Protein 4FFC (pdb70)

Secondary structure (DSSP, 8-state):
-PPPSS----B--S-SS-HHHHHHHHHHHHHB-TTT--S-SS-EEEEETTEEEETTS-EEEESSHHHHT-TT-TT-HHHHHHHHHHHHH-S--TTTTS--HHHHHHHHHHHHHSS-SS-EEEEEESSHHHHHHHHHHHHHHHH---EEEEETT----SSHHHHHH----TTTTTTS-S--SSEEEE----TTTS-TT--HHHHHHHHHHHHHHHT-GGGEEEEEE-SSBTTTTSBPPPTTHHHHHHHHHHHHTPEEEEE-TTTTTTTTSSSSTHHHHT---SEEEE--TTTTSS-EEEEEEHHHHTTSPTTSS--SSSS-HHHHHHHHHHHHHHHHTTHHHHHHHHHHHHHHHHHHHHHH-SSEEEEEEETTEEEEEEB-TTS--B-HHHHHHHHHHHHHTTEE--EE-TTS-EEEE---TT--HHHHHHHHHHHHHHHHHH-/---SS--S-B--S-SS-HHHHHHHHHHHHHB-TTT--S-SS-EEEEETTEEEETTS-EEEESSHHHHT-TT-TT-HHHHHHHHHHHHH-S--TTTTS--HHHHHHHHHHHHHSS-SS-EEEEEESSHHHHHHHHHHHHHHHH---EEEEETT----SSHHHHHH----TTTTTTS-S--SSEEEE----TTTSPTT--HHHHHHHHHHHHHHHT-GGGEEEEEE-SSBTTTT-BPPPTTHHHHHHHHHHHHTPEEEEE-TTTTTTTTSSSSGGGGGT---SEEEE--TTTTSS-EEEEEEHHHHTTSPTTSS--SSSS-HHHHHHHHHHHHHHHHTTHHHHHHHHHHHHHHHHHHHHHH-SSEEEEEEETTEEEEEEB-TTS--B-HHHHHHHHHHHHHTTEE--EE-TTS-EEEE---TT--HHHHHHHHHHHHHHHHHH-/---SS----B--S-SS-HHHHHHHHHHHHHB-TTT--S-SS-EEEEETTEEEETTS-EEEESSHHHHT-TT-TT-HHHHHHHHHHHHH-S--TTTTS--HHHHHHHHHHHHHSS-SS-EEEEEESSHHHHHHHHHHHHHHHH---EEEEETT----SSHHHHHH----TTTTTTS-S--SSEEEE----TTTS-TT--HHHHHHHHHHHHHHHT-GGGEEEEEE-SSBTTTT-BPPPTTHHHHHHHHHHHTTPEEEEE-TTTTTTTTSSSSGGGGGT---SEEEE--TTTTSS-EEEEEEHHHHTSSPTTSS--SSSS-HHHHHHHHHHHHHHHHTTHHHHHHHHHHHHHHHHHHHHHH-SSEEEEEEETTEEEEEEB-TTS--B-HHHHHHHHHHHHHTTEE-EEE-TTS-EEEE---TT--HHHHHHHHHHHHHHHHHHH-/---SS--S-B--S-SS-HHHHHHHHHHHHHB-TTT--S-SS-EEEEETTEEEETTS-EEEESSHHHHT-TT-TT-HHHHHHHHHHHHH-S--TTTTS--HHHHHHHHHHHHHSS-SS-EEEEEESSHHHHHHHHHHHHHHHH---EEEEETT----SSHHHHHH----TTTTTTS-S--SSEEEE----TTTS-TT--HHHHHHHHHHHHHHHT-GGGEEEEEE-SSBTTTT-BPPPTTHHHHHHHHHHHHTPEEEEE-TTTTTTTTSSSSGGGGGT---SEEEE--TTTTSS-EEEEEEHHHHTTSPTTSS--SSSS-HHHHHHHHHHHHHHHHTTHHHHHHHHHHHHHHHHHHHHHH-SSEEEEEEETTEEEEEEB-TTS--B-HHHHHHHHHHHHHTTEE--EE-TTS-EEEE---TT--HHHHHHHHHHHHHHHHHH-

Sequence (1770 aa):
DITYRLAQKRTIVTPLPGPRSGALAEERRRAAVSAGVGSTAPVYAVDADGGVIVDADGNSFIDLGAGIAVTTVGASHPAVAAAIADQATHFTHTCFMVTPYEQYVQQVAELLNALTPGDDHDKRTALFNSGAEAVENAIKVARLATGRPAVVAFDNAYHGRTNLTMALTAKSMPYKSQFGPFAPEVYRMPASYPLRD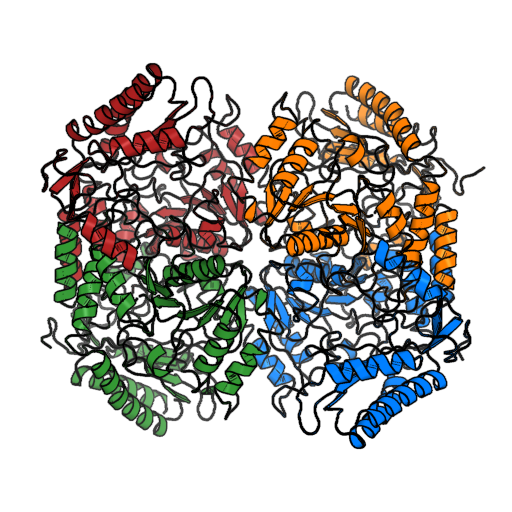EPGLTGEEAARRAISRRIETQIGAQSLAAIIIEPIQGEGGFIVPAPGFLATLTAWASENGVVFIADEVQTGFARTGAWFASEHEGIVPDIVTMAGIAGGMPLSAVTGRRAELMDAVYAGGLGGTYGGNPVTCAAAVAALGVMRRELDLPARRARAIEASVTSRLSALAEEVDIIGEVRGRGAMLAIEIVKPGTLEPDAALTKSIAAEALSQGVLILTCGTFGNVIRLLPPLVIGDDLLDEGITALSDIIRAKAITYRLAQKRTIVTPLPGPRRSGALAEERRRAAVSAGVGSTAPVYAVDADGGVIVDADGNSFIDLGAGIAVTTVGASHPAVAAAIADQATHFTHTCFMVTPYEQYVQQVAELLNALTPGDDHDKRTALFNSGAEAVENAIKVARLATGRPAVVAFDNAYHGRTNLTMALTAKSMPYKSQFGPFAPEVYRMPASYPLRDEPGLTGEEAARRAISRRIETQIGAQSLAAIIIEPIQGEGGFIVPAPGFLATLTAWASENGVVFIADEVQTGFARTGAWFASEHEGIVPDIVTMAGIAGGMPLSAVTGRAEELMDAVYAGGLGGTYGGNPVTCAAAVAALGVMRRELDLPARARAIEASVTSRLSALAEEVDIIGEVRGRGAMLAIEIVKPGTLEPDAALTKSIAAEALSQGVLILTCGTFGNVIRLLPPLVIGDDLLDDEGITALSDIIRAKAITYRLAQKRTIVTPLPGPRRSGALAERRRAAVSAGVGSTAPVYAVDADGGVIVDADGNSFIDLGAGIAVTTVGASHPAVAAAIADQATHFTHTCFMVTPYEQYVQVAELLNALTPGDDHDKRTALFNSGAEAVENAIKVARLATGRPAVVAFDNAYHGRTNLTMALTAKSMPYKSQFGPFAPEVYRMPASYPLRDEPGLTGEEAARRAISRRIETQIGAQSLAAIIIEPIQGEGGFIVPAPGFLATLTAWASENGVVFIADEVQTGFARTGAWFASEHEGIVPDIVTMAGIAGGMPLSAVTGRAEELMDAVYAGGLGGTYGGNPVTCAAAVAALGVMRRELDLPARARAIEASVTSRLSALAEEVDIIGEVRGRGAMLAIEIVKPGTLEPDAALTKSIAAEALSQGVLILTCGTFGNVIRLLPPLVIGDDLLDEGITALSDIIRAKASITYRLAQKRTIVTPLPGPRRSGALAERRRAAVSAGVGSTAPVYAVDADGGVIVDADGNSFIDLGAGIAVTTVGASHPAVAAAIADQATHFTHTCFMVTPYEQYVQVAELLNALTPGDDHDKRTALFNSGAEAVENAIKVARLATGRPAVVAFDNAYHGRTNLTMALTAKSMPYKSQFGPFAPEVYRMPASYPLRDEPGLTGEEAARRAISRRIETQIGAQSLAAIIIEPIQGEGGFIVPAPGFLATLTAWASENGVVFIADEVQTGFARTGAWFASEHEGIVPDIVTMAGIAGGMPLSAVTGRAEELMDAVYAGGLGGTYGGNPVTCAAAVAALGVMRRELDLPARARAIEASVTSRLSALAEEVDIIGEVRGRGAMLAIEIVKPGTLEPDAALTKSIAAEALSSQGVLIILTCGTFGNVIRLLPPLVIGDDLLDDEGITALSDIIRAKA

Structure (mmCIF, N/CA/C/O backbone):
data_4FFC
#
_entry.id   4FFC
#
_cell.length_a   67.400
_cell.length_b   67.530
_cell.length_c   102.460
_cell.angle_alpha   78.060
_cell.angle_beta   81.260
_cell.angle_gamma   77.440
#
_symmetry.space_group_name_H-M   'P 1'
#
loop_
_entity.id
_entity.type
_entity.pdbx_description
1 polymer '4-aminobutyrate aminotransferase (GabT)'
2 non-polymer 1,2-ETHANEDIOL
3 water water
#
loop_
_atom_site.group_PDB
_atom_site.id
_atom_site.type_symbol
_atom_site.label_atom_id
_atom_site.label_alt_id
_atom_site.label_comp_id
_atom_site.label_asym_id
_atom_site.label_entity_id
_atom_site.label_seq_id
_atom_site.pdbx_PDB_ins_code
_atom_site.Cartn_x
_atom_site.Cartn_y
_atom_site.Cartn_z
_atom_site.occupancy
_atom_site.B_iso_or_equiv
_atom_site.auth_seq_id
_atom_site.auth_comp_id
_atom_site.auth_asym_id
_atom_site.auth_atom_id
_atom_site.pdbx_PDB_model_num
ATOM 1 N N . ASP A 1 7 ? 27.984 -23.994 -12.376 1.00 43.61 3 ASP A N 1
ATOM 2 C CA . ASP A 1 7 ? 28.408 -22.945 -13.346 1.00 41.65 3 ASP A CA 1
ATOM 3 C C . ASP A 1 7 ? 27.743 -21.610 -12.991 1.00 40.30 3 ASP A C 1
ATOM 4 O O . ASP A 1 7 ? 26.560 -21.414 -13.252 1.00 41.70 3 ASP A O 1
ATOM 6 N N . ILE A 1 8 ? 28.510 -20.718 -12.362 1.00 36.69 4 ILE A N 1
ATOM 7 C CA . ILE A 1 8 ? 28.060 -19.364 -12.018 1.00 33.14 4 ILE A CA 1
ATOM 8 C C . ILE A 1 8 ? 28.677 -18.394 -13.019 1.00 31.18 4 ILE A C 1
ATOM 9 O O . ILE A 1 8 ? 29.851 -18.516 -13.360 1.00 31.00 4 ILE A O 1
ATOM 14 N N . THR A 1 9 ? 27.898 -17.426 -13.494 1.00 29.30 5 THR A N 1
ATOM 15 C CA . THR A 1 9 ? 28.448 -16.353 -14.336 1.00 26.97 5 THR A CA 1
ATOM 16 C C . THR A 1 9 ? 28.679 -15.129 -13.479 1.00 22.79 5 THR A C 1
ATOM 17 O O . THR A 1 9 ? 27.785 -14.712 -12.765 1.00 24.52 5 THR A O 1
ATOM 21 N N . TYR A 1 10 ? 29.872 -14.549 -13.538 1.00 19.24 6 TYR A N 1
ATOM 22 C CA . TYR A 1 10 ? 30.158 -13.382 -12.708 1.00 16.72 6 TYR A CA 1
ATOM 23 C C . TYR A 1 10 ? 30.129 -12.117 -13.524 1.00 16.11 6 TYR A C 1
ATOM 24 O O . TYR A 1 10 ? 30.491 -12.126 -14.716 1.00 16.65 6 TYR A O 1
ATOM 33 N N . ARG A 1 11 ? 29.751 -11.016 -12.883 1.00 14.58 7 ARG A N 1
ATOM 34 C CA . ARG A 1 11 ? 29.749 -9.702 -13.514 1.00 14.23 7 ARG A CA 1
ATOM 35 C C . ARG A 1 11 ? 31.148 -9.084 -13.515 1.00 14.12 7 ARG A C 1
ATOM 36 O O . ARG A 1 11 ? 31.570 -8.501 -14.517 1.00 14.56 7 ARG A O 1
ATOM 44 N N . LEU A 1 12 ? 31.861 -9.198 -12.400 1.00 13.34 8 LEU A N 1
ATOM 45 C CA . LEU A 1 12 ? 33.200 -8.635 -12.281 1.00 13.29 8 LEU A CA 1
ATOM 46 C C . LEU A 1 12 ? 34.244 -9.737 -12.360 1.00 13.08 8 LEU A C 1
ATOM 47 O O . LEU A 1 12 ? 33.990 -10.859 -11.926 1.00 12.52 8 LEU A O 1
ATOM 52 N N . ALA A 1 13 ? 35.433 -9.401 -12.866 1.00 12.77 9 ALA A N 1
ATOM 53 C CA . ALA A 1 13 ? 36.548 -10.353 -12.904 1.00 12.74 9 ALA A CA 1
ATOM 54 C C . ALA A 1 13 ? 36.846 -10.858 -11.495 1.00 12.12 9 ALA A C 1
ATOM 55 O O . ALA A 1 13 ? 37.034 -10.069 -10.564 1.00 12.21 9 ALA A O 1
ATOM 57 N N . GLN A 1 14 ? 36.905 -12.176 -11.332 1.00 11.69 10 GLN A N 1
ATOM 58 C CA . GLN A 1 14 ? 37.110 -12.759 -10.017 1.00 11.41 10 GLN A CA 1
ATOM 59 C C . GLN A 1 14 ? 38.620 -12.916 -9.805 1.00 11.46 10 GLN A C 1
ATOM 60 O O . GLN A 1 14 ? 39.194 -14.001 -9.969 1.00 11.18 10 GLN A O 1
ATOM 66 N N . LYS A 1 15 ? 39.242 -11.788 -9.498 1.00 11.56 11 LYS A N 1
ATOM 67 C CA . LYS A 1 15 ? 40.695 -11.679 -9.383 1.00 11.64 11 LYS A CA 1
ATOM 68 C C . LYS A 1 15 ? 41.032 -10.766 -8.228 1.00 11.92 11 LYS A C 1
ATOM 69 O O . LYS A 1 15 ? 40.257 -9.873 -7.882 1.00 12.38 11 LYS A O 1
ATOM 71 N N . ARG A 1 16 ? 42.192 -10.998 -7.638 1.00 12.22 12 ARG A N 1
ATOM 72 C CA . ARG A 1 16 ? 42.738 -10.103 -6.635 1.00 12.42 12 ARG A CA 1
ATOM 73 C C . ARG A 1 16 ? 43.691 -9.191 -7.389 1.00 12.51 12 ARG A C 1
ATOM 74 O O . ARG A 1 16 ? 44.591 -9.677 -8.095 1.00 13.49 12 ARG A O 1
ATOM 82 N N . THR A 1 17 ? 43.496 -7.882 -7.266 1.00 12.16 13 THR A N 1
ATOM 83 C CA . THR A 1 17 ? 44.263 -6.884 -8.022 1.00 12.23 13 THR A CA 1
ATOM 84 C C . THR A 1 17 ? 44.582 -5.709 -7.120 1.00 11.37 13 THR A C 1
ATOM 85 O O . THR A 1 17 ? 43.698 -4.946 -6.767 1.00 11.14 13 THR A O 1
ATOM 89 N N . ILE A 1 18 ? 45.824 -5.611 -6.656 1.00 10.53 14 ILE A N 1
ATOM 90 C CA . ILE A 1 18 ? 46.208 -4.486 -5.810 1.00 10.19 14 ILE A CA 1
ATOM 91 C C . ILE A 1 18 ? 47.329 -3.740 -6.525 1.00 9.99 14 ILE A C 1
ATOM 92 O O . ILE A 1 18 ? 48.454 -4.276 -6.643 1.00 10.22 14 ILE A O 1
ATOM 97 N N . VAL A 1 19 ? 47.010 -2.543 -7.022 1.00 9.48 15 VAL A N 1
ATOM 98 C CA . VAL A 1 19 ? 47.874 -1.803 -7.926 1.00 9.54 15 VAL A CA 1
ATOM 99 C C . VAL A 1 19 ? 47.990 -0.311 -7.599 1.00 9.33 15 VAL A C 1
ATOM 100 O O . VAL A 1 19 ? 48.398 0.474 -8.444 1.00 9.34 15 VAL A O 1
ATOM 104 N N . THR A 1 20 ? 47.644 0.070 -6.370 1.00 8.97 16 THR A N 1
ATOM 105 C CA . THR A 1 20 ? 47.849 1.432 -5.885 1.00 8.95 16 THR A CA 1
ATOM 106 C C . THR A 1 20 ? 48.272 1.317 -4.426 1.00 8.80 16 THR A C 1
ATOM 107 O O . THR A 1 20 ? 48.133 0.254 -3.845 1.00 8.56 16 THR A O 1
ATOM 111 N N . PRO A 1 21 ? 48.756 2.418 -3.825 1.00 8.89 17 PRO A N 1
ATOM 112 C CA . PRO A 1 21 ? 48.796 2.448 -2.366 1.00 9.02 17 PRO A CA 1
ATOM 113 C C . PRO A 1 21 ? 47.405 2.197 -1.761 1.00 9.01 17 PRO A C 1
ATOM 114 O O . PRO A 1 21 ? 46.389 2.465 -2.427 1.00 9.15 17 PRO A O 1
ATOM 118 N N . LEU A 1 22 ? 47.357 1.658 -0.538 1.00 9.12 18 LEU A N 1
ATOM 119 C CA . LEU A 1 22 ? 46.090 1.430 0.168 1.00 9.04 18 LEU A CA 1
ATOM 120 C C . LEU A 1 22 ? 46.073 2.317 1.406 1.00 9.27 18 LEU A C 1
ATOM 121 O O . LEU A 1 22 ? 46.933 2.170 2.271 1.00 9.38 18 LEU A O 1
ATOM 126 N N . PRO A 1 23 ? 45.126 3.260 1.481 1.00 9.36 19 PRO A N 1
ATOM 127 C CA . PRO A 1 23 ? 44.114 3.608 0.472 1.00 9.42 19 PRO A CA 1
ATOM 128 C C . PRO A 1 23 ? 44.719 4.335 -0.714 1.00 9.79 19 PRO A C 1
ATOM 129 O O . PRO A 1 23 ? 45.731 5.009 -0.565 1.00 9.96 19 PRO A O 1
ATOM 133 N N . GLY A 1 24 ? 44.085 4.205 -1.873 1.00 9.97 20 GLY A N 1
ATOM 134 C CA . GLY A 1 24 ? 44.470 4.950 -3.072 1.00 10.48 20 GLY A CA 1
ATOM 135 C C . GLY A 1 24 ? 43.951 6.384 -3.067 1.00 10.76 20 GLY A C 1
ATOM 136 O O . GLY A 1 24 ? 43.322 6.821 -2.099 1.00 10.55 20 GLY A O 1
ATOM 137 N N . PRO A 1 25 ? 44.208 7.127 -4.153 1.00 11.18 21 PRO A N 1
ATOM 138 C CA . PRO A 1 25 ? 43.882 8.551 -4.155 1.00 11.52 21 PRO A CA 1
ATOM 139 C C . PRO A 1 25 ? 42.389 8.835 -4.016 1.00 11.43 21 PRO A C 1
ATOM 140 O O . PRO A 1 25 ? 42.003 9.717 -3.263 1.00 11.38 21 PRO A O 1
ATOM 144 N N . ARG A 1 26 ? 41.561 8.105 -4.742 1.00 12.04 22 ARG A N 1
ATOM 145 C CA . ARG A 1 26 ? 40.117 8.352 -4.679 1.00 12.92 22 ARG A CA 1
ATOM 146 C C . ARG A 1 26 ? 39.527 7.912 -3.342 1.00 11.67 22 ARG A C 1
ATOM 147 O O . ARG A 1 26 ? 38.668 8.622 -2.776 1.00 11.44 22 ARG A O 1
ATOM 155 N N . SER A 1 27 ? 40.005 6.791 -2.806 1.00 10.62 23 SER A N 1
ATOM 156 C CA . SER A 1 27 ? 39.608 6.390 -1.450 1.00 10.09 23 SER A CA 1
ATOM 157 C C . SER A 1 27 ? 40.056 7.426 -0.439 1.00 10.04 23 SER A C 1
ATOM 158 O O . SER A 1 27 ? 39.315 7.756 0.500 1.00 9.48 23 SER A O 1
ATOM 161 N N . GLY A 1 28 ? 41.265 7.960 -0.612 1.00 10.04 24 GLY A N 1
ATOM 162 C CA . GLY A 1 28 ? 41.755 9.002 0.296 1.00 10.40 24 GLY A CA 1
ATOM 163 C C . GLY A 1 28 ? 40.894 10.259 0.317 1.00 10.61 24 GLY A C 1
ATOM 164 O O . GLY A 1 28 ? 40.657 10.841 1.388 1.00 11.03 24 GLY A O 1
ATOM 165 N N . ALA A 1 29 ? 40.434 10.689 -0.852 1.00 10.57 25 ALA A N 1
ATOM 166 C CA . ALA A 1 29 ? 39.578 11.880 -0.946 1.00 10.58 25 ALA A CA 1
ATOM 167 C C . ALA A 1 29 ? 38.214 11.603 -0.271 1.00 10.36 25 ALA A C 1
ATOM 168 O O . ALA A 1 29 ? 37.638 12.448 0.459 1.00 10.31 25 ALA A O 1
ATOM 170 N N . LEU A 1 30 ? 37.709 10.389 -0.485 1.00 9.95 26 LEU A N 1
ATOM 171 C CA . LEU A 1 30 ? 36.483 9.972 0.192 1.00 9.75 26 LEU A CA 1
ATOM 172 C C . LEU A 1 30 ? 36.669 9.910 1.706 1.00 9.53 26 LEU A C 1
ATOM 173 O O . LEU A 1 30 ? 35.774 10.315 2.446 1.00 9.31 26 LEU A O 1
ATOM 178 N N . ALA A 1 31 ? 37.818 9.413 2.181 1.00 9.50 27 ALA A N 1
ATOM 179 C CA . ALA A 1 31 ? 38.088 9.321 3.627 1.00 9.70 27 ALA A CA 1
ATOM 180 C C . ALA A 1 31 ? 38.115 10.710 4.273 1.00 9.91 27 ALA A C 1
ATOM 181 O O . ALA A 1 31 ? 37.654 10.885 5.407 1.00 9.77 27 ALA A O 1
ATOM 183 N N . GLU A 1 32 ? 38.662 11.695 3.573 1.00 10.63 28 GLU A N 1
ATOM 184 C CA A GLU A 1 32 ? 38.649 13.064 4.082 0.60 10.98 28 GLU A CA 1
ATOM 185 C CA B GLU A 1 32 ? 38.642 13.083 4.058 0.40 10.81 28 GLU A CA 1
ATOM 186 C C . GLU A 1 32 ? 37.205 13.582 4.259 1.00 10.66 28 GLU A C 1
ATOM 187 O O . GLU A 1 32 ? 36.885 14.201 5.273 1.00 10.55 28 GLU A O 1
ATOM 198 N N . ARG A 1 33 ? 36.349 13.328 3.280 1.00 10.16 29 ARG A N 1
ATOM 199 C CA . ARG A 1 33 ? 34.921 13.724 3.377 1.00 9.95 29 ARG A CA 1
ATOM 200 C C . ARG A 1 33 ? 34.220 12.991 4.511 1.00 9.32 29 ARG A C 1
ATOM 201 O O . ARG A 1 33 ? 33.424 13.579 5.265 1.00 9.30 29 ARG A O 1
ATOM 209 N N . ARG A 1 34 ? 34.512 11.697 4.621 1.00 8.93 30 ARG A N 1
ATOM 210 C CA . ARG A 1 34 ? 33.950 10.841 5.657 1.00 8.69 30 ARG A CA 1
ATOM 211 C C . ARG A 1 34 ? 34.296 11.355 7.062 1.00 8.79 30 ARG A C 1
ATOM 212 O O . ARG A 1 34 ? 33.436 11.429 7.945 1.00 8.29 30 ARG A O 1
ATOM 220 N N . ARG A 1 35 ? 35.561 11.688 7.283 1.00 9.15 31 ARG A N 1
ATOM 221 C CA . ARG A 1 35 ? 36.003 12.178 8.597 1.00 9.43 31 ARG A CA 1
ATOM 222 C C . ARG A 1 35 ? 35.381 13.551 8.926 1.00 9.04 31 ARG A C 1
ATOM 223 O O . ARG A 1 35 ? 35.226 13.904 10.097 1.00 8.83 31 ARG A O 1
ATOM 231 N N . ALA A 1 36 ? 35.026 14.319 7.904 1.00 8.59 32 ALA A N 1
ATOM 232 C CA . ALA A 1 36 ? 34.430 15.649 8.105 1.00 8.56 32 ALA A CA 1
ATOM 233 C C . ALA A 1 36 ? 32.915 15.568 8.340 1.00 8.32 32 ALA A C 1
ATOM 234 O O . ALA A 1 36 ? 32.320 16.519 8.832 1.00 8.63 32 ALA A O 1
ATOM 236 N N . ALA A 1 37 ? 32.297 14.447 7.964 1.00 7.97 33 ALA A N 1
ATOM 237 C CA . ALA A 1 37 ? 30.819 14.347 7.989 1.00 7.78 33 ALA A CA 1
ATOM 238 C C . ALA A 1 37 ? 30.269 13.242 8.888 1.00 7.49 33 ALA A C 1
ATOM 239 O O . ALA A 1 37 ? 29.166 13.372 9.404 1.00 7.25 33 ALA A O 1
ATOM 241 N N . VAL A 1 38 ? 31.021 12.162 9.085 1.00 7.25 34 VAL A N 1
ATOM 242 C CA . VAL A 1 38 ? 30.494 10.974 9.793 1.00 7.07 34 VAL A CA 1
ATOM 243 C C . VAL A 1 38 ? 31.066 10.883 11.210 1.00 7.19 34 VAL A C 1
ATOM 244 O O . VAL A 1 38 ? 32.271 11.088 11.407 1.00 7.28 34 VAL A O 1
ATOM 248 N N . SER A 1 39 ? 30.204 10.589 12.186 1.00 7.19 35 SER A N 1
ATOM 249 C CA . SER A 1 39 ? 30.608 10.356 13.577 1.00 7.19 35 SER A CA 1
ATOM 250 C C . SER A 1 39 ? 31.828 9.429 13.721 1.00 7.33 35 SER A C 1
ATOM 251 O O . SER A 1 39 ? 31.854 8.339 13.146 1.00 7.34 35 SER A O 1
ATOM 254 N N . ALA A 1 40 ? 32.792 9.853 14.544 1.00 7.55 36 ALA A N 1
ATOM 255 C CA . ALA A 1 40 ? 33.972 9.033 14.888 1.00 7.89 36 ALA A CA 1
ATOM 256 C C . ALA A 1 40 ? 33.569 7.765 15.649 1.00 8.06 36 ALA A C 1
ATOM 257 O O . ALA A 1 40 ? 34.359 6.798 15.776 1.00 8.11 36 ALA A O 1
ATOM 259 N N . GLY A 1 41 ? 32.336 7.741 16.154 1.00 8.27 37 GLY A N 1
ATOM 260 C CA . GLY A 1 41 ? 31.847 6.560 16.872 1.00 8.62 37 GLY A CA 1
ATOM 261 C C . GLY A 1 41 ? 31.547 5.376 15.965 1.00 9.17 37 GLY A C 1
ATOM 262 O O . GLY A 1 41 ? 31.426 4.230 16.445 1.00 9.24 37 GLY A O 1
ATOM 263 N N . VAL A 1 42 ? 31.422 5.638 14.661 1.00 9.72 38 VAL A N 1
ATOM 264 C CA . VAL A 1 42 ? 31.181 4.556 13.700 1.00 10.74 38 VAL A CA 1
ATOM 265 C C . VAL A 1 42 ? 32.433 3.692 13.424 1.00 12.61 38 VAL A C 1
ATOM 266 O O . VAL A 1 42 ? 32.487 2.521 13.828 1.00 16.49 38 VAL A O 1
ATOM 270 N N . GLY A 1 43 ? 33.415 4.234 12.745 1.00 13.41 39 GLY A N 1
ATOM 271 C CA . GLY A 1 43 ? 34.629 3.445 12.405 1.00 13.27 39 GLY A CA 1
ATOM 272 C C . GLY A 1 43 ? 34.446 2.413 11.302 1.00 12.68 39 GLY A C 1
ATOM 273 O O . GLY A 1 43 ? 33.346 1.916 11.073 1.00 13.46 39 GLY A O 1
ATOM 274 N N . SER A 1 44 ? 35.529 2.072 10.608 1.00 12.49 40 SER A N 1
ATOM 275 C CA . SER A 1 44 ? 35.485 1.056 9.548 1.00 11.78 40 SER A CA 1
ATOM 276 C C . SER A 1 44 ? 36.763 0.209 9.586 1.00 11.86 40 SER A C 1
ATOM 277 O O . SER A 1 44 ? 37.846 0.728 9.831 1.00 12.16 40 SER A O 1
ATOM 280 N N . THR A 1 45 ? 36.632 -1.086 9.312 1.00 11.70 41 THR A N 1
ATOM 281 C CA . THR A 1 45 ? 37.791 -1.982 9.225 1.00 11.61 41 THR A CA 1
ATOM 282 C C . THR A 1 45 ? 38.766 -1.575 8.090 1.00 11.23 41 THR A C 1
ATOM 283 O O . THR A 1 45 ? 39.982 -1.451 8.309 1.00 11.62 41 THR A O 1
ATOM 287 N N . ALA A 1 46 ? 38.237 -1.406 6.885 1.00 10.54 42 ALA A N 1
ATOM 288 C CA . ALA A 1 46 ? 39.042 -1.131 5.689 1.00 10.42 42 ALA A CA 1
ATOM 289 C C . ALA A 1 46 ? 39.120 0.379 5.422 1.00 10.11 42 ALA A C 1
ATOM 290 O O . ALA A 1 46 ? 38.155 1.101 5.630 1.00 9.92 42 ALA A O 1
ATOM 292 N N . PRO A 1 47 ? 40.264 0.846 4.923 1.00 9.66 43 PRO A N 1
ATOM 293 C CA . PRO A 1 47 ? 40.409 2.248 4.575 1.00 9.48 43 PRO A CA 1
ATOM 294 C C . PRO A 1 47 ? 40.056 2.585 3.128 1.00 9.10 43 PRO A C 1
ATOM 295 O O . PRO A 1 47 ? 40.200 3.744 2.723 1.00 9.03 43 PRO A O 1
ATOM 299 N N . VAL A 1 48 ? 39.616 1.588 2.360 1.00 8.60 44 VAL A N 1
ATOM 300 C CA . VAL A 1 48 ? 39.251 1.801 0.965 1.00 8.36 44 VAL A CA 1
ATOM 301 C C . VAL A 1 48 ? 37.725 1.868 0.853 1.00 8.19 44 VAL A C 1
ATOM 302 O O . VAL A 1 48 ? 37.027 1.267 1.667 1.00 7.92 44 VAL A O 1
ATOM 306 N N . TYR A 1 49 ? 37.243 2.553 -0.184 1.00 8.13 45 TYR A N 1
ATOM 307 C CA . TYR A 1 49 ? 35.798 2.816 -0.385 1.00 8.00 45 TYR A CA 1
ATOM 308 C C . TYR A 1 49 ? 35.281 1.994 -1.558 1.00 8.13 45 TYR A C 1
ATOM 309 O O . TYR A 1 49 ? 35.855 2.013 -2.638 1.00 8.15 45 TYR A O 1
ATOM 318 N N . ALA A 1 50 ? 34.195 1.256 -1.336 1.00 8.17 46 ALA A N 1
ATOM 319 C CA . ALA A 1 50 ? 33.670 0.309 -2.321 1.00 8.19 46 ALA A CA 1
ATOM 320 C C . ALA A 1 50 ? 32.883 1.004 -3.417 1.00 8.40 46 ALA A C 1
ATOM 321 O O . ALA A 1 50 ? 32.068 1.906 -3.126 1.00 8.55 46 ALA A O 1
ATOM 323 N N . VAL A 1 51 ? 33.066 0.533 -4.652 1.00 8.64 47 VAL A N 1
ATOM 324 C CA . VAL A 1 51 ? 32.217 0.935 -5.782 1.00 9.09 47 VAL A CA 1
ATOM 325 C C . VAL A 1 51 ? 31.432 -0.234 -6.388 1.00 9.30 47 VAL A C 1
ATOM 326 O O . VAL A 1 51 ? 30.465 -0.003 -7.078 1.00 9.73 47 VAL A O 1
ATOM 330 N N . ASP A 1 52 ? 31.881 -1.467 -6.154 1.00 9.51 48 ASP A N 1
ATOM 331 C CA . ASP A 1 52 ? 31.240 -2.681 -6.671 1.00 9.84 48 ASP A CA 1
ATOM 332 C C . ASP A 1 52 ? 31.635 -3.833 -5.761 1.00 9.51 48 ASP A C 1
ATOM 333 O O . ASP A 1 52 ? 32.751 -3.866 -5.196 1.00 9.52 48 ASP A O 1
ATOM 338 N N . ALA A 1 53 ? 30.738 -4.796 -5.639 1.00 9.27 49 ALA A N 1
ATOM 339 C CA . ALA A 1 53 ? 31.012 -6.037 -4.908 1.00 9.00 49 ALA A CA 1
ATOM 340 C C . ALA A 1 53 ? 30.171 -7.101 -5.581 1.00 8.98 49 ALA A C 1
ATOM 341 O O . ALA A 1 53 ? 28.932 -6.943 -5.725 1.00 9.01 49 ALA A O 1
ATOM 343 N N . ASP A 1 54 ? 30.846 -8.151 -6.039 1.00 9.04 50 ASP A N 1
ATOM 344 C CA . ASP A 1 54 ? 30.245 -9.203 -6.837 1.00 9.28 50 ASP A CA 1
ATOM 345 C C . ASP A 1 54 ? 31.011 -10.510 -6.663 1.00 9.13 50 ASP A C 1
ATOM 346 O O . ASP A 1 54 ? 32.258 -10.532 -6.700 1.00 8.82 50 ASP A O 1
ATOM 351 N N . GLY A 1 55 ? 30.268 -11.604 -6.522 1.00 9.21 51 GLY A N 1
ATOM 352 C CA . GLY A 1 55 ? 30.876 -12.921 -6.379 1.00 9.52 51 GLY A CA 1
ATOM 353 C C . GLY A 1 55 ? 31.728 -12.955 -5.146 1.00 9.32 51 GLY A C 1
ATOM 354 O O . GLY A 1 55 ? 31.202 -12.799 -4.048 1.00 9.25 51 GLY A O 1
ATOM 355 N N . GLY A 1 56 ? 33.040 -13.138 -5.330 1.00 9.12 52 GLY A N 1
ATOM 356 C CA . GLY A 1 56 ? 33.967 -13.098 -4.212 1.00 8.95 52 GLY A CA 1
ATOM 357 C C . GLY A 1 56 ? 34.882 -11.879 -4.136 1.00 8.74 52 GLY A C 1
ATOM 358 O O . GLY A 1 56 ? 35.922 -11.936 -3.441 1.00 8.50 52 GLY A O 1
ATOM 359 N N . VAL A 1 57 ? 34.541 -10.796 -4.847 1.00 8.54 53 VAL A N 1
ATOM 360 C CA . VAL A 1 57 ? 35.395 -9.595 -4.862 1.00 8.64 53 VAL A CA 1
ATOM 361 C C . VAL A 1 57 ? 34.689 -8.301 -4.467 1.00 8.51 53 VAL A C 1
ATOM 362 O O . VAL A 1 57 ? 33.462 -8.135 -4.640 1.00 8.39 53 VAL A O 1
ATOM 366 N N . ILE A 1 58 ? 35.496 -7.373 -3.938 1.00 8.42 54 ILE A N 1
ATOM 367 C CA . ILE A 1 58 ? 35.083 -5.991 -3.703 1.00 8.37 54 ILE A CA 1
ATOM 368 C C . ILE A 1 58 ? 36.058 -5.146 -4.500 1.00 8.46 54 ILE A C 1
ATOM 369 O O . ILE A 1 58 ? 37.268 -5.314 -4.358 1.00 8.66 54 ILE A O 1
ATOM 374 N N . VAL A 1 59 ? 35.535 -4.230 -5.305 1.00 8.43 55 VAL A N 1
ATOM 375 C CA . VAL A 1 59 ? 36.361 -3.313 -6.076 1.00 8.50 55 VAL A CA 1
ATOM 376 C C . VAL A 1 59 ? 36.235 -1.937 -5.465 1.00 8.38 55 VAL A C 1
ATOM 377 O O . VAL A 1 59 ? 35.120 -1.477 -5.203 1.00 8.01 55 VAL A O 1
ATOM 381 N N . ASP A 1 60 ? 37.367 -1.285 -5.225 1.00 8.47 56 ASP A N 1
ATOM 382 C CA . ASP A 1 60 ? 37.360 0.001 -4.558 1.00 8.44 56 ASP A CA 1
ATOM 383 C C . ASP A 1 60 ? 37.387 1.161 -5.537 1.00 8.57 56 ASP A C 1
ATOM 384 O O . ASP A 1 60 ? 37.428 0.969 -6.752 1.00 8.77 56 ASP A O 1
ATOM 389 N N . ALA A 1 61 ? 37.377 2.369 -4.996 1.00 8.74 57 ALA A N 1
ATOM 390 C CA . ALA A 1 61 ? 37.279 3.597 -5.797 1.00 9.11 57 ALA A CA 1
ATOM 391 C C . ALA A 1 61 ? 38.485 3.856 -6.673 1.00 9.55 57 ALA A C 1
ATOM 392 O O . ALA A 1 61 ? 38.427 4.724 -7.562 1.00 9.94 57 ALA A O 1
ATOM 394 N N . ASP A 1 62 ? 39.573 3.127 -6.423 1.00 9.65 58 ASP A N 1
ATOM 395 C CA . ASP A 1 62 ? 40.789 3.246 -7.232 1.00 10.18 58 ASP A CA 1
ATOM 396 C C . ASP A 1 62 ? 41.031 2.067 -8.179 1.00 10.72 58 ASP A C 1
ATOM 397 O O . ASP A 1 62 ? 42.077 1.996 -8.834 1.00 11.32 58 ASP A O 1
ATOM 402 N N . GLY A 1 63 ? 40.063 1.159 -8.260 1.00 10.81 59 GLY A N 1
ATOM 403 C CA . GLY A 1 63 ? 40.167 0.003 -9.149 1.00 11.05 59 GLY A CA 1
ATOM 404 C C . GLY A 1 63 ? 40.832 -1.223 -8.574 1.00 11.06 59 GLY A C 1
ATOM 405 O O . GLY A 1 63 ? 40.997 -2.217 -9.289 1.00 12.34 59 GLY A O 1
ATOM 406 N N . ASN A 1 64 ? 41.211 -1.202 -7.295 1.00 10.24 60 ASN A N 1
ATOM 407 C CA . ASN A 1 64 ? 41.727 -2.408 -6.666 1.00 9.97 60 ASN A CA 1
ATOM 408 C C . ASN A 1 64 ? 40.601 -3.394 -6.453 1.00 9.76 60 ASN A C 1
ATOM 409 O O . ASN A 1 64 ? 39.451 -2.992 -6.229 1.00 9.79 60 ASN A O 1
ATOM 414 N N . SER A 1 65 ? 40.946 -4.675 -6.488 1.00 9.54 61 SER A N 1
ATOM 415 C CA . SER A 1 65 ? 39.980 -5.760 -6.344 1.00 9.40 61 SER A CA 1
ATOM 416 C C . SER A 1 65 ? 40.462 -6.656 -5.212 1.00 9.17 61 SER A C 1
ATOM 417 O O . SER A 1 65 ? 41.551 -7.265 -5.290 1.00 9.11 61 SER A O 1
ATOM 420 N N . PHE A 1 66 ? 39.658 -6.701 -4.152 1.00 8.79 62 PHE A N 1
ATOM 421 C CA . PHE A 1 66 ? 39.942 -7.469 -2.958 1.00 8.70 62 PHE A CA 1
ATOM 422 C C . PHE A 1 66 ? 39.167 -8.769 -2.918 1.00 8.73 62 PHE A C 1
ATOM 423 O O . PHE A 1 66 ? 37.991 -8.820 -3.319 1.00 8.71 62 PHE A O 1
ATOM 431 N N . ILE A 1 67 ? 39.784 -9.808 -2.374 1.00 8.60 63 ILE A N 1
ATOM 432 C CA . ILE A 1 67 ? 39.051 -11.039 -2.094 1.00 8.54 63 ILE A CA 1
ATOM 433 C C . ILE A 1 67 ? 38.220 -10.825 -0.841 1.00 8.38 63 ILE A C 1
ATOM 434 O O . ILE A 1 67 ? 38.742 -10.421 0.193 1.00 8.56 63 ILE A O 1
ATOM 439 N N . ASP A 1 68 ? 36.920 -11.080 -0.947 1.00 8.36 64 ASP A N 1
ATOM 440 C CA . ASP A 1 68 ? 35.974 -10.812 0.144 1.00 8.13 64 ASP A CA 1
ATOM 441 C C . ASP A 1 68 ? 35.726 -12.090 0.965 1.00 8.03 64 ASP A C 1
ATOM 442 O O . ASP A 1 68 ? 34.966 -12.950 0.539 1.00 8.09 64 ASP A O 1
ATOM 447 N N . LEU A 1 69 ? 36.392 -12.227 2.117 1.00 7.81 65 LEU A N 1
ATOM 448 C CA . LEU A 1 69 ? 36.153 -13.357 3.014 1.00 7.91 65 LEU A CA 1
ATOM 449 C C . LEU A 1 69 ? 35.273 -12.968 4.226 1.00 7.73 65 LEU A C 1
ATOM 450 O O . LEU A 1 69 ? 35.203 -13.707 5.208 1.00 7.90 65 LEU A O 1
ATOM 455 N N . GLY A 1 70 ? 34.582 -11.835 4.098 1.00 7.52 66 GLY A N 1
ATOM 456 C CA . GLY A 1 70 ? 33.720 -11.293 5.165 1.00 7.44 66 GLY A CA 1
ATOM 457 C C . GLY A 1 70 ? 32.225 -11.263 4.859 1.00 7.25 66 GLY A C 1
ATOM 458 O O . GLY A 1 70 ? 31.409 -11.325 5.785 1.00 7.08 66 GLY A O 1
ATOM 459 N N . ALA A 1 71 ? 31.861 -11.144 3.581 1.00 7.21 67 ALA A N 1
ATOM 460 C CA . ALA A 1 71 ? 30.479 -10.990 3.150 1.00 7.19 67 ALA A CA 1
ATOM 461 C C . ALA A 1 71 ? 29.715 -9.893 3.894 1.00 7.05 67 ALA A C 1
ATOM 462 O O . ALA A 1 71 ? 28.492 -9.991 4.111 1.00 7.18 67 ALA A O 1
ATOM 464 N N . GLY A 1 72 ? 30.402 -8.820 4.271 1.00 7.06 68 GLY A N 1
ATOM 465 C CA . GLY A 1 72 ? 29.729 -7.715 4.940 1.00 6.98 68 GLY A CA 1
ATOM 466 C C . GLY A 1 72 ? 29.239 -8.136 6.324 1.00 6.96 68 GLY A C 1
ATOM 467 O O . GLY A 1 72 ? 28.194 -7.684 6.807 1.00 6.94 68 GLY A O 1
ATOM 468 N N . ILE A 1 73 ? 30.038 -8.981 6.962 1.00 6.97 69 ILE A N 1
ATOM 469 C CA . ILE A 1 73 ? 29.697 -9.706 8.202 1.00 7.03 69 ILE A CA 1
ATOM 470 C C . ILE A 1 73 ? 28.545 -10.684 8.005 1.00 7.03 69 ILE A C 1
ATOM 471 O O . ILE A 1 73 ? 27.464 -10.566 8.639 1.00 7.32 69 ILE A O 1
ATOM 476 N N . ALA A 1 74 ? 28.768 -11.646 7.114 1.00 7.13 70 ALA A N 1
ATOM 477 C CA . ALA A 1 74 ? 27.870 -12.795 6.914 1.00 7.17 70 ALA A CA 1
ATOM 478 C C . ALA A 1 74 ? 26.514 -12.403 6.333 1.00 7.14 70 ALA A C 1
ATOM 479 O O . ALA A 1 74 ? 25.554 -13.122 6.519 1.00 7.22 70 ALA A O 1
ATOM 481 N N . VAL A 1 75 ? 26.459 -11.300 5.589 1.00 7.11 71 VAL A N 1
ATOM 482 C CA . VAL A 1 75 ? 25.215 -10.815 4.983 1.00 6.99 71 VAL A CA 1
ATOM 483 C C . VAL A 1 75 ? 25.061 -11.228 3.516 1.00 7.22 71 VAL A C 1
ATOM 484 O O . VAL A 1 75 ? 24.043 -11.802 3.127 1.00 7.60 71 VAL A O 1
ATOM 488 N N . THR A 1 76 ? 26.070 -10.967 2.706 1.00 7.17 72 THR A N 1
ATOM 489 C CA . THR A 1 76 ? 25.927 -11.138 1.259 1.00 7.28 72 THR A CA 1
ATOM 490 C C . THR A 1 76 ? 26.289 -12.572 0.831 1.00 7.41 72 THR A C 1
ATOM 491 O O . THR A 1 76 ? 27.089 -12.795 -0.100 1.00 7.52 72 THR A O 1
ATOM 495 N N . THR A 1 77 ? 25.645 -13.529 1.499 1.00 7.41 73 THR A N 1
ATOM 496 C CA . THR A 1 77 ? 25.777 -14.942 1.242 1.00 7.45 73 THR A CA 1
ATOM 497 C C . THR A 1 77 ? 25.512 -15.305 -0.220 1.00 7.66 73 THR A C 1
ATOM 498 O O . THR A 1 77 ? 26.213 -16.173 -0.773 1.00 7.65 73 THR A O 1
ATOM 502 N N . VAL A 1 78 ? 24.522 -14.653 -0.856 1.00 7.54 74 VAL A N 1
ATOM 503 C CA . VAL A 1 78 ? 24.234 -14.904 -2.273 1.00 7.59 74 VAL A CA 1
ATOM 504 C C . VAL A 1 78 ? 25.086 -14.080 -3.232 1.00 7.67 74 VAL A C 1
ATOM 505 O O . VAL A 1 78 ? 24.859 -14.111 -4.440 1.00 7.82 74 VAL A O 1
ATOM 509 N N . GLY A 1 79 ? 26.085 -13.383 -2.705 1.00 7.70 75 GLY A N 1
ATOM 510 C CA . GLY A 1 79 ? 26.820 -12.362 -3.449 1.00 7.84 75 GLY A CA 1
ATOM 511 C C . GLY A 1 79 ? 26.235 -11.001 -3.136 1.00 7.91 75 GLY A C 1
ATOM 512 O O . GLY A 1 79 ? 25.049 -10.904 -2.808 1.00 7.97 75 GLY A O 1
ATOM 513 N N . ALA A 1 80 ? 27.049 -9.953 -3.240 1.00 8.00 76 ALA A N 1
ATOM 514 C CA . ALA A 1 80 ? 26.634 -8.587 -2.897 1.00 8.08 76 ALA A CA 1
ATOM 515 C C . ALA A 1 80 ? 25.882 -7.813 -3.994 1.00 8.30 76 ALA A C 1
ATOM 516 O O . ALA A 1 80 ? 25.403 -6.706 -3.731 1.00 8.43 76 ALA A O 1
ATOM 518 N N . SER A 1 81 ? 25.765 -8.376 -5.195 1.00 8.55 77 SER A N 1
ATOM 519 C CA . SER A 1 81 ? 25.004 -7.756 -6.284 1.00 8.76 77 SER A CA 1
ATOM 520 C C . SER A 1 81 ? 24.424 -8.824 -7.203 1.00 8.90 77 SER A C 1
ATOM 521 O O . SER A 1 81 ? 24.487 -8.719 -8.437 1.00 9.28 77 SER A O 1
ATOM 524 N N . HIS A 1 82 ? 23.849 -9.866 -6.607 1.00 9.08 78 HIS A N 1
ATOM 525 C CA . HIS A 1 82 ? 23.258 -10.927 -7.393 1.00 9.25 78 HIS A CA 1
ATOM 526 C C . HIS A 1 82 ? 22.208 -10.352 -8.343 1.00 9.20 78 HIS A C 1
ATOM 527 O O . HIS A 1 82 ? 21.384 -9.518 -7.961 1.00 8.86 78 HIS A O 1
ATOM 534 N N . PRO A 1 83 ? 22.279 -10.701 -9.637 1.00 9.35 79 PRO A N 1
ATOM 535 C CA . PRO A 1 83 ? 21.399 -10.013 -10.583 1.00 9.34 79 PRO A CA 1
ATOM 536 C C . PRO A 1 83 ? 19.910 -10.232 -10.362 1.00 9.23 79 PRO A C 1
ATOM 537 O O . PRO A 1 83 ? 19.096 -9.364 -10.705 1.00 9.45 79 PRO A O 1
ATOM 541 N N . ALA A 1 84 ? 19.536 -11.383 -9.822 1.00 9.11 80 ALA A N 1
ATOM 542 C CA . ALA A 1 84 ? 18.128 -11.659 -9.534 1.00 9.16 80 ALA A CA 1
ATOM 543 C C . ALA A 1 84 ? 17.653 -10.820 -8.343 1.00 8.77 80 ALA A C 1
ATOM 544 O O . ALA A 1 84 ? 16.503 -10.351 -8.300 1.00 8.94 80 ALA A O 1
ATOM 546 N N . VAL A 1 85 ? 18.528 -10.656 -7.368 1.00 8.49 81 VAL A N 1
ATOM 547 C CA . VAL A 1 85 ? 18.245 -9.805 -6.222 1.00 8.25 81 VAL A CA 1
ATOM 548 C C . VAL A 1 85 ? 18.147 -8.342 -6.673 1.00 8.35 81 VAL A C 1
ATOM 549 O O . VAL A 1 85 ? 17.199 -7.646 -6.321 1.00 8.13 81 VAL A O 1
ATOM 553 N N . ALA A 1 86 ? 19.116 -7.873 -7.465 1.00 8.44 82 ALA A N 1
ATOM 554 C CA . ALA A 1 86 ? 19.056 -6.509 -8.010 1.00 8.49 82 ALA A CA 1
ATOM 555 C C . ALA A 1 86 ? 17.787 -6.277 -8.845 1.00 8.66 82 ALA A C 1
ATOM 556 O O . ALA A 1 86 ? 17.175 -5.215 -8.752 1.00 8.82 82 ALA A O 1
ATOM 558 N N . ALA A 1 87 ? 17.418 -7.249 -9.671 1.00 8.88 83 ALA A N 1
ATOM 559 C CA . ALA A 1 87 ? 16.237 -7.106 -10.542 1.00 9.20 83 ALA A CA 1
ATOM 560 C C . ALA A 1 87 ? 14.959 -7.047 -9.697 1.00 9.15 83 ALA A C 1
ATOM 561 O O . ALA A 1 87 ? 14.058 -6.248 -9.992 1.00 9.12 83 ALA A O 1
ATOM 563 N N . ALA A 1 88 ? 14.870 -7.890 -8.662 1.00 8.96 84 ALA A N 1
ATOM 564 C CA . ALA A 1 88 ? 13.706 -7.884 -7.760 1.00 8.91 84 ALA A CA 1
ATOM 565 C C . ALA A 1 88 ? 13.559 -6.539 -7.028 1.00 8.64 84 ALA A C 1
ATOM 566 O O . ALA A 1 88 ? 12.445 -5.995 -6.894 1.00 8.92 84 ALA A O 1
ATOM 568 N N . ILE A 1 89 ? 14.686 -5.993 -6.587 1.00 8.49 85 ILE A N 1
ATOM 569 C CA . ILE A 1 89 ? 14.709 -4.696 -5.922 1.00 8.44 85 ILE A CA 1
ATOM 570 C C . ILE A 1 89 ? 14.238 -3.586 -6.838 1.00 8.60 85 ILE A C 1
ATOM 571 O O . ILE A 1 89 ? 13.406 -2.762 -6.437 1.00 8.30 85 ILE A O 1
ATOM 576 N N . ALA A 1 90 ? 14.783 -3.547 -8.062 1.00 8.70 86 ALA A N 1
ATOM 577 C CA . ALA A 1 90 ? 14.432 -2.498 -9.024 1.00 9.08 86 ALA A CA 1
ATOM 578 C C . ALA A 1 90 ? 12.940 -2.567 -9.359 1.00 9.40 86 ALA A C 1
ATOM 579 O O . ALA A 1 90 ? 12.241 -1.555 -9.363 1.00 9.71 86 ALA A O 1
ATOM 581 N N . ASP A 1 91 ? 12.460 -3.774 -9.624 1.00 9.68 87 ASP A N 1
ATOM 582 C CA . ASP A 1 91 ? 11.082 -3.962 -10.031 1.00 10.28 87 ASP A CA 1
ATOM 583 C C . ASP A 1 91 ? 10.123 -3.503 -8.939 1.00 9.43 87 ASP A C 1
ATOM 584 O O . ASP A 1 91 ? 9.174 -2.783 -9.209 1.00 9.28 87 ASP A O 1
ATOM 589 N N . GLN A 1 92 ? 10.366 -3.903 -7.696 1.00 8.88 88 GLN A N 1
ATOM 590 C CA . GLN A 1 92 ? 9.448 -3.545 -6.636 1.00 8.54 88 GLN A CA 1
ATOM 591 C C . GLN A 1 92 ? 9.405 -2.043 -6.431 1.00 8.42 88 GLN A C 1
ATOM 592 O O . GLN A 1 92 ? 8.333 -1.451 -6.198 1.00 8.38 88 GLN A O 1
ATOM 598 N N . ALA A 1 93 ? 10.572 -1.417 -6.472 1.00 8.24 89 ALA A N 1
ATOM 599 C CA . ALA A 1 93 ? 10.646 0.019 -6.272 1.00 8.19 89 ALA A CA 1
ATOM 600 C C . ALA A 1 93 ? 9.839 0.814 -7.302 1.00 8.28 89 ALA A C 1
ATOM 601 O O . ALA A 1 93 ? 9.348 1.879 -6.983 1.00 8.50 89 ALA A O 1
ATOM 603 N N . THR A 1 94 ? 9.693 0.314 -8.528 1.00 8.44 90 THR A N 1
ATOM 604 C CA . THR A 1 94 ? 8.833 0.982 -9.511 1.00 8.70 90 THR A CA 1
ATOM 605 C C . THR A 1 94 ? 7.345 0.927 -9.147 1.00 8.58 90 THR A C 1
ATOM 606 O O . THR A 1 94 ? 6.569 1.747 -9.618 1.00 8.92 90 THR A O 1
ATOM 610 N N . HIS A 1 95 ? 6.942 -0.060 -8.349 1.00 8.31 91 HIS A N 1
ATOM 611 C CA . HIS A 1 95 ? 5.539 -0.192 -7.948 1.00 8.17 91 HIS A CA 1
ATOM 612 C C . HIS A 1 95 ? 5.235 0.552 -6.691 1.00 7.86 91 HIS A C 1
ATOM 613 O O . HIS A 1 95 ? 4.235 1.306 -6.635 1.00 7.98 91 HIS A O 1
ATOM 620 N N . PHE A 1 96 ? 6.032 0.295 -5.648 1.00 7.43 92 PHE A N 1
ATOM 621 C CA . PHE A 1 96 ? 6.026 1.106 -4.419 1.00 7.20 92 PHE A CA 1
ATOM 622 C C . PHE A 1 96 ? 7.201 0.704 -3.533 1.00 7.03 92 PHE A C 1
ATOM 623 O O . PHE A 1 96 ? 7.538 -0.482 -3.428 1.00 7.08 92 PHE A O 1
ATOM 631 N N . THR A 1 97 ? 7.821 1.708 -2.916 1.00 6.77 93 THR A N 1
ATOM 632 C CA . THR A 1 97 ? 8.887 1.508 -1.942 1.00 6.54 93 THR A CA 1
ATOM 633 C C . THR A 1 97 ? 8.356 1.124 -0.549 1.00 6.40 93 THR A C 1
ATOM 634 O O . THR A 1 97 ? 9.055 0.446 0.190 1.00 6.19 93 THR A O 1
ATOM 638 N N . HIS A 1 98 ? 7.115 1.531 -0.221 1.00 6.30 94 HIS A N 1
ATOM 639 C CA . HIS A 1 98 ? 6.598 1.523 1.157 1.00 6.23 94 HIS A CA 1
ATOM 640 C C . HIS A 1 98 ? 5.137 1.938 1.136 1.00 6.28 94 HIS A C 1
ATOM 641 O O . HIS A 1 98 ? 4.798 2.911 0.475 1.00 6.19 94 HIS A O 1
ATOM 648 N N . THR A 1 99 ? 4.313 1.194 1.871 1.00 6.30 95 THR A N 1
ATOM 649 C CA . THR A 1 99 ? 2.965 1.622 2.264 1.00 6.50 95 THR A CA 1
ATOM 650 C C . THR A 1 99 ? 2.760 1.536 3.802 1.00 6.61 95 THR A C 1
ATOM 651 O O . THR A 1 99 ? 1.761 2.032 4.283 1.00 6.53 95 THR A O 1
ATOM 655 N N . CYS A 1 100 ? 3.756 1.000 4.526 1.00 6.64 96 CYS A N 1
ATOM 656 C CA . CYS A 1 100 ? 3.655 0.589 5.944 1.00 6.81 96 CYS A CA 1
ATOM 657 C C . CYS A 1 100 ? 2.705 -0.587 6.038 1.00 7.08 96 CYS A C 1
ATOM 658 O O . CYS A 1 100 ? 1.493 -0.429 5.848 1.00 6.90 96 CYS A O 1
ATOM 661 N N . PHE A 1 101 ? 3.256 -1.787 6.256 1.00 7.26 97 PHE A N 1
ATOM 662 C CA . PHE A 1 101 ? 2.415 -2.999 6.282 1.00 7.69 97 PHE A CA 1
ATOM 663 C C . PHE A 1 101 ? 1.245 -2.910 7.272 1.00 8.45 97 PHE A C 1
ATOM 664 O O . PHE A 1 101 ? 0.163 -3.446 7.015 1.00 8.28 97 PHE A O 1
ATOM 672 N N . MET A 1 102 ? 1.462 -2.230 8.392 1.00 9.43 98 MET A N 1
ATOM 673 C CA . MET A 1 102 ? 0.410 -2.054 9.393 1.00 10.79 98 MET A CA 1
ATOM 674 C C . MET A 1 102 ? -0.687 -1.055 8.998 1.00 9.90 98 MET A C 1
ATOM 675 O O . MET A 1 102 ? -1.698 -0.947 9.711 1.00 10.56 98 MET A O 1
ATOM 680 N N . VAL A 1 103 ? -0.475 -0.314 7.915 1.00 8.79 99 VAL A N 1
ATOM 681 C CA . VAL A 1 103 ? -1.514 0.546 7.335 1.00 8.33 99 VAL A CA 1
ATOM 682 C C . VAL A 1 103 ? -2.151 -0.150 6.135 1.00 7.95 99 VAL A C 1
ATOM 683 O O . VAL A 1 103 ? -3.320 -0.529 6.193 1.00 7.95 99 VAL A O 1
ATOM 687 N N . THR A 1 104 ? -1.394 -0.289 5.051 1.00 7.46 100 THR A N 1
ATOM 688 C CA . THR A 1 104 ? -1.891 -1.000 3.849 1.00 7.37 100 THR A CA 1
ATOM 689 C C . THR A 1 104 ? -0.965 -2.193 3.592 1.00 7.21 100 THR A C 1
ATOM 690 O O . THR A 1 104 ? 0.192 -2.011 3.249 1.00 7.21 100 THR A O 1
ATOM 694 N N . PRO A 1 105 ? -1.463 -3.410 3.778 1.00 7.10 101 PRO A N 1
ATOM 695 C CA . PRO A 1 105 ? -0.586 -4.567 3.593 1.00 7.00 101 PRO A CA 1
ATOM 696 C C . PRO A 1 105 ? -0.344 -4.910 2.119 1.00 7.00 101 PRO A C 1
ATOM 697 O O . PRO A 1 105 ? -0.941 -4.300 1.215 1.00 6.94 101 PRO A O 1
ATOM 701 N N . TYR A 1 106 ? 0.532 -5.874 1.898 1.00 6.92 102 TYR A N 1
ATOM 702 C CA . TYR A 1 106 ? 0.968 -6.276 0.572 1.00 7.00 102 TYR A CA 1
ATOM 703 C C . TYR A 1 106 ? 1.474 -7.717 0.573 1.00 7.13 102 TYR A C 1
ATOM 704 O O . TYR A 1 106 ? 1.939 -8.235 1.597 1.00 7.05 102 TYR A O 1
ATOM 713 N N . GLU A 1 107 ? 1.452 -8.327 -0.604 1.00 7.51 103 GLU A N 1
ATOM 714 C CA . GLU A 1 107 ? 1.772 -9.735 -0.805 1.00 7.87 103 GLU A CA 1
ATOM 715 C C . GLU A 1 107 ? 3.224 -10.077 -0.452 1.00 7.99 103 GLU A C 1
ATOM 716 O O . GLU A 1 107 ? 3.514 -11.159 0.046 1.00 7.96 103 GLU A O 1
ATOM 722 N N . GLN A 1 108 ? 4.123 -9.142 -0.694 1.00 8.21 104 GLN A N 1
ATOM 723 C CA . GLN A 1 108 ? 5.565 -9.418 -0.536 1.00 8.48 104 GLN A CA 1
ATOM 724 C C . GLN A 1 108 ? 5.889 -9.815 0.921 1.00 8.14 104 GLN A C 1
ATOM 725 O O . GLN A 1 108 ? 6.679 -10.731 1.187 1.00 8.07 104 GLN A O 1
ATOM 731 N N . TYR A 1 109 ? 5.271 -9.139 1.876 1.00 7.67 105 TYR A N 1
ATOM 732 C CA . TYR A 1 109 ? 5.451 -9.472 3.307 1.00 7.52 105 TYR A CA 1
ATOM 733 C C . TYR A 1 109 ? 4.907 -10.866 3.605 1.00 7.67 105 TYR A C 1
ATOM 734 O O . TYR A 1 109 ? 5.550 -11.686 4.271 1.00 7.83 105 TYR A O 1
ATOM 743 N N . VAL A 1 110 ? 3.716 -11.151 3.090 1.00 7.77 106 VAL A N 1
ATOM 744 C CA . VAL A 1 110 ? 3.120 -12.459 3.270 1.00 7.99 106 VAL A CA 1
ATOM 745 C C . VAL A 1 110 ? 3.977 -13.580 2.688 1.00 8.16 106 VAL A C 1
ATOM 746 O O . VAL A 1 110 ? 4.158 -14.616 3.320 1.00 8.20 106 VAL A O 1
ATOM 750 N N . GLN A 1 111 ? 4.521 -13.362 1.496 1.00 8.49 107 GLN A N 1
ATOM 751 C CA A GLN A 1 111 ? 5.413 -14.320 0.835 0.50 8.55 107 GLN A CA 1
ATOM 752 C CA B GLN A 1 111 ? 5.341 -14.381 0.877 0.50 8.61 107 GLN A CA 1
ATOM 753 C C . GLN A 1 111 ? 6.604 -14.687 1.710 1.00 8.36 107 GLN A C 1
ATOM 754 O O . GLN A 1 111 ? 6.957 -15.868 1.887 1.00 8.06 107 GLN A O 1
ATOM 765 N N . VAL A 1 112 ? 7.256 -13.659 2.230 1.00 7.95 108 VAL A N 1
ATOM 766 C CA . VAL A 1 112 ? 8.422 -13.876 3.090 1.00 7.68 108 VAL A CA 1
ATOM 767 C C . VAL A 1 112 ? 8.024 -14.663 4.344 1.00 7.58 108 VAL A C 1
ATOM 768 O O . VAL A 1 112 ? 8.705 -15.626 4.714 1.00 7.34 108 VAL A O 1
ATOM 772 N N . ALA A 1 113 ? 6.895 -14.295 4.967 1.00 7.38 109 ALA A N 1
ATOM 773 C CA . ALA A 1 113 ? 6.423 -15.009 6.168 1.00 7.38 109 ALA A CA 1
ATOM 774 C C . ALA A 1 113 ? 6.195 -16.492 5.853 1.00 7.62 109 ALA A C 1
ATOM 775 O O . ALA A 1 113 ? 6.591 -17.380 6.619 1.00 7.36 109 ALA A O 1
ATOM 777 N N . GLU A 1 114 ? 5.550 -16.756 4.723 1.00 7.89 110 GLU A N 1
ATOM 778 C CA . GLU A 1 114 ? 5.311 -18.126 4.283 1.00 8.26 110 GLU A CA 1
ATOM 779 C C . GLU A 1 114 ? 6.630 -18.900 4.111 1.00 8.19 110 GLU A C 1
ATOM 780 O O . GLU A 1 114 ? 6.741 -20.059 4.544 1.00 8.22 110 GLU A O 1
ATOM 786 N N . LEU A 1 115 ? 7.585 -18.285 3.426 1.00 8.03 111 LEU A N 1
ATOM 787 C CA . LEU A 1 115 ? 8.879 -18.937 3.171 1.00 8.17 111 LEU A CA 1
ATOM 788 C C . LEU A 1 115 ? 9.592 -19.289 4.490 1.00 8.20 111 LEU A C 1
ATOM 789 O O . LEU A 1 115 ? 10.084 -20.405 4.663 1.00 8.45 111 LEU A O 1
ATOM 794 N N . LEU A 1 116 ? 9.589 -18.349 5.431 1.00 7.92 112 LEU A N 1
ATOM 795 C CA . LEU A 1 116 ? 10.293 -18.513 6.711 1.00 7.73 112 LEU A CA 1
ATOM 796 C C . LEU A 1 116 ? 9.586 -19.510 7.615 1.00 7.76 112 LEU A C 1
ATOM 797 O O . LEU A 1 116 ? 10.230 -20.332 8.256 1.00 7.63 112 LEU A O 1
ATOM 802 N N . ASN A 1 117 ? 8.256 -19.474 7.631 1.00 7.76 113 ASN A N 1
ATOM 803 C CA . ASN A 1 117 ? 7.503 -20.482 8.357 1.00 8.05 113 ASN A CA 1
ATOM 804 C C . ASN A 1 117 ? 7.862 -21.909 7.902 1.00 8.49 113 ASN A C 1
ATOM 805 O O . ASN A 1 117 ? 8.009 -22.811 8.720 1.00 8.55 113 ASN A O 1
ATOM 810 N N . ALA A 1 118 ? 7.968 -22.096 6.590 1.00 8.93 114 ALA A N 1
ATOM 811 C CA . ALA A 1 118 ? 8.306 -23.396 6.009 1.00 9.40 114 ALA A CA 1
ATOM 812 C C . ALA A 1 118 ? 9.764 -23.787 6.234 1.00 9.67 114 ALA A C 1
ATOM 813 O O . ALA A 1 118 ? 10.082 -24.979 6.373 1.00 9.92 114 ALA A O 1
ATOM 815 N N . LEU A 1 119 ? 10.657 -22.803 6.269 1.00 9.79 115 LEU A N 1
ATOM 816 C CA . LEU A 1 119 ? 12.102 -23.095 6.253 1.00 10.01 115 LEU A CA 1
ATOM 817 C C . LEU A 1 119 ? 12.703 -23.389 7.627 1.00 9.94 115 LEU A C 1
ATOM 818 O O . LEU A 1 119 ? 13.672 -24.137 7.726 1.00 10.08 115 LEU A O 1
ATOM 823 N N . THR A 1 120 ? 12.158 -22.766 8.666 1.00 9.83 116 THR A N 1
ATOM 824 C CA . THR A 1 120 ? 12.641 -22.932 10.032 1.00 9.77 116 THR A CA 1
ATOM 825 C C . THR A 1 120 ? 12.366 -24.334 10.587 1.00 10.00 116 THR A C 1
ATOM 826 O O . THR A 1 120 ? 11.549 -25.090 10.030 1.00 9.91 116 THR A O 1
ATOM 830 N N . PRO A 1 121 ? 13.086 -24.713 11.659 1.00 10.32 117 PRO A N 1
ATOM 831 C CA . PRO A 1 121 ? 12.950 -26.070 12.167 1.00 10.88 117 PRO A CA 1
ATOM 832 C C . PRO A 1 121 ? 11.547 -26.362 12.663 1.00 11.38 117 PRO A C 1
ATOM 833 O O . PRO A 1 121 ? 10.876 -25.463 13.184 1.00 11.16 117 PRO A O 1
ATOM 837 N N . GLY A 1 122 ? 11.136 -27.616 12.509 1.00 12.18 118 GLY A N 1
ATOM 838 C CA . GLY A 1 122 ? 9.871 -28.105 13.042 1.00 13.04 118 GLY A CA 1
ATOM 839 C C . GLY A 1 122 ? 8.715 -28.055 12.056 1.00 13.95 118 GLY A C 1
ATOM 840 O O . GLY A 1 122 ? 8.691 -27.202 11.154 1.00 13.71 118 GLY A O 1
ATOM 841 N N . ASP A 1 123 ? 7.764 -28.977 12.242 1.00 14.61 119 ASP A N 1
ATOM 842 C CA A ASP A 1 123 ? 6.571 -29.129 11.401 0.70 15.62 119 ASP A CA 1
ATOM 843 C CA B ASP A 1 123 ? 6.595 -29.053 11.355 0.30 14.77 119 ASP A CA 1
ATOM 844 C C . ASP A 1 123 ? 5.330 -28.546 12.040 1.00 14.87 119 ASP A C 1
ATOM 845 O O . ASP A 1 123 ? 4.220 -28.684 11.500 1.00 15.39 119 ASP A O 1
ATOM 854 N N . HIS A 1 124 ? 5.503 -27.929 13.203 1.00 14.14 120 HIS A N 1
ATOM 855 C CA . HIS A 1 124 ? 4.395 -27.349 13.944 1.00 13.65 120 HIS A CA 1
ATOM 856 C C . HIS A 1 124 ? 3.929 -26.030 13.331 1.00 13.18 120 HIS A C 1
ATOM 857 O O . HIS A 1 124 ? 4.583 -25.460 12.461 1.00 12.76 120 HIS A O 1
ATOM 864 N N . ASP A 1 125 ? 2.782 -25.538 13.800 1.00 13.08 121 ASP A N 1
ATOM 865 C CA . ASP A 1 125 ? 2.166 -24.311 13.283 1.00 12.65 121 ASP A CA 1
ATOM 866 C C . ASP A 1 125 ? 2.976 -23.072 13.724 1.00 11.46 121 ASP A C 1
ATOM 867 O O . ASP A 1 125 ? 3.249 -22.904 14.895 1.00 10.61 121 ASP A O 1
ATOM 872 N N . LYS A 1 126 ? 3.356 -22.226 12.769 1.00 10.24 122 LYS A N 1
ATOM 873 C CA . LYS A 1 126 ? 4.245 -21.084 13.049 1.00 9.76 122 LYS A CA 1
ATOM 874 C C . LYS A 1 126 ? 3.674 -19.804 12.453 1.00 9.30 122 LYS A C 1
ATOM 875 O O . LYS A 1 126 ? 2.863 -19.871 11.525 1.00 9.38 122 LYS A O 1
ATOM 881 N N . ARG A 1 127 ? 4.112 -18.652 12.983 1.00 8.66 123 ARG A N 1
ATOM 882 C CA . ARG A 1 127 ? 3.827 -17.359 12.371 1.00 8.24 123 ARG A CA 1
ATOM 883 C C . ARG A 1 127 ? 5.103 -16.519 12.406 1.00 7.67 123 ARG A C 1
ATOM 884 O O . ARG A 1 127 ? 5.981 -16.769 13.236 1.00 7.57 123 ARG A O 1
ATOM 892 N N . THR A 1 128 ? 5.161 -15.520 11.517 1.00 7.23 124 THR A N 1
ATOM 893 C CA . THR A 1 128 ? 6.285 -14.610 11.363 1.00 6.82 124 THR A CA 1
ATOM 894 C C . THR A 1 128 ? 5.861 -13.145 11.483 1.00 6.54 124 THR A C 1
ATOM 895 O O . THR A 1 128 ? 4.733 -12.795 11.114 1.00 6.72 124 THR A O 1
ATOM 899 N N . ALA A 1 129 ? 6.754 -12.325 12.061 1.00 6.25 125 ALA A N 1
ATOM 900 C CA . ALA A 1 129 ? 6.672 -10.870 12.018 1.00 6.03 125 ALA A CA 1
ATOM 901 C C . ALA A 1 129 ? 8.010 -10.356 11.506 1.00 5.87 125 ALA A C 1
ATOM 902 O O . ALA A 1 129 ? 9.054 -10.910 11.861 1.00 5.78 125 ALA A O 1
ATOM 904 N N . LEU A 1 130 ? 7.969 -9.308 10.676 1.00 5.72 126 LEU A N 1
ATOM 905 C CA . LEU A 1 130 ? 9.162 -8.771 10.016 1.00 5.65 126 LEU A CA 1
ATOM 906 C C . LEU A 1 130 ? 9.529 -7.394 10.544 1.00 5.62 126 LEU A C 1
ATOM 907 O O . LEU A 1 130 ? 8.652 -6.603 10.858 1.00 5.88 126 LEU A O 1
ATOM 912 N N . PHE A 1 131 ? 10.829 -7.137 10.662 1.00 5.55 127 PHE A N 1
ATOM 913 C CA . PHE A 1 131 ? 11.368 -5.855 11.111 1.00 5.50 127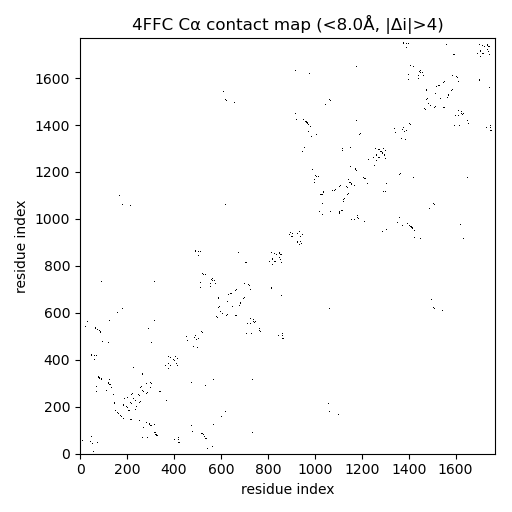 PHE A CA 1
ATOM 914 C C . PHE A 1 131 ? 12.546 -5.467 10.189 1.00 5.51 127 PHE A C 1
ATOM 915 O O . PHE A 1 131 ? 12.608 -5.949 9.029 1.00 5.57 127 PHE A O 1
ATOM 923 N N . ASN A 1 132 ? 13.434 -4.580 10.643 1.00 5.47 128 ASN A N 1
ATOM 924 C CA . ASN A 1 132 ? 14.512 -4.124 9.762 1.00 5.52 128 ASN A CA 1
ATOM 925 C C . ASN A 1 132 ? 15.839 -4.758 10.142 1.00 5.56 128 ASN A C 1
ATOM 926 O O . ASN A 1 132 ? 16.525 -5.352 9.291 1.00 5.73 128 ASN A O 1
ATOM 931 N N . SER A 1 133 ? 16.199 -4.660 11.416 1.00 5.50 129 SER A N 1
ATOM 932 C CA . SER A 1 133 ? 17.507 -5.139 11.860 1.00 5.53 129 SER A CA 1
ATOM 933 C C . SER A 1 133 ? 17.443 -6.383 12.749 1.00 5.56 129 SER A C 1
ATOM 934 O O . SER A 1 133 ? 16.405 -6.741 13.340 1.00 5.52 129 SER A O 1
ATOM 937 N N . GLY A 1 134 ? 18.580 -7.042 12.870 1.00 5.59 130 GLY A N 1
ATOM 938 C CA . GLY A 1 134 ? 18.663 -8.194 13.751 1.00 5.60 130 GLY A CA 1
ATOM 939 C C . GLY A 1 134 ? 18.352 -7.811 15.186 1.00 5.52 130 GLY A C 1
ATOM 940 O O . GLY A 1 134 ? 17.663 -8.554 15.881 1.00 5.36 130 GLY A O 1
ATOM 941 N N . ALA A 1 135 ? 18.830 -6.643 15.628 1.00 5.46 131 ALA A N 1
ATOM 942 C CA . ALA A 1 135 ? 18.513 -6.164 16.972 1.00 5.45 131 ALA A CA 1
ATOM 943 C C . ALA A 1 135 ? 16.988 -6.038 17.191 1.00 5.55 131 ALA A C 1
ATOM 944 O O . ALA A 1 135 ? 16.462 -6.418 18.227 1.00 5.45 131 ALA A O 1
ATOM 946 N N . GLU A 1 136 ? 16.290 -5.499 16.204 1.00 5.66 132 GLU A N 1
ATOM 947 C CA . GLU A 1 136 ? 14.839 -5.377 16.268 1.00 5.75 132 GLU A CA 1
ATOM 948 C C . GLU A 1 136 ? 14.168 -6.741 16.334 1.00 5.76 132 GLU A C 1
ATOM 949 O O . GLU A 1 136 ? 13.212 -6.911 17.066 1.00 5.84 132 GLU A O 1
ATOM 955 N N . ALA A 1 137 ? 14.696 -7.720 15.601 1.00 5.72 133 ALA A N 1
ATOM 956 C CA . ALA A 1 137 ? 14.167 -9.080 15.663 1.00 5.68 133 ALA A CA 1
ATOM 957 C C . ALA A 1 137 ? 14.309 -9.670 17.066 1.00 5.67 133 ALA A C 1
ATOM 958 O O . ALA A 1 137 ? 13.339 -10.187 17.647 1.00 5.62 133 ALA A O 1
ATOM 960 N N . VAL A 1 138 ? 15.488 -9.510 17.661 1.00 5.66 134 VAL A N 1
ATOM 961 C CA . VAL A 1 138 ? 15.715 -9.973 19.018 1.00 5.72 134 VAL A CA 1
ATOM 962 C C . VAL A 1 138 ? 14.777 -9.262 19.984 1.00 5.78 134 VAL A C 1
ATOM 963 O O . VAL A 1 138 ? 14.157 -9.914 20.847 1.00 5.87 134 VAL A O 1
ATOM 967 N N . GLU A 1 139 ? 14.675 -7.937 19.875 1.00 5.70 135 GLU A N 1
ATOM 968 C CA . GLU A 1 139 ? 13.771 -7.164 20.729 1.00 5.77 135 GLU A CA 1
ATOM 969 C C . GLU A 1 139 ? 12.352 -7.737 20.667 1.00 5.81 135 GLU A C 1
ATOM 970 O O . GLU A 1 139 ? 11.700 -7.929 21.689 1.00 5.83 135 GLU A O 1
ATOM 976 N N . ASN A 1 140 ? 11.885 -8.011 19.460 1.00 5.80 136 ASN A N 1
ATOM 977 C CA . ASN A 1 140 ? 10.524 -8.521 19.283 1.00 5.95 136 ASN A CA 1
ATOM 978 C C . ASN A 1 140 ? 10.319 -9.974 19.736 1.00 6.08 136 ASN A C 1
ATOM 979 O O . ASN A 1 140 ? 9.232 -10.315 20.259 1.00 5.93 136 ASN A O 1
ATOM 984 N N . ALA A 1 141 ? 11.350 -10.810 19.593 1.00 6.06 137 ALA A N 1
ATOM 985 C CA . ALA A 1 141 ? 11.277 -12.170 20.158 1.00 6.18 137 ALA A CA 1
ATOM 986 C C . ALA A 1 141 ? 11.134 -12.098 21.682 1.00 6.22 137 ALA A C 1
ATOM 987 O O . ALA A 1 141 ? 10.390 -12.881 22.269 1.00 6.33 137 ALA A O 1
ATOM 989 N N . ILE A 1 142 ? 11.857 -11.182 22.320 1.00 6.25 138 ILE A N 1
ATOM 990 C CA . ILE A 1 142 ? 11.770 -11.005 23.778 1.00 6.34 138 ILE A CA 1
ATOM 991 C C . ILE A 1 142 ? 10.392 -10.487 24.178 1.00 6.41 138 ILE A C 1
ATOM 992 O O . ILE A 1 142 ? 9.823 -10.944 25.176 1.00 6.36 138 ILE A O 1
ATOM 997 N N . LYS A 1 143 ? 9.853 -9.543 23.400 1.00 6.48 139 LYS A N 1
ATOM 998 C CA . LYS A 1 143 ? 8.476 -9.033 23.602 1.00 6.59 139 LYS A CA 1
ATOM 999 C C . LYS A 1 143 ? 7.438 -10.151 23.548 1.00 6.58 139 LYS A C 1
ATOM 1000 O O . LYS A 1 143 ? 6.594 -10.282 24.432 1.00 6.53 139 LYS A O 1
ATOM 1006 N N . VAL A 1 144 ? 7.523 -10.974 22.520 1.00 6.52 140 VAL A N 1
ATOM 1007 C CA . VAL A 1 144 ? 6.633 -12.128 22.398 1.00 6.52 140 VAL A CA 1
ATOM 1008 C C . VAL A 1 144 ? 6.725 -13.071 23.615 1.00 6.59 140 VAL A C 1
ATOM 1009 O O . VAL A 1 144 ? 5.691 -13.447 24.214 1.00 6.55 140 VAL A O 1
ATOM 1013 N N . ALA A 1 145 ? 7.952 -13.425 24.002 1.00 6.50 141 ALA A N 1
ATOM 1014 C CA . ALA A 1 145 ? 8.175 -14.349 25.112 1.00 6.58 141 ALA A CA 1
ATOM 1015 C C . ALA A 1 145 ? 7.658 -13.802 26.428 1.00 6.51 141 ALA A C 1
ATOM 1016 O O . ALA A 1 145 ? 6.993 -14.513 27.173 1.00 6.56 141 ALA A O 1
ATOM 1018 N N . ARG A 1 146 ? 7.963 -12.539 26.712 1.00 6.49 142 ARG A N 1
ATOM 1019 C CA . ARG A 1 146 ? 7.476 -11.886 27.932 1.00 6.50 142 ARG A CA 1
ATOM 1020 C C . ARG A 1 146 ? 5.943 -11.788 27.978 1.00 6.58 142 ARG A C 1
ATOM 1021 O O . ARG A 1 146 ? 5.312 -12.133 28.984 1.00 6.57 142 ARG A O 1
ATOM 1029 N N . LEU A 1 147 ? 5.328 -11.365 26.891 1.00 6.65 143 LEU A N 1
ATOM 1030 C CA . LEU A 1 147 ? 3.866 -11.223 26.912 1.00 6.82 143 LEU A CA 1
ATOM 1031 C C . LEU A 1 147 ? 3.217 -12.619 27.007 1.00 7.08 143 LEU A C 1
ATOM 1032 O O . LEU A 1 147 ? 2.313 -12.834 27.815 1.00 7.54 143 LEU A O 1
ATOM 1037 N N . ALA A 1 148 ? 3.679 -13.558 26.190 1.00 7.26 144 ALA A N 1
ATOM 1038 C CA . ALA A 1 148 ? 3.059 -14.878 26.109 1.00 7.56 144 ALA A CA 1
ATOM 1039 C C . ALA A 1 148 ? 3.179 -15.666 27.425 1.00 7.89 144 ALA A C 1
ATOM 1040 O O . ALA A 1 148 ? 2.221 -16.335 27.842 1.00 8.37 144 ALA A O 1
ATOM 1042 N N . THR A 1 149 ? 4.321 -15.579 28.087 1.00 7.83 145 THR A N 1
ATOM 1043 C CA . THR A 1 149 ? 4.532 -16.317 29.338 1.00 7.89 145 THR A CA 1
ATOM 1044 C C . THR A 1 149 ? 4.057 -15.561 30.548 1.00 8.08 145 THR A C 1
ATOM 1045 O O . THR A 1 149 ? 3.772 -16.167 31.586 1.00 8.52 145 THR A O 1
ATOM 1049 N N . GLY A 1 150 ? 3.964 -14.237 30.442 1.00 8.22 146 GLY A N 1
ATOM 1050 C CA . GLY A 1 150 ? 3.674 -13.416 31.613 1.00 8.38 146 GLY A CA 1
ATOM 1051 C C . GLY A 1 150 ? 4.799 -13.331 32.618 1.00 8.49 146 GLY A C 1
ATOM 1052 O O . GLY A 1 150 ? 4.586 -12.839 33.730 1.00 8.68 146 GLY A O 1
ATOM 1053 N N . ARG A 1 151 ? 5.998 -13.763 32.226 1.00 8.30 147 ARG A N 1
ATOM 1054 C CA . ARG A 1 151 ? 7.181 -13.782 33.094 1.00 8.35 147 ARG A CA 1
ATOM 1055 C C . ARG A 1 151 ? 8.211 -12.698 32.679 1.00 8.19 147 ARG A C 1
ATOM 1056 O O . ARG A 1 151 ? 8.318 -12.363 31.479 1.00 8.17 147 ARG A O 1
ATOM 1064 N N . PRO A 1 152 ? 8.993 -12.181 33.649 1.00 7.78 148 PRO A N 1
ATOM 1065 C CA . PRO A 1 152 ? 9.843 -11.030 33.384 1.00 7.72 148 PRO A CA 1
ATOM 1066 C C . PRO A 1 152 ? 11.272 -11.284 32.901 1.00 7.53 148 PRO A C 1
ATOM 1067 O O . PRO A 1 152 ? 11.782 -10.490 32.107 1.00 7.43 148 PRO A O 1
ATOM 1071 N N . ALA A 1 153 ? 11.904 -12.354 33.387 1.00 7.53 149 ALA A N 1
ATOM 1072 C CA . ALA A 1 153 ? 13.349 -12.521 33.230 1.00 7.47 149 ALA A CA 1
ATOM 1073 C C . ALA A 1 153 ? 13.733 -13.174 31.909 1.00 7.46 149 ALA A C 1
ATOM 1074 O O . ALA A 1 153 ? 12.987 -13.982 31.332 1.00 7.27 149 ALA A O 1
ATOM 1076 N N . VAL A 1 154 ? 14.928 -12.812 31.445 1.00 7.37 150 VAL A N 1
ATOM 1077 C CA . VAL A 1 154 ? 15.522 -13.416 30.268 1.00 7.45 150 VAL A CA 1
ATOM 1078 C C . VAL A 1 154 ? 16.943 -13.811 30.613 1.00 7.49 150 VAL A C 1
ATOM 1079 O O . VAL A 1 154 ? 17.659 -13.047 31.273 1.00 7.85 150 VAL A O 1
ATOM 1083 N N . VAL A 1 155 ? 17.337 -14.986 30.138 1.00 7.41 151 VAL A N 1
ATOM 1084 C CA . VAL A 1 155 ? 18.703 -15.495 30.272 1.00 7.31 151 VAL A CA 1
ATOM 1085 C C . VAL A 1 155 ? 19.437 -15.378 28.947 1.00 7.26 151 VAL A C 1
ATOM 1086 O O . VAL A 1 155 ? 18.918 -15.772 27.904 1.00 7.23 151 VAL A O 1
ATOM 1090 N N . ALA A 1 156 ? 20.655 -14.841 29.012 1.00 7.26 152 ALA A N 1
ATOM 1091 C CA . ALA A 1 156 ? 21.580 -14.838 27.891 1.00 7.21 152 ALA A CA 1
ATOM 1092 C C . ALA A 1 156 ? 22.907 -15.339 28.427 1.00 7.29 152 ALA A C 1
ATOM 1093 O O . ALA A 1 156 ? 23.056 -15.552 29.633 1.00 7.56 152 ALA A O 1
ATOM 1095 N N . PHE A 1 157 ? 23.894 -15.529 27.564 1.00 7.35 153 PHE A N 1
ATOM 1096 C CA . PHE A 1 157 ? 25.064 -16.301 27.955 1.00 7.47 153 PHE A CA 1
ATOM 1097 C C . PHE A 1 157 ? 26.390 -15.593 27.810 1.00 7.53 153 PHE A C 1
ATOM 1098 O O . PHE A 1 157 ? 26.502 -14.601 27.102 1.00 7.38 153 PHE A O 1
ATOM 1106 N N . ASP A 1 158 ? 27.392 -16.141 28.491 1.00 7.59 154 ASP A N 1
ATOM 1107 C CA . ASP A 1 158 ? 28.774 -15.723 28.275 1.00 7.75 154 ASP A CA 1
ATOM 1108 C C . ASP A 1 158 ? 29.078 -15.838 26.779 1.00 7.61 154 ASP A C 1
ATOM 1109 O O . ASP A 1 158 ? 28.622 -16.776 26.123 1.00 7.22 154 ASP A O 1
ATOM 1114 N N . ASN A 1 159 ? 29.844 -14.878 26.261 1.00 7.56 155 ASN A N 1
ATOM 1115 C CA . ASN A 1 159 ? 30.271 -14.833 24.852 1.00 7.55 155 ASN A CA 1
ATOM 1116 C C . ASN A 1 159 ? 29.157 -14.477 23.859 1.00 7.36 155 ASN A C 1
ATOM 1117 O O . ASN A 1 159 ? 29.372 -14.555 22.648 1.00 7.52 155 ASN A O 1
ATOM 1122 N N . ALA A 1 160 ? 27.992 -14.068 24.361 1.00 7.15 156 ALA A N 1
ATOM 1123 C CA . ALA A 1 160 ? 26.835 -13.739 23.504 1.00 7.00 156 ALA A CA 1
ATOM 1124 C C . ALA A 1 160 ? 26.966 -12.376 22.870 1.00 6.88 156 ALA A C 1
ATOM 1125 O O . ALA A 1 160 ? 27.568 -11.467 23.434 1.00 6.97 156 ALA A O 1
ATOM 1127 N N . TYR A 1 161 ? 26.384 -12.242 21.694 1.00 6.79 157 TYR A N 1
ATOM 1128 C CA . TYR A 1 161 ? 26.207 -10.935 21.042 1.00 6.81 157 TYR A CA 1
ATOM 1129 C C . TYR A 1 161 ? 24.836 -10.917 20.352 1.00 6.46 157 TYR A C 1
ATOM 1130 O O . TYR A 1 161 ? 24.521 -11.835 19.598 1.00 6.17 157 TYR A O 1
ATOM 1139 N N . HIS A 1 162 ? 24.017 -9.899 20.654 1.00 6.26 158 HIS A N 1
ATOM 1140 C CA . HIS A 1 162 ? 22.657 -9.807 20.134 1.00 6.16 158 HIS A CA 1
ATOM 1141 C C . HIS A 1 162 ? 22.255 -8.457 19.548 1.00 6.28 158 HIS A C 1
ATOM 1142 O O . HIS A 1 162 ? 21.163 -8.329 18.979 1.00 6.19 158 HIS A O 1
ATOM 1149 N N . GLY A 1 163 ? 23.111 -7.446 19.636 1.00 6.47 159 GLY A N 1
ATOM 1150 C CA . GLY A 1 163 ? 22.796 -6.139 19.038 1.00 6.63 159 GLY A CA 1
ATOM 1151 C C . GLY A 1 163 ? 23.175 -4.924 19.867 1.00 6.83 159 GLY A C 1
ATOM 1152 O O . GLY A 1 163 ? 23.716 -5.036 20.975 1.00 7.08 159 GLY A O 1
ATOM 1153 N N . ARG A 1 164 ? 22.848 -3.751 19.330 1.00 7.08 160 ARG A N 1
ATOM 1154 C CA . ARG A 1 164 ? 23.300 -2.476 19.875 1.00 7.22 160 ARG A CA 1
ATOM 1155 C C . ARG A 1 164 ? 22.193 -1.553 20.429 1.00 6.91 160 ARG A C 1
ATOM 1156 O O . ARG A 1 164 ? 22.485 -0.405 20.766 1.00 6.68 160 ARG A O 1
ATOM 1164 N N . THR A 1 165 ? 20.952 -2.053 20.552 1.00 6.41 161 THR A N 1
ATOM 1165 C CA . THR A 1 165 ? 19.898 -1.294 21.239 1.00 6.20 161 THR A CA 1
ATOM 1166 C C . THR A 1 165 ? 20.111 -1.507 22.735 1.00 6.00 161 THR A C 1
ATOM 1167 O O . THR A 1 165 ? 20.922 -2.347 23.143 1.00 5.87 161 THR A O 1
ATOM 1171 N N . ASN A 1 166 ? 19.378 -0.780 23.555 1.00 5.86 162 ASN A N 1
ATOM 1172 C CA . ASN A 1 166 ? 19.603 -0.899 24.987 1.00 5.79 162 ASN A CA 1
ATOM 1173 C C . ASN A 1 166 ? 19.405 -2.343 25.463 1.00 5.74 162 ASN A C 1
ATOM 1174 O O . ASN A 1 166 ? 20.284 -2.894 26.131 1.00 5.53 162 ASN A O 1
ATOM 1179 N N . LEU A 1 167 ? 18.274 -2.953 25.114 1.00 5.57 163 LEU A N 1
ATOM 1180 C CA . LEU A 1 167 ? 18.038 -4.336 25.520 1.00 5.76 163 LEU A CA 1
ATOM 1181 C C . LEU A 1 167 ? 19.004 -5.327 24.871 1.00 5.54 163 LEU A C 1
ATOM 1182 O O . LEU A 1 167 ? 19.447 -6.262 25.531 1.00 5.51 163 LEU A O 1
ATOM 1187 N N . THR A 1 168 ? 19.326 -5.158 23.583 1.00 5.38 164 THR A N 1
ATOM 1188 C CA . THR A 1 168 ? 20.234 -6.104 22.972 1.00 5.40 164 THR A CA 1
ATOM 1189 C C . THR A 1 168 ? 21.682 -5.907 23.457 1.00 5.43 164 THR A C 1
ATOM 1190 O O . THR A 1 168 ? 22.444 -6.859 23.516 1.00 5.38 164 THR A O 1
ATOM 1194 N N . MET A 1 169 ? 22.019 -4.701 23.891 1.00 5.50 165 MET A N 1
ATOM 1195 C CA . MET A 1 169 ? 23.275 -4.464 24.610 1.00 5.67 165 MET A CA 1
ATOM 1196 C C . MET A 1 169 ? 23.265 -5.194 25.953 1.00 5.74 165 MET A C 1
ATOM 1197 O O . MET A 1 169 ? 24.262 -5.829 26.323 1.00 5.84 165 MET A O 1
ATOM 1202 N N . ALA A 1 170 ? 22.154 -5.092 26.686 1.00 5.80 166 ALA A N 1
ATOM 1203 C CA . ALA A 1 170 ? 21.986 -5.845 27.932 1.00 5.84 166 ALA A CA 1
ATOM 1204 C C . ALA A 1 170 ? 22.237 -7.337 27.724 1.00 5.89 166 ALA A C 1
ATOM 1205 O O . ALA A 1 170 ? 22.946 -7.975 28.515 1.00 5.74 166 ALA A O 1
ATOM 1207 N N . LEU A 1 171 ? 21.665 -7.882 26.647 1.00 5.89 167 LEU A N 1
ATOM 1208 C CA . LEU A 1 171 ? 21.810 -9.279 26.308 1.00 5.99 167 LEU A CA 1
ATOM 1209 C C . LEU A 1 171 ? 23.209 -9.687 25.848 1.00 6.10 167 LEU A C 1
ATOM 1210 O O . LEU A 1 171 ? 23.580 -10.850 25.961 1.00 6.13 167 LEU A O 1
ATOM 1215 N N . THR A 1 172 ? 23.947 -8.736 25.304 1.00 6.15 168 THR A N 1
ATOM 1216 C CA . THR A 1 172 ? 25.306 -8.945 24.810 1.00 6.29 168 THR A CA 1
ATOM 1217 C C . THR A 1 172 ? 26.285 -9.018 25.981 1.00 6.54 168 THR A C 1
ATOM 1218 O O . THR A 1 172 ? 26.152 -8.285 26.958 1.00 6.47 168 THR A O 1
ATOM 1222 N N . ALA A 1 173 ? 27.264 -9.924 25.903 1.00 6.81 169 ALA A N 1
ATOM 1223 C CA . ALA A 1 173 ? 28.188 -10.139 27.032 1.00 7.07 169 ALA A CA 1
ATOM 1224 C C . ALA A 1 173 ? 29.329 -9.122 27.057 1.00 7.32 169 ALA A C 1
ATOM 1225 O O . ALA A 1 173 ? 29.638 -8.598 28.104 1.00 7.23 169 ALA A O 1
ATOM 1227 N N . LYS A 1 174 ? 29.960 -8.852 25.915 1.00 7.74 170 LYS A N 1
ATOM 1228 C CA . LYS A 1 174 ? 31.194 -8.051 25.928 1.00 8.29 170 LYS A CA 1
ATOM 1229 C C . LYS A 1 174 ? 30.909 -6.566 26.023 1.00 8.35 170 LYS A C 1
ATOM 1230 O O . LYS A 1 174 ? 30.099 -6.051 25.271 1.00 8.19 170 LYS A O 1
ATOM 1236 N N . SER A 1 175 ? 31.593 -5.883 26.942 1.00 8.71 171 SER A N 1
ATOM 1237 C CA . SER A 1 175 ? 31.351 -4.465 27.167 1.00 9.24 171 SER A CA 1
ATOM 1238 C C . SER A 1 175 ? 31.947 -3.544 26.093 1.00 9.61 171 SER A C 1
ATOM 1239 O O . SER A 1 175 ? 31.304 -2.583 25.656 1.00 9.29 171 SER A O 1
ATOM 1242 N N . MET A 1 176 ? 33.179 -3.823 25.677 1.00 10.41 172 MET A N 1
ATOM 1243 C CA . MET A 1 176 ? 33.861 -2.988 24.710 1.00 11.26 172 MET A CA 1
ATOM 1244 C C . MET A 1 176 ? 33.885 -3.667 23.337 1.00 10.99 172 MET A C 1
ATOM 1245 O O . MET A 1 176 ? 34.373 -4.815 23.231 1.00 10.83 172 MET A O 1
ATOM 1250 N N . PRO A 1 177 ? 33.376 -2.986 22.277 1.00 10.05 173 PRO A N 1
ATOM 1251 C CA . PRO A 1 177 ? 32.827 -1.625 22.163 1.00 9.79 173 PRO A CA 1
ATOM 1252 C C . PRO A 1 177 ? 31.298 -1.565 22.153 1.00 9.39 173 PRO A C 1
ATOM 1253 O O . PRO A 1 177 ? 30.729 -0.574 21.721 1.00 9.46 173 PRO A O 1
ATOM 1257 N N . TYR A 1 178 ? 30.621 -2.594 22.624 1.00 9.40 174 TYR A N 1
ATOM 1258 C CA . TYR A 1 178 ? 29.177 -2.685 22.436 1.00 9.17 174 TYR A CA 1
ATOM 1259 C C . TYR A 1 178 ? 28.332 -1.985 23.479 1.00 8.69 174 TYR A C 1
ATOM 1260 O O . TYR A 1 178 ? 27.255 -1.543 23.161 1.00 8.44 174 TYR A O 1
ATOM 1269 N N . LYS A 1 179 ? 28.797 -1.939 24.727 1.00 8.25 175 LYS A N 1
ATOM 1270 C CA . LYS A 1 179 ? 27.970 -1.489 25.845 1.00 7.93 175 LYS A CA 1
ATOM 1271 C C . LYS A 1 179 ? 28.545 -0.337 26.671 1.00 7.86 175 LYS A C 1
ATOM 1272 O O . LYS A 1 179 ? 27.793 0.416 27.275 1.00 7.63 175 LYS A O 1
ATOM 1278 N N . SER A 1 180 ? 29.868 -0.257 26.758 1.00 7.97 176 SER A N 1
ATOM 1279 C CA . SER A 1 180 ? 30.510 0.597 27.735 1.00 8.18 176 SER A CA 1
ATOM 1280 C C . SER A 1 180 ? 30.026 2.046 27.635 1.00 8.15 176 SER A C 1
ATOM 1281 O O . SER A 1 180 ? 30.137 2.654 26.572 1.00 7.79 176 SER A O 1
ATOM 1284 N N . GLN A 1 181 ? 29.519 2.563 28.759 1.00 8.28 177 GLN A N 1
ATOM 1285 C CA . GLN A 1 181 ? 29.086 3.965 28.923 1.00 8.54 177 GLN A CA 1
ATOM 1286 C C . GLN A 1 181 ? 27.704 4.265 28.331 1.00 8.13 177 GLN A C 1
ATOM 1287 O O . GLN A 1 181 ? 27.282 5.432 28.295 1.00 7.84 177 GLN A O 1
ATOM 1293 N N . PHE A 1 182 ? 27.014 3.220 27.891 1.00 7.75 178 PHE A N 1
ATOM 1294 C CA . PHE A 1 182 ? 25.703 3.359 27.233 1.00 7.52 178 PHE A CA 1
ATOM 1295 C C . PHE A 1 182 ? 24.504 2.942 28.078 1.00 7.38 178 PHE A C 1
ATOM 1296 O O . PHE A 1 182 ? 23.367 2.967 27.595 1.00 7.47 178 PHE A O 1
ATOM 1304 N N . GLY A 1 183 ? 24.742 2.540 29.318 1.00 7.43 179 GLY A N 1
ATOM 1305 C CA . GLY A 1 183 ? 23.663 2.118 30.215 1.00 7.45 179 GLY A CA 1
ATOM 1306 C C . GLY A 1 183 ? 23.077 3.301 30.969 1.00 7.41 179 GLY A C 1
ATOM 1307 O O . GLY A 1 183 ? 23.362 4.452 30.653 1.00 7.43 179 GLY A O 1
ATOM 1308 N N . PRO A 1 184 ? 22.239 3.030 31.981 1.00 7.56 180 PRO A N 1
ATOM 1309 C CA . PRO A 1 184 ? 21.933 1.695 32.485 1.00 7.65 180 PRO A CA 1
ATOM 1310 C C . PRO A 1 184 ? 21.056 0.866 31.555 1.00 7.74 180 PRO A C 1
ATOM 1311 O O . PRO A 1 184 ? 20.343 1.391 30.680 1.00 7.90 180 PRO A O 1
ATOM 1315 N N . PHE A 1 185 ? 21.105 -0.438 31.757 1.00 7.85 181 PHE A N 1
ATOM 1316 C CA . PHE A 1 185 ? 20.553 -1.389 30.807 1.00 8.04 181 PHE A CA 1
ATOM 1317 C C . PHE A 1 185 ? 19.227 -1.998 31.249 1.00 8.07 181 PHE A C 1
ATOM 1318 O O . PHE A 1 185 ? 18.938 -2.080 32.433 1.00 7.99 181 PHE A O 1
ATOM 1326 N N . ALA A 1 186 ? 18.473 -2.465 30.256 1.00 8.03 182 ALA A N 1
ATOM 1327 C CA . ALA A 1 186 ? 17.155 -3.076 30.433 1.00 7.94 182 ALA A CA 1
ATOM 1328 C C . ALA A 1 186 ? 17.191 -4.129 31.529 1.00 8.09 182 ALA A C 1
ATOM 1329 O O . ALA A 1 186 ? 18.099 -4.981 31.535 1.00 8.42 182 ALA A O 1
ATOM 1331 N N . PRO A 1 187 ? 16.251 -4.059 32.477 1.00 8.17 183 PRO A N 1
ATOM 1332 C CA . PRO A 1 187 ? 16.306 -4.927 33.658 1.00 8.30 183 PRO A CA 1
ATOM 1333 C C . PRO A 1 187 ? 15.903 -6.380 33.442 1.00 7.98 183 PRO A C 1
ATOM 1334 O O . PRO A 1 187 ? 15.305 -6.724 32.427 1.00 7.84 183 PRO A O 1
ATOM 1338 N N . GLU A 1 188 ? 16.240 -7.198 34.441 1.00 7.91 184 GLU A N 1
ATOM 1339 C CA . GLU A 1 188 ? 15.881 -8.614 34.509 1.00 8.05 184 GLU A CA 1
ATOM 1340 C C . GLU A 1 188 ? 16.460 -9.446 33.371 1.00 7.84 184 GLU A C 1
ATOM 1341 O O . GLU A 1 188 ? 15.823 -10.398 32.896 1.00 7.52 184 GLU A O 1
ATOM 1347 N N . VAL A 1 189 ? 17.687 -9.080 32.981 1.00 7.78 185 VAL A N 1
ATOM 1348 C CA . VAL A 1 189 ? 18.520 -9.872 32.114 1.00 8.00 185 VAL A CA 1
ATOM 1349 C C . VAL A 1 189 ? 19.590 -10.534 32.993 1.00 8.28 185 VAL A C 1
ATOM 1350 O O . VAL A 1 189 ? 20.248 -9.865 33.808 1.00 8.84 185 VAL A O 1
ATOM 1354 N N . TYR A 1 190 ? 19.717 -11.845 32.876 1.00 8.18 186 TYR A N 1
ATOM 1355 C CA . TYR A 1 190 ? 20.639 -12.614 33.697 1.00 8.44 186 TYR A CA 1
ATOM 1356 C C . TYR A 1 190 ? 21.612 -13.327 32.780 1.00 8.57 186 TYR A C 1
ATOM 1357 O O . TYR A 1 190 ? 21.218 -13.878 31.785 1.00 9.14 186 TYR A O 1
ATOM 1366 N N . ARG A 1 191 ? 22.887 -13.276 33.086 1.00 8.72 187 ARG A N 1
ATOM 1367 C CA . ARG A 1 191 ? 23.874 -13.992 32.282 1.00 8.87 187 ARG A CA 1
ATOM 1368 C C . ARG A 1 191 ? 24.279 -15.321 32.909 1.00 9.03 187 ARG A C 1
ATOM 1369 O O . ARG A 1 191 ? 24.536 -15.403 34.107 1.00 9.62 187 ARG A O 1
ATOM 1377 N N . MET A 1 192 ? 24.324 -16.352 32.083 1.00 9.05 188 MET A N 1
ATOM 1378 C CA . MET A 1 192 ? 24.733 -17.687 32.500 1.00 9.54 188 MET A CA 1
ATOM 1379 C C . MET A 1 192 ? 25.927 -18.191 31.676 1.00 9.62 188 MET A C 1
ATOM 1380 O O . MET A 1 192 ? 26.133 -17.756 30.535 1.00 9.13 188 MET A O 1
ATOM 1385 N N . PRO A 1 193 ? 26.711 -19.140 32.231 1.00 10.16 189 PRO A N 1
ATOM 1386 C CA . PRO A 1 193 ? 27.710 -19.813 31.416 1.00 10.27 189 PRO A CA 1
ATOM 1387 C C . PRO A 1 193 ? 27.036 -20.727 30.389 1.00 10.08 189 PRO A C 1
ATOM 1388 O O . PRO A 1 193 ? 26.022 -21.360 30.690 1.00 10.25 189 PRO A O 1
ATOM 1392 N N . ALA A 1 194 ? 27.587 -20.780 29.179 1.00 10.03 190 ALA A N 1
ATOM 1393 C CA . ALA A 1 194 ? 27.161 -21.748 28.176 1.00 9.97 190 ALA A CA 1
ATOM 1394 C C . ALA A 1 194 ? 28.273 -22.790 27.971 1.00 10.28 190 ALA A C 1
ATOM 1395 O O . ALA A 1 194 ? 28.843 -23.280 28.941 1.00 10.91 190 ALA A O 1
ATOM 1397 N N . SER A 1 195 ? 28.579 -23.118 26.726 1.00 10.12 191 SER A N 1
ATOM 1398 C CA . SER A 1 195 ? 29.635 -24.082 26.400 1.00 10.41 191 SER A CA 1
ATOM 1399 C C . SER A 1 195 ? 30.705 -23.415 25.521 1.00 10.42 191 SER A C 1
ATOM 1400 O O . SER A 1 195 ? 30.399 -22.824 24.499 1.00 10.42 191 SER A O 1
ATOM 1403 N N . TYR A 1 196 ? 31.955 -23.557 25.919 1.00 10.45 192 TYR A N 1
ATOM 1404 C CA . TYR A 1 196 ? 33.107 -23.048 25.177 1.00 10.45 192 TYR A CA 1
ATOM 1405 C C . TYR A 1 196 ? 34.208 -24.113 25.317 1.00 10.51 192 TYR A C 1
ATOM 1406 O O . TYR A 1 196 ? 35.071 -24.037 26.213 1.00 10.56 192 TYR A O 1
ATOM 1415 N N . PRO A 1 197 ? 34.151 -25.142 24.457 1.00 10.45 193 PRO A N 1
ATOM 1416 C CA . PRO A 1 197 ? 34.979 -26.335 24.632 1.00 10.64 193 PRO A CA 1
ATOM 1417 C C . PRO A 1 197 ? 36.449 -26.054 24.853 1.00 10.91 193 PRO A C 1
ATOM 1418 O O . PRO A 1 197 ? 37.043 -26.652 25.746 1.00 10.89 193 PRO A O 1
ATOM 1422 N N . LEU A 1 198 ? 37.024 -25.115 24.109 1.00 11.30 194 LEU A N 1
ATOM 1423 C CA . LEU A 1 198 ? 38.461 -24.841 24.218 1.00 11.71 194 LEU A CA 1
ATOM 1424 C C . LEU A 1 198 ? 38.851 -24.396 25.617 1.00 12.35 194 LEU A C 1
ATOM 1425 O O . LEU A 1 198 ? 39.925 -24.767 26.122 1.00 12.91 194 LEU A O 1
ATOM 1430 N N . ARG A 1 199 ? 37.986 -23.615 26.254 1.00 12.83 195 ARG A N 1
ATOM 1431 C CA . ARG A 1 199 ? 38.352 -22.942 27.494 1.00 13.50 195 ARG A CA 1
ATOM 1432 C C . ARG A 1 199 ? 37.628 -23.480 28.718 1.00 14.44 195 ARG A C 1
ATOM 1433 O O . ARG A 1 199 ? 37.961 -23.098 29.840 1.00 15.63 195 ARG A O 1
ATOM 1441 N N . ASP A 1 200 ? 36.650 -24.356 28.517 1.00 14.44 196 ASP A N 1
ATOM 1442 C CA . ASP A 1 200 ? 35.972 -25.020 29.620 1.00 15.05 196 ASP A CA 1
ATOM 1443 C C . ASP A 1 200 ? 36.849 -26.142 30.157 1.00 16.28 196 ASP A C 1
ATOM 1444 O O . ASP A 1 200 ? 37.815 -26.531 29.524 1.00 15.28 196 ASP A O 1
ATOM 1449 N N . GLU A 1 201 ? 36.514 -26.663 31.329 1.00 18.55 197 GLU A N 1
ATOM 1450 C CA . GLU A 1 201 ? 37.231 -27.840 31.833 1.00 21.05 197 GLU A CA 1
ATOM 1451 C C . GLU A 1 201 ? 37.412 -28.908 30.766 1.00 21.03 197 GLU A C 1
ATOM 145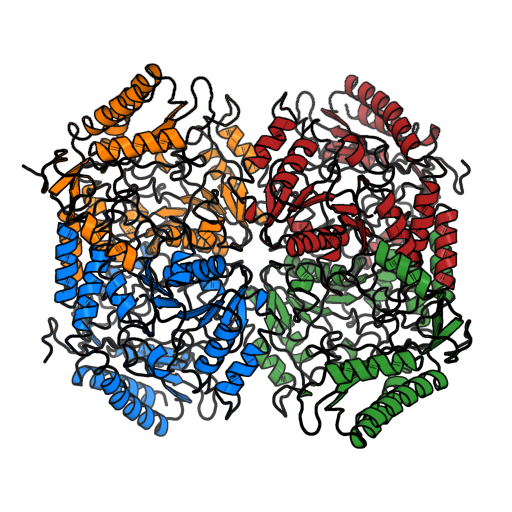2 O O . GLU A 1 201 ? 36.450 -29.286 30.099 1.00 20.50 197 GLU A O 1
ATOM 1458 N N . PRO A 1 202 ? 38.630 -29.455 30.642 1.00 22.13 198 PRO A N 1
ATOM 1459 C CA . PRO A 1 202 ? 38.842 -30.547 29.703 1.00 22.05 198 PRO A CA 1
ATOM 1460 C C . PRO A 1 202 ? 37.869 -31.704 29.925 1.00 21.14 198 PRO A C 1
ATOM 1461 O O . PRO A 1 202 ? 37.632 -32.100 31.067 1.00 22.02 198 PRO A O 1
ATOM 1465 N N . GLY A 1 203 ? 37.289 -32.199 28.839 1.00 20.06 199 GLY A N 1
ATOM 1466 C CA . GLY A 1 203 ? 36.390 -33.343 28.887 1.00 19.74 199 GLY A CA 1
ATOM 1467 C C . GLY A 1 203 ? 34.949 -33.045 29.284 1.00 19.29 199 GLY A C 1
ATOM 1468 O O . GLY A 1 203 ? 34.111 -33.953 29.296 1.00 19.43 199 GLY A O 1
ATOM 1469 N N . LEU A 1 204 ? 34.643 -31.788 29.605 1.00 17.45 200 LEU A N 1
ATOM 1470 C CA . LEU A 1 204 ? 33.298 -31.434 30.017 1.00 16.20 200 LEU A CA 1
ATOM 1471 C C . LEU A 1 204 ? 32.374 -31.794 28.871 1.00 15.64 200 LEU A C 1
ATOM 1472 O O . LEU A 1 204 ? 32.652 -31.443 27.707 1.00 15.21 200 LEU A O 1
ATOM 1477 N N . THR A 1 205 ? 31.290 -32.500 29.173 1.00 15.04 201 THR A N 1
ATOM 1478 C CA . THR A 1 205 ? 30.303 -32.815 28.149 1.00 14.65 201 THR A CA 1
ATOM 1479 C C . THR A 1 205 ? 29.307 -31.661 27.997 1.00 14.39 201 THR A C 1
ATOM 1480 O O . THR A 1 205 ? 29.124 -30.854 28.918 1.00 14.18 201 THR A O 1
ATOM 1484 N N . GLY A 1 206 ? 28.688 -31.582 26.823 1.00 13.89 202 GLY A N 1
ATOM 1485 C CA . GLY A 1 206 ? 27.607 -30.618 26.577 1.00 14.18 202 GLY A CA 1
ATOM 1486 C C . GLY A 1 206 ? 26.479 -30.755 27.567 1.00 14.28 202 GLY A C 1
ATOM 1487 O O . GLY A 1 206 ? 25.962 -29.767 28.084 1.00 13.18 202 GLY A O 1
ATOM 1488 N N . GLU A 1 207 ? 26.114 -31.998 27.862 1.00 14.89 203 GLU A N 1
ATOM 1489 C CA . GLU A 1 207 ? 25.059 -32.259 28.827 1.00 15.64 203 GLU A CA 1
ATOM 1490 C C . GLU A 1 207 ? 25.402 -31.701 30.198 1.00 15.15 203 GLU A C 1
ATOM 1491 O O . GLU A 1 207 ? 24.563 -31.056 30.826 1.00 15.17 203 GLU A O 1
ATOM 1497 N N . GLU A 1 208 ? 26.628 -31.911 30.659 1.00 15.24 204 GLU A N 1
ATOM 1498 C CA . GLU A 1 208 ? 27.059 -31.369 31.950 1.00 15.37 204 GLU A CA 1
ATOM 1499 C C . GLU A 1 208 ? 27.150 -29.830 31.932 1.00 14.06 204 GLU A C 1
ATOM 1500 O O . GLU A 1 208 ? 26.743 -29.168 32.896 1.00 12.89 204 GLU A O 1
ATOM 1506 N N . ALA A 1 209 ? 27.637 -29.251 30.831 1.00 12.88 205 ALA A N 1
ATOM 1507 C CA . ALA A 1 209 ? 27.670 -27.789 30.704 1.00 12.22 205 ALA A CA 1
ATOM 1508 C C . ALA A 1 209 ? 26.247 -27.234 30.781 1.00 11.84 205 ALA A C 1
ATOM 1509 O O . ALA A 1 209 ? 26.004 -26.210 31.418 1.00 11.70 205 ALA A O 1
ATOM 1511 N N . ALA A 1 210 ? 25.301 -27.922 30.147 1.00 11.72 206 ALA A N 1
ATOM 1512 C CA . ALA A 1 210 ? 23.904 -27.487 30.197 1.00 11.76 206 ALA A CA 1
ATOM 1513 C C . ALA A 1 210 ? 23.347 -27.627 31.610 1.00 12.21 206 ALA A C 1
ATOM 1514 O O . ALA A 1 210 ? 22.618 -26.762 32.069 1.00 11.79 206 ALA A O 1
ATOM 1516 N N . ARG A 1 211 ? 23.674 -28.733 32.283 1.00 12.87 207 ARG A N 1
ATOM 1517 C CA . ARG A 1 211 ? 23.188 -28.961 33.665 1.00 13.79 207 ARG A CA 1
ATOM 1518 C C . ARG A 1 211 ? 23.690 -27.900 34.640 1.00 12.96 207 ARG A C 1
ATOM 1519 O O . ARG A 1 211 ? 22.965 -27.490 35.552 1.00 12.13 207 ARG A O 1
ATOM 1527 N N . ARG A 1 212 ? 24.923 -27.446 34.442 1.00 12.86 208 ARG A N 1
ATOM 1528 C CA . ARG A 1 212 ? 25.484 -26.392 35.270 1.00 12.95 208 ARG A CA 1
ATOM 1529 C C . ARG A 1 212 ? 24.721 -25.071 35.059 1.00 11.52 208 ARG A C 1
ATOM 1530 O O . ARG A 1 212 ? 24.447 -24.340 36.015 1.00 10.90 208 ARG A O 1
ATOM 1538 N N . ALA A 1 213 ? 24.371 -24.764 33.813 1.00 10.58 209 ALA A N 1
ATOM 1539 C CA . ALA A 1 213 ? 23.588 -23.555 33.525 1.00 9.98 209 ALA A CA 1
ATOM 1540 C C . ALA A 1 213 ? 22.179 -23.691 34.108 1.00 9.72 209 ALA A C 1
ATOM 1541 O O . ALA A 1 213 ? 21.661 -22.759 34.736 1.00 9.48 209 ALA A O 1
ATOM 1543 N N . ILE A 1 214 ? 21.565 -24.861 33.926 1.00 9.53 210 ILE A N 1
ATOM 1544 C CA . ILE A 1 214 ? 20.225 -25.121 34.444 1.00 9.37 210 ILE A CA 1
ATOM 1545 C C . ILE A 1 214 ? 20.194 -24.979 35.978 1.00 9.37 210 ILE A C 1
ATOM 1546 O O . ILE A 1 214 ? 19.286 -24.385 36.545 1.00 9.10 210 ILE A O 1
ATOM 1551 N N . SER A 1 215 ? 21.205 -25.519 36.639 1.00 9.51 211 SER A N 1
ATOM 1552 C CA . SER A 1 215 ? 21.277 -25.435 38.089 1.00 9.53 211 SER A CA 1
ATOM 1553 C C . SER A 1 215 ? 21.346 -23.975 38.546 1.00 9.29 211 SER A C 1
ATOM 1554 O O . SER A 1 215 ? 20.678 -23.580 39.515 1.00 9.07 211 SER A O 1
ATOM 1557 N N . ARG A 1 216 ? 22.175 -23.182 37.875 1.00 9.02 212 ARG A N 1
ATOM 1558 C CA A ARG A 1 216 ? 22.331 -21.763 38.210 0.50 9.11 212 ARG A CA 1
ATOM 1559 C CA B ARG A 1 216 ? 22.320 -21.779 38.241 0.50 8.69 212 ARG A CA 1
ATOM 1560 C C . ARG A 1 216 ? 21.038 -20.989 37.975 1.00 8.74 212 ARG A C 1
ATOM 1561 O O . ARG A 1 216 ? 20.685 -20.091 38.754 1.00 8.56 212 ARG A O 1
ATOM 1576 N N . ILE A 1 217 ? 20.338 -21.333 36.890 1.00 8.58 213 ILE A N 1
ATOM 1577 C CA . ILE A 1 217 ? 19.066 -20.702 36.534 1.00 8.50 213 ILE A CA 1
ATOM 1578 C C . ILE A 1 217 ? 18.024 -21.005 37.600 1.00 8.70 213 ILE A C 1
ATOM 1579 O O . ILE A 1 217 ? 17.336 -20.096 38.104 1.00 8.25 213 ILE A O 1
ATOM 1584 N N . GLU A 1 218 ? 17.926 -22.284 37.972 1.00 9.14 214 GLU A N 1
ATOM 1585 C CA . GLU A 1 218 ? 16.964 -22.696 38.986 1.00 9.41 214 GLU A CA 1
ATOM 1586 C C . GLU A 1 218 ? 17.256 -22.047 40.345 1.00 9.32 214 GLU A C 1
ATOM 1587 O O . GLU A 1 218 ? 16.339 -21.566 41.021 1.00 9.09 214 GLU A O 1
ATOM 1593 N N . THR A 1 219 ? 18.530 -22.000 40.724 1.00 9.18 215 THR A N 1
ATOM 1594 C CA . THR A 1 219 ? 18.919 -21.390 42.002 1.00 9.39 215 THR A CA 1
ATOM 1595 C C . THR A 1 219 ? 18.674 -19.869 42.021 1.00 9.07 215 THR A C 1
ATOM 1596 O O . THR A 1 219 ? 18.141 -19.322 43.005 1.00 9.10 215 THR A O 1
ATOM 1600 N N . GLN A 1 220 ? 19.065 -19.190 40.948 1.00 8.89 216 GLN A N 1
ATOM 1601 C CA . GLN A 1 220 ? 19.174 -17.723 40.966 1.00 8.86 216 GLN A CA 1
ATOM 1602 C C . GLN A 1 220 ? 17.996 -16.989 40.357 1.00 8.68 216 GLN A C 1
ATOM 1603 O O . GLN A 1 220 ? 17.838 -15.794 40.593 1.00 8.65 216 GLN A O 1
ATOM 1609 N N . ILE A 1 221 ? 17.179 -17.689 39.569 1.00 8.52 217 ILE A N 1
ATOM 1610 C CA . ILE A 1 221 ? 16.062 -17.047 38.902 1.00 8.54 217 ILE A CA 1
ATOM 1611 C C . ILE A 1 221 ? 14.759 -17.749 39.236 1.00 8.70 217 ILE A C 1
ATOM 1612 O O . ILE A 1 221 ? 13.804 -17.109 39.665 1.00 8.95 217 ILE A O 1
ATOM 1617 N N . GLY A 1 222 ? 14.727 -19.055 39.022 1.00 8.78 218 GLY A N 1
ATOM 1618 C CA . GLY A 1 222 ? 13.502 -19.839 39.186 1.00 8.97 218 GLY A CA 1
ATOM 1619 C C . GLY A 1 222 ? 12.730 -19.823 37.884 1.00 9.12 218 GLY A C 1
ATOM 1620 O O . GLY A 1 222 ? 12.496 -18.756 37.295 1.00 8.76 218 GLY A O 1
ATOM 1621 N N . ALA A 1 223 ? 12.367 -21.010 37.404 1.00 9.60 219 ALA A N 1
ATOM 1622 C CA . ALA A 1 223 ? 11.672 -21.138 36.123 1.00 10.15 219 ALA A CA 1
ATOM 1623 C C . ALA A 1 223 ? 10.434 -20.275 36.102 1.00 10.49 219 ALA A C 1
ATOM 1624 O O . ALA A 1 223 ? 10.090 -19.699 35.064 1.00 11.03 219 ALA A O 1
ATOM 1626 N N . GLN A 1 224 ? 9.762 -20.128 37.242 1.00 11.06 220 GLN A N 1
ATOM 1627 C CA . GLN A 1 224 ? 8.479 -19.402 37.242 1.00 11.78 220 GLN A CA 1
ATOM 1628 C C . GLN A 1 224 ? 8.628 -17.913 36.911 1.00 10.80 220 GLN A C 1
ATOM 1629 O O . GLN A 1 224 ? 7.633 -17.270 36.593 1.00 11.01 220 GLN A O 1
ATOM 1635 N N . SER A 1 225 ? 9.860 -17.376 36.970 1.00 9.62 221 SER A N 1
ATOM 1636 C CA . SER A 1 225 ? 10.119 -15.982 36.650 1.00 8.90 221 SER A CA 1
ATOM 1637 C C . SER A 1 225 ? 10.825 -15.814 35.312 1.00 8.31 221 SER A C 1
ATOM 1638 O O . SER A 1 225 ? 11.092 -14.701 34.914 1.00 7.89 221 SER A O 1
ATOM 1641 N N . LEU A 1 226 ? 11.075 -16.915 34.603 1.00 8.05 222 LEU A N 1
ATOM 1642 C CA . LEU A 1 226 ? 11.885 -16.886 33.376 1.00 7.55 222 LEU A CA 1
ATOM 1643 C C . LEU A 1 226 ? 11.038 -17.018 32.112 1.00 7.33 222 LEU A C 1
ATOM 1644 O O . LEU A 1 226 ? 10.477 -18.094 31.826 1.00 7.29 222 LEU A O 1
ATOM 1649 N N . ALA A 1 227 ? 10.949 -15.908 31.371 1.00 6.91 223 ALA A N 1
ATOM 1650 C CA . ALA A 1 227 ? 10.219 -15.860 30.098 1.00 6.76 223 ALA A CA 1
ATOM 1651 C C . ALA A 1 227 ? 10.965 -16.594 29.021 1.00 6.57 223 ALA A C 1
ATOM 1652 O O . ALA A 1 227 ? 10.345 -17.229 28.155 1.00 6.56 223 ALA A O 1
ATOM 1654 N N . ALA A 1 228 ? 12.293 -16.465 29.011 1.00 6.43 224 ALA A N 1
ATOM 1655 C CA . ALA A 1 228 ? 13.037 -16.903 27.841 1.00 6.35 224 ALA A CA 1
ATOM 1656 C C . ALA A 1 228 ? 14.514 -17.163 28.080 1.00 6.37 224 ALA A C 1
ATOM 1657 O O . ALA A 1 228 ? 15.144 -16.523 28.921 1.00 6.14 224 ALA A O 1
ATOM 1659 N N . ILE A 1 229 ? 15.027 -18.124 27.320 1.00 6.39 225 ILE A N 1
ATOM 1660 C CA . ILE A 1 229 ? 16.446 -18.349 27.169 1.00 6.46 225 ILE A CA 1
ATOM 1661 C C . ILE A 1 229 ? 16.728 -17.992 25.712 1.00 6.45 225 ILE A C 1
ATOM 1662 O O . ILE A 1 229 ? 16.046 -18.514 24.816 1.00 6.39 225 ILE A O 1
ATOM 1667 N N . ILE A 1 230 ? 17.716 -17.118 25.484 1.00 6.36 226 ILE A N 1
ATOM 1668 C CA . ILE A 1 230 ? 18.160 -16.780 24.127 1.00 6.34 226 ILE A CA 1
ATOM 1669 C C . ILE A 1 230 ? 19.643 -17.163 23.957 1.00 6.46 226 ILE A C 1
ATOM 1670 O O . ILE A 1 230 ? 20.498 -16.846 24.794 1.00 6.33 226 ILE A O 1
ATOM 1675 N N . ILE A 1 231 ? 19.938 -17.864 22.867 1.00 6.53 227 ILE A N 1
ATOM 1676 C CA . ILE A 1 231 ? 21.321 -18.239 22.560 1.00 6.68 227 ILE A CA 1
ATOM 1677 C C . ILE A 1 231 ? 21.509 -18.371 21.050 1.00 6.91 227 ILE A C 1
ATOM 1678 O O . ILE A 1 231 ? 20.571 -18.717 20.302 1.00 6.99 227 ILE A O 1
ATOM 1683 N N . GLU A 1 232 ? 22.719 -18.061 20.598 1.00 7.17 228 GLU A N 1
ATOM 1684 C CA . GLU A 1 232 ? 23.137 -18.287 19.212 1.00 7.34 228 GLU A CA 1
ATOM 1685 C C . GLU A 1 232 ? 23.598 -19.741 19.089 1.00 7.51 228 GLU A C 1
ATOM 1686 O O . GLU A 1 232 ? 24.442 -20.169 19.882 1.00 7.90 228 GLU A O 1
ATOM 1692 N N . PRO A 1 233 ? 23.126 -20.477 18.075 1.00 7.68 229 PRO A N 1
ATOM 1693 C CA . PRO A 1 233 ? 23.597 -21.879 17.982 1.00 7.78 229 PRO A CA 1
ATOM 1694 C C . PRO A 1 233 ? 25.114 -22.011 17.795 1.00 7.93 229 PRO A C 1
ATOM 1695 O O . PRO A 1 233 ? 25.712 -22.991 18.248 1.00 8.23 229 PRO A O 1
ATOM 1699 N N . ILE A 1 234 ? 25.707 -21.070 17.074 1.00 7.79 230 ILE A N 1
ATOM 1700 C CA . ILE A 1 234 ? 27.149 -20.849 17.060 1.00 7.74 230 ILE A CA 1
ATOM 1701 C C . ILE A 1 234 ? 27.313 -19.376 17.412 1.00 7.76 230 ILE A C 1
ATOM 1702 O O . ILE A 1 234 ? 26.736 -18.514 16.757 1.00 7.79 230 ILE A O 1
ATOM 1707 N N . GLN A 1 235 ? 28.055 -19.089 18.473 1.00 7.68 231 GLN A N 1
ATOM 1708 C CA . GLN A 1 235 ? 28.229 -17.720 18.905 1.00 7.49 231 GLN A CA 1
ATOM 1709 C C . GLN A 1 235 ? 29.178 -16.995 17.942 1.00 7.54 231 GLN A C 1
ATOM 1710 O O . GLN A 1 235 ? 30.306 -17.437 17.712 1.00 7.63 231 GLN A O 1
ATOM 1716 N N . GLY A 1 236 ? 28.686 -15.912 17.347 1.00 7.28 232 GLY A N 1
ATOM 1717 C CA . GLY A 1 236 ? 29.367 -15.269 16.229 1.00 7.51 232 GLY A CA 1
ATOM 1718 C C . GLY A 1 236 ? 30.428 -14.300 16.689 1.00 7.60 232 GLY A C 1
ATOM 1719 O O . GLY A 1 236 ? 31.615 -14.622 16.711 1.00 7.48 232 GLY A O 1
ATOM 1720 N N . GLU A 1 237 ? 30.007 -13.111 17.099 1.00 7.83 233 GLU A N 1
ATOM 1721 C CA . GLU A 1 237 ? 30.976 -12.106 17.574 1.00 8.07 233 GLU A CA 1
ATOM 1722 C C . GLU A 1 237 ? 31.809 -12.606 18.774 1.00 8.32 233 GLU A C 1
ATOM 1723 O O . GLU A 1 237 ? 32.963 -12.174 18.947 1.00 8.55 233 GLU A O 1
ATOM 1729 N N . GLY A 1 238 ? 31.252 -13.529 19.568 1.00 8.20 234 GLY A N 1
ATOM 1730 C CA . GLY A 1 238 ? 31.971 -14.105 20.706 1.00 8.38 234 GLY A CA 1
ATOM 1731 C C . GLY A 1 238 ? 33.129 -15.001 20.312 1.00 8.50 234 GLY A C 1
ATOM 1732 O O . GLY A 1 238 ? 33.949 -15.333 21.154 1.00 8.76 234 GLY A O 1
ATOM 1733 N N . GLY A 1 239 ? 33.200 -15.391 19.034 1.00 8.30 235 GLY A N 1
ATOM 1734 C CA . GLY A 1 239 ? 34.379 -16.108 18.499 1.00 8.44 235 GLY A CA 1
ATOM 1735 C C . GLY A 1 239 ? 34.121 -17.384 17.716 1.00 8.44 235 GLY A C 1
ATOM 1736 O O . GLY A 1 239 ? 34.996 -18.280 17.678 1.00 8.40 235 GLY A O 1
ATOM 1737 N N . PHE A 1 240 ? 32.935 -17.490 17.110 1.00 8.16 236 PHE A N 1
ATOM 1738 C CA . PHE A 1 240 ? 32.535 -18.679 16.348 1.00 8.28 236 PHE A CA 1
ATOM 1739 C C . PHE A 1 240 ? 32.642 -19.898 17.249 1.00 8.44 236 PHE A C 1
ATOM 1740 O O . PHE A 1 240 ? 33.262 -20.920 16.897 1.00 8.38 236 PHE A O 1
ATOM 1748 N N . ILE A 1 241 ? 32.040 -19.771 18.426 1.00 8.37 237 ILE A N 1
ATOM 1749 C CA . ILE A 1 241 ? 32.086 -20.817 19.425 1.00 8.61 237 ILE A CA 1
ATOM 1750 C C . ILE A 1 241 ? 30.950 -21.792 19.163 1.00 8.82 237 ILE A C 1
ATOM 1751 O O . ILE A 1 241 ? 29.760 -21.411 19.169 1.00 9.08 237 ILE A O 1
ATOM 1756 N N . VAL A 1 242 ? 31.325 -23.035 18.899 1.00 9.01 238 VAL A N 1
ATOM 1757 C CA . VAL A 1 242 ? 30.383 -24.131 18.679 1.00 9.19 238 VAL A CA 1
ATOM 1758 C C . VAL A 1 242 ? 30.209 -24.879 20.002 1.00 9.42 238 VAL A C 1
ATOM 1759 O O . VAL A 1 242 ? 31.201 -25.288 20.628 1.00 9.55 238 VAL A O 1
ATOM 1763 N N . PRO A 1 243 ? 28.961 -25.029 20.466 1.00 9.37 239 PRO A N 1
ATOM 1764 C CA . PRO A 1 243 ? 28.790 -25.661 21.770 1.00 9.61 239 PRO A CA 1
ATOM 1765 C C . PRO A 1 243 ? 29.163 -27.145 21.701 1.00 9.89 239 PRO A C 1
ATOM 1766 O O . PRO A 1 243 ? 29.120 -27.756 20.616 1.00 10.50 239 PRO A O 1
ATOM 1770 N N . ALA A 1 244 ? 29.581 -27.711 22.831 1.00 10.02 240 ALA A N 1
ATOM 1771 C CA . ALA A 1 244 ? 29.772 -29.161 22.945 1.00 10.31 240 ALA A CA 1
ATOM 1772 C C . ALA A 1 244 ? 28.477 -29.883 22.540 1.00 10.48 240 ALA A C 1
ATOM 1773 O O . ALA A 1 244 ? 27.394 -29.394 22.798 1.00 10.23 240 ALA A O 1
ATOM 1775 N N . PRO A 1 245 ? 28.586 -31.049 21.883 1.00 11.06 241 PRO A N 1
ATOM 1776 C CA . PRO A 1 245 ? 27.406 -31.855 21.558 1.00 11.14 241 PRO A CA 1
ATOM 1777 C C . PRO A 1 245 ? 26.539 -32.120 22.782 1.00 11.10 241 PRO A C 1
ATOM 1778 O O . PRO A 1 245 ? 27.058 -32.390 23.860 1.00 10.78 241 PRO A O 1
ATOM 1782 N N . GLY A 1 246 ? 25.228 -31.980 22.620 1.00 11.03 242 GLY A N 1
ATOM 1783 C CA . GLY A 1 246 ? 24.272 -32.291 23.676 1.00 11.18 242 GLY A CA 1
ATOM 1784 C C . GLY A 1 246 ? 23.873 -31.071 24.492 1.00 11.03 242 GLY A C 1
ATOM 1785 O O . GLY A 1 246 ? 22.863 -31.102 25.190 1.00 11.44 242 GLY A O 1
ATOM 1786 N N . PHE A 1 247 ? 24.663 -29.998 24.413 1.00 10.65 243 PHE A N 1
ATOM 1787 C CA . PHE A 1 247 ? 24.398 -28.815 25.229 1.00 10.39 243 PHE A CA 1
ATOM 1788 C C . PHE A 1 247 ? 23.036 -28.173 24.912 1.00 10.23 243 PHE A C 1
ATOM 1789 O O . PHE A 1 247 ? 22.210 -27.974 25.807 1.00 10.20 243 PHE A O 1
ATOM 1797 N N . LEU A 1 248 ? 22.802 -27.852 23.642 1.00 10.01 244 LEU A N 1
ATOM 1798 C CA . LEU A 1 248 ? 21.589 -27.162 23.252 1.00 10.01 244 LEU A CA 1
ATOM 1799 C C . LEU A 1 248 ? 20.344 -28.021 23.457 1.00 10.07 244 LEU A C 1
ATOM 1800 O O . LEU A 1 248 ? 19.324 -27.522 23.909 1.00 9.77 244 LEU A O 1
ATOM 1805 N N . ALA A 1 249 ? 20.430 -29.309 23.136 1.00 10.21 245 ALA A N 1
ATOM 1806 C CA . ALA A 1 249 ? 19.290 -30.189 23.288 1.00 10.46 245 ALA A CA 1
ATOM 1807 C C . ALA A 1 249 ? 18.900 -30.286 24.768 1.00 10.52 245 ALA A C 1
ATOM 1808 O O . ALA A 1 249 ? 17.720 -30.381 25.090 1.00 10.42 245 ALA A O 1
ATOM 1810 N N . THR A 1 250 ? 19.902 -30.255 25.648 1.00 10.33 246 THR A N 1
ATOM 1811 C CA . THR A 1 250 ? 19.674 -30.371 27.086 1.00 10.59 246 THR A CA 1
ATOM 1812 C C . THR A 1 250 ? 18.928 -29.129 27.573 1.00 10.72 246 THR A C 1
ATOM 1813 O O . THR A 1 250 ? 17.948 -29.223 28.341 1.00 10.69 246 THR A O 1
ATOM 1817 N N . LEU A 1 251 ? 19.350 -27.973 27.070 1.00 10.73 247 LEU A N 1
ATOM 1818 C CA . LEU A 1 251 ? 18.669 -26.725 27.381 1.00 10.67 247 LEU A CA 1
ATOM 1819 C C . LEU A 1 251 ? 17.252 -26.671 26.858 1.00 10.34 247 LEU A C 1
ATOM 1820 O O . LEU A 1 251 ? 16.360 -26.211 27.565 1.00 9.75 247 LEU A O 1
ATOM 1825 N N . THR A 1 252 ? 17.037 -27.101 25.612 1.00 10.26 248 THR A N 1
ATOM 1826 C CA . THR A 1 252 ? 15.713 -27.002 25.024 1.00 10.31 248 THR A CA 1
ATOM 1827 C C . THR A 1 252 ? 14.745 -27.931 25.736 1.00 10.37 248 THR A C 1
ATOM 1828 O O . THR A 1 252 ? 13.588 -27.560 25.955 1.00 10.48 248 THR A O 1
ATOM 1832 N N . ALA A 1 253 ? 15.226 -29.105 26.162 1.00 10.60 249 ALA A N 1
ATOM 1833 C CA . ALA A 1 253 ? 14.379 -30.046 26.886 1.00 10.62 249 ALA A CA 1
ATOM 1834 C C . ALA A 1 253 ? 13.946 -29.427 28.213 1.00 10.41 249 ALA A C 1
ATOM 1835 O O . ALA A 1 253 ? 12.777 -29.452 28.553 1.00 10.27 249 ALA A O 1
ATOM 1837 N N . TRP A 1 254 ? 14.887 -28.857 28.954 1.00 10.30 250 TRP A N 1
ATOM 1838 C CA . TRP A 1 254 ? 14.544 -28.169 30.200 1.00 10.20 250 TRP A CA 1
ATOM 1839 C C . TRP A 1 254 ? 13.554 -27.024 30.001 1.00 10.22 250 TRP A C 1
ATOM 1840 O O . TRP A 1 254 ? 12.541 -26.896 30.742 1.00 9.80 250 TRP A O 1
ATOM 1851 N N . ALA A 1 255 ? 13.798 -26.198 28.976 1.00 10.31 251 ALA A N 1
ATOM 1852 C CA . ALA A 1 255 ? 12.915 -25.067 28.689 1.00 10.50 251 ALA A CA 1
ATOM 1853 C C . ALA A 1 255 ? 11.510 -25.556 28.429 1.00 10.86 251 ALA A C 1
ATOM 1854 O O . ALA A 1 255 ? 10.550 -24.990 28.921 1.00 10.74 251 ALA A O 1
ATOM 1856 N N . SER A 1 256 ? 11.384 -26.620 27.659 1.00 11.74 252 SER A N 1
ATOM 1857 C CA . SER A 1 256 ? 10.074 -27.117 27.321 1.00 12.91 252 SER A CA 1
ATOM 1858 C C . SER A 1 256 ? 9.304 -27.594 28.567 1.00 13.61 252 SER A C 1
ATOM 1859 O O . SER A 1 256 ? 8.110 -27.331 28.719 1.00 14.28 252 SER A O 1
ATOM 1862 N N . GLU A 1 257 ? 10.011 -28.282 29.453 1.00 14.44 253 GLU A N 1
ATOM 1863 C CA . GLU A 1 257 ? 9.457 -28.797 30.706 1.00 14.97 253 GLU A CA 1
ATOM 1864 C C . GLU A 1 257 ? 9.022 -27.702 31.660 1.00 13.77 253 GLU A C 1
ATOM 1865 O O . GLU A 1 257 ? 8.173 -27.934 32.521 1.00 14.00 253 GLU A O 1
ATOM 1871 N N . ASN A 1 258 ? 9.600 -26.518 31.499 1.00 11.85 254 ASN A N 1
ATOM 1872 C CA . ASN A 1 258 ? 9.418 -25.421 32.449 1.00 11.16 254 ASN A CA 1
ATOM 1873 C C . ASN A 1 258 ? 8.661 -24.224 31.889 1.00 10.44 254 ASN A C 1
ATOM 1874 O O . ASN A 1 258 ? 8.554 -23.203 32.544 1.00 10.08 254 ASN A O 1
ATOM 1879 N N . GLY A 1 259 ? 8.103 -24.371 30.692 1.00 9.96 255 GLY A N 1
ATOM 1880 C CA . GLY A 1 259 ? 7.298 -23.316 30.079 1.00 9.73 255 GLY A CA 1
ATOM 1881 C C . GLY A 1 259 ? 8.078 -22.063 29.703 1.00 9.32 255 GLY A C 1
ATOM 1882 O O . GLY A 1 259 ? 7.479 -20.982 29.556 1.00 9.69 255 GLY A O 1
ATOM 1883 N N . VAL A 1 260 ? 9.395 -22.220 29.527 1.00 8.72 256 VAL A N 1
ATOM 1884 C CA . VAL A 1 260 ? 10.304 -21.132 29.193 1.00 8.31 256 VAL A CA 1
ATOM 1885 C C . VAL A 1 260 ? 10.459 -21.129 27.671 1.00 8.02 256 VAL A C 1
ATOM 1886 O O . VAL A 1 260 ? 10.702 -22.175 27.066 1.00 8.04 256 VAL A O 1
ATOM 1890 N N . VAL A 1 261 ? 10.334 -19.959 27.060 1.00 7.68 257 VAL A N 1
ATOM 1891 C CA . VAL A 1 261 ? 10.518 -19.843 25.592 1.00 7.45 257 VAL A CA 1
ATOM 1892 C C . VAL A 1 261 ? 12.003 -19.936 25.237 1.00 7.43 257 VAL A C 1
ATOM 1893 O O . VAL A 1 261 ? 12.809 -19.228 25.804 1.00 7.09 257 VAL A O 1
ATOM 1897 N N . PHE A 1 262 ? 12.358 -20.825 24.313 1.00 7.29 258 PHE A N 1
ATOM 1898 C CA . PHE A 1 262 ? 13.742 -20.957 23.884 1.00 7.30 258 PHE A CA 1
ATOM 1899 C C . PHE A 1 262 ? 13.860 -20.252 22.540 1.00 7.06 258 PHE A C 1
ATOM 1900 O O . PHE A 1 262 ? 13.162 -20.598 21.598 1.00 7.08 258 PHE A O 1
ATOM 1908 N N . ILE A 1 263 ? 14.718 -19.241 22.491 1.00 6.81 259 ILE A N 1
ATOM 1909 C CA . ILE A 1 263 ? 14.926 -18.426 21.302 1.00 6.63 259 ILE A CA 1
ATOM 1910 C C . ILE A 1 263 ? 16.293 -18.732 20.739 1.00 6.62 259 ILE A C 1
ATOM 1911 O O . ILE A 1 263 ? 17.313 -18.513 21.410 1.00 6.47 259 ILE A O 1
ATOM 1916 N N . ALA A 1 264 ? 16.332 -19.268 19.521 1.00 6.68 260 ALA A N 1
ATOM 1917 C CA . ALA A 1 264 ? 17.600 -19.449 18.833 1.00 6.73 260 ALA A CA 1
ATOM 1918 C C . ALA A 1 264 ? 17.852 -18.189 18.002 1.00 6.66 260 ALA A C 1
ATOM 1919 O O . ALA A 1 264 ? 17.061 -17.865 17.097 1.00 6.51 260 ALA A O 1
ATOM 1921 N N . ASP A 1 265 ? 18.952 -17.495 18.292 1.00 6.68 261 ASP A N 1
ATOM 1922 C CA . ASP A 1 265 ? 19.319 -16.308 17.547 1.00 6.63 261 ASP A CA 1
ATOM 1923 C C . ASP A 1 265 ? 20.169 -16.761 16.373 1.00 6.71 261 ASP A C 1
ATOM 1924 O O . ASP A 1 265 ? 21.370 -17.036 16.518 1.00 6.69 261 ASP A O 1
ATOM 1929 N N . GLU A 1 266 ? 19.518 -16.875 15.219 1.00 6.69 262 GLU A N 1
ATOM 1930 C CA . GLU A 1 266 ? 20.170 -17.263 13.984 1.00 6.86 262 GLU A CA 1
ATOM 1931 C C . GLU A 1 266 ? 20.439 -16.098 13.044 1.00 6.64 262 GLU A C 1
ATOM 1932 O O . GLU A 1 266 ? 20.540 -16.265 11.842 1.00 6.79 262 GLU A O 1
ATOM 1938 N N . VAL A 1 267 ? 20.598 -14.904 13.607 1.00 6.58 263 VAL A N 1
ATOM 1939 C CA . VAL A 1 267 ? 20.890 -13.725 12.815 1.00 6.60 263 VAL A CA 1
ATOM 1940 C C . VAL A 1 267 ? 22.152 -13.921 11.963 1.00 6.65 263 VAL A C 1
ATOM 1941 O O . VAL A 1 267 ? 22.143 -13.607 10.765 1.00 6.89 263 VAL A O 1
ATOM 1945 N N . GLN A 1 268 ? 23.186 -14.496 12.549 1.00 6.90 264 GLN A N 1
ATOM 1946 C CA . GLN A 1 268 ? 24.439 -14.767 11.821 1.00 6.92 264 GLN A CA 1
ATOM 1947 C C . GLN A 1 268 ? 24.513 -16.175 11.188 1.00 7.09 264 GLN A C 1
ATOM 1948 O O . GLN A 1 268 ? 24.993 -16.337 10.041 1.00 7.07 264 GLN A O 1
ATOM 1954 N N . THR A 1 269 ? 24.041 -17.186 11.916 1.00 7.01 265 THR A N 1
ATOM 1955 C CA . THR A 1 269 ? 24.089 -18.575 11.465 1.00 7.07 265 THR A CA 1
ATOM 1956 C C . THR A 1 269 ? 23.034 -18.928 10.385 1.00 7.05 265 THR A C 1
ATOM 1957 O O . THR A 1 269 ? 23.200 -19.908 9.640 1.00 7.21 265 THR A O 1
ATOM 1961 N N . GLY A 1 270 ? 21.968 -18.143 10.281 1.00 6.89 266 GLY A N 1
ATOM 1962 C CA . GLY A 1 270 ? 20.841 -18.502 9.438 1.00 7.01 266 GLY A CA 1
ATOM 1963 C C . GLY A 1 270 ? 21.107 -18.402 7.949 1.00 7.13 266 GLY A C 1
ATOM 1964 O O . GLY A 1 270 ? 21.949 -17.608 7.523 1.00 7.19 266 GLY A O 1
ATOM 1965 N N . PHE A 1 271 ? 20.374 -19.203 7.171 1.00 7.47 267 PHE A N 1
ATOM 1966 C CA . PHE A 1 271 ? 20.335 -19.136 5.682 1.00 7.59 267 PHE A CA 1
ATOM 1967 C C . PHE A 1 271 ? 21.615 -19.659 5.004 1.00 7.85 267 PHE A C 1
ATOM 1968 O O . PHE A 1 271 ? 22.425 -18.895 4.496 1.00 8.07 267 PHE A O 1
ATOM 1976 N N . ALA A 1 272 ? 21.797 -20.979 5.046 1.00 8.04 268 ALA A N 1
ATOM 1977 C CA . ALA A 1 272 ? 22.858 -21.680 4.301 1.00 8.08 268 ALA A CA 1
ATOM 1978 C C . ALA A 1 272 ? 24.246 -21.621 4.937 1.00 8.19 268 ALA A C 1
ATOM 1979 O O . ALA A 1 272 ? 25.070 -22.505 4.705 1.00 8.03 268 ALA A O 1
ATOM 1981 N N . ARG A 1 273 ? 24.491 -20.553 5.696 1.00 8.17 269 ARG A N 1
ATOM 1982 C CA . ARG A 1 273 ? 25.810 -20.224 6.235 1.00 8.28 269 ARG A CA 1
ATOM 1983 C C . ARG A 1 273 ? 26.588 -21.386 6.843 1.00 8.48 269 ARG A C 1
ATOM 1984 O O . ARG A 1 273 ? 27.792 -21.489 6.631 1.00 8.59 269 ARG A O 1
ATOM 1992 N N . THR A 1 274 ? 25.905 -22.221 7.642 1.00 8.62 270 THR A N 1
ATOM 1993 C CA . THR A 1 274 ? 26.555 -23.272 8.394 1.00 8.69 270 THR A CA 1
ATOM 1994 C C . THR A 1 274 ? 26.436 -24.658 7.751 1.00 9.25 270 THR A C 1
ATOM 1995 O O . THR A 1 274 ? 26.768 -25.651 8.394 1.00 9.50 270 THR A O 1
ATOM 1999 N N . GLY A 1 275 ? 25.977 -24.711 6.499 1.00 9.52 271 GLY A N 1
ATOM 2000 C CA . GLY A 1 275 ? 25.802 -25.969 5.775 1.00 10.14 271 GLY A CA 1
ATOM 2001 C C . GLY A 1 275 ? 24.408 -26.580 5.891 1.00 10.52 271 GLY A C 1
ATOM 2002 O O . GLY A 1 275 ? 24.204 -27.767 5.589 1.00 11.39 271 GLY A O 1
ATOM 2003 N N . ALA A 1 276 ? 23.462 -25.781 6.386 1.00 10.62 272 ALA A N 1
ATOM 2004 C CA . ALA A 1 276 ? 22.063 -26.155 6.544 1.00 10.51 272 ALA A CA 1
ATOM 2005 C C . ALA A 1 276 ? 21.282 -24.876 6.439 1.00 10.33 272 ALA A C 1
ATOM 2006 O O . ALA A 1 276 ? 21.851 -23.787 6.533 1.00 9.78 272 ALA A O 1
ATOM 2008 N N . TRP A 1 277 ? 19.976 -24.963 6.230 1.00 10.56 273 TRP A N 1
ATOM 2009 C CA . TRP A 1 277 ? 19.187 -23.732 6.233 1.00 10.58 273 TRP A CA 1
ATOM 2010 C C . TRP A 1 277 ? 19.389 -22.997 7.534 1.00 9.81 273 TRP A C 1
ATOM 2011 O O . TRP A 1 277 ? 19.605 -21.782 7.545 1.00 9.22 273 TRP A O 1
ATOM 2022 N N . PHE A 1 278 ? 19.327 -23.738 8.635 1.00 9.52 274 PHE A N 1
ATOM 2023 C CA . PHE A 1 278 ? 19.531 -23.181 9.971 1.00 9.39 274 PHE A CA 1
ATOM 2024 C C . PHE A 1 278 ? 20.462 -24.070 10.782 1.00 9.41 274 PHE A C 1
ATOM 2025 O O . PHE A 1 278 ? 20.369 -25.296 10.703 1.00 9.56 274 PHE A O 1
ATOM 2033 N N . ALA A 1 279 ? 21.345 -23.448 11.562 1.00 9.50 275 ALA A N 1
ATOM 2034 C CA . ALA A 1 279 ? 22.316 -24.166 12.365 1.00 9.96 275 ALA A CA 1
ATOM 2035 C C . ALA A 1 279 ? 21.642 -25.051 13.425 1.00 10.36 275 ALA A C 1
ATOM 2036 O O . ALA A 1 279 ? 22.215 -26.065 13.826 1.00 10.81 275 ALA A O 1
ATOM 2038 N N . SER A 1 280 ? 20.442 -24.674 13.872 1.00 10.42 276 SER A N 1
ATOM 2039 C CA . SER A 1 280 ? 19.672 -25.491 14.818 1.00 10.55 276 SER A CA 1
ATOM 2040 C C . SER A 1 280 ? 19.489 -26.925 14.310 1.00 11.21 276 SER A C 1
ATOM 2041 O O . SER A 1 280 ? 19.395 -27.848 15.095 1.00 11.34 276 SER A O 1
ATOM 2044 N N . GLU A 1 281 ? 19.439 -27.106 12.995 1.00 12.12 277 GLU A N 1
ATOM 2045 C CA . GLU A 1 281 ? 19.300 -28.450 12.423 1.00 13.28 277 GLU A CA 1
ATOM 2046 C C . GLU A 1 281 ? 20.437 -29.392 12.821 1.00 13.93 277 GLU A C 1
ATOM 2047 O O . GLU A 1 281 ? 20.188 -30.577 13.058 1.00 14.35 277 GLU A O 1
ATOM 2053 N N . HIS A 1 282 ? 21.666 -28.888 12.928 1.00 14.53 278 HIS A N 1
ATOM 2054 C CA . HIS A 1 282 ? 22.814 -29.765 13.251 1.00 15.84 278 HIS A CA 1
ATOM 2055 C C . HIS A 1 282 ? 22.680 -30.306 14.646 1.00 16.73 278 HIS A C 1
ATOM 2056 O O . HIS A 1 282 ? 23.219 -31.374 14.981 1.00 17.76 278 HIS A O 1
ATOM 2063 N N . GLU A 1 283 ? 21.984 -29.540 15.481 1.00 17.02 279 GLU A N 1
ATOM 2064 C CA . GLU A 1 283 ? 21.781 -29.854 16.887 1.00 18.24 279 GLU A CA 1
ATOM 2065 C C . GLU A 1 283 ? 20.505 -30.709 17.122 1.00 18.67 279 GLU A C 1
ATOM 2066 O O . GLU A 1 283 ? 20.275 -31.216 18.214 1.00 21.93 279 GLU A O 1
ATOM 2072 N N . GLY A 1 284 ? 19.697 -30.889 16.094 1.00 18.18 280 GLY A N 1
ATOM 2073 C CA . GLY A 1 284 ? 18.421 -31.598 16.223 1.00 18.05 280 GLY A CA 1
ATOM 2074 C C . GLY A 1 284 ? 17.356 -30.829 17.000 1.00 17.31 280 GLY A C 1
ATOM 2075 O O . GLY A 1 284 ? 16.292 -31.382 17.283 1.00 19.14 280 GLY A O 1
ATOM 2076 N N . ILE A 1 285 ? 17.599 -29.556 17.323 1.00 14.57 281 ILE A N 1
ATOM 2077 C CA . ILE A 1 285 ? 16.641 -28.796 18.141 1.00 13.01 281 ILE A CA 1
ATOM 2078 C C . ILE A 1 285 ? 15.597 -28.070 17.281 1.00 11.64 281 ILE A C 1
ATOM 2079 O O . ILE A 1 285 ? 15.808 -27.769 16.093 1.00 11.25 281 ILE A O 1
ATOM 2084 N N . VAL A 1 286 ? 14.457 -27.819 17.907 1.00 10.69 282 VAL A N 1
ATOM 2085 C CA . VAL A 1 286 ? 13.357 -27.102 17.300 1.00 10.13 282 VAL A CA 1
ATOM 2086 C C . VAL A 1 286 ? 13.059 -25.880 18.176 1.00 9.66 282 VAL A C 1
ATOM 2087 O O . VAL A 1 286 ? 12.333 -25.976 19.164 1.00 9.71 282 VAL A O 1
ATOM 2091 N N . PRO A 1 287 ? 13.629 -24.719 17.818 1.00 8.98 283 PRO A N 1
ATOM 2092 C CA . PRO A 1 287 ? 13.468 -23.577 18.719 1.00 8.81 283 PRO A CA 1
ATOM 2093 C C . PRO A 1 287 ? 12.039 -23.081 18.716 1.00 8.69 283 PRO A C 1
ATOM 2094 O O . PRO A 1 287 ? 11.363 -23.164 17.697 1.00 8.72 283 PRO A O 1
ATOM 2098 N N . ASP A 1 288 ? 11.574 -22.588 19.857 1.00 8.49 284 ASP A N 1
ATOM 2099 C CA . ASP A 1 288 ? 10.240 -22.013 19.946 1.00 8.43 284 ASP A CA 1
ATOM 2100 C C . ASP A 1 288 ? 10.120 -20.740 19.102 1.00 8.11 284 ASP A C 1
ATOM 2101 O O . ASP A 1 288 ? 9.073 -20.500 18.479 1.00 8.34 284 ASP A O 1
ATOM 2106 N N . ILE A 1 289 ? 11.175 -19.916 19.126 1.00 7.54 285 ILE A N 1
ATOM 2107 C CA . ILE A 1 289 ? 11.288 -18.740 18.268 1.00 7.17 285 ILE A CA 1
ATOM 2108 C C . ILE A 1 289 ? 12.684 -18.730 17.649 1.00 7.07 285 ILE A C 1
ATOM 2109 O O . ILE A 1 289 ? 13.663 -19.068 18.316 1.00 7.02 285 ILE A O 1
ATOM 2114 N N . VAL A 1 290 ? 12.759 -18.345 16.376 1.00 6.85 286 VAL A N 1
ATOM 2115 C CA . VAL A 1 290 ? 14.023 -18.103 15.684 1.00 6.80 286 VAL A CA 1
ATOM 2116 C C . VAL A 1 290 ? 14.083 -16.625 15.268 1.00 6.55 286 VAL A C 1
ATOM 2117 O O . VAL A 1 290 ? 13.114 -16.069 14.734 1.00 6.51 286 VAL A O 1
ATOM 2121 N N . THR A 1 291 ? 15.220 -15.979 15.508 1.00 6.38 287 THR A N 1
ATOM 2122 C CA . THR A 1 291 ? 15.440 -14.618 15.004 1.00 6.26 287 THR A CA 1
ATOM 2123 C C . THR A 1 291 ? 16.423 -14.667 13.830 1.00 6.44 287 THR A C 1
ATOM 2124 O O . THR A 1 291 ? 17.387 -15.450 13.824 1.00 6.32 287 THR A O 1
ATOM 2128 N N . MET A 1 292 ? 16.178 -13.792 12.864 1.00 6.51 288 MET A N 1
ATOM 2129 C CA . MET A 1 292 ? 16.867 -13.799 11.578 1.00 6.61 288 MET A CA 1
ATOM 2130 C C . MET A 1 292 ? 17.126 -12.378 11.081 1.00 6.62 288 MET A C 1
ATOM 2131 O O . MET A 1 292 ? 16.312 -11.469 11.293 1.00 6.35 288 MET A O 1
ATOM 2136 N N . ALA A 1 293 ? 18.247 -12.207 10.374 1.00 6.69 289 ALA A N 1
ATOM 2137 C CA . ALA A 1 293 ? 18.504 -10.995 9.607 1.00 6.80 289 ALA A CA 1
ATOM 2138 C C . ALA A 1 293 ? 19.619 -11.344 8.618 1.00 7.01 289 ALA A C 1
ATOM 2139 O O . ALA A 1 293 ? 19.496 -12.364 7.955 1.00 7.27 289 ALA A O 1
ATOM 2171 N N . GLY A 1 295 ? 21.795 -12.596 6.162 1.00 7.09 291 GLY A N 1
ATOM 2172 C CA . GLY A 1 295 ? 21.681 -13.211 4.847 1.00 7.08 291 GLY A CA 1
ATOM 2173 C C . GLY A 1 295 ? 20.308 -13.233 4.201 1.00 7.12 291 GLY A C 1
ATOM 2174 O O . GLY A 1 295 ? 20.189 -13.475 3.001 1.00 7.10 291 GLY A O 1
ATOM 2175 N N . ILE A 1 296 ? 19.276 -12.998 5.005 1.00 7.12 292 ILE A N 1
ATOM 2176 C CA . ILE A 1 296 ? 17.866 -13.104 4.559 1.00 7.12 292 ILE A CA 1
ATOM 2177 C C . ILE A 1 296 ? 17.508 -12.400 3.235 1.00 7.22 292 ILE A C 1
ATOM 2178 O O . ILE A 1 296 ? 16.758 -12.964 2.408 1.00 7.63 292 ILE A O 1
ATOM 2183 N N . ALA A 1 297 ? 18.009 -11.178 3.028 1.00 6.98 293 ALA A N 1
ATOM 2184 C CA . ALA A 1 297 ? 17.545 -10.334 1.938 1.00 6.99 293 ALA A CA 1
ATOM 2185 C C . ALA A 1 297 ? 18.674 -9.872 1.022 1.00 6.94 293 ALA A C 1
ATOM 2186 O O . ALA A 1 297 ? 18.580 -8.805 0.414 1.00 6.91 293 ALA A O 1
ATOM 2188 N N . GLY A 1 298 ? 19.736 -10.674 0.940 1.00 6.97 294 GLY A N 1
ATOM 2189 C CA . GLY A 1 298 ? 20.825 -10.432 -0.016 1.00 7.02 294 GLY A CA 1
ATOM 2190 C C . GLY A 1 298 ? 21.511 -9.089 0.143 1.00 6.91 294 GLY A C 1
ATOM 2191 O O . GLY A 1 298 ? 22.048 -8.546 -0.830 1.00 7.10 294 GLY A O 1
ATOM 2192 N N . GLY A 1 299 ? 21.472 -8.547 1.360 1.00 6.61 295 GLY A N 1
ATOM 2193 C CA . GLY A 1 299 ? 22.067 -7.255 1.664 1.00 6.51 295 GLY A CA 1
ATOM 2194 C C . GLY A 1 299 ? 21.096 -6.155 2.040 1.00 6.37 295 GLY A C 1
ATOM 2195 O O . GLY A 1 299 ? 21.515 -5.149 2.587 1.00 6.47 295 GLY A O 1
ATOM 2196 N N . MET A 1 300 ? 19.809 -6.329 1.758 1.00 6.32 296 MET A N 1
ATOM 2197 C CA . MET A 1 300 ? 18.800 -5.290 2.086 1.00 6.31 296 MET A CA 1
ATOM 2198 C C . MET A 1 300 ? 18.337 -5.387 3.554 1.00 6.07 296 MET A C 1
ATOM 2199 O O . MET A 1 300 ? 18.408 -6.456 4.155 1.00 6.09 296 MET A O 1
ATOM 2204 N N . PRO A 1 301 ? 17.884 -4.268 4.140 1.00 5.97 297 PRO A N 1
ATOM 2205 C CA . PRO A 1 301 ? 17.568 -4.276 5.580 1.00 5.92 297 PRO A CA 1
ATOM 2206 C C . PRO A 1 301 ? 16.222 -4.914 5.922 1.00 5.90 297 PRO A C 1
ATOM 2207 O O . PRO A 1 301 ? 15.184 -4.251 5.929 1.00 6.04 297 PRO A O 1
ATOM 2211 N N . LEU A 1 302 ? 16.270 -6.220 6.174 1.00 5.92 298 LEU A N 1
ATOM 2212 C CA . LEU A 1 302 ? 15.112 -7.006 6.601 1.00 5.83 298 LEU A CA 1
ATOM 2213 C C . LEU A 1 302 ? 15.536 -7.916 7.764 1.00 5.77 298 LEU A C 1
ATOM 2214 O O . LEU A 1 302 ? 16.660 -8.446 7.811 1.00 5.63 298 LEU A O 1
ATOM 2219 N N . SER A 1 303 ? 14.627 -8.083 8.720 1.00 5.65 299 SER A N 1
ATOM 2220 C CA . SER A 1 303 ? 14.842 -9.037 9.780 1.00 5.57 299 SER A CA 1
ATOM 2221 C C . SER A 1 303 ? 13.528 -9.750 10.065 1.00 5.63 299 SER A C 1
ATOM 2222 O O . SER A 1 303 ? 12.460 -9.313 9.622 1.00 5.61 299 SER A O 1
ATOM 2225 N N . ALA A 1 304 ? 13.595 -10.874 10.766 1.00 5.61 300 ALA A N 1
ATOM 2226 C CA . ALA A 1 304 ? 12.385 -11.658 10.973 1.00 5.67 300 ALA A CA 1
ATOM 2227 C C . ALA A 1 304 ? 12.369 -12.361 12.325 1.00 5.74 300 ALA A C 1
ATOM 2228 O O . ALA A 1 304 ? 13.424 -12.739 12.840 1.00 5.56 300 ALA A O 1
ATOM 2230 N N . VAL A 1 305 ? 11.158 -12.548 12.864 1.00 5.82 301 VAL A N 1
ATOM 2231 C CA . VAL A 1 305 ? 10.913 -13.389 14.046 1.00 6.00 301 VAL A CA 1
ATOM 2232 C C . VAL A 1 305 ? 9.904 -14.460 13.597 1.00 6.22 301 VAL A C 1
ATOM 2233 O O . VAL A 1 305 ? 8.796 -14.112 13.172 1.00 6.30 301 VAL A O 1
ATOM 2237 N N . THR A 1 306 ? 10.294 -15.731 13.661 1.00 6.36 302 THR A N 1
ATOM 2238 C CA . THR A 1 306 ? 9.414 -16.840 13.265 1.00 6.67 302 THR A CA 1
ATOM 2239 C C . THR A 1 306 ? 9.300 -17.747 14.459 1.00 7.04 302 THR A C 1
ATOM 2240 O O . THR A 1 306 ? 10.307 -18.218 14.977 1.00 7.09 302 THR A O 1
ATOM 2244 N N . GLY A 1 307 ? 8.077 -17.981 14.906 1.00 7.23 303 GLY A N 1
ATOM 2245 C CA . GLY A 1 307 ? 7.858 -18.707 16.142 1.00 7.65 303 GLY A CA 1
ATOM 2246 C C . GLY A 1 307 ? 6.579 -19.496 16.160 1.00 8.07 303 GLY A C 1
ATOM 2247 O O . GLY A 1 307 ? 5.733 -19.360 15.265 1.00 8.09 303 GLY A O 1
ATOM 2248 N N . ARG A 1 308 ? 6.440 -20.330 17.186 1.00 8.55 304 ARG A N 1
ATOM 2249 C CA A ARG A 1 308 ? 5.228 -21.124 17.356 0.50 8.79 304 ARG A CA 1
ATOM 2250 C CA B ARG A 1 308 ? 5.232 -21.123 17.390 0.50 8.75 304 ARG A CA 1
ATOM 2251 C C . ARG A 1 308 ? 4.013 -20.205 17.289 1.00 8.83 304 ARG A C 1
ATOM 2252 O O . ARG A 1 308 ? 3.992 -19.140 17.910 1.00 8.39 304 ARG A O 1
ATOM 2267 N N . ALA A 1 309 ? 2.988 -20.625 16.544 1.00 9.02 305 ALA A N 1
ATOM 2268 C CA . ALA A 1 309 ? 1.821 -19.738 16.317 1.00 9.37 305 ALA A CA 1
ATOM 2269 C C . ALA A 1 309 ? 1.212 -19.228 17.628 1.00 9.66 305 ALA A C 1
ATOM 2270 O O . ALA A 1 309 ? 0.806 -18.056 17.757 1.00 9.45 305 ALA A O 1
ATOM 2272 N N . GLU A 1 310 ? 1.096 -20.122 18.599 1.00 10.35 306 GLU A N 1
ATOM 2273 C CA . GLU A 1 310 ? 0.403 -19.755 19.837 1.00 10.93 306 GLU A CA 1
ATOM 2274 C C . GLU A 1 310 ? 1.180 -18.703 20.632 1.00 10.13 306 GLU A C 1
ATOM 2275 O O . GLU A 1 310 ? 0.586 -17.959 21.393 1.00 10.14 306 GLU A O 1
ATOM 2281 N N . LEU A 1 311 ? 2.500 -18.642 20.452 1.00 9.40 307 LEU A N 1
ATOM 2282 C CA . LEU A 1 311 ? 3.319 -17.579 21.053 1.00 8.78 307 LEU A CA 1
ATOM 2283 C C . LEU A 1 311 ? 3.168 -16.265 20.276 1.00 8.48 307 LEU A C 1
ATOM 2284 O O . LEU A 1 311 ? 2.826 -15.214 20.843 1.00 8.24 307 LEU A O 1
ATOM 2289 N N . MET A 1 312 ? 3.394 -16.344 18.968 1.00 8.27 308 MET A N 1
ATOM 2290 C CA . MET A 1 312 ? 3.366 -15.183 18.078 1.00 8.10 308 MET A CA 1
ATOM 2291 C C . MET A 1 312 ? 1.979 -14.515 18.021 1.00 8.47 308 MET A C 1
ATOM 2292 O O . MET A 1 312 ? 1.875 -13.299 17.870 1.00 8.59 308 MET A O 1
ATOM 2297 N N . ASP A 1 313 ? 0.931 -15.314 18.137 1.00 8.69 309 ASP A N 1
ATOM 2298 C CA . ASP A 1 313 ? -0.439 -14.796 18.120 1.00 9.14 309 ASP A CA 1
ATOM 2299 C C . ASP A 1 313 ? -0.986 -14.439 19.512 1.00 9.01 309 ASP A C 1
ATOM 2300 O O . ASP A 1 313 ? -2.133 -13.975 19.620 1.00 9.29 309 ASP A O 1
ATOM 2305 N N . ALA A 1 314 ? -0.190 -14.641 20.569 1.00 8.93 310 ALA A N 1
ATOM 2306 C CA . ALA A 1 314 ? -0.581 -14.209 21.930 1.00 8.81 310 ALA A CA 1
ATOM 2307 C C . ALA A 1 314 ? -0.633 -12.687 22.065 1.00 8.73 310 ALA A C 1
ATOM 2308 O O . ALA A 1 314 ? -1.415 -12.154 22.884 1.00 8.93 310 ALA A O 1
ATOM 2310 N N . VAL A 1 315 ? 0.184 -12.006 21.266 1.00 8.39 311 VAL A N 1
ATOM 2311 C CA . VAL A 1 315 ? 0.282 -10.539 21.291 1.00 8.18 311 VAL A CA 1
ATOM 2312 C C . VAL A 1 315 ? -0.935 -9.890 20.632 1.00 8.34 311 VAL A C 1
ATOM 2313 O O . VAL A 1 315 ? -1.358 -10.269 19.527 1.00 8.09 311 VAL A O 1
ATOM 2317 N N . TYR A 1 316 ? -1.487 -8.923 21.347 1.00 8.49 312 TYR A N 1
ATOM 2318 C CA . TYR A 1 316 ? -2.610 -8.126 20.876 1.00 8.84 312 TYR A CA 1
ATOM 2319 C C . TYR A 1 316 ? -2.264 -7.377 19.587 1.00 9.14 312 TYR A C 1
ATOM 2320 O O . TYR A 1 316 ? -1.116 -7.024 19.340 1.00 8.76 312 TYR A O 1
ATOM 2329 N N . ALA A 1 317 ? -3.283 -7.157 18.764 1.00 9.55 313 ALA A N 1
ATOM 2330 C CA . ALA A 1 317 ? -3.114 -6.473 17.495 1.00 9.82 313 ALA A CA 1
ATOM 2331 C C . ALA A 1 317 ? -2.496 -5.099 17.726 1.00 9.93 313 ALA A C 1
ATOM 2332 O O . ALA A 1 317 ? -2.954 -4.342 18.568 1.00 10.45 313 ALA A O 1
ATOM 2334 N N . GLY A 1 318 ? -1.427 -4.800 16.999 1.00 9.78 314 GLY A N 1
ATOM 2335 C CA . GLY A 1 318 ? -0.727 -3.524 17.146 1.00 9.61 314 GLY A CA 1
ATOM 2336 C C . GLY A 1 318 ? 0.474 -3.591 18.091 1.00 9.46 314 GLY A C 1
ATOM 2337 O O . GLY A 1 318 ? 1.262 -2.642 18.132 1.00 9.67 314 GLY A O 1
ATOM 2338 N N . GLY A 1 319 ? 0.625 -4.697 18.825 1.00 9.13 315 GLY A N 1
ATOM 2339 C CA . GLY A 1 319 ? 1.697 -4.853 19.826 1.00 9.33 315 GLY A CA 1
ATOM 2340 C C . GLY A 1 319 ? 3.066 -5.038 19.187 1.00 9.45 315 GLY A C 1
ATOM 2341 O O . GLY A 1 319 ? 4.099 -4.693 19.780 1.00 9.32 315 GLY A O 1
ATOM 2342 N N . LEU A 1 320 ? 3.090 -5.623 17.990 1.00 9.78 316 LEU A N 1
ATOM 2343 C CA . LEU A 1 320 ? 4.329 -5.763 17.238 1.00 10.53 316 LEU A CA 1
ATOM 2344 C C . LEU A 1 320 ? 4.233 -4.795 16.059 1.00 11.99 316 LEU A C 1
ATOM 2345 O O . LEU A 1 320 ? 3.287 -4.823 15.265 1.00 12.72 316 LEU A O 1
ATOM 2350 N N . GLY A 1 321 ? 5.233 -3.944 15.950 1.00 13.67 317 GLY A N 1
ATOM 2351 C CA . GLY A 1 321 ? 5.098 -2.765 15.118 1.00 14.72 317 GLY A CA 1
ATOM 2352 C C . GLY A 1 321 ? 6.378 -2.178 14.625 1.00 15.00 317 GLY A C 1
ATOM 2353 O O . GLY A 1 321 ? 7.474 -2.722 14.831 1.00 15.69 317 GLY A O 1
ATOM 2354 N N . GLY A 1 322 ? 6.215 -1.049 13.939 1.00 14.83 318 GLY A N 1
ATOM 2355 C CA . GLY A 1 322 ? 7.324 -0.340 13.357 1.00 14.08 318 GLY A CA 1
ATOM 2356 C C . GLY A 1 322 ? 6.838 0.159 12.004 1.00 13.29 318 GLY A C 1
ATOM 2357 O O . GLY A 1 322 ? 5.872 -0.370 11.428 1.00 16.40 318 GLY A O 1
ATOM 2358 N N . THR A 1 323 ? 7.444 1.223 11.540 1.00 10.99 319 THR A N 1
ATOM 2359 C CA . THR A 1 323 ? 6.993 1.873 10.329 1.00 9.90 319 THR A CA 1
ATOM 2360 C C . THR A 1 323 ? 7.516 1.126 9.122 1.00 8.86 319 THR A C 1
ATOM 2361 O O . THR A 1 323 ? 6.768 0.758 8.237 1.00 8.26 319 THR A O 1
ATOM 2365 N N . TYR A 1 324 ? 8.823 0.887 9.105 1.00 7.89 320 TYR A N 1
ATOM 2366 C CA . TYR A 1 324 ? 9.447 0.353 7.907 1.00 7.30 320 TYR A CA 1
ATOM 2367 C C . TYR A 1 324 ? 9.384 -1.172 7.781 1.00 6.98 320 TYR A C 1
ATOM 2368 O O . TYR A 1 324 ? 9.520 -1.692 6.686 1.00 6.83 320 TYR A O 1
ATOM 2377 N N . GLY A 1 325 ? 9.199 -1.887 8.894 1.00 6.76 321 GLY A N 1
ATOM 2378 C CA . GLY A 1 325 ? 9.487 -3.326 8.923 1.00 6.65 321 GLY A CA 1
ATOM 2379 C C . GLY A 1 325 ? 8.790 -4.130 7.840 1.00 6.53 321 GLY A C 1
ATOM 2380 O O . GLY A 1 325 ? 7.610 -3.897 7.523 1.00 6.42 321 GLY A O 1
ATOM 2381 N N . GLY A 1 326 ? 9.498 -5.123 7.314 1.00 6.29 322 GLY A N 1
ATOM 2382 C CA . GLY A 1 326 ? 8.985 -5.888 6.176 1.00 6.25 322 GLY A CA 1
ATOM 2383 C C . GLY A 1 326 ? 8.815 -5.009 4.946 1.00 6.16 322 GLY A C 1
ATOM 2384 O O . GLY A 1 326 ? 7.840 -5.158 4.190 1.00 6.03 322 GLY A O 1
ATOM 2385 N N . ASN A 1 327 ? 9.769 -4.098 4.744 1.00 6.05 323 ASN A N 1
ATOM 2386 C CA . ASN A 1 327 ? 9.746 -3.194 3.613 1.00 5.97 323 ASN A CA 1
ATOM 2387 C C . ASN A 1 327 ? 9.566 -4.014 2.319 1.00 6.04 323 ASN A C 1
ATOM 2388 O O . ASN A 1 327 ? 10.230 -5.029 2.153 1.00 6.05 323 ASN A O 1
ATOM 2393 N N . PRO A 1 328 ? 8.655 -3.580 1.405 1.00 6.09 324 PRO A N 1
ATOM 2394 C CA . PRO A 1 328 ? 8.356 -4.401 0.210 1.00 6.09 324 PRO A CA 1
ATOM 2395 C C . PRO A 1 328 ? 9.533 -4.625 -0.741 1.00 6.07 324 PRO A C 1
ATOM 2396 O O . PRO A 1 328 ? 9.664 -5.707 -1.334 1.00 6.09 324 PRO A O 1
ATOM 2400 N N . VAL A 1 329 ? 10.387 -3.618 -0.869 1.00 5.90 325 VAL A N 1
ATOM 2401 C CA . VAL A 1 329 ? 11.604 -3.750 -1.680 1.00 5.90 325 VAL A CA 1
ATOM 2402 C C . VAL A 1 329 ? 12.552 -4.764 -1.023 1.00 5.85 325 VAL A C 1
ATOM 2403 O O . VAL A 1 329 ? 13.103 -5.643 -1.707 1.00 5.95 325 VAL A O 1
ATOM 2407 N N . THR A 1 330 ? 12.674 -4.710 0.311 1.00 5.77 326 THR A N 1
ATOM 2408 C CA . THR A 1 330 ? 13.524 -5.699 1.021 1.00 5.78 326 THR A CA 1
ATOM 2409 C C . THR A 1 330 ? 12.928 -7.106 0.981 1.00 5.89 326 THR A C 1
ATOM 2410 O O . THR A 1 330 ? 13.658 -8.088 0.881 1.00 5.98 326 THR A O 1
ATOM 2414 N N . CYS A 1 331 ? 11.591 -7.202 1.001 1.00 6.06 327 CYS A N 1
ATOM 2415 C CA . CYS A 1 331 ? 10.905 -8.489 0.827 1.00 6.26 327 CYS A CA 1
ATOM 2416 C C . CYS A 1 331 ? 11.113 -9.088 -0.542 1.00 6.28 327 CYS A C 1
ATOM 2417 O O . CYS A 1 331 ? 11.380 -10.296 -0.646 1.00 6.31 327 CYS A O 1
ATOM 2420 N N . ALA A 1 332 ? 11.017 -8.264 -1.589 1.00 6.38 328 ALA A N 1
ATOM 2421 C CA . ALA A 1 332 ? 11.308 -8.727 -2.941 1.00 6.49 328 ALA A CA 1
ATOM 2422 C C . ALA A 1 332 ? 12.746 -9.275 -3.027 1.00 6.49 328 ALA A C 1
ATOM 2423 O O . ALA A 1 332 ? 12.998 -10.297 -3.669 1.00 6.67 328 ALA A O 1
ATOM 2425 N N . ALA A 1 333 ? 13.668 -8.599 -2.370 1.00 6.44 329 ALA A N 1
ATOM 2426 C CA . ALA A 1 333 ? 15.064 -9.021 -2.339 1.00 6.50 329 ALA A CA 1
ATOM 2427 C C . ALA A 1 333 ? 15.203 -10.392 -1.648 1.00 6.61 329 ALA A C 1
ATOM 2428 O O . ALA A 1 333 ? 15.987 -11.246 -2.094 1.00 6.67 329 ALA A O 1
ATOM 2430 N N . ALA A 1 334 ? 14.483 -10.576 -0.547 1.00 6.72 330 ALA A N 1
ATOM 2431 C CA . ALA A 1 334 ? 14.499 -11.823 0.211 1.00 6.88 330 ALA A CA 1
ATOM 2432 C C . ALA A 1 334 ? 13.922 -12.987 -0.587 1.00 7.19 330 ALA A C 1
ATOM 2433 O O . ALA A 1 334 ? 14.499 -14.070 -0.603 1.00 7.26 330 ALA A O 1
ATOM 2435 N N . VAL A 1 335 ? 12.776 -12.779 -1.232 1.00 7.45 331 VAL A N 1
ATOM 2436 C CA . VAL A 1 335 ? 12.183 -13.856 -2.047 1.00 7.74 331 VAL A CA 1
ATOM 2437 C C . VAL A 1 335 ? 13.218 -14.305 -3.112 1.00 8.02 331 VAL A C 1
ATOM 2438 O O . VAL A 1 335 ? 13.481 -15.510 -3.303 1.00 8.10 331 VAL A O 1
ATOM 2442 N N . ALA A 1 336 ? 13.843 -13.339 -3.770 1.00 8.13 332 ALA A N 1
ATOM 2443 C CA . ALA A 1 336 ? 14.881 -13.637 -4.749 1.00 8.34 332 ALA A CA 1
ATOM 2444 C C . ALA A 1 336 ? 16.131 -14.301 -4.149 1.00 8.57 332 ALA A C 1
ATOM 2445 O O . ALA A 1 336 ? 16.646 -15.277 -4.723 1.00 8.52 332 ALA A O 1
ATOM 2447 N N . ALA A 1 337 ? 16.624 -13.790 -3.015 1.00 8.67 333 ALA A N 1
ATOM 2448 C CA . ALA A 1 337 ? 17.838 -14.344 -2.381 1.00 8.92 333 ALA A CA 1
ATOM 2449 C C . ALA A 1 337 ? 17.615 -15.786 -1.907 1.00 9.43 333 ALA A C 1
ATOM 2450 O O . ALA A 1 337 ? 18.469 -16.665 -2.098 1.00 9.33 333 ALA A O 1
ATOM 2452 N N . LEU A 1 338 ? 16.458 -16.029 -1.285 1.00 9.80 334 LEU A N 1
ATOM 2453 C CA . LEU A 1 338 ? 16.109 -17.378 -0.828 1.00 10.24 334 LEU A CA 1
ATOM 2454 C C . LEU A 1 338 ? 16.013 -18.321 -2.023 1.00 10.68 334 LEU A C 1
ATOM 2455 O O . LEU A 1 338 ? 16.411 -19.502 -1.935 1.00 10.49 334 LEU A O 1
ATOM 2460 N N . GLY A 1 339 ? 15.506 -17.804 -3.144 1.00 10.51 335 GLY A N 1
ATOM 2461 C CA . GLY A 1 339 ? 15.464 -18.567 -4.389 1.00 10.87 335 GLY A CA 1
ATOM 2462 C C . GLY A 1 339 ? 16.827 -19.001 -4.857 1.00 10.89 335 GLY A C 1
ATOM 2463 O O . GLY A 1 339 ? 17.030 -20.164 -5.233 1.00 11.27 335 GLY A O 1
ATOM 2464 N N . VAL A 1 340 ? 17.764 -18.064 -4.840 1.00 10.45 336 VAL A N 1
ATOM 2465 C CA . VAL A 1 340 ? 19.135 -18.335 -5.252 1.00 10.53 336 VAL A CA 1
ATOM 2466 C C . VAL A 1 340 ? 19.775 -19.400 -4.354 1.00 10.85 336 VAL A C 1
ATOM 2467 O O . VAL A 1 340 ? 20.447 -20.311 -4.834 1.00 10.93 336 VAL A O 1
ATOM 2471 N N . MET A 1 341 ? 19.578 -19.266 -3.038 1.00 10.79 337 MET A N 1
ATOM 2472 C CA . MET A 1 341 ? 20.088 -20.243 -2.094 1.00 11.24 337 MET A CA 1
ATOM 2473 C C . MET A 1 341 ? 19.629 -21.654 -2.435 1.00 12.19 337 MET A C 1
ATOM 2474 O O . MET A 1 341 ? 20.393 -22.592 -2.320 1.00 12.01 337 MET A O 1
ATOM 2479 N N . ARG A 1 342 ? 18.367 -21.784 -2.833 1.00 12.83 338 ARG A N 1
ATOM 2480 C CA A ARG A 1 342 ? 17.775 -23.066 -3.193 0.60 14.01 338 ARG A CA 1
ATOM 2481 C CA B ARG A 1 342 ? 17.837 -23.105 -3.169 0.40 13.42 338 ARG A CA 1
ATOM 2482 C C . ARG A 1 342 ? 18.350 -23.564 -4.522 1.00 14.03 338 ARG A C 1
ATOM 2483 O O . ARG A 1 342 ? 18.848 -24.694 -4.631 1.00 13.83 338 ARG A O 1
ATOM 2498 N N . GLU A 1 343 ? 18.278 -22.693 -5.522 1.00 14.38 339 GLU A N 1
ATOM 2499 C CA . GLU A 1 343 ? 18.660 -23.030 -6.906 1.00 15.45 339 GLU A CA 1
ATOM 2500 C C . GLU A 1 343 ? 20.109 -23.481 -7.042 1.00 15.00 339 GLU A C 1
ATOM 2501 O O . GLU A 1 343 ? 20.416 -24.419 -7.791 1.00 14.70 339 GLU A O 1
ATOM 2507 N N . LEU A 1 344 ? 20.997 -22.810 -6.316 1.00 14.06 340 LEU A N 1
ATOM 2508 C CA . LEU A 1 344 ? 22.412 -23.141 -6.336 1.00 13.79 340 LEU A CA 1
ATOM 2509 C C . LEU A 1 344 ? 22.818 -24.093 -5.206 1.00 13.49 340 LEU A C 1
ATOM 2510 O O . LEU A 1 344 ? 23.997 -24.372 -5.049 1.00 13.47 340 LEU A O 1
ATOM 2515 N N . ASP A 1 345 ? 21.841 -24.592 -4.453 1.00 13.08 341 ASP A N 1
ATOM 2516 C CA . ASP A 1 345 ? 22.069 -25.375 -3.230 1.00 12.96 341 ASP A CA 1
ATOM 2517 C C . ASP A 1 345 ? 23.244 -24.814 -2.442 1.00 12.16 341 ASP A C 1
ATOM 2518 O O . ASP A 1 345 ? 24.270 -25.471 -2.240 1.00 12.09 341 ASP A O 1
ATOM 2523 N N . LEU A 1 346 ? 23.087 -23.580 -1.982 1.00 11.51 342 LEU A N 1
ATOM 2524 C CA . LEU A 1 346 ? 24.141 -22.947 -1.185 1.00 11.04 342 LEU A CA 1
ATOM 2525 C C . LEU A 1 346 ? 24.414 -23.654 0.149 1.00 10.97 342 LEU A C 1
ATOM 2526 O O . LEU A 1 346 ? 25.548 -23.653 0.586 1.00 11.34 342 LEU A O 1
ATOM 2531 N N . PRO A 1 347 ? 23.421 -24.315 0.774 1.00 11.10 343 PRO A N 1
ATOM 2532 C CA . PRO A 1 347 ? 23.816 -25.139 1.929 1.00 11.25 343 PRO A CA 1
ATOM 2533 C C . PRO A 1 347 ? 24.856 -26.217 1.595 1.00 11.67 343 PRO A C 1
ATOM 2534 O O . PRO A 1 347 ? 25.804 -26.409 2.357 1.00 11.62 343 PRO A O 1
ATOM 2538 N N . ALA A 1 348 ? 24.696 -26.899 0.462 1.00 11.95 344 ALA A N 1
ATOM 2539 C CA . ALA A 1 348 ? 25.689 -27.905 0.023 1.00 12.10 344 ALA A CA 1
ATOM 2540 C C . ALA A 1 348 ? 27.043 -27.259 -0.235 1.00 12.26 344 ALA A C 1
ATOM 2541 O O . ALA A 1 348 ? 28.093 -27.824 0.122 1.00 12.19 344 ALA A O 1
ATOM 2543 N N . ARG A 1 349 ? 27.023 -26.078 -0.843 1.00 12.30 345 ARG A N 1
ATOM 2544 C CA A ARG A 1 349 ? 28.249 -25.343 -1.115 0.70 12.88 345 ARG A CA 1
ATOM 2545 C CA B ARG A 1 349 ? 28.265 -25.359 -1.127 0.30 12.19 345 ARG A CA 1
ATOM 2546 C C . ARG A 1 349 ? 28.964 -25.029 0.187 1.00 12.28 345 ARG A C 1
ATOM 2547 O O . ARG A 1 349 ? 30.182 -25.162 0.284 1.00 12.00 345 ARG A O 1
ATOM 2562 N N . ALA A 1 350 ? 28.201 -24.600 1.189 1.00 12.15 346 ALA A N 1
ATOM 2563 C CA . ALA A 1 350 ? 28.778 -24.354 2.514 1.00 12.05 346 ALA A CA 1
ATOM 2564 C C . ALA A 1 350 ? 29.426 -25.606 3.108 1.00 12.21 346 ALA A C 1
ATOM 2565 O O . ALA A 1 350 ? 30.469 -25.520 3.756 1.00 12.22 346 ALA A O 1
ATOM 2567 N N . ARG A 1 351 ? 28.774 -26.759 2.962 1.00 12.59 347 ARG A N 1
ATOM 2568 C CA . ARG A 1 351 ? 29.378 -28.026 3.429 1.00 13.41 347 ARG A CA 1
ATOM 2569 C C . ARG A 1 351 ? 30.678 -28.355 2.692 1.00 13.97 347 ARG A C 1
ATOM 2570 O O . ARG A 1 351 ? 31.639 -28.819 3.320 1.00 14.77 347 ARG A O 1
ATOM 2578 N N . ALA A 1 352 ? 30.723 -28.096 1.380 1.00 14.39 348 ALA A N 1
ATOM 2579 C CA . ALA A 1 352 ? 31.965 -28.284 0.604 1.00 14.73 348 ALA A CA 1
ATOM 2580 C C . ALA A 1 352 ? 33.077 -27.381 1.096 1.00 15.12 348 ALA A C 1
ATOM 2581 O O . ALA A 1 352 ? 34.232 -27.804 1.203 1.00 14.86 348 ALA A O 1
ATOM 2583 N N . ILE A 1 353 ? 32.721 -26.149 1.414 1.00 15.32 349 ILE A N 1
ATOM 2584 C CA . ILE A 1 353 ? 33.662 -25.185 1.990 1.00 15.65 349 ILE A CA 1
ATOM 2585 C C . ILE A 1 353 ? 34.187 -25.618 3.362 1.00 16.16 349 ILE A C 1
ATOM 2586 O O . ILE A 1 353 ? 35.392 -25.503 3.643 1.00 17.27 349 ILE A O 1
ATOM 2591 N N . GLU A 1 354 ? 33.311 -26.146 4.205 1.00 16.88 350 GLU A N 1
ATOM 2592 C CA . GLU A 1 354 ? 33.733 -26.670 5.494 1.00 17.92 350 GLU A CA 1
ATOM 2593 C C . GLU A 1 354 ? 34.824 -27.728 5.296 1.00 18.93 350 GLU A C 1
ATOM 2594 O O . GLU A 1 354 ? 35.855 -27.686 5.945 1.00 18.96 350 GLU A O 1
ATOM 2600 N N . ALA A 1 355 ? 34.574 -28.658 4.378 1.00 19.43 351 ALA A N 1
ATOM 2601 C CA . ALA A 1 355 ? 35.468 -29.795 4.165 1.00 20.33 351 ALA A CA 1
ATOM 2602 C C . ALA A 1 355 ? 36.842 -29.349 3.699 1.00 20.49 351 ALA A C 1
ATOM 2603 O O . ALA A 1 355 ? 37.840 -29.717 4.300 1.00 21.19 351 ALA A O 1
ATOM 2605 N N . SER A 1 356 ? 36.896 -28.560 2.634 1.00 20.72 352 SER A N 1
ATOM 2606 C CA . SER A 1 356 ? 38.173 -28.156 2.060 1.00 20.35 352 SER A CA 1
ATOM 2607 C C . SER A 1 356 ? 38.928 -27.180 2.961 1.00 19.42 352 SER A C 1
ATOM 2608 O O . SER A 1 356 ? 40.122 -27.363 3.210 1.00 18.37 352 SER A O 1
ATOM 2611 N N . VAL A 1 357 ? 38.239 -26.175 3.496 1.00 17.06 353 VAL A N 1
ATOM 2612 C CA . VAL A 1 357 ? 38.910 -25.159 4.315 1.00 16.70 353 VAL A CA 1
ATOM 2613 C C . VAL A 1 357 ? 39.350 -25.697 5.690 1.00 17.11 353 VAL A C 1
ATOM 2614 O O . VAL A 1 357 ? 40.474 -25.444 6.110 1.00 16.59 353 VAL A O 1
ATOM 2618 N N . THR A 1 358 ? 38.480 -26.434 6.384 1.00 17.50 354 THR A N 1
ATOM 2619 C CA . THR A 1 358 ? 38.829 -27.020 7.691 1.00 18.35 354 THR A CA 1
ATOM 2620 C C . THR A 1 358 ? 40.071 -27.930 7.585 1.00 19.36 354 THR A C 1
ATOM 2621 O O . THR A 1 358 ? 40.948 -27.891 8.458 1.00 17.98 354 THR A O 1
ATOM 2625 N N . SER A 1 359 ? 40.184 -28.704 6.511 1.00 20.62 355 SER A N 1
ATOM 2626 C CA . SER A 1 359 ? 41.363 -29.588 6.392 1.00 22.42 355 SER A CA 1
ATOM 2627 C C . SER A 1 359 ? 42.661 -28.787 6.165 1.00 22.12 355 SER A C 1
ATOM 2628 O O . SER A 1 359 ? 43.709 -29.131 6.735 1.00 22.05 355 SER A O 1
ATOM 2631 N N . ARG A 1 360 ? 42.587 -27.730 5.352 1.00 20.95 356 ARG A N 1
ATOM 2632 C CA . ARG A 1 360 ? 43.734 -26.836 5.138 1.00 20.75 356 ARG A CA 1
ATOM 2633 C C . ARG A 1 360 ? 44.133 -26.142 6.429 1.00 19.20 356 ARG A C 1
ATOM 2634 O O . ARG A 1 360 ? 45.320 -26.081 6.778 1.00 18.80 356 ARG A O 1
ATOM 2642 N N . LEU A 1 361 ? 43.140 -25.626 7.145 1.00 17.78 357 LEU A N 1
ATOM 2643 C CA . LEU A 1 361 ? 43.422 -24.921 8.399 1.00 17.64 357 LEU A CA 1
ATOM 2644 C C . LEU A 1 361 ? 43.938 -25.870 9.481 1.00 16.92 357 LEU A C 1
ATOM 2645 O O . LEU A 1 361 ? 44.795 -25.499 10.278 1.00 16.08 357 LEU A O 1
ATOM 2650 N N . SER A 1 362 ? 43.426 -27.094 9.517 1.00 16.92 358 SER A N 1
ATOM 2651 C CA . SER A 1 362 ? 43.934 -28.074 10.474 1.00 17.77 358 SER A CA 1
ATOM 2652 C C . SER A 1 362 ? 45.409 -28.467 10.206 1.00 17.45 358 SER A C 1
ATOM 2653 O O . SER A 1 362 ? 46.193 -28.618 11.149 1.00 16.58 358 SER A O 1
ATOM 2656 N N . ALA A 1 363 ? 45.778 -28.585 8.934 1.00 17.39 359 ALA A N 1
ATOM 2657 C CA . ALA A 1 363 ? 47.172 -28.863 8.565 1.00 17.95 359 ALA A CA 1
ATOM 2658 C C . ALA A 1 363 ? 48.072 -27.694 8.957 1.00 17.70 359 ALA A C 1
ATOM 2659 O O . ALA A 1 363 ? 49.180 -27.897 9.464 1.00 18.07 359 ALA A O 1
ATOM 2661 N N . LEU A 1 364 ? 47.596 -26.471 8.722 1.00 17.35 360 LEU A N 1
ATOM 2662 C CA . LEU A 1 364 ? 48.329 -25.265 9.083 1.00 17.36 360 LEU A CA 1
ATOM 2663 C C . LEU A 1 364 ? 48.544 -25.215 10.603 1.00 18.05 360 LEU A C 1
ATOM 2664 O O . LEU A 1 364 ? 49.630 -24.860 11.068 1.00 18.43 360 LEU A O 1
ATOM 2669 N N . ALA A 1 365 ? 47.523 -25.600 11.367 1.00 18.48 361 ALA A N 1
ATOM 2670 C CA . ALA A 1 365 ? 47.621 -25.607 12.818 1.00 19.56 361 ALA A CA 1
ATOM 2671 C C . ALA A 1 365 ? 48.734 -26.555 13.315 1.00 21.83 361 ALA A C 1
ATOM 2672 O O . ALA A 1 365 ? 49.361 -26.289 14.331 1.00 21.75 361 ALA A O 1
ATOM 2674 N N . GLU A 1 366 ? 48.982 -27.644 12.588 1.00 24.27 362 GLU A N 1
ATOM 2675 C CA . GLU A 1 366 ? 50.038 -28.602 12.971 1.00 26.20 362 GLU A CA 1
ATOM 2676 C C . GLU A 1 366 ? 51.437 -28.099 12.666 1.00 26.74 362 GLU A C 1
ATOM 2677 O O . GLU A 1 366 ? 52.399 -28.495 13.314 1.00 27.88 362 GLU A O 1
ATOM 2683 N N . GLU A 1 367 ? 51.534 -27.192 11.713 1.00 26.52 363 GLU A N 1
ATOM 2684 C CA . GLU A 1 367 ? 52.804 -26.678 11.229 1.00 27.84 363 GLU A CA 1
ATOM 2685 C C . GLU A 1 367 ? 53.246 -25.392 11.957 1.00 26.50 363 GLU A C 1
ATOM 2686 O O . GLU A 1 367 ? 54.438 -25.071 11.990 1.00 27.66 363 GLU A O 1
ATOM 2692 N N . VAL A 1 368 ? 52.299 -24.657 12.540 1.00 22.68 364 VAL A N 1
ATOM 2693 C CA . VAL A 1 368 ? 52.634 -23.495 13.356 1.00 21.16 364 VAL A CA 1
ATOM 2694 C C . VAL A 1 368 ? 52.272 -23.793 14.814 1.00 19.77 364 VAL A C 1
ATOM 2695 O O . VAL A 1 368 ? 51.778 -24.874 15.118 1.00 20.29 364 VAL A O 1
ATOM 2699 N N . ASP A 1 369 ? 52.547 -22.850 15.706 1.00 18.95 365 ASP A N 1
ATOM 2700 C CA . ASP A 1 369 ? 52.258 -23.009 17.130 1.00 19.53 365 ASP A CA 1
ATOM 2701 C C . ASP A 1 369 ? 51.359 -21.904 17.695 1.00 17.81 365 ASP A C 1
ATOM 2702 O O . ASP A 1 369 ? 51.211 -21.803 18.910 1.00 17.74 365 ASP A O 1
ATOM 2707 N N . ILE A 1 370 ? 50.761 -21.095 16.823 1.00 15.97 366 ILE A N 1
ATOM 2708 C CA . ILE A 1 370 ? 49.950 -19.956 17.279 1.00 15.07 366 ILE A CA 1
ATOM 2709 C C . ILE A 1 370 ? 48.448 -20.189 17.103 1.00 14.33 366 ILE A C 1
ATOM 2710 O O . ILE A 1 370 ? 47.664 -19.316 17.421 1.00 13.30 366 ILE A O 1
ATOM 2715 N N . ILE A 1 371 ? 48.058 -21.342 16.573 1.00 13.87 367 ILE A N 1
ATOM 2716 C CA . ILE A 1 371 ? 46.632 -21.651 16.400 1.00 13.65 367 ILE A CA 1
ATOM 2717 C C . ILE A 1 371 ? 46.175 -22.576 17.506 1.00 13.70 367 ILE A C 1
ATOM 2718 O O . ILE A 1 371 ? 46.556 -23.741 17.548 1.00 14.37 367 ILE A O 1
ATOM 2723 N N . GLY A 1 372 ? 45.364 -22.054 18.416 1.00 13.21 368 GLY A N 1
ATOM 2724 C CA . GLY A 1 372 ? 44.850 -22.838 19.522 1.00 13.41 368 GLY A CA 1
ATOM 2725 C C . GLY A 1 372 ? 43.717 -23.794 19.163 1.00 13.38 368 GLY A C 1
ATOM 2726 O O . GLY A 1 372 ? 43.534 -24.827 19.826 1.00 13.93 368 GLY A O 1
ATOM 2727 N N . GLU A 1 373 ? 42.952 -23.455 18.126 1.00 12.84 369 GLU A N 1
ATOM 2728 C CA . GLU A 1 373 ? 41.845 -24.285 17.656 1.00 12.58 369 GLU A CA 1
ATOM 2729 C C . GLU A 1 373 ? 41.354 -23.808 16.279 1.00 11.89 369 GLU A C 1
ATOM 2730 O O . GLU A 1 373 ? 41.397 -22.614 15.981 1.00 11.39 369 GLU A O 1
ATOM 2736 N N . VAL A 1 374 ? 40.938 -24.773 15.464 1.00 11.61 370 VAL A N 1
ATOM 2737 C CA . VAL A 1 374 ? 40.185 -24.556 14.227 1.00 11.37 370 VAL A CA 1
ATOM 2738 C C . VAL A 1 374 ? 38.779 -25.044 14.525 1.00 11.30 370 VAL A C 1
ATOM 2739 O O . VAL A 1 374 ? 38.613 -26.176 14.993 1.00 11.83 370 VAL A O 1
ATOM 2743 N N . ARG A 1 375 ? 37.768 -24.215 14.267 1.00 10.51 371 ARG A N 1
ATOM 2744 C CA . ARG A 1 375 ? 36.406 -24.584 14.597 1.00 10.40 371 ARG A CA 1
ATOM 2745 C C . ARG A 1 375 ? 35.362 -23.913 13.694 1.00 10.26 371 ARG A C 1
ATOM 2746 O O . ARG A 1 375 ? 35.691 -23.060 12.871 1.00 9.94 371 ARG A O 1
ATOM 2754 N N . GLY A 1 376 ? 34.112 -24.339 13.843 1.00 10.50 372 GLY A N 1
ATOM 2755 C CA . GLY A 1 376 ? 33.010 -23.784 13.060 1.00 10.96 372 GLY A CA 1
ATOM 2756 C C . GLY A 1 376 ? 32.353 -24.822 12.171 1.00 11.84 372 GLY A C 1
ATOM 2757 O O . GLY A 1 376 ? 32.710 -25.995 12.197 1.00 12.35 372 GLY A O 1
ATOM 2758 N N . ARG A 1 377 ? 31.374 -24.390 11.391 1.00 12.70 373 ARG A N 1
ATOM 2759 C CA . ARG A 1 377 ? 30.633 -25.294 10.521 1.00 13.57 373 ARG A CA 1
ATOM 2760 C C . ARG A 1 377 ? 30.305 -24.574 9.233 1.00 12.40 373 ARG A C 1
ATOM 2761 O O . ARG A 1 377 ? 30.092 -23.361 9.231 1.00 11.29 373 ARG A O 1
ATOM 2769 N N . GLY A 1 378 ? 30.237 -25.323 8.146 1.00 11.69 374 GLY A N 1
ATOM 2770 C CA . GLY A 1 378 ? 29.917 -24.749 6.846 1.00 11.45 374 GLY A CA 1
ATOM 2771 C C . GLY A 1 378 ? 30.892 -23.658 6.422 1.00 10.80 374 GLY A C 1
ATOM 2772 O O . GLY A 1 378 ? 32.103 -23.903 6.361 1.00 11.08 374 GLY A O 1
ATOM 2773 N N . ALA A 1 379 ? 30.364 -22.475 6.097 1.00 9.89 375 ALA A N 1
ATOM 2774 C CA . ALA A 1 379 ? 31.179 -21.321 5.746 1.00 9.81 375 ALA A CA 1
ATOM 2775 C C . ALA A 1 379 ? 31.221 -20.314 6.884 1.00 9.40 375 ALA A C 1
ATOM 2776 O O . ALA A 1 379 ? 31.291 -19.113 6.659 1.00 9.28 375 ALA A O 1
ATOM 2778 N N . MET A 1 380 ? 31.138 -20.819 8.118 1.00 9.28 376 MET A N 1
ATOM 2779 C CA . MET A 1 380 ? 31.291 -20.004 9.308 1.00 9.15 376 MET A CA 1
ATOM 2780 C C . MET A 1 380 ? 32.416 -20.650 10.112 1.00 9.24 376 MET A C 1
ATOM 2781 O O . MET A 1 380 ? 32.192 -21.472 11.010 1.00 9.41 376 MET A O 1
ATOM 2786 N N . LEU A 1 381 ? 33.637 -20.321 9.732 1.00 9.13 377 LEU A N 1
ATOM 2787 C CA . LEU A 1 381 ? 34.820 -21.029 10.205 1.00 9.32 377 LEU A CA 1
ATOM 2788 C C . LEU A 1 381 ? 35.794 -20.054 10.862 1.00 9.31 377 LEU A C 1
ATOM 2789 O O . LEU A 1 381 ? 35.857 -18.896 10.483 1.00 9.26 377 LEU A O 1
ATOM 2794 N N . ALA A 1 382 ? 36.575 -20.539 11.820 1.00 9.54 378 ALA A N 1
ATOM 2795 C CA . ALA A 1 382 ? 37.469 -19.662 12.589 1.00 9.64 378 ALA A CA 1
ATOM 2796 C C . ALA A 1 382 ? 38.715 -20.367 13.083 1.00 9.94 378 ALA A C 1
ATOM 2797 O O . ALA A 1 382 ? 38.741 -21.594 13.241 1.00 10.31 378 ALA A O 1
ATOM 2799 N N . ILE A 1 383 ? 39.727 -19.561 13.329 1.00 10.32 379 ILE A N 1
ATOM 2800 C CA . ILE A 1 383 ? 40.943 -20.010 14.022 1.00 10.96 379 ILE A CA 1
ATOM 2801 C C . ILE A 1 383 ? 41.182 -19.088 15.209 1.00 10.70 379 ILE A C 1
ATOM 2802 O O . ILE A 1 383 ? 41.163 -17.857 15.076 1.00 10.58 379 ILE A O 1
ATOM 2807 N N . GLU A 1 384 ? 41.376 -19.689 16.373 1.00 10.62 380 GLU A N 1
ATOM 2808 C CA . GLU A 1 384 ? 41.665 -18.923 17.578 1.00 10.62 380 GLU A CA 1
ATOM 2809 C C . GLU A 1 384 ? 43.174 -18.851 17.746 1.00 10.91 380 GLU A C 1
ATOM 2810 O O . GLU A 1 384 ? 43.850 -19.889 17.733 1.00 11.11 380 GLU A O 1
ATOM 2816 N N . ILE A 1 385 ? 43.671 -17.632 17.910 1.00 10.94 381 ILE A N 1
ATOM 2817 C CA . ILE A 1 385 ? 45.118 -17.347 17.927 1.00 11.35 381 ILE A CA 1
ATOM 2818 C C . ILE A 1 385 ? 45.610 -17.192 19.374 1.00 11.74 381 ILE A C 1
ATOM 2819 O O . ILE A 1 385 ? 45.067 -16.390 20.148 1.00 11.25 381 ILE A O 1
ATOM 2824 N N . VAL A 1 386 ? 46.668 -17.936 19.724 1.00 12.45 382 VAL A N 1
ATOM 2825 C CA . VAL A 1 386 ? 47.166 -17.998 21.100 1.00 12.89 382 VAL A CA 1
ATOM 2826 C C . VAL A 1 386 ? 48.685 -17.858 21.145 1.00 14.30 382 VAL A C 1
ATOM 2827 O O . VAL A 1 386 ? 49.358 -17.961 20.119 1.00 13.90 382 VAL A O 1
ATOM 2831 N N . LYS A 1 387 ? 49.209 -17.592 22.336 1.00 16.01 383 LYS A N 1
ATOM 2832 C CA . LYS A 1 387 ? 50.666 -17.593 22.546 1.00 17.89 383 LYS A CA 1
ATOM 2833 C C . LYS A 1 387 ? 51.148 -19.058 22.526 1.00 19.08 383 LYS A C 1
ATOM 2834 O O . LYS A 1 387 ? 50.507 -19.923 23.125 1.00 18.27 383 LYS A O 1
ATOM 2840 N N . PRO A 1 388 ? 52.277 -19.336 21.849 1.00 20.76 384 PRO A N 1
ATOM 2841 C CA . PRO A 1 388 ? 52.782 -20.714 21.700 1.00 22.55 384 PRO A CA 1
ATOM 2842 C C . PRO A 1 388 ? 52.803 -21.509 23.003 1.00 23.28 384 PRO A C 1
ATOM 2843 O O . PRO A 1 388 ? 53.261 -20.999 24.023 1.00 22.28 384 PRO A O 1
ATOM 2847 N N . GLY A 1 389 ? 52.275 -22.729 22.959 1.00 24.69 385 GLY A N 1
ATOM 2848 C CA . GLY A 1 389 ? 52.283 -23.635 24.120 1.00 24.68 385 GLY A CA 1
ATOM 2849 C C . GLY A 1 389 ? 51.278 -23.323 25.208 1.00 25.03 385 GLY A C 1
ATOM 2850 O O . GLY A 1 389 ? 51.349 -23.880 26.316 1.00 25.49 385 GLY A O 1
ATOM 2851 N N . THR A 1 390 ? 50.337 -22.427 24.914 1.00 23.09 386 THR A N 1
ATOM 2852 C CA . THR A 1 390 ? 49.373 -21.986 25.902 1.00 21.99 386 THR A CA 1
ATOM 2853 C C . THR A 1 390 ? 48.015 -21.799 25.228 1.00 20.80 386 THR A C 1
ATOM 2854 O O . THR A 1 390 ? 47.882 -21.993 24.026 1.00 20.22 386 THR A O 1
ATOM 2858 N N . LEU A 1 391 ? 47.028 -21.411 26.023 1.00 21.06 387 LEU A N 1
ATOM 2859 C CA . LEU A 1 391 ? 45.760 -20.890 25.515 1.00 20.49 387 LEU A CA 1
ATOM 2860 C C . LEU A 1 391 ? 45.620 -19.390 25.804 1.00 19.20 387 LEU A C 1
ATOM 2861 O O . LEU A 1 391 ? 44.520 -18.842 25.738 1.00 18.60 387 LEU A O 1
ATOM 2866 N N . GLU A 1 392 ? 46.721 -18.725 26.138 1.00 17.91 388 GLU A N 1
ATOM 2867 C CA . GLU A 1 392 ? 46.694 -17.281 26.354 1.00 17.07 388 GLU A CA 1
ATOM 2868 C C . GLU A 1 392 ? 46.358 -16.576 25.036 1.00 15.35 388 GLU A C 1
ATOM 2869 O O . GLU A 1 392 ? 47.043 -16.783 24.051 1.00 14.57 388 GLU A O 1
ATOM 2875 N N . PRO A 1 393 ? 45.287 -15.754 25.012 1.00 14.04 389 PRO A N 1
ATOM 2876 C CA . PRO A 1 393 ? 44.922 -15.072 23.761 1.00 13.23 389 PRO A CA 1
ATOM 2877 C C . PRO A 1 393 ? 46.021 -14.149 23.263 1.00 12.88 389 PRO A C 1
ATOM 2878 O O . PRO A 1 393 ? 46.732 -13.562 24.062 1.00 12.59 389 PRO A O 1
ATOM 2882 N N . ASP A 1 394 ? 46.150 -14.030 21.947 1.00 12.45 390 ASP A N 1
ATOM 2883 C CA . ASP A 1 394 ? 47.019 -13.028 21.354 1.00 12.25 390 ASP A CA 1
ATOM 2884 C C . ASP A 1 394 ? 46.205 -12.181 20.346 1.00 11.81 390 ASP A C 1
ATOM 2885 O O . ASP A 1 394 ? 46.237 -12.396 19.122 1.00 11.30 390 ASP A O 1
ATOM 2890 N N . ALA A 1 395 ? 45.458 -11.229 20.905 1.00 11.58 391 ALA A N 1
ATOM 2891 C CA . ALA A 1 395 ? 44.684 -10.271 20.129 1.00 11.34 391 ALA A CA 1
ATOM 2892 C C . ALA A 1 395 ? 45.579 -9.413 19.232 1.00 11.26 391 ALA A C 1
ATOM 2893 O O . ALA A 1 395 ? 45.248 -9.148 18.088 1.00 10.93 391 ALA A O 1
ATOM 2895 N N . ALA A 1 396 ? 46.735 -8.985 19.740 1.00 11.35 392 ALA A N 1
ATOM 2896 C CA . ALA A 1 396 ? 47.607 -8.133 18.905 1.00 11.44 392 ALA A CA 1
ATOM 2897 C C . ALA A 1 396 ? 48.045 -8.854 17.633 1.00 11.42 392 ALA A C 1
ATOM 2898 O O . ALA A 1 396 ? 48.037 -8.270 16.552 1.00 11.64 392 ALA A O 1
ATOM 2900 N N . LEU A 1 397 ? 48.422 -10.119 17.758 1.00 11.43 393 LEU A N 1
ATOM 2901 C CA . LEU A 1 397 ? 48.857 -10.891 16.603 1.00 11.61 393 LEU A CA 1
ATOM 2902 C C . LEU A 1 397 ? 47.716 -11.111 15.629 1.00 11.14 393 LEU A C 1
ATOM 2903 O O . LEU A 1 397 ? 47.884 -10.993 14.407 1.00 10.80 393 LEU A O 1
ATOM 2908 N N . THR A 1 398 ? 46.554 -11.434 16.187 1.00 10.54 394 THR A N 1
ATOM 2909 C CA . THR A 1 398 ? 45.326 -11.553 15.407 1.00 10.33 394 THR A CA 1
ATOM 2910 C C . THR A 1 398 ? 45.077 -10.302 14.535 1.00 10.56 394 THR A C 1
ATOM 2911 O O . THR A 1 398 ? 44.827 -10.400 13.311 1.00 10.75 394 THR A O 1
ATOM 2915 N N . LYS A 1 399 ? 45.135 -9.139 15.155 1.00 10.77 395 LYS A N 1
ATOM 2916 C CA . LYS A 1 399 ? 44.946 -7.893 14.422 1.00 10.86 395 LYS A CA 1
ATOM 2917 C C . LYS A 1 399 ? 46.011 -7.715 13.339 1.00 11.16 395 LYS A C 1
ATOM 2918 O O . LYS A 1 399 ? 45.703 -7.286 12.223 1.00 11.16 395 LYS A O 1
ATOM 2920 N N . SER A 1 400 ? 47.256 -8.053 13.655 1.00 11.26 396 SER A N 1
ATOM 2921 C CA . SER A 1 400 ? 48.344 -7.888 12.690 1.00 11.56 396 SER A CA 1
ATOM 2922 C C . SER A 1 400 ? 48.163 -8.806 11.470 1.00 11.00 396 SER A C 1
ATOM 2923 O O . SER A 1 400 ? 48.381 -8.405 10.319 1.00 10.72 396 SER A O 1
ATOM 2926 N N . ILE A 1 401 ? 47.747 -10.037 11.720 1.00 10.68 397 ILE A N 1
ATOM 2927 C CA . ILE A 1 401 ? 47.506 -10.974 10.645 1.00 10.54 397 ILE A CA 1
ATOM 2928 C C . ILE A 1 401 ? 46.396 -10.439 9.729 1.00 10.40 397 ILE A C 1
ATOM 2929 O O . ILE A 1 401 ? 46.558 -10.400 8.487 1.00 10.43 397 ILE A O 1
ATOM 2934 N N . ALA A 1 402 ? 45.278 -10.026 10.329 1.00 10.27 398 ALA A N 1
ATOM 2935 C CA . ALA A 1 402 ? 44.149 -9.489 9.546 1.00 10.58 398 ALA A CA 1
ATOM 2936 C C . ALA A 1 402 ? 44.562 -8.264 8.736 1.00 10.69 398 ALA A C 1
ATOM 2937 O O . ALA A 1 402 ? 44.218 -8.147 7.562 1.00 10.64 398 ALA A O 1
ATOM 2939 N N . ALA A 1 403 ? 45.339 -7.376 9.355 1.00 11.21 399 ALA A N 1
ATOM 2940 C CA . ALA A 1 403 ? 45.800 -6.150 8.673 1.00 11.16 399 ALA A CA 1
ATOM 2941 C C . ALA A 1 403 ? 46.767 -6.479 7.537 1.00 11.28 399 ALA A C 1
ATOM 2942 O O . ALA A 1 403 ? 46.686 -5.883 6.466 1.00 11.73 399 ALA A O 1
ATOM 2944 N N . GLU A 1 404 ? 47.664 -7.445 7.746 1.00 11.16 400 GLU A N 1
ATOM 2945 C CA . GLU A 1 404 ? 48.598 -7.843 6.679 1.00 11.14 400 GLU A CA 1
ATOM 2946 C C . GLU A 1 404 ? 47.833 -8.447 5.502 1.00 11.03 400 GLU A C 1
ATOM 2947 O O . GLU A 1 404 ? 48.176 -8.211 4.348 1.00 11.06 400 GLU A O 1
ATOM 2949 N N . ALA A 1 405 ? 46.809 -9.253 5.795 1.00 10.62 401 ALA A N 1
ATOM 2950 C CA . ALA A 1 405 ? 45.948 -9.828 4.757 1.00 10.52 401 ALA A CA 1
ATOM 2951 C C . ALA A 1 405 ? 45.276 -8.730 3.904 1.00 10.28 401 ALA A C 1
ATOM 2952 O O . ALA A 1 405 ? 45.274 -8.803 2.654 1.00 9.76 401 ALA A O 1
ATOM 2954 N N . LEU A 1 406 ? 44.743 -7.702 4.560 1.00 10.31 402 LEU A N 1
ATOM 2955 C CA . LEU A 1 406 ? 44.153 -6.558 3.859 1.00 10.61 402 LEU A CA 1
ATOM 2956 C C . LEU A 1 406 ? 45.150 -5.877 2.910 1.00 10.68 402 LEU A C 1
ATOM 2957 O O . LEU A 1 406 ? 44.821 -5.565 1.755 1.00 10.51 402 LEU A O 1
ATOM 2962 N N . SER A 1 407 ? 46.380 -5.688 3.365 1.00 10.94 403 SER A N 1
ATOM 2963 C CA . SER A 1 407 ? 47.421 -5.098 2.508 1.00 11.23 403 SER A CA 1
ATOM 2964 C C . SER A 1 407 ? 47.718 -5.958 1.302 1.00 10.94 403 SER A C 1
ATOM 2965 O O . SER A 1 407 ? 48.116 -5.447 0.265 1.00 11.36 403 SER A O 1
ATOM 2968 N N . GLN A 1 408 ? 47.524 -7.266 1.431 1.00 10.61 404 GLN A N 1
ATOM 2969 C CA . GLN A 1 408 ? 47.738 -8.188 0.348 1.00 10.69 404 GLN A CA 1
ATOM 2970 C C . GLN A 1 408 ? 46.492 -8.375 -0.510 1.00 10.52 404 GLN A C 1
ATOM 2971 O O . GLN A 1 408 ? 46.502 -9.182 -1.431 1.00 10.73 404 GLN A O 1
ATOM 2977 N N . GLY A 1 409 ? 45.412 -7.657 -0.199 1.00 10.35 405 GLY A N 1
ATOM 2978 C CA . GLY A 1 409 ? 44.197 -7.665 -1.015 1.00 10.04 405 GLY A CA 1
ATOM 2979 C C . GLY A 1 409 ? 43.182 -8.730 -0.634 1.00 9.74 405 GLY A C 1
ATOM 2980 O O . GLY A 1 409 ? 42.397 -9.184 -1.471 1.00 9.73 405 GLY A O 1
ATOM 2981 N N . VAL A 1 410 ? 43.192 -9.123 0.636 1.00 9.42 406 VAL A N 1
ATOM 2982 C CA . VAL A 1 410 ? 42.271 -10.141 1.134 1.00 9.18 406 VAL A CA 1
ATOM 2983 C C . VAL A 1 410 ? 41.598 -9.597 2.387 1.00 9.05 406 VAL A C 1
ATOM 2984 O O . VAL A 1 410 ? 42.272 -9.283 3.379 1.00 9.02 406 VAL A O 1
ATOM 2988 N N . LEU A 1 411 ? 40.272 -9.470 2.338 1.00 9.03 407 LEU A N 1
ATOM 2989 C CA . LEU A 1 411 ? 39.530 -8.883 3.449 1.00 9.11 407 LEU A CA 1
ATOM 2990 C C . LEU A 1 411 ? 39.071 -9.999 4.354 1.00 9.12 407 LEU A C 1
ATOM 2991 O O . LEU A 1 411 ? 38.227 -10.813 3.946 1.00 8.91 407 LEU A O 1
ATOM 2996 N N . ILE A 1 412 ? 39.612 -10.020 5.580 1.00 9.12 408 ILE A N 1
ATOM 2997 C CA . ILE A 1 412 ? 39.324 -11.047 6.560 1.00 9.39 408 ILE A CA 1
ATOM 2998 C C . ILE A 1 412 ? 39.017 -10.399 7.898 1.00 9.05 408 ILE A C 1
ATOM 2999 O O . ILE A 1 412 ? 39.774 -9.563 8.380 1.00 8.85 408 ILE A O 1
ATOM 3004 N N . LEU A 1 413 ? 37.880 -10.767 8.465 1.00 8.76 409 LEU A N 1
ATOM 3005 C CA . LEU A 1 413 ? 37.439 -10.181 9.718 1.00 8.51 409 LEU A CA 1
ATOM 3006 C C . LEU A 1 413 ? 37.974 -10.941 10.918 1.00 8.50 409 LEU A C 1
ATOM 3007 O O . LEU A 1 413 ? 38.389 -12.105 10.826 1.00 8.27 409 LEU A O 1
ATOM 3012 N N . THR A 1 414 ? 37.921 -10.275 12.062 1.00 8.55 410 THR A N 1
ATOM 3013 C CA . THR A 1 414 ? 38.272 -10.896 13.327 1.00 8.76 410 THR A CA 1
ATOM 3014 C C . THR A 1 414 ? 37.051 -10.748 14.259 1.00 8.65 410 THR A C 1
ATOM 3015 O O . THR A 1 414 ? 36.056 -10.065 13.928 1.00 8.74 410 THR A O 1
ATOM 3019 N N . CYS A 1 415 ? 37.144 -11.412 15.404 1.00 8.75 411 CYS A N 1
ATOM 3020 C CA . CYS A 1 415 ? 36.125 -11.386 16.431 1.00 8.95 411 CYS A CA 1
ATOM 3021 C C . CYS A 1 415 ? 36.673 -12.015 17.708 1.00 8.93 411 CYS A C 1
ATOM 3022 O O . CYS A 1 415 ? 37.901 -12.251 17.829 1.00 8.92 411 CYS A O 1
ATOM 3025 N N . GLY A 1 416 ? 35.784 -12.245 18.677 1.00 8.68 412 GLY A N 1
ATOM 3026 C CA . GLY A 1 416 ? 36.144 -12.989 19.879 1.00 8.66 412 GLY A CA 1
ATOM 3027 C C . GLY A 1 416 ? 36.024 -12.197 21.173 1.00 8.46 412 GLY A C 1
ATOM 3028 O O . GLY A 1 416 ? 36.403 -11.049 21.256 1.00 8.65 412 GLY A O 1
ATOM 3029 N N . THR A 1 417 ? 35.549 -12.855 22.211 1.00 8.39 413 THR A N 1
ATOM 3030 C CA . THR A 1 417 ? 35.538 -12.286 23.542 1.00 8.23 413 THR A CA 1
ATOM 3031 C C . THR A 1 417 ? 36.891 -11.682 23.915 1.00 8.45 413 THR A C 1
ATOM 3032 O O . THR A 1 417 ? 36.948 -10.610 24.534 1.00 8.10 413 THR A O 1
ATOM 3036 N N . PHE A 1 418 ? 37.967 -12.339 23.487 1.00 8.58 414 PHE A N 1
ATOM 3037 C CA . PHE A 1 418 ? 39.314 -11.863 23.798 1.00 9.08 414 PHE A CA 1
ATOM 3038 C C . PHE A 1 418 ? 40.053 -11.266 22.600 1.00 9.25 414 PHE A C 1
ATOM 3039 O O . PHE A 1 418 ? 41.260 -11.002 22.682 1.00 9.58 414 PHE A O 1
ATOM 3047 N N . GLY A 1 419 ? 39.332 -11.035 21.499 1.00 9.18 415 GLY A N 1
ATOM 3048 C CA . GLY A 1 419 ? 39.860 -10.290 20.369 1.00 9.10 415 GLY A CA 1
ATOM 3049 C C . GLY A 1 419 ? 40.841 -11.079 19.521 1.00 9.15 415 GLY A C 1
ATOM 3050 O O . GLY A 1 419 ? 41.529 -10.485 18.715 1.00 9.24 415 GLY A O 1
ATOM 3051 N N . ASN A 1 420 ? 40.866 -12.408 19.683 1.00 8.90 416 ASN A N 1
ATOM 3052 C CA . ASN A 1 420 ? 41.922 -13.260 19.136 1.00 8.91 416 ASN A CA 1
ATOM 3053 C C . ASN A 1 420 ? 41.419 -14.352 18.209 1.00 8.75 416 ASN A C 1
ATOM 3054 O O . ASN A 1 420 ? 41.981 -15.434 18.162 1.00 8.87 416 ASN A O 1
ATOM 3059 N N . VAL A 1 421 ? 40.356 -14.078 17.468 1.00 8.49 417 VAL A N 1
ATOM 3060 C CA . VAL A 1 421 ? 39.797 -15.075 16.549 1.00 8.43 417 VAL A CA 1
ATOM 3061 C C . VAL A 1 421 ? 39.748 -14.489 15.146 1.00 8.29 417 VAL A C 1
ATOM 3062 O O . VAL A 1 421 ? 39.220 -13.408 14.938 1.00 8.30 417 VAL A O 1
ATOM 3066 N N . ILE A 1 422 ? 40.362 -15.184 14.203 1.00 8.35 418 ILE A N 1
ATOM 3067 C CA . ILE A 1 422 ? 40.244 -14.867 12.800 1.00 8.48 418 ILE A CA 1
ATOM 3068 C C . ILE A 1 422 ? 39.071 -15.664 12.258 1.00 8.41 418 ILE A C 1
ATOM 3069 O O . ILE A 1 422 ? 39.044 -16.889 12.357 1.00 8.66 418 ILE A O 1
ATOM 3074 N N . ARG A 1 423 ? 38.090 -14.976 11.687 1.00 8.38 419 ARG A N 1
ATOM 3075 C CA . ARG A 1 423 ? 36.934 -15.659 11.152 1.00 8.24 419 ARG A CA 1
ATOM 3076 C C . ARG A 1 423 ? 36.888 -15.611 9.649 1.00 8.32 419 ARG A C 1
ATOM 3077 O O . ARG A 1 423 ? 37.450 -14.719 9.011 1.00 8.18 419 ARG A O 1
ATOM 3085 N N . LEU A 1 424 ? 36.185 -16.588 9.095 1.00 8.44 420 LEU A N 1
ATOM 3086 C CA . LEU A 1 424 ? 35.990 -16.708 7.660 1.00 8.56 420 LEU A CA 1
ATOM 3087 C C . LEU A 1 424 ? 34.481 -16.785 7.377 1.00 8.35 420 LEU A C 1
ATOM 3088 O O . LEU A 1 424 ? 33.779 -17.702 7.862 1.00 8.08 420 LEU A O 1
ATOM 3093 N N . LEU A 1 425 ? 34.014 -15.811 6.593 1.00 8.22 421 LEU A N 1
ATOM 3094 C CA . LEU A 1 425 ? 32.604 -15.657 6.240 1.00 7.94 421 LEU A CA 1
ATOM 3095 C C . LEU A 1 425 ? 32.486 -15.306 4.764 1.00 8.19 421 LEU A C 1
ATOM 3096 O O . LEU A 1 425 ? 31.952 -14.248 4.409 1.00 8.17 421 LEU A O 1
ATOM 3101 N N . PRO A 1 426 ? 32.979 -16.178 3.884 1.00 8.40 422 PRO A N 1
ATOM 3102 C CA . PRO A 1 426 ? 32.882 -15.835 2.473 1.00 8.61 422 PRO A CA 1
ATOM 3103 C C . PRO A 1 426 ? 31.442 -15.815 1.952 1.00 8.81 422 PRO A C 1
ATOM 3104 O O . PRO A 1 426 ? 30.591 -16.528 2.490 1.00 8.85 422 PRO A O 1
ATOM 3108 N N . PRO A 1 427 ? 31.187 -15.057 0.865 1.00 9.18 423 PRO A N 1
ATOM 3109 C CA . PRO A 1 427 ? 29.945 -15.280 0.159 1.00 9.45 423 PRO A CA 1
ATOM 3110 C C . PRO A 1 427 ? 29.990 -16.704 -0.403 1.00 10.01 423 PRO A C 1
ATOM 3111 O O . PRO A 1 427 ? 31.064 -17.189 -0.768 1.00 10.07 423 PRO A O 1
ATOM 3115 N N . LEU A 1 428 ? 28.844 -17.369 -0.457 1.00 10.36 424 LEU A N 1
ATOM 3116 C CA . LEU A 1 428 ? 28.805 -18.777 -0.827 1.00 10.83 424 LEU A CA 1
ATOM 3117 C C . LEU A 1 428 ? 28.845 -18.964 -2.351 1.00 11.17 424 LEU A C 1
ATOM 3118 O O . LEU A 1 428 ? 28.904 -20.100 -2.844 1.00 12.05 424 LEU A O 1
ATOM 3123 N N . VAL A 1 429 ? 28.824 -17.854 -3.087 1.00 10.87 425 VAL A N 1
ATOM 3124 C CA . VAL A 1 429 ? 29.010 -17.850 -4.534 1.00 11.00 425 VAL A CA 1
ATOM 3125 C C . VAL A 1 429 ? 30.468 -17.582 -4.928 1.00 10.76 425 VAL A C 1
ATOM 3126 O O . VAL A 1 429 ? 30.785 -17.464 -6.119 1.00 11.37 425 VAL A O 1
ATOM 3130 N N . ILE A 1 430 ? 31.376 -17.545 -3.957 1.00 10.65 426 ILE A N 1
ATOM 3131 C CA . ILE A 1 430 ? 32.798 -17.408 -4.284 1.00 10.72 426 ILE A CA 1
ATOM 3132 C C . ILE A 1 430 ? 33.234 -18.665 -5.033 1.00 11.17 426 ILE A C 1
ATOM 3133 O O . ILE A 1 430 ? 32.771 -19.764 -4.736 1.00 11.13 426 ILE A O 1
ATOM 3138 N N . GLY A 1 431 ? 34.097 -18.476 -6.022 1.00 12.07 427 GLY A N 1
ATOM 3139 C CA . GLY A 1 431 ? 34.688 -19.586 -6.775 1.00 12.63 427 GLY A CA 1
ATOM 3140 C C . GLY A 1 431 ? 35.757 -20.323 -5.979 1.00 13.48 427 GLY A C 1
ATOM 3141 O O . GLY A 1 431 ? 36.410 -19.748 -5.081 1.00 11.96 427 GLY A O 1
ATOM 3142 N N . ASP A 1 432 ? 35.923 -21.607 -6.304 1.00 14.36 428 ASP A N 1
ATOM 3143 C CA . ASP A 1 432 ? 36.935 -22.448 -5.651 1.00 16.66 428 ASP A CA 1
ATOM 3144 C C . ASP A 1 432 ? 38.312 -21.829 -5.743 1.00 16.48 428 ASP A C 1
ATOM 3145 O O . ASP A 1 432 ? 39.029 -21.784 -4.762 1.00 16.07 428 ASP A O 1
ATOM 3150 N N . ASP A 1 433 ? 38.693 -21.377 -6.937 1.00 17.13 429 ASP A N 1
ATOM 3151 C CA . ASP A 1 433 ? 40.043 -20.838 -7.110 1.00 18.48 429 ASP A CA 1
ATOM 3152 C C . ASP A 1 433 ? 40.281 -19.569 -6.290 1.00 16.67 429 ASP A C 1
ATOM 3153 O O . ASP A 1 433 ? 41.338 -19.420 -5.671 1.00 15.88 429 ASP A O 1
ATOM 3158 N N . LEU A 1 434 ? 39.304 -18.664 -6.253 1.00 15.45 430 LEU A N 1
ATOM 3159 C CA . LEU A 1 434 ? 39.516 -17.413 -5.515 1.00 14.48 430 LEU A CA 1
ATOM 3160 C C . LEU A 1 434 ? 39.507 -17.677 -4.007 1.00 13.95 430 LEU A C 1
ATOM 3161 O O . LEU A 1 434 ? 40.263 -17.064 -3.262 1.00 13.63 430 LEU A O 1
ATOM 3166 N N . LEU A 1 435 ? 38.654 -18.594 -3.553 1.00 13.56 431 LEU A N 1
ATOM 3167 C CA . LEU A 1 435 ? 38.667 -18.952 -2.134 1.00 13.60 431 LEU A CA 1
ATOM 3168 C C . LEU A 1 435 ? 40.026 -19.551 -1.723 1.00 14.03 431 LEU A C 1
ATOM 3169 O O . LEU A 1 435 ? 40.627 -19.153 -0.721 1.00 13.27 431 LEU A O 1
ATOM 3174 N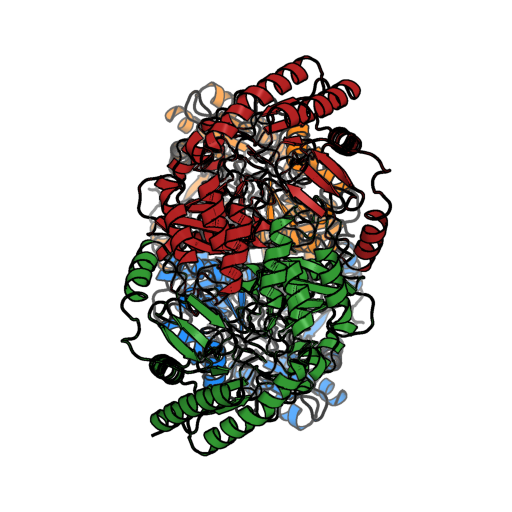 N . ASP A 1 436 ? 40.500 -20.495 -2.526 1.00 14.66 432 ASP A N 1
ATOM 3175 C CA . ASP A 1 436 ? 41.814 -21.107 -2.325 1.00 16.18 432 ASP A CA 1
ATOM 3176 C C . ASP A 1 436 ? 42.930 -20.051 -2.281 1.00 15.25 432 ASP A C 1
ATOM 3177 O O . ASP A 1 436 ? 43.821 -20.105 -1.406 1.00 15.60 432 ASP A O 1
ATOM 3182 N N . GLU A 1 437 ? 42.861 -19.075 -3.185 1.00 14.66 433 GLU A N 1
ATOM 3183 C CA . GLU A 1 437 ? 43.869 -18.000 -3.221 1.00 14.74 433 GLU A CA 1
ATOM 3184 C C . GLU A 1 437 ? 43.839 -17.223 -1.916 1.00 13.90 433 GLU A C 1
ATOM 3185 O O . GLU A 1 437 ? 44.893 -16.947 -1.324 1.00 13.50 433 GLU A O 1
ATOM 3191 N N . GLY A 1 438 ? 42.636 -16.898 -1.446 1.00 13.05 434 GLY A N 1
ATOM 3192 C CA . GLY A 1 438 ? 42.506 -16.185 -0.175 1.00 12.65 434 GLY A CA 1
ATOM 3193 C C . GLY A 1 438 ? 43.027 -16.956 1.026 1.00 12.45 434 GLY A C 1
ATOM 3194 O O . GLY A 1 438 ? 43.667 -16.388 1.900 1.00 12.01 434 GLY A O 1
ATOM 3195 N N . ILE A 1 439 ? 42.730 -18.251 1.085 1.00 12.78 435 ILE A N 1
ATOM 3196 C CA . ILE A 1 439 ? 43.156 -19.085 2.197 1.00 12.86 435 ILE A CA 1
ATOM 3197 C C . ILE A 1 439 ? 44.678 -19.276 2.173 1.00 13.10 435 ILE A C 1
ATOM 3198 O O . ILE A 1 439 ? 45.320 -19.238 3.206 1.00 13.13 435 ILE A O 1
ATOM 3203 N N . THR A 1 440 ? 45.243 -19.422 0.984 1.00 13.54 436 THR A N 1
ATOM 3204 C CA . THR A 1 440 ? 46.704 -19.494 0.819 1.00 14.03 436 THR A CA 1
ATOM 3205 C C . THR A 1 440 ? 47.373 -18.207 1.269 1.00 13.73 436 THR A C 1
ATOM 3206 O O . THR A 1 440 ? 48.370 -18.256 1.987 1.00 14.30 436 THR A O 1
ATOM 3210 N N . ALA A 1 441 ? 46.825 -17.052 0.891 1.00 13.28 437 ALA A N 1
ATOM 3211 C CA . ALA A 1 441 ? 47.389 -15.770 1.339 1.00 13.16 437 ALA A CA 1
ATOM 3212 C C . ALA A 1 441 ? 47.388 -15.647 2.859 1.00 13.05 437 ALA A C 1
ATOM 3213 O O . ALA A 1 441 ? 48.399 -15.245 3.460 1.00 13.06 437 ALA A O 1
ATOM 3215 N N . LEU A 1 442 ? 46.263 -16.007 3.493 1.00 13.05 438 LEU A N 1
ATOM 3216 C CA . LEU A 1 442 ? 46.163 -16.034 4.958 1.00 13.09 438 LEU A CA 1
ATOM 3217 C C . LEU A 1 442 ? 47.201 -16.999 5.618 1.00 13.50 438 LEU A C 1
ATOM 3218 O O . LEU A 1 442 ? 47.880 -16.645 6.606 1.00 12.95 438 LEU A O 1
ATOM 3223 N N . SER A 1 443 ? 47.296 -18.203 5.051 1.00 13.96 439 SER A N 1
ATOM 3224 C CA . SER A 1 443 ? 48.196 -19.241 5.536 1.00 14.48 439 SER A CA 1
ATOM 3225 C C . SER A 1 443 ? 49.638 -18.764 5.500 1.00 14.72 439 SER A C 1
ATOM 3226 O O . SER A 1 443 ? 50.368 -18.950 6.461 1.00 15.23 439 SER A O 1
ATOM 3229 N N . ASP A 1 444 ? 50.042 -18.167 4.386 1.00 15.13 440 ASP A N 1
ATOM 3230 C CA . ASP A 1 444 ? 51.418 -17.623 4.245 1.00 15.47 440 ASP A CA 1
ATOM 3231 C C . ASP A 1 444 ? 51.705 -16.565 5.313 1.00 14.95 440 ASP A C 1
ATOM 3232 O O . ASP A 1 444 ? 52.793 -16.539 5.924 1.00 14.16 440 ASP A O 1
ATOM 3237 N N . ILE A 1 445 ? 50.730 -15.674 5.533 1.00 14.31 441 ILE A N 1
ATOM 3238 C CA . ILE A 1 445 ? 50.849 -14.658 6.578 1.00 14.38 441 ILE A CA 1
ATOM 3239 C C . ILE A 1 445 ? 50.972 -15.306 7.971 1.00 14.81 441 ILE A C 1
ATOM 3240 O O . ILE A 1 445 ? 51.834 -14.916 8.768 1.00 14.82 441 ILE A O 1
ATOM 3245 N N . ILE A 1 446 ? 50.149 -16.320 8.263 1.00 15.02 442 ILE A N 1
ATOM 3246 C CA . ILE A 1 446 ? 50.236 -17.005 9.554 1.00 15.05 442 ILE A CA 1
ATOM 3247 C C . ILE A 1 446 ? 51.611 -17.694 9.754 1.00 16.07 442 ILE A C 1
ATOM 3248 O O . ILE A 1 446 ? 52.223 -17.555 10.812 1.00 15.45 442 ILE A O 1
ATOM 3253 N N . ARG A 1 447 ? 52.083 -18.403 8.733 1.00 16.88 443 ARG A N 1
ATOM 3254 C CA . ARG A 1 447 ? 53.449 -18.969 8.754 1.00 19.17 443 ARG A CA 1
ATOM 3255 C C . ARG A 1 447 ? 54.525 -17.925 9.020 1.00 19.02 443 ARG A C 1
ATOM 3256 O O . ARG A 1 447 ? 55.429 -18.167 9.802 1.00 19.83 443 ARG A O 1
ATOM 3264 N N . ALA A 1 448 ? 54.424 -16.778 8.362 1.00 19.37 444 ALA A N 1
ATOM 3265 C CA . ALA A 1 448 ? 55.378 -15.690 8.533 1.00 20.32 444 ALA A CA 1
ATOM 3266 C C . ALA A 1 448 ? 55.380 -15.212 9.991 1.00 22.18 444 ALA A C 1
ATOM 3267 O O . ALA A 1 448 ? 56.436 -14.977 10.565 1.00 21.88 444 ALA A O 1
ATOM 3269 N N . LYS A 1 449 ? 54.194 -15.107 10.588 1.00 23.49 445 LYS A N 1
ATOM 3270 C CA . LYS A 1 449 ? 54.068 -14.670 11.982 1.00 25.39 445 LYS A CA 1
ATOM 3271 C C . LYS A 1 449 ? 54.479 -15.736 12.998 1.00 27.31 445 LYS A C 1
ATOM 3272 O O . LYS A 1 449 ? 54.848 -15.404 14.125 1.00 29.05 445 LYS A O 1
ATOM 3278 N N . ALA A 1 450 ? 54.438 -17.005 12.614 1.00 28.34 446 ALA A N 1
ATOM 3279 C CA . ALA A 1 450 ? 54.744 -18.091 13.535 1.00 29.31 446 ALA A CA 1
ATOM 3280 C C . ALA A 1 450 ? 56.186 -18.569 13.404 1.00 31.63 446 ALA A C 1
ATOM 3281 O O . ALA A 1 450 ? 56.728 -19.167 14.336 1.00 33.13 446 ALA A O 1
ATOM 3283 N N . ILE B 1 8 ? -0.814 13.525 -17.306 1.00 32.46 4 ILE B N 1
ATOM 3284 C CA . ILE B 1 8 ? 0.161 12.937 -18.275 1.00 31.03 4 ILE B CA 1
ATOM 3285 C C . ILE B 1 8 ? 1.476 12.529 -17.587 1.00 30.57 4 ILE B C 1
ATOM 3286 O O . ILE B 1 8 ? 2.234 11.696 -18.097 1.00 33.13 4 ILE B O 1
ATOM 3288 N N . THR B 1 9 ? 1.712 13.109 -16.414 1.00 29.09 5 THR B N 1
ATOM 3289 C CA . THR B 1 9 ? 2.961 13.049 -15.684 1.00 26.97 5 THR B CA 1
ATOM 3290 C C . THR B 1 9 ? 2.981 11.881 -14.664 1.00 24.17 5 THR B C 1
ATOM 3291 O O . THR B 1 9 ? 4.017 11.226 -14.479 1.00 23.37 5 THR B O 1
ATOM 3295 N N . TYR B 1 10 ? 1.843 11.616 -14.014 1.00 19.17 6 TYR B N 1
ATOM 3296 C CA . TYR B 1 10 ? 1.794 10.560 -13.008 1.00 16.33 6 TYR B CA 1
ATOM 3297 C C . TYR B 1 10 ? 1.774 9.185 -13.666 1.00 14.76 6 TYR B C 1
ATOM 3298 O O . TYR B 1 10 ? 1.277 9.014 -14.792 1.00 14.22 6 TYR B O 1
ATOM 3307 N N . ARG B 1 11 ? 2.261 8.194 -12.935 1.00 12.42 7 ARG B N 1
ATOM 3308 C CA . ARG B 1 11 ? 2.252 6.820 -13.411 1.00 11.24 7 ARG B CA 1
ATOM 3309 C C . ARG B 1 11 ? 0.877 6.152 -13.242 1.00 10.61 7 ARG B C 1
ATOM 3310 O O . ARG B 1 11 ? 0.429 5.407 -14.134 1.00 10.04 7 ARG B O 1
ATOM 3318 N N . LEU B 1 12 ? 0.234 6.372 -12.097 1.00 9.55 8 LEU B N 1
ATOM 3319 C CA . LEU B 1 12 ? -1.135 5.885 -11.856 1.00 9.52 8 LEU B CA 1
ATOM 3320 C C . LEU B 1 12 ? -2.140 6.995 -12.103 1.00 9.47 8 LEU B C 1
ATOM 3321 O O . LEU B 1 12 ? -1.836 8.189 -11.912 1.00 9.36 8 LEU B O 1
ATOM 3326 N N . ALA B 1 13 ? -3.358 6.624 -12.502 1.00 9.45 9 ALA B N 1
ATOM 3327 C CA . ALA B 1 13 ? -4.418 7.605 -12.617 1.00 9.49 9 ALA B CA 1
ATOM 3328 C C . ALA B 1 13 ? -4.708 8.261 -11.275 1.00 9.42 9 ALA B C 1
ATOM 3329 O O . ALA B 1 13 ? -4.904 7.574 -10.280 1.00 9.23 9 ALA B O 1
ATOM 3331 N N . GLN B 1 14 ? -4.762 9.587 -11.250 1.00 9.52 10 GLN B N 1
ATOM 3332 C CA . GLN B 1 14 ? -4.968 10.308 -9.980 1.00 9.81 10 GLN B CA 1
ATOM 3333 C C . GLN B 1 14 ? -6.472 10.491 -9.774 1.00 10.06 10 GLN B C 1
ATOM 3334 O O . GLN B 1 14 ? -7.033 11.580 -9.924 1.00 10.23 10 GLN B O 1
ATOM 3340 N N . LYS B 1 15 ? -7.109 9.370 -9.482 1.00 10.08 11 LYS B N 1
ATOM 3341 C CA . LYS B 1 15 ? -8.553 9.270 -9.340 1.00 10.45 11 LYS B CA 1
ATOM 3342 C C . LYS B 1 15 ? -8.872 8.323 -8.182 1.00 10.61 11 LYS B C 1
ATOM 3343 O O . LYS B 1 15 ? -8.094 7.409 -7.872 1.00 10.49 11 LYS B O 1
ATOM 3345 N N . ARG B 1 16 ? -10.031 8.538 -7.578 1.00 11.28 12 ARG B N 1
ATOM 3346 C CA . ARG B 1 16 ? -10.603 7.624 -6.599 1.00 11.49 12 ARG B CA 1
ATOM 3347 C C . ARG B 1 16 ? -11.540 6.679 -7.353 1.00 11.57 12 ARG B C 1
ATOM 3348 O O . ARG B 1 16 ? -12.402 7.139 -8.107 1.00 12.05 12 ARG B O 1
ATOM 3356 N N . THR B 1 17 ? -11.329 5.368 -7.213 1.00 10.96 13 THR B N 1
ATOM 3357 C CA . THR B 1 17 ? -12.054 4.362 -7.989 1.00 11.12 13 THR B CA 1
ATOM 3358 C C . THR B 1 17 ? -12.383 3.195 -7.091 1.00 10.77 13 THR B C 1
ATOM 3359 O O . THR B 1 17 ? -11.498 2.414 -6.740 1.00 10.77 13 THR B O 1
ATOM 3363 N N . ILE B 1 18 ? -13.656 3.073 -6.698 1.00 10.12 14 ILE B N 1
ATOM 3364 C CA . ILE B 1 18 ? -14.054 1.965 -5.835 1.00 9.74 14 ILE B CA 1
ATOM 3365 C C . ILE B 1 18 ? -15.172 1.221 -6.538 1.00 9.49 14 ILE B C 1
ATOM 3366 O O . ILE B 1 18 ? -16.305 1.740 -6.630 1.00 9.48 14 ILE B O 1
ATOM 3371 N N . VAL B 1 19 ? -14.846 0.034 -7.051 1.00 9.21 15 VAL B N 1
ATOM 3372 C CA . VAL B 1 19 ? -15.748 -0.699 -7.946 1.00 9.31 15 VAL B CA 1
ATOM 3373 C C . VAL B 1 19 ? -15.861 -2.192 -7.621 1.00 9.17 15 VAL B C 1
ATOM 3374 O O . VAL B 1 19 ? -16.256 -2.973 -8.474 1.00 9.20 15 VAL B O 1
ATOM 3378 N N . THR B 1 20 ? -15.509 -2.577 -6.399 1.00 8.97 16 THR B N 1
ATOM 3379 C CA . THR B 1 20 ? -15.666 -3.948 -5.927 1.00 8.84 16 THR B CA 1
ATOM 3380 C C . THR B 1 20 ? -16.092 -3.827 -4.472 1.00 8.89 16 THR B C 1
ATOM 3381 O O . THR B 1 20 ? -15.963 -2.747 -3.880 1.00 8.71 16 THR B O 1
ATOM 3385 N N . PRO B 1 21 ? -16.543 -4.930 -3.861 1.00 9.19 17 PRO B N 1
ATOM 3386 C CA . PRO B 1 21 ? -16.637 -4.884 -2.402 1.00 9.29 17 PRO B CA 1
ATOM 3387 C C . PRO B 1 21 ? -15.254 -4.655 -1.785 1.00 9.24 17 PRO B C 1
ATOM 3388 O O . PRO B 1 21 ? -14.221 -4.951 -2.439 1.00 9.25 17 PRO B O 1
ATOM 3392 N N . LEU B 1 22 ? -15.219 -4.159 -0.549 1.00 9.26 18 LEU B N 1
ATOM 3393 C CA . LEU B 1 22 ? -13.964 -3.930 0.153 1.00 9.36 18 LEU B CA 1
ATOM 3394 C C . LEU B 1 22 ? -13.893 -4.809 1.405 1.00 9.64 18 LEU B C 1
ATOM 3395 O O . LEU B 1 22 ? -14.749 -4.685 2.284 1.00 9.88 18 LEU B O 1
ATOM 3400 N N . PRO B 1 23 ? -12.913 -5.720 1.474 1.00 9.73 19 PRO B N 1
ATOM 3401 C CA . PRO B 1 23 ? -11.923 -6.058 0.430 1.00 9.82 19 PRO B CA 1
ATOM 3402 C C . PRO B 1 23 ? -12.547 -6.800 -0.737 1.00 9.95 19 PRO B C 1
ATOM 3403 O O . PRO B 1 23 ? -13.561 -7.471 -0.562 1.00 9.84 19 PRO B O 1
ATOM 3407 N N . GLY B 1 24 ? -11.929 -6.673 -1.908 1.00 9.87 20 GLY B N 1
ATOM 3408 C CA . GLY B 1 24 ? -12.333 -7.422 -3.095 1.00 10.21 20 GLY B CA 1
ATOM 3409 C C . GLY B 1 24 ? -11.766 -8.821 -3.097 1.00 10.06 20 GLY B C 1
ATOM 3410 O O . GLY B 1 24 ? -11.089 -9.215 -2.158 1.00 9.77 20 GLY B O 1
ATOM 3411 N N . PRO B 1 25 ? -12.027 -9.590 -4.158 1.00 10.22 21 PRO B N 1
ATOM 3412 C CA . PRO B 1 25 ? -11.649 -11.003 -4.124 1.00 10.37 21 PRO B CA 1
ATOM 3413 C C . PRO B 1 25 ? -10.153 -11.298 -4.027 1.00 10.18 21 PRO B C 1
ATOM 3414 O O . PRO B 1 25 ? -9.744 -12.199 -3.274 1.00 10.14 21 PRO B O 1
ATOM 3418 N N . ARG B 1 26 ? -9.332 -10.559 -4.766 1.00 10.25 22 ARG B N 1
ATOM 3419 C CA A ARG B 1 26 ? -7.891 -10.814 -4.741 0.50 10.39 22 ARG B CA 1
ATOM 3420 C CA B ARG B 1 26 ? -7.890 -10.810 -4.736 0.50 10.33 22 ARG B CA 1
ATOM 3421 C C . ARG B 1 26 ? -7.309 -10.389 -3.383 1.00 10.04 22 ARG B C 1
ATOM 3422 O O . ARG B 1 26 ? -6.468 -11.105 -2.806 1.00 9.81 22 ARG B O 1
ATOM 3437 N N . SER B 1 27 ? -7.771 -9.255 -2.849 1.00 9.41 23 SER B N 1
ATOM 3438 C CA . SER B 1 27 ? -7.371 -8.864 -1.505 1.00 9.12 23 SER B CA 1
ATOM 3439 C C . SER B 1 27 ? -7.816 -9.908 -0.483 1.00 9.20 23 SER B C 1
ATOM 3440 O O . SER B 1 27 ? -7.077 -10.225 0.450 1.00 8.78 23 SER B O 1
ATOM 3443 N N . GLY B 1 28 ? -9.043 -10.426 -0.642 1.00 9.32 24 GLY B N 1
ATOM 3444 C CA . GLY B 1 28 ? -9.539 -11.430 0.286 1.00 9.49 24 GLY B CA 1
ATOM 3445 C C . GLY B 1 28 ? -8.699 -12.692 0.313 1.00 9.67 24 GLY B C 1
ATOM 3446 O O . GLY B 1 28 ? -8.480 -13.264 1.382 1.00 9.90 24 GLY B O 1
ATOM 3447 N N . ALA B 1 29 ? -8.257 -13.143 -0.853 1.00 9.49 25 ALA B N 1
ATOM 3448 C CA . ALA B 1 29 ? -7.399 -14.329 -0.952 1.00 9.62 25 ALA B CA 1
ATOM 3449 C C . ALA B 1 29 ? -6.027 -14.052 -0.293 1.00 9.43 25 ALA B C 1
ATOM 3450 O O . ALA B 1 29 ? -5.487 -14.900 0.438 1.00 9.69 25 ALA B O 1
ATOM 3452 N N . LEU B 1 30 ? -5.494 -12.846 -0.498 1.00 9.13 26 LEU B N 1
ATOM 3453 C CA . LEU B 1 30 ? -4.228 -12.465 0.164 1.00 9.05 26 LEU B CA 1
ATOM 3454 C C . LEU B 1 30 ? -4.395 -12.408 1.682 1.00 8.96 26 LEU B C 1
ATOM 3455 O O . LEU B 1 30 ? -3.495 -12.790 2.435 1.00 8.70 26 LEU B O 1
ATOM 3460 N N . ALA B 1 31 ? -5.559 -11.943 2.138 1.00 8.98 27 ALA B N 1
ATOM 3461 C CA . ALA B 1 31 ? -5.831 -11.843 3.578 1.00 9.06 27 ALA B CA 1
ATOM 3462 C C . ALA B 1 31 ? -5.902 -13.218 4.237 1.00 9.40 27 ALA B C 1
ATOM 3463 O O . ALA B 1 31 ? -5.469 -13.373 5.395 1.00 9.28 27 ALA B O 1
ATOM 3465 N N . GLU B 1 32 ? -6.469 -14.208 3.557 1.00 9.82 28 GLU B N 1
ATOM 3466 C CA A GLU B 1 32 ? -6.463 -15.575 4.088 0.50 10.25 28 GLU B CA 1
ATOM 3467 C CA B GLU B 1 32 ? -6.460 -15.594 4.063 0.50 10.32 28 GLU B CA 1
ATOM 3468 C C . GLU B 1 32 ? -5.010 -16.064 4.245 1.00 10.01 28 GLU B C 1
ATOM 3469 O O . GLU B 1 32 ? -4.645 -16.625 5.280 1.00 9.97 28 GLU B O 1
ATOM 3480 N N . ARG B 1 33 ? -4.184 -15.818 3.234 1.00 9.45 29 ARG B N 1
ATOM 3481 C CA . ARG B 1 33 ? -2.747 -16.153 3.325 1.00 9.23 29 ARG B CA 1
ATOM 3482 C C . ARG B 1 33 ? -2.068 -15.433 4.463 1.00 8.86 29 ARG B C 1
ATOM 3483 O O . ARG B 1 33 ? -1.246 -16.021 5.175 1.00 8.83 29 ARG B O 1
ATOM 3491 N N . ARG B 1 34 ? -2.375 -14.144 4.602 1.00 8.60 30 ARG B N 1
ATOM 3492 C CA . ARG B 1 34 ? -1.761 -13.317 5.622 1.00 8.45 30 ARG B CA 1
ATOM 3493 C C . ARG B 1 34 ? -2.104 -13.837 7.016 1.00 8.42 30 ARG B C 1
ATOM 3494 O O . ARG B 1 34 ? -1.233 -13.949 7.869 1.00 7.93 30 ARG B O 1
ATOM 3502 N N . ARG B 1 35 ? -3.370 -14.167 7.258 1.00 8.87 31 ARG B N 1
ATOM 3503 C CA . ARG B 1 35 ? -3.771 -14.696 8.577 1.00 9.35 31 ARG B CA 1
ATOM 3504 C C . ARG B 1 35 ? -3.151 -16.061 8.896 1.00 8.90 31 ARG B C 1
ATOM 3505 O O . ARG B 1 35 ? -2.957 -16.389 10.057 1.00 9.12 31 ARG B O 1
ATOM 3513 N N . ALA B 1 36 ? -2.807 -16.834 7.873 1.00 8.62 32 ALA B N 1
ATOM 3514 C CA . ALA B 1 36 ? -2.189 -18.152 8.065 1.00 8.52 32 ALA B CA 1
ATOM 3515 C C . ALA B 1 36 ? -0.677 -18.077 8.326 1.00 8.39 32 ALA B C 1
ATOM 3516 O O . ALA B 1 36 ? -0.087 -19.040 8.850 1.00 8.61 32 ALA B O 1
ATOM 3518 N N . ALA B 1 37 ? -0.061 -16.950 7.957 1.00 7.98 33 ALA B N 1
ATOM 3519 C CA . ALA B 1 37 ? 1.410 -16.831 7.978 1.00 7.69 33 ALA B CA 1
ATOM 3520 C C . ALA B 1 37 ? 1.978 -15.749 8.896 1.00 7.54 33 ALA B C 1
ATOM 3521 O O . ALA B 1 37 ? 3.095 -15.904 9.415 1.00 7.63 33 ALA B O 1
ATOM 3523 N N . VAL B 1 38 ? 1.263 -14.648 9.057 1.00 7.31 34 VAL B N 1
ATOM 3524 C CA . VAL B 1 38 ? 1.775 -13.468 9.781 1.00 7.15 34 VAL B CA 1
ATOM 3525 C C . VAL B 1 38 ? 1.199 -13.374 11.196 1.00 7.27 34 VAL B C 1
ATOM 3526 O O . VAL B 1 38 ? -0.013 -13.547 11.394 1.00 7.50 34 VAL B O 1
ATOM 3530 N N . SER B 1 39 ? 2.059 -13.058 12.158 1.00 7.18 35 SER B N 1
ATOM 3531 C CA . SER B 1 39 ? 1.653 -12.875 13.546 1.00 7.30 35 SER B CA 1
ATOM 3532 C C . SER B 1 39 ? 0.449 -11.942 13.702 1.00 7.41 35 SER B C 1
ATOM 3533 O O . SER B 1 39 ? 0.414 -10.847 13.122 1.00 7.19 35 SER B O 1
ATOM 3536 N N . ALA B 1 40 ? -0.495 -12.353 14.556 1.00 7.80 36 ALA B N 1
ATOM 3537 C CA . ALA B 1 40 ? -1.679 -11.540 14.854 1.00 8.11 36 ALA B CA 1
ATOM 3538 C C . ALA B 1 40 ? -1.324 -10.264 15.632 1.00 8.29 36 ALA B C 1
ATOM 3539 O O . ALA B 1 40 ? -2.136 -9.334 15.734 1.00 8.35 36 ALA B O 1
ATOM 3541 N N . GLY B 1 41 ? -0.104 -10.206 16.157 1.00 8.69 37 GLY B N 1
ATOM 3542 C CA . GLY B 1 41 ? 0.376 -9.008 16.836 1.00 8.89 37 GLY B CA 1
ATOM 3543 C C . GLY B 1 41 ? 0.672 -7.847 15.909 1.00 9.40 37 GLY B C 1
ATOM 3544 O O . GLY B 1 41 ? 0.777 -6.700 16.349 1.00 9.22 37 GLY B O 1
ATOM 3545 N N . VAL B 1 42 ? 0.816 -8.127 14.624 1.00 9.94 38 VAL B N 1
ATOM 3546 C CA . VAL B 1 42 ? 1.054 -7.054 13.673 1.00 10.93 38 VAL B CA 1
ATOM 3547 C C . VAL B 1 42 ? -0.224 -6.212 13.390 1.00 12.63 38 VAL B C 1
ATOM 3548 O O . VAL B 1 42 ? -0.332 -5.050 13.827 1.00 16.74 38 VAL B O 1
ATOM 3552 N N . GLY B 1 43 ? -1.189 -6.770 12.718 1.00 13.47 39 GLY B N 1
ATOM 3553 C CA . GLY B 1 43 ? -2.389 -5.978 12.341 1.00 13.22 39 GLY B CA 1
ATOM 3554 C C . GLY B 1 43 ? -2.201 -4.897 11.273 1.00 12.90 39 GLY B C 1
ATOM 3555 O O . GLY B 1 43 ? -1.100 -4.366 11.084 1.00 13.01 39 GLY B O 1
ATOM 3556 N N . SER B 1 44 ? -3.288 -4.578 10.559 1.00 12.40 40 SER B N 1
ATOM 3557 C CA . SER B 1 44 ? -3.280 -3.540 9.508 1.00 11.52 40 SER B CA 1
ATOM 3558 C C . SER B 1 44 ? -4.562 -2.703 9.552 1.00 11.62 40 SER B C 1
ATOM 3559 O O . SER B 1 44 ? -5.642 -3.238 9.770 1.00 11.58 40 SER B O 1
ATOM 3562 N N . THR B 1 45 ? -4.437 -1.407 9.272 1.00 11.49 41 THR B N 1
ATOM 3563 C CA . THR B 1 45 ? -5.574 -0.496 9.159 1.00 11.46 41 THR B CA 1
ATOM 3564 C C . THR B 1 45 ? -6.548 -0.882 8.043 1.00 11.21 41 THR B C 1
ATOM 3565 O O . THR B 1 45 ? -7.761 -1.018 8.277 1.00 11.65 41 THR B O 1
ATOM 3569 N N . ALA B 1 46 ? -6.009 -1.083 6.846 1.00 10.52 42 ALA B N 1
ATOM 3570 C CA . ALA B 1 46 ? -6.811 -1.357 5.656 1.00 10.18 42 ALA B CA 1
ATOM 3571 C C . ALA B 1 46 ? -6.906 -2.862 5.393 1.00 9.64 42 ALA B C 1
ATOM 3572 O O . ALA B 1 46 ? -5.941 -3.598 5.585 1.00 9.52 42 ALA B O 1
ATOM 3574 N N . PRO B 1 47 ? -8.056 -3.304 4.876 1.00 9.35 43 PRO B N 1
ATOM 3575 C CA . PRO B 1 47 ? -8.228 -4.691 4.524 1.00 8.93 43 PRO B CA 1
ATOM 3576 C C . PRO B 1 47 ? -7.842 -5.027 3.084 1.00 8.49 43 PRO B C 1
ATOM 3577 O O . PRO B 1 47 ? -7.994 -6.200 2.668 1.00 8.62 43 PRO B O 1
ATOM 3581 N N . VAL B 1 48 ? -7.387 -4.028 2.328 1.00 7.80 44 VAL B N 1
ATOM 3582 C CA . VAL B 1 48 ? -7.047 -4.218 0.925 1.00 7.50 44 VAL B CA 1
ATOM 3583 C C . VAL B 1 48 ? -5.522 -4.298 0.837 1.00 7.31 44 VAL B C 1
ATOM 3584 O O . VAL B 1 48 ? -4.845 -3.734 1.683 1.00 6.85 44 VAL B O 1
ATOM 3588 N N . TYR B 1 49 ? -5.038 -5.027 -0.164 1.00 7.31 45 TYR B N 1
ATOM 3589 C CA . TYR B 1 49 ? -3.604 -5.273 -0.403 1.00 7.34 45 TYR B CA 1
ATOM 3590 C C . TYR B 1 49 ? -3.107 -4.436 -1.598 1.00 7.38 45 TYR B C 1
ATOM 3591 O O . TYR B 1 49 ? -3.677 -4.485 -2.699 1.00 7.46 45 TYR B O 1
ATOM 3600 N N . ALA B 1 50 ? -2.026 -3.703 -1.372 1.00 7.32 46 ALA B N 1
ATOM 3601 C CA . ALA B 1 50 ? -1.488 -2.739 -2.328 1.00 7.34 46 ALA B CA 1
ATOM 3602 C C . ALA B 1 50 ? -0.696 -3.450 -3.406 1.00 7.48 46 ALA B C 1
ATOM 3603 O O . ALA B 1 50 ? 0.083 -4.373 -3.105 1.00 7.62 46 ALA B O 1
ATOM 3605 N N . VAL B 1 51 ? -0.872 -2.994 -4.639 1.00 7.49 47 VAL B N 1
ATOM 3606 C CA . VAL B 1 51 ? -0.009 -3.380 -5.769 1.00 7.65 47 VAL B CA 1
ATOM 3607 C C . VAL B 1 51 ? 0.784 -2.210 -6.361 1.00 7.59 47 VAL B C 1
ATOM 3608 O O . VAL B 1 51 ? 1.805 -2.424 -6.999 1.00 7.99 47 VAL B O 1
ATOM 3612 N N . ASP B 1 52 ? 0.314 -0.983 -6.160 1.00 7.63 48 ASP B N 1
ATOM 3613 C CA . ASP B 1 52 ? 0.996 0.208 -6.689 1.00 7.62 48 ASP B CA 1
ATOM 3614 C C . ASP B 1 52 ? 0.597 1.373 -5.820 1.00 7.39 48 ASP B C 1
ATOM 3615 O O . ASP B 1 52 ? -0.537 1.453 -5.339 1.00 7.30 48 ASP B O 1
ATOM 3620 N N . ALA B 1 53 ? 1.524 2.294 -5.624 1.00 7.21 49 ALA B N 1
ATOM 3621 C CA . ALA B 1 53 ? 1.224 3.534 -4.925 1.00 7.16 49 ALA B CA 1
ATOM 3622 C C . ALA B 1 53 ? 2.056 4.634 -5.557 1.00 7.16 49 ALA B C 1
ATOM 3623 O O . ALA B 1 53 ? 3.271 4.482 -5.712 1.00 7.23 49 ALA B O 1
ATOM 3625 N N . ASP B 1 54 ? 1.393 5.730 -5.922 1.00 7.25 50 ASP B N 1
ATOM 3626 C CA . ASP B 1 54 ? 2.001 6.789 -6.736 1.00 7.25 50 ASP B CA 1
ATOM 3627 C C . ASP B 1 54 ? 1.212 8.072 -6.604 1.00 7.17 50 ASP B C 1
ATOM 3628 O O . ASP B 1 54 ? -0.041 8.073 -6.658 1.00 6.93 50 ASP B O 1
ATOM 3633 N N . GLY B 1 55 ? 1.922 9.183 -6.518 1.00 7.09 51 GLY B N 1
ATOM 3634 C CA . GLY B 1 55 ? 1.240 10.464 -6.449 1.00 7.15 51 GLY B CA 1
ATOM 3635 C C . GLY B 1 55 ? 0.398 10.506 -5.207 1.00 7.10 51 GLY B C 1
ATOM 3636 O O . GLY B 1 55 ? 0.928 10.380 -4.118 1.00 7.21 51 GLY B O 1
ATOM 3637 N N . GLY B 1 56 ? -0.918 10.707 -5.356 1.00 7.06 52 GLY B N 1
ATOM 3638 C CA . GLY B 1 56 ? -1.818 10.694 -4.214 1.00 7.08 52 GLY B CA 1
ATOM 3639 C C . GLY B 1 56 ? -2.715 9.468 -4.108 1.00 7.02 52 GLY B C 1
ATOM 3640 O O . GLY B 1 56 ? -3.723 9.507 -3.389 1.00 7.11 52 GLY B O 1
ATOM 3641 N N . VAL B 1 57 ? -2.368 8.367 -4.786 1.00 7.01 53 VAL B N 1
ATOM 3642 C CA . VAL B 1 57 ? -3.240 7.176 -4.769 1.00 7.01 53 VAL B CA 1
ATOM 3643 C C . VAL B 1 57 ? -2.522 5.879 -4.403 1.00 6.93 53 VAL B C 1
ATOM 3644 O O . VAL B 1 57 ? -1.304 5.730 -4.589 1.00 6.59 53 VAL B O 1
ATOM 3648 N N . ILE B 1 58 ? -3.319 4.943 -3.892 1.00 6.95 54 ILE B N 1
ATOM 3649 C CA . ILE B 1 58 ? -2.910 3.560 -3.705 1.00 6.98 54 ILE B CA 1
ATOM 3650 C C . ILE B 1 58 ? -3.871 2.702 -4.509 1.00 7.08 54 ILE B C 1
ATOM 3651 O O . ILE B 1 58 ? -5.080 2.818 -4.348 1.00 7.03 54 ILE B O 1
ATOM 3656 N N . VAL B 1 59 ? -3.325 1.836 -5.355 1.00 7.11 55 VAL B N 1
ATOM 3657 C CA . VAL B 1 59 ? -4.120 0.896 -6.119 1.00 7.18 55 VAL B CA 1
ATOM 3658 C C . VAL B 1 59 ? -3.967 -0.496 -5.520 1.00 7.38 55 VAL B C 1
ATOM 3659 O O . VAL B 1 59 ? -2.830 -0.960 -5.274 1.00 7.09 55 VAL B O 1
ATOM 3663 N N . ASP B 1 60 ? -5.101 -1.156 -5.273 1.00 7.46 56 ASP B N 1
ATOM 3664 C CA . ASP B 1 60 ? -5.108 -2.446 -4.608 1.00 7.60 56 ASP B CA 1
ATOM 3665 C C . ASP B 1 60 ? -5.143 -3.589 -5.594 1.00 7.77 56 ASP B C 1
ATOM 3666 O O . ASP B 1 60 ? -5.215 -3.395 -6.813 1.00 8.00 56 ASP B O 1
ATOM 3671 N N . ALA B 1 61 ? -5.104 -4.798 -5.055 1.00 8.13 57 ALA B N 1
ATOM 3672 C CA . ALA B 1 61 ? -5.005 -6.009 -5.863 1.00 8.40 57 ALA B CA 1
ATOM 3673 C C . ALA B 1 61 ? -6.213 -6.245 -6.758 1.00 8.70 57 ALA B C 1
ATOM 3674 O O . ALA B 1 61 ? -6.126 -7.027 -7.710 1.00 8.93 57 ALA B O 1
ATOM 3676 N N . ASP B 1 62 ? -7.326 -5.586 -6.458 1.00 9.04 58 ASP B N 1
ATOM 3677 C CA . ASP B 1 62 ? -8.554 -5.717 -7.254 1.00 9.45 58 ASP B CA 1
ATOM 3678 C C . ASP B 1 62 ? -8.806 -4.570 -8.207 1.00 9.75 58 ASP B C 1
ATOM 3679 O O . ASP B 1 62 ? -9.856 -4.518 -8.889 1.00 10.59 58 ASP B O 1
ATOM 3684 N N . GLY B 1 63 ? -7.861 -3.644 -8.248 1.00 9.58 59 GLY B N 1
ATOM 3685 C CA . GLY B 1 63 ? -7.915 -2.501 -9.142 1.00 9.62 59 GLY B CA 1
ATOM 3686 C C . GLY B 1 63 ? -8.656 -1.298 -8.606 1.00 9.61 59 GLY B C 1
ATOM 3687 O O . GLY B 1 63 ? -8.919 -0.364 -9.353 1.00 10.62 59 GLY B O 1
ATOM 3688 N N . ASN B 1 64 ? -9.009 -1.294 -7.329 1.00 9.16 60 ASN B N 1
ATOM 3689 C CA . ASN B 1 64 ? -9.529 -0.084 -6.704 1.00 8.92 60 ASN B CA 1
ATOM 3690 C C . ASN B 1 64 ? -8.398 0.913 -6.494 1.00 8.65 60 ASN B C 1
ATOM 3691 O O . ASN B 1 64 ? -7.240 0.529 -6.365 1.00 8.64 60 ASN B O 1
ATOM 3696 N N . SER B 1 65 ? -8.752 2.192 -6.460 1.00 8.58 61 SER B N 1
ATOM 3697 C CA . SER B 1 65 ? -7.809 3.285 -6.275 1.00 8.42 61 SER B CA 1
ATOM 3698 C C . SER B 1 65 ? -8.273 4.161 -5.111 1.00 8.16 61 SER B C 1
ATOM 3699 O O . SER B 1 65 ? -9.354 4.773 -5.157 1.00 8.42 61 SER B O 1
ATOM 3702 N N . PHE B 1 66 ? -7.454 4.200 -4.065 1.00 7.78 62 PHE B N 1
ATOM 3703 C CA . PHE B 1 66 ? -7.729 4.988 -2.878 1.00 7.51 62 PHE B CA 1
ATOM 3704 C C . PHE B 1 66 ? -6.959 6.290 -2.841 1.00 7.30 62 PHE B C 1
ATOM 3705 O O . PHE B 1 66 ? -5.776 6.328 -3.181 1.00 7.09 62 PHE B O 1
ATOM 3713 N N . ILE B 1 67 ? -7.589 7.358 -2.357 1.00 7.19 63 ILE B N 1
ATOM 3714 C CA . ILE B 1 67 ? -6.832 8.587 -2.100 1.00 7.12 63 ILE B CA 1
ATOM 3715 C C . ILE B 1 67 ? -5.988 8.381 -0.852 1.00 7.09 63 ILE B C 1
ATOM 3716 O O . ILE B 1 67 ? -6.509 7.978 0.179 1.00 7.01 63 ILE B O 1
ATOM 3721 N N . ASP B 1 68 ? -4.686 8.659 -0.954 1.00 7.10 64 ASP B N 1
ATOM 3722 C CA . ASP B 1 68 ? -3.731 8.350 0.111 1.00 7.04 64 ASP B CA 1
ATOM 3723 C C . ASP B 1 68 ? -3.494 9.616 0.948 1.00 7.02 64 ASP B C 1
ATOM 3724 O O . ASP B 1 68 ? -2.759 10.507 0.526 1.00 7.10 64 ASP B O 1
ATOM 3729 N N . LEU B 1 69 ? -4.153 9.717 2.109 1.00 6.93 65 LEU B N 1
ATOM 3730 C CA . LEU B 1 69 ? -3.907 10.853 3.011 1.00 7.09 65 LEU B CA 1
ATOM 3731 C C . LEU B 1 69 ? -3.057 10.464 4.240 1.00 7.02 65 LEU B C 1
ATOM 3732 O O . LEU B 1 69 ? -3.041 11.183 5.250 1.00 7.42 65 LEU B O 1
ATOM 3737 N N . GLY B 1 70 ? -2.344 9.347 4.121 1.00 6.91 66 GLY B N 1
ATOM 3738 C CA . GLY B 1 70 ? -1.465 8.836 5.182 1.00 6.87 66 GLY B CA 1
ATOM 3739 C C . GLY B 1 70 ? 0.019 8.783 4.863 1.00 6.70 66 GLY B C 1
ATOM 3740 O O . GLY B 1 70 ? 0.833 8.804 5.778 1.00 6.52 66 GLY B O 1
ATOM 3741 N N . ALA B 1 71 ? 0.380 8.688 3.584 1.00 6.63 67 ALA B N 1
ATOM 3742 C CA . ALA B 1 71 ? 1.769 8.529 3.184 1.00 6.53 67 ALA B CA 1
ATOM 3743 C C . ALA B 1 71 ? 2.522 7.392 3.914 1.00 6.41 67 ALA B C 1
ATOM 3744 O O . ALA B 1 71 ? 3.731 7.485 4.139 1.00 6.35 67 ALA B O 1
ATOM 3746 N N . GLY B 1 72 ? 1.838 6.297 4.268 1.00 6.37 68 GLY B N 1
ATOM 3747 C CA . GLY B 1 72 ? 2.530 5.188 4.947 1.00 6.28 68 GLY B CA 1
ATOM 3748 C C . GLY B 1 72 ? 3.014 5.610 6.326 1.00 6.26 68 GLY B C 1
ATOM 3749 O O . GLY B 1 72 ? 4.046 5.135 6.800 1.00 6.25 68 GLY B O 1
ATOM 3750 N N . ILE B 1 73 ? 2.226 6.487 6.952 1.00 6.25 69 ILE B N 1
ATOM 3751 C CA . ILE B 1 73 ? 2.543 7.205 8.198 1.00 6.27 69 ILE B CA 1
ATOM 3752 C C . ILE B 1 73 ? 3.685 8.207 8.003 1.00 6.28 69 ILE B C 1
ATOM 3753 O O . ILE B 1 73 ? 4.761 8.073 8.623 1.00 6.20 69 ILE B O 1
ATOM 3758 N N . ALA B 1 74 ? 3.456 9.186 7.119 1.00 6.36 70 ALA B N 1
ATOM 3759 C CA . ALA B 1 74 ? 4.370 10.311 6.915 1.00 6.39 70 ALA B CA 1
ATOM 3760 C C . ALA B 1 74 ? 5.723 9.932 6.311 1.00 6.45 70 ALA B C 1
ATOM 3761 O O . ALA B 1 74 ? 6.711 10.626 6.522 1.00 6.63 70 ALA B O 1
ATOM 3763 N N . VAL B 1 75 ? 5.770 8.849 5.531 1.00 6.38 71 VAL B N 1
ATOM 3764 C CA . VAL B 1 75 ? 7.024 8.337 4.977 1.00 6.38 71 VAL B CA 1
ATOM 3765 C C . VAL B 1 75 ? 7.184 8.748 3.513 1.00 6.58 71 VAL B C 1
ATOM 3766 O O . VAL B 1 75 ? 8.209 9.324 3.125 1.00 7.02 71 VAL B O 1
ATOM 3770 N N . THR B 1 76 ? 6.164 8.495 2.710 1.00 6.56 72 THR B N 1
ATOM 3771 C CA . THR B 1 76 ? 6.274 8.706 1.254 1.00 6.66 72 THR B CA 1
ATOM 3772 C C . THR B 1 76 ? 5.893 10.138 0.837 1.00 6.90 72 THR B C 1
ATOM 3773 O O . THR B 1 76 ? 5.083 10.375 -0.086 1.00 7.02 72 THR B O 1
ATOM 3777 N N . THR B 1 77 ? 6.523 11.092 1.524 1.00 7.02 73 THR B N 1
ATOM 3778 C CA . THR B 1 77 ? 6.446 12.518 1.234 1.00 7.11 73 THR B CA 1
ATOM 3779 C C . THR B 1 77 ? 6.698 12.868 -0.222 1.00 7.28 73 THR B C 1
ATOM 3780 O O . THR B 1 77 ? 5.952 13.694 -0.785 1.00 7.45 73 THR B O 1
ATOM 3784 N N . VAL B 1 78 ? 7.686 12.213 -0.853 1.00 7.13 74 VAL B N 1
ATOM 3785 C CA . VAL B 1 78 ? 7.976 12.446 -2.266 1.00 7.26 74 VAL B CA 1
ATOM 3786 C C . VAL B 1 78 ? 7.123 11.612 -3.223 1.00 7.33 74 VAL B C 1
ATOM 3787 O O . VAL B 1 78 ? 7.331 11.640 -4.444 1.00 7.32 74 VAL B O 1
ATOM 3791 N N . GLY B 1 79 ? 6.122 10.912 -2.681 1.00 7.35 75 GLY B N 1
ATOM 3792 C CA . GLY B 1 79 ? 5.373 9.903 -3.424 1.00 7.46 75 GLY B CA 1
ATOM 3793 C C . GLY B 1 79 ? 5.950 8.541 -3.100 1.00 7.45 75 GLY B C 1
ATOM 3794 O O . GLY B 1 79 ? 7.114 8.430 -2.747 1.00 7.41 75 GLY B O 1
ATOM 3795 N N . ALA B 1 80 ? 5.133 7.506 -3.215 1.00 7.57 76 ALA B N 1
ATOM 3796 C CA . ALA B 1 80 ? 5.545 6.147 -2.866 1.00 7.71 76 ALA B CA 1
ATOM 3797 C C . ALA B 1 80 ? 6.278 5.367 -3.979 1.00 7.83 76 ALA B C 1
ATOM 3798 O O . ALA B 1 80 ? 6.705 4.241 -3.762 1.00 7.92 76 ALA B O 1
ATOM 3800 N N . SER B 1 81 ? 6.424 5.945 -5.168 1.00 8.15 77 SER B N 1
ATOM 3801 C CA . SER B 1 81 ? 7.185 5.315 -6.243 1.00 8.25 77 SER B CA 1
ATOM 3802 C C . SER B 1 81 ? 7.782 6.370 -7.167 1.00 8.68 77 SER B C 1
ATOM 3803 O O . SER B 1 81 ? 7.698 6.281 -8.399 1.00 8.89 77 SER B O 1
ATOM 3806 N N . HIS B 1 82 ? 8.393 7.385 -6.567 1.00 8.98 78 HIS B N 1
ATOM 3807 C CA . HIS B 1 82 ? 8.965 8.454 -7.363 1.00 9.15 78 HIS B CA 1
ATOM 3808 C C . HIS B 1 82 ? 9.988 7.879 -8.319 1.00 9.24 78 HIS B C 1
ATOM 3809 O O . HIS B 1 82 ? 10.850 7.110 -7.909 1.00 9.15 78 HIS B O 1
ATOM 3816 N N . PRO B 1 83 ? 9.891 8.204 -9.625 1.00 9.36 79 PRO B N 1
ATOM 3817 C CA . PRO B 1 83 ? 10.782 7.522 -10.563 1.00 9.40 79 PRO B CA 1
ATOM 3818 C C . PRO B 1 83 ? 12.281 7.759 -10.357 1.00 9.11 79 PRO B C 1
ATOM 3819 O O . PRO B 1 83 ? 13.094 6.888 -10.683 1.00 9.17 79 PRO B O 1
ATOM 3823 N N . ALA B 1 84 ? 12.647 8.910 -9.816 1.00 8.96 80 ALA B N 1
ATOM 3824 C CA . ALA B 1 84 ? 14.052 9.170 -9.489 1.00 8.77 80 ALA B CA 1
ATOM 3825 C C . ALA B 1 84 ? 14.548 8.327 -8.316 1.00 8.55 80 ALA B C 1
ATOM 3826 O O . ALA B 1 84 ? 15.715 7.900 -8.300 1.00 8.46 80 ALA B O 1
ATOM 3828 N N . VAL B 1 85 ? 13.682 8.140 -7.318 1.00 8.22 81 VAL B N 1
ATOM 3829 C CA . VAL B 1 85 ? 13.983 7.282 -6.185 1.00 8.21 81 VAL B CA 1
ATOM 3830 C C . VAL B 1 85 ? 14.098 5.835 -6.677 1.00 8.20 81 VAL B C 1
ATOM 3831 O O . VAL B 1 85 ? 15.046 5.127 -6.355 1.00 8.01 81 VAL B O 1
ATOM 3835 N N . ALA B 1 86 ? 13.131 5.401 -7.471 1.00 8.39 82 ALA B N 1
ATOM 3836 C CA . ALA B 1 86 ? 13.154 4.053 -8.033 1.00 8.44 82 ALA B CA 1
ATOM 3837 C C . ALA B 1 86 ? 14.436 3.815 -8.852 1.00 8.66 82 ALA B C 1
ATOM 3838 O O . ALA B 1 86 ? 15.080 2.771 -8.727 1.00 8.64 82 ALA B O 1
ATOM 3840 N N . ALA B 1 87 ? 14.799 4.761 -9.710 1.00 8.83 83 ALA B N 1
ATOM 3841 C CA . ALA B 1 87 ? 15.993 4.591 -10.549 1.00 8.90 83 ALA B CA 1
ATOM 3842 C C . ALA B 1 87 ? 17.285 4.538 -9.715 1.00 8.84 83 ALA B C 1
ATOM 3843 O O . ALA B 1 87 ? 18.193 3.757 -10.027 1.00 9.04 83 ALA B O 1
ATOM 3845 N N . ALA B 1 88 ? 17.366 5.370 -8.672 1.00 8.58 84 ALA B N 1
ATOM 3846 C CA . ALA B 1 88 ? 18.542 5.381 -7.786 1.00 8.44 84 ALA B CA 1
ATOM 3847 C C . ALA B 1 88 ? 18.686 4.042 -7.054 1.00 8.14 84 ALA B C 1
ATOM 3848 O O . ALA B 1 88 ? 19.790 3.524 -6.918 1.00 8.48 84 ALA B O 1
ATOM 3850 N N . ILE B 1 89 ? 17.561 3.486 -6.598 1.00 7.86 85 ILE B N 1
ATOM 3851 C CA . ILE B 1 89 ? 17.541 2.185 -5.935 1.00 7.75 85 ILE B CA 1
ATOM 3852 C C . ILE B 1 89 ? 18.012 1.095 -6.872 1.00 8.07 85 ILE B C 1
ATOM 3853 O O . ILE B 1 89 ? 18.873 0.263 -6.517 1.00 7.90 85 ILE B O 1
ATOM 3858 N N . ALA B 1 90 ? 17.420 1.071 -8.066 1.00 8.28 86 ALA B N 1
ATOM 3859 C CA . ALA B 1 90 ? 17.792 0.077 -9.069 1.00 8.81 86 ALA B CA 1
ATOM 3860 C C . ALA B 1 90 ? 19.292 0.131 -9.377 1.00 9.34 86 ALA B C 1
ATOM 3861 O O . ALA B 1 90 ? 19.985 -0.897 -9.397 1.00 9.52 86 ALA B O 1
ATOM 3863 N N . ASP B 1 91 ? 19.785 1.334 -9.611 1.00 10.01 87 ASP B N 1
ATOM 3864 C CA . ASP B 1 91 ? 21.161 1.522 -10.038 1.00 10.88 87 ASP B CA 1
ATOM 3865 C C . ASP B 1 91 ? 22.158 1.060 -8.963 1.00 10.55 87 ASP B C 1
ATOM 3866 O O . ASP B 1 91 ? 23.129 0.371 -9.254 1.00 10.82 87 ASP B O 1
ATOM 3871 N N . GLN B 1 92 ? 21.921 1.455 -7.715 1.00 9.81 88 GLN B N 1
ATOM 3872 C CA . GLN B 1 92 ? 22.824 1.061 -6.650 1.00 9.38 88 GLN B CA 1
ATOM 3873 C C . GLN B 1 92 ? 22.848 -0.451 -6.463 1.00 9.25 88 GLN B C 1
ATOM 3874 O O . GLN B 1 92 ? 23.917 -1.035 -6.263 1.00 8.86 88 GLN B O 1
ATOM 3880 N N . ALA B 1 93 ? 21.677 -1.085 -6.529 1.00 9.10 89 ALA B N 1
ATOM 3881 C CA . ALA B 1 93 ? 21.591 -2.527 -6.342 1.00 9.08 89 ALA B CA 1
ATOM 3882 C C . ALA B 1 93 ? 22.407 -3.318 -7.376 1.00 9.40 89 ALA B C 1
ATOM 3883 O O . ALA B 1 93 ? 22.840 -4.432 -7.073 1.00 9.54 89 ALA B O 1
ATOM 3885 N N . THR B 1 94 ? 22.606 -2.778 -8.583 1.00 9.55 90 THR B N 1
ATOM 3886 C CA . THR B 1 94 ? 23.418 -3.480 -9.583 1.00 10.02 90 THR B CA 1
ATOM 3887 C C . THR B 1 94 ? 24.897 -3.468 -9.208 1.00 10.05 90 THR B C 1
ATOM 3888 O O . THR B 1 94 ? 25.657 -4.303 -9.686 1.00 10.62 90 THR B O 1
ATOM 3892 N N . HIS B 1 95 ? 25.309 -2.503 -8.387 1.00 9.78 91 HIS B N 1
ATOM 3893 C CA . HIS B 1 95 ? 26.709 -2.390 -7.972 1.00 9.71 91 HIS B CA 1
ATOM 3894 C C . HIS B 1 95 ? 26.985 -3.127 -6.691 1.00 9.00 91 HIS B C 1
ATOM 3895 O O . HIS B 1 95 ? 27.954 -3.913 -6.612 1.00 8.95 91 HIS B O 1
ATOM 3902 N N . PHE B 1 96 ? 26.183 -2.835 -5.666 1.00 8.21 92 PHE B N 1
ATOM 3903 C CA . PHE B 1 96 ? 26.202 -3.597 -4.419 1.00 7.81 92 PHE B CA 1
ATOM 3904 C C . PHE B 1 96 ? 25.055 -3.198 -3.518 1.00 7.42 92 PHE B C 1
ATOM 3905 O O . PHE B 1 96 ? 24.730 -2.007 -3.400 1.00 7.26 92 PHE B O 1
ATOM 3913 N N . THR B 1 97 ? 24.429 -4.210 -2.931 1.00 7.08 93 THR B N 1
ATOM 3914 C CA . THR B 1 97 ? 23.352 -3.995 -1.976 1.00 6.89 93 THR B CA 1
ATOM 3915 C C . THR B 1 97 ? 23.872 -3.622 -0.590 1.00 6.76 93 THR B C 1
ATOM 3916 O O . THR B 1 97 ? 23.172 -2.947 0.163 1.00 6.50 93 THR B O 1
ATOM 3920 N N . HIS B 1 98 ? 25.116 -4.038 -0.268 1.00 6.64 94 HIS B N 1
ATOM 3921 C CA . HIS B 1 98 ? 25.618 -4.033 1.117 1.00 6.55 94 HIS B CA 1
ATOM 3922 C C . HIS B 1 98 ? 27.079 -4.423 1.140 1.00 6.67 94 HIS B C 1
ATOM 3923 O O . HIS B 1 98 ? 27.458 -5.368 0.478 1.00 6.70 94 HIS B O 1
ATOM 3930 N N . THR B 1 99 ? 27.881 -3.695 1.892 1.00 6.71 95 THR B N 1
ATOM 3931 C CA . THR B 1 99 ? 29.249 -4.122 2.266 1.00 6.88 95 THR B CA 1
ATOM 3932 C C . THR B 1 99 ? 29.472 -4.039 3.793 1.00 7.00 95 THR B C 1
ATOM 3933 O O . THR B 1 99 ? 30.493 -4.505 4.297 1.00 6.97 95 THR B O 1
ATOM 3937 N N . CYS B 1 100 ? 28.495 -3.467 4.502 1.00 6.98 96 CYS B N 1
ATOM 3938 C CA . CYS B 1 100 ? 28.611 -3.071 5.919 1.00 7.08 96 CYS B CA 1
ATOM 3939 C C . CYS B 1 100 ? 29.548 -1.883 6.016 1.00 7.39 96 CYS B C 1
ATOM 3940 O O . CYS B 1 100 ? 30.768 -2.043 5.884 1.00 7.35 96 CYS B O 1
ATOM 3943 N N . PHE B 1 101 ? 28.998 -0.689 6.248 1.00 7.64 97 PHE B N 1
ATOM 3944 C CA . PHE B 1 101 ? 29.825 0.523 6.264 1.00 8.00 97 PHE B CA 1
ATOM 3945 C C . PHE B 1 101 ? 30.987 0.441 7.272 1.00 8.82 97 PHE B C 1
ATOM 3946 O O . PHE B 1 101 ? 32.093 0.954 7.013 1.00 8.66 97 PHE B O 1
ATOM 3954 N N . MET B 1 102 ? 30.746 -0.249 8.389 1.00 9.93 98 MET B N 1
ATOM 3955 C CA . MET B 1 102 ? 31.785 -0.474 9.397 1.00 11.47 98 MET B CA 1
ATOM 3956 C C . MET B 1 102 ? 32.878 -1.451 8.966 1.00 10.57 98 MET B C 1
ATOM 3957 O O . MET B 1 102 ? 33.882 -1.601 9.673 1.00 10.59 98 MET B O 1
ATOM 3962 N N . VAL B 1 103 ? 32.653 -2.167 7.876 1.00 9.54 99 VAL B N 1
ATOM 3963 C CA . VAL B 1 103 ? 33.693 -3.012 7.322 1.00 9.32 99 VAL B CA 1
ATOM 3964 C C . VAL B 1 103 ? 34.352 -2.293 6.137 1.00 8.91 99 VAL B C 1
ATOM 3965 O O . VAL B 1 103 ? 35.520 -1.908 6.241 1.00 9.04 99 VAL B O 1
ATOM 3969 N N . THR B 1 104 ? 33.600 -2.135 5.043 1.00 8.44 100 THR B N 1
ATOM 3970 C CA . THR B 1 104 ? 34.089 -1.447 3.846 1.00 8.09 100 THR B CA 1
ATOM 3971 C C . THR B 1 104 ? 33.181 -0.265 3.584 1.00 7.88 100 THR B C 1
ATOM 3972 O O . THR B 1 104 ? 32.018 -0.452 3.228 1.00 7.53 100 THR B O 1
ATOM 3976 N N . PRO B 1 105 ? 33.685 0.959 3.814 1.00 7.78 101 PRO B N 1
ATOM 3977 C CA . PRO B 1 105 ? 32.813 2.117 3.648 1.00 7.67 101 PRO B CA 1
ATOM 3978 C C . PRO B 1 105 ? 32.565 2.457 2.184 1.00 7.71 101 PRO B C 1
ATOM 3979 O O . PRO B 1 105 ? 33.125 1.811 1.290 1.00 7.93 101 PRO B O 1
ATOM 3983 N N . TYR B 1 106 ? 31.693 3.431 1.940 1.00 7.74 102 TYR B N 1
ATOM 3984 C CA . TYR B 1 106 ? 31.267 3.806 0.591 1.00 7.76 102 TYR B CA 1
ATOM 3985 C C . TYR B 1 106 ? 30.737 5.240 0.572 1.00 7.91 102 TYR B C 1
ATOM 3986 O O . TYR B 1 106 ? 30.231 5.749 1.588 1.00 7.69 102 TYR B O 1
ATOM 3995 N N . GLU B 1 107 ? 30.790 5.847 -0.609 1.00 8.12 103 GLU B N 1
ATOM 3996 C CA . GLU B 1 107 ? 30.460 7.246 -0.806 1.00 8.54 103 GLU B CA 1
ATOM 3997 C C . GLU B 1 107 ? 29.002 7.596 -0.459 1.00 8.39 103 GLU B C 1
ATOM 3998 O O . GLU B 1 107 ? 28.710 8.687 0.021 1.00 8.37 103 GLU B O 1
ATOM 4004 N N . GLN B 1 108 ? 28.095 6.671 -0.690 1.00 8.50 104 GLN B N 1
ATOM 4005 C CA . GLN B 1 108 ? 26.661 7.000 -0.540 1.00 8.61 104 GLN B CA 1
ATOM 4006 C C . GLN B 1 108 ? 26.331 7.369 0.920 1.00 8.13 104 GLN B C 1
ATOM 4007 O O . GLN B 1 108 ? 25.477 8.224 1.198 1.00 8.08 104 GLN B O 1
ATOM 4013 N N . TYR B 1 109 ? 26.992 6.713 1.859 1.00 7.74 105 TYR B N 1
ATOM 4014 C CA . TYR B 1 109 ? 26.768 6.998 3.279 1.00 7.47 105 TYR B CA 1
ATOM 4015 C C . TYR B 1 109 ? 27.289 8.389 3.593 1.00 7.58 105 TYR B C 1
ATOM 4016 O O . TYR B 1 109 ? 26.635 9.189 4.284 1.00 7.52 105 TYR B O 1
ATOM 4025 N N . VAL B 1 110 ? 28.489 8.679 3.090 1.00 7.80 106 VAL B N 1
ATOM 4026 C CA . VAL B 1 110 ? 29.121 9.987 3.281 1.00 7.98 106 VAL B CA 1
ATOM 4027 C C . VAL B 1 110 ? 28.259 11.109 2.707 1.00 8.25 106 VAL B C 1
ATOM 4028 O O . VAL B 1 110 ? 28.114 12.151 3.339 1.00 8.12 106 VAL B O 1
ATOM 4032 N N . GLN B 1 111 ? 27.677 10.890 1.528 1.00 8.72 107 GLN B N 1
ATOM 4033 C CA A GLN B 1 111 ? 26.808 11.867 0.862 0.60 9.10 107 GLN B CA 1
ATOM 4034 C CA B GLN B 1 111 ? 26.872 11.923 0.907 0.40 8.80 107 GLN B CA 1
ATOM 4035 C C . GLN B 1 111 ? 25.608 12.216 1.710 1.00 8.58 107 GLN B C 1
ATOM 4036 O O . GLN B 1 111 ? 25.235 13.384 1.840 1.00 8.29 107 GLN B O 1
ATOM 4047 N N . VAL B 1 112 ? 24.961 11.182 2.245 1.00 8.12 108 VAL B N 1
ATOM 4048 C CA . VAL B 1 112 ? 23.780 11.408 3.092 1.00 7.80 108 VAL B CA 1
ATOM 4049 C C . VAL B 1 112 ? 24.198 12.183 4.346 1.00 7.64 108 VAL B C 1
ATOM 4050 O O . VAL B 1 112 ? 23.537 13.156 4.734 1.00 7.50 108 VAL B O 1
ATOM 4054 N N . ALA B 1 113 ? 25.313 11.799 4.953 1.00 7.46 109 ALA B N 1
ATOM 4055 C CA . ALA B 1 113 ? 25.804 12.521 6.129 1.00 7.52 109 ALA B CA 1
ATOM 4056 C C . ALA B 1 113 ? 26.029 14.000 5.811 1.00 7.53 109 ALA B C 1
ATOM 4057 O O . ALA B 1 113 ? 25.630 14.876 6.581 1.00 7.36 109 ALA B O 1
ATOM 4059 N N . GLU B 1 114 ? 26.680 14.269 4.690 1.00 7.72 110 GLU B N 1
ATOM 4060 C CA . GLU B 1 114 ? 26.925 15.654 4.258 1.00 8.04 110 GLU B CA 1
ATOM 4061 C C . GLU B 1 114 ? 25.619 16.436 4.074 1.00 8.02 110 GLU B C 1
ATOM 4062 O O . GLU B 1 114 ? 25.485 17.581 4.531 1.00 8.05 110 GLU B O 1
ATOM 4068 N N . LEU B 1 115 ? 24.662 15.816 3.394 1.00 7.98 111 LEU B N 1
ATOM 4069 C CA . LEU B 1 115 ? 23.368 16.458 3.164 1.00 8.06 111 LEU B CA 1
ATOM 4070 C C . LEU B 1 115 ? 22.643 16.800 4.480 1.00 8.05 111 LEU B C 1
ATOM 4071 O O . LEU B 1 115 ? 22.114 17.895 4.636 1.00 8.48 111 LEU B O 1
ATOM 4076 N N . LEU B 1 116 ? 22.658 15.873 5.429 1.00 7.75 112 LEU B N 1
ATOM 4077 C CA . LEU B 1 116 ? 21.955 16.057 6.699 1.00 7.53 112 LEU B CA 1
ATOM 4078 C C . LEU B 1 116 ? 22.668 17.050 7.603 1.00 7.55 112 LEU B C 1
ATOM 4079 O O . LEU B 1 116 ? 22.013 17.833 8.278 1.00 7.47 112 LEU B O 1
ATOM 4084 N N . ASN B 1 117 ? 24.000 17.018 7.631 1.00 7.60 113 ASN B N 1
ATOM 4085 C CA . ASN B 1 117 ? 24.752 18.033 8.373 1.00 7.79 113 ASN B CA 1
ATOM 4086 C C . ASN B 1 117 ? 24.393 19.458 7.896 1.00 8.18 113 ASN B C 1
ATOM 4087 O O . ASN B 1 117 ? 24.241 20.358 8.703 1.00 8.24 113 ASN B O 1
ATOM 4092 N N . ALA B 1 118 ? 24.261 19.637 6.580 1.00 8.62 114 ALA B N 1
ATOM 4093 C CA . ALA B 1 118 ? 23.895 20.921 5.971 1.00 9.19 114 ALA B CA 1
ATOM 4094 C C . ALA B 1 118 ? 22.454 21.312 6.246 1.00 9.47 114 ALA B C 1
ATOM 4095 O O . ALA B 1 118 ? 22.144 22.505 6.396 1.00 9.76 114 ALA B O 1
ATOM 4097 N N . LEU B 1 119 ? 21.564 20.333 6.277 1.00 9.59 115 LEU B N 1
ATOM 4098 C CA . LEU B 1 119 ? 20.122 20.629 6.250 1.00 9.88 115 LEU B CA 1
ATOM 4099 C C . LEU B 1 119 ? 19.537 20.939 7.625 1.00 9.91 115 LEU B C 1
ATOM 4100 O O . LEU B 1 119 ? 18.539 21.667 7.725 1.00 9.65 115 LEU B O 1
ATOM 4105 N N . THR B 1 120 ? 20.120 20.336 8.656 1.00 9.75 116 THR B N 1
ATOM 4106 C CA . THR B 1 120 ? 19.605 20.454 10.022 1.00 9.77 116 THR B CA 1
ATOM 4107 C C . THR B 1 120 ? 19.866 21.844 10.588 1.00 9.84 116 THR B C 1
ATOM 4108 O O . THR B 1 120 ? 20.702 22.584 10.072 1.00 9.65 116 THR B O 1
ATOM 4112 N N . PRO B 1 121 ? 19.163 22.201 11.674 1.00 10.09 117 PRO B N 1
ATOM 4113 C CA . PRO B 1 121 ? 19.300 23.567 12.171 1.00 10.68 117 PRO B CA 1
ATOM 4114 C C . PRO B 1 121 ? 20.704 23.900 12.667 1.00 11.27 117 PRO B C 1
ATOM 4115 O O . PRO B 1 121 ? 21.395 23.019 13.180 1.00 11.25 117 PRO B O 1
ATOM 4119 N N . GLY B 1 122 ? 21.104 25.170 12.539 1.00 12.05 118 GLY B N 1
ATOM 4120 C CA . GLY B 1 122 ? 22.374 25.635 13.075 1.00 12.85 118 GLY B CA 1
ATOM 4121 C C . GLY B 1 122 ? 23.519 25.578 12.078 1.00 13.90 118 GLY B C 1
ATOM 4122 O O . GLY B 1 122 ? 23.505 24.749 11.157 1.00 13.91 118 GLY B O 1
ATOM 4123 N N . ASP B 1 123 ? 24.502 26.465 12.248 1.00 14.55 119 ASP B N 1
ATOM 4124 C CA A ASP B 1 123 ? 25.662 26.573 11.366 0.60 15.34 119 ASP B CA 1
ATOM 4125 C CA B ASP B 1 123 ? 25.645 26.491 11.331 0.40 14.72 119 ASP B CA 1
ATOM 4126 C C . ASP B 1 123 ? 26.915 26.012 12.022 1.00 14.79 119 ASP B C 1
ATOM 4127 O O . ASP B 1 123 ? 28.000 26.146 11.488 1.00 15.02 119 ASP B O 1
ATOM 4136 N N . HIS B 1 124 ? 26.756 25.421 13.200 1.00 14.21 120 HIS B N 1
ATOM 4137 C CA . HIS B 1 124 ? 27.864 24.829 13.949 1.00 13.34 120 HIS B CA 1
ATOM 4138 C C . HIS B 1 124 ? 28.304 23.510 13.343 1.00 13.06 120 HIS B C 1
ATOM 4139 O O . HIS B 1 124 ? 27.632 22.944 12.474 1.00 13.19 120 HIS B O 1
ATOM 4146 N N . ASP B 1 125 ? 29.448 23.019 13.818 1.00 12.75 121 ASP B N 1
ATOM 4147 C CA . ASP B 1 125 ? 30.077 21.802 13.290 1.00 12.48 121 ASP B CA 1
ATOM 4148 C C . ASP B 1 125 ? 29.284 20.572 13.713 1.00 11.17 121 ASP B C 1
ATOM 4149 O O . ASP B 1 125 ? 29.050 20.383 14.895 1.00 10.50 121 ASP B O 1
ATOM 4154 N N . LYS B 1 126 ? 28.875 19.746 12.747 1.00 10.28 122 LYS B N 1
ATOM 4155 C CA . LYS B 1 126 ? 28.011 18.592 13.010 1.00 9.43 122 LYS B CA 1
ATOM 4156 C C . LYS B 1 126 ? 28.584 17.302 12.416 1.00 8.78 122 LYS B C 1
ATOM 4157 O O . LYS B 1 126 ? 29.363 17.355 11.464 1.00 8.50 122 LYS B O 1
ATOM 4163 N N . ARG B 1 127 ? 28.148 16.160 12.951 1.00 8.05 123 ARG B N 1
ATOM 4164 C CA . ARG B 1 127 ? 28.422 14.853 12.351 1.00 7.66 123 ARG B CA 1
ATOM 4165 C C . ARG B 1 127 ? 27.161 14.016 12.383 1.00 7.13 123 ARG B C 1
ATOM 4166 O O . ARG B 1 127 ? 26.289 14.238 13.227 1.00 6.92 123 ARG B O 1
ATOM 4174 N N . THR B 1 128 ? 27.110 13.017 11.499 1.00 6.66 124 THR B N 1
ATOM 4175 C CA . THR B 1 128 ? 25.966 12.126 11.363 1.00 6.37 124 THR B CA 1
ATOM 4176 C C . THR B 1 128 ? 26.363 10.656 11.513 1.00 6.12 124 THR B C 1
ATOM 4177 O O . THR B 1 128 ? 27.496 10.277 11.171 1.00 6.22 124 THR B O 1
ATOM 4181 N N . ALA B 1 129 ? 25.448 9.853 12.070 1.00 5.82 125 ALA B N 1
ATOM 4182 C CA . ALA B 1 129 ? 25.558 8.392 11.995 1.00 5.70 125 ALA B CA 1
ATOM 4183 C C . ALA B 1 129 ? 24.230 7.857 11.491 1.00 5.60 125 ALA B C 1
ATOM 4184 O O . ALA B 1 129 ? 23.184 8.404 11.825 1.00 5.61 125 ALA B O 1
ATOM 4186 N N . LEU B 1 130 ? 24.277 6.811 10.670 1.00 5.49 126 LEU B N 1
ATOM 4187 C CA . LEU B 1 130 ? 23.094 6.281 10.036 1.00 5.43 126 LEU B CA 1
ATOM 4188 C C . LEU B 1 130 ? 22.717 4.897 10.556 1.00 5.47 126 LEU B C 1
ATOM 4189 O O . LEU B 1 130 ? 23.583 4.067 10.818 1.00 5.58 126 LEU B O 1
ATOM 4194 N N . PHE B 1 131 ? 21.410 4.662 10.677 1.00 5.42 127 PHE B N 1
ATOM 4195 C CA . PHE B 1 131 ? 20.862 3.383 11.112 1.00 5.45 127 PHE B CA 1
ATOM 4196 C C . PHE B 1 131 ? 19.697 3.001 10.192 1.00 5.54 127 PHE B C 1
ATOM 4197 O O . PHE B 1 131 ? 19.633 3.493 9.036 1.00 5.63 127 PHE B O 1
ATOM 4205 N N . ASN B 1 132 ? 18.814 2.109 10.645 1.00 5.61 128 ASN B N 1
ATOM 4206 C CA . ASN B 1 132 ? 17.725 1.645 9.789 1.00 5.77 128 ASN B CA 1
ATOM 4207 C C . ASN B 1 132 ? 16.385 2.267 10.160 1.00 5.72 128 ASN B C 1
ATOM 4208 O O . ASN B 1 132 ? 15.712 2.850 9.295 1.00 5.94 128 ASN B O 1
ATOM 4213 N N . SER B 1 133 ? 16.008 2.190 11.429 1.00 5.56 129 SER B N 1
ATOM 4214 C CA . SER B 1 133 ? 14.683 2.642 11.846 1.00 5.38 129 SER B CA 1
ATOM 4215 C C . SER B 1 133 ? 14.758 3.902 12.693 1.00 5.21 129 SER B C 1
ATOM 4216 O O . SER B 1 133 ? 15.796 4.242 13.264 1.00 5.07 129 SER B O 1
ATOM 4219 N N . GLY B 1 134 ? 13.634 4.584 12.819 1.00 5.11 130 GLY B N 1
ATOM 4220 C CA . GLY B 1 134 ? 13.577 5.719 13.739 1.00 5.11 130 GLY B CA 1
ATOM 4221 C C . GLY B 1 134 ? 13.896 5.325 15.171 1.00 5.03 130 GLY B C 1
ATOM 4222 O O . GLY B 1 134 ? 14.609 6.038 15.862 1.00 4.93 130 GLY B O 1
ATOM 4223 N N . ALA B 1 135 ? 13.415 4.162 15.607 1.00 4.93 131 ALA B N 1
ATOM 4224 C CA . ALA B 1 135 ? 13.713 3.705 16.971 1.00 4.91 131 ALA B CA 1
ATOM 4225 C C . ALA B 1 135 ? 15.226 3.577 17.178 1.00 4.92 131 ALA B C 1
ATOM 4226 O O . ALA B 1 135 ? 15.760 3.922 18.230 1.00 4.90 131 ALA B O 1
ATOM 4228 N N . GLU B 1 136 ? 15.912 3.044 16.178 1.00 4.99 132 GLU B N 1
ATOM 4229 C CA . GLU B 1 136 ? 17.373 2.890 16.269 1.00 5.07 132 GLU B CA 1
ATOM 4230 C C . GLU B 1 136 ? 18.060 4.240 16.336 1.00 5.11 132 GLU B C 1
ATOM 4231 O O . GLU B 1 136 ? 19.053 4.398 17.064 1.00 5.18 132 GLU B O 1
ATOM 4237 N N . ALA B 1 137 ? 17.547 5.212 15.588 1.00 5.12 133 ALA B N 1
ATOM 4238 C CA . ALA B 1 137 ? 18.089 6.588 15.633 1.00 5.17 133 ALA B CA 1
ATOM 4239 C C . ALA B 1 137 ? 17.944 7.157 17.044 1.00 5.17 133 ALA B C 1
ATOM 4240 O O . ALA B 1 137 ? 18.902 7.703 17.605 1.00 5.22 133 ALA B O 1
ATOM 4242 N N . VAL B 1 138 ? 16.765 6.983 17.649 1.00 5.14 134 VAL B N 1
ATOM 4243 C CA . VAL B 1 138 ? 16.542 7.473 19.007 1.00 5.11 134 VAL B CA 1
ATOM 4244 C C . VAL B 1 138 ? 17.455 6.747 19.996 1.00 5.19 134 VAL B C 1
ATOM 4245 O O . VAL B 1 138 ? 18.078 7.378 20.854 1.00 5.22 134 VAL B O 1
ATOM 4249 N N . GLU B 1 139 ? 17.551 5.426 19.888 1.00 5.15 135 GLU B N 1
ATOM 4250 C CA . GLU B 1 139 ? 18.492 4.661 20.734 1.00 5.26 135 GLU B CA 1
ATOM 4251 C C . GLU B 1 139 ? 19.909 5.237 20.677 1.00 5.31 135 GLU B C 1
ATOM 4252 O O . GLU B 1 139 ? 20.561 5.401 21.706 1.00 5.38 135 GLU B O 1
ATOM 4258 N N . ASN B 1 140 ? 20.374 5.541 19.477 1.00 5.37 136 ASN B N 1
ATOM 4259 C CA . ASN B 1 140 ? 21.743 6.013 19.302 1.00 5.50 136 ASN B CA 1
ATOM 4260 C C . ASN B 1 140 ? 21.946 7.475 19.745 1.00 5.47 136 ASN B C 1
ATOM 4261 O O . ASN B 1 140 ? 23.028 7.838 20.257 1.00 5.35 136 ASN B O 1
ATOM 4266 N N . ALA B 1 141 ? 20.910 8.300 19.593 1.00 5.38 137 ALA B N 1
ATOM 4267 C CA . ALA B 1 141 ? 20.948 9.667 20.156 1.00 5.46 137 ALA B CA 1
ATOM 4268 C C . ALA B 1 141 ? 21.117 9.609 21.678 1.00 5.48 137 ALA B C 1
ATOM 4269 O O . ALA B 1 141 ? 21.911 10.364 22.268 1.00 5.50 137 ALA B O 1
ATOM 4271 N N . ILE B 1 142 ? 20.394 8.687 22.305 1.00 5.51 138 ILE B N 1
ATOM 4272 C CA . ILE B 1 142 ? 20.472 8.524 23.773 1.00 5.61 138 ILE B CA 1
ATOM 4273 C C . ILE B 1 142 ? 21.856 7.987 24.178 1.00 5.62 138 ILE B C 1
ATOM 4274 O O . ILE B 1 142 ? 22.458 8.459 25.171 1.00 5.70 138 ILE B O 1
ATOM 4279 N N . LYS B 1 143 ? 22.389 7.025 23.413 1.00 5.69 139 LYS B N 1
ATOM 4280 C CA . LYS B 1 143 ? 23.756 6.524 23.637 1.00 5.77 139 LYS B CA 1
ATOM 4281 C C . LYS B 1 143 ? 24.809 7.622 23.589 1.00 5.77 139 LYS B C 1
ATOM 4282 O O . LYS B 1 143 ? 25.673 7.705 24.469 1.00 5.70 139 LYS B O 1
ATOM 4288 N N . VAL B 1 144 ? 24.728 8.460 22.559 1.00 5.72 140 VAL B N 1
ATOM 4289 C CA . VAL B 1 144 ? 25.640 9.608 22.417 1.00 5.74 140 VAL B CA 1
ATOM 4290 C C . VAL B 1 144 ? 25.536 10.539 23.632 1.00 5.76 140 VAL B C 1
ATOM 4291 O O . VAL B 1 144 ? 26.555 10.934 24.208 1.00 5.63 140 VAL B O 1
ATOM 4295 N N . ALA B 1 145 ? 24.308 10.905 23.999 1.00 5.78 141 ALA B N 1
ATOM 4296 C CA . ALA B 1 145 ? 24.094 11.852 25.102 1.00 5.82 141 ALA B CA 1
ATOM 4297 C C . ALA B 1 145 ? 24.631 11.296 26.406 1.00 5.89 141 ALA B C 1
ATOM 4298 O O . ALA B 1 145 ? 25.265 12.005 27.171 1.00 5.90 141 ALA B O 1
ATOM 4300 N N . ARG B 1 146 ? 24.336 10.017 26.675 1.00 5.95 142 ARG B N 1
ATOM 4301 C CA . ARG B 1 146 ? 24.774 9.365 27.897 1.00 6.15 142 ARG B CA 1
ATOM 4302 C C . ARG B 1 146 ? 26.301 9.275 27.946 1.00 6.26 142 ARG B C 1
ATOM 4303 O O . ARG B 1 146 ? 26.892 9.611 28.954 1.00 6.41 142 ARG B O 1
ATOM 4311 N N . LEU B 1 147 ? 26.930 8.842 26.864 1.00 6.42 143 LEU B N 1
ATOM 4312 C CA . LEU B 1 147 ? 28.411 8.693 26.878 1.00 6.62 143 LEU B CA 1
ATOM 4313 C C . LEU B 1 147 ? 29.066 10.078 26.985 1.00 6.83 143 LEU B C 1
ATOM 4314 O O . LEU B 1 147 ? 29.977 10.283 27.832 1.00 7.16 143 LEU B O 1
ATOM 4319 N N . ALA B 1 148 ? 28.587 11.037 26.187 1.00 6.96 144 ALA B N 1
ATOM 4320 C CA . ALA B 1 148 ? 29.211 12.371 26.122 1.00 7.20 144 ALA B CA 1
ATOM 4321 C C . ALA B 1 148 ? 29.087 13.125 27.441 1.00 7.44 144 ALA B C 1
ATOM 4322 O O . ALA B 1 148 ? 30.049 13.782 27.884 1.00 7.60 144 ALA B O 1
ATOM 4324 N N . THR B 1 149 ? 27.924 13.041 28.077 1.00 7.36 145 THR B N 1
ATOM 4325 C CA . THR B 1 149 ? 27.721 13.760 29.345 1.00 7.49 145 THR B CA 1
ATOM 4326 C C . THR B 1 149 ? 28.211 12.989 30.566 1.00 7.64 145 THR B C 1
ATOM 4327 O O . THR B 1 149 ? 28.496 13.589 31.614 1.00 8.14 145 THR B O 1
ATOM 4331 N N . GLY B 1 150 ? 28.316 11.667 30.453 1.00 7.66 146 GLY B N 1
ATOM 4332 C CA . GLY B 1 150 ? 28.630 10.827 31.608 1.00 7.79 146 GLY B CA 1
ATOM 4333 C C . GLY B 1 150 ? 27.507 10.762 32.637 1.00 7.84 146 GLY B C 1
ATOM 4334 O O . GLY B 1 150 ? 27.747 10.349 33.784 1.00 8.20 146 GLY B O 1
ATOM 4335 N N . ARG B 1 151 ? 26.293 11.142 32.224 1.00 7.52 147 ARG B N 1
ATOM 4336 C CA . ARG B 1 151 ? 25.105 11.204 33.097 1.00 7.59 147 ARG B CA 1
ATOM 4337 C C . ARG B 1 151 ? 24.074 10.139 32.725 1.00 7.29 147 ARG B C 1
ATOM 4338 O O . ARG B 1 151 ? 23.979 9.776 31.556 1.00 7.14 147 ARG B O 1
ATOM 4346 N N . PRO B 1 152 ? 23.281 9.663 33.707 1.00 7.09 148 PRO B N 1
ATOM 4347 C CA . PRO B 1 152 ? 22.428 8.501 33.419 1.00 7.06 148 PRO B CA 1
ATOM 4348 C C . PRO B 1 152 ? 21.004 8.781 32.909 1.00 6.91 148 PRO B C 1
ATOM 4349 O O . PRO B 1 152 ? 20.490 8.015 32.077 1.00 6.71 148 PRO B O 1
ATOM 4353 N N . ALA B 1 153 ? 20.361 9.824 33.426 1.00 6.79 149 ALA B N 1
ATOM 4354 C CA . ALA B 1 153 ? 18.913 9.962 33.248 1.00 6.78 149 ALA B CA 1
ATOM 4355 C C . ALA B 1 153 ? 18.540 10.609 31.916 1.00 6.84 149 ALA B C 1
ATOM 4356 O O . ALA B 1 153 ? 19.284 11.414 31.349 1.00 6.77 149 ALA B O 1
ATOM 4358 N N . VAL B 1 154 ? 17.349 10.265 31.438 1.00 6.97 150 VAL B N 1
ATOM 4359 C CA . VAL B 1 154 ? 16.754 10.858 30.262 1.00 7.07 150 VAL B CA 1
ATOM 4360 C C . VAL B 1 154 ? 15.310 11.266 30.593 1.00 7.06 150 VAL B C 1
ATOM 4361 O O . VAL B 1 154 ? 14.584 10.529 31.282 1.00 7.11 150 VAL B O 1
ATOM 4365 N N . VAL B 1 155 ? 14.945 12.465 30.144 1.00 6.79 151 VAL B N 1
ATOM 4366 C CA . VAL B 1 155 ? 13.568 12.976 30.251 1.00 6.67 151 VAL B CA 1
ATOM 4367 C C . VAL B 1 155 ? 12.855 12.844 28.920 1.00 6.55 151 VAL B C 1
ATOM 4368 O O . VAL B 1 155 ? 13.372 13.255 27.880 1.00 6.59 151 VAL B O 1
ATOM 4372 N N . ALA B 1 156 ? 11.664 12.256 28.973 1.00 6.47 152 ALA B N 1
ATOM 4373 C CA . ALA B 1 156 ? 10.701 12.278 27.893 1.00 6.48 152 ALA B CA 1
ATOM 4374 C C . ALA B 1 156 ? 9.363 12.808 28.445 1.00 6.54 152 ALA B C 1
ATOM 4375 O O . ALA B 1 156 ? 9.210 13.042 29.646 1.00 6.78 152 ALA B O 1
ATOM 4377 N N . PHE B 1 157 ? 8.361 12.954 27.594 1.00 6.56 153 PHE B N 1
ATOM 4378 C CA . PHE B 1 157 ? 7.215 13.767 27.969 1.00 6.58 153 PHE B CA 1
ATOM 4379 C C . PHE B 1 157 ? 5.893 13.067 27.811 1.00 6.65 153 PHE B C 1
ATOM 4380 O O . PHE B 1 157 ? 5.769 12.048 27.109 1.00 6.46 153 PHE B O 1
ATOM 4388 N N . ASP B 1 158 ? 4.902 13.611 28.489 1.00 6.86 154 ASP B N 1
ATOM 4389 C CA . ASP B 1 158 ? 3.528 13.174 28.271 1.00 7.04 154 ASP B CA 1
ATOM 4390 C C . ASP B 1 158 ? 3.230 13.312 26.767 1.00 6.98 154 ASP B C 1
ATOM 4391 O O . ASP B 1 158 ? 3.699 14.246 26.101 1.00 6.54 154 ASP B O 1
ATOM 4396 N N . ASN B 1 159 ? 2.438 12.371 26.258 1.00 7.11 155 ASN B N 1
ATOM 4397 C CA . ASN B 1 159 ? 1.991 12.338 24.850 1.00 7.23 155 ASN B CA 1
ATOM 4398 C C . ASN B 1 159 ? 3.079 11.964 23.839 1.00 7.06 155 ASN B C 1
ATOM 4399 O O . ASN B 1 159 ? 2.846 12.063 22.646 1.00 7.21 155 ASN B O 1
ATOM 4404 N N . ALA B 1 160 ? 4.257 11.571 24.312 1.00 6.71 156 ALA B N 1
ATOM 4405 C CA . ALA B 1 160 ? 5.390 11.236 23.442 1.00 6.68 156 ALA B CA 1
ATOM 4406 C C . ALA B 1 160 ? 5.283 9.865 22.838 1.00 6.61 156 ALA B C 1
ATOM 4407 O O . ALA B 1 160 ? 4.678 8.951 23.421 1.00 6.70 156 ALA B O 1
ATOM 4409 N N . TYR B 1 161 ? 5.906 9.723 21.676 1.00 6.59 157 TYR B N 1
ATOM 4410 C CA . TYR B 1 161 ? 6.088 8.422 21.037 1.00 6.65 157 TYR B CA 1
ATOM 4411 C C . TYR B 1 161 ? 7.453 8.406 20.351 1.00 6.42 157 TYR B C 1
ATOM 4412 O O . TYR B 1 161 ? 7.756 9.319 19.566 1.00 6.29 157 TYR B O 1
ATOM 4421 N N . HIS B 1 162 ? 8.261 7.383 20.630 1.00 6.33 158 HIS B N 1
ATOM 4422 C CA . HIS B 1 162 ? 9.610 7.287 20.090 1.00 6.24 158 HIS B CA 1
ATOM 4423 C C . HIS B 1 162 ? 10.010 5.939 19.517 1.00 6.34 158 HIS B C 1
ATOM 4424 O O . HIS B 1 162 ? 11.124 5.801 18.978 1.00 6.20 158 HIS B O 1
ATOM 4431 N N . GLY B 1 163 ? 9.147 4.929 19.622 1.00 6.48 159 GLY B N 1
ATOM 4432 C CA . GLY B 1 163 ? 9.450 3.621 19.023 1.00 6.59 159 GLY B CA 1
ATOM 4433 C C . GLY B 1 163 ? 9.108 2.399 19.862 1.00 6.71 159 GLY B C 1
ATOM 4434 O O . GLY B 1 163 ? 8.626 2.511 20.994 1.00 6.67 159 GLY B O 1
ATOM 4435 N N . ARG B 1 164 ? 9.387 1.225 19.301 1.00 6.99 160 ARG B N 1
ATOM 4436 C CA . ARG B 1 164 ? 8.938 -0.056 19.859 1.00 7.41 160 ARG B CA 1
ATOM 4437 C C . ARG B 1 164 ? 10.046 -0.954 20.434 1.00 7.01 160 ARG B C 1
ATOM 4438 O O . ARG B 1 164 ? 9.773 -2.103 20.768 1.00 6.95 160 ARG B O 1
ATOM 4446 N N . THR B 1 165 ? 11.274 -0.449 20.561 1.00 6.51 161 THR B N 1
ATOM 4447 C CA . THR B 1 165 ? 12.339 -1.220 21.229 1.00 6.21 161 THR B CA 1
ATOM 4448 C C . THR B 1 165 ? 12.143 -1.024 22.733 1.00 6.07 161 THR B C 1
ATOM 4449 O O . THR B 1 165 ? 11.354 -0.162 23.165 1.00 5.83 161 THR B O 1
ATOM 4453 N N . ASN B 1 166 ? 12.872 -1.782 23.539 1.00 5.92 162 ASN B N 1
ATOM 4454 C CA . ASN B 1 166 ? 12.690 -1.647 24.987 1.00 5.87 162 ASN B CA 1
ATOM 4455 C C . ASN B 1 166 ? 12.875 -0.200 25.454 1.00 5.75 162 ASN B C 1
ATOM 4456 O O . ASN B 1 166 ? 12.006 0.340 26.124 1.00 5.70 162 ASN B O 1
ATOM 4461 N N . LEU B 1 167 ? 14.004 0.420 25.120 1.00 5.76 163 LEU B N 1
ATOM 4462 C CA . LEU B 1 167 ? 14.233 1.828 25.529 1.00 5.83 163 LEU B CA 1
ATOM 4463 C C . LEU B 1 167 ? 13.259 2.816 24.878 1.00 5.61 163 LEU B C 1
ATOM 4464 O O . LEU B 1 167 ? 12.780 3.751 25.543 1.00 5.59 163 LEU B O 1
ATOM 4469 N N . THR B 1 168 ? 12.956 2.652 23.592 1.00 5.47 164 THR B N 1
ATOM 4470 C CA . THR B 1 168 ? 12.023 3.578 22.971 1.00 5.42 164 THR B CA 1
ATOM 4471 C C . THR B 1 168 ? 10.583 3.379 23.459 1.00 5.49 164 THR B C 1
ATOM 4472 O O . THR B 1 168 ? 9.846 4.360 23.538 1.00 5.47 164 THR B O 1
ATOM 4476 N N . MET B 1 169 ? 10.215 2.156 23.850 1.00 5.54 165 MET B N 1
ATOM 4477 C CA . MET B 1 169 ? 8.975 1.922 24.601 1.00 5.69 165 MET B CA 1
ATOM 4478 C C . MET B 1 169 ? 9.012 2.687 25.942 1.00 5.77 165 MET B C 1
ATOM 4479 O O . MET B 1 169 ? 8.043 3.370 26.306 1.00 5.78 165 MET B O 1
ATOM 4484 N N . ALA B 1 170 ? 10.135 2.593 26.657 1.00 5.80 166 ALA B N 1
ATOM 4485 C CA . ALA B 1 170 ? 10.310 3.327 27.918 1.00 5.86 166 ALA B CA 1
ATOM 4486 C C . ALA B 1 170 ? 10.045 4.818 27.705 1.00 5.91 166 ALA B C 1
ATOM 4487 O O . ALA B 1 170 ? 9.382 5.467 28.516 1.00 6.04 166 ALA B O 1
ATOM 4489 N N . LEU B 1 171 ? 10.557 5.360 26.609 1.00 5.85 167 LEU B N 1
ATOM 4490 C CA . LEU B 1 171 ? 10.457 6.792 26.328 1.00 5.86 167 LEU B CA 1
ATOM 4491 C C . LEU B 1 171 ? 9.061 7.198 25.826 1.00 5.94 167 LEU B C 1
ATOM 4492 O O . LEU B 1 171 ? 8.666 8.360 25.908 1.00 6.01 167 LEU B O 1
ATOM 4497 N N . THR B 1 172 ? 8.344 6.229 25.298 1.00 5.92 168 THR B N 1
ATOM 4498 C CA . THR B 1 172 ? 6.970 6.397 24.800 1.00 6.00 168 THR B CA 1
ATOM 4499 C C . THR B 1 172 ? 5.984 6.465 25.954 1.00 6.19 168 THR B C 1
ATOM 4500 O O . THR B 1 172 ? 6.100 5.719 26.936 1.00 6.13 168 THR B O 1
ATOM 4504 N N . ALA B 1 173 ? 4.986 7.347 25.842 1.00 6.56 169 ALA B N 1
ATOM 4505 C CA . ALA B 1 173 ? 4.071 7.609 26.966 1.00 6.90 169 ALA B CA 1
ATOM 4506 C C . ALA B 1 173 ? 2.949 6.571 27.040 1.00 7.16 169 ALA B C 1
ATOM 4507 O O . ALA B 1 173 ? 2.685 6.041 28.094 1.00 7.19 169 ALA B O 1
ATOM 4509 N N . LYS B 1 174 ? 2.279 6.308 25.922 1.00 7.69 170 LYS B N 1
ATOM 4510 C CA . LYS B 1 174 ? 1.047 5.526 25.927 1.00 8.02 170 LYS B CA 1
ATOM 4511 C C . LYS B 1 174 ? 1.335 4.033 26.013 1.00 8.20 170 LYS B C 1
ATOM 4512 O O . LYS B 1 174 ? 2.141 3.515 25.249 1.00 8.07 170 LYS B O 1
ATOM 4518 N N . SER B 1 175 ? 0.666 3.339 26.930 1.00 8.64 171 SER B N 1
ATOM 4519 C CA . SER B 1 175 ? 0.937 1.912 27.163 1.00 9.02 171 SER B CA 1
ATOM 4520 C C . SER B 1 175 ? 0.346 0.994 26.091 1.00 9.43 171 SER B C 1
ATOM 4521 O O . SER B 1 175 ? 0.990 0.044 25.669 1.00 8.74 171 SER B O 1
ATOM 4524 N N . MET B 1 176 ? -0.885 1.266 25.682 1.00 10.24 172 MET B N 1
ATOM 4525 C CA . MET B 1 176 ? -1.559 0.423 24.703 1.00 11.29 172 MET B CA 1
ATOM 4526 C C . MET B 1 176 ? -1.616 1.110 23.324 1.00 10.85 172 MET B C 1
ATOM 4527 O O . MET B 1 176 ? -2.120 2.229 23.207 1.00 10.94 172 MET B O 1
ATOM 4532 N N . PRO B 1 177 ? -1.123 0.439 22.261 1.00 9.94 173 PRO B N 1
ATOM 4533 C CA . PRO B 1 177 ? -0.565 -0.901 22.144 1.00 9.43 173 PRO B CA 1
ATOM 4534 C C . PRO B 1 177 ? 0.957 -0.952 22.151 1.00 9.07 173 PRO B C 1
ATOM 4535 O O . PRO B 1 177 ? 1.530 -1.936 21.722 1.00 8.95 173 PRO B O 1
ATOM 4539 N N . TYR B 1 178 ? 1.643 0.078 22.623 1.00 9.05 174 TYR B N 1
ATOM 4540 C CA . TYR B 1 178 ? 3.083 0.158 22.419 1.00 8.89 174 TYR B CA 1
ATOM 4541 C C . TYR B 1 178 ? 3.943 -0.562 23.442 1.00 8.55 174 TYR B C 1
ATOM 4542 O O . TYR B 1 178 ? 5.023 -1.015 23.099 1.00 8.22 174 TYR B O 1
ATOM 4551 N N . LYS B 1 179 ? 3.491 -0.613 24.698 1.00 8.22 175 LYS B N 1
ATOM 4552 C CA . LYS B 1 179 ? 4.331 -1.042 25.827 1.00 7.89 175 LYS B CA 1
ATOM 4553 C C . LYS B 1 179 ? 3.733 -2.173 26.665 1.00 7.89 175 LYS B C 1
ATOM 4554 O O . LYS B 1 179 ? 4.467 -2.942 27.270 1.00 7.74 175 LYS B O 1
ATOM 4560 N N . SER B 1 180 ? 2.404 -2.260 26.730 1.00 8.04 176 SER B N 1
ATOM 4561 C CA . SER B 1 180 ? 1.759 -3.116 27.724 1.00 8.06 176 SER B CA 1
ATOM 4562 C C . SER B 1 180 ? 2.249 -4.557 27.622 1.00 7.92 176 SER B C 1
ATOM 4563 O O . SER B 1 180 ? 2.152 -5.153 26.552 1.00 7.63 176 SER B O 1
ATOM 4566 N N . GLN B 1 181 ? 2.749 -5.084 28.747 1.00 8.12 177 GLN B N 1
ATOM 4567 C CA . GLN B 1 181 ? 3.193 -6.491 28.908 1.00 8.42 177 GLN B CA 1
ATOM 4568 C C . GLN B 1 181 ? 4.581 -6.796 28.305 1.00 7.98 177 GLN B C 1
ATOM 4569 O O . GLN B 1 181 ? 4.999 -7.946 28.267 1.00 7.85 177 GLN B O 1
ATOM 4575 N N . PHE B 1 182 ? 5.280 -5.758 27.855 1.00 7.58 178 PHE B N 1
ATOM 4576 C CA . PHE B 1 182 ? 6.599 -5.909 27.216 1.00 7.49 178 PHE B CA 1
ATOM 4577 C C . PHE B 1 182 ? 7.789 -5.489 28.079 1.00 7.46 178 PHE B C 1
ATOM 4578 O O . PHE B 1 182 ? 8.923 -5.522 27.620 1.00 7.53 178 PHE B O 1
ATOM 4586 N N . GLY B 1 183 ? 7.533 -5.047 29.305 1.00 7.50 179 GLY B N 1
ATOM 4587 C CA . GLY B 1 183 ? 8.613 -4.660 30.219 1.00 7.44 179 GLY B CA 1
ATOM 4588 C C . GLY B 1 183 ? 9.213 -5.841 30.984 1.00 7.51 179 GLY B C 1
ATOM 4589 O O . GLY B 1 183 ? 8.930 -6.997 30.669 1.00 7.63 179 GLY B O 1
ATOM 4590 N N . PRO B 1 184 ? 10.050 -5.564 31.991 1.00 7.49 180 PRO B N 1
ATOM 4591 C CA . PRO B 1 184 ? 10.376 -4.230 32.492 1.00 7.58 180 PRO B CA 1
ATOM 4592 C C . PRO B 1 184 ? 11.222 -3.390 31.542 1.00 7.49 180 PRO B C 1
ATOM 4593 O O . PRO B 1 184 ? 11.921 -3.913 30.651 1.00 7.56 180 PRO B O 1
ATOM 4597 N N . PHE B 1 185 ? 11.171 -2.081 31.747 1.00 7.65 181 PHE B N 1
ATOM 4598 C CA . PHE B 1 185 ? 11.710 -1.115 30.784 1.00 7.75 181 PHE B CA 1
ATOM 4599 C C . PHE B 1 185 ? 13.040 -0.516 31.223 1.00 7.85 181 PHE B C 1
ATOM 4600 O O . PHE B 1 185 ? 13.336 -0.413 32.416 1.00 7.90 181 PHE B O 1
ATOM 4608 N N . ALA B 1 186 ? 13.780 -0.041 30.224 1.00 7.77 182 ALA B N 1
ATOM 4609 C CA . ALA B 1 186 ? 15.108 0.555 30.391 1.00 7.76 182 ALA B CA 1
ATOM 4610 C C . ALA B 1 186 ? 15.088 1.583 31.509 1.00 7.87 182 ALA B C 1
ATOM 4611 O O . ALA B 1 186 ? 14.143 2.400 31.563 1.00 8.53 182 ALA B O 1
ATOM 4613 N N . PRO B 1 187 ? 16.054 1.523 32.433 1.00 7.99 183 PRO B N 1
ATOM 4614 C CA . PRO B 1 187 ? 15.933 2.397 33.606 1.00 8.03 183 PRO B CA 1
ATOM 4615 C C . PRO B 1 187 ? 16.374 3.841 33.394 1.00 7.86 183 PRO B C 1
ATOM 4616 O O . PRO B 1 187 ? 17.024 4.182 32.383 1.00 7.47 183 PRO B O 1
ATOM 4620 N N . GLU B 1 188 ? 16.043 4.644 34.407 1.00 7.79 184 GLU B N 1
ATOM 4621 C CA . GLU B 1 188 ? 16.419 6.064 34.476 1.00 7.96 184 GLU B CA 1
ATOM 4622 C C . GLU B 1 188 ? 15.816 6.898 33.342 1.00 7.78 184 GLU B C 1
ATOM 4623 O O . GLU B 1 188 ? 16.416 7.851 32.878 1.00 7.74 184 GLU B O 1
ATOM 4629 N N . VAL B 1 189 ? 14.599 6.526 32.949 1.00 7.70 185 VAL B N 1
ATOM 4630 C CA . VAL B 1 189 ? 13.757 7.355 32.110 1.00 7.82 185 VAL B CA 1
ATOM 4631 C C . VAL B 1 189 ? 12.696 7.988 33.004 1.00 8.08 185 VAL B C 1
ATOM 4632 O O . VAL B 1 189 ? 12.033 7.293 33.777 1.00 8.57 185 VAL B O 1
ATOM 4636 N N . TYR B 1 190 ? 12.562 9.309 32.899 1.00 8.23 186 TYR B N 1
ATOM 4637 C CA . TYR B 1 190 ? 11.635 10.085 33.716 1.00 8.53 186 TYR B CA 1
ATOM 4638 C C . TYR B 1 190 ? 10.656 10.813 32.790 1.00 8.65 186 TYR B C 1
ATOM 4639 O O . TYR B 1 190 ? 11.049 11.396 31.787 1.00 9.10 186 TYR B O 1
ATOM 4648 N N . ARG B 1 191 ? 9.382 10.747 33.097 1.00 8.77 187 ARG B N 1
ATOM 4649 C CA . ARG B 1 191 ? 8.389 11.433 32.288 1.00 8.73 187 ARG B CA 1
ATOM 4650 C C . ARG B 1 191 ? 8.000 12.769 32.920 1.00 8.80 187 ARG B C 1
ATOM 4651 O O . ARG B 1 191 ? 7.780 12.846 34.137 1.00 9.01 187 ARG B O 1
ATOM 4659 N N . MET B 1 192 ? 7.920 13.802 32.083 1.00 8.71 188 MET B N 1
ATOM 4660 C CA . MET B 1 192 ? 7.494 15.132 32.481 1.00 8.95 188 MET B CA 1
ATOM 4661 C C . MET B 1 192 ? 6.331 15.649 31.644 1.00 9.11 188 MET B C 1
ATOM 4662 O O . MET B 1 192 ? 6.146 15.231 30.490 1.00 8.44 188 MET B O 1
ATOM 4667 N N . PRO B 1 193 ? 5.563 16.606 32.199 1.00 9.50 189 PRO B N 1
ATOM 4668 C CA . PRO B 1 193 ? 4.572 17.305 31.394 1.00 9.72 189 PRO B CA 1
ATOM 4669 C C . PRO B 1 193 ? 5.250 18.212 30.361 1.00 9.55 189 PRO B C 1
ATOM 4670 O O . PRO B 1 193 ? 6.285 18.816 30.656 1.00 9.91 189 PRO B O 1
ATOM 4674 N N . ALA B 1 194 ? 4.696 18.271 29.155 1.00 9.69 190 ALA B N 1
ATOM 4675 C CA . ALA B 1 194 ? 5.112 19.229 28.153 1.00 9.49 190 ALA B CA 1
ATOM 4676 C C . ALA B 1 194 ? 3.991 20.267 27.943 1.00 9.66 190 ALA B C 1
ATOM 4677 O O . ALA B 1 194 ? 3.443 20.790 28.905 1.00 10.26 190 ALA B O 1
ATOM 4679 N N . SER B 1 195 ? 3.677 20.605 26.710 1.00 9.29 191 SER B N 1
ATOM 4680 C CA . SER B 1 195 ? 2.628 21.576 26.424 1.00 9.61 191 SER B CA 1
ATOM 4681 C C . SER B 1 195 ? 1.572 20.917 25.520 1.00 9.60 191 SER B C 1
ATOM 4682 O O . SER B 1 195 ? 1.901 20.344 24.489 1.00 9.63 191 SER B O 1
ATOM 4685 N N . TYR B 1 196 ? 0.318 21.012 25.924 1.00 9.79 192 TYR B N 1
ATOM 4686 C CA . TYR B 1 196 ? -0.833 20.493 25.174 1.00 9.69 192 TYR B CA 1
ATOM 4687 C C . TYR B 1 196 ? -1.926 21.570 25.338 1.00 9.84 192 TYR B C 1
ATOM 4688 O O . TYR B 1 196 ? -2.743 21.518 26.270 1.00 10.02 192 TYR B O 1
ATOM 4697 N N . PRO B 1 197 ? -1.880 22.595 24.479 1.00 9.84 193 PRO B N 1
ATOM 4698 C CA . PRO B 1 197 ? -2.708 23.795 24.646 1.00 10.11 193 PRO B CA 1
ATOM 4699 C C . PRO B 1 197 ? -4.199 23.541 24.852 1.00 10.41 193 PRO B C 1
ATOM 4700 O O . PRO B 1 197 ? -4.805 24.153 25.725 1.00 10.66 193 PRO B O 1
ATOM 4704 N N . LEU B 1 198 ? -4.784 22.632 24.084 1.00 10.61 194 LEU B N 1
ATOM 4705 C CA . LEU B 1 198 ? -6.208 22.327 24.226 1.00 11.05 194 LEU B CA 1
ATOM 4706 C C . LEU B 1 198 ? -6.575 21.899 25.632 1.00 11.66 194 LEU B C 1
ATOM 4707 O O . LEU B 1 198 ? -7.615 22.315 26.164 1.00 12.30 194 LEU B O 1
ATOM 4712 N N . ARG B 1 199 ? -5.731 21.071 26.238 1.00 11.83 195 ARG B N 1
ATOM 4713 C CA . ARG B 1 199 ? -6.085 20.404 27.470 1.00 12.44 195 ARG B CA 1
ATOM 4714 C C . ARG B 1 199 ? -5.358 20.959 28.676 1.00 13.31 195 ARG B C 1
ATOM 4715 O O . ARG B 1 199 ? -5.691 20.599 29.798 1.00 14.32 195 ARG B O 1
ATOM 4723 N N . ASP B 1 200 ? -4.370 21.828 28.461 1.00 13.64 196 ASP B N 1
ATOM 4724 C CA . ASP B 1 200 ? -3.688 22.471 29.565 1.00 13.99 196 ASP B CA 1
ATOM 4725 C C . ASP B 1 200 ? -4.577 23.595 30.118 1.00 15.14 196 ASP B C 1
ATOM 4726 O O . ASP B 1 200 ? -5.588 23.973 29.524 1.00 14.78 196 ASP B O 1
ATOM 4731 N N . GLU B 1 201 ? -4.199 24.108 31.278 1.00 16.82 197 GLU B N 1
ATOM 4732 C CA . GLU B 1 201 ? -4.872 25.249 31.870 1.00 19.21 197 GLU B CA 1
ATOM 4733 C C . GLU B 1 201 ? -5.074 26.388 30.837 1.00 19.07 197 GLU B C 1
ATOM 4734 O O . GLU B 1 201 ? -4.135 26.797 30.144 1.00 18.22 197 GLU B O 1
ATOM 4740 N N . PRO B 1 202 ? -6.307 26.913 30.710 1.00 19.81 198 PRO B N 1
ATOM 4741 C CA . PRO B 1 202 ? -6.519 28.000 29.752 1.00 19.59 198 PRO B CA 1
ATOM 4742 C C . PRO B 1 202 ? -5.554 29.179 29.921 1.00 18.66 198 PRO B C 1
ATOM 4743 O O . PRO B 1 202 ? -5.324 29.624 31.032 1.00 19.04 198 PRO B O 1
ATOM 4747 N N . GLY B 1 203 ? -4.987 29.665 28.828 1.00 18.30 199 GLY B N 1
ATOM 4748 C CA . GLY B 1 203 ? -4.095 30.830 28.887 1.00 18.10 199 GLY B CA 1
ATOM 4749 C C . GLY B 1 203 ? -2.655 30.532 29.295 1.00 17.43 199 GLY B C 1
ATOM 4750 O O . GLY B 1 203 ? -1.809 31.441 29.299 1.00 18.27 199 GLY B O 1
ATOM 4751 N N . LEU B 1 204 ? -2.355 29.277 29.634 1.00 15.82 200 LEU B N 1
ATOM 4752 C CA . LEU B 1 204 ? -0.991 28.915 30.013 1.00 14.53 200 LEU B CA 1
ATOM 4753 C C . LEU B 1 204 ? -0.058 29.262 28.868 1.00 14.03 200 LEU B C 1
ATOM 4754 O O . LEU B 1 204 ? -0.312 28.897 27.712 1.00 14.02 200 LEU B O 1
ATOM 4759 N N . THR B 1 205 ? 1.012 29.991 29.169 1.00 13.51 201 THR B N 1
ATOM 4760 C CA . THR B 1 205 ? 2.006 30.302 28.150 1.00 12.93 201 THR B CA 1
ATOM 4761 C C . THR B 1 205 ? 3.000 29.146 27.991 1.00 12.53 201 THR B C 1
ATOM 4762 O O . THR B 1 205 ? 3.188 28.337 28.908 1.00 11.69 201 THR B O 1
ATOM 4766 N N . GLY B 1 206 ? 3.619 29.063 26.813 1.00 12.07 202 GLY B N 1
ATOM 4767 C CA . GLY B 1 206 ? 4.670 28.072 26.586 1.00 12.40 202 GLY B CA 1
ATOM 4768 C C . GLY B 1 206 ? 5.817 28.206 27.562 1.00 12.49 202 GLY B C 1
ATOM 4769 O O . GLY B 1 206 ? 6.353 27.222 28.055 1.00 12.14 202 GLY B O 1
ATOM 4770 N N . GLU B 1 207 ? 6.177 29.438 27.871 1.00 13.16 203 GLU B N 1
ATOM 4771 C CA . GLU B 1 207 ? 7.254 29.699 28.817 1.00 13.90 203 GLU B CA 1
ATOM 4772 C C . GLU B 1 207 ? 6.907 29.145 30.202 1.00 13.38 203 GLU B C 1
ATOM 4773 O O . GLU B 1 207 ? 7.734 28.507 30.854 1.00 12.70 203 GLU B O 1
ATOM 4779 N N . GLU B 1 208 ? 5.684 29.378 30.653 1.00 13.33 204 GLU B N 1
ATOM 4780 C CA . GLU B 1 208 ? 5.246 28.844 31.946 1.00 13.72 204 GLU B CA 1
ATOM 4781 C C . GLU B 1 208 ? 5.172 27.315 31.930 1.00 12.10 204 GLU B C 1
ATOM 4782 O O . GLU B 1 208 ? 5.606 26.658 32.887 1.00 11.56 204 GLU B O 1
ATOM 4788 N N . ALA B 1 209 ? 4.635 26.740 30.852 1.00 10.96 205 ALA B N 1
ATOM 4789 C CA . ALA B 1 209 ? 4.625 25.277 30.715 1.00 10.31 205 ALA B CA 1
ATOM 4790 C C . ALA B 1 209 ? 6.052 24.722 30.831 1.00 9.83 205 ALA B C 1
ATOM 4791 O O . ALA B 1 209 ? 6.285 23.705 31.491 1.00 9.61 205 ALA B O 1
ATOM 4793 N N . ALA B 1 210 ? 7.012 25.398 30.210 1.00 9.87 206 ALA B N 1
ATOM 4794 C CA . ALA B 1 210 ? 8.404 24.946 30.247 1.00 10.04 206 ALA B CA 1
ATOM 4795 C C . ALA B 1 210 ? 8.991 25.094 31.649 1.00 10.62 206 ALA B C 1
ATOM 4796 O O . ALA B 1 210 ? 9.700 24.211 32.132 1.00 10.18 206 ALA B O 1
ATOM 4798 N N . ARG B 1 211 ? 8.680 26.201 32.311 1.00 11.47 207 ARG B N 1
ATOM 4799 C CA . ARG B 1 211 ? 9.175 26.412 33.680 1.00 12.30 207 ARG B CA 1
ATOM 4800 C C . ARG B 1 211 ? 8.631 25.365 34.658 1.00 11.68 207 ARG B C 1
ATOM 4801 O O . ARG B 1 211 ? 9.315 24.958 35.597 1.00 11.06 207 ARG B O 1
ATOM 4809 N N . ARG B 1 212 ? 7.400 24.924 34.443 1.00 11.48 208 ARG B N 1
ATOM 4810 C CA . ARG B 1 212 ? 6.832 23.851 35.242 1.00 11.56 208 ARG B CA 1
ATOM 4811 C C . ARG B 1 212 ? 7.605 22.544 35.047 1.00 10.43 208 ARG B C 1
ATOM 4812 O O . ARG B 1 212 ? 7.888 21.826 36.007 1.00 9.97 208 ARG B O 1
ATOM 4820 N N . ALA B 1 213 ? 7.951 22.238 33.800 1.00 9.50 209 ALA B N 1
ATOM 4821 C CA . ALA B 1 213 ? 8.722 21.009 33.513 1.00 8.82 209 ALA B CA 1
ATOM 4822 C C . ALA B 1 213 ? 10.125 21.128 34.108 1.00 8.53 209 ALA B C 1
ATOM 4823 O O . ALA B 1 213 ? 10.630 20.191 34.752 1.00 8.31 209 ALA B O 1
ATOM 4825 N N . ILE B 1 214 ? 10.736 22.303 33.955 1.00 8.24 210 ILE B N 1
ATOM 4826 C CA . ILE B 1 214 ? 12.082 22.543 34.454 1.00 8.09 210 ILE B CA 1
ATOM 4827 C C . ILE B 1 214 ? 12.113 22.414 35.983 1.00 8.29 210 ILE B C 1
ATOM 4828 O O . ILE B 1 214 ? 13.036 21.818 36.554 1.00 8.25 210 ILE B O 1
ATOM 4833 N N . SER B 1 215 ? 11.127 23.005 36.646 1.00 8.44 211 SER B N 1
ATOM 4834 C CA . SER B 1 215 ? 11.041 22.906 38.086 1.00 8.81 211 SER B CA 1
ATOM 4835 C C . SER B 1 215 ? 10.975 21.445 38.549 1.00 8.53 211 SER B C 1
ATOM 4836 O O . SER B 1 215 ? 11.683 21.048 39.494 1.00 8.66 211 SER B O 1
ATOM 4839 N N . ARG B 1 216 ? 10.140 20.650 37.896 1.00 8.27 212 ARG B N 1
ATOM 4840 C CA A ARG B 1 216 ? 9.989 19.234 38.248 0.50 8.32 212 ARG B CA 1
ATOM 4841 C CA B ARG B 1 216 ? 9.992 19.246 38.268 0.50 7.93 212 ARG B CA 1
ATOM 4842 C C . ARG B 1 216 ? 11.277 18.471 37.992 1.00 7.95 212 ARG B C 1
ATOM 4843 O O . ARG B 1 216 ? 11.655 17.601 38.766 1.00 7.69 212 ARG B O 1
ATOM 4858 N N . ILE B 1 217 ? 11.957 18.809 36.895 1.00 7.68 213 ILE B N 1
ATOM 4859 C CA . ILE B 1 217 ? 13.224 18.175 36.547 1.00 7.56 213 ILE B CA 1
ATOM 4860 C C . ILE B 1 217 ? 14.274 18.483 37.604 1.00 7.65 213 ILE B C 1
ATOM 4861 O O . ILE B 1 217 ? 14.982 17.579 38.090 1.00 7.43 213 ILE B O 1
ATOM 4866 N N . GLU B 1 218 ? 14.356 19.749 37.994 1.00 7.97 214 GLU B N 1
ATOM 4867 C CA . GLU B 1 218 ? 15.341 20.156 38.991 1.00 8.31 214 GLU B CA 1
ATOM 4868 C C . GLU B 1 218 ? 15.071 19.479 40.345 1.00 8.20 214 GLU B C 1
ATOM 4869 O O . GLU B 1 218 ? 16.000 19.000 41.020 1.00 7.97 214 GLU B O 1
ATOM 4875 N N . THR B 1 219 ? 13.790 19.417 40.722 1.00 7.94 215 THR B N 1
ATOM 4876 C CA . THR B 1 219 ? 13.409 18.813 41.994 1.00 8.11 215 THR B CA 1
ATOM 4877 C C . THR B 1 219 ? 13.658 17.298 42.024 1.00 7.97 215 THR B C 1
ATOM 4878 O O . THR B 1 219 ? 14.185 16.755 42.995 1.00 8.05 215 THR B O 1
ATOM 4882 N N . GLN B 1 220 ? 13.256 16.621 40.959 1.00 7.81 216 GLN B N 1
ATOM 4883 C CA . GLN B 1 220 ? 13.121 15.162 40.974 1.00 7.84 216 GLN B CA 1
ATOM 4884 C C . GLN B 1 220 ? 14.299 14.423 40.369 1.00 7.76 216 GLN B C 1
ATOM 4885 O O . GLN B 1 220 ? 14.458 13.219 40.612 1.00 7.81 216 GLN B O 1
ATOM 4891 N N . ILE B 1 221 ? 15.112 15.122 39.571 1.00 7.66 217 ILE B N 1
ATOM 4892 C CA . ILE B 1 221 ? 16.266 14.485 38.917 1.00 7.57 217 ILE B CA 1
ATOM 4893 C C . ILE B 1 221 ? 17.568 15.212 39.254 1.00 7.71 217 ILE B C 1
ATOM 4894 O O . ILE B 1 221 ? 18.546 14.591 39.701 1.00 7.70 217 ILE B O 1
ATOM 4899 N N . GLY B 1 222 ? 17.588 16.528 39.031 1.00 7.91 218 GLY B N 1
ATOM 4900 C CA . GLY B 1 222 ? 18.814 17.312 39.169 1.00 8.03 218 GLY B CA 1
ATOM 4901 C C . GLY B 1 222 ? 19.571 17.303 37.870 1.00 8.18 218 GLY B C 1
ATOM 4902 O O . GLY B 1 222 ? 19.800 16.243 37.288 1.00 7.71 218 GLY B O 1
ATOM 4903 N N . ALA B 1 223 ? 19.963 18.487 37.405 1.00 8.57 219 ALA B N 1
ATOM 4904 C CA . ALA B 1 223 ? 20.681 18.601 36.138 1.00 8.97 219 ALA B CA 1
ATOM 4905 C C . ALA B 1 223 ? 21.921 17.738 36.116 1.00 9.16 219 ALA B C 1
ATOM 4906 O O . ALA B 1 223 ? 22.268 17.199 35.076 1.00 9.20 219 ALA B O 1
ATOM 4908 N N . GLN B 1 224 ? 22.602 17.572 37.250 1.00 9.75 220 GLN B N 1
ATOM 4909 C CA . GLN B 1 224 ? 23.869 16.826 37.235 1.00 10.50 220 GLN B CA 1
ATOM 4910 C C . GLN B 1 224 ? 23.687 15.328 36.932 1.00 9.65 220 GLN B C 1
ATOM 4911 O O . GLN B 1 224 ? 24.660 14.652 36.595 1.00 9.38 220 GLN B O 1
ATOM 4917 N N . SER B 1 225 ? 22.448 14.825 37.006 1.00 8.65 221 SER B N 1
ATOM 4918 C CA . SER B 1 225 ? 22.178 13.431 36.692 1.00 8.16 221 SER B CA 1
ATOM 4919 C C . SER B 1 225 ? 21.521 13.259 35.345 1.00 7.59 221 SER B C 1
ATOM 4920 O O . SER B 1 225 ? 21.246 12.127 34.946 1.00 7.44 221 SER B O 1
ATOM 4923 N N . LEU B 1 226 ? 21.228 14.366 34.660 1.00 7.20 222 LEU B N 1
ATOM 4924 C CA . LEU B 1 226 ? 20.433 14.330 33.419 1.00 6.78 222 LEU B CA 1
ATOM 4925 C C . LEU B 1 226 ? 21.261 14.449 32.147 1.00 6.63 222 LEU B C 1
ATOM 4926 O O . LEU B 1 226 ? 21.789 15.524 31.835 1.00 6.72 222 LEU B O 1
ATOM 4931 N N . ALA B 1 227 ? 21.308 13.364 31.392 1.00 6.29 223 ALA B N 1
ATOM 4932 C CA . ALA B 1 227 ? 22.015 13.341 30.137 1.00 6.24 223 ALA B CA 1
ATOM 4933 C C . ALA B 1 227 ? 21.271 14.081 29.046 1.00 6.11 223 ALA B C 1
ATOM 4934 O O . ALA B 1 227 ? 21.890 14.709 28.192 1.00 6.24 223 ALA B O 1
ATOM 4936 N N . ALA B 1 228 ? 19.947 13.933 29.003 1.00 6.07 224 ALA B N 1
ATOM 4937 C CA . ALA B 1 228 ? 19.213 14.338 27.814 1.00 5.97 224 ALA B CA 1
ATOM 4938 C C . ALA B 1 228 ? 17.755 14.618 28.081 1.00 5.98 224 ALA B C 1
ATOM 4939 O O . ALA B 1 228 ? 17.142 13.975 28.953 1.00 6.02 224 ALA B O 1
ATOM 4941 N N . ILE B 1 229 ? 17.223 15.568 27.315 1.00 5.97 225 ILE B N 1
ATOM 4942 C CA . ILE B 1 229 ? 15.798 15.815 27.182 1.00 5.97 225 ILE B CA 1
ATOM 4943 C C . ILE B 1 229 ? 15.510 15.463 25.734 1.00 5.90 225 ILE B C 1
ATOM 4944 O O . ILE B 1 229 ? 16.214 15.940 24.820 1.00 6.06 225 ILE B O 1
ATOM 4949 N N . ILE B 1 230 ? 14.532 14.597 25.519 1.00 5.86 226 ILE B N 1
ATOM 4950 C CA . ILE B 1 230 ? 14.109 14.256 24.152 1.00 5.79 226 ILE B CA 1
ATOM 4951 C C . ILE B 1 230 ? 12.645 14.659 23.979 1.00 5.92 226 ILE B C 1
ATOM 4952 O O . ILE B 1 230 ? 11.788 14.351 24.822 1.00 6.00 226 ILE B O 1
ATOM 4957 N N . ILE B 1 231 ? 12.358 15.348 22.882 1.00 5.98 227 ILE B N 1
ATOM 4958 C CA . ILE B 1 231 ? 10.962 15.763 22.583 1.00 6.17 227 ILE B CA 1
ATOM 4959 C C . ILE B 1 231 ? 10.750 15.871 21.083 1.00 6.34 227 ILE B C 1
ATOM 4960 O O . ILE B 1 231 ? 11.681 16.182 20.342 1.00 6.43 227 ILE B O 1
ATOM 4965 N N . GLU B 1 232 ? 9.526 15.571 20.639 1.00 6.60 228 GLU B N 1
ATOM 4966 C CA . GLU B 1 232 ? 9.118 15.774 19.243 1.00 6.66 228 GLU B CA 1
ATOM 4967 C C . GLU B 1 232 ? 8.649 17.234 19.111 1.00 6.87 228 GLU B C 1
ATOM 4968 O O . GLU B 1 232 ? 7.814 17.681 19.902 1.00 7.02 228 GLU B O 1
ATOM 4974 N N . PRO B 1 233 ? 9.123 17.968 18.098 1.00 7.03 229 PRO B N 1
ATOM 4975 C CA . PRO B 1 233 ? 8.651 19.366 18.012 1.00 7.18 229 PRO B CA 1
ATOM 4976 C C . PRO B 1 233 ? 7.143 19.500 17.808 1.00 7.29 229 PRO B C 1
ATOM 4977 O O . PRO B 1 233 ? 6.537 20.463 18.286 1.00 7.84 229 PRO B O 1
ATOM 4981 N N . ILE B 1 234 ? 6.541 18.570 17.086 1.00 7.18 230 ILE B N 1
ATOM 4982 C CA . ILE B 1 234 ? 5.089 18.386 17.080 1.00 7.21 230 ILE B CA 1
ATOM 4983 C C . ILE B 1 234 ? 4.915 16.911 17.434 1.00 7.18 230 ILE B C 1
ATOM 4984 O O . ILE B 1 234 ? 5.491 16.053 16.778 1.00 7.04 230 ILE B O 1
ATOM 4989 N N . GLN B 1 235 ? 4.198 16.614 18.505 1.00 7.26 231 GLN B N 1
ATOM 4990 C CA . GLN B 1 235 ? 4.060 15.225 18.922 1.00 7.14 231 GLN B CA 1
ATOM 4991 C C . GLN B 1 235 ? 3.120 14.522 17.965 1.00 7.15 231 GLN B C 1
ATOM 4992 O O . GLN B 1 235 ? 1.985 14.980 17.726 1.00 7.33 231 GLN B O 1
ATOM 4998 N N . GLY B 1 236 ? 3.615 13.442 17.368 1.00 7.00 232 GLY B N 1
ATOM 4999 C CA . GLY B 1 236 ? 2.928 12.770 16.263 1.00 7.12 232 GLY B CA 1
ATOM 5000 C C . GLY B 1 236 ? 1.844 11.796 16.704 1.00 7.20 232 GLY B C 1
ATOM 5001 O O . GLY B 1 236 ? 0.654 12.122 16.691 1.00 6.98 232 GLY B O 1
ATOM 5002 N N . GLU B 1 237 ? 2.244 10.598 17.115 1.00 7.55 233 GLU B N 1
ATOM 5003 C CA . GLU B 1 237 ? 1.267 9.581 17.562 1.00 7.81 233 GLU B CA 1
ATOM 5004 C C . GLU B 1 237 ? 0.433 10.037 18.760 1.00 7.81 233 GLU B C 1
ATOM 5005 O O . GLU B 1 237 ? -0.714 9.599 18.927 1.00 7.65 233 GLU B O 1
ATOM 5011 N N . GLY B 1 238 ? 0.991 10.943 19.557 1.00 7.65 234 GLY B N 1
ATOM 5012 C CA . GLY B 1 238 ? 0.288 11.543 20.671 1.00 7.69 234 GLY B CA 1
ATOM 5013 C C . GLY B 1 238 ? -0.889 12.450 20.296 1.00 7.73 234 GLY B C 1
ATOM 5014 O O . GLY B 1 238 ? -1.674 12.822 21.172 1.00 7.90 234 GLY B O 1
ATOM 5015 N N . GLY B 1 239 ? -0.990 12.843 19.022 1.00 7.42 235 GLY B N 1
ATOM 5016 C CA . GLY B 1 239 ? -2.167 13.592 18.520 1.00 7.69 235 GLY B CA 1
ATOM 5017 C C . GLY B 1 239 ? -1.879 14.870 17.736 1.00 7.54 235 GLY B C 1
ATOM 5018 O O . GLY B 1 239 ? -2.743 15.749 17.687 1.00 7.63 235 GLY B O 1
ATOM 5019 N N . PHE B 1 240 ? -0.686 14.975 17.126 1.00 7.39 236 PHE B N 1
ATOM 5020 C CA . PHE B 1 240 ? -0.272 16.155 16.357 1.00 7.50 236 PHE B CA 1
ATOM 5021 C C . PHE B 1 240 ? -0.374 17.385 17.254 1.00 7.66 236 PHE B C 1
ATOM 5022 O O . PHE B 1 240 ? -1.016 18.393 16.899 1.00 7.83 236 PHE B O 1
ATOM 5030 N N . ILE B 1 241 ? 0.245 17.274 18.430 1.00 7.52 237 ILE B N 1
ATOM 5031 C CA . ILE B 1 241 ? 0.216 18.328 19.430 1.00 7.72 237 ILE B CA 1
ATOM 5032 C C . ILE B 1 241 ? 1.351 19.298 19.164 1.00 7.92 237 ILE B C 1
ATOM 5033 O O . ILE B 1 241 ? 2.521 18.912 19.201 1.00 8.15 237 ILE B O 1
ATOM 5038 N N . VAL B 1 242 ? 0.977 20.547 18.883 1.00 8.20 238 VAL B N 1
ATOM 5039 C CA . VAL B 1 242 ? 1.896 21.639 18.656 1.00 8.39 238 VAL B CA 1
ATOM 5040 C C . VAL B 1 242 ? 2.046 22.367 19.987 1.00 8.58 238 VAL B C 1
ATOM 5041 O O . VAL B 1 242 ? 1.067 22.816 20.566 1.00 8.68 238 VAL B O 1
ATOM 5045 N N . PRO B 1 243 ? 3.272 22.454 20.499 1.00 8.65 239 PRO B N 1
ATOM 5046 C CA . PRO B 1 243 ? 3.438 23.118 21.783 1.00 8.92 239 PRO B CA 1
ATOM 5047 C C . PRO B 1 243 ? 3.090 24.601 21.710 1.00 9.32 239 PRO B C 1
ATOM 5048 O O . PRO B 1 243 ? 3.134 25.233 20.634 1.00 9.36 239 PRO B O 1
ATOM 5052 N N . ALA B 1 244 ? 2.685 25.154 22.851 1.00 9.55 240 ALA B N 1
ATOM 5053 C CA . ALA B 1 244 ? 2.482 26.599 22.946 1.00 9.85 240 ALA B CA 1
ATOM 5054 C C . ALA B 1 244 ? 3.783 27.361 22.556 1.00 10.15 240 ALA B C 1
ATOM 5055 O O . ALA B 1 244 ? 4.891 26.938 22.871 1.00 9.88 240 ALA B O 1
ATOM 5057 N N . PRO B 1 245 ? 3.654 28.509 21.880 1.00 10.69 241 PRO B N 1
ATOM 5058 C CA . PRO B 1 245 ? 4.850 29.294 21.547 1.00 10.82 241 PRO B CA 1
ATOM 5059 C C . PRO B 1 245 ? 5.733 29.596 22.751 1.00 10.52 241 PRO B C 1
ATOM 5060 O O . PRO B 1 245 ? 5.234 29.953 23.803 1.00 10.80 241 PRO B O 1
ATOM 5064 N N . GLY B 1 246 ? 7.045 29.449 22.596 1.00 10.39 242 GLY B N 1
ATOM 5065 C CA . GLY B 1 246 ? 7.984 29.730 23.686 1.00 10.24 242 GLY B CA 1
ATOM 5066 C C . GLY B 1 246 ? 8.397 28.520 24.502 1.00 10.07 242 GLY B C 1
ATOM 5067 O O . GLY B 1 246 ? 9.430 28.553 25.195 1.00 10.09 242 GLY B O 1
ATOM 5068 N N . PHE B 1 247 ? 7.609 27.452 24.432 1.00 9.77 243 PHE B N 1
ATOM 5069 C CA . PHE B 1 247 ? 7.889 26.249 25.234 1.00 9.52 243 PHE B CA 1
ATOM 5070 C C . PHE B 1 247 ? 9.248 25.646 24.902 1.00 9.44 243 PHE B C 1
ATOM 5071 O O . PHE B 1 247 ? 10.088 25.463 25.781 1.00 9.29 243 PHE B O 1
ATOM 5079 N N . LEU B 1 248 ? 9.450 25.292 23.638 1.00 9.09 244 LEU B N 1
ATOM 5080 C CA . LEU B 1 248 ? 10.698 24.637 23.253 1.00 9.25 244 LEU B CA 1
ATOM 5081 C C . LEU B 1 248 ? 11.939 25.503 23.439 1.00 9.18 244 LEU B C 1
ATOM 5082 O O . LEU B 1 248 ? 12.975 24.998 23.867 1.00 9.03 244 LEU B O 1
ATOM 5087 N N . ALA B 1 249 ? 11.856 26.800 23.144 1.00 9.32 245 ALA B N 1
ATOM 5088 C CA . ALA B 1 249 ? 13.030 27.651 23.313 1.00 9.38 245 ALA B CA 1
ATOM 5089 C C . ALA B 1 249 ? 13.377 27.767 24.795 1.00 9.51 245 ALA B C 1
ATOM 5090 O O . ALA B 1 249 ? 14.550 27.844 25.146 1.00 9.44 245 ALA B O 1
ATOM 5092 N N . THR B 1 250 ? 12.362 27.766 25.651 1.00 9.48 246 THR B N 1
ATOM 5093 C CA . THR B 1 250 ? 12.606 27.843 27.092 1.00 9.61 246 THR B CA 1
ATOM 5094 C C . THR B 1 250 ? 13.363 26.605 27.569 1.00 9.69 246 THR B C 1
ATOM 5095 O O . THR B 1 250 ? 14.349 26.700 28.333 1.00 9.40 246 THR B O 1
ATOM 5099 N N . LEU B 1 251 ? 12.951 25.451 27.064 1.00 9.75 247 LEU B N 1
ATOM 5100 C CA . LEU B 1 251 ? 13.651 24.210 27.378 1.00 9.75 247 LEU B CA 1
ATOM 5101 C C . LEU B 1 251 ? 15.078 24.173 26.861 1.00 9.65 247 LEU B C 1
ATOM 5102 O O . LEU B 1 251 ? 16.000 23.771 27.596 1.00 9.55 247 LEU B O 1
ATOM 5107 N N . THR B 1 252 ? 15.280 24.524 25.585 1.00 9.55 248 THR B N 1
ATOM 5108 C CA . THR B 1 252 ? 16.629 24.460 25.020 1.00 9.60 248 THR B CA 1
ATOM 5109 C C . THR B 1 252 ? 17.603 25.392 25.743 1.00 9.58 248 THR B C 1
ATOM 5110 O O . THR B 1 252 ? 18.775 25.030 25.937 1.00 9.09 248 THR B O 1
ATOM 5114 N N . ALA B 1 253 ? 17.131 26.576 26.140 1.00 9.61 249 ALA B N 1
ATOM 5115 C CA . ALA B 1 253 ? 17.964 27.512 26.891 1.00 9.65 249 ALA B CA 1
ATOM 5116 C C . ALA B 1 253 ? 18.404 26.885 28.232 1.00 9.51 249 ALA B C 1
ATOM 5117 O O . ALA B 1 253 ? 19.571 26.960 28.607 1.00 9.61 249 ALA B O 1
ATOM 5119 N N . TRP B 1 254 ? 17.467 26.267 28.944 1.00 9.29 250 TRP B N 1
ATOM 5120 C CA . TRP B 1 254 ? 17.783 25.605 30.219 1.00 9.07 250 TRP B CA 1
ATOM 5121 C C . TRP B 1 254 ? 18.755 24.458 30.008 1.00 9.15 250 TRP B C 1
ATOM 5122 O O . TRP B 1 254 ? 19.766 24.315 30.732 1.00 8.65 250 TRP B O 1
ATOM 5133 N N . ALA B 1 255 ? 18.519 23.676 28.957 1.00 9.13 251 ALA B N 1
ATOM 5134 C CA . ALA B 1 255 ? 19.350 22.533 28.703 1.00 9.21 251 ALA B CA 1
ATOM 5135 C C . ALA B 1 255 ? 20.780 22.997 28.436 1.00 9.80 251 ALA B C 1
ATOM 5136 O O . ALA B 1 255 ? 21.741 22.404 28.927 1.00 9.52 251 ALA B O 1
ATOM 5138 N N . SER B 1 256 ? 20.915 24.064 27.642 1.00 10.80 252 SER B N 1
ATOM 5139 C CA . SER B 1 256 ? 22.224 24.609 27.315 1.00 11.78 252 SER B CA 1
ATOM 5140 C C . SER B 1 256 ? 22.951 25.063 28.570 1.00 12.10 252 SER B C 1
ATOM 5141 O O . SER B 1 256 ? 24.135 24.797 28.746 1.00 12.05 252 SER B O 1
ATOM 5144 N N . GLU B 1 257 ? 22.224 25.740 29.452 1.00 12.68 253 GLU B N 1
ATOM 5145 C CA . GLU B 1 257 ? 22.801 26.274 30.700 1.00 13.33 253 GLU B CA 1
ATOM 5146 C C . GLU B 1 257 ? 23.247 25.190 31.671 1.00 12.10 253 GLU B C 1
ATOM 5147 O O . GLU B 1 257 ? 24.077 25.451 32.554 1.00 11.84 253 GLU B O 1
ATOM 5153 N N . ASN B 1 258 ? 22.676 23.995 31.528 1.00 10.57 254 ASN B N 1
ATOM 5154 C CA . ASN B 1 258 ? 22.867 22.894 32.474 1.00 9.89 254 ASN B CA 1
ATOM 5155 C C . ASN B 1 258 ? 23.615 21.695 31.907 1.00 9.31 254 ASN B C 1
ATOM 5156 O O . ASN B 1 258 ? 23.746 20.678 32.585 1.00 8.96 254 ASN B O 1
ATOM 5161 N N . GLY B 1 259 ? 24.121 21.830 30.677 1.00 8.95 255 GLY B N 1
ATOM 5162 C CA . GLY B 1 259 ? 24.952 20.798 30.065 1.00 8.77 255 GLY B CA 1
ATOM 5163 C C . GLY B 1 259 ? 24.179 19.542 29.714 1.00 8.35 255 GLY B C 1
ATOM 5164 O O . GLY B 1 259 ? 24.763 18.449 29.586 1.00 8.71 255 GLY B O 1
ATOM 5165 N N . VAL B 1 260 ? 22.868 19.701 29.559 1.00 7.99 256 VAL B N 1
ATOM 5166 C CA . VAL B 1 260 ? 21.981 18.608 29.197 1.00 7.42 256 VAL B CA 1
ATOM 5167 C C . VAL B 1 260 ? 21.805 18.588 27.676 1.00 7.12 256 VAL B C 1
ATOM 5168 O O . VAL B 1 260 ? 21.502 19.603 27.049 1.00 7.33 256 VAL B O 1
ATOM 5172 N N . VAL B 1 261 ? 21.930 17.418 27.075 1.00 6.63 257 VAL B N 1
ATOM 5173 C CA . VAL B 1 261 ? 21.781 17.328 25.618 1.00 6.45 257 VAL B CA 1
ATOM 5174 C C . VAL B 1 261 ? 20.300 17.421 25.248 1.00 6.45 257 VAL B C 1
ATOM 5175 O O . VAL B 1 261 ? 19.487 16.665 25.781 1.00 6.39 257 VAL B O 1
ATOM 5179 N N . PHE B 1 262 ? 19.955 18.319 24.329 1.00 6.40 258 PHE B N 1
ATOM 5180 C CA . PHE B 1 262 ? 18.565 18.448 23.884 1.00 6.46 258 PHE B CA 1
ATOM 5181 C C . PHE B 1 262 ? 18.437 17.743 22.557 1.00 6.24 258 PHE B C 1
ATOM 5182 O O . PHE B 1 262 ? 19.120 18.088 21.592 1.00 6.35 258 PHE B O 1
ATOM 5190 N N . ILE B 1 263 ? 17.572 16.741 22.512 1.00 6.15 259 ILE B N 1
ATOM 5191 C CA . ILE B 1 263 ? 17.348 15.936 21.309 1.00 5.95 259 ILE B CA 1
ATOM 5192 C C . ILE B 1 263 ? 15.951 16.230 20.749 1.00 5.94 259 ILE B C 1
ATOM 5193 O O . ILE B 1 263 ? 14.941 16.026 21.436 1.00 5.85 259 ILE B O 1
ATOM 5198 N N . ALA B 1 264 ? 15.902 16.711 19.509 1.00 5.91 260 ALA B N 1
ATOM 5199 C CA . ALA B 1 264 ? 14.661 16.921 18.805 1.00 6.00 260 ALA B CA 1
ATOM 5200 C C . ALA B 1 264 ? 14.393 15.671 17.987 1.00 5.98 260 ALA B C 1
ATOM 5201 O O . ALA B 1 264 ? 15.176 15.336 17.080 1.00 5.94 260 ALA B O 1
ATOM 5203 N N . ASP B 1 265 ? 13.299 14.983 18.295 1.00 5.94 261 ASP B N 1
ATOM 5204 C CA . ASP B 1 265 ? 12.957 13.795 17.565 1.00 5.93 261 ASP B CA 1
ATOM 5205 C C . ASP B 1 265 ? 12.091 14.236 16.386 1.00 5.98 261 ASP B C 1
ATOM 5206 O O . ASP B 1 265 ? 10.880 14.496 16.547 1.00 6.14 261 ASP B O 1
ATOM 5211 N N . GLU B 1 266 ? 12.726 14.342 15.212 1.00 6.02 262 GLU B N 1
ATOM 5212 C CA . GLU B 1 266 ? 12.077 14.771 13.978 1.00 6.15 262 GLU B CA 1
ATOM 5213 C C . GLU B 1 266 ? 11.808 13.610 13.032 1.00 6.10 262 GLU B C 1
ATOM 5214 O O . GLU B 1 266 ? 11.705 13.787 11.825 1.00 6.15 262 GLU B O 1
ATOM 5220 N N . VAL B 1 267 ? 11.690 12.414 13.592 1.00 6.07 263 VAL B N 1
ATOM 5221 C CA . VAL B 1 267 ? 11.377 11.241 12.789 1.00 6.02 263 VAL B CA 1
ATOM 5222 C C . VAL B 1 267 ? 10.116 11.463 11.941 1.00 6.14 263 VAL B C 1
ATOM 5223 O O . VAL B 1 267 ? 10.125 11.157 10.737 1.00 6.21 263 VAL B O 1
ATOM 5227 N N . GLN B 1 268 ? 9.065 12.023 12.540 1.00 6.26 264 GLN B N 1
ATOM 5228 C CA . GLN B 1 268 ? 7.810 12.273 11.813 1.00 6.44 264 GLN B CA 1
ATOM 5229 C C . GLN B 1 268 ? 7.754 13.674 11.180 1.00 6.57 264 GLN B C 1
ATOM 5230 O O . GLN B 1 268 ? 7.312 13.819 10.016 1.00 6.69 264 GLN B O 1
ATOM 5236 N N . THR B 1 269 ? 8.257 14.677 11.894 1.00 6.65 265 THR B N 1
ATOM 5237 C CA . THR B 1 269 ? 8.174 16.064 11.440 1.00 6.86 265 THR B CA 1
ATOM 5238 C C . THR B 1 269 ? 9.205 16.398 10.369 1.00 6.98 265 THR B C 1
ATOM 5239 O O . THR B 1 269 ? 9.036 17.370 9.631 1.00 7.14 265 THR B O 1
ATOM 5243 N N . GLY B 1 270 ? 10.272 15.611 10.271 1.00 6.89 266 GLY B N 1
ATOM 5244 C CA . GLY B 1 270 ? 11.396 15.991 9.425 1.00 7.04 266 GLY B CA 1
ATOM 5245 C C . GLY B 1 270 ? 11.110 15.926 7.943 1.00 7.18 266 GLY B C 1
ATOM 5246 O O . GLY B 1 270 ? 10.246 15.160 7.515 1.00 7.28 266 GLY B O 1
ATOM 5247 N N . PHE B 1 271 ? 11.823 16.748 7.171 1.00 7.36 267 PHE B N 1
ATOM 5248 C CA . PHE B 1 271 ? 11.879 16.662 5.678 1.00 7.52 267 PHE B CA 1
ATOM 5249 C C . PHE B 1 271 ? 10.602 17.192 5.002 1.00 7.71 267 PHE B C 1
ATOM 5250 O O . PHE B 1 271 ? 9.808 16.429 4.462 1.00 8.02 267 PHE B O 1
ATOM 5258 N N . ALA B 1 272 ? 10.417 18.509 5.053 1.00 7.74 268 ALA B N 1
ATOM 5259 C CA . ALA B 1 272 ? 9.352 19.228 4.286 1.00 7.82 268 ALA B CA 1
ATOM 5260 C C . ALA B 1 272 ? 7.952 19.158 4.904 1.00 7.78 268 ALA B C 1
ATOM 5261 O O . ALA B 1 272 ? 7.097 20.050 4.678 1.00 8.20 268 ALA B O 1
ATOM 5263 N N . ARG B 1 273 ? 7.727 18.108 5.685 1.00 7.70 269 ARG B N 1
ATOM 5264 C CA . ARG B 1 273 ? 6.421 17.756 6.231 1.00 7.68 269 ARG B CA 1
ATOM 5265 C C . ARG B 1 273 ? 5.654 18.907 6.842 1.00 7.84 269 ARG B C 1
ATOM 5266 O O . ARG B 1 273 ? 4.450 19.011 6.610 1.00 8.01 269 ARG B O 1
ATOM 5274 N N . THR B 1 274 ? 6.332 19.728 7.645 1.00 8.03 270 THR B N 1
ATOM 5275 C CA . THR B 1 274 ? 5.675 20.812 8.392 1.00 8.13 270 THR B CA 1
ATOM 5276 C C . THR B 1 274 ? 5.827 22.186 7.724 1.00 8.56 270 THR B C 1
ATOM 5277 O O . THR B 1 274 ? 5.550 23.218 8.340 1.00 8.90 270 THR B O 1
ATOM 5281 N N . GLY B 1 275 ? 6.264 22.204 6.470 1.00 8.78 271 GLY B N 1
ATOM 5282 C CA . GLY B 1 275 ? 6.440 23.464 5.733 1.00 9.48 271 GLY B CA 1
ATOM 5283 C C . GLY B 1 275 ? 7.831 24.077 5.887 1.00 9.74 271 GLY B C 1
ATOM 5284 O O . GLY B 1 275 ? 8.048 25.277 5.607 1.00 10.51 271 GLY B O 1
ATOM 5285 N N . ALA B 1 276 ? 8.771 23.265 6.357 1.00 9.74 272 ALA B N 1
ATOM 5286 C CA . ALA B 1 276 ? 10.184 23.658 6.534 1.00 9.74 272 ALA B CA 1
ATOM 5287 C C . ALA B 1 276 ? 10.971 22.375 6.443 1.00 9.67 272 ALA B C 1
ATOM 5288 O O . ALA B 1 276 ? 10.390 21.280 6.480 1.00 9.20 272 ALA B O 1
ATOM 5290 N N . TRP B 1 277 ? 12.289 22.454 6.276 1.00 9.94 273 TRP B N 1
ATOM 5291 C CA . TRP B 1 277 ? 13.072 21.228 6.255 1.00 10.15 273 TRP B CA 1
ATOM 5292 C C . TRP B 1 277 ? 12.895 20.487 7.553 1.00 9.65 273 TRP B C 1
ATOM 5293 O O . TRP B 1 277 ? 12.727 19.284 7.566 1.00 9.44 273 TRP B O 1
ATOM 5304 N N . PHE B 1 278 ? 12.929 21.226 8.651 1.00 9.47 274 PHE B N 1
ATOM 5305 C CA . PHE B 1 278 ? 12.721 20.670 9.988 1.00 9.36 274 PHE B CA 1
ATOM 5306 C C . PHE B 1 278 ? 11.780 21.564 10.786 1.00 9.36 274 PHE B C 1
ATOM 5307 O O . PHE B 1 278 ? 11.852 22.806 10.686 1.00 9.05 274 PHE B O 1
ATOM 5315 N N . ALA B 1 279 ? 10.902 20.931 11.567 1.00 9.21 275 ALA B N 1
ATOM 5316 C CA . ALA B 1 279 ? 9.923 21.634 12.385 1.00 9.54 275 ALA B CA 1
ATOM 5317 C C . ALA B 1 279 ? 10.574 22.536 13.448 1.00 9.83 275 ALA B C 1
ATOM 5318 O O . ALA B 1 279 ? 10.005 23.562 13.824 1.00 10.11 275 ALA B O 1
ATOM 5320 N N . SER B 1 280 ? 11.770 22.163 13.897 1.00 10.04 276 SER B N 1
ATOM 5321 C CA . SER B 1 280 ? 12.555 22.979 14.828 1.00 10.23 276 SER B CA 1
ATOM 5322 C C . SER B 1 280 ? 12.748 24.402 14.318 1.00 10.68 276 SER B C 1
ATOM 5323 O O . SER B 1 280 ? 12.870 25.326 15.110 1.00 10.99 276 SER B O 1
ATOM 5326 N N . GLU B 1 281 ? 12.797 24.585 13.001 1.00 11.60 277 GLU B N 1
ATOM 5327 C CA . GLU B 1 281 ? 12.988 25.931 12.436 1.00 12.67 277 GLU B CA 1
ATOM 5328 C C . GLU B 1 281 ? 11.868 26.877 12.836 1.00 13.15 277 GLU B C 1
ATOM 5329 O O . GLU B 1 281 ? 12.115 28.053 13.064 1.00 13.22 277 GLU B O 1
ATOM 5335 N N . HIS B 1 282 ? 10.645 26.371 12.947 1.00 14.24 278 HIS B N 1
ATOM 5336 C CA . HIS B 1 282 ? 9.493 27.228 13.268 1.00 15.56 278 HIS B CA 1
ATOM 5337 C C . HIS B 1 282 ? 9.633 27.793 14.650 1.00 16.54 278 HIS B C 1
ATOM 5338 O O . HIS B 1 282 ? 9.094 28.860 14.953 1.00 17.72 278 HIS B O 1
ATOM 5345 N N . GLU B 1 283 ? 10.319 27.041 15.500 1.00 16.68 279 GLU B N 1
ATOM 5346 C CA . GLU B 1 283 ? 10.511 27.382 16.911 1.00 17.31 279 GLU B CA 1
ATOM 5347 C C . GLU B 1 283 ? 11.782 28.209 17.132 1.00 17.50 279 GLU B C 1
ATOM 5348 O O . GLU B 1 283 ? 12.061 28.660 18.244 1.00 20.24 279 GLU B O 1
ATOM 5354 N N . GLY B 1 284 ? 12.559 28.432 16.082 1.00 17.02 280 GLY B N 1
ATOM 5355 C CA . GLY B 1 284 ? 13.859 29.092 16.238 1.00 16.88 280 GLY B CA 1
ATOM 5356 C C . GLY B 1 284 ? 14.872 28.326 17.090 1.00 16.07 280 GLY B C 1
ATOM 5357 O O . GLY B 1 284 ? 15.869 28.905 17.525 1.00 17.30 280 GLY B O 1
ATOM 5358 N N . ILE B 1 285 ? 14.665 27.030 17.322 1.00 13.59 281 ILE B N 1
ATOM 5359 C CA . ILE B 1 285 ? 15.623 26.278 18.133 1.00 12.22 281 ILE B CA 1
ATOM 5360 C C . ILE B 1 285 ? 16.653 25.561 17.256 1.00 11.16 281 ILE B C 1
ATOM 5361 O O . ILE B 1 285 ? 16.412 25.256 16.078 1.00 10.53 281 ILE B O 1
ATOM 5366 N N . VAL B 1 286 ? 17.811 25.327 17.871 1.00 10.43 282 VAL B N 1
ATOM 5367 C CA . VAL B 1 286 ? 18.909 24.592 17.279 1.00 9.83 282 VAL B CA 1
ATOM 5368 C C . VAL B 1 286 ? 19.199 23.370 18.172 1.00 9.27 282 VAL B C 1
ATOM 5369 O O . VAL B 1 286 ? 19.976 23.456 19.135 1.00 9.35 282 VAL B O 1
ATOM 5373 N N . PRO B 1 287 ? 18.582 22.219 17.859 1.00 8.66 283 PRO B N 1
ATOM 5374 C CA . PRO B 1 287 ? 18.767 21.055 18.728 1.00 8.32 283 PRO B CA 1
ATOM 5375 C C . PRO B 1 287 ? 20.197 20.552 18.722 1.00 8.06 283 PRO B C 1
ATOM 5376 O O . PRO B 1 287 ? 20.847 20.601 17.702 1.00 7.76 283 PRO B O 1
ATOM 5380 N N . ASP B 1 288 ? 20.678 20.088 19.869 1.00 7.85 284 ASP B N 1
ATOM 5381 C CA . ASP B 1 288 ? 22.012 19.500 19.960 1.00 7.83 284 ASP B CA 1
ATOM 5382 C C . ASP B 1 288 ? 22.102 18.233 19.105 1.00 7.52 284 ASP B C 1
ATOM 5383 O O . ASP B 1 288 ? 23.129 17.981 18.492 1.00 7.84 284 ASP B O 1
ATOM 5388 N N . ILE B 1 289 ? 21.042 17.428 19.111 1.00 7.04 285 ILE B N 1
ATOM 5389 C CA . ILE B 1 289 ? 20.956 16.237 18.265 1.00 6.64 285 ILE B CA 1
ATOM 5390 C C . ILE B 1 289 ? 19.565 16.188 17.649 1.00 6.49 285 ILE B C 1
ATOM 5391 O O . ILE B 1 289 ? 18.590 16.498 18.306 1.00 6.46 285 ILE B O 1
ATOM 5396 N N . VAL B 1 290 ? 19.493 15.770 16.381 1.00 6.23 286 VAL B N 1
ATOM 5397 C CA . VAL B 1 290 ? 18.236 15.557 15.685 1.00 6.13 286 VAL B CA 1
ATOM 5398 C C . VAL B 1 290 ? 18.183 14.095 15.272 1.00 5.97 286 VAL B C 1
ATOM 5399 O O . VAL B 1 290 ? 19.179 13.545 14.768 1.00 6.01 286 VAL B O 1
ATOM 5403 N N . THR B 1 291 ? 17.042 13.460 15.499 1.00 5.82 287 THR B N 1
ATOM 5404 C CA . THR B 1 291 ? 16.808 12.107 14.996 1.00 5.70 287 THR B CA 1
ATOM 5405 C C . THR B 1 291 ? 15.822 12.158 13.832 1.00 5.91 287 THR B C 1
ATOM 5406 O O . THR B 1 291 ? 14.845 12.939 13.853 1.00 5.85 287 THR B O 1
ATOM 5410 N N . MET B 1 292 ? 16.076 11.286 12.846 1.00 6.14 288 MET B N 1
ATOM 5411 C CA . MET B 1 292 ? 15.376 11.280 11.565 1.00 6.37 288 MET B CA 1
ATOM 5412 C C . MET B 1 292 ? 15.123 9.871 11.066 1.00 6.37 288 MET B C 1
ATOM 5413 O O . MET B 1 292 ? 15.951 8.981 11.270 1.00 6.14 288 MET B O 1
ATOM 5418 N N . ALA B 1 293 ? 14.001 9.721 10.348 1.00 6.51 289 ALA B N 1
ATOM 5419 C CA . ALA B 1 293 ? 13.726 8.533 9.566 1.00 6.61 289 ALA B CA 1
ATOM 5420 C C . ALA B 1 293 ? 12.588 8.866 8.589 1.00 6.70 289 ALA B C 1
ATOM 5421 O O . ALA B 1 293 ? 12.660 9.891 7.918 1.00 7.02 289 ALA B O 1
ATOM 5453 N N . GLY B 1 295 ? 10.476 10.105 6.190 1.00 6.92 291 GLY B N 1
ATOM 5454 C CA . GLY B 1 295 ? 10.579 10.753 4.871 1.00 6.97 291 GLY B CA 1
ATOM 5455 C C . GLY B 1 295 ? 11.931 10.776 4.190 1.00 7.11 291 GLY B C 1
ATOM 5456 O O . GLY B 1 295 ? 12.047 11.028 2.977 1.00 7.36 291 GLY B O 1
ATOM 5457 N N . ILE B 1 296 ? 12.963 10.474 4.962 1.00 6.96 292 ILE B N 1
ATOM 5458 C CA . ILE B 1 296 ? 14.357 10.639 4.531 1.00 7.03 292 ILE B CA 1
ATOM 5459 C C . ILE B 1 296 ? 14.717 9.950 3.224 1.00 7.09 292 ILE B C 1
ATOM 5460 O O . ILE B 1 296 ? 15.486 10.512 2.408 1.00 7.42 292 ILE B O 1
ATOM 5465 N N . ALA B 1 297 ? 14.200 8.734 3.010 1.00 6.88 293 ALA B N 1
ATOM 5466 C CA . ALA B 1 297 ? 14.690 7.879 1.913 1.00 6.78 293 ALA B CA 1
ATOM 5467 C C . ALA B 1 297 ? 13.567 7.423 0.974 1.00 6.59 293 ALA B C 1
ATOM 5468 O O . ALA B 1 297 ? 13.641 6.337 0.354 1.00 6.42 293 ALA B O 1
ATOM 5470 N N . GLY B 1 298 ? 12.518 8.236 0.882 1.00 6.55 294 GLY B N 1
ATOM 5471 C CA . GLY B 1 298 ? 11.417 7.959 -0.053 1.00 6.53 294 GLY B CA 1
ATOM 5472 C C . GLY B 1 298 ? 10.742 6.601 0.103 1.00 6.48 294 GLY B C 1
ATOM 5473 O O . GLY B 1 298 ? 10.186 6.057 -0.886 1.00 6.55 294 GLY B O 1
ATOM 5474 N N . GLY B 1 299 ? 10.769 6.068 1.328 1.00 6.19 295 GLY B N 1
ATOM 5475 C CA . GLY B 1 299 ? 10.146 4.800 1.654 1.00 6.22 295 GLY B CA 1
ATOM 5476 C C . GLY B 1 299 ? 11.108 3.689 2.046 1.00 6.15 295 GLY B C 1
ATOM 5477 O O . GLY B 1 299 ? 10.696 2.667 2.611 1.00 6.08 295 GLY B O 1
ATOM 5478 N N . MET B 1 300 ? 12.391 3.876 1.771 1.00 6.17 296 MET B N 1
ATOM 5479 C CA . MET B 1 300 ? 13.380 2.837 2.070 1.00 6.18 296 MET B CA 1
ATOM 5480 C C . MET B 1 300 ? 13.878 2.925 3.517 1.00 6.01 296 MET B C 1
ATOM 5481 O O . MET B 1 300 ? 13.818 3.985 4.120 1.00 6.00 296 MET B O 1
ATOM 5486 N N . PRO B 1 301 ? 14.337 1.800 4.101 1.00 5.91 297 PRO B N 1
ATOM 5487 C CA . PRO B 1 301 ? 14.655 1.825 5.554 1.00 5.80 297 PRO B CA 1
ATOM 5488 C C . PRO B 1 301 ? 15.995 2.460 5.904 1.00 5.83 297 PRO B C 1
ATOM 5489 O O . PRO B 1 301 ? 17.060 1.804 5.869 1.00 6.01 297 PRO B O 1
ATOM 5493 N N . LEU B 1 302 ? 15.937 3.758 6.193 1.00 5.78 298 LEU B N 1
ATOM 5494 C CA . LEU B 1 302 ? 17.124 4.521 6.604 1.00 5.69 298 LEU B CA 1
ATOM 5495 C C . LEU B 1 302 ? 16.698 5.461 7.722 1.00 5.54 298 LEU B C 1
ATOM 5496 O O . LEU B 1 302 ? 15.573 5.964 7.742 1.00 5.33 298 LEU B O 1
ATOM 5501 N N . SER B 1 303 ? 17.590 5.648 8.676 1.00 5.42 299 SER B N 1
ATOM 5502 C CA . SER B 1 303 ? 17.390 6.601 9.756 1.00 5.43 299 SER B CA 1
ATOM 5503 C C . SER B 1 303 ? 18.707 7.285 10.056 1.00 5.40 299 SER B C 1
ATOM 5504 O O . SER B 1 303 ? 19.788 6.818 9.635 1.00 5.41 299 SER B O 1
ATOM 5507 N N . ALA B 1 304 ? 18.646 8.399 10.776 1.00 5.38 300 ALA B N 1
ATOM 5508 C CA . ALA B 1 304 ? 19.849 9.189 10.995 1.00 5.42 300 ALA B CA 1
ATOM 5509 C C . ALA B 1 304 ? 19.868 9.894 12.345 1.00 5.45 300 ALA B C 1
ATOM 5510 O O . ALA B 1 304 ? 18.815 10.272 12.864 1.00 5.31 300 ALA B O 1
ATOM 5512 N N . VAL B 1 305 ? 21.085 10.076 12.863 1.00 5.51 301 VAL B N 1
ATOM 5513 C CA . VAL B 1 305 ? 21.354 10.914 14.040 1.00 5.69 301 VAL B CA 1
ATOM 5514 C C . VAL B 1 305 ? 22.362 11.964 13.580 1.00 5.92 301 VAL B C 1
ATOM 5515 O O . VAL B 1 305 ? 23.482 11.613 13.149 1.00 5.98 301 VAL B O 1
ATOM 5519 N N . THR B 1 306 ? 21.958 13.230 13.635 1.00 6.10 302 THR B N 1
ATOM 5520 C CA . THR B 1 306 ? 22.809 14.359 13.266 1.00 6.42 302 THR B CA 1
ATOM 5521 C C . THR B 1 306 ? 22.919 15.244 14.482 1.00 6.82 302 THR B C 1
ATOM 5522 O O . THR B 1 306 ? 21.912 15.670 15.036 1.00 6.80 302 THR B O 1
ATOM 5526 N N . GLY B 1 307 ? 24.142 15.484 14.926 1.00 7.23 303 GLY B N 1
ATOM 5527 C CA . GLY B 1 307 ? 24.349 16.198 16.191 1.00 7.71 303 GLY B CA 1
ATOM 5528 C C . GLY B 1 307 ? 25.650 16.985 16.203 1.00 8.21 303 GLY B C 1
ATOM 5529 O O . GLY B 1 307 ? 26.477 16.867 15.308 1.00 7.85 303 GLY B O 1
ATOM 5530 N N . ARG B 1 308 ? 25.818 17.805 17.237 1.00 9.10 304 ARG B N 1
ATOM 5531 C CA . ARG B 1 308 ? 27.041 18.580 17.392 1.00 9.81 304 ARG B CA 1
ATOM 5532 C C . ARG B 1 308 ? 28.242 17.652 17.313 1.00 9.40 304 ARG B C 1
ATOM 5533 O O . ARG B 1 308 ? 28.258 16.584 17.940 1.00 8.83 304 ARG B O 1
ATOM 5541 N N . ALA B 1 309 ? 29.263 18.070 16.567 1.00 9.19 305 ALA B N 1
ATOM 5542 C CA . ALA B 1 309 ? 30.408 17.203 16.330 1.00 9.32 305 ALA B CA 1
ATOM 5543 C C . ALA B 1 309 ? 31.053 16.721 17.634 1.00 9.31 305 ALA B C 1
ATOM 5544 O O . ALA B 1 309 ? 31.469 15.561 17.741 1.00 8.81 305 ALA B O 1
ATOM 5546 N N . GLU B 1 310 ? 31.098 17.596 18.634 1.00 9.73 306 GLU B N 1
ATOM 5547 C CA A GLU B 1 310 ? 31.781 17.302 19.895 0.50 9.90 306 GLU B CA 1
ATOM 5548 C CA B GLU B 1 310 ? 31.804 17.268 19.883 0.50 9.75 306 GLU B CA 1
ATOM 5549 C C . GLU B 1 310 ? 31.043 16.216 20.691 1.00 9.56 306 GLU B C 1
ATOM 5550 O O . GLU B 1 310 ? 31.648 15.492 21.491 1.00 9.79 306 GLU B O 1
ATOM 5561 N N . LEU B 1 311 ? 29.730 16.114 20.476 1.00 8.91 307 LEU B N 1
ATOM 5562 C CA . LEU B 1 311 ? 28.913 15.050 21.092 1.00 8.26 307 LEU B CA 1
ATOM 5563 C C . LEU B 1 311 ? 29.083 13.761 20.290 1.00 7.87 307 LEU B C 1
ATOM 5564 O O . LEU B 1 311 ? 29.466 12.724 20.839 1.00 7.75 307 LEU B O 1
ATOM 5569 N N . MET B 1 312 ? 28.889 13.865 18.975 1.00 7.57 308 MET B N 1
ATOM 5570 C CA . MET B 1 312 ? 28.895 12.708 18.088 1.00 7.37 308 MET B CA 1
ATOM 5571 C C . MET B 1 312 ? 30.263 12.043 18.026 1.00 7.73 308 MET B C 1
ATOM 5572 O O . MET B 1 312 ? 30.353 10.821 17.865 1.00 7.59 308 MET B O 1
ATOM 5577 N N . ASP B 1 313 ? 31.316 12.836 18.206 1.00 8.07 309 ASP B N 1
ATOM 5578 C CA . ASP B 1 313 ? 32.684 12.319 18.139 1.00 8.55 309 ASP B CA 1
ATOM 5579 C C . ASP B 1 313 ? 33.256 11.952 19.512 1.00 8.46 309 ASP B C 1
ATOM 5580 O O . ASP B 1 313 ? 34.402 11.491 19.582 1.00 8.46 309 ASP B O 1
ATOM 5585 N N . ALA B 1 314 ? 32.474 12.122 20.581 1.00 8.18 310 ALA B N 1
ATOM 5586 C CA . ALA B 1 314 ? 32.862 11.686 21.935 1.00 8.29 310 ALA B CA 1
ATOM 5587 C C . ALA B 1 314 ? 32.899 10.156 22.065 1.00 8.24 310 ALA B C 1
ATOM 5588 O O . ALA B 1 314 ? 33.663 9.612 22.874 1.00 8.26 310 ALA B O 1
ATOM 5590 N N . VAL B 1 315 ? 32.085 9.489 21.245 1.00 8.00 311 VAL B N 1
ATOM 5591 C CA . VAL B 1 315 ? 31.953 8.035 21.274 1.00 8.02 311 VAL B CA 1
ATOM 5592 C C . VAL B 1 315 ? 33.183 7.387 20.641 1.00 8.33 311 VAL B C 1
ATOM 5593 O O . VAL B 1 315 ? 33.599 7.755 19.530 1.00 8.20 311 VAL B O 1
ATOM 5597 N N . TYR B 1 316 ? 33.757 6.434 21.375 1.00 8.53 312 TYR B N 1
ATOM 5598 C CA . TYR B 1 316 ? 34.895 5.631 20.894 1.00 8.79 312 TYR B CA 1
ATOM 5599 C C . TYR B 1 316 ? 34.538 4.887 19.601 1.00 9.06 312 TYR B C 1
ATOM 5600 O O . TYR B 1 316 ? 33.379 4.543 19.369 1.00 8.86 312 TYR B O 1
ATOM 5609 N N . ALA B 1 317 ? 35.541 4.650 18.754 1.00 9.67 313 ALA B N 1
ATOM 5610 C CA . ALA B 1 317 ? 35.323 3.950 17.493 1.00 9.96 313 ALA B CA 1
ATOM 5611 C C . ALA B 1 317 ? 34.709 2.585 17.732 1.00 10.12 313 ALA B C 1
ATOM 5612 O O . ALA B 1 317 ? 35.195 1.800 18.576 1.00 10.95 313 ALA B O 1
ATOM 5614 N N . GLY B 1 318 ? 33.630 2.327 17.005 1.00 9.82 314 GLY B N 1
ATOM 5615 C CA . GLY B 1 318 ? 32.911 1.062 17.066 1.00 9.87 314 GLY B CA 1
ATOM 5616 C C . GLY B 1 318 ? 31.775 1.075 18.069 1.00 9.52 314 GLY B C 1
ATOM 5617 O O . GLY B 1 318 ? 31.009 0.104 18.140 1.00 10.00 314 GLY B O 1
ATOM 5618 N N . GLY B 1 319 ? 31.630 2.164 18.823 1.00 9.23 315 GLY B N 1
ATOM 5619 C CA . GLY B 1 319 ? 30.549 2.292 19.800 1.00 9.32 315 GLY B CA 1
ATOM 5620 C C . GLY B 1 319 ? 29.174 2.522 19.176 1.00 9.28 315 GLY B C 1
ATOM 5621 O O . GLY B 1 319 ? 28.139 2.171 19.784 1.00 8.77 315 GLY B O 1
ATOM 5622 N N . LEU B 1 320 ? 29.142 3.135 17.985 1.00 9.63 316 LEU B N 1
ATOM 5623 C CA . LEU B 1 320 ? 27.907 3.257 17.228 1.00 10.59 316 LEU B CA 1
ATOM 5624 C C . LEU B 1 320 ? 27.989 2.258 16.080 1.00 12.10 316 LEU B C 1
ATOM 5625 O O . LEU B 1 320 ? 28.906 2.271 15.255 1.00 12.26 316 LEU B O 1
ATOM 5630 N N . GLY B 1 321 ? 27.024 1.365 16.069 1.00 13.80 317 GLY B N 1
ATOM 5631 C CA . GLY B 1 321 ? 27.153 0.173 15.264 1.00 15.09 317 GLY B CA 1
ATOM 5632 C C . GLY B 1 321 ? 25.897 -0.352 14.652 1.00 15.28 317 GLY B C 1
ATOM 5633 O O . GLY B 1 321 ? 24.810 0.196 14.796 1.00 16.75 317 GLY B O 1
ATOM 5634 N N . GLY B 1 322 ? 26.078 -1.448 13.932 1.00 14.94 318 GLY B N 1
ATOM 5635 C CA . GLY B 1 322 ? 24.978 -2.140 13.335 1.00 14.23 318 GLY B CA 1
ATOM 5636 C C . GLY B 1 322 ? 25.464 -2.652 11.989 1.00 13.59 318 GLY B C 1
ATOM 5637 O O . GLY B 1 322 ? 26.409 -2.112 11.380 1.00 15.76 318 GLY B O 1
ATOM 5638 N N . THR B 1 323 ? 24.883 -3.749 11.570 1.00 11.33 319 THR B N 1
ATOM 5639 C CA . THR B 1 323 ? 25.285 -4.363 10.332 1.00 10.29 319 THR B CA 1
ATOM 5640 C C . THR B 1 323 ? 24.736 -3.624 9.126 1.00 9.06 319 THR B C 1
ATOM 5641 O O . THR B 1 323 ? 25.476 -3.302 8.193 1.00 8.58 319 THR B O 1
ATOM 5645 N N . TYR B 1 324 ? 23.425 -3.392 9.119 1.00 7.97 320 TYR B N 1
ATOM 5646 C CA . TYR B 1 324 ? 22.776 -2.865 7.921 1.00 7.44 320 TYR B CA 1
ATOM 5647 C C . TYR B 1 324 ? 22.851 -1.340 7.770 1.00 7.25 320 TYR B C 1
ATOM 5648 O O . TYR B 1 324 ? 22.718 -0.835 6.668 1.00 7.19 320 TYR B O 1
ATOM 5657 N N . GLY B 1 325 ? 23.045 -0.621 8.880 1.00 7.19 321 GLY B N 1
ATOM 5658 C CA . GLY B 1 325 ? 22.804 0.825 8.934 1.00 7.15 321 GLY B CA 1
ATOM 5659 C C . GLY B 1 325 ? 23.461 1.647 7.848 1.00 7.07 321 GLY B C 1
ATOM 5660 O O . GLY B 1 325 ? 24.592 1.396 7.502 1.00 6.95 321 GLY B O 1
ATOM 5661 N N . GLY B 1 326 ? 22.744 2.644 7.307 1.00 6.86 322 GLY B N 1
ATOM 5662 C CA . GLY B 1 326 ? 23.239 3.401 6.156 1.00 6.67 322 GLY B CA 1
ATOM 5663 C C . GLY B 1 326 ? 23.405 2.521 4.936 1.00 6.49 322 GLY B C 1
ATOM 5664 O O . GLY B 1 326 ? 24.379 2.645 4.173 1.00 6.40 322 GLY B O 1
ATOM 5665 N N . ASN B 1 327 ? 22.451 1.627 4.729 1.00 6.27 323 ASN B N 1
ATOM 5666 C CA . ASN B 1 327 ? 22.506 0.708 3.601 1.00 6.28 323 ASN B CA 1
ATOM 5667 C C . ASN B 1 327 ? 22.687 1.511 2.304 1.00 6.42 323 ASN B C 1
ATOM 5668 O O . ASN B 1 327 ? 22.064 2.536 2.141 1.00 6.59 323 ASN B O 1
ATOM 5673 N N . PRO B 1 328 ? 23.546 1.053 1.388 1.00 6.58 324 PRO B N 1
ATOM 5674 C CA . PRO B 1 328 ? 23.875 1.916 0.251 1.00 6.64 324 PRO B CA 1
ATOM 5675 C C . PRO B 1 328 ? 22.708 2.150 -0.730 1.00 6.54 324 PRO B C 1
ATOM 5676 O O . PRO B 1 328 ? 22.595 3.218 -1.326 1.00 6.60 324 PRO B O 1
ATOM 5680 N N . VAL B 1 329 ? 21.846 1.149 -0.893 1.00 6.32 325 VAL B N 1
ATOM 5681 C CA . VAL B 1 329 ? 20.621 1.307 -1.689 1.00 6.30 325 VAL B CA 1
ATOM 5682 C C . VAL B 1 329 ? 19.660 2.317 -1.042 1.00 6.28 325 VAL B C 1
ATOM 5683 O O . VAL B 1 329 ? 19.103 3.183 -1.726 1.00 6.33 325 VAL B O 1
ATOM 5687 N N . THR B 1 330 ? 19.505 2.245 0.286 1.00 6.10 326 THR B N 1
ATOM 5688 C CA . THR B 1 330 ? 18.661 3.223 0.998 1.00 5.96 326 THR B CA 1
ATOM 5689 C C . THR B 1 330 ? 19.283 4.635 0.951 1.00 6.01 326 THR B C 1
ATOM 5690 O O . THR B 1 330 ? 18.559 5.623 0.885 1.00 5.93 326 THR B O 1
ATOM 5694 N N . CYS B 1 331 ? 20.625 4.715 0.946 1.00 6.09 327 CYS B N 1
ATOM 5695 C CA . CYS B 1 331 ? 21.322 5.986 0.808 1.00 6.29 327 CYS B CA 1
ATOM 5696 C C . CYS B 1 331 ? 21.116 6.604 -0.565 1.00 6.28 327 CYS B C 1
ATOM 5697 O O . CYS B 1 331 ? 20.856 7.804 -0.664 1.00 6.24 327 CYS B O 1
ATOM 5700 N N . ALA B 1 332 ? 21.205 5.791 -1.613 1.00 6.36 328 ALA B N 1
ATOM 5701 C CA . ALA B 1 332 ? 20.922 6.259 -2.963 1.00 6.50 328 ALA B CA 1
ATOM 5702 C C . ALA B 1 332 ? 19.489 6.814 -3.057 1.00 6.47 328 ALA B C 1
ATOM 5703 O O . ALA B 1 332 ? 19.256 7.863 -3.679 1.00 6.58 328 ALA B O 1
ATOM 5705 N N . ALA B 1 333 ? 18.550 6.122 -2.414 1.00 6.39 329 ALA B N 1
ATOM 5706 C CA . ALA B 1 333 ? 17.160 6.566 -2.359 1.00 6.43 329 ALA B CA 1
ATOM 5707 C C . ALA B 1 333 ? 17.023 7.917 -1.674 1.00 6.53 329 ALA B C 1
ATOM 5708 O O . ALA B 1 333 ? 16.260 8.786 -2.130 1.00 6.46 329 ALA B O 1
ATOM 5710 N N . ALA B 1 334 ? 17.760 8.085 -0.574 1.00 6.65 330 ALA B N 1
ATOM 5711 C CA . ALA B 1 334 ? 17.726 9.321 0.194 1.00 6.85 330 ALA B CA 1
ATOM 5712 C C . ALA B 1 334 ? 18.297 10.483 -0.602 1.00 7.08 330 ALA B C 1
ATOM 5713 O O . ALA B 1 334 ? 17.719 11.561 -0.619 1.00 7.12 330 ALA B O 1
ATOM 5715 N N . VAL B 1 335 ? 19.447 10.286 -1.237 1.00 7.49 331 VAL B N 1
ATOM 5716 C CA . VAL B 1 335 ? 20.025 11.344 -2.083 1.00 7.74 331 VAL B CA 1
ATOM 5717 C C . VAL B 1 335 ? 19.005 11.808 -3.142 1.00 7.91 331 VAL B C 1
ATOM 5718 O O . VAL B 1 335 ? 18.779 13.011 -3.333 1.00 7.95 331 VAL B O 1
ATOM 5722 N N . ALA B 1 336 ? 18.352 10.846 -3.777 1.00 7.98 332 ALA B N 1
ATOM 5723 C CA . ALA B 1 336 ? 17.327 11.139 -4.759 1.00 8.22 332 ALA B CA 1
ATOM 5724 C C . ALA B 1 336 ? 16.099 11.839 -4.147 1.00 8.24 332 ALA B C 1
ATOM 5725 O O . ALA B 1 336 ? 15.607 12.823 -4.711 1.00 8.45 332 ALA B O 1
ATOM 5727 N N . ALA B 1 337 ? 15.618 11.346 -3.009 1.00 8.35 333 ALA B N 1
ATOM 5728 C CA . ALA B 1 337 ? 14.400 11.850 -2.384 1.00 8.34 333 ALA B CA 1
ATOM 5729 C C . ALA B 1 337 ? 14.626 13.285 -1.909 1.00 8.83 333 ALA B C 1
ATOM 5730 O O . ALA B 1 337 ? 13.761 14.146 -2.069 1.00 8.68 333 ALA B O 1
ATOM 5732 N N . LEU B 1 338 ? 15.796 13.538 -1.323 1.00 9.27 334 LEU B N 1
ATOM 5733 C CA . LEU B 1 338 ? 16.137 14.886 -0.858 1.00 9.91 334 LEU B CA 1
ATOM 5734 C C . LEU B 1 338 ? 16.225 15.852 -2.042 1.00 10.23 334 LEU B C 1
ATOM 5735 O O . LEU B 1 338 ? 15.827 17.020 -1.942 1.00 10.20 334 LEU B O 1
ATOM 5740 N N . GLY B 1 339 ? 16.723 15.349 -3.170 1.00 10.58 335 GLY B N 1
ATOM 5741 C CA . GLY B 1 339 ? 16.813 16.118 -4.405 1.00 10.74 335 GLY B CA 1
ATOM 5742 C C . GLY B 1 339 ? 15.440 16.538 -4.902 1.00 10.91 335 GLY B C 1
ATOM 5743 O O . GLY B 1 339 ? 15.245 17.684 -5.300 1.00 11.08 335 GLY B O 1
ATOM 5744 N N . VAL B 1 340 ? 14.499 15.601 -4.864 1.00 10.72 336 VAL B N 1
ATOM 5745 C CA . VAL B 1 340 ? 13.126 15.850 -5.292 1.00 10.83 336 VAL B CA 1
ATOM 5746 C C . VAL B 1 340 ? 12.485 16.915 -4.406 1.00 11.07 336 VAL B C 1
ATOM 5747 O O . VAL B 1 340 ? 11.812 17.821 -4.906 1.00 11.38 336 VAL B O 1
ATOM 5751 N N . MET B 1 341 ? 12.690 16.794 -3.086 1.00 11.19 337 MET B N 1
ATOM 5752 C CA . MET B 1 341 ? 12.144 17.771 -2.144 1.00 11.57 337 MET B CA 1
ATOM 5753 C C . MET B 1 341 ? 12.599 19.186 -2.466 1.00 12.67 337 MET B C 1
ATOM 5754 O O . MET B 1 341 ? 11.821 20.142 -2.339 1.00 12.28 337 MET B O 1
ATOM 5759 N N . ARG B 1 342 ? 13.878 19.318 -2.834 1.00 13.53 338 ARG B N 1
ATOM 5760 C CA A ARG B 1 342 ? 14.458 20.614 -3.169 0.60 14.72 338 ARG B CA 1
ATOM 5761 C CA B ARG B 1 342 ? 14.425 20.633 -3.157 0.40 13.95 338 ARG B CA 1
ATOM 5762 C C . ARG B 1 342 ? 13.907 21.090 -4.520 1.00 14.78 338 ARG B C 1
ATOM 5763 O O . ARG B 1 342 ? 13.374 22.195 -4.636 1.00 14.12 338 ARG B O 1
ATOM 5778 N N . GLU B 1 343 ? 14.018 20.226 -5.527 1.00 15.31 339 GLU B N 1
ATOM 5779 C CA . GLU B 1 343 ? 13.605 20.566 -6.900 1.00 16.77 339 GLU B CA 1
ATOM 5780 C C . GLU B 1 343 ? 12.158 21.026 -7.009 1.00 15.82 339 GLU B C 1
ATOM 5781 O O . GLU B 1 343 ? 11.842 21.977 -7.743 1.00 15.30 339 GLU B O 1
ATOM 5787 N N . LEU B 1 344 ? 11.275 20.343 -6.291 1.00 14.56 340 LEU B N 1
ATOM 5788 C CA . LEU B 1 344 ? 9.859 20.670 -6.318 1.00 14.16 340 LEU B CA 1
ATOM 5789 C C . LEU B 1 344 ? 9.453 21.666 -5.215 1.00 14.04 340 LEU B C 1
ATOM 5790 O O . LEU B 1 344 ? 8.272 21.991 -5.094 1.00 14.05 340 LEU B O 1
ATOM 5795 N N . ASP B 1 345 ? 10.425 22.120 -4.429 1.00 13.65 341 ASP B N 1
ATOM 5796 C CA . ASP B 1 345 ? 10.187 22.941 -3.238 1.00 14.00 341 ASP B CA 1
ATOM 5797 C C . ASP B 1 345 ? 9.021 22.387 -2.408 1.00 13.07 341 ASP B C 1
ATOM 5798 O O . ASP B 1 345 ? 8.031 23.077 -2.128 1.00 12.80 341 ASP B O 1
ATOM 5803 N N . LEU B 1 346 ? 9.162 21.134 -1.982 1.00 12.30 342 LEU B N 1
ATOM 5804 C CA . LEU B 1 346 ? 8.109 20.505 -1.185 1.00 11.67 342 LEU B CA 1
ATOM 5805 C C . LEU B 1 346 ? 7.842 21.200 0.155 1.00 11.34 342 LEU B C 1
ATOM 5806 O O . LEU B 1 346 ? 6.720 21.173 0.580 1.00 11.57 342 LEU B O 1
ATOM 5811 N N . PRO B 1 347 ? 8.829 21.887 0.771 1.00 11.46 343 PRO B N 1
ATOM 5812 C CA . PRO B 1 347 ? 8.410 22.700 1.927 1.00 11.58 343 PRO B CA 1
ATOM 5813 C C . PRO B 1 347 ? 7.369 23.787 1.597 1.00 11.92 343 PRO B C 1
ATOM 5814 O O . PRO B 1 347 ? 6.384 23.947 2.348 1.00 11.43 343 PRO B O 1
ATOM 5818 N N . ALA B 1 348 ? 7.553 24.488 0.473 1.00 12.19 344 ALA B N 1
ATOM 5819 C CA . ALA B 1 348 ? 6.564 25.491 0.021 1.00 12.63 344 ALA B CA 1
ATOM 5820 C C . ALA B 1 348 ? 5.220 24.817 -0.244 1.00 12.92 344 ALA B C 1
ATOM 5821 O O . ALA B 1 348 ? 4.167 25.348 0.088 1.00 12.72 344 ALA B O 1
ATOM 5823 N N . ARG B 1 349 ? 5.250 23.629 -0.826 1.00 13.26 345 ARG B N 1
ATOM 5824 C CA . ARG B 1 349 ? 4.010 22.899 -1.095 1.00 14.08 345 ARG B CA 1
ATOM 5825 C C . ARG B 1 349 ? 3.265 22.571 0.213 1.00 13.08 345 ARG B C 1
ATOM 5826 O O . ARG B 1 349 ? 2.046 22.686 0.297 1.00 12.45 345 ARG B O 1
ATOM 5834 N N . ALA B 1 350 ? 4.009 22.157 1.229 1.00 12.32 346 ALA B N 1
ATOM 5835 C CA . ALA B 1 350 ? 3.425 21.860 2.535 1.00 12.00 346 ALA B CA 1
ATOM 5836 C C . ALA B 1 350 ? 2.793 23.117 3.137 1.00 12.15 346 ALA B C 1
ATOM 5837 O O . ALA B 1 350 ? 1.732 23.060 3.769 1.00 11.40 346 ALA B O 1
ATOM 5839 N N . ARG B 1 351 ? 3.457 24.254 2.957 1.00 12.72 347 ARG B N 1
ATOM 5840 C CA . ARG B 1 351 ? 2.896 25.533 3.415 1.00 13.34 347 ARG B CA 1
ATOM 5841 C C . ARG B 1 351 ? 1.592 25.874 2.707 1.00 13.61 347 ARG B C 1
ATOM 5842 O O . ARG B 1 351 ? 0.650 26.355 3.358 1.00 13.97 347 ARG B O 1
ATOM 5850 N N . ALA B 1 352 ? 1.515 25.614 1.395 1.00 13.77 348 ALA B N 1
ATOM 5851 C CA . ALA B 1 352 ? 0.260 25.846 0.634 1.00 14.01 348 ALA B CA 1
ATOM 5852 C C . ALA B 1 352 ? -0.861 24.934 1.123 1.00 14.14 348 ALA B C 1
ATOM 5853 O O . ALA B 1 352 ? -2.006 25.367 1.322 1.00 13.76 348 ALA B O 1
ATOM 5855 N N . ILE B 1 353 ? -0.524 23.671 1.327 1.00 14.12 349 ILE B N 1
ATOM 5856 C CA . ILE B 1 353 ? -1.457 22.714 1.913 1.00 14.35 349 ILE B CA 1
ATOM 5857 C C . ILE B 1 353 ? -1.911 23.162 3.301 1.00 14.89 349 ILE B C 1
ATOM 5858 O O . ILE B 1 353 ? -3.104 23.100 3.609 1.00 15.67 349 ILE B O 1
ATOM 5863 N N . GLU B 1 354 ? -0.996 23.634 4.139 1.00 15.78 350 GLU B N 1
ATOM 5864 C CA . GLU B 1 354 ? -1.411 24.192 5.438 1.00 17.03 350 GLU B CA 1
ATOM 5865 C C . GLU B 1 354 ? -2.508 25.255 5.258 1.00 18.05 350 GLU B C 1
ATOM 5866 O O . GLU B 1 354 ? -3.515 25.248 5.969 1.00 17.39 350 GLU B O 1
ATOM 5872 N N . ALA B 1 355 ? -2.317 26.146 4.293 1.00 18.99 351 ALA B N 1
ATOM 5873 C CA . ALA B 1 355 ? -3.207 27.300 4.142 1.00 20.05 351 ALA B CA 1
ATOM 5874 C C . ALA B 1 355 ? -4.593 26.860 3.716 1.00 20.24 351 ALA B C 1
ATOM 5875 O O . ALA B 1 355 ? -5.593 27.217 4.358 1.00 22.20 351 ALA B O 1
ATOM 5877 N N . SER B 1 356 ? -4.649 26.078 2.648 1.00 19.92 352 SER B N 1
ATOM 5878 C CA . SER B 1 356 ? -5.915 25.674 2.058 1.00 20.29 352 SER B CA 1
ATOM 5879 C C . SER B 1 356 ? -6.681 24.716 2.971 1.00 19.51 352 SER B C 1
ATOM 5880 O O . SER B 1 356 ? -7.880 24.899 3.199 1.00 19.39 352 SER B O 1
ATOM 5883 N N . VAL B 1 357 ? -5.983 23.720 3.525 1.00 17.40 353 VAL B N 1
ATOM 5884 C CA . VAL B 1 357 ? -6.643 22.692 4.321 1.00 16.55 353 VAL B CA 1
ATOM 5885 C C . VAL B 1 357 ? -7.103 23.217 5.685 1.00 17.09 353 VAL B C 1
ATOM 5886 O O . VAL B 1 357 ? -8.227 22.927 6.110 1.00 16.55 353 VAL B O 1
ATOM 5890 N N . THR B 1 358 ? -6.256 24.002 6.355 1.00 17.97 354 THR B N 1
ATOM 5891 C CA . THR B 1 358 ? -6.603 24.564 7.665 1.00 18.67 354 THR B CA 1
ATOM 5892 C C . THR B 1 358 ? -7.834 25.462 7.572 1.00 19.56 354 THR B C 1
ATOM 5893 O O . THR B 1 358 ? -8.704 25.403 8.437 1.00 19.02 354 THR B O 1
ATOM 5897 N N . SER B 1 359 ? -7.938 26.254 6.514 1.00 20.53 355 SER B N 1
ATOM 5898 C CA . SER B 1 359 ? -9.125 27.116 6.388 1.00 21.62 355 SER B CA 1
ATOM 5899 C C . SER B 1 359 ? -10.413 26.309 6.148 1.00 21.07 355 SER B C 1
ATOM 5900 O O . SER B 1 359 ? -11.465 26.645 6.709 1.00 22.06 355 SER B O 1
ATOM 5903 N N . ARG B 1 360 ? -10.341 25.257 5.337 1.00 19.74 356 ARG B N 1
ATOM 5904 C CA . ARG B 1 360 ? -11.487 24.380 5.139 1.00 19.52 356 ARG B CA 1
ATOM 5905 C C . ARG B 1 360 ? -11.898 23.696 6.441 1.00 18.18 356 ARG B C 1
ATOM 5906 O O . ARG B 1 360 ? -13.100 23.612 6.778 1.00 17.02 356 ARG B O 1
ATOM 5914 N N . LEU B 1 361 ? -10.902 23.190 7.159 1.00 16.52 357 LEU B N 1
ATOM 5915 C CA . LEU B 1 361 ? -11.169 22.442 8.388 1.00 16.56 357 LEU B CA 1
ATOM 5916 C C . LEU B 1 361 ? -11.703 23.353 9.478 1.00 16.08 357 LEU B C 1
ATOM 5917 O O . LEU B 1 361 ? -12.573 22.953 10.245 1.00 15.35 357 LEU B O 1
ATOM 5922 N N . SER B 1 362 ? -11.186 24.577 9.541 1.00 16.18 358 SER B N 1
ATOM 5923 C CA . SER B 1 362 ? -11.691 25.569 10.496 1.00 16.44 358 SER B CA 1
ATOM 5924 C C . SER B 1 362 ? -13.150 25.966 10.201 1.00 16.24 358 SER B C 1
ATOM 5925 O O . SER B 1 362 ? -13.960 26.099 11.124 1.00 16.30 358 SER B O 1
ATOM 5928 N N . ALA B 1 363 ? -13.479 26.122 8.924 1.00 15.74 359 ALA B N 1
ATOM 5929 C CA . ALA B 1 363 ? -14.874 26.370 8.516 1.00 16.23 359 ALA B CA 1
ATOM 5930 C C . ALA B 1 363 ? -15.783 25.204 8.915 1.00 15.93 359 ALA B C 1
ATOM 5931 O O . ALA B 1 363 ? -16.857 25.407 9.489 1.00 16.74 359 ALA B O 1
ATOM 5933 N N . LEU B 1 364 ? -15.336 23.980 8.654 1.00 15.53 360 LEU B N 1
ATOM 5934 C CA . LEU B 1 364 ? -16.078 22.779 9.053 1.00 15.36 360 LEU B CA 1
ATOM 5935 C C . LEU B 1 364 ? -16.289 22.749 10.574 1.00 15.99 360 LEU B C 1
ATOM 5936 O O . LEU B 1 364 ? -17.394 22.471 11.046 1.00 15.78 360 LEU B O 1
ATOM 5941 N N . ALA B 1 365 ? -15.250 23.093 11.334 1.00 16.68 361 ALA B N 1
ATOM 5942 C CA . ALA B 1 365 ? -15.341 23.107 12.799 1.00 18.08 361 ALA B CA 1
ATOM 5943 C C . ALA B 1 365 ? -16.427 24.050 13.339 1.00 19.86 361 ALA B C 1
ATOM 5944 O O . ALA B 1 365 ? -17.022 23.779 14.387 1.00 19.89 361 ALA B O 1
ATOM 5946 N N . GLU B 1 366 ? -16.666 25.158 12.639 1.00 22.33 362 GLU B N 1
ATOM 5947 C CA . GLU B 1 366 ? -17.754 26.089 13.000 1.00 24.68 362 GLU B CA 1
ATOM 5948 C C . GLU B 1 366 ? -19.135 25.536 12.651 1.00 24.78 362 GLU B C 1
ATOM 5949 O O . GLU B 1 366 ? -20.141 25.911 13.251 1.00 25.95 362 GLU B O 1
ATOM 5955 N N . GLU B 1 367 ? -19.169 24.648 11.672 1.00 24.67 363 GLU B N 1
ATOM 5956 C CA . GLU B 1 367 ? -20.390 24.086 11.122 1.00 25.24 363 GLU B CA 1
ATOM 5957 C C . GLU B 1 367 ? -20.900 22.900 11.943 1.00 24.02 363 GLU B C 1
ATOM 5958 O O . GLU B 1 367 ? -22.103 22.642 11.990 1.00 25.00 363 GLU B O 1
ATOM 5964 N N . VAL B 1 368 ? -19.992 22.152 12.553 1.00 20.56 364 VAL B N 1
ATOM 5965 C CA . VAL B 1 368 ? -20.365 21.012 13.377 1.00 19.83 364 VAL B CA 1
ATOM 5966 C C . VAL B 1 368 ? -19.996 21.307 14.816 1.00 19.28 364 VAL B C 1
ATOM 5967 O O . VAL B 1 368 ? -19.471 22.375 15.112 1.00 19.76 364 VAL B O 1
ATOM 5971 N N . ASP B 1 369 ? -20.276 20.364 15.708 1.00 18.71 365 ASP B N 1
ATOM 5972 C CA . ASP B 1 369 ? -19.997 20.543 17.123 1.00 19.29 365 ASP B CA 1
ATOM 5973 C C . ASP B 1 369 ? -19.111 19.443 17.704 1.00 17.68 365 ASP B C 1
ATOM 5974 O O . ASP B 1 369 ? -18.939 19.386 18.908 1.00 17.80 365 ASP B O 1
ATOM 5979 N N . ILE B 1 370 ? -18.533 18.601 16.851 1.00 15.96 366 ILE B N 1
ATOM 5980 C CA . ILE B 1 370 ? -17.687 17.496 17.313 1.00 14.90 366 ILE B CA 1
ATOM 5981 C C . ILE B 1 370 ? -16.184 17.718 17.066 1.00 14.00 366 ILE B C 1
ATOM 5982 O O . ILE B 1 370 ? -15.397 16.832 17.352 1.00 13.03 366 ILE B O 1
ATOM 5987 N N . ILE B 1 371 ? -15.787 18.874 16.545 1.00 13.20 367 ILE B N 1
ATOM 5988 C CA . ILE B 1 371 ? -14.346 19.170 16.362 1.00 13.19 367 ILE B CA 1
ATOM 5989 C C . ILE B 1 371 ? -13.888 20.109 17.467 1.00 13.23 367 ILE B C 1
ATOM 5990 O O . ILE B 1 371 ? -14.310 21.255 17.512 1.00 14.17 367 ILE B O 1
ATOM 5995 N N . GLY B 1 372 ? -13.066 19.603 18.372 1.00 12.92 368 GLY B N 1
ATOM 5996 C CA . GLY B 1 372 ? -12.588 20.381 19.502 1.00 12.86 368 GLY B CA 1
ATOM 5997 C C . GLY B 1 372 ? -11.451 21.314 19.137 1.00 12.53 368 GLY B C 1
ATOM 5998 O O . GLY B 1 372 ? -11.263 22.358 19.792 1.00 12.47 368 GLY B O 1
ATOM 5999 N N . GLU B 1 373 ? -10.682 20.946 18.106 1.00 12.19 369 GLU B N 1
ATOM 6000 C CA . GLU B 1 373 ? -9.575 21.760 17.651 1.00 12.03 369 GLU B CA 1
ATOM 6001 C C . GLU B 1 373 ? -9.081 21.290 16.281 1.00 11.46 369 GLU B C 1
ATOM 6002 O O . GLU B 1 373 ? -9.114 20.088 15.968 1.00 10.82 369 GLU B O 1
ATOM 6008 N N . VAL B 1 374 ? -8.668 22.271 15.482 1.00 11.22 370 VAL B N 1
ATOM 6009 C CA . VAL B 1 374 ? -7.937 22.067 14.231 1.00 11.31 370 VAL B CA 1
ATOM 6010 C C . VAL B 1 374 ? -6.517 22.542 14.509 1.00 11.00 370 VAL B C 1
ATOM 6011 O O . VAL B 1 374 ? -6.326 23.659 15.004 1.00 11.83 370 VAL B O 1
ATOM 6015 N N . ARG B 1 375 ? -5.513 21.716 14.225 1.00 10.16 371 ARG B N 1
ATOM 6016 C CA . ARG B 1 375 ? -4.145 22.074 14.591 1.00 9.93 371 ARG B CA 1
ATOM 6017 C C . ARG B 1 375 ? -3.088 21.426 13.698 1.00 9.86 371 ARG B C 1
ATOM 6018 O O . ARG B 1 375 ? -3.405 20.571 12.872 1.00 9.58 371 ARG B O 1
ATOM 6026 N N . GLY B 1 376 ? -1.846 21.881 13.835 1.00 10.05 372 GLY B N 1
ATOM 6027 C CA . GLY B 1 376 ? -0.718 21.280 13.109 1.00 10.56 372 GLY B CA 1
ATOM 6028 C C . GLY B 1 376 ? -0.083 22.289 12.183 1.00 11.33 372 GLY B C 1
ATOM 6029 O O . GLY B 1 376 ? -0.496 23.444 12.155 1.00 11.91 372 GLY B O 1
ATOM 6030 N N . ARG B 1 377 ? 0.916 21.862 11.419 1.00 11.92 373 ARG B N 1
ATOM 6031 C CA . ARG B 1 377 ? 1.636 22.748 10.521 1.00 12.64 373 ARG B CA 1
ATOM 6032 C C . ARG B 1 377 ? 1.979 22.040 9.240 1.00 11.28 373 ARG B C 1
ATOM 6033 O O . ARG B 1 377 ? 2.179 20.825 9.221 1.00 10.36 373 ARG B O 1
ATOM 6041 N N . GLY B 1 378 ? 2.059 22.809 8.165 1.00 10.46 374 GLY B N 1
ATOM 6042 C CA . GLY B 1 378 ? 2.355 22.253 6.853 1.00 10.00 374 GLY B CA 1
ATOM 6043 C C . GLY B 1 378 ? 1.369 21.178 6.435 1.00 9.42 374 GLY B C 1
ATOM 6044 O O . GLY B 1 378 ? 0.155 21.419 6.420 1.00 9.41 374 GLY B O 1
ATOM 6045 N N . ALA B 1 379 ? 1.882 20.000 6.080 1.00 8.80 375 ALA B N 1
ATOM 6046 C CA . ALA B 1 379 ? 1.044 18.858 5.738 1.00 8.64 375 ALA B CA 1
ATOM 6047 C C . ALA B 1 379 ? 1.020 17.830 6.868 1.00 8.45 375 ALA B C 1
ATOM 6048 O O . ALA B 1 379 ? 0.996 16.607 6.643 1.00 8.32 375 ALA B O 1
ATOM 6050 N N . MET B 1 380 ? 1.050 18.347 8.100 1.00 8.33 376 MET B N 1
ATOM 6051 C CA . MET B 1 380 ? 0.921 17.527 9.303 1.00 8.08 376 MET B CA 1
ATOM 6052 C C . MET B 1 380 ? -0.187 18.158 10.106 1.00 8.17 376 MET B C 1
ATOM 6053 O O . MET B 1 380 ? 0.049 19.006 10.967 1.00 8.54 376 MET B O 1
ATOM 6058 N N . LEU B 1 381 ? -1.417 17.801 9.748 1.00 8.15 377 LEU B N 1
ATOM 6059 C CA . LEU B 1 381 ? -2.624 18.532 10.188 1.00 8.41 377 LEU B CA 1
ATOM 6060 C C . LEU B 1 381 ? -3.585 17.551 10.853 1.00 8.21 377 LEU B C 1
ATOM 6061 O O . LEU B 1 381 ? -3.616 16.382 10.493 1.00 8.12 377 LEU B O 1
ATOM 6066 N N . ALA B 1 382 ? -4.354 18.027 11.825 1.00 8.29 378 ALA B N 1
ATOM 6067 C CA . ALA B 1 382 ? -5.225 17.152 12.604 1.00 8.54 378 ALA B CA 1
ATOM 6068 C C . ALA B 1 382 ? -6.465 17.874 13.100 1.00 8.79 378 ALA B C 1
ATOM 6069 O O . ALA B 1 382 ? -6.476 19.073 13.251 1.00 8.83 378 ALA B O 1
ATOM 6071 N N . ILE B 1 383 ? -7.509 17.106 13.313 1.00 9.46 379 ILE B N 1
ATOM 6072 C CA . ILE B 1 383 ? -8.691 17.575 14.041 1.00 9.88 379 ILE B CA 1
ATOM 6073 C C . ILE B 1 383 ? -8.932 16.639 15.225 1.00 9.73 379 ILE B C 1
ATOM 6074 O O . ILE B 1 383 ? -8.912 15.414 15.085 1.00 9.40 379 ILE B O 1
ATOM 6079 N N . GLU B 1 384 ? -9.123 17.225 16.400 1.00 9.80 380 GLU B N 1
ATOM 6080 C CA . GLU B 1 384 ? -9.438 16.455 17.577 1.00 9.80 380 GLU B CA 1
ATOM 6081 C C . GLU B 1 384 ? -10.946 16.397 17.740 1.00 10.22 380 GLU B C 1
ATOM 6082 O O . GLU B 1 384 ? -11.612 17.435 17.733 1.00 10.72 380 GLU B O 1
ATOM 6088 N N . ILE B 1 385 ? -11.454 15.175 17.865 1.00 10.25 381 ILE B N 1
ATOM 6089 C CA . ILE B 1 385 ? -12.892 14.886 17.878 1.00 10.56 381 ILE B CA 1
ATOM 6090 C C . ILE B 1 385 ? -13.354 14.708 19.326 1.00 10.95 381 ILE B C 1
ATOM 6091 O O . ILE B 1 385 ? -12.747 13.948 20.103 1.00 10.46 381 ILE B O 1
ATOM 6096 N N . VAL B 1 386 ? -14.439 15.399 19.673 1.00 11.66 382 VAL B N 1
ATOM 6097 C CA . VAL B 1 386 ? -14.905 15.465 21.048 1.00 12.41 382 VAL B CA 1
ATOM 6098 C C . VAL B 1 386 ? -16.418 15.308 21.103 1.00 13.61 382 VAL B C 1
ATOM 6099 O O . VAL B 1 386 ? -17.108 15.438 20.083 1.00 13.69 382 VAL B O 1
ATOM 6103 N N . LYS B 1 387 ? -16.916 15.065 22.310 1.00 15.30 383 LYS B N 1
ATOM 6104 C CA . LYS B 1 387 ? -18.351 15.087 22.573 1.00 17.17 383 LYS B CA 1
ATOM 6105 C C . LYS B 1 387 ? -18.828 16.546 22.522 1.00 18.22 383 LYS B C 1
ATOM 6106 O O . LYS B 1 387 ? -18.194 17.421 23.100 1.00 19.28 383 LYS B O 1
ATOM 6112 N N . PRO B 1 388 ? -19.966 16.808 21.868 1.00 19.89 384 PRO B N 1
ATOM 6113 C CA . PRO B 1 388 ? -20.480 18.195 21.717 1.00 21.00 384 PRO B CA 1
ATOM 6114 C C . PRO B 1 388 ? -20.534 18.986 23.018 1.00 22.02 384 PRO B C 1
ATOM 6115 O O . PRO B 1 388 ? -20.959 18.458 24.034 1.00 21.74 384 PRO B O 1
ATOM 6119 N N . GLY B 1 389 ? -20.058 20.228 22.989 1.00 23.22 385 GLY B N 1
ATOM 6120 C CA . GLY B 1 389 ? -20.078 21.103 24.166 1.00 23.47 385 GLY B CA 1
ATOM 6121 C C . GLY B 1 389 ? -19.031 20.805 25.222 1.00 23.77 385 GLY B C 1
ATOM 6122 O O . GLY B 1 389 ? -19.054 21.392 26.318 1.00 24.14 385 GLY B O 1
ATOM 6123 N N . THR B 1 390 ? -18.108 19.890 24.915 1.00 22.56 386 THR B N 1
ATOM 6124 C CA . THR B 1 390 ? -17.126 19.438 25.887 1.00 21.47 386 THR B CA 1
ATOM 6125 C C . THR B 1 390 ? -15.784 19.229 25.208 1.00 20.53 386 THR B C 1
ATOM 6126 O O . THR B 1 390 ? -15.667 19.416 24.009 1.00 20.53 386 THR B O 1
ATOM 6130 N N . LEU B 1 391 ? -14.784 18.854 25.996 1.00 20.75 387 LEU B N 1
ATOM 6131 C CA . LEU B 1 391 ? -13.522 18.315 25.469 1.00 20.09 387 LEU B CA 1
ATOM 6132 C C . LEU B 1 391 ? -13.352 16.839 25.840 1.00 18.50 387 LEU B C 1
ATOM 6133 O O . LEU B 1 391 ? -12.230 16.317 25.880 1.00 18.49 387 LEU B O 1
ATOM 6138 N N . GLU B 1 392 ? -14.461 16.153 26.089 1.00 17.64 388 GLU B N 1
ATOM 6139 C CA . GLU B 1 392 ? -14.420 14.713 26.350 1.00 16.67 388 GLU B CA 1
ATOM 6140 C C . GLU B 1 392 ? -14.059 14.029 25.032 1.00 14.91 388 GLU B C 1
ATOM 6141 O O . GLU B 1 392 ? -14.716 14.257 24.040 1.00 14.19 388 GLU B O 1
ATOM 6147 N N . PRO B 1 393 ? -12.996 13.204 25.019 1.00 13.65 389 PRO B N 1
ATOM 6148 C CA . PRO B 1 393 ? -12.634 12.534 23.770 1.00 12.70 389 PRO B CA 1
ATOM 6149 C C . PRO B 1 393 ? -13.734 11.619 23.269 1.00 12.31 389 PRO B C 1
ATOM 6150 O O . PRO B 1 393 ? -14.450 11.028 24.073 1.00 11.98 389 PRO B O 1
ATOM 6154 N N . ASP B 1 394 ? -13.866 11.510 21.951 1.00 11.75 390 ASP B N 1
ATOM 6155 C CA . ASP B 1 394 ? -14.722 10.517 21.336 1.00 11.81 390 ASP B CA 1
ATOM 6156 C C . ASP B 1 394 ? -13.926 9.658 20.330 1.00 11.41 390 ASP B C 1
ATOM 6157 O O . ASP B 1 394 ? -13.951 9.885 19.120 1.00 11.23 390 ASP B O 1
ATOM 6162 N N . ALA B 1 395 ? -13.240 8.656 20.869 1.00 11.51 391 ALA B N 1
ATOM 6163 C CA . ALA B 1 395 ? -12.449 7.720 20.076 1.00 11.36 391 ALA B CA 1
ATOM 6164 C C . ALA B 1 395 ? -13.307 6.843 19.178 1.00 11.39 391 ALA B C 1
ATOM 6165 O O . ALA B 1 395 ? -12.962 6.620 18.018 1.00 11.14 391 ALA B O 1
ATOM 6167 N N . ALA B 1 396 ? -14.439 6.349 19.692 1.00 11.46 392 ALA B N 1
ATOM 6168 C CA . ALA B 1 396 ? -15.345 5.526 18.857 1.00 11.37 392 ALA B CA 1
ATOM 6169 C C . ALA B 1 396 ? -15.790 6.283 17.595 1.00 11.44 392 ALA B C 1
ATOM 6170 O O . ALA B 1 396 ? -15.778 5.732 16.484 1.00 11.43 392 ALA B O 1
ATOM 6172 N N . LEU B 1 397 ? -16.163 7.547 17.755 1.00 11.43 393 LEU B N 1
ATOM 6173 C CA . LEU B 1 397 ? -16.593 8.352 16.615 1.00 11.56 393 LEU B CA 1
ATOM 6174 C C . LEU B 1 397 ? -15.448 8.601 15.640 1.00 11.12 393 LEU B C 1
ATOM 6175 O O . LEU B 1 397 ? -15.629 8.557 14.413 1.00 10.59 393 LEU B O 1
ATOM 6180 N N . THR B 1 398 ? -14.268 8.850 16.205 1.00 10.70 394 THR B N 1
ATOM 6181 C CA . THR B 1 398 ? -13.067 9.051 15.412 1.00 10.37 394 THR B CA 1
ATOM 6182 C C . THR B 1 398 ? -12.821 7.841 14.522 1.00 10.44 394 THR B C 1
ATOM 6183 O O . THR B 1 398 ? -12.571 7.988 13.313 1.00 10.42 394 THR B O 1
ATOM 6187 N N . LYS B 1 399 ? -12.886 6.654 15.124 1.00 10.76 395 LYS B N 1
ATOM 6188 C CA . LYS B 1 399 ? -12.691 5.402 14.401 1.00 11.13 395 LYS B CA 1
ATOM 6189 C C . LYS B 1 399 ? -13.732 5.210 13.303 1.00 11.35 395 LYS B C 1
ATOM 6190 O O . LYS B 1 399 ? -13.410 4.775 12.180 1.00 11.59 395 LYS B O 1
ATOM 6192 N N . SER B 1 400 ? -14.974 5.523 13.625 1.00 11.53 396 SER B N 1
ATOM 6193 C CA . SER B 1 400 ? -16.079 5.378 12.684 1.00 11.50 396 SER B CA 1
ATOM 6194 C C . SER B 1 400 ? -15.909 6.293 11.472 1.00 10.82 396 SER B C 1
ATOM 6195 O O . SER B 1 400 ? -16.112 5.863 10.331 1.00 10.23 396 SER B O 1
ATOM 6198 N N . ILE B 1 401 ? -15.512 7.540 11.705 1.00 10.26 397 ILE B N 1
ATOM 6199 C CA . ILE B 1 401 ? -15.274 8.474 10.616 1.00 10.19 397 ILE B CA 1
ATOM 6200 C C . ILE B 1 401 ? -14.165 7.942 9.699 1.00 10.10 397 ILE B C 1
ATOM 6201 O O . ILE B 1 401 ? -14.318 7.932 8.463 1.00 10.08 397 ILE B O 1
ATOM 6206 N N . ALA B 1 402 ? -13.048 7.495 10.285 1.00 10.05 398 ALA B N 1
ATOM 6207 C CA . ALA B 1 402 ? -11.946 6.976 9.460 1.00 10.18 398 ALA B CA 1
ATOM 6208 C C . ALA B 1 402 ? -12.372 5.721 8.673 1.00 10.55 398 ALA B C 1
ATOM 6209 O O . ALA B 1 402 ? -12.042 5.592 7.490 1.00 10.37 398 ALA B O 1
ATOM 6211 N N . ALA B 1 403 ? -13.123 4.814 9.311 1.00 10.64 399 ALA B N 1
ATOM 6212 C CA . ALA B 1 403 ? -13.584 3.598 8.604 1.00 10.87 399 ALA B CA 1
ATOM 6213 C C . ALA B 1 403 ? -14.542 3.936 7.448 1.00 10.92 399 ALA B C 1
ATOM 6214 O O . ALA B 1 403 ? -14.451 3.351 6.361 1.00 11.14 399 ALA B O 1
ATOM 6216 N N . GLU B 1 404 ? -15.459 4.877 7.681 1.00 11.06 400 GLU B N 1
ATOM 6217 C CA . GLU B 1 404 ? -16.394 5.301 6.628 1.00 10.88 400 GLU B CA 1
ATOM 6218 C C . GLU B 1 404 ? -15.620 5.943 5.476 1.00 10.66 400 GLU B C 1
ATOM 6219 O O . GLU B 1 404 ? -15.942 5.731 4.316 1.00 10.25 400 GLU B O 1
ATOM 6221 N N . ALA B 1 405 ? -14.581 6.719 5.793 1.00 10.15 401 ALA B N 1
ATOM 6222 C CA . ALA B 1 405 ? -13.730 7.311 4.760 1.00 10.20 401 ALA B CA 1
ATOM 6223 C C . ALA B 1 405 ? -13.086 6.216 3.903 1.00 10.10 401 ALA B C 1
ATOM 6224 O O . ALA B 1 405 ? -13.095 6.285 2.653 1.00 9.84 401 ALA B O 1
ATOM 6226 N N . LEU B 1 406 ? -12.551 5.197 4.573 1.00 10.26 402 LEU B N 1
ATOM 6227 C CA . LEU B 1 406 ? -11.957 4.062 3.874 1.00 10.79 402 LEU B CA 1
ATOM 6228 C C . LEU B 1 406 ? -12.971 3.412 2.921 1.00 10.68 402 LEU B C 1
ATOM 6229 O O . LEU B 1 406 ? -12.649 3.166 1.769 1.00 10.46 402 LEU B O 1
ATOM 6234 N N . SER B 1 407 ? -14.198 3.162 3.385 1.00 10.92 403 SER B N 1
ATOM 6235 C CA . SER B 1 407 ? -15.221 2.571 2.505 1.00 11.25 403 SER B CA 1
ATOM 6236 C C . SER B 1 407 ? -15.534 3.444 1.288 1.00 10.82 403 SER B C 1
ATOM 6237 O O . SER B 1 407 ? -15.941 2.928 0.237 1.00 10.62 403 SER B O 1
ATOM 6240 N N . GLN B 1 408 ? -15.317 4.756 1.420 1.00 10.24 404 GLN B N 1
ATOM 6241 C CA . GLN B 1 408 ? -15.500 5.716 0.331 1.00 10.27 404 GLN B CA 1
ATOM 6242 C C . GLN B 1 408 ? -14.253 5.909 -0.544 1.00 10.15 404 GLN B C 1
ATOM 6243 O O . GLN B 1 408 ? -14.262 6.720 -1.457 1.00 10.70 404 GLN B O 1
ATOM 6249 N N . GLY B 1 409 ? -13.190 5.157 -0.283 1.00 9.94 405 GLY B N 1
ATOM 6250 C CA . GLY B 1 409 ? -11.980 5.261 -1.089 1.00 9.52 405 GLY B CA 1
ATOM 6251 C C . GLY B 1 409 ? -10.956 6.296 -0.656 1.00 9.23 405 GLY B C 1
ATOM 6252 O O . GLY B 1 409 ? -10.133 6.714 -1.469 1.00 9.18 405 GLY B O 1
ATOM 6253 N N . VAL B 1 410 ? -10.997 6.710 0.608 1.00 8.80 406 VAL B N 1
ATOM 6254 C CA . VAL B 1 410 ? -10.057 7.697 1.139 1.00 8.73 406 VAL B CA 1
ATOM 6255 C C . VAL B 1 410 ? -9.390 7.129 2.386 1.00 8.77 406 VAL B C 1
ATOM 6256 O O . VAL B 1 410 ? -10.075 6.827 3.379 1.00 8.70 406 VAL B O 1
ATOM 6260 N N . LEU B 1 411 ? -8.060 6.986 2.339 1.00 8.83 407 LEU B N 1
ATOM 6261 C CA . LEU B 1 411 ? -7.302 6.398 3.450 1.00 9.04 407 LEU B CA 1
ATOM 6262 C C . LEU B 1 411 ? -6.842 7.525 4.359 1.00 9.04 407 LEU B C 1
ATOM 6263 O O . LEU B 1 411 ? -5.995 8.322 3.963 1.00 8.75 407 LEU B O 1
ATOM 6268 N N . ILE B 1 412 ? -7.398 7.579 5.572 1.00 9.44 408 ILE B N 1
ATOM 6269 C CA . ILE B 1 412 ? -7.093 8.617 6.548 1.00 9.64 408 ILE B CA 1
ATOM 6270 C C . ILE B 1 412 ? -6.790 7.920 7.881 1.00 9.31 408 ILE B C 1
ATOM 6271 O O . ILE B 1 412 ? -7.576 7.111 8.365 1.00 9.30 408 ILE B O 1
ATOM 6276 N N . LEU B 1 413 ? -5.645 8.251 8.458 1.00 8.80 409 LEU B N 1
ATOM 6277 C CA . LEU B 1 413 ? -5.197 7.673 9.705 1.00 8.40 409 LEU B CA 1
ATOM 6278 C C . LEU B 1 413 ? -5.730 8.437 10.927 1.00 8.39 409 LEU B C 1
ATOM 6279 O O . LEU B 1 413 ? -6.161 9.580 10.831 1.00 8.41 409 LEU B O 1
ATOM 6284 N N . THR B 1 414 ? -5.714 7.761 12.060 1.00 8.38 410 THR B N 1
ATOM 6285 C CA . THR B 1 414 ? -5.998 8.378 13.346 1.00 8.31 410 THR B CA 1
ATOM 6286 C C . THR B 1 414 ? -4.784 8.247 14.262 1.00 8.12 410 THR B C 1
ATOM 6287 O O . THR B 1 414 ? -3.795 7.576 13.932 1.00 8.21 410 THR B O 1
ATOM 6291 N N . CYS B 1 415 ? -4.871 8.929 15.401 1.00 8.04 411 CYS B N 1
ATOM 6292 C CA . CYS B 1 415 ? -3.854 8.896 16.431 1.00 8.14 411 CYS B CA 1
ATOM 6293 C C . CYS B 1 415 ? -4.427 9.514 17.700 1.00 8.13 411 CYS B C 1
ATOM 6294 O O . CYS B 1 415 ? -5.655 9.756 17.805 1.00 8.09 411 CYS B O 1
ATOM 6297 N N . GLY B 1 416 ? -3.547 9.757 18.662 1.00 7.97 412 GLY B N 1
ATOM 6298 C CA . GLY B 1 416 ? -3.891 10.468 19.873 1.00 8.27 412 GLY B CA 1
ATOM 6299 C C . GLY B 1 416 ? -3.765 9.637 21.148 1.00 8.18 412 GLY B C 1
ATOM 6300 O O . GLY B 1 416 ? -4.157 8.483 21.215 1.00 8.65 412 GLY B O 1
ATOM 6301 N N . THR B 1 417 ? -3.257 10.279 22.181 1.00 8.22 413 THR B N 1
ATOM 6302 C CA . THR B 1 417 ? -3.299 9.753 23.525 1.00 8.08 413 THR B CA 1
ATOM 6303 C C . THR B 1 417 ? -4.648 9.159 23.909 1.00 8.23 413 THR B C 1
ATOM 6304 O O . THR B 1 417 ? -4.701 8.108 24.550 1.00 8.36 413 THR B O 1
ATOM 6308 N N . PHE B 1 418 ? -5.731 9.797 23.476 1.00 8.57 414 PHE B N 1
ATOM 6309 C CA . PHE B 1 418 ? -7.075 9.332 23.785 1.00 8.80 414 PHE B CA 1
ATOM 6310 C C . PHE B 1 418 ? -7.800 8.735 22.583 1.00 8.85 414 PHE B C 1
ATOM 6311 O O . PHE B 1 418 ? -9.017 8.478 22.641 1.00 8.89 414 PHE B O 1
ATOM 6319 N N . GLY B 1 419 ? -7.046 8.456 21.518 1.00 8.74 415 GLY B N 1
ATOM 6320 C CA . GLY B 1 419 ? -7.575 7.803 20.327 1.00 8.66 415 GLY B CA 1
ATOM 6321 C C . GLY B 1 419 ? -8.563 8.614 19.501 1.00 8.67 415 GLY B C 1
ATOM 6322 O O . GLY B 1 419 ? -9.278 8.042 18.687 1.00 8.62 415 GLY B O 1
ATOM 6323 N N . ASN B 1 420 ? -8.591 9.935 19.696 1.00 8.54 416 ASN B N 1
ATOM 6324 C CA . ASN B 1 420 ? -9.655 10.785 19.126 1.00 8.66 416 ASN B CA 1
ATOM 6325 C C . ASN B 1 420 ? -9.135 11.884 18.218 1.00 8.43 416 ASN B C 1
ATOM 6326 O O . ASN B 1 420 ? -9.698 12.973 18.177 1.00 8.45 416 ASN B O 1
ATOM 6331 N N . VAL B 1 421 ? -8.070 11.598 17.474 1.00 8.15 417 VAL B N 1
ATOM 6332 C CA . VAL B 1 421 ? -7.497 12.577 16.554 1.00 7.96 417 VAL B CA 1
ATOM 6333 C C . VAL B 1 421 ? -7.491 12.003 15.142 1.00 7.89 417 VAL B C 1
ATOM 6334 O O . VAL B 1 421 ? -7.004 10.915 14.917 1.00 7.79 417 VAL B O 1
ATOM 6338 N N . ILE B 1 422 ? -8.114 12.714 14.219 1.00 8.00 418 ILE B N 1
ATOM 6339 C CA . ILE B 1 422 ? -8.004 12.386 12.795 1.00 8.18 418 ILE B CA 1
ATOM 6340 C C . ILE B 1 422 ? -6.830 13.180 12.246 1.00 8.15 418 ILE B C 1
ATOM 6341 O O . ILE B 1 422 ? -6.810 14.404 12.383 1.00 8.25 418 ILE B O 1
ATOM 6346 N N . ARG B 1 423 ? -5.854 12.501 11.633 1.00 8.16 419 ARG B N 1
ATOM 6347 C CA . ARG B 1 423 ? -4.677 13.188 11.102 1.00 8.27 419 ARG B CA 1
ATOM 6348 C C . ARG B 1 423 ? -4.619 13.146 9.586 1.00 8.36 419 ARG B C 1
ATOM 6349 O O . ARG B 1 423 ? -5.184 12.253 8.962 1.00 8.44 419 ARG B O 1
ATOM 6357 N N . LEU B 1 424 ? -3.956 14.147 9.027 1.00 8.42 420 LEU B N 1
ATOM 6358 C CA . LEU B 1 424 ? -3.739 14.269 7.601 1.00 8.48 420 LEU B CA 1
ATOM 6359 C C . LEU B 1 424 ? -2.240 14.349 7.330 1.00 8.24 420 LEU B C 1
ATOM 6360 O O . LEU B 1 424 ? -1.533 15.234 7.838 1.00 8.11 420 LEU B O 1
ATOM 6365 N N . LEU B 1 425 ? -1.770 13.381 6.540 1.00 8.13 421 LEU B N 1
ATOM 6366 C CA . LEU B 1 425 ? -0.370 13.189 6.213 1.00 7.79 421 LEU B CA 1
ATOM 6367 C C . LEU B 1 425 ? -0.266 12.824 4.731 1.00 7.86 421 LEU B C 1
ATOM 6368 O O . LEU B 1 425 ? 0.198 11.730 4.384 1.00 8.00 421 LEU B O 1
ATOM 6373 N N . PRO B 1 426 ? -0.685 13.724 3.858 1.00 8.05 422 PRO B N 1
ATOM 6374 C CA . PRO B 1 426 ? -0.623 13.379 2.446 1.00 8.14 422 PRO B CA 1
ATOM 6375 C C . PRO B 1 426 ? 0.790 13.369 1.943 1.00 8.32 422 PRO B C 1
ATOM 6376 O O . PRO B 1 426 ? 1.652 14.066 2.508 1.00 8.20 422 PRO B O 1
ATOM 6380 N N . PRO B 1 427 ? 1.033 12.622 0.845 1.00 8.62 423 PRO B N 1
ATOM 6381 C CA . PRO B 1 427 ? 2.270 12.786 0.124 1.00 8.91 423 PRO B CA 1
ATOM 6382 C C . PRO B 1 427 ? 2.246 14.205 -0.451 1.00 9.35 423 PRO B C 1
ATOM 6383 O O . PRO B 1 427 ? 1.198 14.683 -0.842 1.00 9.55 423 PRO B O 1
ATOM 6387 N N . LEU B 1 428 ? 3.383 14.876 -0.509 1.00 9.67 424 LEU B N 1
ATOM 6388 C CA . LEU B 1 428 ? 3.385 16.278 -0.919 1.00 10.22 424 LEU B CA 1
ATOM 6389 C C . LEU B 1 428 ? 3.306 16.429 -2.445 1.00 10.84 424 LEU B C 1
ATOM 6390 O O . LEU B 1 428 ? 3.203 17.543 -2.956 1.00 12.16 424 LEU B O 1
ATOM 6395 N N . VAL B 1 429 ? 3.318 15.311 -3.160 1.00 10.73 425 VAL B N 1
ATOM 6396 C CA . VAL B 1 429 ? 3.153 15.299 -4.607 1.00 10.78 425 VAL B CA 1
ATOM 6397 C C . VAL B 1 429 ? 1.688 15.079 -4.999 1.00 10.48 425 VAL B C 1
ATOM 6398 O O . VAL B 1 429 ? 1.357 14.958 -6.184 1.00 10.51 425 VAL B O 1
ATOM 6402 N N . ILE B 1 430 ? 0.806 15.016 -4.012 1.00 10.25 426 ILE B N 1
ATOM 6403 C CA . ILE B 1 430 ? -0.628 14.911 -4.318 1.00 10.42 426 ILE B CA 1
ATOM 6404 C C . ILE B 1 430 ? -1.083 16.176 -5.055 1.00 10.84 426 ILE B C 1
ATOM 6405 O O . ILE B 1 430 ? -0.670 17.279 -4.724 1.00 10.92 426 ILE B O 1
ATOM 6410 N N . GLY B 1 431 ? -1.911 16.007 -6.077 1.00 11.52 427 GLY B N 1
ATOM 6411 C CA . GLY B 1 431 ? -2.497 17.146 -6.785 1.00 12.28 427 GLY B CA 1
ATOM 6412 C C . GLY B 1 431 ? -3.562 17.873 -5.985 1.00 12.97 427 GLY B C 1
ATOM 6413 O O . GLY B 1 431 ? -4.187 17.301 -5.075 1.00 11.92 427 GLY B O 1
ATOM 6414 N N . ASP B 1 432 ? -3.768 19.153 -6.306 1.00 14.30 428 ASP B N 1
ATOM 6415 C CA . ASP B 1 432 ? -4.712 19.976 -5.554 1.00 16.42 428 ASP B CA 1
ATOM 6416 C C . ASP B 1 432 ? -6.104 19.383 -5.655 1.00 15.92 428 ASP B C 1
ATOM 6417 O O . ASP B 1 432 ? -6.816 19.305 -4.664 1.00 15.75 428 ASP B O 1
ATOM 6422 N N . ASP B 1 433 ? -6.496 18.964 -6.857 1.00 16.41 429 ASP B N 1
ATOM 6423 C CA . ASP B 1 433 ? -7.858 18.480 -7.052 1.00 17.43 429 ASP B CA 1
ATOM 6424 C C . ASP B 1 433 ? -8.115 17.196 -6.252 1.00 15.53 429 ASP B C 1
ATOM 6425 O O . ASP B 1 433 ? -9.173 17.048 -5.622 1.00 14.96 429 ASP B O 1
ATOM 6430 N N . LEU B 1 434 ? -7.152 16.282 -6.248 1.00 13.92 430 LEU B N 1
ATOM 6431 C CA . LEU B 1 434 ? -7.354 15.019 -5.536 1.00 12.97 430 LEU B CA 1
ATOM 6432 C C . LEU B 1 434 ? -7.330 15.259 -4.028 1.00 12.51 430 LEU B C 1
ATOM 6433 O O . LEU B 1 434 ? -8.095 14.653 -3.286 1.00 11.90 430 LEU B O 1
ATOM 6438 N N . LEU B 1 435 ? -6.455 16.145 -3.568 1.00 12.29 431 LEU B N 1
ATOM 6439 C CA . LEU B 1 435 ? -6.457 16.492 -2.139 1.00 12.78 431 LEU B CA 1
ATOM 6440 C C . LEU B 1 435 ? -7.806 17.113 -1.741 1.00 13.77 431 LEU B C 1
ATOM 6441 O O . LEU B 1 435 ? -8.395 16.717 -0.734 1.00 13.56 431 LEU B O 1
ATOM 6446 N N . ASP B 1 436 ? -8.294 18.068 -2.540 1.00 14.36 432 ASP B N 1
ATOM 6447 C CA A ASP B 1 436 ? -9.620 18.680 -2.323 0.70 15.39 432 ASP B CA 1
ATOM 6448 C CA B ASP B 1 436 ? -9.600 18.662 -2.265 0.30 14.71 432 ASP B CA 1
ATOM 6449 C C . ASP B 1 436 ? -10.718 17.613 -2.247 1.00 14.68 432 ASP B C 1
ATOM 6450 O O . ASP B 1 436 ? -11.608 17.673 -1.370 1.00 14.60 432 ASP B O 1
ATOM 6459 N N . GLU B 1 437 ? -10.664 16.640 -3.165 1.00 13.88 433 GLU B N 1
ATOM 6460 C CA . GLU B 1 437 ? -11.676 15.570 -3.202 1.00 13.94 433 GLU B CA 1
ATOM 6461 C C . GLU B 1 437 ? -11.658 14.775 -1.890 1.00 13.20 433 GLU B C 1
ATOM 6462 O O . GLU B 1 437 ? -12.706 14.490 -1.303 1.00 12.79 433 GLU B O 1
ATOM 6468 N N . GLY B 1 438 ? -10.459 14.458 -1.421 1.00 12.24 434 GLY B N 1
ATOM 6469 C CA . GLY B 1 438 ? -10.314 13.725 -0.169 1.00 12.15 434 GLY B CA 1
ATOM 6470 C C . GLY B 1 438 ? -10.832 14.478 1.045 1.00 12.06 434 GLY B C 1
ATOM 6471 O O . GLY B 1 438 ? -11.493 13.914 1.906 1.00 12.04 434 GLY B O 1
ATOM 6472 N N . ILE B 1 439 ? -10.529 15.761 1.114 1.00 12.17 435 ILE B N 1
ATOM 6473 C CA . ILE B 1 439 ? -10.971 16.599 2.217 1.00 12.32 435 ILE B CA 1
ATOM 6474 C C . ILE B 1 439 ? -12.498 16.815 2.186 1.00 12.71 435 ILE B C 1
ATOM 6475 O O . ILE B 1 439 ? -13.140 16.859 3.232 1.00 12.72 435 ILE B O 1
ATOM 6480 N N . THR B 1 440 ? -13.063 16.955 0.996 1.00 12.96 436 THR B N 1
ATOM 6481 C CA . THR B 1 440 ? -14.519 17.048 0.844 1.00 13.21 436 THR B CA 1
ATOM 6482 C C . THR B 1 440 ? -15.194 15.757 1.300 1.00 13.18 436 THR B C 1
ATOM 6483 O O . THR B 1 440 ? -16.170 15.811 2.018 1.00 13.25 436 THR B O 1
ATOM 6487 N N . ALA B 1 441 ? -14.657 14.598 0.917 1.00 12.77 437 ALA B N 1
ATOM 6488 C CA . ALA B 1 441 ? -15.215 13.317 1.364 1.00 12.68 437 ALA B CA 1
ATOM 6489 C C . ALA B 1 441 ? -15.183 13.185 2.877 1.00 12.94 437 ALA B C 1
ATOM 6490 O O . ALA B 1 441 ? -16.175 12.754 3.492 1.00 13.30 437 ALA B O 1
ATOM 6492 N N . LEU B 1 442 ? -14.061 13.566 3.491 1.00 12.65 438 LEU B N 1
ATOM 6493 C CA . LEU B 1 442 ? -13.947 13.590 4.958 1.00 12.79 438 LEU B CA 1
ATOM 6494 C C . LEU B 1 442 ? -14.957 14.546 5.625 1.00 13.07 438 LEU B C 1
ATOM 6495 O O . LEU B 1 442 ? -15.615 14.193 6.627 1.00 12.52 438 LEU B O 1
ATOM 6500 N N . SER B 1 443 ? -15.076 15.750 5.061 1.00 13.35 439 SER B N 1
ATOM 6501 C CA . SER B 1 443 ? -15.972 16.761 5.583 1.00 13.98 439 SER B CA 1
ATOM 6502 C C . SER B 1 443 ? -17.425 16.264 5.514 1.00 14.20 439 SER B C 1
ATOM 6503 O O . SER B 1 443 ? -18.194 16.448 6.452 1.00 14.45 439 SER B O 1
ATOM 6506 N N . ASP B 1 444 ? -17.792 15.635 4.403 1.00 14.25 440 ASP B N 1
ATOM 6507 C CA . ASP B 1 444 ? -19.157 15.095 4.241 1.00 14.94 440 ASP B CA 1
ATOM 6508 C C . ASP B 1 444 ? -19.458 14.040 5.315 1.00 14.55 440 ASP B C 1
ATOM 6509 O O . ASP B 1 444 ? -20.561 14.010 5.884 1.00 13.84 440 ASP B O 1
ATOM 6514 N N . ILE B 1 445 ? -18.469 13.202 5.622 1.00 14.05 441 ILE B N 1
ATOM 6515 C CA . ILE B 1 445 ? -18.641 12.152 6.633 1.00 14.33 441 ILE B CA 1
ATOM 6516 C C . ILE B 1 445 ? -18.764 12.787 8.022 1.00 14.41 441 ILE B C 1
ATOM 6517 O O . ILE B 1 445 ? -19.639 12.414 8.827 1.00 14.71 441 ILE B O 1
ATOM 6522 N N . ILE B 1 446 ? -17.921 13.777 8.306 1.00 14.47 442 ILE B N 1
ATOM 6523 C CA . ILE B 1 446 ? -18.015 14.500 9.584 1.00 14.71 442 ILE B CA 1
ATOM 6524 C C . ILE B 1 446 ? -19.370 15.216 9.763 1.00 15.81 442 ILE B C 1
ATOM 6525 O O . ILE B 1 446 ? -19.974 15.145 10.842 1.00 16.10 442 ILE B O 1
ATOM 6530 N N . ARG B 1 447 ? -19.844 15.886 8.716 1.00 16.48 443 ARG B N 1
ATOM 6531 C CA . ARG B 1 447 ? -21.199 16.483 8.731 1.00 18.30 443 ARG B CA 1
ATOM 6532 C C . ARG B 1 447 ? -22.303 15.466 9.019 1.00 18.39 443 ARG B C 1
ATOM 6533 O O . ARG B 1 447 ? -23.191 15.745 9.807 1.00 18.53 443 ARG B O 1
ATOM 6541 N N . ALA B 1 448 ? -22.239 14.307 8.371 1.00 18.78 444 ALA B N 1
ATOM 6542 C CA . ALA B 1 448 ? -23.202 13.221 8.570 1.00 19.82 444 ALA B CA 1
ATOM 6543 C C . ALA B 1 448 ? -23.194 12.715 10.024 1.00 22.09 444 ALA B C 1
ATOM 6544 O O . ALA B 1 448 ? -24.238 12.466 10.608 1.00 20.72 444 ALA B O 1
ATOM 6546 N N . LYS B 1 449 ? -22.005 12.598 10.609 1.00 23.97 445 LYS B N 1
ATOM 6547 C CA . LYS B 1 449 ? -21.871 12.164 12.004 1.00 26.99 445 LYS B CA 1
ATOM 6548 C C . LYS B 1 449 ? -22.234 13.236 13.018 1.00 28.60 445 LYS B C 1
ATOM 6549 O O . LYS B 1 449 ? -22.401 12.925 14.192 1.00 32.96 445 LYS B O 1
ATOM 6555 N N . ALA B 1 450 ? -22.351 14.488 12.587 1.00 30.02 446 ALA B N 1
ATOM 6556 C CA . ALA B 1 450 ? -22.683 15.588 13.480 1.00 31.44 446 ALA B CA 1
ATOM 6557 C C . ALA B 1 450 ? -24.095 16.096 13.222 1.00 34.06 446 ALA B C 1
ATOM 6558 O O . ALA B 1 450 ? -24.645 16.805 14.060 1.00 36.17 446 ALA B O 1
ATOM 6560 N N . ILE C 1 8 ? 32.539 -17.433 84.055 1.00 36.85 4 ILE C N 1
ATOM 6561 C CA . ILE C 1 8 ? 31.180 -16.887 83.762 1.00 35.55 4 ILE C CA 1
ATOM 6562 C C . ILE C 1 8 ? 30.152 -17.386 84.790 1.00 33.73 4 ILE C C 1
ATOM 6563 O O . ILE C 1 8 ? 30.062 -18.582 85.058 1.00 33.95 4 ILE C O 1
ATOM 6568 N N . THR C 1 9 ? 29.376 -16.465 85.356 1.00 32.73 5 THR C N 1
ATOM 6569 C CA . THR C 1 9 ? 28.218 -16.812 86.184 1.00 31.48 5 THR C CA 1
ATOM 6570 C C . THR C 1 9 ? 26.996 -16.776 85.282 1.00 27.78 5 THR C C 1
ATOM 6571 O O . THR C 1 9 ? 26.791 -15.794 84.573 1.00 28.78 5 THR C O 1
ATOM 6575 N N . TYR C 1 10 ? 26.190 -17.834 85.293 1.00 24.22 6 TYR C N 1
ATOM 6576 C CA . TYR C 1 10 ? 24.968 -17.863 84.486 1.00 21.63 6 TYR C CA 1
ATOM 6577 C C . TYR C 1 10 ? 23.733 -17.511 85.287 1.00 21.03 6 TYR C C 1
ATOM 6578 O O . TYR C 1 10 ? 23.639 -17.810 86.472 1.00 20.82 6 TYR C O 1
ATOM 6587 N N . ARG C 1 11 ? 22.769 -16.883 84.627 1.00 19.44 7 ARG C N 1
ATOM 6588 C CA . ARG C 1 11 ? 21.498 -16.558 85.264 1.00 18.77 7 ARG C CA 1
ATOM 6589 C C . ARG C 1 11 ? 20.591 -17.780 85.257 1.00 19.05 7 ARG C C 1
ATOM 6590 O O . ARG C 1 11 ? 19.961 -18.072 86.267 1.00 19.54 7 ARG C O 1
ATOM 6598 N N . LEU C 1 12 ? 20.534 -18.497 84.133 1.00 18.08 8 LEU C N 1
ATOM 6599 C CA . LEU C 1 12 ? 19.700 -19.691 83.981 1.00 18.64 8 LEU C CA 1
ATOM 6600 C C . LEU C 1 12 ? 20.557 -20.944 84.066 1.00 17.76 8 LEU C C 1
ATOM 6601 O O . LEU C 1 12 ? 21.732 -20.915 83.689 1.00 17.09 8 LEU C O 1
ATOM 6606 N N . ALA C 1 13 ? 19.975 -22.039 84.572 1.00 17.56 9 ALA C N 1
ATOM 6607 C CA . ALA C 1 13 ? 20.689 -23.321 84.665 1.00 17.43 9 ALA C CA 1
ATOM 6608 C C . ALA C 1 13 ? 21.104 -23.748 83.274 1.00 16.89 9 ALA C C 1
ATOM 6609 O O . ALA C 1 13 ? 20.280 -23.766 82.369 1.00 16.82 9 ALA C O 1
ATOM 6611 N N . GLN C 1 14 ? 22.375 -24.108 83.109 1.00 16.91 10 GLN C N 1
ATOM 6612 C CA . GLN C 1 14 ? 22.899 -24.439 81.788 1.00 16.34 10 GLN C CA 1
ATOM 6613 C C . GLN C 1 14 ? 22.720 -25.945 81.582 1.00 16.34 10 GLN C C 1
ATOM 6614 O O . GLN C 1 14 ? 23.664 -26.745 81.675 1.00 16.69 10 GLN C O 1
ATOM 6620 N N . LYS C 1 15 ? 21.478 -26.295 81.305 1.00 16.19 11 LYS C N 1
ATOM 6621 C CA . LYS C 1 15 ? 21.030 -27.673 81.221 1.00 16.91 11 LYS C CA 1
ATOM 6622 C C . LYS C 1 15 ? 20.106 -27.768 80.059 1.00 17.16 11 LYS C C 1
ATOM 6623 O O . LYS C 1 15 ? 19.385 -26.811 79.747 1.00 17.46 11 LYS C O 1
ATOM 6625 N N . ARG C 1 16 ? 20.142 -28.919 79.407 1.00 17.47 12 ARG C N 1
ATOM 6626 C CA . ARG C 1 16 ? 19.154 -29.269 78.410 1.00 17.74 12 ARG C CA 1
ATOM 6627 C C . ARG C 1 16 ? 18.057 -30.020 79.141 1.00 18.20 12 ARG C C 1
ATOM 6628 O O . ARG C 1 16 ? 18.336 -31.033 79.840 1.00 18.27 12 ARG C O 1
ATOM 6636 N N . THR C 1 17 ? 16.820 -29.529 79.013 1.00 17.45 13 THR C N 1
ATOM 6637 C CA . THR C 1 17 ? 15.686 -30.076 79.754 1.00 17.62 13 THR C CA 1
ATOM 6638 C C . THR C 1 17 ? 14.445 -30.110 78.870 1.00 16.71 13 THR C C 1
ATOM 6639 O O . THR C 1 17 ? 13.868 -29.076 78.572 1.00 16.18 13 THR C O 1
ATOM 6643 N N . ILE C 1 18 ? 14.041 -31.311 78.453 1.00 15.61 14 ILE C N 1
ATOM 6644 C CA . ILE C 1 18 ? 12.876 -31.472 77.575 1.00 15.13 14 ILE C CA 1
ATOM 6645 C C . ILE C 1 18 ? 11.920 -32.415 78.291 1.00 15.05 14 ILE C C 1
ATOM 6646 O O . ILE C 1 18 ? 12.181 -33.636 78.381 1.00 15.03 14 ILE C O 1
ATOM 6651 N N . VAL C 1 19 ? 10.856 -31.840 78.856 1.00 14.77 15 VAL C N 1
ATOM 6652 C CA . VAL C 1 19 ? 9.967 -32.589 79.742 1.00 15.31 15 VAL C CA 1
ATOM 6653 C C . VAL C 1 19 ? 8.472 -32.366 79.438 1.00 15.44 15 VAL C C 1
ATOM 6654 O O . VAL C 1 19 ? 7.608 -32.607 80.296 1.00 15.55 15 VAL C O 1
ATOM 6658 N N . THR C 1 20 ? 8.172 -31.916 78.225 1.00 15.47 16 THR C N 1
ATOM 6659 C CA . THR C 1 20 ? 6.792 -31.798 77.733 1.00 15.25 16 THR C CA 1
ATOM 6660 C C . THR C 1 20 ? 6.749 -32.200 76.281 1.00 15.07 16 THR C C 1
ATOM 6661 O O . THR C 1 20 ? 7.808 -32.337 75.643 1.00 14.80 16 THR C O 1
ATOM 6665 N N . PRO C 1 21 ? 5.524 -32.353 75.719 1.00 15.15 17 PRO C N 1
ATOM 6666 C CA . PRO C 1 21 ? 5.443 -32.401 74.269 1.00 14.95 17 PRO C CA 1
ATOM 6667 C C . PRO C 1 21 ? 6.000 -31.118 73.660 1.00 14.82 17 PRO C C 1
ATOM 6668 O O . PRO C 1 21 ? 5.954 -30.062 74.299 1.00 14.70 17 PRO C O 1
ATOM 6672 N N . LEU C 1 22 ? 6.528 -31.210 72.444 1.00 15.06 18 LEU C N 1
ATOM 6673 C CA . LEU C 1 22 ? 7.042 -30.049 71.729 1.00 15.12 18 LEU C CA 1
ATOM 6674 C C . LEU C 1 22 ? 6.189 -29.856 70.471 1.00 15.28 18 LEU C C 1
ATOM 6675 O O . LEU C 1 22 ? 6.115 -30.757 69.635 1.00 15.64 18 LEU C O 1
ATOM 6680 N N . PRO C 1 23 ? 5.511 -28.703 70.350 1.00 15.36 19 PRO C N 1
ATOM 6681 C CA . PRO C 1 23 ? 5.400 -27.647 71.364 1.00 15.28 19 PRO C CA 1
ATOM 6682 C C . PRO C 1 23 ? 4.551 -28.054 72.546 1.00 15.64 19 PRO C C 1
ATOM 6683 O O . PRO C 1 23 ? 3.664 -28.875 72.407 1.00 15.64 19 PRO C O 1
ATOM 6687 N N . GLY C 1 24 ? 4.813 -27.439 73.693 1.00 15.38 20 GLY C N 1
ATOM 6688 C CA . GLY C 1 24 ? 4.019 -27.663 74.882 1.00 16.12 20 GLY C CA 1
ATOM 6689 C C . GLY C 1 24 ? 2.755 -26.837 74.850 1.00 16.01 20 GLY C C 1
ATOM 6690 O O . GLY C 1 24 ? 2.524 -26.107 73.908 1.00 15.94 20 GLY C O 1
ATOM 6691 N N . PRO C 1 25 ? 1.933 -26.946 75.891 1.00 16.57 21 PRO C N 1
ATOM 6692 C CA . PRO C 1 25 ? 0.610 -26.310 75.912 1.00 16.73 21 PRO C CA 1
ATOM 6693 C C . PRO C 1 25 ? 0.641 -24.783 75.822 1.00 16.70 21 PRO C C 1
ATOM 6694 O O . PRO C 1 25 ? -0.155 -24.191 75.093 1.00 17.41 21 PRO C O 1
ATOM 6698 N N . ARG C 1 26 ? 1.548 -24.144 76.545 1.00 16.87 22 ARG C N 1
ATOM 6699 C CA A ARG C 1 26 ? 1.640 -22.685 76.514 0.50 16.95 22 ARG C CA 1
ATOM 6700 C CA B ARG C 1 26 ? 1.639 -22.677 76.498 0.50 17.12 22 ARG C CA 1
ATOM 6701 C C . ARG C 1 26 ? 2.172 -22.193 75.155 1.00 16.44 22 ARG C C 1
ATOM 6702 O O . ARG C 1 26 ? 1.655 -21.238 74.606 1.00 16.32 22 ARG C O 1
ATOM 6717 N N . SER C 1 27 ? 3.180 -22.867 74.607 1.00 15.88 23 SER C N 1
ATOM 6718 C CA . SER C 1 27 ? 3.644 -22.550 73.238 1.00 15.32 23 SER C CA 1
ATOM 6719 C C . SER C 1 27 ? 2.507 -22.734 72.217 1.00 15.19 23 SER C C 1
ATOM 6720 O O . SER C 1 27 ? 2.340 -21.924 71.297 1.00 14.73 23 SER C O 1
ATOM 6723 N N . GLY C 1 28 ? 1.721 -23.799 72.376 1.00 15.38 24 GLY C N 1
ATOM 6724 C CA . GLY C 1 28 ? 0.584 -24.059 71.497 1.00 15.47 24 GLY C CA 1
ATOM 6725 C C . GLY C 1 28 ? -0.473 -22.969 71.487 1.00 15.64 24 GLY C C 1
ATOM 6726 O O . GLY C 1 28 ? -0.995 -22.606 70.424 1.00 16.04 24 GLY C O 1
ATOM 6727 N N . ALA C 1 29 ? -0.813 -22.437 72.656 1.00 15.98 25 ALA C N 1
ATOM 6728 C CA . ALA C 1 29 ? -1.754 -21.312 72.721 1.00 15.13 25 ALA C CA 1
ATOM 6729 C C . ALA C 1 29 ? -1.147 -20.050 72.050 1.00 14.78 25 ALA C C 1
ATOM 6730 O O . ALA C 1 29 ? -1.838 -19.316 71.346 1.00 14.35 25 ALA C O 1
ATOM 6732 N N . LEU C 1 30 ? 0.155 -19.810 72.242 1.00 14.35 26 LEU C N 1
ATOM 6733 C CA . LEU C 1 30 ? 0.812 -18.676 71.555 1.00 14.19 26 LEU C CA 1
ATOM 6734 C C . LEU C 1 30 ? 0.786 -18.850 70.026 1.00 13.89 26 LEU C C 1
ATOM 6735 O O . LEU C 1 30 ? 0.527 -17.896 69.294 1.00 13.10 26 LEU C O 1
ATOM 6740 N N . ALA C 1 31 ? 0.995 -20.082 69.559 1.00 13.86 27 ALA C N 1
ATOM 6741 C CA . ALA C 1 31 ? 1.039 -20.384 68.129 1.00 13.83 27 ALA C CA 1
ATOM 6742 C C . ALA C 1 31 ? -0.321 -20.135 67.467 1.00 13.85 27 ALA C C 1
ATOM 6743 O O . ALA C 1 31 ? -0.393 -19.632 66.351 1.00 13.98 27 ALA C O 1
ATOM 6745 N N . GLU C 1 32 ? -1.401 -20.444 68.170 1.00 14.77 28 GLU C N 1
ATOM 6746 C CA . GLU C 1 32 ? -2.746 -20.123 67.694 1.00 15.22 28 GLU C CA 1
ATOM 6747 C C . GLU C 1 32 ? -2.946 -18.604 67.538 1.00 14.50 28 GLU C C 1
ATOM 6748 O O . GLU C 1 32 ? -3.424 -18.137 66.506 1.00 13.96 28 GLU C O 1
ATOM 6754 N N . ARG C 1 33 ? -2.539 -17.835 68.537 1.00 13.60 29 ARG C N 1
ATOM 6755 C CA . ARG C 1 33 ? -2.572 -16.362 68.426 1.00 13.44 29 ARG C CA 1
ATOM 6756 C C . ARG C 1 33 ? -1.689 -15.870 67.266 1.00 12.73 29 ARG C C 1
ATOM 6757 O O . ARG C 1 33 ? -2.060 -14.971 66.526 1.00 12.73 29 ARG C O 1
ATOM 6765 N N . ARG C 1 34 ? -0.510 -16.469 67.139 1.00 12.61 30 ARG C N 1
ATOM 6766 C CA . ARG C 1 34 ? 0.450 -16.090 66.098 1.00 12.12 30 ARG C CA 1
ATOM 6767 C C . ARG C 1 34 ? -0.126 -16.314 64.696 1.00 12.17 30 ARG C C 1
ATOM 6768 O O . ARG C 1 34 ? -0.038 -15.443 63.834 1.00 11.57 30 ARG C O 1
ATOM 6776 N N . ARG C 1 35 ? -0.729 -17.473 64.467 1.00 12.64 31 ARG C N 1
ATOM 6777 C CA . ARG C 1 35 ? -1.347 -17.766 63.169 1.00 12.97 31 ARG C CA 1
ATOM 6778 C C . ARG C 1 35 ? -2.535 -16.846 62.830 1.00 12.29 31 ARG C C 1
ATOM 6779 O O . ARG C 1 35 ? -2.826 -16.602 61.671 1.00 12.43 31 ARG C O 1
ATOM 6787 N N . ALA C 1 36 ? -3.201 -16.323 63.850 1.00 11.86 32 ALA C N 1
ATOM 6788 C CA . ALA C 1 36 ? -4.349 -15.453 63.636 1.00 11.41 32 ALA C CA 1
ATOM 6789 C C . ALA C 1 36 ? -3.933 -13.986 63.395 1.00 11.07 32 ALA C C 1
ATOM 6790 O O . ALA C 1 36 ? -4.727 -13.197 62.875 1.00 10.97 32 ALA C O 1
ATOM 6792 N N . ALA C 1 37 ? -2.704 -13.626 63.784 1.00 10.65 33 ALA C N 1
ATOM 6793 C CA . ALA C 1 37 ? -2.264 -12.213 63.745 1.00 10.38 33 ALA C CA 1
ATOM 6794 C C . ALA C 1 37 ? -1.058 -11.906 62.846 1.00 10.12 33 ALA C C 1
ATOM 6795 O O . ALA C 1 37 ? -0.933 -10.778 62.381 1.00 10.17 33 ALA C O 1
ATOM 6797 N N . VAL C 1 38 ? -0.164 -12.875 62.663 1.00 9.74 34 VAL C N 1
ATOM 6798 C CA . VAL C 1 38 ? 1.116 -12.669 61.969 1.00 9.51 34 VAL C CA 1
ATOM 6799 C C . VAL C 1 38 ? 1.064 -13.233 60.542 1.00 9.61 34 VAL C C 1
ATOM 6800 O O . VAL C 1 38 ? 0.574 -14.332 60.333 1.00 9.78 34 VAL C O 1
ATOM 6804 N N . SER C 1 39 ? 1.538 -12.451 59.572 1.00 9.39 35 SER C N 1
ATOM 6805 C CA . SER C 1 39 ? 1.643 -12.881 58.169 1.00 9.59 35 SER C CA 1
ATOM 6806 C C . SER C 1 39 ? 2.269 -14.257 58.043 1.00 9.82 35 SER C C 1
ATOM 6807 O O . SER C 1 39 ? 3.325 -14.503 58.639 1.00 9.98 35 SER C O 1
ATOM 6810 N N . ALA C 1 40 ? 1.650 -15.119 57.219 1.00 10.15 36 ALA C N 1
ATOM 6811 C CA . ALA C 1 40 ? 2.200 -16.439 56.873 1.00 10.69 36 ALA C CA 1
ATOM 6812 C C . ALA C 1 40 ? 3.541 -16.335 56.128 1.00 10.76 36 ALA C C 1
ATOM 6813 O O . ALA C 1 40 ? 4.328 -17.307 56.061 1.00 11.16 36 ALA C O 1
ATOM 6815 N N . GLY C 1 41 ? 3.805 -15.156 55.570 1.00 11.19 37 GLY C N 1
ATOM 6816 C CA . GLY C 1 41 ? 5.082 -14.880 54.907 1.00 11.57 37 GLY C CA 1
ATOM 6817 C C . GLY C 1 41 ? 6.290 -14.867 55.823 1.00 12.30 37 GLY C C 1
ATOM 6818 O O . GLY C 1 41 ? 7.414 -15.041 55.366 1.00 12.27 37 GLY C O 1
ATOM 6819 N N . VAL C 1 42 ? 6.076 -14.688 57.126 1.00 13.32 38 VAL C N 1
ATOM 6820 C CA . VAL C 1 42 ? 7.198 -14.678 58.061 1.00 14.68 38 VAL C CA 1
ATOM 6821 C C . VAL C 1 42 ? 7.807 -16.080 58.301 1.00 16.49 38 VAL C C 1
ATOM 6822 O O . VAL C 1 42 ? 8.943 -16.352 57.871 1.00 21.09 38 VAL C O 1
ATOM 6826 N N . GLY C 1 43 ? 7.079 -16.969 58.948 1.00 17.73 39 GLY C N 1
ATOM 6827 C CA . GLY C 1 43 ? 7.612 -18.319 59.292 1.00 17.03 39 GLY C CA 1
ATOM 6828 C C . GLY C 1 43 ? 8.590 -18.366 60.453 1.00 16.67 39 GLY C C 1
ATOM 6829 O O . GLY C 1 43 ? 9.312 -17.402 60.692 1.00 16.48 39 GLY C O 1
ATOM 6830 N N . SER C 1 44 ? 8.616 -19.482 61.195 1.00 15.93 40 SER C N 1
ATOM 6831 C CA . SER C 1 44 ? 9.641 -19.714 62.236 1.00 15.24 40 SER C CA 1
ATOM 6832 C C . SER C 1 44 ? 10.170 -21.162 62.190 1.00 15.15 40 SER C C 1
ATOM 6833 O O . SER C 1 44 ? 9.418 -22.094 61.959 1.00 15.27 40 SER C O 1
ATOM 6836 N N . THR C 1 45 ? 11.460 -21.319 62.472 1.00 15.23 41 THR C N 1
ATOM 6837 C CA . THR C 1 45 ? 12.117 -22.610 62.529 1.00 15.04 41 THR C CA 1
ATOM 6838 C C . THR C 1 45 ? 11.564 -23.457 63.662 1.00 14.98 41 THR C C 1
ATOM 6839 O O . THR C 1 45 ? 11.203 -24.614 63.450 1.00 15.50 41 THR C O 1
ATOM 6843 N N . ALA C 1 46 ? 11.495 -22.882 64.856 1.00 14.58 42 ALA C N 1
ATOM 6844 C CA . ALA C 1 46 ? 11.059 -23.603 66.050 1.00 14.48 42 ALA C CA 1
ATOM 6845 C C . ALA C 1 46 ? 9.573 -23.369 66.346 1.00 14.35 42 ALA C C 1
ATOM 6846 O O . ALA C 1 46 ? 9.076 -22.260 66.156 1.00 13.95 42 ALA C O 1
ATOM 6848 N N . PRO C 1 47 ? 8.867 -24.411 66.839 1.00 14.40 43 PRO C N 1
ATOM 6849 C CA . PRO C 1 47 ? 7.454 -24.269 67.202 1.00 14.05 43 PRO C CA 1
ATOM 6850 C C . PRO C 1 47 ? 7.226 -23.861 68.657 1.00 13.70 43 PRO C C 1
ATOM 6851 O O . PRO C 1 47 ? 6.073 -23.759 69.088 1.00 13.50 43 PRO C O 1
ATOM 6855 N N . VAL C 1 48 ? 8.312 -23.650 69.405 1.00 13.25 44 VAL C N 1
ATOM 6856 C CA . VAL C 1 48 ? 8.226 -23.266 70.827 1.00 12.82 44 VAL C CA 1
ATOM 6857 C C . VAL C 1 48 ? 8.504 -21.750 70.916 1.00 12.61 44 VAL C C 1
ATOM 6858 O O . VAL C 1 48 ? 9.171 -21.187 70.036 1.00 11.91 44 VAL C O 1
ATOM 6862 N N . TYR C 1 49 ? 7.934 -21.118 71.949 1.00 12.44 45 TYR C N 1
ATOM 6863 C CA . TYR C 1 49 ? 7.950 -19.661 72.158 1.00 12.52 45 TYR C CA 1
ATOM 6864 C C . TYR C 1 49 ? 8.868 -19.320 73.341 1.00 12.93 45 TYR C C 1
ATOM 6865 O O . TYR C 1 49 ? 8.731 -19.896 74.433 1.00 13.51 45 TYR C O 1
ATOM 6874 N N . ALA C 1 50 ? 9.826 -18.415 73.113 1.00 12.55 46 ALA C N 1
ATOM 6875 C CA . ALA C 1 50 ? 10.859 -18.095 74.100 1.00 12.40 46 ALA C CA 1
ATOM 6876 C C . ALA C 1 50 ? 10.324 -17.188 75.186 1.00 12.72 46 ALA C C 1
ATOM 6877 O O . ALA C 1 50 ? 9.587 -16.239 74.902 1.00 12.44 46 ALA C O 1
ATOM 6879 N N . VAL C 1 51 ? 10.754 -17.468 76.418 1.00 12.94 47 VAL C N 1
ATOM 6880 C CA . VAL C 1 51 ? 10.553 -16.548 77.557 1.00 13.28 47 VAL C CA 1
ATOM 6881 C C . VAL C 1 51 ? 11.867 -16.056 78.163 1.00 13.13 47 VAL C C 1
ATOM 6882 O O . VAL C 1 51 ? 11.886 -15.055 78.877 1.00 13.73 47 VAL C O 1
ATOM 6886 N N . ASP C 1 52 ? 12.955 -16.755 77.887 1.00 13.19 48 ASP C N 1
ATOM 6887 C CA . ASP C 1 52 ? 14.268 -16.417 78.428 1.00 13.74 48 ASP C CA 1
ATOM 6888 C C . ASP C 1 52 ? 15.309 -17.065 77.550 1.00 13.26 48 ASP C C 1
ATOM 6889 O O . ASP C 1 52 ? 15.093 -18.162 76.987 1.00 13.20 48 ASP C O 1
ATOM 6894 N N . ALA C 1 53 ? 16.450 -16.402 77.457 1.00 12.82 49 ALA C N 1
ATOM 6895 C CA . ALA C 1 53 ? 17.588 -16.921 76.728 1.00 12.73 49 ALA C CA 1
ATOM 6896 C C . ALA C 1 53 ? 18.837 -16.341 77.390 1.00 12.90 49 ALA C C 1
ATOM 6897 O O . ALA C 1 53 ? 18.968 -15.111 77.524 1.00 12.96 49 ALA C O 1
ATOM 6899 N N . ASP C 1 54 ? 19.719 -17.233 77.819 1.00 13.22 50 ASP C N 1
ATOM 6900 C CA . ASP C 1 54 ? 20.892 -16.873 78.610 1.00 13.31 50 ASP C CA 1
ATOM 6901 C C . ASP C 1 54 ? 21.987 -17.911 78.450 1.00 13.13 50 ASP C C 1
ATOM 6902 O O . ASP C 1 54 ? 21.721 -19.118 78.478 1.00 13.20 50 ASP C O 1
ATOM 6907 N N . GLY C 1 55 ? 23.225 -17.452 78.281 1.00 13.25 51 GLY C N 1
ATOM 6908 C CA . GLY C 1 55 ? 24.355 -18.364 78.157 1.00 13.43 51 GLY C CA 1
ATOM 6909 C C . GLY C 1 55 ? 24.198 -19.217 76.925 1.00 13.03 51 GLY C C 1
ATOM 6910 O O . GLY C 1 55 ? 24.146 -18.692 75.828 1.00 13.05 51 GLY C O 1
ATOM 6911 N N . GLY C 1 56 ? 24.111 -20.536 77.089 1.00 12.85 52 GLY C N 1
ATOM 6912 C CA . GLY C 1 56 ? 23.858 -21.400 75.941 1.00 12.55 52 GLY C CA 1
ATOM 6913 C C . GLY C 1 56 ? 22.477 -22.027 75.858 1.00 12.37 52 GLY C C 1
ATOM 6914 O O . GLY C 1 56 ? 22.313 -23.039 75.152 1.00 12.60 52 GLY C O 1
ATOM 6915 N N . VAL C 1 57 ? 21.500 -21.474 76.578 1.00 12.24 53 VAL C N 1
ATOM 6916 C CA . VAL C 1 57 ? 20.144 -22.036 76.622 1.00 12.29 53 VAL C CA 1
ATOM 6917 C C . VAL C 1 57 ? 19.032 -21.072 76.231 1.00 12.18 53 VAL C C 1
ATOM 6918 O O . VAL C 1 57 ? 19.140 -19.857 76.368 1.00 11.73 53 VAL C O 1
ATOM 6922 N N . ILE C 1 58 ? 17.954 -21.653 75.715 1.00 12.01 54 ILE C N 1
ATOM 6923 C CA . ILE C 1 58 ? 16.719 -20.942 75.456 1.00 12.14 54 ILE C CA 1
ATOM 6924 C C . ILE C 1 58 ? 15.661 -21.669 76.244 1.00 12.29 54 ILE C C 1
ATOM 6925 O O . ILE C 1 58 ? 15.502 -22.895 76.106 1.00 12.58 54 ILE C O 1
ATOM 6930 N N . VAL C 1 59 ? 14.935 -20.933 77.076 1.00 12.24 55 VAL C N 1
ATOM 6931 C CA . VAL C 1 59 ? 13.893 -21.519 77.869 1.00 12.32 55 VAL C CA 1
ATOM 6932 C C . VAL C 1 59 ? 12.563 -21.108 77.274 1.00 12.38 55 VAL C C 1
ATOM 6933 O O . VAL C 1 59 ? 12.341 -19.931 77.007 1.00 12.26 55 VAL C O 1
ATOM 6937 N N . ASP C 1 60 ? 11.691 -22.092 77.042 1.00 12.73 56 ASP C N 1
ATOM 6938 C CA . ASP C 1 60 ? 10.428 -21.834 76.356 1.00 12.70 56 ASP C CA 1
ATOM 6939 C C . ASP C 1 60 ? 9.294 -21.593 77.319 1.00 12.81 56 ASP C C 1
ATOM 6940 O O . ASP C 1 60 ? 9.462 -21.678 78.548 1.00 13.36 56 ASP C O 1
ATOM 6945 N N . ALA C 1 61 ? 8.138 -21.246 76.756 1.00 12.86 57 ALA C N 1
ATOM 6946 C CA . ALA C 1 61 ? 6.969 -20.889 77.543 1.00 13.68 57 ALA C CA 1
ATOM 6947 C C . ALA C 1 61 ? 6.469 -22.023 78.449 1.00 14.12 57 ALA C C 1
ATOM 6948 O O . ALA C 1 61 ? 5.750 -21.776 79.409 1.00 15.45 57 ALA C O 1
ATOM 6950 N N . ASP C 1 62 ? 6.879 -23.257 78.170 1.00 14.63 58 ASP C N 1
ATOM 6951 C CA . ASP C 1 62 ? 6.525 -24.394 79.028 1.00 15.35 58 ASP C CA 1
ATOM 6952 C C . ASP C 1 62 ? 7.627 -24.905 79.961 1.00 15.99 58 ASP C C 1
ATOM 6953 O O . ASP C 1 62 ? 7.469 -25.955 80.599 1.00 16.20 58 ASP C O 1
ATOM 6958 N N . GLY C 1 63 ? 8.732 -24.178 80.053 1.00 15.57 59 GLY C N 1
ATOM 6959 C CA . GLY C 1 63 ? 9.811 -24.568 80.951 1.00 15.58 59 GLY C CA 1
ATOM 6960 C C . GLY C 1 63 ? 10.864 -25.476 80.357 1.00 15.61 59 GLY C C 1
ATOM 6961 O O . GLY C 1 63 ? 11.790 -25.874 81.063 1.00 16.78 59 GLY C O 1
ATOM 6962 N N . ASN C 1 64 ? 10.757 -25.826 79.077 1.00 14.92 60 ASN C N 1
ATOM 6963 C CA . ASN C 1 64 ? 11.828 -26.595 78.449 1.00 14.86 60 ASN C CA 1
ATOM 6964 C C . ASN C 1 64 ? 13.044 -25.727 78.209 1.00 14.72 60 ASN C C 1
ATOM 6965 O O . ASN C 1 64 ? 12.915 -24.549 77.912 1.00 14.64 60 ASN C O 1
ATOM 6970 N N . SER C 1 65 ? 14.220 -26.320 78.331 1.00 14.78 61 SER C N 1
ATOM 6971 C CA . SER C 1 65 ? 15.470 -25.608 78.129 1.00 14.44 61 SER C CA 1
ATOM 6972 C C . SER C 1 65 ? 16.208 -26.289 76.970 1.00 13.83 61 SER C C 1
ATOM 6973 O O . SER C 1 65 ? 16.523 -27.486 77.045 1.00 14.09 61 SER C O 1
ATOM 6976 N N . PHE C 1 66 ? 16.412 -25.527 75.894 1.00 13.29 62 PHE C N 1
ATOM 6977 C CA . PHE C 1 66 ? 17.087 -25.958 74.673 1.00 12.71 62 PHE C CA 1
ATOM 6978 C C . PHE C 1 66 ? 18.533 -25.507 74.626 1.00 12.43 62 PHE C C 1
ATOM 6979 O O . PHE C 1 66 ? 18.848 -24.397 75.045 1.00 12.76 62 PHE C O 1
ATOM 6987 N N . ILE C 1 67 ? 19.415 -26.346 74.102 1.00 12.30 63 ILE C N 1
ATOM 6988 C CA . ILE C 1 67 ? 20.775 -25.900 73.845 1.00 12.18 63 ILE C CA 1
ATOM 6989 C C . ILE C 1 67 ? 20.733 -25.040 72.593 1.00 11.92 63 ILE C C 1
ATOM 6990 O O . ILE C 1 67 ? 20.235 -25.475 71.565 1.00 11.86 63 ILE C O 1
ATOM 6995 N N . ASP C 1 68 ? 21.224 -23.807 72.705 1.00 11.82 64 ASP C N 1
ATOM 6996 C CA . ASP C 1 68 ? 21.167 -22.813 71.611 1.00 11.34 64 ASP C CA 1
ATOM 6997 C C . ASP C 1 68 ? 22.452 -22.853 70.798 1.00 11.19 64 ASP C C 1
ATOM 6998 O O . ASP C 1 68 ? 23.480 -22.344 71.253 1.00 11.15 64 ASP C O 1
ATOM 7003 N N . LEU C 1 69 ? 22.427 -23.525 69.636 1.00 10.90 65 LEU C N 1
ATOM 7004 C CA . LEU C 1 69 ? 23.603 -23.530 68.738 1.00 10.92 65 LEU C CA 1
ATOM 7005 C C . LEU C 1 69 ? 23.412 -22.600 67.525 1.00 10.70 65 LEU C C 1
ATOM 7006 O O . LEU C 1 69 ? 24.147 -22.711 66.516 1.00 10.58 65 LEU C O 1
ATOM 7011 N N . GLY C 1 70 ? 22.471 -21.660 67.658 1.00 10.54 66 GLY C N 1
ATOM 7012 C CA . GLY C 1 70 ? 22.174 -20.693 66.593 1.00 10.49 66 GLY C CA 1
ATOM 7013 C C . GLY C 1 70 ? 22.451 -19.229 66.893 1.00 10.31 66 GLY C C 1
ATOM 7014 O O . GLY C 1 70 ? 22.693 -18.447 65.964 1.00 9.95 66 GLY C O 1
ATOM 7015 N N . ALA C 1 71 ? 22.386 -18.853 68.172 1.00 10.29 67 ALA C N 1
ATOM 7016 C CA . ALA C 1 71 ? 22.519 -17.451 68.602 1.00 10.28 67 ALA C CA 1
ATOM 7017 C C . ALA C 1 71 ? 21.598 -16.470 67.856 1.00 9.93 67 ALA C C 1
ATOM 7018 O O . ALA C 1 71 ? 21.969 -15.309 67.624 1.00 9.99 67 ALA C O 1
ATOM 7020 N N . GLY C 1 72 ? 20.388 -16.915 67.508 1.00 9.61 68 GLY C N 1
ATOM 7021 C CA . GLY C 1 72 ? 19.426 -16.071 66.811 1.00 9.51 68 GLY C CA 1
ATOM 7022 C C . GLY C 1 72 ? 19.960 -15.654 65.446 1.00 9.36 68 GLY C C 1
ATOM 7023 O O . GLY C 1 72 ? 19.753 -14.532 64.996 1.00 9.33 68 GLY C O 1
ATOM 7024 N N . ILE C 1 73 ? 20.640 -16.599 64.797 1.00 9.30 69 ILE C N 1
ATOM 7025 C CA . ILE C 1 73 ? 21.403 -16.419 63.562 1.00 9.18 69 ILE C CA 1
ATOM 7026 C C . ILE C 1 73 ? 22.641 -15.533 63.744 1.00 9.20 69 ILE C C 1
ATOM 7027 O O . ILE C 1 73 ? 22.753 -14.480 63.113 1.00 9.17 69 ILE C O 1
ATOM 7032 N N . ALA C 1 74 ? 23.546 -15.959 64.627 1.00 9.23 70 ALA C N 1
ATOM 7033 C CA . ALA C 1 74 ? 24.861 -15.326 64.827 1.00 9.22 70 ALA C CA 1
ATOM 7034 C C . ALA C 1 74 ? 24.788 -13.926 65.428 1.00 9.07 70 ALA C C 1
ATOM 7035 O O . ALA C 1 74 ? 25.686 -13.128 65.246 1.00 9.29 70 ALA C O 1
ATOM 7037 N N . VAL C 1 75 ? 23.743 -13.660 66.199 1.00 8.98 71 VAL C N 1
ATOM 7038 C CA . VAL C 1 75 ? 23.507 -12.338 66.760 1.00 8.85 71 VAL C CA 1
ATOM 7039 C C . VAL C 1 75 ? 23.935 -12.267 68.223 1.00 9.26 71 VAL C C 1
ATOM 7040 O O . VAL C 1 75 ? 24.652 -11.346 68.626 1.00 9.35 71 VAL C O 1
ATOM 7044 N N . THR C 1 76 ? 23.492 -13.212 69.028 1.00 9.30 72 THR C N 1
ATOM 7045 C CA . THR C 1 76 ? 23.712 -13.092 70.473 1.00 9.76 72 THR C CA 1
ATOM 7046 C C . THR C 1 76 ? 25.018 -13.774 70.917 1.00 10.11 72 THR C C 1
ATOM 7047 O O . THR C 1 76 ? 25.042 -14.615 71.837 1.00 10.72 72 THR C O 1
ATOM 7051 N N . THR C 1 77 ? 26.099 -13.377 70.245 1.00 10.09 73 THR C N 1
ATOM 7052 C CA . THR C 1 77 ? 27.456 -13.807 70.514 1.00 10.38 73 THR C CA 1
ATOM 7053 C C . THR C 1 77 ? 27.878 -13.643 71.976 1.00 10.58 73 THR C C 1
ATOM 7054 O O . THR C 1 77 ? 28.578 -14.502 72.505 1.00 10.91 73 THR C O 1
ATOM 7058 N N . VAL C 1 78 ? 27.453 -12.560 72.620 1.00 10.61 74 VAL C N 1
ATOM 7059 C CA . VAL C 1 78 ? 27.774 -12.315 74.030 1.00 10.64 74 VAL C CA 1
ATOM 7060 C C . VAL C 1 78 ? 26.752 -12.941 74.966 1.00 10.77 74 VAL C C 1
ATOM 7061 O O . VAL C 1 78 ? 26.814 -12.743 76.196 1.00 10.91 74 VAL C O 1
ATOM 7065 N N . GLY C 1 79 ? 25.854 -13.743 74.396 1.00 10.83 75 GLY C N 1
ATOM 7066 C CA . GLY C 1 79 ? 24.720 -14.301 75.098 1.00 11.10 75 GLY C CA 1
ATOM 7067 C C . GLY C 1 79 ? 23.523 -13.416 74.854 1.00 10.97 75 GLY C C 1
ATOM 7068 O O . GLY C 1 79 ? 23.670 -12.232 74.517 1.00 11.16 75 GLY C O 1
ATOM 7069 N N . ALA C 1 80 ? 22.341 -13.984 75.034 1.00 11.18 76 ALA C N 1
ATOM 7070 C CA . ALA C 1 80 ? 21.089 -13.323 74.678 1.00 11.22 76 ALA C CA 1
ATOM 7071 C C . ALA C 1 80 ? 20.500 -12.421 75.788 1.00 11.43 76 ALA C C 1
ATOM 7072 O O . ALA C 1 80 ? 19.523 -11.720 75.559 1.00 11.25 76 ALA C O 1
ATOM 7074 N N . SER C 1 81 ? 21.095 -12.428 76.975 1.00 11.67 77 SER C N 1
ATOM 7075 C CA . SER C 1 81 ? 20.667 -11.497 78.021 1.00 11.84 77 SER C CA 1
ATOM 7076 C C . SER C 1 81 ? 21.830 -11.141 78.943 1.00 12.19 77 SER C C 1
ATOM 7077 O O . SER C 1 81 ? 21.732 -11.148 80.192 1.00 12.60 77 SER C O 1
ATOM 7080 N N . HIS C 1 82 ? 22.962 -10.818 78.346 1.00 12.12 78 HIS C N 1
ATOM 7081 C CA . HIS C 1 82 ? 24.093 -10.451 79.157 1.00 12.00 78 HIS C CA 1
ATOM 7082 C C . HIS C 1 82 ? 23.732 -9.335 80.113 1.00 12.00 78 HIS C C 1
ATOM 7083 O O . HIS C 1 82 ? 23.153 -8.329 79.699 1.00 11.96 78 HIS C O 1
ATOM 7090 N N . PRO C 1 83 ? 24.037 -9.497 81.422 1.00 12.24 79 PRO C N 1
ATOM 7091 C CA . PRO C 1 83 ? 23.604 -8.467 82.364 1.00 12.36 79 PRO C CA 1
ATOM 7092 C C . PRO C 1 83 ? 24.191 -7.061 82.125 1.00 12.04 79 PRO C C 1
ATOM 7093 O O . PRO C 1 83 ? 23.526 -6.076 82.448 1.00 11.86 79 PRO C O 1
ATOM 7097 N N . ALA C 1 84 ? 25.420 -6.957 81.614 1.00 11.96 80 ALA C N 1
ATOM 7098 C CA . ALA C 1 84 ? 25.988 -5.639 81.278 1.00 11.76 80 ALA C CA 1
ATOM 7099 C C . ALA C 1 84 ? 25.265 -4.980 80.100 1.00 11.41 80 ALA C C 1
ATOM 7100 O O . ALA C 1 84 ? 25.118 -3.747 80.047 1.00 11.30 80 ALA C O 1
ATOM 7102 N N . VAL C 1 85 ? 24.853 -5.796 79.139 1.00 11.01 81 VAL C N 1
ATOM 7103 C CA . VAL C 1 85 ? 24.122 -5.307 77.974 1.00 10.94 81 VAL C CA 1
ATOM 7104 C C . VAL C 1 85 ? 22.716 -4.849 78.428 1.00 10.88 81 VAL C C 1
ATOM 7105 O O . VAL C 1 85 ? 22.257 -3.755 78.077 1.00 10.26 81 VAL C O 1
ATOM 7109 N N . ALA C 1 86 ? 22.054 -5.668 79.243 1.00 11.04 82 ALA C N 1
ATOM 7110 C CA . ALA C 1 86 ? 20.739 -5.320 79.791 1.00 11.09 82 ALA C CA 1
ATOM 7111 C C . ALA C 1 86 ? 20.798 -4.048 80.623 1.00 11.24 82 ALA C C 1
ATOM 7112 O O . ALA C 1 86 ? 19.916 -3.207 80.527 1.00 11.32 82 ALA C O 1
ATOM 7114 N N . ALA C 1 87 ? 21.819 -3.930 81.469 1.00 11.39 83 ALA C N 1
ATOM 7115 C CA . ALA C 1 87 ? 21.984 -2.736 82.305 1.00 11.39 83 ALA C CA 1
ATOM 7116 C C . ALA C 1 87 ? 22.168 -1.463 81.464 1.00 11.37 83 ALA C C 1
ATOM 7117 O O . ALA C 1 87 ? 21.607 -0.411 81.783 1.00 11.65 83 ALA C O 1
ATOM 7119 N N . ALA C 1 88 ? 22.973 -1.550 80.407 1.00 10.93 84 ALA C N 1
ATOM 7120 C CA . ALA C 1 88 ? 23.230 -0.403 79.542 1.00 10.64 84 ALA C CA 1
ATOM 7121 C C . ALA C 1 88 ? 21.964 0.027 78.813 1.00 10.43 84 ALA C C 1
ATOM 7122 O O . ALA C 1 88 ? 21.705 1.207 78.688 1.00 10.61 84 ALA C O 1
ATOM 7124 N N . ILE C 1 89 ? 21.184 -0.950 78.358 1.00 10.37 85 ILE C N 1
ATOM 7125 C CA . ILE C 1 89 ? 19.912 -0.712 77.675 1.00 10.30 85 ILE C CA 1
ATOM 7126 C C . ILE C 1 89 ? 18.952 -0.003 78.627 1.00 10.54 85 ILE C C 1
ATOM 7127 O O . ILE C 1 89 ? 18.390 1.040 78.268 1.00 10.62 85 ILE C O 1
ATOM 7132 N N . ALA C 1 90 ? 18.806 -0.543 79.842 1.00 10.76 86 ALA C N 1
ATOM 7133 C CA . ALA C 1 90 ? 17.913 0.031 80.835 1.00 11.17 86 ALA C CA 1
ATOM 7134 C C . ALA C 1 90 ? 18.315 1.466 81.162 1.00 11.46 86 ALA C C 1
ATOM 7135 O O . ALA C 1 90 ? 17.476 2.356 81.167 1.00 11.71 86 ALA C O 1
ATOM 7137 N N . ASP C 1 91 ? 19.602 1.683 81.419 1.00 12.08 87 ASP C N 1
ATOM 7138 C CA . ASP C 1 91 ? 20.090 3.005 81.818 1.00 12.91 87 ASP C CA 1
ATOM 7139 C C . ASP C 1 91 ? 19.822 4.057 80.722 1.00 12.09 87 ASP C C 1
ATOM 7140 O O . ASP C 1 91 ? 19.352 5.159 80.998 1.00 12.18 87 ASP C O 1
ATOM 7145 N N . GLN C 1 92 ? 20.126 3.719 79.474 1.00 11.13 88 GLN C N 1
ATOM 7146 C CA . GLN C 1 92 ? 19.949 4.682 78.409 1.00 10.82 88 GLN C CA 1
ATOM 7147 C C . GLN C 1 92 ? 18.470 5.022 78.199 1.00 10.57 88 GLN C C 1
ATOM 7148 O O . GLN C 1 92 ? 18.129 6.184 77.967 1.00 10.15 88 GLN C O 1
ATOM 7154 N N . ALA C 1 93 ? 17.596 4.021 78.292 1.00 10.62 89 ALA C N 1
ATOM 7155 C CA . ALA C 1 93 ? 16.159 4.254 78.091 1.00 10.80 89 ALA C CA 1
ATOM 7156 C C . ALA C 1 93 ? 15.601 5.256 79.093 1.00 11.06 89 ALA C C 1
ATOM 7157 O O . ALA C 1 93 ? 14.654 5.962 78.756 1.00 11.45 89 ALA C O 1
ATOM 7159 N N . THR C 1 94 ? 16.181 5.316 80.307 1.00 11.44 90 THR C N 1
ATOM 7160 C CA . THR C 1 94 ? 15.733 6.280 81.304 1.00 11.75 90 THR C CA 1
ATOM 7161 C C . THR C 1 94 ? 16.067 7.722 80.930 1.00 11.34 90 THR C C 1
ATOM 7162 O O . THR C 1 94 ? 15.375 8.638 81.372 1.00 11.40 90 THR C O 1
ATOM 7166 N N . HIS C 1 95 ? 17.115 7.921 80.124 1.00 10.88 91 HIS C N 1
ATOM 7167 C CA . HIS C 1 95 ? 17.547 9.255 79.707 1.00 10.62 91 HIS C CA 1
ATOM 7168 C C . HIS C 1 95 ? 16.871 9.699 78.436 1.00 9.87 91 HIS C C 1
ATOM 7169 O O . HIS C 1 95 ? 16.303 10.807 78.367 1.00 9.63 91 HIS C O 1
ATOM 7176 N N . PHE C 1 96 ? 16.971 8.868 77.401 1.00 9.13 92 PHE C N 1
ATOM 7177 C CA . PHE C 1 96 ? 16.161 9.029 76.184 1.00 8.72 92 PHE C CA 1
ATOM 7178 C C . PHE C 1 96 ? 16.269 7.807 75.291 1.00 8.33 92 PHE C C 1
ATOM 7179 O O . PHE C 1 96 ? 17.337 7.220 75.171 1.00 8.09 92 PHE C O 1
ATOM 7187 N N . THR C 1 97 ? 15.156 7.450 74.654 1.00 8.18 93 THR C N 1
ATOM 7188 C CA . THR C 1 97 ? 15.133 6.350 73.722 1.00 7.97 93 THR C CA 1
ATOM 7189 C C . THR C 1 97 ? 15.628 6.766 72.339 1.00 7.68 93 THR C C 1
ATOM 7190 O O . THR C 1 97 ? 16.128 5.925 71.617 1.00 7.60 93 THR C O 1
ATOM 7194 N N . HIS C 1 98 ? 15.508 8.058 72.002 1.00 7.48 94 HIS C N 1
ATOM 7195 C CA . HIS C 1 98 ? 15.631 8.581 70.620 1.00 7.27 94 HIS C CA 1
ATOM 7196 C C . HIS C 1 98 ? 15.544 10.095 70.625 1.00 7.26 94 HIS C C 1
ATOM 7197 O O . HIS C 1 98 ? 14.693 10.661 71.286 1.00 7.30 94 HIS C O 1
ATOM 7204 N N . THR C 1 99 ? 16.428 10.739 69.877 1.00 7.07 95 THR C N 1
ATOM 7205 C CA . THR C 1 99 ? 16.280 12.141 69.489 1.00 7.10 95 THR C CA 1
ATOM 7206 C C . THR C 1 99 ? 16.427 12.324 67.962 1.00 7.09 95 THR C C 1
ATOM 7207 O O . THR C 1 99 ? 16.187 13.408 67.470 1.00 7.09 95 THR C O 1
ATOM 7211 N N . CYS C 1 100 ? 16.765 11.244 67.245 1.00 7.14 96 CYS C N 1
ATOM 7212 C CA . CYS C 1 100 ? 17.173 11.274 65.828 1.00 7.22 96 CYS C CA 1
ATOM 7213 C C . CYS C 1 100 ? 18.534 11.932 65.731 1.00 7.42 96 CYS C C 1
ATOM 7214 O O . CYS C 1 100 ? 18.665 13.150 65.911 1.00 7.09 96 CYS C O 1
ATOM 7217 N N . PHE C 1 101 ? 19.570 11.130 65.488 1.00 7.71 97 PHE C N 1
ATOM 7218 C CA . PHE C 1 101 ? 20.928 11.675 65.486 1.00 8.09 97 PHE C CA 1
ATOM 7219 C C . PHE C 1 101 ? 21.101 12.828 64.476 1.00 8.95 97 PHE C C 1
ATOM 7220 O O . PHE C 1 101 ? 21.862 13.769 64.722 1.00 9.01 97 PHE C O 1
ATOM 7228 N N . MET C 1 102 ? 20.402 12.732 63.346 1.00 10.19 98 MET C N 1
ATOM 7229 C CA . MET C 1 102 ? 20.387 13.778 62.343 1.00 12.09 98 MET C CA 1
ATOM 7230 C C . MET C 1 102 ? 19.689 15.082 62.771 1.00 11.18 98 MET C C 1
ATOM 7231 O O . MET C 1 102 ? 19.799 16.082 62.058 1.00 11.73 98 MET C O 1
ATOM 7236 N N . VAL C 1 103 ? 18.937 15.053 63.867 1.00 10.01 99 VAL C N 1
ATOM 7237 C CA . VAL C 1 103 ? 18.351 16.263 64.437 1.00 9.46 99 VAL C CA 1
ATOM 7238 C C . VAL C 1 103 ? 19.196 16.713 65.622 1.00 9.23 99 VAL C C 1
ATOM 7239 O O . VAL C 1 103 ? 19.851 17.774 65.554 1.00 9.49 99 VAL C O 1
ATOM 7243 N N . THR C 1 104 ? 19.169 15.936 66.696 1.00 8.68 100 THR C N 1
ATOM 7244 C CA . THR C 1 104 ? 19.963 16.253 67.901 1.00 8.43 100 THR C CA 1
ATOM 7245 C C . THR C 1 104 ? 20.921 15.093 68.149 1.00 8.22 100 THR C C 1
ATOM 7246 O O . THR C 1 104 ? 20.503 13.992 68.518 1.00 8.20 100 THR C O 1
ATOM 7250 N N . PRO C 1 105 ? 22.214 15.327 67.940 1.00 7.95 101 PRO C N 1
ATOM 7251 C CA . PRO C 1 105 ? 23.173 14.235 68.092 1.00 7.90 101 PRO C CA 1
ATOM 7252 C C . PRO C 1 105 ? 23.451 13.922 69.560 1.00 7.94 101 PRO C C 1
ATOM 7253 O O . PRO C 1 105 ? 22.972 14.631 70.455 1.00 7.85 101 PRO C O 1
ATOM 7257 N N . TYR C 1 106 ? 24.165 12.834 69.787 1.00 8.10 102 TYR C N 1
ATOM 7258 C CA . TYR C 1 106 ? 24.462 12.333 71.133 1.00 8.24 102 TYR C CA 1
ATOM 7259 C C . TYR C 1 106 ? 25.737 11.504 71.145 1.00 8.57 102 TYR C C 1
ATOM 7260 O O . TYR C 1 106 ? 26.116 10.903 70.134 1.00 8.46 102 TYR C O 1
ATOM 7269 N N . GLU C 1 107 ? 26.370 11.448 72.320 1.00 8.82 103 GLU C N 1
ATOM 7270 C CA . GLU C 1 107 ? 27.674 10.813 72.510 1.00 9.19 103 GLU C CA 1
ATOM 7271 C C . GLU C 1 107 ? 27.672 9.329 72.172 1.00 9.28 103 GLU C C 1
ATOM 7272 O O . GLU C 1 107 ? 28.672 8.813 71.696 1.00 9.23 103 GLU C O 1
ATOM 7278 N N . GLN C 1 108 ? 26.561 8.640 72.399 1.00 9.52 104 GLN C N 1
ATOM 7279 C CA . GLN C 1 108 ? 26.540 7.159 72.246 1.00 10.01 104 GLN C CA 1
ATOM 7280 C C . GLN C 1 108 ? 26.853 6.747 70.809 1.00 9.37 104 GLN C C 1
ATOM 7281 O O . GLN C 1 108 ? 27.484 5.731 70.573 1.00 9.56 104 GLN C O 1
ATOM 7287 N N . TYR C 1 109 ? 26.367 7.514 69.853 1.00 8.73 105 TYR C N 1
ATOM 7288 C CA . TYR C 1 109 ? 26.606 7.271 68.406 1.00 8.51 105 TYR C CA 1
ATOM 7289 C C . TYR C 1 109 ? 28.082 7.501 68.099 1.00 8.65 105 TYR C C 1
ATOM 7290 O O . TYR C 1 109 ? 28.722 6.671 67.455 1.00 8.49 105 TYR C O 1
ATOM 7299 N N . VAL C 1 110 ? 28.635 8.588 68.642 1.00 8.96 106 VAL C N 1
ATOM 7300 C CA . VAL C 1 110 ? 30.027 8.926 68.438 1.00 9.35 106 VAL C CA 1
ATOM 7301 C C . VAL C 1 110 ? 30.942 7.831 69.018 1.00 9.79 106 VAL C C 1
ATOM 7302 O O . VAL C 1 110 ? 31.952 7.448 68.395 1.00 9.47 106 VAL C O 1
ATOM 7306 N N . GLN C 1 111 ? 30.590 7.325 70.202 1.00 10.64 107 GLN C N 1
ATOM 7307 C CA . GLN C 1 111 ? 31.375 6.266 70.860 1.00 11.31 107 GLN C CA 1
ATOM 7308 C C . GLN C 1 111 ? 31.425 5.001 70.015 1.00 10.49 107 GLN C C 1
ATOM 7309 O O . GLN C 1 111 ? 32.491 4.419 69.830 1.00 9.79 107 GLN C O 1
ATOM 7315 N N . VAL C 1 112 ? 30.272 4.574 69.502 1.00 9.53 108 VAL C N 1
ATOM 7316 C CA . VAL C 1 112 ? 30.255 3.367 68.658 1.00 9.15 108 VAL C CA 1
ATOM 7317 C C . VAL C 1 112 ? 31.104 3.576 67.390 1.00 8.82 108 VAL C C 1
ATOM 7318 O O . VAL C 1 112 ? 31.886 2.692 67.011 1.00 8.58 108 VAL C O 1
ATOM 7322 N N . ALA C 1 113 ? 30.976 4.752 66.764 1.00 8.44 109 ALA C N 1
ATOM 7323 C CA . ALA C 1 113 ? 31.762 5.084 65.563 1.00 8.28 109 ALA C CA 1
ATOM 7324 C C . ALA C 1 113 ? 33.262 4.995 65.868 1.00 8.39 109 ALA C C 1
ATOM 7325 O O . ALA C 1 113 ? 34.029 4.391 65.114 1.00 8.16 109 ALA C O 1
ATOM 7327 N N . GLU C 1 114 ? 33.671 5.563 66.999 1.00 8.53 110 GLU C N 1
ATOM 7328 C CA . GLU C 1 114 ? 35.067 5.498 67.410 1.00 9.02 110 GLU C CA 1
ATOM 7329 C C . GLU C 1 114 ? 35.538 4.044 67.608 1.00 9.05 110 GLU C C 1
ATOM 7330 O O . GLU C 1 114 ? 36.630 3.681 67.176 1.00 9.30 110 GLU C O 1
ATOM 7336 N N . LEU C 1 115 ? 34.736 3.240 68.295 1.00 8.99 111 LEU C N 1
ATOM 7337 C CA . LEU C 1 115 ? 35.103 1.845 68.554 1.00 9.27 111 LEU C CA 1
ATOM 7338 C C . LEU C 1 115 ? 35.258 1.053 67.254 1.00 9.29 111 LEU C C 1
ATOM 7339 O O . LEU C 1 115 ? 36.216 0.286 67.081 1.00 9.46 111 LEU C O 1
ATOM 7344 N N . LEU C 1 116 ? 34.327 1.266 66.330 1.00 8.95 112 LEU C N 1
ATOM 7345 C CA . LEU C 1 116 ? 34.341 0.550 65.064 1.00 8.70 112 LEU C CA 1
ATOM 7346 C C . LEU C 1 116 ? 35.479 1.004 64.163 1.00 8.78 112 LEU C C 1
ATOM 7347 O O . LEU C 1 116 ? 36.137 0.170 63.545 1.00 8.81 112 LEU C O 1
ATOM 7352 N N . ASN C 1 117 ? 35.739 2.312 64.101 1.00 8.79 113 ASN C N 1
ATOM 7353 C CA . ASN C 1 117 ? 36.883 2.816 63.353 1.00 8.92 113 ASN C CA 1
ATOM 7354 C C . ASN C 1 117 ? 38.197 2.150 63.833 1.00 9.43 113 ASN C C 1
ATOM 7355 O O . ASN C 1 117 ? 39.043 1.786 63.028 1.00 9.54 113 ASN C O 1
ATOM 7360 N N . ALA C 1 118 ? 38.336 1.992 65.145 1.00 9.77 114 ALA C N 1
ATOM 7361 C CA . ALA C 1 118 ? 39.504 1.373 65.746 1.00 10.51 114 ALA C CA 1
ATOM 7362 C C . ALA C 1 118 ? 39.607 -0.141 65.486 1.00 10.92 114 ALA C C 1
ATOM 7363 O O . ALA C 1 118 ? 40.694 -0.678 65.321 1.00 11.55 114 ALA C O 1
ATOM 7365 N N . LEU C 1 119 ? 38.472 -0.823 65.473 1.00 11.31 115 LEU C N 1
ATOM 7366 C CA . LEU C 1 119 ? 38.453 -2.282 65.506 1.00 11.52 115 LEU C CA 1
ATOM 7367 C C . LEU C 1 119 ? 38.574 -2.930 64.133 1.00 11.50 115 LEU C C 1
ATOM 7368 O O . LEU C 1 119 ? 39.049 -4.066 64.032 1.00 11.66 115 LEU C O 1
ATOM 7373 N N . THR C 1 120 ? 38.079 -2.247 63.102 1.00 11.46 116 THR C N 1
ATOM 7374 C CA . THR C 1 120 ? 38.124 -2.754 61.726 1.00 11.22 116 THR C CA 1
ATOM 7375 C C . THR C 1 120 ? 39.542 -2.799 61.165 1.00 11.46 116 THR C C 1
ATOM 7376 O O . THR C 1 120 ? 40.447 -2.130 61.688 1.00 11.29 116 THR C O 1
ATOM 7380 N N . PRO C 1 121 ? 39.743 -3.562 60.076 1.00 11.50 117 PRO C N 1
ATOM 7381 C CA . PRO C 1 121 ? 41.082 -3.708 59.524 1.00 12.15 117 PRO C CA 1
ATOM 7382 C C . PRO C 1 121 ? 41.708 -2.401 59.034 1.00 12.43 117 PRO C C 1
ATOM 7383 O O . PRO C 1 121 ? 40.999 -1.512 58.530 1.00 12.57 117 PRO C O 1
ATOM 7387 N N . GLY C 1 122 ? 43.026 -2.297 59.183 1.00 13.11 118 GLY C N 1
ATOM 7388 C CA . GLY C 1 122 ? 43.796 -1.188 58.624 1.00 13.63 118 GLY C CA 1
ATOM 7389 C C . GLY C 1 122 ? 44.016 -0.072 59.623 1.00 14.75 118 GLY C C 1
ATOM 7390 O O . GLY C 1 122 ? 43.197 0.133 60.524 1.00 14.72 118 GLY C O 1
ATOM 7391 N N . ASP C 1 123 ? 45.118 0.658 59.459 1.00 15.53 119 ASP C N 1
ATOM 7392 C CA A ASP C 1 123 ? 45.497 1.768 60.329 0.70 16.59 119 ASP C CA 1
ATOM 7393 C CA B ASP C 1 123 ? 45.404 1.766 60.376 0.30 15.65 119 ASP C CA 1
ATOM 7394 C C . ASP C 1 123 ? 45.179 3.116 59.705 1.00 15.83 119 ASP C C 1
ATOM 7395 O O . ASP C 1 123 ? 45.561 4.155 60.241 1.00 16.58 119 ASP C O 1
ATOM 7404 N N . HIS C 1 124 ? 44.514 3.102 58.558 1.00 15.09 120 HIS C N 1
ATOM 7405 C CA . HIS C 1 124 ? 44.208 4.325 57.822 1.00 14.43 120 HIS C CA 1
ATOM 7406 C C . HIS C 1 124 ? 43.023 5.072 58.421 1.00 13.93 120 HIS C C 1
ATOM 7407 O O . HIS C 1 124 ? 42.301 4.558 59.279 1.00 13.81 120 HIS C O 1
ATOM 7414 N N . ASP C 1 125 ? 42.804 6.287 57.932 1.00 13.68 121 ASP C N 1
ATOM 7415 C CA . ASP C 1 125 ? 41.738 7.179 58.418 1.00 13.33 121 ASP C CA 1
ATOM 7416 C C . ASP C 1 125 ? 40.374 6.633 57.990 1.00 11.82 121 ASP C C 1
ATOM 7417 O O . ASP C 1 125 ? 40.162 6.386 56.826 1.00 11.03 121 ASP C O 1
ATOM 7422 N N . LYS C 1 126 ? 39.467 6.443 58.947 1.00 10.68 122 LYS C N 1
ATOM 7423 C CA . LYS C 1 126 ? 38.141 5.870 58.670 1.00 10.07 122 LYS C CA 1
ATOM 7424 C C . LYS C 1 126 ? 37.036 6.724 59.277 1.00 9.49 122 LYS C C 1
ATOM 7425 O O . LYS C 1 126 ? 37.281 7.471 60.223 1.00 9.05 122 LYS C O 1
ATOM 7431 N N . ARG C 1 127 ? 35.822 6.579 58.745 1.00 9.11 123 ARG C N 1
ATOM 7432 C CA . ARG C 1 127 ? 34.635 7.146 59.359 1.00 8.81 123 ARG C CA 1
ATOM 7433 C C . ARG C 1 127 ? 33.538 6.070 59.369 1.00 8.39 123 ARG C C 1
ATOM 7434 O O . ARG C 1 127 ? 33.584 5.132 58.563 1.00 8.01 123 ARG C O 1
ATOM 7442 N N . THR C 1 128 ? 32.546 6.244 60.250 1.00 7.81 124 THR C N 1
ATOM 7443 C CA . THR C 1 128 ? 31.417 5.319 60.390 1.00 7.45 124 THR C CA 1
ATOM 7444 C C . THR C 1 128 ? 30.071 6.030 60.261 1.00 7.18 124 THR C C 1
ATOM 7445 O O . THR C 1 128 ? 29.949 7.210 60.598 1.00 7.36 124 THR C O 1
ATOM 7449 N N . ALA C 1 129 ? 29.090 5.327 59.692 1.00 6.88 125 ALA C N 1
ATOM 7450 C CA . ALA C 1 129 ? 27.691 5.755 59.708 1.00 6.72 125 ALA C CA 1
ATOM 7451 C C . ALA C 1 129 ? 26.887 4.571 60.239 1.00 6.56 125 ALA C C 1
ATOM 7452 O O . ALA C 1 129 ? 27.199 3.431 59.909 1.00 6.61 125 ALA C O 1
ATOM 7454 N N . LEU C 1 130 ? 25.861 4.840 61.048 1.00 6.42 126 LEU C N 1
ATOM 7455 C CA . LEU C 1 130 ? 25.090 3.803 61.718 1.00 6.46 126 LEU C CA 1
ATOM 7456 C C . LEU C 1 130 ? 23.649 3.745 61.210 1.00 6.50 126 LEU C C 1
ATOM 7457 O O . LEU C 1 130 ? 23.044 4.767 60.928 1.00 6.74 126 LEU C O 1
ATOM 7462 N N . PHE C 1 131 ? 23.129 2.528 61.084 1.00 6.55 127 PHE C N 1
ATOM 7463 C CA . PHE C 1 131 ? 21.756 2.307 60.624 1.00 6.53 127 PHE C CA 1
ATOM 7464 C C . PHE C 1 131 ? 21.119 1.260 61.550 1.00 6.62 127 PHE C C 1
ATOM 7465 O O . PHE C 1 131 ? 21.598 1.104 62.683 1.00 6.78 127 PHE C O 1
ATOM 7473 N N . ASN C 1 132 ? 20.049 0.591 61.119 1.00 6.59 128 ASN C N 1
ATOM 7474 C CA . ASN C 1 132 ? 19.357 -0.383 61.973 1.00 6.78 128 ASN C CA 1
ATOM 7475 C C . ASN C 1 132 ? 19.666 -1.823 61.588 1.00 6.79 128 ASN C C 1
ATOM 7476 O O . ASN C 1 132 ? 20.050 -2.636 62.446 1.00 7.16 128 ASN C O 1
ATOM 7481 N N . SER C 1 133 ? 19.496 -2.173 60.314 1.00 6.69 129 SER C N 1
ATOM 7482 C CA . SER C 1 133 ? 19.674 -3.560 59.900 1.00 6.65 129 SER C CA 1
ATOM 7483 C C . SER C 1 133 ? 20.912 -3.764 59.029 1.00 6.61 129 SER C C 1
ATOM 7484 O O . SER C 1 133 ? 21.467 -2.820 58.449 1.00 6.51 129 SER C O 1
ATOM 7487 N N . GLY C 1 134 ? 21.326 -5.021 58.902 1.00 6.63 130 GLY C N 1
ATOM 7488 C CA . GLY C 1 134 ? 22.400 -5.355 57.999 1.00 6.60 130 GLY C CA 1
ATOM 7489 C C . GLY C 1 134 ? 22.084 -4.953 56.566 1.00 6.42 130 GLY C C 1
ATOM 7490 O O . GLY C 1 134 ? 22.947 -4.409 55.869 1.00 6.35 130 GLY C O 1
ATOM 7491 N N . ALA C 1 135 ? 20.842 -5.158 56.127 1.00 6.40 131 ALA C N 1
ATOM 7492 C CA . ALA C 1 135 ? 20.457 -4.751 54.765 1.00 6.26 131 ALA C CA 1
ATOM 7493 C C . ALA C 1 135 ? 20.649 -3.255 54.558 1.00 6.26 131 ALA C C 1
ATOM 7494 O O . ALA C 1 135 ? 21.128 -2.815 53.506 1.00 6.09 131 ALA C O 1
ATOM 7496 N N . GLU C 1 136 ? 20.274 -2.468 55.562 1.00 6.28 132 GLU C N 1
ATOM 7497 C CA . GLU C 1 136 ? 20.475 -1.013 55.475 1.00 6.32 132 GLU C CA 1
ATOM 7498 C C . GLU C 1 136 ? 21.967 -0.662 55.412 1.00 6.26 132 GLU C C 1
ATOM 7499 O O . GLU C 1 136 ? 22.348 0.265 54.690 1.00 6.12 132 GLU C O 1
ATOM 7505 N N . ALA C 1 137 ? 22.795 -1.368 56.183 1.00 6.24 133 ALA C N 1
ATOM 7506 C CA . ALA C 1 137 ? 24.259 -1.154 56.107 1.00 6.34 133 ALA C CA 1
ATOM 7507 C C . ALA C 1 137 ? 24.773 -1.407 54.682 1.00 6.35 133 ALA C C 1
ATOM 7508 O O . ALA C 1 137 ? 25.506 -0.591 54.113 1.00 6.33 133 ALA C O 1
ATOM 7510 N N . VAL C 1 138 ? 24.387 -2.542 54.098 1.00 6.39 134 VAL C N 1
ATOM 7511 C CA . VAL C 1 138 ? 24.792 -2.866 52.731 1.00 6.45 134 VAL C CA 1
ATOM 7512 C C . VAL C 1 138 ? 24.272 -1.793 51.756 1.00 6.44 134 VAL C C 1
ATOM 7513 O O . VAL C 1 138 ? 25.016 -1.328 50.887 1.00 6.63 134 VAL C O 1
ATOM 7517 N N . GLU C 1 139 ? 22.999 -1.397 51.864 1.00 6.37 135 GLU C N 1
ATOM 7518 C CA . GLU C 1 139 ? 22.463 -0.325 51.016 1.00 6.30 135 GLU C CA 1
ATOM 7519 C C . GLU C 1 139 ? 23.343 0.935 51.056 1.00 6.16 135 GLU C C 1
ATOM 7520 O O . GLU C 1 139 ? 23.661 1.536 50.034 1.00 6.07 135 GLU C O 1
ATOM 7526 N N . ASN C 1 140 ? 23.730 1.324 52.254 1.00 6.00 136 ASN C N 1
ATOM 7527 C CA . ASN C 1 140 ? 24.493 2.548 52.441 1.00 5.99 136 ASN C CA 1
ATOM 7528 C C . ASN C 1 140 ? 25.971 2.420 52.011 1.00 5.86 136 ASN C C 1
ATOM 7529 O O . ASN C 1 140 ? 26.549 3.375 51.480 1.00 5.68 136 ASN C O 1
ATOM 7534 N N . ALA C 1 141 ? 26.536 1.224 52.139 1.00 5.80 137 ALA C N 1
ATOM 7535 C CA . ALA C 1 141 ? 27.887 0.962 51.597 1.00 5.88 137 ALA C CA 1
ATOM 7536 C C . ALA C 1 141 ? 27.870 1.133 50.064 1.00 5.91 137 ALA C C 1
ATOM 7537 O O . ALA C 1 141 ? 28.781 1.737 49.478 1.00 5.98 137 ALA C O 1
ATOM 7539 N N . ILE C 1 142 ? 26.803 0.654 49.433 1.00 6.04 138 ILE C N 1
ATOM 7540 C CA . ILE C 1 142 ? 26.659 0.774 47.969 1.00 6.02 138 ILE C CA 1
ATOM 7541 C C . ILE C 1 142 ? 26.454 2.239 47.573 1.00 6.02 138 ILE C C 1
ATOM 7542 O O . ILE C 1 142 ? 26.995 2.692 46.552 1.00 5.89 138 ILE C O 1
ATOM 7547 N N . LYS C 1 143 ? 25.646 2.971 48.349 1.00 6.13 139 LYS C N 1
ATOM 7548 C CA . LYS C 1 143 ? 25.444 4.405 48.124 1.00 6.27 139 LYS C CA 1
ATOM 7549 C C . LYS C 1 143 ? 26.739 5.174 48.182 1.00 6.24 139 LYS C C 1
ATOM 7550 O O . LYS C 1 143 ? 26.995 6.026 47.334 1.00 6.18 139 LYS C O 1
ATOM 7556 N N . VAL C 1 144 ? 27.551 4.875 49.190 1.00 6.27 140 VAL C N 1
ATOM 7557 C CA . VAL C 1 144 ? 28.874 5.533 49.333 1.00 6.35 140 VAL C CA 1
ATOM 7558 C C . VAL C 1 144 ? 29.751 5.235 48.120 1.00 6.41 140 VAL C C 1
ATOM 7559 O O . VAL C 1 144 ? 30.327 6.154 47.539 1.00 6.54 140 VAL C O 1
ATOM 7563 N N . ALA C 1 145 ? 29.837 3.956 47.737 1.00 6.41 141 ALA C N 1
ATOM 7564 C CA . ALA C 1 145 ? 30.684 3.537 46.642 1.00 6.45 141 ALA C CA 1
ATOM 7565 C C . ALA C 1 145 ? 30.268 4.193 45.339 1.00 6.36 141 ALA C C 1
ATOM 7566 O O . ALA C 1 145 ? 31.107 4.624 44.571 1.00 6.30 141 ALA C O 1
ATOM 7568 N N . ARG C 1 146 ? 28.964 4.204 45.068 1.00 6.50 142 ARG C N 1
ATOM 7569 C CA . ARG C 1 146 ? 28.441 4.789 43.833 1.00 6.53 142 ARG C CA 1
ATOM 7570 C C . ARG C 1 146 ? 28.684 6.302 43.778 1.00 6.62 142 ARG C C 1
ATOM 7571 O O . ARG C 1 146 ? 29.130 6.826 42.776 1.00 6.40 142 ARG C O 1
ATOM 7579 N N . LEU C 1 147 ? 28.424 6.991 44.871 1.00 6.66 143 LEU C N 1
ATOM 7580 C CA . LEU C 1 147 ? 28.617 8.420 44.868 1.00 6.86 143 LEU C CA 1
ATOM 7581 C C . LEU C 1 147 ? 30.122 8.760 44.765 1.00 7.26 143 LEU C C 1
ATOM 7582 O O . LEU C 1 147 ? 30.512 9.621 43.951 1.00 7.32 143 LEU C O 1
ATOM 7587 N N . ALA C 1 148 ? 30.946 8.088 45.572 1.00 7.60 144 ALA C N 1
ATOM 7588 C CA . ALA C 1 148 ? 32.379 8.401 45.651 1.00 7.80 144 ALA C CA 1
ATOM 7589 C C . ALA C 1 148 ? 33.100 8.133 44.334 1.00 8.06 144 ALA C C 1
ATOM 7590 O O . ALA C 1 148 ? 33.944 8.941 43.911 1.00 8.69 144 ALA C O 1
ATOM 7592 N N . THR C 1 149 ? 32.763 7.023 43.687 1.00 7.74 145 THR C N 1
ATOM 7593 C CA . THR C 1 149 ? 33.399 6.641 42.422 1.00 7.70 145 THR C CA 1
ATOM 7594 C C . THR C 1 149 ? 32.764 7.275 41.203 1.00 7.65 145 THR C C 1
ATOM 7595 O O . THR C 1 149 ? 33.417 7.388 40.154 1.00 7.53 145 THR C O 1
ATOM 7599 N N . GLY C 1 150 ? 31.492 7.655 41.310 1.00 7.69 146 GLY C N 1
ATOM 7600 C CA . GLY C 1 150 ? 30.757 8.168 40.140 1.00 8.05 146 GLY C CA 1
ATOM 7601 C C . GLY C 1 150 ? 30.442 7.092 39.112 1.00 8.23 146 GLY C C 1
ATOM 7602 O O . GLY C 1 150 ? 30.089 7.407 37.956 1.00 8.82 146 GLY C O 1
ATOM 7603 N N . ARG C 1 151 ? 30.533 5.836 39.538 1.00 7.94 147 ARG C N 1
ATOM 7604 C CA . ARG C 1 151 ? 30.328 4.666 38.669 1.00 7.84 147 ARG C CA 1
ATOM 7605 C C . ARG C 1 151 ? 29.060 3.910 39.061 1.00 7.62 147 ARG C C 1
ATOM 7606 O O . ARG C 1 151 ? 28.698 3.871 40.253 1.00 7.38 147 ARG C O 1
ATOM 7614 N N . PRO C 1 152 ? 28.392 3.294 38.071 1.00 7.25 148 PRO C N 1
ATOM 7615 C CA . PRO C 1 152 ? 27.086 2.699 38.357 1.00 7.22 148 PRO C CA 1
ATOM 7616 C C . PRO C 1 152 ? 27.045 1.238 38.836 1.00 7.22 148 PRO C C 1
ATOM 7617 O O . PRO C 1 152 ? 26.181 0.903 39.624 1.00 7.15 148 PRO C O 1
ATOM 7621 N N . ALA C 1 153 ? 27.940 0.384 38.350 1.00 7.19 149 ALA C N 1
ATOM 7622 C CA . ALA C 1 153 ? 27.745 -1.067 38.484 1.00 7.41 149 ALA C CA 1
ATOM 7623 C C . ALA C 1 153 ? 28.272 -1.608 39.816 1.00 7.45 149 ALA C C 1
ATOM 7624 O O . ALA C 1 153 ? 29.208 -1.061 40.388 1.00 7.70 149 ALA C O 1
ATOM 7626 N N . VAL C 1 154 ? 27.663 -2.689 40.305 1.00 7.65 150 VAL C N 1
ATOM 7627 C CA . VAL C 1 154 ? 28.113 -3.408 41.491 1.00 7.69 150 VAL C CA 1
ATOM 7628 C C . VAL C 1 154 ? 28.194 -4.899 41.154 1.00 7.74 150 VAL C C 1
ATOM 7629 O O . VAL C 1 154 ? 27.329 -5.429 40.460 1.00 7.99 150 VAL C O 1
ATOM 7633 N N . VAL C 1 155 ? 29.269 -5.532 41.612 1.00 7.50 151 VAL C N 1
ATOM 7634 C CA . VAL C 1 155 ? 29.466 -6.970 41.486 1.00 7.40 151 VAL C CA 1
ATOM 7635 C C . VAL C 1 155 ? 29.155 -7.661 42.809 1.00 7.54 151 VAL C C 1
ATOM 7636 O O . VAL C 1 155 ? 29.639 -7.231 43.856 1.00 7.69 151 VAL C O 1
ATOM 7640 N N . ALA C 1 156 ? 28.311 -8.700 42.763 1.00 7.57 152 ALA C N 1
ATOM 7641 C CA . ALA C 1 156 ? 28.118 -9.635 43.866 1.00 7.53 152 ALA C CA 1
ATOM 7642 C C . ALA C 1 156 ? 28.380 -11.030 43.330 1.00 7.61 152 ALA C C 1
ATOM 7643 O O . ALA C 1 156 ? 28.589 -11.201 42.126 1.00 8.10 152 ALA C O 1
ATOM 7645 N N . PHE C 1 157 ? 28.330 -12.037 44.194 1.00 7.56 153 PHE C N 1
ATOM 7646 C CA . PHE C 1 157 ? 28.809 -13.361 43.809 1.00 7.67 153 PHE C CA 1
ATOM 7647 C C . PHE C 1 157 ? 27.797 -14.470 43.972 1.00 7.78 153 PHE C C 1
ATOM 7648 O O . PHE C 1 157 ? 26.792 -14.342 44.690 1.00 7.60 153 PHE C O 1
ATOM 7656 N N . ASP C 1 158 ? 28.099 -15.572 43.291 1.00 8.06 154 ASP C N 1
ATOM 7657 C CA . ASP C 1 158 ? 27.389 -16.820 43.500 1.00 8.24 154 ASP C CA 1
ATOM 7658 C C . ASP C 1 158 ? 27.459 -17.128 44.980 1.00 8.31 154 ASP C C 1
ATOM 7659 O O . ASP C 1 158 ? 28.490 -16.881 45.626 1.00 8.20 154 ASP C O 1
ATOM 7664 N N . ASN C 1 159 ? 26.352 -17.654 45.507 1.00 8.38 155 ASN C N 1
ATOM 7665 C CA . ASN C 1 159 ? 26.212 -18.094 46.911 1.00 8.49 155 ASN C CA 1
ATOM 7666 C C . ASN C 1 159 ? 26.117 -16.942 47.902 1.00 8.30 155 ASN C C 1
ATOM 7667 O O . ASN C 1 159 ? 26.174 -17.163 49.109 1.00 8.41 155 ASN C O 1
ATOM 7672 N N . ALA C 1 160 ? 25.992 -15.716 47.409 1.00 7.90 156 ALA C N 1
ATOM 7673 C CA . ALA C 1 160 ? 25.945 -14.538 48.278 1.00 7.95 156 ALA C CA 1
ATOM 7674 C C . ALA C 1 160 ? 24.581 -14.350 48.913 1.00 7.91 156 ALA C C 1
ATOM 7675 O O . ALA C 1 160 ? 23.542 -14.706 48.335 1.00 7.98 156 ALA C O 1
ATOM 7677 N N . TYR C 1 161 ? 24.583 -13.772 50.098 1.00 7.95 157 TYR C N 1
ATOM 7678 C CA . TYR C 1 161 ? 23.349 -13.282 50.721 1.00 7.96 157 TYR C CA 1
ATOM 7679 C C . TYR C 1 161 ? 23.644 -11.933 51.388 1.00 7.73 157 TYR C C 1
ATOM 7680 O O . TYR C 1 161 ? 24.622 -11.827 52.162 1.00 7.55 157 TYR C O 1
ATOM 7689 N N . HIS C 1 162 ? 22.803 -10.935 51.121 1.00 7.45 158 HIS C N 1
ATOM 7690 C CA . HIS C 1 162 ? 23.016 -9.574 51.633 1.00 7.47 158 HIS C CA 1
ATOM 7691 C C . HIS C 1 162 ? 21.818 -8.874 52.226 1.00 7.66 158 HIS C C 1
ATOM 7692 O O . HIS C 1 162 ? 21.951 -7.786 52.808 1.00 7.51 158 HIS C O 1
ATOM 7699 N N . GLY C 1 163 ? 20.631 -9.459 52.093 1.00 7.79 159 GLY C N 1
ATOM 7700 C CA . GLY C 1 163 ? 19.448 -8.891 52.698 1.00 7.95 159 GLY C CA 1
ATOM 7701 C C . GLY C 1 163 ? 18.203 -8.978 51.849 1.00 8.32 159 GLY C C 1
ATOM 7702 O O . GLY C 1 163 ? 18.233 -9.484 50.715 1.00 8.29 159 GLY C O 1
ATOM 7703 N N . ARG C 1 164 ? 17.112 -8.423 52.399 1.00 8.73 160 ARG C N 1
ATOM 7704 C CA . ARG C 1 164 ? 15.769 -8.547 51.840 1.00 9.16 160 ARG C CA 1
ATOM 7705 C C . ARG C 1 164 ? 15.121 -7.258 51.316 1.00 8.55 160 ARG C C 1
ATOM 7706 O O . ARG C 1 164 ? 13.926 -7.257 51.002 1.00 8.30 160 ARG C O 1
ATOM 7714 N N . THR C 1 165 ? 15.879 -6.167 51.190 1.00 8.23 161 THR C N 1
ATOM 7715 C CA . THR C 1 165 ? 15.345 -4.968 50.533 1.00 7.82 161 THR C CA 1
ATOM 7716 C C . THR C 1 165 ? 15.520 -5.215 49.032 1.00 7.55 161 THR C C 1
ATOM 7717 O O . THR C 1 165 ? 16.177 -6.201 48.634 1.00 7.44 161 THR C O 1
ATOM 7721 N N . ASN C 1 166 ? 14.965 -4.347 48.206 1.00 7.03 162 ASN C N 1
ATOM 7722 C CA . ASN C 1 166 ? 15.023 -4.605 46.756 1.00 6.83 162 ASN C CA 1
ATOM 7723 C C . ASN C 1 166 ? 16.472 -4.710 46.294 1.00 6.64 162 ASN C C 1
ATOM 7724 O O . ASN C 1 166 ? 16.833 -5.664 45.613 1.00 6.38 162 ASN C O 1
ATOM 7729 N N . LEU C 1 167 ? 17.306 -3.734 46.639 1.00 6.48 163 LEU C N 1
ATOM 7730 C CA . LEU C 1 167 ? 18.712 -3.821 46.203 1.00 6.69 163 LEU C CA 1
ATOM 7731 C C . LEU C 1 167 ? 19.456 -5.000 46.852 1.00 6.44 163 LEU C C 1
ATOM 7732 O O . LEU C 1 167 ? 20.283 -5.651 46.188 1.00 6.36 163 LEU C O 1
ATOM 7737 N N . THR C 1 168 ? 19.231 -5.278 48.140 1.00 6.24 164 THR C N 1
ATOM 7738 C CA . THR C 1 168 ? 19.954 -6.396 48.754 1.00 6.30 164 THR C CA 1
ATOM 7739 C C . THR C 1 168 ? 19.460 -7.764 48.258 1.00 6.36 164 THR C C 1
ATOM 7740 O O . THR C 1 168 ? 20.231 -8.720 48.183 1.00 6.20 164 THR C O 1
ATOM 7744 N N . MET C 1 169 ? 18.201 -7.825 47.855 1.00 6.43 165 MET C N 1
ATOM 7745 C CA . MET C 1 169 ? 17.673 -8.988 47.133 1.00 6.71 165 MET C CA 1
ATOM 7746 C C . MET C 1 169 ? 18.410 -9.136 45.808 1.00 6.75 165 MET C C 1
ATOM 7747 O O . MET C 1 169 ? 18.847 -10.226 45.453 1.00 6.99 165 MET C O 1
ATOM 7752 N N . ALA C 1 170 ? 18.557 -8.034 45.076 1.00 6.78 166 ALA C N 1
ATOM 7753 C CA . ALA C 1 170 ? 19.337 -8.021 43.824 1.00 6.80 166 ALA C CA 1
ATOM 7754 C C . ALA C 1 170 ? 20.741 -8.597 44.017 1.00 6.87 166 ALA C C 1
ATOM 7755 O O . ALA C 1 170 ? 21.222 -9.401 43.199 1.00 6.84 166 ALA C O 1
ATOM 7757 N N . LEU C 1 171 ? 21.382 -8.216 45.117 1.00 6.76 167 LEU C N 1
ATOM 7758 C CA . LEU C 1 171 ? 22.742 -8.629 45.412 1.00 6.97 167 LEU C CA 1
ATOM 7759 C C . LEU C 1 171 ? 22.821 -10.083 45.890 1.00 7.11 167 LEU C C 1
ATOM 7760 O O . LEU C 1 171 ? 23.853 -10.722 45.755 1.00 7.35 167 LEU C O 1
ATOM 7765 N N . THR C 1 172 ? 21.726 -10.577 46.451 1.00 7.19 168 THR C N 1
ATOM 7766 C CA . THR C 1 172 ? 21.594 -11.945 46.939 1.00 7.32 168 THR C CA 1
ATOM 7767 C C . THR C 1 172 ? 21.437 -12.915 45.779 1.00 7.43 168 THR C C 1
ATOM 7768 O O . THR C 1 172 ? 20.722 -12.619 44.821 1.00 7.40 168 THR C O 1
ATOM 7772 N N . ALA C 1 173 ? 22.108 -14.067 45.853 1.00 7.53 169 ALA C N 1
ATOM 7773 C CA . ALA C 1 173 ? 22.105 -15.020 44.733 1.00 7.84 169 ALA C CA 1
ATOM 7774 C C . ALA C 1 173 ? 20.841 -15.892 44.688 1.00 8.25 169 ALA C C 1
ATOM 7775 O O . ALA C 1 173 ? 20.252 -16.072 43.637 1.00 8.11 169 ALA C O 1
ATOM 7777 N N . LYS C 1 174 ? 20.448 -16.459 45.821 1.00 8.77 170 LYS C N 1
ATOM 7778 C CA . LYS C 1 174 ? 19.433 -17.531 45.819 1.00 9.27 170 LYS C CA 1
ATOM 7779 C C . LYS C 1 174 ? 18.029 -16.941 45.754 1.00 9.31 170 LYS C C 1
ATOM 7780 O O . LYS C 1 174 ? 17.722 -16.018 46.497 1.00 9.20 170 LYS C O 1
ATOM 7786 N N . SER C 1 175 ? 17.206 -17.447 44.832 1.00 9.56 171 SER C N 1
ATOM 7787 C CA . SER C 1 175 ? 15.889 -16.873 44.587 1.00 9.94 171 SER C CA 1
ATOM 7788 C C . SER C 1 175 ? 14.851 -17.238 45.644 1.00 10.56 171 SER C C 1
ATOM 7789 O O . SER C 1 175 ? 14.048 -16.381 46.033 1.00 10.15 171 SER C O 1
ATOM 7792 N N . MET C 1 176 ? 14.831 -18.501 46.065 1.00 11.62 172 MET C N 1
ATOM 7793 C CA . MET C 1 176 ? 13.850 -18.957 47.050 1.00 12.87 172 MET C CA 1
ATOM 7794 C C . MET C 1 176 ? 14.528 -19.148 48.411 1.00 12.53 172 MET C C 1
ATOM 7795 O O . MET C 1 176 ? 15.503 -19.896 48.523 1.00 12.47 172 MET C O 1
ATOM 7800 N N . PRO C 1 177 ? 14.002 -18.494 49.461 1.00 11.80 173 PRO C N 1
ATOM 7801 C CA . PRO C 1 177 ? 12.806 -17.663 49.552 1.00 11.53 173 PRO C CA 1
ATOM 7802 C C . PRO C 1 177 ? 13.078 -16.151 49.594 1.00 10.96 173 PRO C C 1
ATOM 7803 O O . PRO C 1 177 ? 12.226 -15.379 50.011 1.00 10.74 173 PRO C O 1
ATOM 7807 N N . TYR C 1 178 ? 14.239 -15.714 49.133 1.00 10.81 174 TYR C N 1
ATOM 7808 C CA . TYR C 1 178 ? 14.656 -14.325 49.316 1.00 10.47 174 TYR C CA 1
ATOM 7809 C C . TYR C 1 178 ? 14.157 -13.332 48.278 1.00 10.05 174 TYR C C 1
ATOM 7810 O O . TYR C 1 178 ? 13.987 -12.165 48.605 1.00 9.71 174 TYR C O 1
ATOM 7819 N N . LYS C 1 179 ? 13.962 -13.781 47.035 1.00 9.04 175 LYS C N 1
ATOM 7820 C CA . LYS C 1 179 ? 13.754 -12.881 45.893 1.00 8.76 175 LYS C CA 1
ATOM 7821 C C . LYS C 1 179 ? 12.513 -13.176 45.081 1.00 8.72 175 LYS C C 1
ATOM 7822 O O . LYS C 1 179 ? 11.948 -12.266 44.490 1.00 8.41 175 LYS C O 1
ATOM 7828 N N . SER C 1 180 ? 12.106 -14.451 45.035 1.00 8.94 176 SER C N 1
ATOM 7829 C CA . SER C 1 180 ? 11.128 -14.904 44.062 1.00 9.20 176 SER C CA 1
ATOM 7830 C C . SER C 1 180 ? 9.819 -14.125 44.158 1.00 9.23 176 SER C C 1
ATOM 7831 O O . SER C 1 180 ? 9.212 -14.086 45.213 1.00 9.48 176 SER C O 1
ATOM 7834 N N . GLN C 1 181 ? 9.430 -13.510 43.035 1.00 9.33 177 GLN C N 1
ATOM 7835 C CA . GLN C 1 181 ? 8.185 -12.757 42.851 1.00 9.46 177 GLN C CA 1
ATOM 7836 C C . GLN C 1 181 ? 8.222 -11.333 43.435 1.00 8.99 177 GLN C C 1
ATOM 7837 O O . GLN C 1 181 ? 7.205 -10.651 43.439 1.00 8.89 177 GLN C O 1
ATOM 7843 N N . PHE C 1 182 ? 9.391 -10.896 43.883 1.00 8.70 178 PHE C N 1
ATOM 7844 C CA . PHE C 1 182 ? 9.542 -9.580 44.534 1.00 8.68 178 PHE C CA 1
ATOM 7845 C C . PHE C 1 182 ? 10.205 -8.517 43.675 1.00 8.60 178 PHE C C 1
ATOM 7846 O O . PHE C 1 182 ? 10.380 -7.394 44.145 1.00 8.85 178 PHE C O 1
ATOM 7854 N N . GLY C 1 183 ? 10.573 -8.855 42.434 1.00 8.53 179 GLY C N 1
ATOM 7855 C CA . GLY C 1 183 ? 11.136 -7.902 41.496 1.00 8.33 179 GLY C CA 1
ATOM 7856 C C . GLY C 1 183 ? 10.115 -7.042 40.757 1.00 8.14 179 GLY C C 1
ATOM 7857 O O . GLY C 1 183 ? 8.920 -7.063 41.084 1.00 8.33 179 GLY C O 1
ATOM 7858 N N . PRO C 1 184 ? 10.568 -6.270 39.750 1.00 8.07 180 PRO C N 1
ATOM 7859 C CA . PRO C 1 184 ? 11.946 -6.286 39.253 1.00 8.03 180 PRO C CA 1
ATOM 7860 C C . PRO C 1 184 ? 12.954 -5.641 40.195 1.00 7.98 180 PRO C C 1
ATOM 7861 O O . PRO C 1 184 ? 12.585 -4.859 41.072 1.00 8.03 180 PRO C O 1
ATOM 7865 N N . PHE C 1 185 ? 14.220 -5.964 39.995 1.00 7.94 181 PHE C N 1
ATOM 7866 C CA . PHE C 1 185 ? 15.279 -5.647 40.956 1.00 8.28 181 PHE C CA 1
ATOM 7867 C C . PHE C 1 185 ? 16.159 -4.479 40.538 1.00 8.39 181 PHE C C 1
ATOM 7868 O O . PHE C 1 185 ? 16.309 -4.177 39.362 1.00 8.80 181 PHE C O 1
ATOM 7876 N N . ALA C 1 186 ? 16.779 -3.860 41.534 1.00 8.45 182 ALA C N 1
ATOM 7877 C CA . ALA C 1 186 ? 17.662 -2.708 41.346 1.00 8.44 182 ALA C CA 1
ATOM 7878 C C . ALA C 1 186 ? 18.678 -2.956 40.229 1.00 8.53 182 ALA C C 1
ATOM 7879 O O . ALA C 1 186 ? 19.295 -4.044 40.180 1.00 9.31 182 ALA C O 1
ATOM 7881 N N . PRO C 1 187 ? 18.849 -1.983 39.320 1.00 8.66 183 PRO C N 1
ATOM 7882 C CA . PRO C 1 187 ? 19.672 -2.262 38.126 1.00 8.75 183 PRO C CA 1
ATOM 7883 C C . PRO C 1 187 ? 21.174 -2.164 38.323 1.00 8.57 183 PRO C C 1
ATOM 7884 O O . PRO C 1 187 ? 21.663 -1.645 39.344 1.00 8.12 183 PRO C O 1
ATOM 7888 N N . GLU C 1 188 ? 21.879 -2.684 37.318 1.00 8.33 184 GLU C N 1
ATOM 7889 C CA . GLU C 1 188 ? 23.339 -2.668 37.257 1.00 8.43 184 GLU C CA 1
ATOM 7890 C C . GLU C 1 188 ? 24.017 -3.437 38.409 1.00 8.21 184 GLU C C 1
ATOM 7891 O O . GLU C 1 188 ? 25.096 -3.052 38.879 1.00 8.05 184 GLU C O 1
ATOM 7897 N N . VAL C 1 189 ? 23.398 -4.549 38.793 1.00 8.07 185 VAL C N 1
ATOM 7898 C CA . VAL C 1 189 ? 24.008 -5.528 39.662 1.00 8.41 185 VAL C CA 1
ATOM 7899 C C . VAL C 1 189 ? 24.405 -6.696 38.764 1.00 8.72 185 VAL C C 1
ATOM 7900 O O . VAL C 1 189 ? 23.593 -7.177 37.978 1.00 9.05 185 VAL C O 1
ATOM 7904 N N . TYR C 1 190 ? 25.668 -7.096 38.853 1.00 8.69 186 TYR C N 1
ATOM 7905 C CA . TYR C 1 190 ? 26.204 -8.207 38.060 1.00 8.93 186 TYR C CA 1
ATOM 7906 C C . TYR C 1 190 ? 26.697 -9.304 39.010 1.00 9.02 186 TYR C C 1
ATOM 7907 O O . TYR C 1 190 ? 27.331 -9.017 40.019 1.00 9.51 186 TYR C O 1
ATOM 7916 N N . ARG C 1 191 ? 26.381 -10.549 38.704 1.00 9.22 187 ARG C N 1
ATOM 7917 C CA . ARG C 1 191 ? 26.847 -11.667 39.503 1.00 9.26 187 ARG C CA 1
ATOM 7918 C C . ARG C 1 191 ? 28.030 -12.369 38.856 1.00 9.39 187 ARG C C 1
ATOM 7919 O O . ARG C 1 191 ? 28.040 -12.623 37.654 1.00 9.02 187 ARG C O 1
ATOM 7927 N N . MET C 1 192 ? 29.006 -12.693 39.688 1.00 9.58 188 MET C N 1
ATOM 7928 C CA . MET C 1 192 ? 30.203 -13.397 39.262 1.00 10.18 188 MET C CA 1
ATOM 7929 C C . MET C 1 192 ? 30.443 -14.654 40.091 1.00 10.36 188 MET C C 1
ATOM 7930 O O . MET C 1 192 ? 29.976 -14.747 41.242 1.00 9.96 188 MET C O 1
ATOM 7935 N N . PRO C 1 193 ? 31.248 -15.601 39.564 1.00 10.70 189 PRO C N 1
ATOM 7936 C CA . PRO C 1 193 ? 31.680 -16.728 40.387 1.00 10.87 189 PRO C CA 1
ATOM 7937 C C . PRO C 1 193 ? 32.716 -16.279 41.421 1.00 10.62 189 PRO C C 1
ATOM 7938 O O . PRO C 1 193 ? 33.545 -15.423 41.121 1.00 10.65 189 PRO C O 1
ATOM 7942 N N . ALA C 1 194 ? 32.623 -16.807 42.634 1.00 10.48 190 ALA C N 1
ATOM 7943 C CA . ALA C 1 194 ? 33.673 -16.631 43.626 1.00 10.55 190 ALA C CA 1
ATOM 7944 C C . ALA C 1 194 ? 34.428 -17.950 43.800 1.00 10.81 190 ALA C C 1
ATOM 7945 O O . ALA C 1 194 ? 34.743 -18.619 42.808 1.00 11.13 190 ALA C O 1
ATOM 7947 N N . SER C 1 195 ? 34.722 -18.317 45.042 1.00 10.83 191 SER C N 1
ATOM 7948 C CA . SER C 1 195 ? 35.428 -19.570 45.358 1.00 11.27 191 SER C CA 1
ATOM 7949 C C . SER C 1 195 ? 34.529 -20.427 46.250 1.00 11.28 191 SER C C 1
ATOM 7950 O O . SER C 1 195 ? 34.007 -19.962 47.253 1.00 11.19 191 SER C O 1
ATOM 7953 N N . TYR C 1 196 ? 34.371 -21.690 45.869 1.00 11.60 192 TYR C N 1
ATOM 7954 C CA . TYR C 1 196 ? 33.611 -22.670 46.629 1.00 11.65 192 TYR C CA 1
ATOM 7955 C C . TYR C 1 196 ? 34.429 -23.952 46.475 1.00 11.99 192 TYR C C 1
ATOM 7956 O O . TYR C 1 196 ? 34.156 -24.748 45.564 1.00 12.22 192 TYR C O 1
ATOM 7965 N N . PRO C 1 197 ? 35.463 -24.133 47.325 1.00 12.27 193 PRO C N 1
ATOM 7966 C CA . PRO C 1 197 ? 36.441 -25.210 47.120 1.00 12.67 193 PRO C CA 1
ATOM 7967 C C . PRO C 1 197 ? 35.851 -26.597 46.901 1.00 13.12 193 PRO C C 1
ATOM 7968 O O . PRO C 1 197 ? 36.303 -27.306 45.994 1.00 13.59 193 PRO C O 1
ATOM 7972 N N . LEU C 1 198 ? 34.808 -26.959 47.644 1.00 13.35 194 LEU C N 1
ATOM 7973 C CA . LEU C 1 198 ? 34.212 -28.291 47.515 1.00 14.02 194 LEU C CA 1
ATOM 7974 C C . LEU C 1 198 ? 33.641 -28.580 46.119 1.00 14.64 194 LEU C C 1
ATOM 7975 O O . LEU C 1 198 ? 33.738 -29.717 45.622 1.00 15.30 194 LEU C O 1
ATOM 7980 N N . ARG C 1 199 ? 33.055 -27.564 45.494 1.00 14.54 195 ARG C N 1
ATOM 7981 C CA . ARG C 1 199 ? 32.318 -27.757 44.257 1.00 14.97 195 ARG C CA 1
ATOM 7982 C C . ARG C 1 199 ? 33.011 -27.190 43.029 1.00 15.39 195 ARG C C 1
ATOM 7983 O O . ARG C 1 199 ? 32.563 -27.421 41.900 1.00 16.51 195 ARG C O 1
ATOM 7991 N N . ASP C 1 200 ? 34.095 -26.445 43.234 1.00 15.34 196 ASP C N 1
ATOM 7992 C CA . ASP C 1 200 ? 34.885 -25.912 42.138 1.00 15.93 196 ASP C CA 1
ATOM 7993 C C . ASP C 1 200 ? 35.785 -27.030 41.590 1.00 17.02 196 ASP C C 1
ATOM 7994 O O . ASP C 1 200 ? 35.900 -28.080 42.196 1.00 17.00 196 ASP C O 1
ATOM 7999 N N . GLU C 1 201 ? 36.412 -26.802 40.447 1.00 19.32 197 GLU C N 1
ATOM 8000 C CA . GLU C 1 201 ? 37.429 -27.726 39.936 1.00 21.46 197 GLU C CA 1
ATOM 8001 C C . GLU C 1 201 ? 38.402 -28.154 41.032 1.00 21.63 197 GLU C C 1
ATOM 8002 O O . GLU C 1 201 ? 38.938 -27.305 41.752 1.00 20.68 197 GLU C O 1
ATOM 8008 N N . PRO C 1 202 ? 38.663 -29.471 41.160 1.00 22.08 198 PRO C N 1
ATOM 8009 C CA . PRO C 1 202 ? 39.647 -29.913 42.142 1.00 22.13 198 PRO C CA 1
ATOM 8010 C C . PRO C 1 202 ? 41.005 -29.263 41.884 1.00 21.22 198 PRO C C 1
ATOM 8011 O O . PRO C 1 202 ? 41.442 -29.197 40.740 1.00 21.55 198 PRO C O 1
ATOM 8015 N N . GLY C 1 203 ? 41.651 -28.774 42.933 1.00 20.89 199 GLY C N 1
ATOM 8016 C CA . GLY C 1 203 ? 42.970 -28.162 42.801 1.00 20.07 199 GLY C CA 1
ATOM 8017 C C . GLY C 1 203 ? 42.969 -26.687 42.421 1.00 19.57 199 GLY C C 1
ATOM 8018 O O . GLY C 1 203 ? 44.020 -26.051 42.408 1.00 19.66 199 GLY C O 1
ATOM 8019 N N . LEU C 1 204 ? 41.800 -26.126 42.113 1.00 17.40 200 LEU C N 1
ATOM 8020 C CA . LEU C 1 204 ? 41.733 -24.721 41.739 1.00 16.14 200 LEU C CA 1
ATOM 8021 C C . LEU C 1 204 ? 42.289 -23.887 42.899 1.00 15.58 200 LEU C C 1
ATOM 8022 O O . LEU C 1 204 ? 41.872 -24.040 44.066 1.00 15.04 200 LEU C O 1
ATOM 8027 N N . THR C 1 205 ? 43.254 -23.028 42.588 1.00 15.24 201 THR C N 1
ATOM 8028 C CA . THR C 1 205 ? 43.795 -22.122 43.592 1.00 14.66 201 THR C CA 1
ATOM 8029 C C . THR C 1 205 ? 42.871 -20.910 43.756 1.00 14.20 201 THR C C 1
ATOM 8030 O O . THR C 1 205 ? 42.110 -20.572 42.848 1.00 13.60 201 THR C O 1
ATOM 8034 N N . GLY C 1 206 ? 42.936 -20.274 44.919 1.00 13.71 202 GLY C N 1
ATOM 8035 C CA . GLY C 1 206 ? 42.198 -19.026 45.140 1.00 13.89 202 GLY C CA 1
ATOM 8036 C C . GLY C 1 206 ? 42.603 -17.938 44.180 1.00 13.77 202 GLY C C 1
ATOM 8037 O O . GLY C 1 206 ? 41.764 -17.167 43.710 1.00 12.98 202 GLY C O 1
ATOM 8038 N N . GLU C 1 207 ? 43.900 -17.864 43.882 1.00 14.49 203 GLU C N 1
ATOM 8039 C CA . GLU C 1 207 ? 44.396 -16.879 42.940 1.00 15.25 203 GLU C CA 1
ATOM 8040 C C . GLU C 1 207 ? 43.751 -17.100 41.577 1.00 14.96 203 GLU C C 1
ATOM 8041 O O . GLU C 1 207 ? 43.299 -16.147 40.942 1.00 14.69 203 GLU C O 1
ATOM 8047 N N . GLU C 1 208 ? 43.676 -18.355 41.140 1.00 14.71 204 GLU C N 1
ATOM 8048 C CA . GLU C 1 208 ? 43.066 -18.654 39.845 1.00 15.12 204 GLU C CA 1
ATOM 8049 C C . GLU C 1 208 ? 41.537 -18.398 39.851 1.00 13.53 204 GLU C C 1
ATOM 8050 O O . GLU C 1 208 ? 40.992 -17.860 38.886 1.00 12.93 204 GLU C O 1
ATOM 8056 N N . ALA C 1 209 ? 40.849 -18.750 40.936 1.00 12.65 205 ALA C N 1
ATOM 8057 C CA . ALA C 1 209 ? 39.416 -18.429 41.042 1.00 12.12 205 ALA C CA 1
ATOM 8058 C C . ALA C 1 209 ? 39.224 -16.914 40.946 1.00 11.72 205 ALA C C 1
ATOM 8059 O O . ALA C 1 209 ? 38.306 -16.450 40.281 1.00 11.29 205 ALA C O 1
ATOM 8061 N N . ALA C 1 210 ? 40.112 -16.140 41.575 1.00 11.84 206 ALA C N 1
ATOM 8062 C CA . ALA C 1 210 ? 39.981 -14.680 41.541 1.00 12.05 206 ALA C CA 1
ATOM 8063 C C . ALA C 1 210 ? 40.279 -14.158 40.131 1.00 12.52 206 ALA C C 1
ATOM 8064 O O . ALA C 1 210 ? 39.593 -13.276 39.634 1.00 12.33 206 ALA C O 1
ATOM 8066 N N . ARG C 1 211 ? 41.289 -14.721 39.474 1.00 13.32 207 ARG C N 1
ATOM 8067 C CA . ARG C 1 211 ? 41.604 -14.321 38.093 1.00 14.12 207 ARG C CA 1
ATOM 8068 C C . ARG C 1 211 ? 40.429 -14.579 37.137 1.00 13.13 207 ARG C C 1
ATOM 8069 O O . ARG C 1 211 ? 40.166 -13.793 36.212 1.00 11.91 207 ARG C O 1
ATOM 8077 N N . ARG C 1 212 ? 39.705 -15.667 37.363 1.00 12.42 208 ARG C N 1
ATOM 8078 C CA . ARG C 1 212 ? 38.550 -15.969 36.519 1.00 12.45 208 ARG C CA 1
ATOM 8079 C C . ARG C 1 212 ? 37.462 -14.908 36.697 1.00 11.23 208 ARG C C 1
ATOM 8080 O O . ARG C 1 212 ? 36.837 -14.489 35.734 1.00 10.99 208 ARG C O 1
ATOM 8088 N N . ALA C 1 213 ? 37.217 -14.496 37.939 1.00 10.26 209 ALA C N 1
ATOM 8089 C CA . ALA C 1 213 ? 36.187 -13.485 38.216 1.00 9.72 209 ALA C CA 1
ATOM 8090 C C . ALA C 1 213 ? 36.615 -12.149 37.630 1.00 9.26 209 ALA C C 1
ATOM 8091 O O . ALA C 1 213 ? 35.821 -11.440 36.988 1.00 9.03 209 ALA C O 1
ATOM 8093 N N . ILE C 1 214 ? 37.882 -11.803 37.848 1.00 9.02 210 ILE C N 1
ATOM 8094 C CA . ILE C 1 214 ? 38.444 -10.569 37.320 1.00 8.74 210 ILE C CA 1
ATOM 8095 C C . ILE C 1 214 ? 38.305 -10.527 35.797 1.00 8.78 210 ILE C C 1
ATOM 8096 O O . ILE C 1 214 ? 37.935 -9.506 35.236 1.00 8.53 210 ILE C O 1
ATOM 8101 N N . SER C 1 215 ? 38.635 -11.631 35.129 1.00 8.95 211 SER C N 1
ATOM 8102 C CA . SER C 1 215 ? 38.551 -11.682 33.654 1.00 9.06 211 SER C CA 1
ATOM 8103 C C . SER C 1 215 ? 37.123 -11.397 33.203 1.00 9.01 211 SER C C 1
ATOM 8104 O O . SER C 1 215 ? 36.891 -10.595 32.299 1.00 9.17 211 SER C O 1
ATOM 8107 N N . ARG C 1 216 ? 36.161 -12.045 33.845 1.00 8.82 212 ARG C N 1
ATOM 8108 C CA A ARG C 1 216 ? 34.741 -11.866 33.526 0.50 8.86 212 ARG C CA 1
ATOM 8109 C CA B ARG C 1 216 ? 34.766 -11.851 33.480 0.50 8.45 212 ARG C CA 1
ATOM 8110 C C . ARG C 1 216 ? 34.276 -10.425 33.778 1.00 8.42 212 ARG C C 1
ATOM 8111 O O . ARG C 1 216 ? 33.497 -9.861 33.021 1.00 8.18 212 ARG C O 1
ATOM 8126 N N . ILE C 1 217 ? 34.749 -9.841 34.871 1.00 8.17 213 ILE C N 1
ATOM 8127 C CA . ILE C 1 217 ? 34.427 -8.474 35.228 1.00 8.09 213 ILE C CA 1
ATOM 8128 C C . ILE C 1 217 ? 34.955 -7.492 34.174 1.00 8.13 213 ILE C C 1
ATOM 8129 O O . ILE C 1 217 ? 34.211 -6.598 33.711 1.00 7.55 213 ILE C O 1
ATOM 8134 N N . GLU C 1 218 ? 36.222 -7.683 33.784 1.00 8.50 214 GLU C N 1
ATOM 8135 C CA . GLU C 1 218 ? 36.857 -6.849 32.770 1.00 8.85 214 GLU C CA 1
ATOM 8136 C C . GLU C 1 218 ? 36.134 -6.973 31.426 1.00 8.75 214 GLU C C 1
ATOM 8137 O O . GLU C 1 218 ? 35.882 -5.968 30.750 1.00 8.35 214 GLU C O 1
ATOM 8143 N N . THR C 1 219 ? 35.786 -8.207 31.054 1.00 8.56 215 THR C N 1
ATOM 8144 C CA . THR C 1 219 ? 35.108 -8.448 29.786 1.00 8.49 215 THR C CA 1
ATOM 8145 C C . THR C 1 219 ? 33.684 -7.858 29.762 1.00 8.24 215 THR C C 1
ATOM 8146 O O . THR C 1 219 ? 33.274 -7.200 28.800 1.00 8.12 215 THR C O 1
ATOM 8150 N N . GLN C 1 220 ? 32.929 -8.095 30.823 1.00 8.04 216 GLN C N 1
ATOM 8151 C CA . GLN C 1 220 ? 31.492 -7.893 30.781 1.00 7.96 216 GLN C CA 1
ATOM 8152 C C . GLN C 1 220 ? 31.046 -6.566 31.391 1.00 7.85 216 GLN C C 1
ATOM 8153 O O . GLN C 1 220 ? 29.925 -6.114 31.144 1.00 7.75 216 GLN C O 1
ATOM 8159 N N . ILE C 1 221 ? 31.906 -5.962 32.217 1.00 7.80 217 ILE C N 1
ATOM 8160 C CA . ILE C 1 221 ? 31.546 -4.721 32.887 1.00 7.70 217 ILE C CA 1
ATOM 8161 C C . ILE C 1 221 ? 32.536 -3.603 32.524 1.00 7.86 217 ILE C C 1
ATOM 8162 O O . ILE C 1 221 ? 32.120 -2.529 32.078 1.00 7.86 217 ILE C O 1
ATOM 8167 N N . GLY C 1 222 ? 33.825 -3.860 32.727 1.00 8.15 218 GLY C N 1
ATOM 8168 C CA . GLY C 1 222 ? 34.857 -2.831 32.583 1.00 8.37 218 GLY C CA 1
ATOM 8169 C C . GLY C 1 222 ? 34.992 -2.084 33.888 1.00 8.63 218 GLY C C 1
ATOM 8170 O O . GLY C 1 222 ? 34.003 -1.626 34.480 1.00 8.27 218 GLY C O 1
ATOM 8171 N N . ALA C 1 223 ? 36.232 -1.940 34.338 1.00 9.00 219 ALA C N 1
ATOM 8172 C CA . ALA C 1 223 ? 36.494 -1.324 35.623 1.00 9.42 219 ALA C CA 1
ATOM 8173 C C . ALA C 1 223 ? 35.944 0.086 35.641 1.00 9.80 219 ALA C C 1
ATOM 8174 O O . ALA C 1 223 ? 35.474 0.560 36.665 1.00 9.96 219 ALA C O 1
ATOM 8176 N N . GLN C 1 224 ? 35.976 0.771 34.507 1.00 10.48 220 GLN C N 1
ATOM 8177 C CA . GLN C 1 224 ? 35.536 2.173 34.496 1.00 11.38 220 GLN C CA 1
ATOM 8178 C C . GLN C 1 224 ? 34.055 2.350 34.841 1.00 10.33 220 GLN C C 1
ATOM 8179 O O . GLN C 1 224 ? 33.659 3.454 35.245 1.00 10.40 220 GLN C O 1
ATOM 8185 N N . SER C 1 225 ? 33.251 1.279 34.725 1.00 9.21 221 SER C N 1
ATOM 8186 C CA . SER C 1 225 ? 31.829 1.328 35.089 1.00 8.80 221 SER C CA 1
ATOM 8187 C C . SER C 1 225 ? 31.517 0.698 36.432 1.00 8.24 221 SER C C 1
ATOM 8188 O O . SER C 1 225 ? 30.350 0.685 36.841 1.00 8.03 221 SER C O 1
ATOM 8191 N N . LEU C 1 226 ? 32.542 0.189 37.122 1.00 7.92 222 LEU C N 1
ATOM 8192 C CA . LEU C 1 226 ? 32.336 -0.617 38.325 1.00 7.46 222 LEU C CA 1
ATOM 8193 C C . LEU C 1 226 ? 32.610 0.167 39.606 1.00 7.24 222 LEU C C 1
ATOM 8194 O O . LEU C 1 226 ? 33.772 0.439 39.939 1.00 7.14 222 LEU C O 1
ATOM 8199 N N . ALA C 1 227 ? 31.553 0.476 40.352 1.00 6.89 223 ALA C N 1
ATOM 8200 C CA . ALA C 1 227 ? 31.711 1.208 41.607 1.00 6.80 223 ALA C CA 1
ATOM 8201 C C . ALA C 1 227 ? 32.278 0.329 42.700 1.00 6.80 223 ALA C C 1
ATOM 8202 O O . ALA C 1 227 ? 33.062 0.795 43.539 1.00 6.84 223 ALA C O 1
ATOM 8204 N N . ALA C 1 228 ? 31.824 -0.922 42.759 1.00 6.74 224 ALA C N 1
ATOM 8205 C CA . ALA C 1 228 ? 32.085 -1.739 43.934 1.00 6.92 224 ALA C CA 1
ATOM 8206 C C . ALA C 1 228 ? 32.019 -3.240 43.675 1.00 6.93 224 ALA C C 1
ATOM 8207 O O . ALA C 1 228 ? 31.253 -3.698 42.827 1.00 6.91 224 ALA C O 1
ATOM 8209 N N . ILE C 1 229 ? 32.830 -3.962 44.429 1.00 7.07 225 ILE C N 1
ATOM 8210 C CA . ILE C 1 229 ? 32.721 -5.400 44.591 1.00 7.16 225 ILE C CA 1
ATOM 8211 C C . ILE C 1 229 ? 32.338 -5.641 46.043 1.00 7.24 225 ILE C C 1
ATOM 8212 O O . ILE C 1 229 ? 32.994 -5.132 46.943 1.00 7.32 225 ILE C O 1
ATOM 8217 N N . ILE C 1 230 ? 31.282 -6.415 46.266 1.00 7.15 226 ILE C N 1
ATOM 8218 C CA . ILE C 1 230 ? 30.838 -6.739 47.619 1.00 7.15 226 ILE C CA 1
ATOM 8219 C C . ILE C 1 230 ? 30.861 -8.256 47.796 1.00 7.38 226 ILE C C 1
ATOM 8220 O O . ILE C 1 230 ? 30.363 -9.003 46.946 1.00 7.42 226 ILE C O 1
ATOM 8225 N N . ILE C 1 231 ? 31.484 -8.693 48.879 1.00 7.44 227 ILE C N 1
ATOM 8226 C CA . ILE C 1 231 ? 31.581 -10.127 49.189 1.00 7.55 227 ILE C CA 1
ATOM 8227 C C . ILE C 1 231 ? 31.669 -10.370 50.696 1.00 7.74 227 ILE C C 1
ATOM 8228 O O . ILE C 1 231 ? 32.214 -9.560 51.460 1.00 7.58 227 ILE C O 1
ATOM 8233 N N . GLU C 1 232 ? 31.071 -11.468 51.133 1.00 8.00 228 GLU C N 1
ATOM 8234 C CA . GLU C 1 232 ? 31.195 -11.925 52.521 1.00 8.17 228 GLU C CA 1
ATOM 8235 C C . GLU C 1 232 ? 32.516 -12.705 52.649 1.00 8.56 228 GLU C C 1
ATOM 8236 O O . GLU C 1 232 ? 32.769 -13.609 51.838 1.00 9.04 228 GLU C O 1
ATOM 8242 N N . PRO C 1 233 ? 33.350 -12.402 53.657 1.00 8.74 229 PRO C N 1
ATOM 8243 C CA . PRO C 1 233 ? 34.620 -13.157 53.737 1.00 9.10 229 PRO C CA 1
ATOM 8244 C C . PRO C 1 233 ? 34.423 -14.667 53.936 1.00 9.33 229 PRO C C 1
ATOM 8245 O O . PRO C 1 233 ? 35.214 -15.473 53.442 1.00 10.24 229 PRO C O 1
ATOM 8249 N N . ILE C 1 234 ? 33.393 -15.035 54.678 1.00 9.43 230 ILE C N 1
ATOM 8250 C CA . ILE C 1 234 ? 32.864 -16.390 54.681 1.00 9.38 230 ILE C CA 1
ATOM 8251 C C . ILE C 1 234 ? 31.402 -16.237 54.298 1.00 9.32 230 ILE C C 1
ATOM 8252 O O . ILE C 1 234 ? 30.685 -15.484 54.941 1.00 9.26 230 ILE C O 1
ATOM 8257 N N . GLN C 1 235 ? 30.947 -16.905 53.242 1.00 9.19 231 GLN C N 1
ATOM 8258 C CA . GLN C 1 235 ? 29.551 -16.726 52.818 1.00 9.01 231 GLN C CA 1
ATOM 8259 C C . GLN C 1 235 ? 28.657 -17.499 53.783 1.00 9.03 231 GLN C C 1
ATOM 8260 O O . GLN C 1 235 ? 28.874 -18.690 54.028 1.00 9.16 231 GLN C O 1
ATOM 8266 N N . GLY C 1 236 ? 27.687 -16.802 54.356 1.00 8.83 232 GLY C N 1
ATOM 8267 C CA . GLY C 1 236 ? 26.899 -17.294 55.495 1.00 8.92 232 GLY C CA 1
ATOM 8268 C C . GLY C 1 236 ? 25.723 -18.147 55.055 1.00 9.03 232 GLY C C 1
ATOM 8269 O O . GLY C 1 236 ? 25.830 -19.377 55.010 1.00 8.92 232 GLY C O 1
ATOM 8270 N N . GLU C 1 237 ? 24.621 -17.496 54.691 1.00 9.23 233 GLU C N 1
ATOM 8271 C CA . GLU C 1 237 ? 23.428 -18.215 54.207 1.00 9.48 233 GLU C CA 1
ATOM 8272 C C . GLU C 1 237 ? 23.711 -19.124 52.990 1.00 9.76 233 GLU C C 1
ATOM 8273 O O . GLU C 1 237 ? 23.045 -20.162 52.807 1.00 9.76 233 GLU C O 1
ATOM 8279 N N . GLY C 1 238 ? 24.708 -18.758 52.189 1.00 9.66 234 GLY C N 1
ATOM 8280 C CA . GLY C 1 238 ? 25.142 -19.579 51.053 1.00 9.68 234 GLY C CA 1
ATOM 8281 C C . GLY C 1 238 ? 25.748 -20.933 51.440 1.00 9.92 234 GLY C C 1
ATOM 8282 O O . GLY C 1 238 ? 25.874 -21.813 50.579 1.00 10.01 234 GLY C O 1
ATOM 8283 N N . GLY C 1 239 ? 26.116 -21.099 52.719 1.00 9.76 235 GLY C N 1
ATOM 8284 C CA . GLY C 1 239 ? 26.563 -22.407 53.262 1.00 10.13 235 GLY C CA 1
ATOM 8285 C C . GLY C 1 239 ? 27.874 -22.427 54.048 1.00 10.12 235 GLY C C 1
ATOM 8286 O O . GLY C 1 239 ? 28.552 -23.468 54.088 1.00 9.85 235 GLY C O 1
ATOM 8287 N N . PHE C 1 240 ? 28.244 -21.300 54.670 1.00 9.73 236 PHE C N 1
ATOM 8288 C CA . PHE C 1 240 ? 29.509 -21.197 55.395 1.00 10.02 236 PHE C CA 1
ATOM 8289 C C . PHE C 1 240 ? 30.669 -21.567 54.500 1.00 10.12 236 PHE C C 1
ATOM 8290 O O . PHE C 1 240 ? 31.523 -22.387 54.856 1.00 10.51 236 PHE C O 1
ATOM 8298 N N . ILE C 1 241 ? 30.680 -20.963 53.317 1.00 9.84 237 ILE C N 1
ATOM 8299 C CA . ILE C 1 241 ? 31.715 -21.219 52.322 1.00 10.02 237 ILE C CA 1
ATOM 8300 C C . ILE C 1 241 ? 32.929 -20.343 52.609 1.00 10.19 237 ILE C C 1
ATOM 8301 O O . ILE C 1 241 ? 32.851 -19.093 52.550 1.00 10.72 237 ILE C O 1
ATOM 8306 N N . VAL C 1 242 ? 34.056 -20.980 52.884 1.00 10.78 238 VAL C N 1
ATOM 8307 C CA . VAL C 1 242 ? 35.330 -20.274 53.074 1.00 10.90 238 VAL C CA 1
ATOM 8308 C C . VAL C 1 242 ? 36.090 -20.294 51.751 1.00 11.10 238 VAL C C 1
ATOM 8309 O O . VAL C 1 242 ? 36.283 -21.354 51.168 1.00 10.76 238 VAL C O 1
ATOM 8313 N N . PRO C 1 243 ? 36.528 -19.128 51.269 1.00 11.11 239 PRO C N 1
ATOM 8314 C CA . PRO C 1 243 ? 37.202 -19.110 49.989 1.00 11.48 239 PRO C CA 1
ATOM 8315 C C . PRO C 1 243 ? 38.541 -19.783 50.065 1.00 11.91 239 PRO C C 1
ATOM 8316 O O . PRO C 1 243 ? 39.120 -19.873 51.146 1.00 11.62 239 PRO C O 1
ATOM 8320 N N . ALA C 1 244 ? 39.000 -20.296 48.920 1.00 12.35 240 ALA C N 1
ATOM 8321 C CA . ALA C 1 244 ? 40.342 -20.852 48.817 1.00 12.50 240 ALA C CA 1
ATOM 8322 C C . ALA C 1 244 ? 41.343 -19.770 49.204 1.00 12.77 240 ALA C C 1
ATOM 8323 O O . ALA C 1 244 ? 41.119 -18.600 48.924 1.00 12.66 240 ALA C O 1
ATOM 8325 N N . PRO C 1 245 ? 42.454 -20.147 49.863 1.00 13.09 241 PRO C N 1
ATOM 8326 C CA . PRO C 1 245 ? 43.435 -19.126 50.224 1.00 13.17 241 PRO C CA 1
ATOM 8327 C C . PRO C 1 245 ? 43.900 -18.316 49.016 1.00 12.76 241 PRO C C 1
ATOM 8328 O O . PRO C 1 245 ? 44.092 -18.858 47.927 1.00 12.35 241 PRO C O 1
ATOM 8332 N N . GLY C 1 246 ? 44.009 -17.008 49.199 1.00 12.42 242 GLY C N 1
ATOM 8333 C CA . GLY C 1 246 ? 44.521 -16.143 48.147 1.00 12.15 242 GLY C CA 1
ATOM 8334 C C . GLY C 1 246 ? 43.450 -15.504 47.287 1.00 11.80 242 GLY C C 1
ATOM 8335 O O . GLY C 1 246 ? 43.729 -14.534 46.573 1.00 11.97 242 GLY C O 1
ATOM 8336 N N . PHE C 1 247 ? 42.236 -16.048 47.326 1.00 11.35 243 PHE C N 1
ATOM 8337 C CA . PHE C 1 247 ? 41.128 -15.491 46.542 1.00 11.04 243 PHE C CA 1
ATOM 8338 C C . PHE C 1 247 ? 40.828 -14.023 46.875 1.00 10.89 243 PHE C C 1
ATOM 8339 O O . PHE C 1 247 ? 40.794 -13.169 45.990 1.00 10.90 243 PHE C O 1
ATOM 8347 N N . LEU C 1 248 ? 40.586 -13.727 48.145 1.00 10.77 244 LEU C N 1
ATOM 8348 C CA . LEU C 1 248 ? 40.185 -12.384 48.527 1.00 10.71 244 LEU C CA 1
ATOM 8349 C C . LEU C 1 248 ? 41.299 -11.361 48.313 1.00 10.58 244 LEU C C 1
ATOM 8350 O O . LEU C 1 248 ? 41.047 -10.279 47.821 1.00 10.42 244 LEU C O 1
ATOM 8355 N N . ALA C 1 249 ? 42.538 -11.710 48.645 1.00 10.69 245 ALA C N 1
ATOM 8356 C CA . ALA C 1 249 ? 43.647 -10.772 48.453 1.00 10.70 245 ALA C CA 1
ATOM 8357 C C . ALA C 1 249 ? 43.837 -10.445 46.967 1.00 10.54 245 ALA C C 1
ATOM 8358 O O . ALA C 1 249 ? 44.187 -9.321 46.610 1.00 10.75 245 ALA C O 1
ATOM 8360 N N . THR C 1 250 ? 43.627 -11.426 46.105 1.00 10.51 246 THR C N 1
ATOM 8361 C CA . THR C 1 250 ? 43.794 -11.221 44.673 1.00 10.63 246 THR C CA 1
ATOM 8362 C C . THR C 1 250 ? 42.715 -10.220 44.195 1.00 10.61 246 THR C C 1
ATOM 8363 O O . THR C 1 250 ? 42.986 -9.312 43.405 1.00 10.30 246 THR C O 1
ATOM 8367 N N . LEU C 1 251 ? 41.504 -10.373 44.717 1.00 10.69 247 LEU C N 1
ATOM 8368 C CA . LEU C 1 251 ? 40.430 -9.421 44.423 1.00 10.37 247 LEU C CA 1
ATOM 8369 C C . LEU C 1 251 ? 40.695 -8.021 44.929 1.00 10.33 247 LEU C C 1
ATOM 8370 O O . LEU C 1 251 ? 40.408 -7.050 44.202 1.00 10.38 247 LEU C O 1
ATOM 8375 N N . THR C 1 252 ? 41.183 -7.890 46.171 1.00 10.18 248 THR C N 1
ATOM 8376 C CA . THR C 1 252 ? 41.371 -6.567 46.757 1.00 10.24 248 THR C CA 1
ATOM 8377 C C . THR C 1 252 ? 42.496 -5.827 46.034 1.00 10.32 248 THR C C 1
ATOM 8378 O O . THR C 1 252 ? 42.410 -4.603 45.828 1.00 10.30 248 THR C O 1
ATOM 8382 N N . ALA C 1 253 ? 43.515 -6.571 45.602 1.00 10.35 249 ALA C N 1
ATOM 8383 C CA . ALA C 1 253 ? 44.604 -5.976 44.829 1.00 10.59 249 ALA C CA 1
ATOM 8384 C C . ALA C 1 253 ? 44.093 -5.404 43.512 1.00 10.39 249 ALA C C 1
ATOM 8385 O O . ALA C 1 253 ? 44.418 -4.268 43.147 1.00 10.14 249 ALA C O 1
ATOM 8387 N N . TRP C 1 254 ? 43.274 -6.189 42.807 1.00 10.38 250 TRP C N 1
ATOM 8388 C CA . TRP C 1 254 ? 42.703 -5.728 41.540 1.00 10.18 250 TRP C CA 1
ATOM 8389 C C . TRP C 1 254 ? 41.813 -4.523 41.756 1.00 10.22 250 TRP C C 1
ATOM 8390 O O . TRP C 1 254 ? 41.914 -3.512 41.017 1.00 10.08 250 TRP C O 1
ATOM 8401 N N . ALA C 1 255 ? 40.982 -4.569 42.810 1.00 10.30 251 ALA C N 1
ATOM 8402 C CA . ALA C 1 255 ? 40.061 -3.478 43.086 1.00 10.24 251 ALA C CA 1
ATOM 8403 C C . ALA C 1 255 ? 40.832 -2.186 43.334 1.00 10.71 251 ALA C C 1
ATOM 8404 O O . ALA C 1 255 ? 40.470 -1.140 42.815 1.00 10.14 251 ALA C O 1
ATOM 8406 N N . SER C 1 256 ? 41.905 -2.272 44.126 1.00 11.93 252 SER C N 1
ATOM 8407 C CA . SER C 1 256 ? 42.707 -1.118 44.448 1.00 13.12 252 SER C CA 1
ATOM 8408 C C . SER C 1 256 ? 43.336 -0.519 43.193 1.00 13.68 252 SER C C 1
ATOM 8409 O O . SER C 1 256 ? 43.298 0.686 42.996 1.00 14.29 252 SER C O 1
ATOM 8412 N N . GLU C 1 257 ? 43.872 -1.372 42.330 1.00 14.27 253 GLU C N 1
ATOM 8413 C CA . GLU C 1 257 ? 44.478 -0.927 41.072 1.00 15.12 253 GLU C CA 1
ATOM 8414 C C . GLU C 1 257 ? 43.519 -0.253 40.112 1.00 13.62 253 GLU C C 1
ATOM 8415 O O . GLU C 1 257 ? 43.947 0.498 39.228 1.00 14.20 253 GLU C O 1
ATOM 8421 N N . ASN C 1 258 ? 42.233 -0.549 40.262 1.00 11.89 254 ASN C N 1
ATOM 8422 C CA . ASN C 1 258 ? 41.230 -0.124 39.302 1.00 10.82 254 ASN C CA 1
ATOM 8423 C C . ASN C 1 258 ? 40.242 0.882 39.859 1.00 10.28 254 ASN C C 1
ATOM 8424 O O . ASN C 1 258 ? 39.265 1.217 39.198 1.00 9.82 254 ASN C O 1
ATOM 8429 N N . GLY C 1 259 ? 40.489 1.369 41.072 1.00 9.79 255 GLY C N 1
ATOM 8430 C CA . GLY C 1 259 ? 39.621 2.408 41.662 1.00 9.67 255 GLY C CA 1
ATOM 8431 C C . GLY C 1 259 ? 3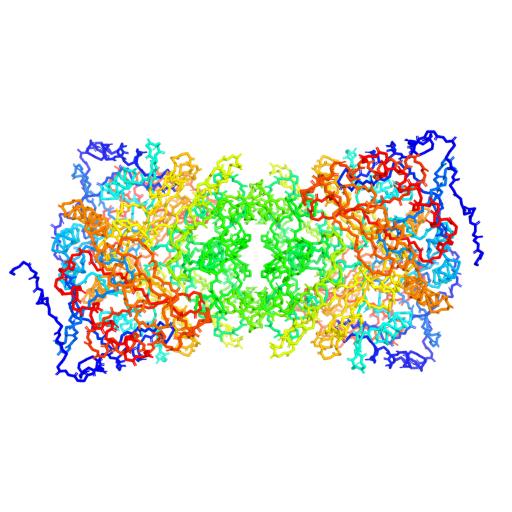8.243 1.901 42.069 1.00 9.37 255 GLY C C 1
ATOM 8432 O O . GLY C 1 259 ? 37.302 2.683 42.237 1.00 9.81 255 GLY C O 1
ATOM 8433 N N . VAL C 1 260 ? 38.129 0.587 42.227 1.00 8.89 256 VAL C N 1
ATOM 8434 C CA . VAL C 1 260 ? 36.869 -0.040 42.573 1.00 8.48 256 VAL C CA 1
ATOM 8435 C C . VAL C 1 260 ? 36.805 -0.211 44.087 1.00 8.43 256 VAL C C 1
ATOM 8436 O O . VAL C 1 260 ? 37.753 -0.704 44.698 1.00 8.51 256 VAL C O 1
ATOM 8440 N N . VAL C 1 261 ? 35.686 0.197 44.689 1.00 8.04 257 VAL C N 1
ATOM 8441 C CA . VAL C 1 261 ? 35.506 0.059 46.143 1.00 8.02 257 VAL C CA 1
ATOM 8442 C C . VAL C 1 261 ? 35.263 -1.417 46.504 1.00 7.97 257 VAL C C 1
ATOM 8443 O O . VAL C 1 261 ? 34.368 -2.062 45.960 1.00 7.95 257 VAL C O 1
ATOM 8447 N N . PHE C 1 262 ? 36.062 -1.938 47.424 1.00 7.90 258 PHE C N 1
ATOM 8448 C CA . PHE C 1 262 ? 35.918 -3.304 47.889 1.00 7.87 258 PHE C CA 1
ATOM 8449 C C . PHE C 1 262 ? 35.206 -3.275 49.222 1.00 7.65 258 PHE C C 1
ATOM 8450 O O . PHE C 1 262 ? 35.685 -2.660 50.199 1.00 7.72 258 PHE C O 1
ATOM 8458 N N . ILE C 1 263 ? 34.044 -3.918 49.249 1.00 7.38 259 ILE C N 1
ATOM 8459 C CA . ILE C 1 263 ? 33.195 -3.963 50.451 1.00 7.21 259 ILE C CA 1
ATOM 8460 C C . ILE C 1 263 ? 33.187 -5.384 51.004 1.00 7.21 259 ILE C C 1
ATOM 8461 O O . ILE C 1 263 ? 32.745 -6.308 50.335 1.00 7.26 259 ILE C O 1
ATOM 8466 N N . ALA C 1 264 ? 33.647 -5.547 52.238 1.00 7.06 260 ALA C N 1
ATOM 8467 C CA . ALA C 1 264 ? 33.547 -6.804 52.950 1.00 7.11 260 ALA C CA 1
ATOM 8468 C C . ALA C 1 264 ? 32.269 -6.777 53.766 1.00 7.05 260 ALA C C 1
ATOM 8469 O O . ALA C 1 264 ? 32.106 -5.944 54.669 1.00 6.78 260 ALA C O 1
ATOM 8471 N N . ASP C 1 265 ? 31.354 -7.673 53.435 1.00 7.11 261 ASP C N 1
ATOM 8472 C CA . ASP C 1 265 ? 30.117 -7.756 54.180 1.00 7.17 261 ASP C CA 1
ATOM 8473 C C . ASP C 1 265 ? 30.362 -8.695 55.358 1.00 7.29 261 ASP C C 1
ATOM 8474 O O . ASP C 1 265 ? 30.340 -9.918 55.211 1.00 7.28 261 ASP C O 1
ATOM 8479 N N . GLU C 1 266 ? 30.664 -8.102 56.507 1.00 7.35 262 GLU C N 1
ATOM 8480 C CA . GLU C 1 266 ? 30.903 -8.835 57.741 1.00 7.65 262 GLU C CA 1
ATOM 8481 C C . GLU C 1 266 ? 29.703 -8.810 58.691 1.00 7.66 262 GLU C C 1
ATOM 8482 O O . GLU C 1 266 ? 29.845 -8.955 59.905 1.00 7.89 262 GLU C O 1
ATOM 8488 N N . VAL C 1 267 ? 28.500 -8.666 58.139 1.00 7.60 263 VAL C N 1
ATOM 8489 C CA . VAL C 1 267 ? 27.306 -8.729 58.958 1.00 7.66 263 VAL C CA 1
ATOM 8490 C C . VAL C 1 267 ? 27.254 -10.022 59.793 1.00 7.82 263 VAL C C 1
ATOM 8491 O O . VAL C 1 267 ? 26.985 -9.974 60.991 1.00 7.92 263 VAL C O 1
ATOM 8495 N N . GLN C 1 268 ? 27.546 -11.162 59.192 1.00 7.94 264 GLN C N 1
ATOM 8496 C CA . GLN C 1 268 ? 27.525 -12.436 59.939 1.00 8.17 264 GLN C CA 1
ATOM 8497 C C . GLN C 1 268 ? 28.889 -12.822 60.557 1.00 8.31 264 GLN C C 1
ATOM 8498 O O . GLN C 1 268 ? 28.956 -13.296 61.714 1.00 8.51 264 GLN C O 1
ATOM 8504 N N . THR C 1 269 ? 29.971 -12.569 59.824 1.00 8.42 265 THR C N 1
ATOM 8505 C CA . THR C 1 269 ? 31.309 -12.918 60.289 1.00 8.45 265 THR C CA 1
ATOM 8506 C C . THR C 1 269 ? 31.853 -11.993 61.377 1.00 8.80 265 THR C C 1
ATOM 8507 O O . THR C 1 269 ? 32.765 -12.380 62.113 1.00 9.31 265 THR C O 1
ATOM 8511 N N . GLY C 1 270 ? 31.320 -10.786 61.482 1.00 8.85 266 GLY C N 1
ATOM 8512 C CA . GLY C 1 270 ? 31.899 -9.769 62.351 1.00 8.97 266 GLY C CA 1
ATOM 8513 C C . GLY C 1 270 ? 31.791 -10.009 63.839 1.00 9.37 266 GLY C C 1
ATOM 8514 O O . GLY C 1 270 ? 30.838 -10.641 64.319 1.00 9.84 266 GLY C O 1
ATOM 8515 N N . PHE C 1 271 ? 32.781 -9.501 64.575 1.00 9.54 267 PHE C N 1
ATOM 8516 C CA . PHE C 1 271 ? 32.753 -9.442 66.052 1.00 9.72 267 PHE C CA 1
ATOM 8517 C C . PHE C 1 271 ? 32.956 -10.802 66.749 1.00 10.16 267 PHE C C 1
ATOM 8518 O O . PHE C 1 271 ? 32.011 -11.393 67.262 1.00 10.47 267 PHE C O 1
ATOM 8526 N N . ALA C 1 272 ? 34.200 -11.285 66.726 1.00 10.35 268 ALA C N 1
ATOM 8527 C CA . ALA C 1 272 ? 34.676 -12.460 67.485 1.00 10.66 268 ALA C CA 1
ATOM 8528 C C . ALA C 1 272 ? 34.269 -13.804 66.872 1.00 10.87 268 ALA C C 1
ATOM 8529 O O . ALA C 1 272 ? 34.923 -14.830 67.110 1.00 11.38 268 ALA C O 1
ATOM 8531 N N . ARG C 1 273 ? 33.178 -13.790 66.104 1.00 10.97 269 ARG C N 1
ATOM 8532 C CA . ARG C 1 273 ? 32.540 -14.990 65.553 1.00 10.86 269 ARG C CA 1
ATOM 8533 C C . ARG C 1 273 ? 33.516 -15.981 64.919 1.00 11.05 269 ARG C C 1
ATOM 8534 O O . ARG C 1 273 ? 33.418 -17.210 65.151 1.00 11.27 269 ARG C O 1
ATOM 8542 N N . THR C 1 274 ? 34.442 -15.479 64.107 1.00 11.08 270 THR C N 1
ATOM 8543 C CA . THR C 1 274 ? 35.351 -16.370 63.370 1.00 11.35 270 THR C CA 1
ATOM 8544 C C . THR C 1 274 ? 36.725 -16.561 64.027 1.00 11.82 270 THR C C 1
ATOM 8545 O O . THR C 1 274 ? 37.646 -17.113 63.399 1.00 12.39 270 THR C O 1
ATOM 8549 N N . GLY C 1 275 ? 36.864 -16.150 65.287 1.00 12.27 271 GLY C N 1
ATOM 8550 C CA . GLY C 1 275 ? 38.148 -16.262 66.004 1.00 12.91 271 GLY C CA 1
ATOM 8551 C C . GLY C 1 275 ? 39.060 -15.051 65.852 1.00 13.44 271 GLY C C 1
ATOM 8552 O O . GLY C 1 275 ? 40.269 -15.126 66.125 1.00 14.80 271 GLY C O 1
ATOM 8553 N N . ALA C 1 276 ? 38.485 -13.951 65.368 1.00 13.43 272 ALA C N 1
ATOM 8554 C CA . ALA C 1 276 ? 39.162 -12.646 65.218 1.00 13.33 272 ALA C CA 1
ATOM 8555 C C . ALA C 1 276 ? 38.057 -11.610 65.312 1.00 12.94 272 ALA C C 1
ATOM 8556 O O . ALA C 1 276 ? 36.880 -11.960 65.196 1.00 12.31 272 ALA C O 1
ATOM 8558 N N . TRP C 1 277 ? 38.402 -10.342 65.521 1.00 12.73 273 TRP C N 1
ATOM 8559 C CA . TRP C 1 277 ? 37.388 -9.295 65.491 1.00 12.72 273 TRP C CA 1
ATOM 8560 C C . TRP C 1 277 ? 36.649 -9.310 64.178 1.00 11.75 273 TRP C C 1
ATOM 8561 O O . TRP C 1 277 ? 35.422 -9.225 64.140 1.00 11.42 273 TRP C O 1
ATOM 8572 N N . PHE C 1 278 ? 37.397 -9.447 63.092 1.00 11.13 274 PHE C N 1
ATOM 8573 C CA . PHE C 1 278 ? 36.804 -9.512 61.744 1.00 10.49 274 PHE C CA 1
ATOM 8574 C C . PHE C 1 278 ? 37.458 -10.616 60.960 1.00 10.51 274 PHE C C 1
ATOM 8575 O O . PHE C 1 278 ? 38.672 -10.816 61.082 1.00 10.43 274 PHE C O 1
ATOM 8583 N N . ALA C 1 279 ? 36.652 -11.348 60.195 1.00 10.49 275 ALA C N 1
ATOM 8584 C CA . ALA C 1 279 ? 37.131 -12.438 59.364 1.00 10.77 275 ALA C CA 1
ATOM 8585 C C . ALA C 1 279 ? 38.141 -11.998 58.306 1.00 11.12 275 ALA C C 1
ATOM 8586 O O . ALA C 1 279 ? 38.978 -12.803 57.884 1.00 11.65 275 ALA C O 1
ATOM 8588 N N . SER C 1 280 ? 38.046 -10.731 57.876 1.00 11.16 276 SER C N 1
ATOM 8589 C CA . SER C 1 280 ? 38.988 -10.151 56.955 1.00 11.40 276 SER C CA 1
ATOM 8590 C C . SER C 1 280 ? 40.432 -10.302 57.459 1.00 12.07 276 SER C C 1
ATOM 8591 O O . SER C 1 280 ? 41.340 -10.412 56.647 1.00 12.13 276 SER C O 1
ATOM 8594 N N . GLU C 1 281 ? 40.641 -10.328 58.777 1.00 12.74 277 GLU C N 1
ATOM 8595 C CA . GLU C 1 281 ? 42.004 -10.451 59.308 1.00 14.19 277 GLU C CA 1
ATOM 8596 C C . GLU C 1 281 ? 42.656 -11.763 58.911 1.00 14.82 277 GLU C C 1
ATOM 8597 O O . GLU C 1 281 ? 43.860 -11.796 58.673 1.00 15.53 277 GLU C O 1
ATOM 8603 N N . HIS C 1 282 ? 41.875 -12.837 58.808 1.00 15.73 278 HIS C N 1
ATOM 8604 C CA . HIS C 1 282 ? 42.429 -14.164 58.465 1.00 17.13 278 HIS C CA 1
ATOM 8605 C C . HIS C 1 282 ? 42.993 -14.167 57.073 1.00 18.24 278 HIS C C 1
ATOM 8606 O O . HIS C 1 282 ? 43.842 -14.988 56.728 1.00 18.64 278 HIS C O 1
ATOM 8613 N N . GLU C 1 283 ? 42.478 -13.261 56.247 1.00 19.23 279 GLU C N 1
ATOM 8614 C CA . GLU C 1 283 ? 42.853 -13.172 54.843 1.00 20.03 279 GLU C CA 1
ATOM 8615 C C . GLU C 1 283 ? 43.947 -12.116 54.634 1.00 20.15 279 GLU C C 1
ATOM 8616 O O . GLU C 1 283 ? 44.471 -11.960 53.541 1.00 22.45 279 GLU C O 1
ATOM 8622 N N . GLY C 1 284 ? 44.305 -11.402 55.688 1.00 19.32 280 GLY C N 1
ATOM 8623 C CA . GLY C 1 284 ? 45.245 -10.294 55.566 1.00 19.05 280 GLY C CA 1
ATOM 8624 C C . GLY C 1 284 ? 44.743 -9.122 54.721 1.00 18.42 280 GLY C C 1
ATOM 8625 O O . GLY C 1 284 ? 45.541 -8.255 54.359 1.00 19.84 280 GLY C O 1
ATOM 8626 N N . ILE C 1 285 ? 43.437 -9.059 54.427 1.00 15.79 281 ILE C N 1
ATOM 8627 C CA . ILE C 1 285 ? 42.888 -7.961 53.610 1.00 14.42 281 ILE C CA 1
ATOM 8628 C C . ILE C 1 285 ? 42.405 -6.777 54.470 1.00 12.91 281 ILE C C 1
ATOM 8629 O O . ILE C 1 285 ? 42.094 -6.914 55.669 1.00 12.38 281 ILE C O 1
ATOM 8634 N N . VAL C 1 286 ? 42.389 -5.607 53.838 1.00 11.96 282 VAL C N 1
ATOM 8635 C CA . VAL C 1 286 ? 41.960 -4.378 54.478 1.00 11.33 282 VAL C CA 1
ATOM 8636 C C . VAL C 1 286 ? 40.822 -3.803 53.612 1.00 10.70 282 VAL C C 1
ATOM 8637 O O . VAL C 1 286 ? 41.069 -3.108 52.641 1.00 10.32 282 VAL C O 1
ATOM 8641 N N . PRO C 1 287 ? 39.564 -4.118 53.962 1.00 10.24 283 PRO C N 1
ATOM 8642 C CA . PRO C 1 287 ? 38.490 -3.699 53.068 1.00 9.99 283 PRO C CA 1
ATOM 8643 C C . PRO C 1 287 ? 38.349 -2.188 53.039 1.00 9.68 283 PRO C C 1
ATOM 8644 O O . PRO C 1 287 ? 38.594 -1.531 54.039 1.00 9.52 283 PRO C O 1
ATOM 8648 N N . ASP C 1 288 ? 37.958 -1.642 51.899 1.00 9.42 284 ASP C N 1
ATOM 8649 C CA . ASP C 1 288 ? 37.695 -0.208 51.801 1.00 9.24 284 ASP C CA 1
ATOM 8650 C C . ASP C 1 288 ? 36.494 0.193 52.654 1.00 8.77 284 ASP C C 1
ATOM 8651 O O . ASP C 1 288 ? 36.488 1.267 53.262 1.00 9.09 284 ASP C O 1
ATOM 8656 N N . ILE C 1 289 ? 35.461 -0.646 52.629 1.00 8.22 285 ILE C N 1
ATOM 8657 C CA . ILE C 1 289 ? 34.276 -0.486 53.457 1.00 7.83 285 ILE C CA 1
ATOM 8658 C C . ILE C 1 289 ? 33.916 -1.842 54.082 1.00 7.64 285 ILE C C 1
ATOM 8659 O O . ILE C 1 289 ? 33.977 -2.884 53.418 1.00 7.67 285 ILE C O 1
ATOM 8664 N N . VAL C 1 290 ? 33.538 -1.815 55.354 1.00 7.45 286 VAL C N 1
ATOM 8665 C CA . VAL C 1 290 ? 33.023 -2.995 56.050 1.00 7.47 286 VAL C CA 1
ATOM 8666 C C . VAL C 1 290 ? 31.563 -2.728 56.477 1.00 7.31 286 VAL C C 1
ATOM 8667 O O . VAL C 1 290 ? 31.245 -1.662 57.005 1.00 7.28 286 VAL C O 1
ATOM 8671 N N . THR C 1 291 ? 30.686 -3.694 56.248 1.00 7.10 287 THR C N 1
ATOM 8672 C CA . THR C 1 291 ? 29.308 -3.629 56.749 1.00 6.99 287 THR C CA 1
ATOM 8673 C C . THR C 1 291 ? 29.157 -4.612 57.910 1.00 7.10 287 THR C C 1
ATOM 8674 O O . THR C 1 291 ? 29.698 -5.740 57.893 1.00 7.12 287 THR C O 1
ATOM 8678 N N . MET C 1 292 ? 28.411 -4.156 58.904 1.00 7.12 288 MET C N 1
ATOM 8679 C CA . MET C 1 292 ? 28.260 -4.818 60.182 1.00 7.33 288 MET C CA 1
ATOM 8680 C C . MET C 1 292 ? 26.834 -4.753 60.676 1.00 7.39 288 MET C C 1
ATOM 8681 O O . MET C 1 292 ? 26.135 -3.751 60.456 1.00 7.16 288 MET C O 1
ATOM 8686 N N . ALA C 1 293 ? 26.415 -5.823 61.355 1.00 7.59 289 ALA C N 1
ATOM 8687 C CA . ALA C 1 293 ? 25.182 -5.812 62.149 1.00 7.89 289 ALA C CA 1
ATOM 8688 C C . ALA C 1 293 ? 25.234 -6.987 63.145 1.00 8.20 289 ALA C C 1
ATOM 8689 O O . ALA C 1 293 ? 26.219 -7.113 63.840 1.00 8.78 289 ALA C O 1
ATOM 8721 N N . GLY C 1 295 ? 26.028 -9.334 65.546 1.00 8.80 291 GLY C N 1
ATOM 8722 C CA . GLY C 1 295 ? 26.672 -9.398 66.872 1.00 8.89 291 GLY C CA 1
ATOM 8723 C C . GLY C 1 295 ? 27.003 -8.080 67.558 1.00 9.07 291 GLY C C 1
ATOM 8724 O O . GLY C 1 295 ? 27.277 -8.045 68.781 1.00 9.41 291 GLY C O 1
ATOM 8725 N N . ILE C 1 296 ? 26.932 -6.998 66.783 1.00 8.88 292 ILE C N 1
ATOM 8726 C CA . ILE C 1 296 ? 27.377 -5.655 67.198 1.00 8.99 292 ILE C CA 1
ATOM 8727 C C . ILE C 1 296 ? 26.783 -5.149 68.512 1.00 9.21 292 ILE C C 1
ATOM 8728 O O . ILE C 1 296 ? 27.493 -4.539 69.331 1.00 9.70 292 ILE C O 1
ATOM 8733 N N . ALA C 1 297 ? 25.488 -5.383 68.722 1.00 9.15 293 ALA C N 1
ATOM 8734 C CA . ALA C 1 297 ? 24.769 -4.755 69.832 1.00 9.21 293 ALA C CA 1
ATOM 8735 C C . ALA C 1 297 ? 24.056 -5.757 70.753 1.00 9.24 293 ALA C C 1
ATOM 8736 O O . ALA C 1 297 ? 23.031 -5.427 71.352 1.00 8.90 293 ALA C O 1
ATOM 8738 N N . GLY C 1 298 ? 24.608 -6.972 70.839 1.00 9.38 294 GLY C N 1
ATOM 8739 C CA . GLY C 1 298 ? 24.159 -7.988 71.805 1.00 9.44 294 GLY C CA 1
ATOM 8740 C C . GLY C 1 298 ? 22.686 -8.322 71.659 1.00 9.46 294 GLY C C 1
ATOM 8741 O O . GLY C 1 298 ? 22.022 -8.711 72.630 1.00 9.79 294 GLY C O 1
ATOM 8742 N N . GLY C 1 299 ? 22.174 -8.146 70.448 1.00 9.22 295 GLY C N 1
ATOM 8743 C CA . GLY C 1 299 ? 20.785 -8.443 70.136 1.00 9.12 295 GLY C CA 1
ATOM 8744 C C . GLY C 1 299 ? 19.939 -7.263 69.712 1.00 8.97 295 GLY C C 1
ATOM 8745 O O . GLY C 1 299 ? 18.859 -7.454 69.171 1.00 8.98 295 GLY C O 1
ATOM 8746 N N . MET C 1 300 ? 20.396 -6.041 69.961 1.00 8.67 296 MET C N 1
ATOM 8747 C CA . MET C 1 300 ? 19.579 -4.878 69.657 1.00 8.57 296 MET C CA 1
ATOM 8748 C C . MET C 1 300 ? 19.745 -4.425 68.190 1.00 8.27 296 MET C C 1
ATOM 8749 O O . MET C 1 300 ? 20.761 -4.707 67.574 1.00 8.35 296 MET C O 1
ATOM 8754 N N . PRO C 1 301 ? 18.741 -3.738 67.624 1.00 8.05 297 PRO C N 1
ATOM 8755 C CA . PRO C 1 301 ? 18.844 -3.419 66.170 1.00 7.82 297 PRO C CA 1
ATOM 8756 C C . PRO C 1 301 ? 19.759 -2.250 65.840 1.00 7.68 297 PRO C C 1
ATOM 8757 O O . PRO C 1 301 ? 19.335 -1.088 65.814 1.00 7.80 297 PRO C O 1
ATOM 8761 N N . LEU C 1 302 ? 21.016 -2.594 65.586 1.00 7.57 298 LEU C N 1
ATOM 8762 C CA . LEU C 1 302 ? 22.032 -1.650 65.128 1.00 7.32 298 LEU C CA 1
ATOM 8763 C C . LEU C 1 302 ? 22.847 -2.281 64.000 1.00 7.22 298 LEU C C 1
ATOM 8764 O O . LEU C 1 302 ? 23.107 -3.497 63.968 1.00 7.03 298 LEU C O 1
ATOM 8769 N N . SER C 1 303 ? 23.243 -1.434 63.069 1.00 7.14 299 SER C N 1
ATOM 8770 C CA . SER C 1 303 ? 24.110 -1.839 61.988 1.00 7.10 299 SER C CA 1
ATOM 8771 C C . SER C 1 303 ? 25.063 -0.706 61.710 1.00 7.03 299 SER C C 1
ATOM 8772 O O . SER C 1 303 ? 24.858 0.432 62.160 1.00 7.15 299 SER C O 1
ATOM 8775 N N . ALA C 1 304 ? 26.144 -1.007 61.002 1.00 6.94 300 ALA C N 1
ATOM 8776 C CA . ALA C 1 304 ? 27.188 -0.002 60.788 1.00 6.92 300 ALA C CA 1
ATOM 8777 C C . ALA C 1 304 ? 27.834 -0.142 59.428 1.00 6.83 300 ALA C C 1
ATOM 8778 O O . ALA C 1 304 ? 27.976 -1.253 58.920 1.00 6.71 300 ALA C O 1
ATOM 8780 N N . VAL C 1 305 ? 28.263 0.998 58.878 1.00 6.93 301 VAL C N 1
ATOM 8781 C CA . VAL C 1 305 ? 29.143 1.054 57.714 1.00 6.95 301 VAL C CA 1
ATOM 8782 C C . VAL C 1 305 ? 30.425 1.804 58.144 1.00 7.12 301 VAL C C 1
ATOM 8783 O O . VAL C 1 305 ? 30.355 2.962 58.559 1.00 7.11 301 VAL C O 1
ATOM 8787 N N . THR C 1 306 ? 31.563 1.129 58.067 1.00 7.25 302 THR C N 1
ATOM 8788 C CA . THR C 1 306 ? 32.861 1.717 58.452 1.00 7.53 302 THR C CA 1
ATOM 8789 C C . THR C 1 306 ? 33.764 1.655 57.253 1.00 7.97 302 THR C C 1
ATOM 8790 O O . THR C 1 306 ? 33.976 0.574 56.690 1.00 7.80 302 THR C O 1
ATOM 8794 N N . GLY C 1 307 ? 34.256 2.813 56.820 1.00 8.18 303 GLY C N 1
ATOM 8795 C CA . GLY C 1 307 ? 35.035 2.855 55.593 1.00 8.62 303 GLY C CA 1
ATOM 8796 C C . GLY C 1 307 ? 36.099 3.930 55.580 1.00 9.15 303 GLY C C 1
ATOM 8797 O O . GLY C 1 307 ? 36.158 4.786 56.472 1.00 8.87 303 GLY C O 1
ATOM 8798 N N . ARG C 1 308 ? 36.923 3.906 54.530 1.00 9.86 304 ARG C N 1
ATOM 8799 C CA . ARG C 1 308 ? 37.953 4.924 54.365 1.00 10.32 304 ARG C CA 1
ATOM 8800 C C . ARG C 1 308 ? 37.325 6.292 54.446 1.00 9.72 304 ARG C C 1
ATOM 8801 O O . ARG C 1 308 ? 36.297 6.543 53.840 1.00 9.03 304 ARG C O 1
ATOM 8809 N N . ALA C 1 309 ? 37.955 7.196 55.183 1.00 9.64 305 ALA C N 1
ATOM 8810 C CA . ALA C 1 309 ? 37.360 8.506 55.406 1.00 9.58 305 ALA C CA 1
ATOM 8811 C C . ALA C 1 309 ? 37.028 9.232 54.093 1.00 9.57 305 ALA C C 1
ATOM 8812 O O . ALA C 1 309 ? 35.996 9.904 53.982 1.00 9.27 305 ALA C O 1
ATOM 8814 N N . GLU C 1 310 ? 37.907 9.092 53.104 1.00 9.67 306 GLU C N 1
ATOM 8815 C CA A GLU C 1 310 ? 37.770 9.805 51.834 0.50 9.83 306 GLU C CA 1
ATOM 8816 C CA B GLU C 1 310 ? 37.737 9.840 51.851 0.50 9.63 306 GLU C CA 1
ATOM 8817 C C . GLU C 1 310 ? 36.530 9.336 51.074 1.00 9.38 306 GLU C C 1
ATOM 8818 O O . GLU C 1 310 ? 35.938 10.103 50.318 1.00 9.51 306 GLU C O 1
ATOM 8829 N N . LEU C 1 311 ? 36.153 8.069 51.282 1.00 8.76 307 LEU C N 1
ATOM 8830 C CA . LEU C 1 311 ? 34.946 7.526 50.680 1.00 8.25 307 LEU C CA 1
ATOM 8831 C C . LEU C 1 311 ? 33.718 7.983 51.458 1.00 7.94 307 LEU C C 1
ATOM 8832 O O . LEU C 1 311 ? 32.775 8.548 50.887 1.00 7.77 307 LEU C O 1
ATOM 8837 N N . MET C 1 312 ? 33.761 7.776 52.774 1.00 7.86 308 MET C N 1
ATOM 8838 C CA . MET C 1 312 ? 32.635 8.047 53.662 1.00 7.66 308 MET C CA 1
ATOM 8839 C C . MET C 1 312 ? 32.297 9.539 53.703 1.00 7.91 308 MET C C 1
ATOM 8840 O O . MET C 1 312 ? 31.139 9.903 53.870 1.00 7.65 308 MET C O 1
ATOM 8845 N N . ASP C 1 313 ? 33.306 10.391 53.552 1.00 8.26 309 ASP C N 1
ATOM 8846 C CA . ASP C 1 313 ? 33.103 11.838 53.598 1.00 8.75 309 ASP C CA 1
ATOM 8847 C C . ASP C 1 313 ? 32.854 12.461 52.219 1.00 8.64 309 ASP C C 1
ATOM 8848 O O . ASP C 1 313 ? 32.639 13.664 52.128 1.00 8.99 309 ASP C O 1
ATOM 8853 N N . ALA C 1 314 ? 32.886 11.653 51.163 1.00 8.43 310 ALA C N 1
ATOM 8854 C CA . ALA C 1 314 ? 32.541 12.113 49.812 1.00 8.29 310 ALA C CA 1
ATOM 8855 C C . ALA C 1 314 ? 31.059 12.476 49.692 1.00 8.06 310 ALA C C 1
ATOM 8856 O O . ALA C 1 314 ? 30.695 13.329 48.897 1.00 8.26 310 ALA C O 1
ATOM 8858 N N . VAL C 1 315 ? 30.221 11.844 50.510 1.00 7.84 311 VAL C N 1
ATOM 8859 C CA . VAL C 1 315 ? 28.754 12.057 50.479 1.00 7.62 311 VAL C CA 1
ATOM 8860 C C . VAL C 1 315 ? 28.396 13.401 51.100 1.00 7.93 311 VAL C C 1
ATOM 8861 O O . VAL C 1 315 ? 28.865 13.723 52.215 1.00 7.82 311 VAL C O 1
ATOM 8865 N N . TYR C 1 316 ? 27.566 14.158 50.381 1.00 8.02 312 TYR C N 1
ATOM 8866 C CA . TYR C 1 316 ? 27.062 15.461 50.852 1.00 8.48 312 TYR C CA 1
ATOM 8867 C C . TYR C 1 316 ? 26.278 15.266 52.170 1.00 8.65 312 TYR C C 1
ATOM 8868 O O . TYR C 1 316 ? 25.660 14.220 52.392 1.00 8.27 312 TYR C O 1
ATOM 8877 N N . ALA C 1 317 ? 26.328 16.272 53.039 1.00 9.13 313 ALA C N 1
ATOM 8878 C CA . ALA C 1 317 ? 25.534 16.255 54.276 1.00 9.37 313 ALA C CA 1
ATOM 8879 C C . ALA C 1 317 ? 24.076 15.959 53.983 1.00 9.50 313 ALA C C 1
ATOM 8880 O O . ALA C 1 317 ? 23.442 16.615 53.140 1.00 9.85 313 ALA C O 1
ATOM 8882 N N . GLY C 1 318 ? 23.539 15.001 54.724 1.00 9.58 314 GLY C N 1
ATOM 8883 C CA . GLY C 1 318 ? 22.138 14.642 54.616 1.00 9.59 314 GLY C CA 1
ATOM 8884 C C . GLY C 1 318 ? 21.927 13.453 53.698 1.00 9.45 314 GLY C C 1
ATOM 8885 O O . GLY C 1 318 ? 20.839 12.860 53.701 1.00 9.23 314 GLY C O 1
ATOM 8886 N N . GLY C 1 319 ? 22.951 13.079 52.931 1.00 9.20 315 GLY C N 1
ATOM 8887 C CA . GLY C 1 319 ? 22.832 11.977 51.954 1.00 9.32 315 GLY C CA 1
ATOM 8888 C C . GLY C 1 319 ? 22.742 10.580 52.564 1.00 9.58 315 GLY C C 1
ATOM 8889 O O . GLY C 1 319 ? 22.194 9.653 51.949 1.00 8.74 315 GLY C O 1
ATOM 8890 N N . LEU C 1 320 ? 23.299 10.419 53.765 1.00 10.05 316 LEU C N 1
ATOM 8891 C CA . LEU C 1 320 ? 23.168 9.181 54.517 1.00 10.96 316 LEU C CA 1
ATOM 8892 C C . LEU C 1 320 ? 22.258 9.482 55.674 1.00 12.39 316 LEU C C 1
ATOM 8893 O O . LEU C 1 320 ? 22.483 10.416 56.424 1.00 12.67 316 LEU C O 1
ATOM 8898 N N . GLY C 1 321 ? 21.219 8.686 55.832 1.00 14.05 317 GLY C N 1
ATOM 8899 C CA . GLY C 1 321 ? 20.183 9.096 56.767 1.00 15.16 317 GLY C CA 1
ATOM 8900 C C . GLY C 1 321 ? 19.261 8.008 57.201 1.00 14.97 317 GLY C C 1
ATOM 8901 O O . GLY C 1 321 ? 19.510 6.821 56.986 1.00 15.45 317 GLY C O 1
ATOM 8902 N N . GLY C 1 322 ? 18.179 8.444 57.840 1.00 14.65 318 GLY C N 1
ATOM 8903 C CA . GLY C 1 322 ? 17.211 7.534 58.379 1.00 14.22 318 GLY C CA 1
ATOM 8904 C C . GLY C 1 322 ? 16.857 8.077 59.753 1.00 13.77 318 GLY C C 1
ATOM 8905 O O . GLY C 1 322 ? 17.636 8.808 60.375 1.00 17.33 318 GLY C O 1
ATOM 8906 N N . THR C 1 323 ? 15.682 7.731 60.221 1.00 12.00 319 THR C N 1
ATOM 8907 C CA . THR C 1 323 ? 15.179 8.297 61.441 1.00 10.76 319 THR C CA 1
ATOM 8908 C C . THR C 1 323 ? 15.788 7.626 62.645 1.00 9.85 319 THR C C 1
ATOM 8909 O O . THR C 1 323 ? 16.287 8.299 63.556 1.00 9.07 319 THR C O 1
ATOM 8913 N N . TYR C 1 324 ? 15.719 6.293 62.666 1.00 8.86 320 TYR C N 1
ATOM 8914 C CA . TYR C 1 324 ? 16.119 5.532 63.847 1.00 8.68 320 TYR C CA 1
ATOM 8915 C C . TYR C 1 324 ? 17.618 5.278 63.973 1.00 8.33 320 TYR C C 1
ATOM 8916 O O . TYR C 1 324 ? 18.093 5.051 65.057 1.00 8.44 320 TYR C O 1
ATOM 8925 N N . GLY C 1 325 ? 18.352 5.311 62.867 1.00 8.02 321 GLY C N 1
ATOM 8926 C CA . GLY C 1 325 ? 19.696 4.701 62.816 1.00 7.82 321 GLY C CA 1
ATOM 8927 C C . GLY C 1 325 ? 20.631 5.187 63.909 1.00 7.61 321 GLY C C 1
ATOM 8928 O O . GLY C 1 325 ? 20.642 6.358 64.224 1.00 7.25 321 GLY C O 1
ATOM 8929 N N . GLY C 1 326 ? 21.453 4.282 64.446 1.00 7.35 322 GLY C N 1
ATOM 8930 C CA . GLY C 1 326 ? 22.337 4.625 65.554 1.00 7.24 322 GLY C CA 1
ATOM 8931 C C . GLY C 1 326 ? 21.526 4.967 66.796 1.00 7.07 322 GLY C C 1
ATOM 8932 O O . GLY C 1 326 ? 21.859 5.893 67.542 1.00 6.88 322 GLY C O 1
ATOM 8933 N N . ASN C 1 327 ? 20.444 4.220 67.011 1.00 6.96 323 ASN C N 1
ATOM 8934 C CA . ASN C 1 327 ? 19.546 4.473 68.138 1.00 6.91 323 ASN C CA 1
ATOM 8935 C C . ASN C 1 327 ? 20.368 4.435 69.429 1.00 6.99 323 ASN C C 1
ATOM 8936 O O . ASN C 1 327 ? 21.171 3.520 69.592 1.00 7.21 323 ASN C O 1
ATOM 8941 N N . PRO C 1 328 ? 20.167 5.409 70.341 1.00 7.08 324 PRO C N 1
ATOM 8942 C CA . PRO C 1 328 ? 21.041 5.547 71.501 1.00 7.23 324 PRO C CA 1
ATOM 8943 C C . PRO C 1 32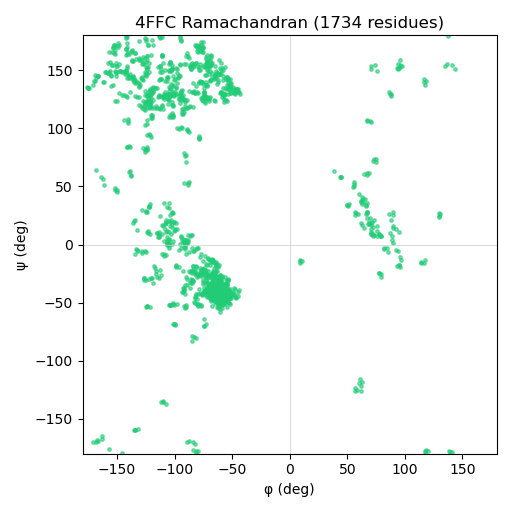8 ? 20.984 4.361 72.465 1.00 7.26 324 PRO C C 1
ATOM 8944 O O . PRO C 1 328 ? 21.987 3.995 73.067 1.00 7.24 324 PRO C O 1
ATOM 8948 N N . VAL C 1 329 ? 19.812 3.744 72.595 1.00 7.34 325 VAL C N 1
ATOM 8949 C CA . VAL C 1 329 ? 19.701 2.535 73.403 1.00 7.36 325 VAL C CA 1
ATOM 8950 C C . VAL C 1 329 ? 20.480 1.377 72.777 1.00 7.38 325 VAL C C 1
ATOM 8951 O O . VAL C 1 329 ? 21.208 0.655 73.472 1.00 7.55 325 VAL C O 1
ATOM 8955 N N . THR C 1 330 ? 20.373 1.221 71.452 1.00 7.21 326 THR C N 1
ATOM 8956 C CA . THR C 1 330 ? 21.147 0.180 70.755 1.00 7.17 326 THR C CA 1
ATOM 8957 C C . THR C 1 330 ? 22.647 0.488 70.798 1.00 7.19 326 THR C C 1
ATOM 8958 O O . THR C 1 330 ? 23.469 -0.432 70.844 1.00 7.06 326 THR C O 1
ATOM 8962 N N . CYS C 1 331 ? 23.011 1.777 70.809 1.00 7.44 327 CYS C N 1
ATOM 8963 C CA . CYS C 1 331 ? 24.422 2.145 70.896 1.00 7.75 327 CYS C CA 1
ATOM 8964 C C . CYS C 1 331 ? 24.971 1.792 72.260 1.00 7.86 327 CYS C C 1
ATOM 8965 O O . CYS C 1 331 ? 26.120 1.335 72.369 1.00 8.14 327 CYS C O 1
ATOM 8968 N N . ALA C 1 332 ? 24.189 2.051 73.302 1.00 7.91 328 ALA C N 1
ATOM 8969 C CA . ALA C 1 332 ? 24.596 1.697 74.660 1.00 8.09 328 ALA C CA 1
ATOM 8970 C C . ALA C 1 332 ? 24.803 0.181 74.778 1.00 8.15 328 ALA C C 1
ATOM 8971 O O . ALA C 1 332 ? 25.724 -0.285 75.456 1.00 8.43 328 ALA C O 1
ATOM 8973 N N . ALA C 1 333 ? 23.938 -0.572 74.114 1.00 8.24 329 ALA C N 1
ATOM 8974 C CA . ALA C 1 333 ? 24.033 -2.025 74.094 1.00 8.37 329 ALA C CA 1
ATOM 8975 C C . ALA C 1 333 ? 25.332 -2.456 73.404 1.00 8.46 329 ALA C C 1
ATOM 8976 O O . ALA C 1 333 ? 25.989 -3.384 73.858 1.00 8.38 329 ALA C O 1
ATOM 8978 N N . ALA C 1 334 ? 25.676 -1.783 72.296 1.00 8.47 330 ALA C N 1
ATOM 8979 C CA . ALA C 1 334 ? 26.888 -2.065 71.538 1.00 8.65 330 ALA C CA 1
ATOM 8980 C C . ALA C 1 334 ? 28.142 -1.770 72.344 1.00 9.02 330 ALA C C 1
ATOM 8981 O O . ALA C 1 334 ? 29.067 -2.571 72.367 1.00 9.14 330 ALA C O 1
ATOM 8983 N N . VAL C 1 335 ? 28.203 -0.615 72.989 1.00 9.30 331 VAL C N 1
ATOM 8984 C CA . VAL C 1 335 ? 29.391 -0.323 73.815 1.00 9.76 331 VAL C CA 1
ATOM 8985 C C . VAL C 1 335 ? 29.608 -1.436 74.850 1.00 10.07 331 VAL C C 1
ATOM 8986 O O . VAL C 1 335 ? 30.748 -1.918 75.052 1.00 10.67 331 VAL C O 1
ATOM 8990 N N . ALA C 1 336 ? 28.514 -1.865 75.473 1.00 10.37 332 ALA C N 1
ATOM 8991 C CA . ALA C 1 336 ? 28.530 -2.904 76.498 1.00 10.73 332 ALA C CA 1
ATOM 8992 C C . ALA C 1 336 ? 28.935 -4.237 75.902 1.00 10.89 332 ALA C C 1
ATOM 8993 O O . ALA C 1 336 ? 29.781 -4.927 76.460 1.00 11.55 332 ALA C O 1
ATOM 8995 N N . ALA C 1 337 ? 28.368 -4.583 74.746 1.00 10.82 333 ALA C N 1
ATOM 8996 C CA . ALA C 1 337 ? 28.635 -5.878 74.116 1.00 10.99 333 ALA C CA 1
ATOM 8997 C C . ALA C 1 337 ? 30.088 -6.006 73.668 1.00 11.39 333 ALA C C 1
ATOM 8998 O O . ALA C 1 337 ? 30.741 -7.039 73.876 1.00 11.37 333 ALA C O 1
ATOM 9000 N N . LEU C 1 338 ? 30.591 -4.956 73.038 1.00 11.74 334 LEU C N 1
ATOM 9001 C CA . LEU C 1 338 ? 31.969 -4.944 72.578 1.00 12.49 334 LEU C CA 1
ATOM 9002 C C . LEU C 1 338 ? 32.928 -5.058 73.770 1.00 12.80 334 LEU C C 1
ATOM 9003 O O . LEU C 1 338 ? 33.966 -5.725 73.687 1.00 12.75 334 LEU C O 1
ATOM 9008 N N . GLY C 1 339 ? 32.580 -4.403 74.874 1.00 12.97 335 GLY C N 1
ATOM 9009 C CA . GLY C 1 339 ? 33.316 -4.509 76.119 1.00 13.51 335 GLY C CA 1
ATOM 9010 C C . GLY C 1 339 ? 33.398 -5.938 76.628 1.00 13.52 335 GLY C C 1
ATOM 9011 O O . GLY C 1 339 ? 34.465 -6.392 77.044 1.00 14.38 335 GLY C O 1
ATOM 9012 N N . VAL C 1 340 ? 32.272 -6.641 76.591 1.00 13.29 336 VAL C N 1
ATOM 9013 C CA . VAL C 1 340 ? 32.220 -8.060 77.003 1.00 13.58 336 VAL C CA 1
ATOM 9014 C C . VAL C 1 340 ? 33.117 -8.928 76.122 1.00 13.77 336 VAL C C 1
ATOM 9015 O O . VAL C 1 340 ? 33.830 -9.807 76.627 1.00 14.25 336 VAL C O 1
ATOM 9019 N N . MET C 1 341 ? 33.073 -8.701 74.807 1.00 13.85 337 MET C N 1
ATOM 9020 C CA . MET C 1 341 ? 33.883 -9.480 73.869 1.00 14.06 337 MET C CA 1
ATOM 9021 C C . MET C 1 341 ? 35.362 -9.319 74.199 1.00 14.98 337 MET C C 1
ATOM 9022 O O . MET C 1 341 ? 36.131 -10.274 74.090 1.00 14.47 337 MET C O 1
ATOM 9027 N N . ARG C 1 342 ? 35.749 -8.101 74.585 1.00 15.76 338 ARG C N 1
ATOM 9028 C CA A ARG C 1 342 ? 37.135 -7.784 74.924 0.60 17.11 338 ARG C CA 1
ATOM 9029 C CA B ARG C 1 342 ? 37.150 -7.837 74.899 0.40 16.39 338 ARG C CA 1
ATOM 9030 C C . ARG C 1 342 ? 37.514 -8.439 76.256 1.00 17.16 338 ARG C C 1
ATOM 9031 O O . ARG C 1 342 ? 38.543 -9.143 76.373 1.00 16.96 338 ARG C O 1
ATOM 9046 N N . GLU C 1 343 ? 36.666 -8.202 77.247 1.00 17.50 339 GLU C N 1
ATOM 9047 C CA . GLU C 1 343 ? 36.890 -8.662 78.619 1.00 18.83 339 GLU C CA 1
ATOM 9048 C C . GLU C 1 343 ? 37.007 -10.161 78.745 1.00 18.28 339 GLU C C 1
ATOM 9049 O O . GLU C 1 343 ? 37.868 -10.656 79.481 1.00 18.38 339 GLU C O 1
ATOM 9055 N N . LEU C 1 344 ? 36.160 -10.886 78.018 1.00 17.44 340 LEU C N 1
ATOM 9056 C CA . LEU C 1 344 ? 36.183 -12.351 78.025 1.00 16.82 340 LEU C CA 1
ATOM 9057 C C . LEU C 1 344 ? 37.061 -12.940 76.910 1.00 16.69 340 LEU C C 1
ATOM 9058 O O . LEU C 1 344 ? 37.165 -14.157 76.770 1.00 16.77 340 LEU C O 1
ATOM 9063 N N . ASP C 1 345 ? 37.712 -12.081 76.135 1.00 16.15 341 ASP C N 1
ATOM 9064 C CA . ASP C 1 345 ? 38.461 -12.509 74.947 1.00 16.41 341 ASP C CA 1
ATOM 9065 C C . ASP C 1 345 ? 37.651 -13.521 74.146 1.00 15.76 341 ASP C C 1
ATOM 9066 O O . ASP C 1 345 ? 38.069 -14.668 73.912 1.00 15.87 341 ASP C O 1
ATOM 9071 N N . LEU C 1 346 ? 36.464 -13.103 73.730 1.00 14.87 342 LEU C N 1
ATOM 9072 C CA . LEU C 1 346 ? 35.616 -13.975 72.918 1.00 14.52 342 LEU C CA 1
ATOM 9073 C C . LEU C 1 346 ? 36.230 -14.413 71.574 1.00 14.36 342 LEU C C 1
ATOM 9074 O O . LEU C 1 346 ? 35.958 -15.524 71.145 1.00 14.78 342 LEU C O 1
ATOM 9079 N N . PRO C 1 347 ? 37.122 -13.609 70.955 1.00 14.36 343 PRO C N 1
ATOM 9080 C CA . PRO C 1 347 ? 37.822 -14.169 69.791 1.00 14.32 343 PRO C CA 1
ATOM 9081 C C . PRO C 1 347 ? 38.653 -15.421 70.121 1.00 14.55 343 PRO C C 1
ATOM 9082 O O . PRO C 1 347 ? 38.596 -16.404 69.382 1.00 14.10 343 PRO C O 1
ATOM 9086 N N . ALA C 1 348 ? 39.363 -15.405 71.250 1.00 14.86 344 ALA C N 1
ATOM 9087 C CA . ALA C 1 348 ? 40.122 -16.583 71.692 1.00 15.23 344 ALA C CA 1
ATOM 9088 C C . ALA C 1 348 ? 39.186 -17.764 71.958 1.00 15.58 344 ALA C C 1
ATOM 9089 O O . ALA C 1 348 ? 39.476 -18.909 71.611 1.00 15.27 344 ALA C O 1
ATOM 9091 N N . ARG C 1 349 ? 38.049 -17.480 72.578 1.00 16.35 345 ARG C N 1
ATOM 9092 C CA . ARG C 1 349 ? 37.068 -18.510 72.852 1.00 17.11 345 ARG C CA 1
ATOM 9093 C C . ARG C 1 349 ? 36.549 -19.130 71.552 1.00 16.45 345 ARG C C 1
ATOM 9094 O O . ARG C 1 349 ? 36.368 -20.351 71.462 1.00 15.84 345 ARG C O 1
ATOM 9102 N N . ALA C 1 350 ? 36.276 -18.289 70.557 1.00 15.41 346 ALA C N 1
ATOM 9103 C CA . ALA C 1 350 ? 35.932 -18.799 69.222 1.00 15.40 346 ALA C CA 1
ATOM 9104 C C . ALA C 1 350 ? 37.015 -19.712 68.648 1.00 15.37 346 ALA C C 1
ATOM 9105 O O . ALA C 1 350 ? 36.709 -20.756 68.062 1.00 15.63 346 ALA C O 1
ATOM 9107 N N . ARG C 1 351 ? 38.280 -19.334 68.820 1.00 16.05 347 ARG C N 1
ATOM 9108 C CA . ARG C 1 351 ? 39.389 -20.171 68.354 1.00 16.56 347 ARG C CA 1
ATOM 9109 C C . ARG C 1 351 ? 39.402 -21.542 69.055 1.00 16.78 347 ARG C C 1
ATOM 9110 O O . ARG C 1 351 ? 39.570 -22.571 68.396 1.00 17.25 347 ARG C O 1
ATOM 9118 N N . ALA C 1 352 ? 39.162 -21.565 70.362 1.00 17.12 348 ALA C N 1
ATOM 9119 C CA . ALA C 1 352 ? 39.097 -22.838 71.109 1.00 17.25 348 ALA C CA 1
ATOM 9120 C C . ALA C 1 352 ? 37.928 -23.694 70.623 1.00 17.52 348 ALA C C 1
ATOM 9121 O O . ALA C 1 352 ? 38.073 -24.898 70.436 1.00 17.38 348 ALA C O 1
ATOM 9123 N N . ILE C 1 353 ? 36.779 -23.069 70.371 1.00 17.47 349 ILE C N 1
ATOM 9124 C CA . ILE C 1 353 ? 35.625 -23.795 69.833 1.00 17.71 349 ILE C CA 1
ATOM 9125 C C . ILE C 1 353 ? 35.947 -24.389 68.459 1.00 18.36 349 ILE C C 1
ATOM 9126 O O . ILE C 1 353 ? 35.578 -25.535 68.168 1.00 18.18 349 ILE C O 1
ATOM 9131 N N . GLU C 1 354 ? 36.653 -23.640 67.620 1.00 19.27 350 GLU C N 1
ATOM 9132 C CA . GLU C 1 354 ? 37.075 -24.163 66.318 1.00 20.32 350 GLU C CA 1
ATOM 9133 C C . GLU C 1 354 ? 37.896 -25.434 66.510 1.00 20.91 350 GLU C C 1
ATOM 9134 O O . GLU C 1 354 ? 37.627 -26.446 65.870 1.00 20.45 350 GLU C O 1
ATOM 9140 N N . ALA C 1 355 ? 38.888 -25.372 67.394 1.00 21.08 351 ALA C N 1
ATOM 9141 C CA . ALA C 1 355 ? 39.802 -26.500 67.599 1.00 21.71 351 ALA C CA 1
ATOM 9142 C C . ALA C 1 355 ? 39.051 -27.750 68.017 1.00 22.46 351 ALA C C 1
ATOM 9143 O O . ALA C 1 355 ? 39.212 -28.793 67.389 1.00 22.97 351 ALA C O 1
ATOM 9145 N N . SER C 1 356 ? 38.222 -27.632 69.053 1.00 22.74 352 SER C N 1
ATOM 9146 C CA . SER C 1 356 ? 37.572 -28.784 69.650 1.00 22.98 352 SER C CA 1
ATOM 9147 C C . SER C 1 356 ? 36.450 -29.320 68.775 1.00 22.44 352 SER C C 1
ATOM 9148 O O . SER C 1 356 ? 36.351 -30.525 68.585 1.00 22.27 352 SER C O 1
ATOM 9151 N N . VAL C 1 357 ? 35.623 -28.432 68.213 1.00 20.42 353 VAL C N 1
ATOM 9152 C CA . VAL C 1 357 ? 34.457 -28.873 67.445 1.00 19.96 353 VAL C CA 1
ATOM 9153 C C . VAL C 1 357 ? 34.871 -29.402 66.069 1.00 20.51 353 VAL C C 1
ATOM 9154 O O . VAL C 1 357 ? 34.353 -30.435 65.628 1.00 21.32 353 VAL C O 1
ATOM 9158 N N . THR C 1 358 ? 35.805 -28.724 65.393 1.00 21.39 354 THR C N 1
ATOM 9159 C CA . THR C 1 358 ? 36.302 -29.197 64.089 1.00 21.85 354 THR C CA 1
ATOM 9160 C C . THR C 1 358 ? 36.905 -30.616 64.194 1.00 22.27 354 THR C C 1
ATOM 9161 O O . THR C 1 358 ? 36.672 -31.457 63.323 1.00 21.01 354 THR C O 1
ATOM 9165 N N . SER C 1 359 ? 37.652 -30.904 65.253 1.00 23.97 355 SER C N 1
ATOM 9166 C CA . SER C 1 359 ? 38.225 -32.261 65.377 1.00 24.76 355 SER C CA 1
ATOM 9167 C C . SER C 1 359 ? 37.145 -33.336 65.626 1.00 24.30 355 SER C C 1
ATOM 9168 O O . SER C 1 359 ? 37.233 -34.423 65.052 1.00 23.69 355 SER C O 1
ATOM 9171 N N . ARG C 1 360 ? 36.121 -33.028 66.427 1.00 23.21 356 ARG C N 1
ATOM 9172 C CA . ARG C 1 360 ? 35.009 -33.963 66.616 1.00 23.37 356 ARG C CA 1
ATOM 9173 C C . ARG C 1 360 ? 34.260 -34.197 65.316 1.00 21.85 356 ARG C C 1
ATOM 9174 O O . ARG C 1 360 ? 33.920 -35.332 64.983 1.00 20.44 356 ARG C O 1
ATOM 9182 N N . LEU C 1 361 ? 33.963 -33.108 64.610 1.00 20.79 357 LEU C N 1
ATOM 9183 C CA . LEU C 1 361 ? 33.194 -33.197 63.378 1.00 20.14 357 LEU C CA 1
ATOM 9184 C C . LEU C 1 361 ? 33.974 -33.921 62.286 1.00 19.78 357 LEU C C 1
ATOM 9185 O O . LEU C 1 361 ? 33.384 -34.675 61.512 1.00 19.12 357 LEU C O 1
ATOM 9190 N N . SER C 1 362 ? 35.290 -33.705 62.225 1.00 19.50 358 SER C N 1
ATOM 9191 C CA . SER C 1 362 ? 36.136 -34.415 61.265 1.00 20.26 358 SER C CA 1
ATOM 9192 C C . SER C 1 362 ? 36.206 -35.932 61.558 1.00 19.85 358 SER C C 1
ATOM 9193 O O . SER C 1 362 ? 36.137 -36.751 60.630 1.00 20.03 358 SER C O 1
ATOM 9196 N N . ALA C 1 363 ? 36.310 -36.298 62.834 1.00 19.24 359 ALA C N 1
ATOM 9197 C CA . ALA C 1 363 ? 36.215 -37.724 63.227 1.00 19.56 359 ALA C CA 1
ATOM 9198 C C . ALA C 1 363 ? 34.865 -38.314 62.810 1.00 19.25 359 ALA C C 1
ATOM 9199 O O . ALA C 1 363 ? 34.802 -39.419 62.287 1.00 19.51 359 ALA C O 1
ATOM 9201 N N . LEU C 1 364 ? 33.789 -37.567 63.032 1.00 18.93 360 LEU C N 1
ATOM 9202 C CA . LEU C 1 364 ? 32.452 -38.014 62.656 1.00 19.27 360 LEU C CA 1
ATOM 9203 C C . LEU C 1 364 ? 32.346 -38.232 61.148 1.00 20.04 360 LEU C C 1
ATOM 9204 O O . LEU C 1 364 ? 31.775 -39.241 60.706 1.00 19.71 360 LEU C O 1
ATOM 9209 N N . ALA C 1 365 ? 32.925 -37.317 60.367 1.00 20.37 361 ALA C N 1
ATOM 9210 C CA . ALA C 1 365 ? 32.926 -37.443 58.907 1.00 21.42 361 ALA C CA 1
ATOM 9211 C C . ALA C 1 365 ? 33.615 -38.705 58.395 1.00 23.07 361 ALA C C 1
ATOM 9212 O O . ALA C 1 365 ? 33.268 -39.188 57.326 1.00 23.49 361 ALA C O 1
ATOM 9214 N N . GLU C 1 366 ? 34.606 -39.213 59.124 1.00 25.40 362 GLU C N 1
ATOM 9215 C CA . GLU C 1 366 ? 35.295 -40.457 58.729 1.00 27.48 362 GLU C CA 1
ATOM 9216 C C . GLU C 1 366 ? 34.461 -41.690 59.044 1.00 27.67 362 GLU C C 1
ATOM 9217 O O . GLU C 1 366 ? 34.626 -42.735 58.433 1.00 28.31 362 GLU C O 1
ATOM 9223 N N . GLU C 1 367 ? 33.560 -41.541 60.000 1.00 28.39 363 GLU C N 1
ATOM 9224 C CA . GLU C 1 367 ? 32.779 -42.632 60.561 1.00 28.79 363 GLU C CA 1
ATOM 9225 C C . GLU C 1 367 ? 31.476 -42.845 59.768 1.00 27.68 363 GLU C C 1
ATOM 9226 O O . GLU C 1 367 ? 30.966 -43.967 59.683 1.00 28.33 363 GLU C O 1
ATOM 9232 N N . VAL C 1 368 ? 30.945 -41.775 59.183 1.00 24.25 364 VAL C N 1
ATOM 9233 C CA . VAL C 1 368 ? 29.745 -41.863 58.363 1.00 23.17 364 VAL C CA 1
ATOM 9234 C C . VAL C 1 368 ? 30.096 -41.560 56.909 1.00 22.43 364 VAL C C 1
ATOM 9235 O O . VAL C 1 368 ? 31.246 -41.266 56.593 1.00 23.38 364 VAL C O 1
ATOM 9239 N N . ASP C 1 369 ? 29.108 -41.640 56.026 1.00 21.81 365 ASP C N 1
ATOM 9240 C CA . ASP C 1 369 ? 29.334 -41.428 54.598 1.00 22.61 365 ASP C CA 1
ATOM 9241 C C . ASP C 1 369 ? 28.498 -40.284 54.019 1.00 20.96 365 ASP C C 1
ATOM 9242 O O . ASP C 1 369 ? 28.469 -40.099 52.805 1.00 20.72 365 ASP C O 1
ATOM 9247 N N . ILE C 1 370 ? 27.831 -39.517 54.884 1.00 19.93 366 ILE C N 1
ATOM 9248 C CA . ILE C 1 370 ? 26.892 -38.475 54.427 1.00 18.62 366 ILE C CA 1
ATOM 9249 C C . ILE C 1 370 ? 27.435 -37.066 54.668 1.00 17.90 366 ILE C C 1
ATOM 9250 O O . ILE C 1 370 ? 26.745 -36.104 54.405 1.00 16.49 366 ILE C O 1
ATOM 9255 N N . ILE C 1 371 ? 28.662 -36.943 55.178 1.00 17.41 367 ILE C N 1
ATOM 9256 C CA . ILE C 1 371 ? 29.256 -35.616 55.397 1.00 17.04 367 ILE C CA 1
ATOM 9257 C C . ILE C 1 371 ? 30.269 -35.367 54.303 1.00 16.75 367 ILE C C 1
ATOM 9258 O O . ILE C 1 371 ? 31.313 -36.026 54.263 1.00 17.63 367 ILE C O 1
ATOM 9263 N N . GLY C 1 372 ? 29.964 -34.419 53.422 1.00 16.08 368 GLY C N 1
ATOM 9264 C CA . GLY C 1 372 ? 30.818 -34.111 52.299 1.00 16.05 368 GLY C CA 1
ATOM 9265 C C . GLY C 1 372 ? 32.003 -33.223 52.641 1.00 15.92 368 GLY C C 1
ATOM 9266 O O . GLY C 1 372 ? 33.028 -33.282 51.973 1.00 16.79 368 GLY C O 1
ATOM 9267 N N . GLU C 1 373 ? 31.863 -32.390 53.672 1.00 15.52 369 GLU C N 1
ATOM 9268 C CA . GLU C 1 373 ? 32.920 -31.466 54.084 1.00 15.23 369 GLU C CA 1
ATOM 9269 C C . GLU C 1 373 ? 32.583 -30.914 55.461 1.00 14.53 369 GLU C C 1
ATOM 9270 O O . GLU C 1 373 ? 31.406 -30.743 55.795 1.00 13.52 369 GLU C O 1
ATOM 9276 N N . VAL C 1 374 ? 33.634 -30.695 56.249 1.00 14.43 370 VAL C N 1
ATOM 9277 C CA . VAL C 1 374 ? 33.589 -29.938 57.501 1.00 14.29 370 VAL C CA 1
ATOM 9278 C C . VAL C 1 374 ? 34.365 -28.666 57.217 1.00 14.04 370 VAL C C 1
ATOM 9279 O O . VAL C 1 374 ? 35.490 -28.739 56.741 1.00 14.19 370 VAL C O 1
ATOM 9283 N N . ARG C 1 375 ? 33.778 -27.506 57.482 1.00 13.74 371 ARG C N 1
ATOM 9284 C CA . ARG C 1 375 ? 34.445 -26.254 57.152 1.00 13.50 371 ARG C CA 1
ATOM 9285 C C . ARG C 1 375 ? 33.992 -25.117 58.052 1.00 13.70 371 ARG C C 1
ATOM 9286 O O . ARG C 1 375 ? 33.035 -25.251 58.836 1.00 13.90 371 ARG C O 1
ATOM 9294 N N . GLY C 1 376 ? 34.710 -24.012 57.942 1.00 13.83 372 GLY C N 1
ATOM 9295 C CA . GLY C 1 376 ? 34.406 -22.804 58.703 1.00 14.39 372 GLY C CA 1
ATOM 9296 C C . GLY C 1 376 ? 35.572 -22.393 59.588 1.00 14.90 372 GLY C C 1
ATOM 9297 O O . GLY C 1 376 ? 36.629 -23.011 59.568 1.00 15.18 372 GLY C O 1
ATOM 9298 N N . ARG C 1 377 ? 35.375 -21.335 60.357 1.00 15.45 373 ARG C N 1
ATOM 9299 C CA . ARG C 1 377 ? 36.415 -20.783 61.214 1.00 16.39 373 ARG C CA 1
ATOM 9300 C C . ARG C 1 377 ? 35.779 -20.312 62.506 1.00 15.04 373 ARG C C 1
ATOM 9301 O O . ARG C 1 377 ? 34.623 -19.894 62.519 1.00 13.87 373 ARG C O 1
ATOM 9309 N N . GLY C 1 378 ? 36.537 -20.379 63.596 1.00 14.29 374 GLY C N 1
ATOM 9310 C CA . GLY C 1 378 ? 36.043 -19.959 64.910 1.00 13.83 374 GLY C CA 1
ATOM 9311 C C . GLY C 1 378 ? 34.790 -20.688 65.340 1.00 13.25 374 GLY C C 1
ATOM 9312 O O . GLY C 1 378 ? 34.769 -21.924 65.396 1.00 13.87 374 GLY C O 1
ATOM 9313 N N . ALA C 1 379 ? 33.737 -19.931 65.635 1.00 12.55 375 ALA C N 1
ATOM 9314 C CA . ALA C 1 379 ? 32.446 -20.492 65.982 1.00 12.10 375 ALA C CA 1
ATOM 9315 C C . ALA C 1 379 ? 31.418 -20.265 64.860 1.00 11.73 375 ALA C C 1
ATOM 9316 O O . ALA C 1 379 ? 30.224 -20.071 65.097 1.00 11.64 375 ALA C O 1
ATOM 9318 N N . MET C 1 380 ? 31.912 -20.331 63.625 1.00 11.75 376 MET C N 1
ATOM 9319 C CA . MET C 1 380 ? 31.081 -20.275 62.434 1.00 11.48 376 MET C CA 1
ATOM 9320 C C . MET C 1 380 ? 31.456 -21.510 61.646 1.00 11.63 376 MET C C 1
ATOM 9321 O O . MET C 1 380 ? 32.291 -21.450 60.756 1.00 11.94 376 MET C O 1
ATOM 9326 N N . LEU C 1 381 ? 30.872 -22.641 62.034 1.00 11.84 377 LEU C N 1
ATOM 9327 C CA . LEU C 1 381 ? 31.314 -23.968 61.551 1.00 11.92 377 LEU C CA 1
ATOM 9328 C C . LEU C 1 381 ? 30.143 -24.701 60.875 1.00 11.66 377 LEU C C 1
ATOM 9329 O O . LEU C 1 381 ? 28.976 -24.510 61.219 1.00 11.52 377 LEU C O 1
ATOM 9334 N N . ALA C 1 382 ? 30.450 -25.526 59.889 1.00 11.85 378 ALA C N 1
ATOM 9335 C CA . ALA C 1 382 ? 29.403 -26.208 59.127 1.00 12.01 378 ALA C CA 1
ATOM 9336 C C . ALA C 1 382 ? 29.835 -27.560 58.631 1.00 12.19 378 ALA C C 1
ATOM 9337 O O . ALA C 1 382 ? 31.022 -27.832 58.447 1.00 12.09 378 ALA C O 1
ATOM 9339 N N . ILE C 1 383 ? 28.840 -28.396 58.409 1.00 12.90 379 ILE C N 1
ATOM 9340 C CA . ILE C 1 383 ? 29.035 -29.650 57.686 1.00 13.77 379 ILE C CA 1
ATOM 9341 C C . ILE C 1 383 ? 28.057 -29.705 56.517 1.00 13.72 379 ILE C C 1
ATOM 9342 O O . ILE C 1 383 ? 26.867 -29.423 56.670 1.00 13.48 379 ILE C O 1
ATOM 9347 N N . GLU C 1 384 ? 28.577 -30.042 55.344 1.00 13.76 380 GLU C N 1
ATOM 9348 C CA . GLU C 1 384 ? 27.745 -30.169 54.157 1.00 13.84 380 GLU C CA 1
ATOM 9349 C C . GLU C 1 384 ? 27.342 -31.627 53.998 1.00 14.16 380 GLU C C 1
ATOM 9350 O O . GLU C 1 384 ? 28.200 -32.506 54.005 1.00 14.57 380 GLU C O 1
ATOM 9356 N N . ILE C 1 385 ? 26.043 -31.856 53.865 1.00 14.08 381 ILE C N 1
ATOM 9357 C CA . ILE C 1 385 ? 25.461 -33.196 53.837 1.00 14.40 381 ILE C CA 1
ATOM 9358 C C . ILE C 1 385 ? 25.214 -33.605 52.388 1.00 14.87 381 ILE C C 1
ATOM 9359 O O . ILE C 1 385 ? 24.588 -32.858 51.594 1.00 14.11 381 ILE C O 1
ATOM 9364 N N . VAL C 1 386 ? 25.700 -34.799 52.056 1.00 15.43 382 VAL C N 1
ATOM 9365 C CA . VAL C 1 386 ? 25.665 -35.290 50.692 1.00 15.94 382 VAL C CA 1
ATOM 9366 C C . VAL C 1 386 ? 25.175 -36.736 50.662 1.00 17.35 382 VAL C C 1
ATOM 9367 O O . VAL C 1 386 ? 25.108 -37.424 51.689 1.00 17.12 382 VAL C O 1
ATOM 9371 N N . LYS C 1 387 ? 24.812 -37.164 49.463 1.00 19.14 383 LYS C N 1
ATOM 9372 C CA . LYS C 1 387 ? 24.495 -38.553 49.213 1.00 21.46 383 LYS C CA 1
ATOM 9373 C C . LYS C 1 387 ? 25.803 -39.345 49.186 1.00 22.25 383 LYS C C 1
ATOM 9374 O O . LYS C 1 387 ? 26.778 -38.893 48.577 1.00 22.65 383 LYS C O 1
ATOM 9380 N N . PRO C 1 388 ? 25.830 -40.510 49.859 1.00 23.20 384 PRO C N 1
ATOM 9381 C CA . PRO C 1 388 ? 27.048 -41.322 50.022 1.00 24.29 384 PRO C CA 1
ATOM 9382 C C . PRO C 1 388 ? 27.824 -41.532 48.725 1.00 25.48 384 PRO C C 1
ATOM 9383 O O . PRO C 1 388 ? 27.229 -41.820 47.694 1.00 24.29 384 PRO C O 1
ATOM 9387 N N . GLY C 1 389 ? 29.140 -41.341 48.786 1.00 27.19 385 GLY C N 1
ATOM 9388 C CA . GLY C 1 389 ? 30.021 -41.512 47.627 1.00 27.39 385 GLY C CA 1
ATOM 9389 C C . GLY C 1 389 ? 29.910 -40.472 46.524 1.00 28.68 385 GLY C C 1
ATOM 9390 O O . GLY C 1 389 ? 30.464 -40.660 45.431 1.00 29.26 385 GLY C O 1
ATOM 9391 N N . THR C 1 390 ? 29.196 -39.375 46.797 1.00 27.16 386 THR C N 1
ATOM 9392 C CA . THR C 1 390 ? 28.962 -38.325 45.823 1.00 26.19 386 THR C CA 1
ATOM 9393 C C . THR C 1 390 ? 29.034 -36.972 46.545 1.00 24.60 386 THR C C 1
ATOM 9394 O O . THR C 1 390 ? 29.122 -36.921 47.765 1.00 23.46 386 THR C O 1
ATOM 9398 N N . LEU C 1 391 ? 28.971 -35.897 45.775 1.00 24.74 387 LEU C N 1
ATOM 9399 C CA . LEU C 1 391 ? 28.755 -34.552 46.310 1.00 24.29 387 LEU C CA 1
ATOM 9400 C C . LEU C 1 391 ? 27.333 -34.066 45.988 1.00 23.05 387 LEU C C 1
ATOM 9401 O O . LEU C 1 391 ? 27.063 -32.855 45.973 1.00 23.33 387 LEU C O 1
ATOM 9406 N N . GLU C 1 392 ? 26.424 -34.999 45.710 1.00 21.84 388 GLU C N 1
ATOM 9407 C CA . GLU C 1 392 ? 25.028 -34.645 45.433 1.00 20.57 388 GLU C CA 1
ATOM 9408 C C . GLU C 1 392 ? 24.402 -34.157 46.729 1.00 18.60 388 GLU C C 1
ATOM 9409 O O . GLU C 1 392 ? 24.465 -34.845 47.734 1.00 17.75 388 GLU C O 1
ATOM 9415 N N . PRO C 1 393 ? 23.798 -32.959 46.718 1.00 16.96 389 PRO C N 1
ATOM 9416 C CA . PRO C 1 393 ? 23.232 -32.448 47.964 1.00 15.96 389 PRO C CA 1
ATOM 9417 C C . PRO C 1 393 ? 22.089 -33.299 48.474 1.00 15.11 389 PRO C C 1
ATOM 9418 O O . PRO C 1 393 ? 21.363 -33.876 47.673 1.00 14.64 389 PRO C O 1
ATOM 9422 N N . ASP C 1 394 ? 21.954 -33.403 49.796 1.00 14.45 390 ASP C N 1
ATOM 9423 C CA . ASP C 1 394 ? 20.770 -34.005 50.396 1.00 14.26 390 ASP C CA 1
ATOM 9424 C C . ASP C 1 394 ? 20.088 -33.041 51.385 1.00 13.76 390 ASP C C 1
ATOM 9425 O O . ASP C 1 394 ? 20.309 -33.088 52.607 1.00 13.52 390 ASP C O 1
ATOM 9430 N N . ALA C 1 395 ? 19.254 -32.166 50.831 1.00 13.81 391 ALA C N 1
ATOM 9431 C CA . ALA C 1 395 ? 18.537 -31.169 51.619 1.00 13.55 391 ALA C CA 1
ATOM 9432 C C . ALA C 1 395 ? 17.526 -31.825 52.539 1.00 13.26 391 ALA C C 1
ATOM 9433 O O . ALA C 1 395 ? 17.421 -31.453 53.697 1.00 13.31 391 ALA C O 1
ATOM 9435 N N . ALA C 1 396 ? 16.791 -32.818 52.036 1.00 13.23 392 ALA C N 1
ATOM 9436 C CA . ALA C 1 396 ? 15.798 -33.515 52.874 1.00 13.12 392 ALA C CA 1
ATOM 9437 C C . ALA C 1 396 ? 16.443 -34.097 54.132 1.00 13.24 392 ALA C C 1
ATOM 9438 O O . ALA C 1 396 ? 15.898 -33.948 55.230 1.00 13.55 392 ALA C O 1
ATOM 9440 N N . LEU C 1 397 ? 17.597 -34.746 53.986 1.00 13.57 393 LEU C N 1
ATOM 9441 C CA . LEU C 1 397 ? 18.274 -35.360 55.130 1.00 13.75 393 LEU C CA 1
ATOM 9442 C C . LEU C 1 397 ? 18.790 -34.290 56.107 1.00 13.56 393 LEU C C 1
ATOM 9443 O O . LEU C 1 397 ? 18.682 -34.435 57.339 1.00 13.20 393 LEU C O 1
ATOM 9448 N N . THR C 1 398 ? 19.358 -33.223 55.536 1.00 12.94 394 THR C N 1
ATOM 9449 C CA . THR C 1 398 ? 19.785 -32.058 56.310 1.00 12.54 394 THR C CA 1
ATOM 9450 C C . THR C 1 398 ? 18.636 -31.534 57.174 1.00 12.59 394 THR C C 1
ATOM 9451 O O . THR C 1 398 ? 18.801 -31.330 58.394 1.00 12.65 394 THR C O 1
ATOM 9455 N N . LYS C 1 399 ? 17.474 -31.332 56.554 1.00 12.78 395 LYS C N 1
ATOM 9456 C CA . LYS C 1 399 ? 16.301 -30.856 57.260 1.00 13.08 395 LYS C CA 1
ATOM 9457 C C . LYS C 1 399 ? 15.889 -31.848 58.338 1.00 13.84 395 LYS C C 1
ATOM 9458 O O . LYS C 1 399 ? 15.550 -31.449 59.447 1.00 14.04 395 LYS C O 1
ATOM 9460 N N . SER C 1 400 ? 15.921 -33.139 58.016 1.00 14.07 396 SER C N 1
ATOM 9461 C CA . SER C 1 400 ? 15.515 -34.146 58.986 1.00 14.74 396 SER C CA 1
ATOM 9462 C C . SER C 1 400 ? 16.442 -34.208 60.215 1.00 14.27 396 SER C C 1
ATOM 9463 O O . SER C 1 400 ? 15.975 -34.355 61.357 1.00 14.07 396 SER C O 1
ATOM 9466 N N . ILE C 1 401 ? 17.749 -34.092 59.993 1.00 14.12 397 ILE C N 1
ATOM 9467 C CA . ILE C 1 401 ? 18.721 -34.059 61.089 1.00 13.69 397 ILE C CA 1
ATOM 9468 C C . ILE C 1 401 ? 18.417 -32.883 62.041 1.00 13.75 397 ILE C C 1
ATOM 9469 O O . ILE C 1 401 ? 18.318 -33.067 63.275 1.00 13.68 397 ILE C O 1
ATOM 9474 N N . ALA C 1 402 ? 18.228 -31.684 61.469 1.00 13.78 398 ALA C N 1
ATOM 9475 C CA . ALA C 1 402 ? 17.970 -30.481 62.278 1.00 13.76 398 ALA C CA 1
ATOM 9476 C C . ALA C 1 402 ? 16.679 -30.612 63.065 1.00 13.60 398 ALA C C 1
ATOM 9477 O O . ALA C 1 402 ? 16.608 -30.222 64.226 1.00 13.28 398 ALA C O 1
ATOM 9479 N N . ALA C 1 403 ? 15.653 -31.178 62.430 1.00 13.73 399 ALA C N 1
ATOM 9480 C CA . ALA C 1 403 ? 14.356 -31.356 63.091 1.00 13.57 399 ALA C CA 1
ATOM 9481 C C . ALA C 1 403 ? 14.449 -32.364 64.245 1.00 13.73 399 ALA C C 1
ATOM 9482 O O . ALA C 1 403 ? 13.887 -32.151 65.310 1.00 13.83 399 ALA C O 1
ATOM 9484 N N . GLU C 1 404 ? 15.154 -33.471 64.020 1.00 13.97 400 GLU C N 1
ATOM 9485 C CA . GLU C 1 404 ? 15.359 -34.471 65.077 1.00 13.64 400 GLU C CA 1
ATOM 9486 C C . GLU C 1 404 ? 16.154 -33.884 66.230 1.00 13.59 400 GLU C C 1
ATOM 9487 O O . GLU C 1 404 ? 15.896 -34.219 67.390 1.00 13.60 400 GLU C O 1
ATOM 9489 N N . ALA C 1 405 ? 17.123 -33.015 65.926 1.00 13.14 401 ALA C N 1
ATOM 9490 C CA . ALA C 1 405 ? 17.919 -32.354 66.977 1.00 13.14 401 ALA C CA 1
ATOM 9491 C C . ALA C 1 405 ? 17.012 -31.461 67.833 1.00 13.16 401 ALA C C 1
ATOM 9492 O O . ALA C 1 405 ? 17.097 -31.462 69.075 1.00 12.61 401 ALA C O 1
ATOM 9494 N N . LEU C 1 406 ? 16.118 -30.727 67.178 1.00 13.31 402 LEU C N 1
ATOM 9495 C CA . LEU C 1 406 ? 15.152 -29.884 67.909 1.00 13.96 402 LEU C CA 1
ATOM 9496 C C . LEU C 1 406 ? 14.269 -30.708 68.852 1.00 13.81 402 LEU C C 1
ATOM 9497 O O . LEU C 1 406 ? 14.026 -30.311 69.996 1.00 13.54 402 LEU C O 1
ATOM 9502 N N . SER C 1 407 ? 13.801 -31.864 68.385 1.00 13.59 403 SER C N 1
ATOM 9503 C CA . SER C 1 407 ? 13.005 -32.772 69.237 1.00 13.78 403 SER C CA 1
ATOM 9504 C C . SER C 1 407 ? 13.761 -33.253 70.463 1.00 13.15 403 SER C C 1
ATOM 9505 O O . SER C 1 407 ? 13.152 -33.544 71.492 1.00 12.98 403 SER C O 1
ATOM 9508 N N . GLN C 1 408 ? 15.086 -33.328 70.344 1.00 12.88 404 GLN C N 1
ATOM 9509 C CA . GLN C 1 408 ? 15.979 -33.705 71.442 1.00 13.01 404 GLN C CA 1
ATOM 9510 C C . GLN C 1 408 ? 16.458 -32.517 72.276 1.00 13.09 404 GLN C C 1
ATOM 9511 O O . GLN C 1 408 ? 17.252 -32.697 73.197 1.00 13.56 404 GLN C O 1
ATOM 9517 N N . GLY C 1 409 ? 15.963 -31.313 71.987 1.00 13.27 405 GLY C N 1
ATOM 9518 C CA . GLY C 1 409 ? 16.290 -30.127 72.781 1.00 13.13 405 GLY C CA 1
ATOM 9519 C C . GLY C 1 409 ? 17.564 -29.375 72.385 1.00 12.98 405 GLY C C 1
ATOM 9520 O O . GLY C 1 409 ? 18.182 -28.694 73.221 1.00 12.85 405 GLY C O 1
ATOM 9521 N N . VAL C 1 410 ? 17.946 -29.485 71.112 1.00 12.45 406 VAL C N 1
ATOM 9522 C CA . VAL C 1 410 ? 19.136 -28.803 70.594 1.00 12.32 406 VAL C CA 1
ATOM 9523 C C . VAL C 1 410 ? 18.706 -28.024 69.343 1.00 12.48 406 VAL C C 1
ATOM 9524 O O . VAL C 1 410 ? 18.231 -28.615 68.351 1.00 12.64 406 VAL C O 1
ATOM 9528 N N . LEU C 1 411 ? 18.845 -26.700 69.410 1.00 12.48 407 LEU C N 1
ATOM 9529 C CA . LEU C 1 411 ? 18.454 -25.830 68.286 1.00 12.77 407 LEU C CA 1
ATOM 9530 C C . LEU C 1 411 ? 19.666 -25.627 67.393 1.00 12.72 407 LEU C C 1
ATOM 9531 O O . LEU C 1 411 ? 20.651 -25.001 67.799 1.00 12.22 407 LEU C O 1
ATOM 9536 N N . ILE C 1 412 ? 19.578 -26.156 66.171 1.00 12.79 408 ILE C N 1
ATOM 9537 C CA . ILE C 1 412 ? 20.651 -26.118 65.225 1.00 13.14 408 ILE C CA 1
ATOM 9538 C C . ILE C 1 412 ? 20.037 -25.688 63.897 1.00 12.57 408 ILE C C 1
ATOM 9539 O O . ILE C 1 412 ? 19.047 -26.254 63.443 1.00 12.38 408 ILE C O 1
ATOM 9544 N N . LEU C 1 413 ? 20.626 -24.667 63.303 1.00 11.93 409 LEU C N 1
ATOM 9545 C CA . LEU C 1 413 ? 20.131 -24.120 62.054 1.00 11.50 409 LEU C CA 1
ATOM 9546 C C . LEU C 1 413 ? 20.756 -24.818 60.852 1.00 11.19 409 LEU C C 1
ATOM 9547 O O . LEU C 1 413 ? 21.793 -25.491 60.950 1.00 11.10 409 LEU C O 1
ATOM 9552 N N . THR C 1 414 ? 20.133 -24.602 59.702 1.00 11.05 410 THR C N 1
ATOM 9553 C CA . THR C 1 414 ? 20.660 -25.023 58.433 1.00 11.09 410 THR C CA 1
ATOM 9554 C C . THR C 1 414 ? 20.785 -23.820 57.496 1.00 10.86 410 THR C C 1
ATOM 9555 O O . THR C 1 414 ? 20.332 -22.698 57.814 1.00 11.09 410 THR C O 1
ATOM 9559 N N . CYS C 1 415 ? 21.417 -24.062 56.348 1.00 10.94 411 CYS C N 1
ATOM 9560 C CA . CYS C 1 415 ? 21.615 -23.055 55.327 1.00 10.88 411 CYS C CA 1
ATOM 9561 C C . CYS C 1 415 ? 22.079 -23.738 54.055 1.00 10.87 411 CYS C C 1
ATOM 9562 O O . CYS C 1 415 ? 22.004 -24.976 53.944 1.00 11.15 411 CYS C O 1
ATOM 9565 N N . GLY C 1 416 ? 22.538 -22.949 53.083 1.00 10.52 412 GLY C N 1
ATOM 9566 C CA . GLY C 1 416 ? 23.135 -23.485 51.878 1.00 10.29 412 GLY C CA 1
ATOM 9567 C C . GLY C 1 416 ? 22.372 -23.135 50.604 1.00 10.21 412 GLY C C 1
ATOM 9568 O O . GLY C 1 416 ? 21.154 -23.198 50.554 1.00 10.29 412 GLY C O 1
ATOM 9569 N N . THR C 1 417 ? 23.119 -22.782 49.575 1.00 10.05 413 THR C N 1
ATOM 9570 C CA . THR C 1 417 ? 22.582 -22.678 48.225 1.00 10.06 413 THR C CA 1
ATOM 9571 C C . THR C 1 417 ? 21.697 -23.868 47.857 1.00 10.22 413 THR C C 1
ATOM 9572 O O . THR C 1 417 ? 20.643 -23.703 47.224 1.00 10.21 413 THR C O 1
ATOM 9576 N N . PHE C 1 418 ? 22.124 -25.065 48.256 1.00 10.57 414 PHE C N 1
ATOM 9577 C CA . PHE C 1 418 ? 21.377 -26.298 47.988 1.00 10.99 414 PHE C CA 1
ATOM 9578 C C . PHE C 1 418 ? 20.628 -26.885 49.192 1.00 11.10 414 PHE C C 1
ATOM 9579 O O . PHE C 1 418 ? 20.107 -28.009 49.132 1.00 11.46 414 PHE C O 1
ATOM 9587 N N . GLY C 1 419 ? 20.557 -26.111 50.270 1.00 10.90 415 GLY C N 1
ATOM 9588 C CA . GLY C 1 419 ? 19.765 -26.453 51.441 1.00 11.04 415 GLY C CA 1
ATOM 9589 C C . GLY C 1 419 ? 20.308 -27.608 52.250 1.00 11.23 415 GLY C C 1
ATOM 9590 O O . GLY C 1 419 ? 19.576 -28.180 53.053 1.00 11.87 415 GLY C O 1
ATOM 9591 N N . ASN C 1 420 ? 21.594 -27.932 52.069 1.00 11.34 416 ASN C N 1
ATOM 9592 C CA . ASN C 1 420 ? 22.175 -29.155 52.622 1.00 11.64 416 ASN C CA 1
ATOM 9593 C C . ASN C 1 420 ? 23.358 -28.890 53.540 1.00 11.32 416 ASN C C 1
ATOM 9594 O O . ASN C 1 420 ? 24.288 -29.679 53.592 1.00 11.70 416 ASN C O 1
ATOM 9599 N N . VAL C 1 421 ? 23.337 -27.765 54.257 1.00 11.17 417 VAL C N 1
ATOM 9600 C CA . VAL C 1 421 ? 24.417 -27.436 55.170 1.00 10.97 417 VAL C CA 1
ATOM 9601 C C . VAL C 1 421 ? 23.847 -27.292 56.572 1.00 10.95 417 VAL C C 1
ATOM 9602 O O . VAL C 1 421 ? 22.881 -26.572 56.779 1.00 10.81 417 VAL C O 1
ATOM 9606 N N . ILE C 1 422 ? 24.425 -28.027 57.514 1.00 10.92 418 ILE C N 1
ATOM 9607 C CA . ILE C 1 422 ? 24.112 -27.856 58.930 1.00 11.24 418 ILE C CA 1
ATOM 9608 C C . ILE C 1 422 ? 25.160 -26.912 59.494 1.00 11.18 418 ILE C C 1
ATOM 9609 O O . ILE C 1 422 ? 26.370 -27.168 59.372 1.00 11.63 418 ILE C O 1
ATOM 9614 N N . ARG C 1 423 ? 24.717 -25.813 60.103 1.00 11.26 419 ARG C N 1
ATOM 9615 C CA . ARG C 1 423 ? 25.654 -24.824 60.626 1.00 11.27 419 ARG C CA 1
ATOM 9616 C C . ARG C 1 423 ? 25.588 -24.724 62.142 1.00 11.53 419 ARG C C 1
ATOM 9617 O O . ARG C 1 423 ? 24.552 -25.017 62.767 1.00 11.89 419 ARG C O 1
ATOM 9625 N N . LEU C 1 424 ? 26.715 -24.321 62.709 1.00 11.36 420 LEU C N 1
ATOM 9626 C CA . LEU C 1 424 ? 26.863 -24.143 64.132 1.00 11.53 420 LEU C CA 1
ATOM 9627 C C . LEU C 1 424 ? 27.269 -22.690 64.381 1.00 11.05 420 LEU C C 1
ATOM 9628 O O . LEU C 1 424 ? 28.299 -22.223 63.889 1.00 10.67 420 LEU C O 1
ATOM 9633 N N . LEU C 1 425 ? 26.445 -22.013 65.170 1.00 10.92 421 LEU C N 1
ATOM 9634 C CA . LEU C 1 425 ? 26.605 -20.610 65.526 1.00 10.30 421 LEU C CA 1
ATOM 9635 C C . LEU C 1 425 ? 26.270 -20.431 67.003 1.00 10.57 421 LEU C C 1
ATOM 9636 O O . LEU C 1 425 ? 25.307 -19.730 67.358 1.00 10.58 421 LEU C O 1
ATOM 9641 N N . PRO C 1 426 ? 27.045 -21.064 67.883 1.00 10.84 422 PRO C N 1
ATOM 9642 C CA . PRO C 1 426 ? 26.697 -20.926 69.287 1.00 10.99 422 PRO C CA 1
ATOM 9643 C C . PRO C 1 426 ? 27.010 -19.536 69.791 1.00 11.05 422 PRO C C 1
ATOM 9644 O O . PRO C 1 426 ? 27.867 -18.871 69.216 1.00 10.91 422 PRO C O 1
ATOM 9648 N N . PRO C 1 427 ? 26.354 -19.107 70.877 1.00 11.45 423 PRO C N 1
ATOM 9649 C CA . PRO C 1 427 ? 26.856 -17.931 71.573 1.00 11.84 423 PRO C CA 1
ATOM 9650 C C . PRO C 1 427 ? 28.227 -18.285 72.151 1.00 12.51 423 PRO C C 1
ATOM 9651 O O . PRO C 1 427 ? 28.448 -19.436 72.556 1.00 12.78 423 PRO C O 1
ATOM 9655 N N . LEU C 1 428 ? 29.137 -17.324 72.196 1.00 12.75 424 LEU C N 1
ATOM 9656 C CA . LEU C 1 428 ? 30.495 -17.626 72.595 1.00 13.65 424 LEU C CA 1
ATOM 9657 C C . LEU C 1 428 ? 30.626 -17.710 74.113 1.00 14.10 424 LEU C C 1
ATOM 9658 O O . LEU C 1 428 ? 31.700 -18.021 74.601 1.00 15.63 424 LEU C O 1
ATOM 9663 N N . VAL C 1 429 ? 29.540 -17.439 74.835 1.00 14.06 425 VAL C N 1
ATOM 9664 C CA . VAL C 1 429 ? 29.461 -17.631 76.285 1.00 14.48 425 VAL C CA 1
ATOM 9665 C C . VAL C 1 429 ? 28.907 -19.012 76.670 1.00 14.51 425 VAL C C 1
ATOM 9666 O O . VAL C 1 429 ? 28.746 -19.312 77.855 1.00 14.64 425 VAL C O 1
ATOM 9670 N N . ILE C 1 430 ? 28.661 -19.876 75.687 1.00 14.33 426 ILE C N 1
ATOM 9671 C CA . ILE C 1 430 ? 28.307 -21.261 76.000 1.00 14.77 426 ILE C CA 1
ATOM 9672 C C . ILE C 1 430 ? 29.461 -21.957 76.749 1.00 15.48 426 ILE C C 1
ATOM 9673 O O . ILE C 1 430 ? 30.640 -21.719 76.468 1.00 15.03 426 ILE C O 1
ATOM 9678 N N . GLY C 1 431 ? 29.102 -22.795 77.721 1.00 16.79 427 GLY C N 1
ATOM 9679 C CA . GLY C 1 431 ? 30.075 -23.564 78.481 1.00 17.73 427 GLY C CA 1
ATOM 9680 C C . GLY C 1 431 ? 30.580 -24.760 77.701 1.00 18.45 427 GLY C C 1
ATOM 9681 O O . GLY C 1 431 ? 29.887 -25.267 76.813 1.00 17.29 427 GLY C O 1
ATOM 9682 N N . ASP C 1 432 ? 31.785 -25.218 78.042 1.00 19.74 428 ASP C N 1
ATOM 9683 C CA . ASP C 1 432 ? 32.362 -26.403 77.394 1.00 21.77 428 ASP C CA 1
ATOM 9684 C C . ASP C 1 432 ? 31.401 -27.582 77.484 1.00 21.56 428 ASP C C 1
ATOM 9685 O O . ASP C 1 432 ? 31.168 -28.274 76.487 1.00 21.16 428 ASP C O 1
ATOM 9690 N N . ASP C 1 433 ? 30.844 -27.814 78.675 1.00 21.67 429 ASP C N 1
ATOM 9691 C CA . ASP C 1 433 ? 30.013 -28.999 78.890 1.00 22.88 429 ASP C CA 1
ATOM 9692 C C . ASP C 1 433 ? 28.752 -28.984 78.029 1.00 21.00 429 ASP C C 1
ATOM 9693 O O . ASP C 1 433 ? 28.435 -29.995 77.391 1.00 19.89 429 ASP C O 1
ATOM 9698 N N . LEU C 1 434 ? 28.054 -27.846 77.992 1.00 19.28 430 LEU C N 1
ATOM 9699 C CA . LEU C 1 434 ? 26.783 -27.758 77.262 1.00 18.61 430 LEU C CA 1
ATOM 9700 C C . LEU C 1 434 ? 27.023 -27.813 75.748 1.00 17.97 430 LEU C C 1
ATOM 9701 O O . LEU C 1 434 ? 26.234 -28.410 75.008 1.00 17.63 430 LEU C O 1
ATOM 9706 N N . LEU C 1 435 ? 28.123 -27.223 75.296 1.00 18.14 431 LEU C N 1
ATOM 9707 C CA . LEU C 1 435 ? 28.495 -27.289 73.869 1.00 18.52 431 LEU C CA 1
ATOM 9708 C C . LEU C 1 435 ? 28.814 -28.734 73.477 1.00 18.76 431 LEU C C 1
ATOM 9709 O O . LEU C 1 435 ? 28.332 -29.216 72.448 1.00 18.51 431 LEU C O 1
ATOM 9714 N N . ASP C 1 436 ? 29.606 -29.413 74.306 1.00 19.30 432 ASP C N 1
ATOM 9715 C CA . ASP C 1 436 ? 29.908 -30.836 74.100 1.00 20.78 432 ASP C CA 1
ATOM 9716 C C . ASP C 1 436 ? 28.623 -31.668 74.019 1.00 19.41 432 ASP C C 1
ATOM 9717 O O . ASP C 1 436 ? 28.491 -32.552 73.155 1.00 18.87 432 ASP C O 1
ATOM 9722 N N . GLU C 1 437 ? 27.684 -31.382 74.914 1.00 18.41 433 GLU C N 1
ATOM 9723 C CA . GLU C 1 437 ? 26.420 -32.109 74.943 1.00 18.13 433 GLU C CA 1
ATOM 9724 C C . GLU C 1 437 ? 25.659 -31.930 73.648 1.00 17.31 433 GLU C C 1
ATOM 9725 O O . GLU C 1 437 ? 25.136 -32.909 73.082 1.00 16.82 433 GLU C O 1
ATOM 9731 N N . GLY C 1 438 ? 25.582 -30.683 73.188 1.00 16.21 434 GLY C N 1
ATOM 9732 C CA . GLY C 1 438 ? 24.913 -30.368 71.924 1.00 15.97 434 GLY C CA 1
ATOM 9733 C C . GLY C 1 438 ? 25.534 -31.068 70.733 1.00 15.64 434 GLY C C 1
ATOM 9734 O O . GLY C 1 438 ? 24.823 -31.610 69.871 1.00 15.67 434 GLY C O 1
ATOM 9735 N N . ILE C 1 439 ? 26.862 -31.076 70.674 1.00 15.91 435 ILE C N 1
ATOM 9736 C CA . ILE C 1 439 ? 27.581 -31.708 69.542 1.00 16.30 435 ILE C CA 1
ATOM 9737 C C . ILE C 1 439 ? 27.427 -33.245 69.574 1.00 16.73 435 ILE C C 1
ATOM 9738 O O . ILE C 1 439 ? 27.275 -33.888 68.535 1.00 16.25 435 ILE C O 1
ATOM 9743 N N . THR C 1 440 ? 27.448 -33.817 70.772 1.00 17.04 436 THR C N 1
ATOM 9744 C CA . THR C 1 440 ? 27.221 -35.250 70.949 1.00 17.40 436 THR C CA 1
ATOM 9745 C C . THR C 1 440 ? 25.814 -35.611 70.483 1.00 17.00 436 THR C C 1
ATOM 9746 O O . THR C 1 440 ? 25.648 -36.583 69.760 1.00 17.73 436 THR C O 1
ATOM 9750 N N . ALA C 1 441 ? 24.810 -34.819 70.853 1.00 16.32 437 ALA C N 1
ATOM 9751 C CA . ALA C 1 441 ? 23.429 -35.099 70.425 1.00 16.37 437 ALA C CA 1
ATOM 9752 C C . ALA C 1 441 ? 23.305 -35.057 68.905 1.00 16.72 437 ALA C C 1
ATOM 9753 O O . ALA C 1 441 ? 22.722 -35.955 68.292 1.00 16.82 437 ALA C O 1
ATOM 9755 N N . LEU C 1 442 ? 23.844 -34.000 68.293 1.00 16.32 438 LEU C N 1
ATOM 9756 C CA . LEU C 1 442 ? 23.892 -33.913 66.831 1.00 16.52 438 LEU C CA 1
ATOM 9757 C C . LEU C 1 442 ? 24.611 -35.121 66.191 1.00 16.77 438 LEU C C 1
ATOM 9758 O O . LEU C 1 442 ? 24.132 -35.697 65.196 1.00 16.20 438 LEU C O 1
ATOM 9763 N N . SER C 1 443 ? 25.765 -35.491 66.746 1.00 17.30 439 SER C N 1
ATOM 9764 C CA . SER C 1 443 ? 26.547 -36.619 66.204 1.00 17.98 439 SER C CA 1
ATOM 9765 C C . SER C 1 443 ? 25.753 -37.918 66.239 1.00 18.38 439 SER C C 1
ATOM 9766 O O . SER C 1 443 ? 25.733 -38.650 65.246 1.00 18.59 439 SER C O 1
ATOM 9769 N N . ASP C 1 444 ? 25.119 -38.207 67.379 1.00 18.44 440 ASP C N 1
ATOM 9770 C CA . ASP C 1 444 ? 24.267 -39.409 67.532 1.00 18.62 440 ASP C CA 1
ATOM 9771 C C . ASP C 1 444 ? 23.163 -39.466 66.461 1.00 17.83 440 ASP C C 1
ATOM 9772 O O . ASP C 1 444 ? 22.887 -40.549 65.881 1.00 17.08 440 ASP C O 1
ATOM 9777 N N . ILE C 1 445 ? 22.529 -38.314 66.185 1.00 16.57 441 ILE C N 1
ATOM 9778 C CA . ILE C 1 445 ? 21.502 -38.232 65.151 1.00 16.44 441 ILE C CA 1
ATOM 9779 C C . ILE C 1 445 ? 22.096 -38.505 63.764 1.00 16.27 441 ILE C C 1
ATOM 9780 O O . ILE C 1 445 ? 21.531 -39.274 62.985 1.00 16.88 441 ILE C O 1
ATOM 9785 N N . ILE C 1 446 ? 23.243 -37.896 63.460 1.00 16.21 442 ILE C N 1
ATOM 9786 C CA . ILE C 1 446 ? 23.927 -38.124 62.175 1.00 16.13 442 ILE C CA 1
ATOM 9787 C C . ILE C 1 446 ? 24.324 -39.601 62.018 1.00 16.67 442 ILE C C 1
ATOM 9788 O O . ILE C 1 446 ? 24.161 -40.191 60.951 1.00 16.01 442 ILE C O 1
ATOM 9793 N N . ARG C 1 447 ? 24.838 -40.196 63.087 1.00 17.29 443 ARG C N 1
ATOM 9794 C CA . ARG C 1 447 ? 25.161 -41.625 63.063 1.00 18.86 443 ARG C CA 1
ATOM 9795 C C . ARG C 1 447 ? 23.921 -42.481 62.775 1.00 19.15 443 ARG C C 1
ATOM 9796 O O . ARG C 1 447 ? 24.003 -43.434 61.998 1.00 19.38 443 ARG C O 1
ATOM 9804 N N . ALA C 1 448 ? 22.793 -42.136 63.394 1.00 19.48 444 ALA C N 1
ATOM 9805 C CA . ALA C 1 448 ? 21.526 -42.845 63.190 1.00 21.16 444 ALA C CA 1
ATOM 9806 C C . ALA C 1 448 ? 21.067 -42.764 61.734 1.00 22.81 444 ALA C C 1
ATOM 9807 O O . ALA C 1 448 ? 20.539 -43.730 61.193 1.00 22.62 444 ALA C O 1
ATOM 9809 N N . LYS C 1 449 ? 21.281 -41.609 61.110 1.00 24.92 445 LYS C N 1
ATOM 9810 C CA . LYS C 1 449 ? 20.918 -41.387 59.706 1.00 28.14 445 LYS C CA 1
ATOM 9811 C C . LYS C 1 449 ? 21.889 -42.000 58.693 1.00 30.20 445 LYS C C 1
ATOM 9812 O O . LYS C 1 449 ? 21.502 -42.260 57.555 1.00 32.12 445 LYS C O 1
ATOM 9818 N N . ALA C 1 450 ? 23.140 -42.219 59.081 1.00 32.53 446 ALA C N 1
ATOM 9819 C CA . ALA C 1 450 ? 24.128 -42.801 58.167 1.00 35.32 446 ALA C CA 1
ATOM 9820 C C . ALA C 1 450 ? 23.969 -44.317 58.016 1.00 39.48 446 ALA C C 1
ATOM 9821 O O . ALA C 1 450 ? 24.605 -44.916 57.149 1.00 41.00 446 ALA C O 1
ATOM 9823 N N . SER C 1 451 ? 23.135 -44.924 58.868 1.00 42.25 447 SER C N 1
ATOM 9824 C CA . SER C 1 451 ? 22.834 -46.357 58.809 1.00 44.08 447 SER C CA 1
ATOM 9825 C C . SER C 1 451 ? 21.662 -46.667 57.863 1.00 45.29 447 SER C C 1
ATOM 9826 O O . SER C 1 451 ? 21.046 -45.764 57.285 1.00 44.72 447 SER C O 1
ATOM 9829 N N . ILE D 1 8 ? 0.010 16.020 84.384 1.00 25.07 4 ILE D N 1
ATOM 9830 C CA . ILE D 1 8 ? 1.063 14.990 84.122 1.00 24.83 4 ILE D CA 1
ATOM 9831 C C . ILE D 1 8 ? 2.274 15.393 84.932 1.00 24.48 4 ILE D C 1
ATOM 9832 O O . ILE D 1 8 ? 2.501 16.598 85.119 1.00 25.76 4 ILE D O 1
ATOM 9834 N N . THR D 1 9 ? 3.041 14.422 85.432 1.00 22.68 5 THR D N 1
ATOM 9835 C CA . THR D 1 9 ? 4.335 14.740 86.067 1.00 21.04 5 THR D CA 1
ATOM 9836 C C . THR D 1 9 ? 5.507 14.370 85.154 1.00 18.50 5 THR D C 1
ATOM 9837 O O . THR D 1 9 ? 5.479 13.422 84.381 1.00 19.37 5 THR D O 1
ATOM 9841 N N . TYR D 1 10 ? 6.566 15.132 85.292 1.00 16.60 6 TYR D N 1
ATOM 9842 C CA . TYR D 1 10 ? 7.683 15.019 84.419 1.00 14.78 6 TYR D CA 1
ATOM 9843 C C . TYR D 1 10 ? 8.905 14.686 85.233 1.00 14.18 6 TYR D C 1
ATOM 9844 O O . TYR D 1 10 ? 8.927 14.899 86.454 1.00 13.81 6 TYR D O 1
ATOM 9853 N N . ARG D 1 11 ? 9.933 14.203 84.548 1.00 12.55 7 ARG D N 1
ATOM 9854 C CA . ARG D 1 11 ? 11.207 13.908 85.179 1.00 12.20 7 ARG D CA 1
ATOM 9855 C C . ARG D 1 11 ? 12.135 15.118 85.125 1.00 11.75 7 ARG D C 1
ATOM 9856 O O . ARG D 1 11 ? 12.824 15.404 86.100 1.00 11.84 7 ARG D O 1
ATOM 9864 N N . LEU D 1 12 ? 12.171 15.792 83.979 1.00 11.08 8 LEU D N 1
ATOM 9865 C CA . LEU D 1 12 ? 12.988 16.975 83.769 1.00 10.98 8 LEU D CA 1
ATOM 9866 C C . LEU D 1 12 ? 12.160 18.253 83.921 1.00 10.54 8 LEU D C 1
ATOM 9867 O O . LEU D 1 12 ? 10.947 18.257 83.665 1.00 10.16 8 LEU D O 1
ATOM 9872 N N . ALA D 1 13 ? 12.826 19.334 84.327 1.00 10.07 9 ALA D N 1
ATOM 9873 C CA . ALA D 1 13 ? 12.215 20.653 84.381 1.00 10.17 9 ALA D CA 1
ATOM 9874 C C . ALA D 1 13 ? 11.657 21.077 83.026 1.00 10.07 9 ALA D C 1
ATOM 9875 O O . ALA D 1 13 ? 12.392 21.096 82.029 1.00 9.80 9 ALA D O 1
ATOM 9877 N N . GLN D 1 14 ? 10.370 21.426 82.998 1.00 10.21 10 GLN D N 1
ATOM 9878 C CA . GLN D 1 14 ? 9.685 21.729 81.717 1.00 10.18 10 GLN D CA 1
ATOM 9879 C C . GLN D 1 14 ? 9.820 23.223 81.477 1.00 10.24 10 GLN D C 1
ATOM 9880 O O . GLN D 1 14 ? 8.921 24.018 81.766 1.00 10.43 10 GLN D O 1
ATOM 9886 N N . LYS D 1 15 ? 10.998 23.600 81.002 1.00 10.19 11 LYS D N 1
ATOM 9887 C CA . LYS D 1 15 ? 11.320 24.986 80.714 1.00 10.44 11 LYS D CA 1
ATOM 9888 C C . LYS D 1 15 ? 12.446 25.070 79.713 1.00 10.66 11 LYS D C 1
ATOM 9889 O O . LYS D 1 15 ? 13.141 24.082 79.461 1.00 10.55 11 LYS D O 1
ATOM 9895 N N . ARG D 1 16 ? 12.600 26.268 79.165 1.00 11.32 12 ARG D N 1
ATOM 9896 C CA . ARG D 1 16 ? 13.780 26.668 78.413 1.00 11.97 12 ARG D CA 1
ATOM 9897 C C . ARG D 1 16 ? 14.838 27.145 79.392 1.00 11.60 12 ARG D C 1
ATOM 9898 O O . ARG D 1 16 ? 14.529 27.875 80.340 1.00 11.85 12 ARG D O 1
ATOM 9906 N N . THR D 1 17 ? 16.091 26.773 79.137 1.00 11.06 13 THR D N 1
ATOM 9907 C CA . THR D 1 17 ? 17.220 27.180 79.948 1.00 10.88 13 THR D CA 1
ATOM 9908 C C . THR D 1 17 ? 18.359 27.377 78.964 1.00 11.26 13 THR D C 1
ATOM 9909 O O . THR D 1 17 ? 18.829 26.418 78.383 1.00 11.06 13 THR D O 1
ATOM 9913 N N . ILE D 1 18 ? 18.736 28.618 78.689 1.00 11.53 14 ILE D N 1
ATOM 9914 C CA . ILE D 1 18 ? 19.826 28.860 77.743 1.00 12.08 14 ILE D CA 1
ATOM 9915 C C . ILE D 1 18 ? 20.827 29.725 78.473 1.00 12.62 14 ILE D C 1
ATOM 9916 O O . ILE D 1 18 ? 20.567 30.934 78.684 1.00 13.13 14 ILE D O 1
ATOM 9921 N N . VAL D 1 19 ? 21.915 29.086 78.927 1.00 12.40 15 VAL D N 1
ATOM 9922 C CA . VAL D 1 19 ? 22.894 29.704 79.829 1.00 12.41 15 VAL D CA 1
ATOM 9923 C C . VAL D 1 19 ? 24.369 29.517 79.436 1.00 12.29 15 VAL D C 1
ATOM 9924 O O . VAL D 1 19 ? 25.267 29.809 80.230 1.00 12.24 15 VAL D O 1
ATOM 9928 N N . THR D 1 20 ? 24.616 29.045 78.212 1.00 12.03 16 THR D N 1
ATOM 9929 C CA . THR D 1 20 ? 25.967 28.972 77.641 1.00 11.86 16 THR D CA 1
ATOM 9930 C C . THR D 1 20 ? 25.855 29.439 76.207 1.00 11.63 16 THR D C 1
ATOM 9931 O O . THR D 1 20 ? 24.753 29.509 75.666 1.00 11.25 16 THR D O 1
ATOM 9935 N N . PRO D 1 21 ? 26.995 29.702 75.560 1.00 11.50 17 PRO D N 1
ATOM 9936 C CA . PRO D 1 21 ? 26.929 29.799 74.099 1.00 11.34 17 PRO D CA 1
ATOM 9937 C C . PRO D 1 21 ? 26.432 28.484 73.513 1.00 11.20 17 PRO D C 1
ATOM 9938 O O . PRO D 1 21 ? 26.572 27.437 74.159 1.00 11.17 17 PRO D O 1
ATOM 9942 N N . LEU D 1 22 ? 25.861 28.545 72.308 1.00 11.16 18 LEU D N 1
ATOM 9943 C CA . LEU D 1 22 ? 25.380 27.378 71.589 1.00 11.23 18 LEU D CA 1
ATOM 9944 C C . LEU D 1 22 ? 26.233 27.156 70.335 1.00 11.52 18 LEU D C 1
ATOM 9945 O O . LEU D 1 22 ? 26.287 28.023 69.477 1.00 12.32 18 LEU D O 1
ATOM 9950 N N . PRO D 1 23 ? 26.945 26.021 70.249 1.00 11.40 19 PRO D N 1
ATOM 9951 C CA . PRO D 1 23 ? 27.077 24.974 71.268 1.00 11.14 19 PRO D CA 1
ATOM 9952 C C . PRO D 1 23 ? 27.970 25.413 72.417 1.00 11.02 19 PRO D C 1
ATOM 9953 O O . PRO D 1 23 ? 28.823 26.276 72.233 1.00 10.68 19 PRO D O 1
ATOM 9957 N N . GLY D 1 24 ? 27.763 24.809 73.586 1.00 10.65 20 GLY D N 1
ATOM 9958 C CA . GLY D 1 24 ? 28.610 25.052 74.752 1.00 10.63 20 GLY D CA 1
ATOM 9959 C C . GLY D 1 24 ? 29.862 24.183 74.709 1.00 10.56 20 GLY D C 1
ATOM 9960 O O . GLY D 1 24 ? 30.093 23.452 73.739 1.00 10.15 20 GLY D O 1
ATOM 9961 N N . PRO D 1 25 ? 30.692 24.258 75.758 1.00 10.68 21 PRO D N 1
ATOM 9962 C CA . PRO D 1 25 ? 31.997 23.571 75.763 1.00 10.87 21 PRO D CA 1
ATOM 9963 C C . PRO D 1 25 ? 31.914 22.049 75.668 1.00 10.51 21 PRO D C 1
ATOM 9964 O O . PRO D 1 25 ? 32.690 21.436 74.919 1.00 10.48 21 PRO D O 1
ATOM 9968 N N . ARG D 1 26 ? 30.976 21.432 76.377 1.00 10.52 22 ARG D N 1
ATOM 9969 C CA A ARG D 1 26 ? 30.862 19.958 76.353 0.50 10.66 22 ARG D CA 1
ATOM 9970 C CA B ARG D 1 26 ? 30.886 19.976 76.342 0.50 10.52 22 ARG D CA 1
ATOM 9971 C C . ARG D 1 26 ? 30.334 19.504 74.991 1.00 10.23 22 ARG D C 1
ATOM 9972 O O . ARG D 1 26 ? 30.833 18.514 74.415 1.00 9.82 22 ARG D O 1
ATOM 9987 N N . SER D 1 27 ? 29.344 20.221 74.444 1.00 9.60 23 SER D N 1
ATOM 9988 C CA . SER D 1 27 ? 28.855 19.880 73.095 1.00 9.35 23 SER D CA 1
ATOM 9989 C C . SER D 1 27 ? 29.957 20.094 72.047 1.00 9.20 23 SER D C 1
ATOM 9990 O O . SER D 1 27 ? 30.087 19.310 71.090 1.00 8.79 23 SER D O 1
ATOM 9993 N N . GLY D 1 28 ? 30.746 21.157 72.227 1.00 9.33 24 GLY D N 1
ATOM 9994 C CA . GLY D 1 28 ? 31.873 21.437 71.360 1.00 9.45 24 GLY D CA 1
ATOM 9995 C C . GLY D 1 28 ? 32.916 20.337 71.345 1.00 9.66 24 GLY D C 1
ATOM 9996 O O . GLY D 1 28 ? 33.436 19.983 70.259 1.00 9.97 24 GLY D O 1
ATOM 9997 N N . ALA D 1 29 ? 33.236 19.793 72.520 1.00 9.48 25 ALA D N 1
ATOM 9998 C CA . ALA D 1 29 ? 34.175 18.679 72.591 1.00 9.83 25 ALA D CA 1
ATOM 9999 C C . ALA D 1 29 ? 33.610 17.431 71.906 1.00 9.78 25 ALA D C 1
ATOM 10000 O O . ALA D 1 29 ? 34.328 16.724 71.182 1.00 9.97 25 ALA D O 1
ATOM 10002 N N . LEU D 1 30 ? 32.320 17.170 72.124 1.00 9.63 26 LEU D N 1
ATOM 10003 C CA . LEU D 1 30 ? 31.661 16.041 71.456 1.00 9.51 26 LEU D CA 1
ATOM 10004 C C . LEU D 1 30 ? 31.631 16.227 69.936 1.00 9.49 26 LEU D C 1
ATOM 10005 O O . LEU D 1 30 ? 31.832 15.274 69.182 1.00 9.18 26 LEU D O 1
ATOM 10010 N N . ALA D 1 31 ? 31.418 17.459 69.481 1.00 9.51 27 ALA D N 1
ATOM 10011 C CA . ALA D 1 31 ? 31.375 17.749 68.042 1.00 9.84 27 ALA D CA 1
ATOM 10012 C C . ALA D 1 31 ? 32.739 17.519 67.391 1.00 10.16 27 ALA D C 1
ATOM 10013 O O . ALA D 1 31 ? 32.812 17.058 66.250 1.00 10.39 27 ALA D O 1
ATOM 10015 N N . GLU D 1 32 ? 33.819 17.846 68.086 1.00 10.92 28 GLU D N 1
ATOM 10016 C CA . GLU D 1 32 ? 35.153 17.511 67.587 1.00 12.02 28 GLU D CA 1
ATOM 10017 C C . GLU D 1 32 ? 35.308 15.979 67.422 1.00 11.04 28 GLU D C 1
ATOM 10018 O O . GLU D 1 32 ? 35.780 15.486 66.390 1.00 10.70 28 GLU D O 1
ATOM 10024 N N . ARG D 1 33 ? 34.903 15.233 68.438 1.00 10.27 29 ARG D N 1
ATOM 10025 C CA . ARG D 1 33 ? 34.954 13.760 68.340 1.00 10.14 29 ARG D CA 1
ATOM 10026 C C . ARG D 1 33 ? 34.082 13.275 67.186 1.00 9.53 29 ARG D C 1
ATOM 10027 O O . ARG D 1 33 ? 34.465 12.395 66.426 1.00 9.27 29 ARG D O 1
ATOM 10035 N N . ARG D 1 34 ? 32.904 13.867 67.058 1.00 9.12 30 ARG D N 1
ATOM 10036 C CA . ARG D 1 34 ? 31.955 13.464 66.021 1.00 8.96 30 ARG D CA 1
ATOM 10037 C C . ARG D 1 34 ? 32.517 13.671 64.619 1.00 9.19 30 ARG D C 1
ATOM 10038 O O . ARG D 1 34 ? 32.412 12.782 63.766 1.00 8.74 30 ARG D O 1
ATOM 10046 N N . ARG D 1 35 ? 33.105 14.840 64.375 1.00 9.66 31 ARG D N 1
ATOM 10047 C CA . ARG D 1 35 ? 33.704 15.136 63.073 1.00 10.21 31 ARG D CA 1
ATOM 10048 C C . ARG D 1 35 ? 34.911 14.230 62.752 1.00 10.03 31 ARG D C 1
ATOM 10049 O O . ARG D 1 35 ? 35.213 13.990 61.574 1.00 10.49 31 ARG D O 1
ATOM 10057 N N . ALA D 1 36 ? 35.585 13.722 63.782 1.00 9.41 32 ALA D N 1
ATOM 10058 C CA . ALA D 1 36 ? 36.718 12.791 63.598 1.00 9.35 32 ALA D CA 1
ATOM 10059 C C . ALA D 1 36 ? 36.278 11.353 63.359 1.00 9.11 32 ALA D C 1
ATOM 10060 O O . ALA D 1 36 ? 37.083 10.544 62.908 1.00 9.54 32 ALA D O 1
ATOM 10062 N N . ALA D 1 37 ? 35.030 11.021 63.711 1.00 8.72 33 ALA D N 1
ATOM 10063 C CA . ALA D 1 37 ? 34.609 9.605 63.715 1.00 8.65 33 ALA D CA 1
ATOM 10064 C C . ALA D 1 37 ? 33.416 9.274 62.835 1.00 8.27 33 ALA D C 1
ATOM 10065 O O . ALA D 1 37 ? 33.336 8.152 62.338 1.00 8.50 33 ALA D O 1
ATOM 10067 N N . VAL D 1 38 ? 32.505 10.225 62.634 1.00 7.93 34 VAL D N 1
ATOM 10068 C CA . VAL D 1 38 ? 31.244 9.964 61.929 1.00 7.73 34 VAL D CA 1
ATOM 10069 C C . VAL D 1 38 ? 31.308 10.536 60.514 1.00 7.76 34 VAL D C 1
ATOM 10070 O O . VAL D 1 38 ? 31.777 11.649 60.331 1.00 8.39 34 VAL D O 1
ATOM 10074 N N . SER D 1 39 ? 30.876 9.759 59.525 1.00 7.73 35 SER D N 1
ATOM 10075 C CA . SER D 1 39 ? 30.750 10.208 58.123 1.00 7.71 35 SER D CA 1
ATOM 10076 C C . SER D 1 39 ? 30.108 11.577 57.998 1.00 7.72 35 SER D C 1
ATOM 10077 O O . SER D 1 39 ? 29.039 11.828 58.575 1.00 7.33 35 SER D O 1
ATOM 10080 N N . ALA D 1 40 ? 30.715 12.422 57.168 1.00 8.16 36 ALA D N 1
ATOM 10081 C CA . ALA D 1 40 ? 30.161 13.758 56.854 1.00 8.42 36 ALA D CA 1
ATOM 10082 C C . ALA D 1 40 ? 28.838 13.661 56.091 1.00 8.47 36 ALA D C 1
ATOM 10083 O O . ALA D 1 40 ? 28.060 14.638 56.033 1.00 8.64 36 ALA D O 1
ATOM 10085 N N . GLY D 1 41 ? 28.528 12.486 55.557 1.00 8.77 37 GLY D N 1
ATOM 10086 C CA . GLY D 1 41 ? 27.240 12.290 54.891 1.00 9.16 37 GLY D CA 1
ATOM 10087 C C . GLY D 1 41 ? 26.033 12.301 55.815 1.00 9.91 37 GLY D C 1
ATOM 10088 O O . GLY D 1 41 ? 24.883 12.437 55.375 1.00 9.61 37 GLY D O 1
ATOM 10089 N N . VAL D 1 42 ? 26.272 12.121 57.111 1.00 11.01 38 VAL D N 1
ATOM 10090 C CA . VAL D 1 42 ? 25.146 12.029 58.044 1.00 12.19 38 VAL D CA 1
ATOM 10091 C C . VAL D 1 42 ? 24.506 13.420 58.301 1.00 14.16 38 VAL D C 1
ATOM 10092 O O . VAL D 1 42 ? 23.333 13.679 57.902 1.00 19.35 38 VAL D O 1
ATOM 10096 N N . GLY D 1 43 ? 25.260 14.316 58.885 1.00 15.13 39 GLY D N 1
ATOM 10097 C CA . GLY D 1 43 ? 24.743 15.664 59.240 1.00 14.82 39 GLY D CA 1
ATOM 10098 C C . GLY D 1 43 ? 23.745 15.720 60.384 1.00 14.39 39 GLY D C 1
ATOM 10099 O O . GLY D 1 43 ? 23.002 14.778 60.592 1.00 14.44 39 GLY D O 1
ATOM 10100 N N . SER D 1 44 ? 23.703 16.841 61.119 1.00 14.40 40 SER D N 1
ATOM 10101 C CA . SER D 1 44 ? 22.689 17.053 62.173 1.00 13.42 40 SER D CA 1
ATOM 10102 C C . SER D 1 44 ? 22.142 18.503 62.135 1.00 13.29 40 SER D C 1
ATOM 10103 O O . SER D 1 44 ? 22.882 19.443 61.926 1.00 13.56 40 SER D O 1
ATOM 10106 N N . THR D 1 45 ? 20.855 18.666 62.411 1.00 13.20 41 THR D N 1
ATOM 10107 C CA . THR D 1 45 ? 20.217 19.979 62.489 1.00 13.11 41 THR D CA 1
ATOM 10108 C C . THR D 1 45 ? 20.836 20.848 63.599 1.00 12.64 41 THR D C 1
ATOM 10109 O O . THR D 1 45 ? 21.255 21.971 63.354 1.00 12.97 41 THR D O 1
ATOM 10113 N N . ALA D 1 46 ? 20.900 20.301 64.807 1.00 11.37 42 ALA D N 1
ATOM 10114 C CA . ALA D 1 46 ? 21.312 21.046 65.998 1.00 10.84 42 ALA D CA 1
ATOM 10115 C C . ALA D 1 46 ? 22.796 20.813 66.293 1.00 10.37 42 ALA D C 1
ATOM 10116 O O . ALA D 1 46 ? 23.278 19.708 66.100 1.00 10.39 42 ALA D O 1
ATOM 10118 N N . PRO D 1 47 ? 23.511 21.845 66.776 1.00 9.76 43 PRO D N 1
ATOM 10119 C CA . PRO D 1 47 ? 24.911 21.698 67.107 1.00 9.60 43 PRO D CA 1
ATOM 10120 C C . PRO D 1 47 ? 25.174 21.250 68.558 1.00 9.20 43 PRO D C 1
ATOM 10121 O O . PRO D 1 47 ? 26.332 21.139 68.958 1.00 9.28 43 PRO D O 1
ATOM 10125 N N . VAL D 1 48 ? 24.115 21.021 69.327 1.00 8.63 44 VAL D N 1
ATOM 10126 C CA . VAL D 1 48 ? 24.224 20.621 70.734 1.00 8.48 44 VAL D CA 1
ATOM 10127 C C . VAL D 1 48 ? 23.960 19.118 70.852 1.00 8.39 44 VAL D C 1
ATOM 10128 O O . VAL D 1 48 ? 23.237 18.560 70.033 1.00 8.10 44 VAL D O 1
ATOM 10132 N N . TYR D 1 49 ? 24.562 18.492 71.863 1.00 8.46 45 TYR D N 1
ATOM 10133 C CA . TYR D 1 49 ? 24.515 17.038 72.094 1.00 8.43 45 TYR D CA 1
ATOM 10134 C C . TYR D 1 49 ? 23.590 16.712 73.291 1.00 8.66 45 TYR D C 1
ATOM 10135 O O . TYR D 1 49 ? 23.723 17.304 74.370 1.00 8.62 45 TYR D O 1
ATOM 10144 N N . ALA D 1 50 ? 22.652 15.785 73.078 1.00 8.62 46 ALA D N 1
ATOM 10145 C CA . ALA D 1 50 ? 21.602 15.472 74.052 1.00 8.66 46 ALA D CA 1
ATOM 10146 C C . ALA D 1 50 ? 22.112 14.534 75.130 1.00 8.89 46 ALA D C 1
ATOM 10147 O O . ALA D 1 50 ? 22.829 13.552 74.833 1.00 9.10 46 ALA D O 1
ATOM 10149 N N . VAL D 1 51 ? 21.757 14.842 76.380 1.00 8.91 47 VAL D N 1
ATOM 10150 C CA . VAL D 1 51 ? 21.947 13.924 77.500 1.00 9.16 47 VAL D CA 1
ATOM 10151 C C . VAL D 1 51 ? 20.652 13.392 78.117 1.00 9.25 4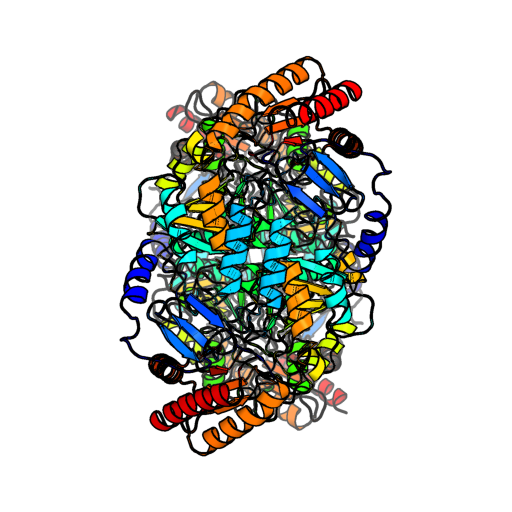7 VAL D C 1
ATOM 10152 O O . VAL D 1 51 ? 20.652 12.337 78.767 1.00 9.49 47 VAL D O 1
ATOM 10156 N N . ASP D 1 52 ? 19.567 14.117 77.905 1.00 9.23 48 ASP D N 1
ATOM 10157 C CA . ASP D 1 52 ? 18.256 13.770 78.427 1.00 9.50 48 ASP D CA 1
ATOM 10158 C C . ASP D 1 52 ? 17.168 14.400 77.556 1.00 9.11 48 ASP D C 1
ATOM 10159 O O . ASP D 1 52 ? 17.316 15.538 77.030 1.00 8.81 48 ASP D O 1
ATOM 10164 N N . ALA D 1 53 ? 16.055 13.695 77.425 1.00 8.79 49 ALA D N 1
ATOM 10165 C CA . ALA D 1 53 ? 14.891 14.242 76.732 1.00 8.60 49 ALA D CA 1
ATOM 10166 C C . ALA D 1 53 ? 13.640 13.650 77.375 1.00 8.65 49 ALA D C 1
ATOM 10167 O O . ALA D 1 53 ? 13.543 12.422 77.578 1.00 8.69 49 ALA D O 1
ATOM 10169 N N . ASP D 1 54 ? 12.706 14.528 77.720 1.00 8.70 50 ASP D N 1
ATOM 10170 C CA . ASP D 1 54 ? 11.551 14.160 78.531 1.00 8.96 50 ASP D CA 1
ATOM 10171 C C . ASP D 1 54 ? 10.455 15.212 78.403 1.00 8.72 50 ASP D C 1
ATOM 10172 O O . ASP D 1 54 ? 10.721 16.437 78.419 1.00 8.46 50 ASP D O 1
ATOM 10177 N N . GLY D 1 55 ? 9.215 14.747 78.327 1.00 8.59 51 GLY D N 1
ATOM 10178 C CA . GLY D 1 55 ? 8.081 15.655 78.239 1.00 8.62 51 GLY D CA 1
ATOM 10179 C C . GLY D 1 55 ? 8.205 16.517 77.001 1.00 8.42 51 GLY D C 1
ATOM 10180 O O . GLY D 1 55 ? 8.231 16.009 75.882 1.00 8.68 51 GLY D O 1
ATOM 10181 N N . GLY D 1 56 ? 8.282 17.822 77.196 1.00 8.35 52 GLY D N 1
ATOM 10182 C CA . GLY D 1 56 ? 8.523 18.746 76.092 1.00 8.07 52 GLY D CA 1
ATOM 10183 C C . GLY D 1 56 ? 9.923 19.309 75.932 1.00 7.83 52 GLY D C 1
ATOM 10184 O O . GLY D 1 56 ? 10.097 20.301 75.205 1.00 7.85 52 GLY D O 1
ATOM 10185 N N . VAL D 1 57 ? 10.928 18.731 76.594 1.00 7.68 53 VAL D N 1
ATOM 10186 C CA . VAL D 1 57 ? 12.282 19.303 76.572 1.00 7.55 53 VAL D CA 1
ATOM 10187 C C . VAL D 1 57 ? 13.407 18.334 76.178 1.00 7.45 53 VAL D C 1
ATOM 10188 O O . VAL D 1 57 ? 13.287 17.111 76.317 1.00 7.44 53 VAL D O 1
ATOM 10192 N N . ILE D 1 58 ? 14.494 18.917 75.680 1.00 7.51 54 ILE D N 1
ATOM 10193 C CA . ILE D 1 58 ? 15.758 18.226 75.430 1.00 7.54 54 ILE D CA 1
ATOM 10194 C C . ILE D 1 58 ? 16.814 18.985 76.207 1.00 7.62 54 ILE D C 1
ATOM 10195 O O . ILE D 1 58 ? 16.911 20.208 76.078 1.00 7.59 54 ILE D O 1
ATOM 10200 N N . VAL D 1 59 ? 17.586 18.268 77.008 1.00 7.60 55 VAL D N 1
ATOM 10201 C CA . VAL D 1 59 ? 18.644 18.858 77.782 1.00 7.67 55 VAL D CA 1
ATOM 10202 C C . VAL D 1 59 ? 19.948 18.407 77.181 1.00 7.71 55 VAL D C 1
ATOM 10203 O O . VAL D 1 59 ? 20.155 17.200 76.947 1.00 7.68 55 VAL D O 1
ATOM 10207 N N . ASP D 1 60 ? 20.822 19.381 76.924 1.00 7.87 56 ASP D N 1
ATOM 10208 C CA . ASP D 1 60 ? 22.098 19.122 76.271 1.00 7.94 56 ASP D CA 1
ATOM 10209 C C . ASP D 1 60 ? 23.244 18.912 77.271 1.00 8.17 56 ASP D C 1
ATOM 10210 O O . ASP D 1 60 ? 23.062 19.024 78.500 1.00 8.43 56 ASP D O 1
ATOM 10215 N N . ALA D 1 61 ? 24.414 18.586 76.733 1.00 8.26 57 ALA D N 1
ATOM 10216 C CA . ALA D 1 61 ? 25.604 18.252 77.529 1.00 8.60 57 ALA D CA 1
ATOM 10217 C C . ALA D 1 61 ? 26.144 19.386 78.421 1.00 8.93 57 ALA D C 1
ATOM 10218 O O . ALA D 1 61 ? 26.932 19.144 79.340 1.00 9.39 57 ALA D O 1
ATOM 10220 N N . ASP D 1 62 ? 25.723 20.615 78.146 1.00 9.12 58 ASP D N 1
ATOM 10221 C CA . ASP D 1 62 ? 26.110 21.772 78.930 1.00 9.25 58 ASP D CA 1
ATOM 10222 C C . ASP D 1 62 ? 25.012 22.284 79.853 1.00 9.54 58 ASP D C 1
ATOM 10223 O O . ASP D 1 62 ? 25.185 23.327 80.490 1.00 9.80 58 ASP D O 1
ATOM 10228 N N . GLY D 1 63 ? 23.882 21.575 79.915 1.00 9.29 59 GLY D N 1
ATOM 10229 C CA . GLY D 1 63 ? 22.792 21.950 80.798 1.00 9.51 59 GLY D CA 1
ATOM 10230 C C . GLY D 1 63 ? 21.781 22.914 80.210 1.00 9.47 59 GLY D C 1
ATOM 10231 O O . GLY D 1 63 ? 20.898 23.388 80.923 1.00 10.45 59 GLY D O 1
ATOM 10232 N N . ASN D 1 64 ? 21.880 23.223 78.913 1.00 9.07 60 ASN D N 1
ATOM 10233 C CA . ASN D 1 64 ? 20.819 23.985 78.257 1.00 8.85 60 ASN D CA 1
ATOM 10234 C C . ASN D 1 64 ? 19.615 23.098 78.053 1.00 8.63 60 ASN D C 1
ATOM 10235 O O . ASN D 1 64 ? 19.760 21.892 77.819 1.00 8.82 60 ASN D O 1
ATOM 10240 N N . SER D 1 65 ? 18.432 23.698 78.154 1.00 8.31 61 SER D N 1
ATOM 10241 C CA . SER D 1 65 ? 17.164 22.991 77.966 1.00 8.07 61 SER D CA 1
ATOM 10242 C C . SER D 1 65 ? 16.381 23.660 76.841 1.00 7.98 61 SER D C 1
ATOM 10243 O O . SER D 1 65 ? 16.127 24.889 76.891 1.00 7.91 61 SER D O 1
ATOM 10246 N N . PHE D 1 66 ? 16.028 22.853 75.831 1.00 7.81 62 PHE D N 1
ATOM 10247 C CA . PHE D 1 66 ? 15.292 23.303 74.655 1.00 7.73 62 PHE D CA 1
ATOM 10248 C C . PHE D 1 66 ? 13.858 22.808 74.648 1.00 7.70 62 PHE D C 1
ATOM 10249 O O . PHE D 1 66 ? 13.588 21.653 74.990 1.00 7.74 62 PHE D O 1
ATOM 10257 N N . ILE D 1 67 ? 12.935 23.658 74.216 1.00 7.73 63 ILE D N 1
ATOM 10258 C CA . ILE D 1 67 ? 11.589 23.192 73.897 1.00 7.69 63 ILE D CA 1
ATOM 10259 C C . ILE D 1 67 ? 11.627 22.346 72.620 1.00 7.61 63 ILE D C 1
ATOM 10260 O O . ILE D 1 67 ? 12.065 22.822 71.577 1.00 7.66 63 ILE D O 1
ATOM 10265 N N . ASP D 1 68 ? 11.147 21.103 72.713 1.00 7.54 64 ASP D N 1
ATOM 10266 C CA . ASP D 1 68 ? 11.227 20.131 71.627 1.00 7.41 64 ASP D CA 1
ATOM 10267 C C . ASP D 1 68 ? 9.933 20.157 70.810 1.00 7.33 64 ASP D C 1
ATOM 10268 O O . ASP D 1 68 ? 8.924 19.589 71.229 1.00 7.55 64 ASP D O 1
ATOM 10273 N N . LEU D 1 69 ? 9.967 20.823 69.654 1.00 7.22 65 LEU D N 1
ATOM 10274 C CA . LEU D 1 69 ? 8.824 20.839 68.760 1.00 7.36 65 LEU D CA 1
ATOM 10275 C C . LEU D 1 69 ? 9.006 19.918 67.554 1.00 7.24 65 LEU D C 1
ATOM 10276 O O . LEU D 1 69 ? 8.233 20.014 66.591 1.00 7.47 65 LEU D O 1
ATOM 10281 N N . GLY D 1 70 ? 9.983 19.010 67.645 1.00 7.15 66 GLY D N 1
ATOM 10282 C CA . GLY D 1 70 ? 10.259 18.046 66.579 1.00 7.08 66 GLY D CA 1
ATOM 10283 C C . GLY D 1 70 ? 9.956 16.588 66.896 1.00 7.00 66 GLY D C 1
ATOM 10284 O O . GLY D 1 70 ? 9.716 15.804 65.996 1.00 6.88 66 GLY D O 1
ATOM 10285 N N . ALA D 1 71 ? 9.989 16.219 68.173 1.00 7.09 67 ALA D N 1
ATOM 10286 C CA . ALA D 1 71 ? 9.857 14.824 68.608 1.00 7.09 67 ALA D CA 1
ATOM 10287 C C . ALA D 1 71 ? 10.779 13.853 67.873 1.00 7.01 67 ALA D C 1
ATOM 10288 O O . ALA D 1 71 ? 10.429 12.699 67.658 1.00 7.15 67 ALA D O 1
ATOM 10290 N N . GLY D 1 72 ? 11.978 14.282 67.500 1.00 6.96 68 GLY D N 1
ATOM 10291 C CA . GLY D 1 72 ? 12.893 13.374 66.810 1.00 6.88 68 GLY D CA 1
ATOM 10292 C C . GLY D 1 72 ? 12.361 12.990 65.437 1.00 6.89 68 GLY D C 1
ATOM 10293 O O . GLY D 1 72 ? 12.583 11.882 64.952 1.00 6.85 68 GLY D O 1
ATOM 10294 N N . ILE D 1 73 ? 11.672 13.944 64.814 1.00 6.89 69 ILE D N 1
ATOM 10295 C CA . ILE D 1 73 ? 10.920 13.774 63.558 1.00 6.97 69 ILE D CA 1
ATOM 10296 C C . ILE D 1 73 ? 9.696 12.876 63.759 1.00 7.13 69 ILE D C 1
ATOM 10297 O O . ILE D 1 73 ? 9.571 11.804 63.132 1.00 7.14 69 ILE D O 1
ATOM 10302 N N . ALA D 1 74 ? 8.789 13.329 64.628 1.00 7.40 70 ALA D N 1
ATOM 10303 C CA . ALA D 1 74 ? 7.502 12.679 64.824 1.00 7.50 70 ALA D CA 1
ATOM 10304 C C . ALA D 1 74 ? 7.579 11.283 65.429 1.00 7.58 70 ALA D C 1
ATOM 10305 O O . ALA D 1 74 ? 6.652 10.500 65.256 1.00 8.06 70 ALA D O 1
ATOM 10307 N N . VAL D 1 75 ? 8.631 10.995 66.199 1.00 7.53 71 VAL D N 1
ATOM 10308 C CA . VAL D 1 75 ? 8.858 9.670 66.780 1.00 7.41 71 VAL D CA 1
ATOM 10309 C C . VAL D 1 75 ? 8.439 9.593 68.252 1.00 7.54 71 VAL D C 1
ATOM 10310 O O . VAL D 1 75 ? 7.654 8.723 68.638 1.00 7.64 71 VAL D O 1
ATOM 10314 N N . THR D 1 76 ? 8.929 10.519 69.056 1.00 7.56 72 THR D N 1
ATOM 10315 C CA . THR D 1 76 ? 8.688 10.447 70.500 1.00 7.88 72 THR D CA 1
ATOM 10316 C C . THR D 1 76 ? 7.391 11.127 70.920 1.00 8.04 72 THR D C 1
ATOM 10317 O O . THR D 1 76 ? 7.347 11.960 71.838 1.00 8.21 72 THR D O 1
ATOM 10321 N N . THR D 1 77 ? 6.318 10.706 70.259 1.00 8.22 73 THR D N 1
ATOM 10322 C CA . THR D 1 77 ? 4.955 11.145 70.526 1.00 8.34 73 THR D CA 1
ATOM 10323 C C . THR D 1 77 ? 4.538 10.962 71.983 1.00 8.61 73 THR D C 1
ATOM 10324 O O . THR D 1 77 ? 3.875 11.852 72.529 1.00 8.83 73 THR D O 1
ATOM 10328 N N . VAL D 1 78 ? 4.976 9.869 72.627 1.00 8.75 74 VAL D N 1
ATOM 10329 C CA . VAL D 1 78 ? 4.672 9.619 74.051 1.00 8.90 74 VAL D CA 1
ATOM 10330 C C . VAL D 1 78 ? 5.674 10.277 74.998 1.00 9.06 74 VAL D C 1
ATOM 10331 O O . VAL D 1 78 ? 5.611 10.086 76.218 1.00 9.52 74 VAL D O 1
ATOM 10335 N N . GLY D 1 79 ? 6.565 11.084 74.448 1.00 8.91 75 GLY D N 1
ATOM 10336 C CA . GLY D 1 79 ? 7.723 11.588 75.175 1.00 9.20 75 GLY D CA 1
ATOM 10337 C C . GLY D 1 79 ? 8.910 10.714 74.875 1.00 9.25 75 GLY D C 1
ATOM 10338 O O . GLY D 1 79 ? 8.747 9.542 74.528 1.00 9.76 75 GLY D O 1
ATOM 10339 N N . ALA D 1 80 ? 10.100 11.287 74.996 1.00 9.31 76 ALA D N 1
ATOM 10340 C CA . ALA D 1 80 ? 11.364 10.615 74.658 1.00 9.39 76 ALA D CA 1
ATOM 10341 C C . ALA D 1 80 ? 11.958 9.722 75.770 1.00 9.48 76 ALA D C 1
ATOM 10342 O O . ALA D 1 80 ? 12.949 9.039 75.545 1.00 9.57 76 ALA D O 1
ATOM 10344 N N . SER D 1 81 ? 11.361 9.711 76.958 1.00 9.94 77 SER D N 1
ATOM 10345 C CA . SER D 1 81 ? 11.820 8.803 78.013 1.00 10.01 77 SER D CA 1
ATOM 10346 C C . SER D 1 81 ? 10.664 8.467 78.939 1.00 10.31 77 SER D C 1
ATOM 10347 O O . SER D 1 81 ? 10.762 8.565 80.167 1.00 10.42 77 SER D O 1
ATOM 10350 N N . HIS D 1 82 ? 9.537 8.095 78.350 1.00 10.54 78 HIS D N 1
ATOM 10351 C CA . HIS D 1 82 ? 8.383 7.769 79.158 1.00 10.77 78 HIS D CA 1
ATOM 10352 C C . HIS D 1 82 ? 8.722 6.617 80.090 1.00 10.96 78 HIS D C 1
ATOM 10353 O O . HIS D 1 82 ? 9.307 5.614 79.665 1.00 10.97 78 HIS D O 1
ATOM 10360 N N . PRO D 1 83 ? 8.397 6.751 81.391 1.00 11.20 79 PRO D N 1
ATOM 10361 C CA . PRO D 1 83 ? 8.872 5.741 82.335 1.00 11.32 79 PRO D CA 1
ATOM 10362 C C . PRO D 1 83 ? 8.298 4.334 82.104 1.00 11.35 79 PRO D C 1
ATOM 10363 O O . PRO D 1 83 ? 8.967 3.353 82.407 1.00 11.52 79 PRO D O 1
ATOM 10367 N N . ALA D 1 84 ? 7.095 4.232 81.560 1.00 11.23 80 ALA D N 1
ATOM 10368 C CA . ALA D 1 84 ? 6.514 2.912 81.237 1.00 11.25 80 ALA D CA 1
ATOM 10369 C C . ALA D 1 84 ? 7.215 2.245 80.068 1.00 10.81 80 ALA D C 1
ATOM 10370 O O . ALA D 1 84 ? 7.362 1.008 80.008 1.00 10.97 80 ALA D O 1
ATOM 10372 N N . VAL D 1 85 ? 7.612 3.069 79.116 1.00 10.39 81 VAL D N 1
ATOM 10373 C CA . VAL D 1 85 ? 8.365 2.619 77.966 1.00 10.00 81 VAL D CA 1
ATOM 10374 C C . VAL D 1 85 ? 9.760 2.177 78.427 1.00 9.96 81 VAL D C 1
ATOM 10375 O O . VAL D 1 85 ? 10.192 1.079 78.107 1.00 9.39 81 VAL D O 1
ATOM 10379 N N . ALA D 1 86 ? 10.427 3.008 79.230 1.00 9.91 82 ALA D N 1
ATOM 10380 C CA . ALA D 1 86 ? 11.762 2.682 79.760 1.00 10.16 82 ALA D CA 1
ATOM 10381 C C . ALA D 1 86 ? 11.727 1.409 80.626 1.00 10.48 82 ALA D C 1
ATOM 10382 O O . ALA D 1 86 ? 12.604 0.563 80.520 1.00 10.67 82 ALA D O 1
ATOM 10384 N N . ALA D 1 87 ? 10.689 1.252 81.444 1.00 11.05 83 ALA D N 1
ATOM 10385 C CA . ALA D 1 87 ? 10.564 0.064 82.299 1.00 11.05 83 ALA D CA 1
ATOM 10386 C C . ALA D 1 87 ? 10.341 -1.209 81.474 1.00 11.22 83 ALA D C 1
ATOM 10387 O O . ALA D 1 87 ? 10.939 -2.235 81.764 1.00 11.34 83 ALA D O 1
ATOM 10389 N N . ALA D 1 88 ? 9.510 -1.130 80.432 1.00 10.84 84 ALA D N 1
ATOM 10390 C CA . ALA D 1 88 ? 9.246 -2.277 79.545 1.00 10.70 84 ALA D CA 1
ATOM 10391 C C . ALA D 1 88 ? 10.511 -2.706 78.809 1.00 10.42 84 ALA D C 1
ATOM 10392 O O . ALA D 1 88 ? 10.793 -3.891 78.677 1.00 10.61 84 ALA D O 1
ATOM 10394 N N . ILE D 1 89 ? 11.273 -1.721 78.353 1.00 10.30 85 ILE D N 1
ATOM 10395 C CA . ILE D 1 89 ? 12.559 -1.954 77.715 1.00 10.21 85 ILE D CA 1
ATOM 10396 C C . ILE D 1 89 ? 13.535 -2.643 78.659 1.00 10.45 85 ILE D C 1
ATOM 10397 O O . ILE D 1 89 ? 14.163 -3.633 78.288 1.00 10.36 85 ILE D O 1
ATOM 10402 N N . ALA D 1 90 ? 13.692 -2.089 79.868 1.00 10.74 86 ALA D N 1
ATOM 10403 C CA . ALA D 1 90 ? 14.601 -2.661 80.865 1.00 11.36 86 ALA D CA 1
ATOM 10404 C C . ALA D 1 90 ? 14.223 -4.124 81.157 1.00 11.96 86 ALA D C 1
ATOM 10405 O O . ALA D 1 90 ? 15.073 -5.020 81.175 1.00 12.54 86 ALA D O 1
ATOM 10407 N N . ASP D 1 91 ? 12.945 -4.343 81.370 1.00 12.65 87 ASP D N 1
ATOM 10408 C CA . ASP D 1 91 ? 12.454 -5.628 81.814 1.00 13.60 87 ASP D CA 1
ATOM 10409 C C . ASP D 1 91 ? 12.683 -6.687 80.731 1.00 12.75 87 ASP D C 1
ATOM 10410 O O . ASP D 1 91 ? 13.094 -7.805 81.032 1.00 12.93 87 ASP D O 1
ATOM 10415 N N . GLN D 1 92 ? 12.391 -6.350 79.470 1.00 11.90 88 GLN D N 1
ATOM 10416 C CA . GLN D 1 92 ? 12.561 -7.338 78.402 1.00 11.47 88 GLN D CA 1
ATOM 10417 C C . GLN D 1 92 ? 14.025 -7.727 78.212 1.00 11.31 88 GLN D C 1
ATOM 10418 O O . GLN D 1 92 ? 14.355 -8.914 77.991 1.00 11.08 88 GLN D O 1
ATOM 10424 N N . ALA D 1 93 ? 14.905 -6.735 78.304 1.00 11.11 89 ALA D N 1
ATOM 10425 C CA . ALA D 1 93 ? 16.327 -6.961 78.099 1.00 11.34 89 ALA D CA 1
ATOM 10426 C C . ALA D 1 93 ? 16.911 -7.938 79.122 1.00 11.74 89 ALA D C 1
ATOM 10427 O O . ALA D 1 93 ? 17.873 -8.621 78.795 1.00 12.10 89 ALA D O 1
ATOM 10429 N N . THR D 1 94 ? 16.340 -8.013 80.330 1.00 12.33 90 THR D N 1
ATOM 10430 C CA . THR D 1 94 ? 16.832 -8.961 81.325 1.00 12.91 90 THR D CA 1
ATOM 10431 C C . THR D 1 94 ? 16.451 -10.410 80.989 1.00 12.94 90 THR D C 1
ATOM 10432 O O . THR D 1 94 ? 17.075 -11.331 81.503 1.00 13.38 90 THR D O 1
ATOM 10436 N N . HIS D 1 95 ? 15.412 -10.587 80.173 1.00 12.75 91 HIS D N 1
ATOM 10437 C CA . HIS D 1 95 ? 14.985 -11.917 79.725 1.00 12.93 91 HIS D CA 1
ATOM 10438 C C . HIS D 1 95 ? 15.636 -12.348 78.451 1.00 12.27 91 HIS D C 1
ATOM 10439 O O . HIS D 1 95 ? 16.200 -13.447 78.380 1.00 12.56 91 HIS D O 1
ATOM 10446 N N . PHE D 1 96 ? 15.519 -11.514 77.415 1.00 11.68 92 PHE D N 1
ATOM 10447 C CA . PHE D 1 96 ? 16.287 -11.685 76.182 1.00 11.25 92 PHE D CA 1
ATOM 10448 C C . PHE D 1 96 ? 16.156 -10.461 75.270 1.00 10.85 92 PHE D C 1
ATOM 10449 O O . PHE D 1 96 ? 15.080 -9.869 75.171 1.00 10.92 92 PHE D O 1
ATOM 10457 N N . THR D 1 97 ? 17.272 -10.092 74.643 1.00 10.51 93 THR D N 1
ATOM 10458 C CA . THR D 1 97 ? 17.301 -8.992 73.686 1.00 10.16 93 THR D CA 1
ATOM 10459 C C . THR D 1 97 ? 16.815 -9.424 72.307 1.00 9.84 93 THR D C 1
ATOM 10460 O O . THR D 1 97 ? 16.353 -8.600 71.534 1.00 9.59 93 THR D O 1
ATOM 10464 N N . HIS D 1 98 ? 16.932 -10.718 71.995 1.00 9.73 94 HIS D N 1
ATOM 10465 C CA . HIS D 1 98 ? 16.785 -11.198 70.611 1.00 9.50 94 HIS D CA 1
ATOM 10466 C C . HIS D 1 98 ? 16.851 -12.698 70.623 1.00 9.81 94 HIS D C 1
ATOM 10467 O O . HIS D 1 98 ? 17.726 -13.283 71.276 1.00 9.95 94 HIS D O 1
ATOM 10474 N N . THR D 1 99 ? 15.928 -13.318 69.895 1.00 9.86 95 THR D N 1
ATOM 10475 C CA . THR D 1 99 ? 16.068 -14.718 69.494 1.00 9.97 95 THR D CA 1
ATOM 10476 C C . THR D 1 99 ? 15.954 -14.917 67.973 1.00 9.93 95 THR D C 1
ATOM 10477 O O . THR D 1 99 ? 16.205 -16.025 67.502 1.00 9.89 95 THR D O 1
ATOM 10481 N N . CYS D 1 100 ? 15.621 -13.851 67.236 1.00 9.76 96 CYS D N 1
ATOM 10482 C CA . CYS D 1 100 ? 15.193 -13.890 65.817 1.00 9.84 96 CYS D CA 1
ATOM 10483 C C . CYS D 1 100 ? 13.846 -14.579 65.726 1.00 10.06 96 CYS D C 1
ATOM 10484 O O . CYS D 1 100 ? 13.744 -15.805 65.880 1.00 9.88 96 CYS D O 1
ATOM 10487 N N . PHE D 1 101 ? 12.807 -13.788 65.466 1.00 10.23 97 PHE D N 1
ATOM 10488 C CA . PHE D 1 101 ? 11.462 -14.305 65.481 1.00 10.75 97 PHE D CA 1
ATOM 10489 C C . PHE D 1 101 ? 11.293 -15.472 64.498 1.00 11.61 97 PHE D C 1
ATOM 10490 O O . PHE D 1 101 ? 10.528 -16.407 64.773 1.00 11.46 97 PHE D O 1
ATOM 10498 N N . MET D 1 102 ? 12.014 -15.399 63.378 1.00 12.33 98 MET D N 1
ATOM 10499 C CA . MET D 1 102 ? 11.999 -16.462 62.389 1.00 14.38 98 MET D CA 1
ATOM 10500 C C . MET D 1 102 ? 12.716 -17.746 62.810 1.00 13.64 98 MET D C 1
ATOM 10501 O O . MET D 1 102 ? 12.642 -18.757 62.088 1.00 14.02 98 MET D O 1
ATOM 10506 N N . VAL D 1 103 ? 13.466 -17.690 63.904 1.00 12.57 99 VAL D N 1
ATOM 10507 C CA . VAL D 1 103 ? 14.087 -18.886 64.458 1.00 12.29 99 VAL D CA 1
ATOM 10508 C C . VAL D 1 103 ? 13.254 -19.346 65.648 1.00 12.09 99 VAL D C 1
ATOM 10509 O O . VAL D 1 103 ? 12.590 -20.395 65.566 1.00 12.25 99 VAL D O 1
ATOM 10513 N N . THR D 1 104 ? 13.268 -18.557 66.729 1.00 11.73 100 THR D N 1
ATOM 10514 C CA . THR D 1 104 ? 12.475 -18.885 67.908 1.00 11.48 100 THR D CA 1
ATOM 10515 C C . THR D 1 104 ? 11.503 -17.729 68.173 1.00 11.28 100 THR D C 1
ATOM 10516 O O . THR D 1 104 ? 11.929 -16.637 68.523 1.00 10.75 100 THR D O 1
ATOM 10520 N N . PRO D 1 105 ? 10.194 -17.960 67.985 1.00 11.06 101 PRO D N 1
ATOM 10521 C CA . PRO D 1 105 ? 9.253 -16.873 68.139 1.00 10.87 101 PRO D CA 1
ATOM 10522 C C . PRO D 1 105 ? 8.970 -16.566 69.608 1.00 10.89 101 PRO D C 1
ATOM 10523 O O . PRO D 1 105 ? 9.452 -17.279 70.491 1.00 10.84 101 PRO D O 1
ATOM 10527 N N . TYR D 1 106 ? 8.252 -15.476 69.842 1.00 10.72 102 TYR D N 1
ATOM 10528 C CA . TYR D 1 106 ? 7.964 -14.962 71.187 1.00 10.88 102 TYR D CA 1
ATOM 10529 C C . TYR D 1 106 ? 6.667 -14.138 71.195 1.00 11.07 102 TYR D C 1
ATOM 10530 O O . TYR D 1 106 ? 6.253 -13.577 70.175 1.00 11.18 102 TYR D O 1
ATOM 10539 N N . GLU D 1 107 ? 6.030 -14.075 72.356 1.00 11.38 103 GLU D N 1
ATOM 10540 C CA . GLU D 1 107 ? 4.741 -13.434 72.541 1.00 11.61 103 GLU D CA 1
ATOM 10541 C C . GLU D 1 107 ? 4.725 -11.938 72.181 1.00 11.41 103 GLU D C 1
ATOM 10542 O O . GLU D 1 107 ? 3.735 -11.423 71.694 1.00 10.90 103 GLU D O 1
ATOM 10548 N N . GLN D 1 108 ? 5.836 -11.257 72.412 1.00 11.60 104 GLN D N 1
ATOM 10549 C CA . GLN D 1 108 ? 5.866 -9.794 72.285 1.00 11.87 104 GLN D CA 1
ATOM 10550 C C . GLN D 1 108 ? 5.562 -9.363 70.840 1.00 11.22 104 GLN D C 1
ATOM 10551 O O . GLN D 1 108 ? 4.889 -8.356 70.605 1.00 10.94 104 GLN D O 1
ATOM 10557 N N . TYR D 1 109 ? 6.055 -10.140 69.882 1.00 10.50 105 TYR D N 1
ATOM 10558 C CA . TYR D 1 109 ? 5.805 -9.891 68.461 1.00 10.45 105 TYR D CA 1
ATOM 10559 C C . TYR D 1 109 ? 4.317 -10.119 68.168 1.00 10.71 105 TYR D C 1
ATOM 10560 O O . TYR D 1 109 ? 3.667 -9.306 67.493 1.00 10.85 105 TYR D O 1
ATOM 10569 N N . VAL D 1 110 ? 3.777 -11.222 68.689 1.00 10.99 106 VAL D N 1
ATOM 10570 C CA . VAL D 1 110 ? 2.383 -11.543 68.511 1.00 11.22 106 VAL D CA 1
ATOM 10571 C C . VAL D 1 110 ? 1.492 -10.442 69.090 1.00 11.63 106 VAL D C 1
ATOM 10572 O O . VAL D 1 110 ? 0.493 -10.055 68.476 1.00 11.40 106 VAL D O 1
ATOM 10576 N N . GLN D 1 111 ? 1.874 -9.918 70.248 1.00 12.24 107 GLN D N 1
ATOM 10577 C CA . GLN D 1 111 ? 1.091 -8.889 70.916 1.00 12.98 107 GLN D CA 1
ATOM 10578 C C . GLN D 1 111 ? 0.990 -7.635 70.060 1.00 12.04 107 GLN D C 1
ATOM 10579 O O . GLN D 1 111 ? -0.089 -7.078 69.910 1.00 11.14 107 GLN D O 1
ATOM 10585 N N . VAL D 1 112 ? 2.131 -7.190 69.523 1.00 11.07 108 VAL D N 1
ATOM 10586 C CA . VAL D 1 112 ? 2.146 -5.992 68.679 1.00 10.85 108 VAL D CA 1
ATOM 10587 C C . VAL D 1 112 ? 1.301 -6.230 67.434 1.00 10.48 108 VAL D C 1
ATOM 10588 O O . VAL D 1 112 ? 0.492 -5.381 67.060 1.00 10.57 108 VAL D O 1
ATOM 10592 N N . ALA D 1 113 ? 1.450 -7.393 66.804 1.00 10.32 109 ALA D N 1
ATOM 10593 C CA . ALA D 1 113 ? 0.653 -7.701 65.600 1.00 10.28 109 ALA D CA 1
ATOM 10594 C C . ALA D 1 113 ? -0.846 -7.618 65.919 1.00 10.56 109 ALA D C 1
ATOM 10595 O O . ALA D 1 113 ? -1.641 -7.069 65.145 1.00 10.74 109 ALA D O 1
ATOM 10597 N N . GLU D 1 114 ? -1.235 -8.143 67.072 1.00 10.81 110 GLU D N 1
ATOM 10598 C CA . GLU D 1 114 ? -2.652 -8.117 67.463 1.00 11.02 110 GLU D CA 1
ATOM 10599 C C . GLU D 1 114 ? -3.134 -6.672 67.642 1.00 10.88 110 GLU D C 1
ATOM 10600 O O . GLU D 1 114 ? -4.212 -6.289 67.193 1.00 10.95 110 GLU D O 1
ATOM 10606 N N . LEU D 1 115 ? -2.309 -5.873 68.292 1.00 10.83 111 LEU D N 1
ATOM 10607 C CA . LEU D 1 115 ? -2.662 -4.474 68.561 1.00 10.87 111 LEU D CA 1
ATOM 10608 C C . LEU D 1 115 ? -2.834 -3.681 67.251 1.00 10.71 111 LEU D C 1
ATOM 10609 O O . LEU D 1 115 ? -3.761 -2.898 67.101 1.00 10.99 111 LEU D O 1
ATOM 10614 N N . LEU D 1 116 ? -1.940 -3.904 66.298 1.00 10.35 112 LEU D N 1
ATOM 10615 C CA . LEU D 1 116 ? -1.978 -3.163 65.042 1.00 10.02 112 LEU D CA 1
ATOM 10616 C C . LEU D 1 116 ? -3.104 -3.647 64.137 1.00 10.17 112 LEU D C 1
ATOM 10617 O O . LEU D 1 116 ? -3.761 -2.849 63.484 1.00 9.62 112 LEU D O 1
ATOM 10622 N N . ASN D 1 117 ? -3.349 -4.952 64.127 1.00 10.38 113 ASN D N 1
ATOM 10623 C CA . ASN D 1 117 ? -4.490 -5.465 63.388 1.00 10.69 113 ASN D CA 1
ATOM 10624 C C . ASN D 1 117 ? -5.809 -4.803 63.845 1.00 11.09 113 ASN D C 1
ATOM 10625 O O . ASN D 1 117 ? -6.657 -4.475 63.027 1.00 10.84 113 ASN D O 1
ATOM 10630 N N . ALA D 1 118 ? -5.956 -4.602 65.151 1.00 11.39 114 ALA D N 1
ATOM 10631 C CA . ALA D 1 118 ? -7.166 -4.014 65.708 1.00 12.07 114 ALA D CA 1
ATOM 10632 C C . ALA D 1 118 ? -7.241 -2.501 65.468 1.00 12.36 114 ALA D C 1
ATOM 10633 O O . ALA D 1 118 ? -8.322 -1.951 65.293 1.00 12.49 114 ALA D O 1
ATOM 10635 N N . LEU D 1 119 ? -6.088 -1.837 65.472 1.00 12.64 115 LEU D N 1
ATOM 10636 C CA . LEU D 1 119 ? -6.048 -0.363 65.506 1.00 12.81 115 LEU D CA 1
ATOM 10637 C C . LEU D 1 119 ? -6.189 0.278 64.127 1.00 12.61 115 LEU D C 1
ATOM 10638 O O . LEU D 1 119 ? -6.704 1.391 63.997 1.00 12.63 115 LEU D O 1
ATOM 10643 N N . THR D 1 120 ? -5.698 -0.413 63.104 1.00 12.50 116 THR D N 1
ATOM 10644 C CA . THR D 1 120 ? -5.730 0.100 61.734 1.00 12.32 116 THR D CA 1
ATOM 10645 C C . THR D 1 120 ? -7.160 0.158 61.168 1.00 12.69 116 THR D C 1
ATOM 10646 O O . THR D 1 120 ? -8.083 -0.490 61.702 1.00 12.63 116 THR D O 1
ATOM 10650 N N . PRO D 1 121 ? -7.355 0.939 60.097 1.00 12.83 117 PRO D N 1
ATOM 10651 C CA . PRO D 1 121 ? -8.702 1.063 59.540 1.00 13.43 117 PRO D CA 1
ATOM 10652 C C . PRO D 1 121 ? -9.328 -0.246 59.040 1.00 14.01 117 PRO D C 1
ATOM 10653 O O . PRO D 1 121 ? -8.617 -1.130 58.552 1.00 13.82 117 PRO D O 1
ATOM 10657 N N . GLY D 1 122 ? -10.654 -0.344 59.176 1.00 14.62 118 GLY D N 1
ATOM 10658 C CA . GLY D 1 122 ? -11.415 -1.463 58.656 1.00 15.37 118 GLY D CA 1
ATOM 10659 C C . GLY D 1 122 ? -11.628 -2.557 59.674 1.00 16.41 118 GLY D C 1
ATOM 10660 O O . GLY D 1 122 ? -10.850 -2.698 60.631 1.00 16.37 118 GLY D O 1
ATOM 10661 N N . ASP D 1 123 ? -12.699 -3.328 59.468 1.00 17.34 119 ASP D N 1
ATOM 10662 C CA A ASP D 1 123 ? -13.097 -4.421 60.345 0.70 18.32 119 ASP D CA 1
ATOM 10663 C CA B ASP D 1 123 ? -13.015 -4.424 60.386 0.30 17.45 119 ASP D CA 1
ATOM 10664 C C . ASP D 1 123 ? -12.805 -5.771 59.709 1.00 17.78 119 ASP D C 1
ATOM 10665 O O . ASP D 1 123 ? -13.180 -6.811 60.244 1.00 18.61 119 ASP D O 1
ATOM 10674 N N . HIS D 1 124 ? -12.162 -5.744 58.549 1.00 16.84 120 HIS D N 1
ATOM 10675 C CA . HIS D 1 124 ? -11.824 -6.952 57.800 1.00 16.06 120 HIS D CA 1
ATOM 10676 C C . HIS D 1 124 ? -10.650 -7.704 58.423 1.00 15.56 120 HIS D C 1
ATOM 10677 O O . HIS D 1 124 ? -9.984 -7.207 59.337 1.00 15.20 120 HIS D O 1
ATOM 10684 N N . ASP D 1 125 ? -10.408 -8.918 57.935 1.00 15.09 121 ASP D N 1
ATOM 10685 C CA . ASP D 1 125 ? -9.354 -9.795 58.451 1.00 15.20 121 ASP D CA 1
ATOM 10686 C C . ASP D 1 125 ? -7.983 -9.291 58.009 1.00 13.79 121 ASP D C 1
ATOM 10687 O O . ASP D 1 125 ? -7.772 -9.083 56.822 1.00 13.51 121 ASP D O 1
ATOM 10692 N N . LYS D 1 126 ? -7.071 -9.106 58.963 1.00 12.47 122 LYS D N 1
ATOM 10693 C CA . LYS D 1 126 ? -5.747 -8.539 58.692 1.00 11.80 122 LYS D CA 1
ATOM 10694 C C . LYS D 1 126 ? -4.658 -9.393 59.315 1.00 11.34 122 LYS D C 1
ATOM 10695 O O . LYS D 1 126 ? -4.924 -10.190 60.234 1.00 11.12 122 LYS D O 1
ATOM 10701 N N . ARG D 1 127 ? -3.439 -9.213 58.805 1.00 10.78 123 ARG D N 1
ATOM 10702 C CA . ARG D 1 127 ? -2.231 -9.755 59.398 1.00 10.34 123 ARG D CA 1
ATOM 10703 C C . ARG D 1 127 ? -1.133 -8.701 59.370 1.00 9.82 123 ARG D C 1
ATOM 10704 O O . ARG D 1 127 ? -1.157 -7.795 58.529 1.00 9.32 123 ARG D O 1
ATOM 10712 N N . THR D 1 128 ? -0.152 -8.871 60.263 1.00 9.43 124 THR D N 1
ATOM 10713 C CA . THR D 1 128 ? 0.987 -7.970 60.399 1.00 8.98 124 THR D CA 1
ATOM 10714 C C . THR D 1 128 ? 2.325 -8.690 60.271 1.00 8.70 124 THR D C 1
ATOM 10715 O O . THR D 1 128 ? 2.440 -9.890 60.594 1.00 8.96 124 THR D O 1
ATOM 10719 N N . ALA D 1 129 ? 3.309 -7.990 59.707 1.00 8.22 125 ALA D N 1
ATOM 10720 C CA . ALA D 1 129 ? 4.714 -8.410 59.767 1.00 8.12 125 ALA D CA 1
ATOM 10721 C C . ALA D 1 129 ? 5.502 -7.220 60.285 1.00 7.94 125 ALA D C 1
ATOM 10722 O O . ALA D 1 129 ? 5.194 -6.061 59.934 1.00 8.06 125 ALA D O 1
ATOM 10724 N N . LEU D 1 130 ? 6.534 -7.493 61.091 1.00 8.01 126 LEU D N 1
ATOM 10725 C CA . LEU D 1 130 ? 7.318 -6.429 61.714 1.00 7.73 126 LEU D CA 1
ATOM 10726 C C . LEU D 1 130 ? 8.749 -6.367 61.195 1.00 7.57 126 LEU D C 1
ATOM 10727 O O . LEU D 1 130 ? 9.373 -7.405 60.918 1.00 7.72 126 LEU D O 1
ATOM 10732 N N . PHE D 1 131 ? 9.255 -5.141 61.049 1.00 7.26 127 PHE D N 1
ATOM 10733 C CA . PHE D 1 131 ? 10.636 -4.927 60.618 1.00 7.11 127 PHE D CA 1
ATOM 10734 C C . PHE D 1 131 ? 11.269 -3.906 61.557 1.00 7.12 127 PHE D C 1
ATOM 10735 O O . PHE D 1 131 ? 10.809 -3.762 62.708 1.00 7.05 127 PHE D O 1
ATOM 10743 N N . ASN D 1 132 ? 12.333 -3.245 61.114 1.00 7.09 128 ASN D N 1
ATOM 10744 C CA . ASN D 1 132 ? 13.004 -2.253 61.964 1.00 7.30 128 ASN D CA 1
ATOM 10745 C C . ASN D 1 132 ? 12.680 -0.805 61.598 1.00 7.24 128 ASN D C 1
ATOM 10746 O O . ASN D 1 132 ? 12.281 -0.022 62.476 1.00 7.58 128 ASN D O 1
ATOM 10751 N N . SER D 1 133 ? 12.843 -0.441 60.332 1.00 6.96 129 SER D N 1
ATOM 10752 C CA . SER D 1 133 ? 12.671 0.937 59.896 1.00 6.81 129 SER D CA 1
ATOM 10753 C C . SER D 1 133 ? 11.435 1.131 59.022 1.00 6.73 129 SER D C 1
ATOM 10754 O O . SER D 1 133 ? 10.892 0.193 58.433 1.00 6.50 129 SER D O 1
ATOM 10757 N N . GLY D 1 134 ? 11.013 2.374 58.902 1.00 6.77 130 GLY D N 1
ATOM 10758 C CA . GLY D 1 134 ? 9.912 2.709 57.988 1.00 6.65 130 GLY D CA 1
ATOM 10759 C C . GLY D 1 134 ? 10.242 2.341 56.553 1.00 6.47 130 GLY D C 1
ATOM 10760 O O . GLY D 1 134 ? 9.393 1.788 55.852 1.00 6.37 130 GLY D O 1
ATOM 10761 N N . ALA D 1 135 ? 11.486 2.542 56.137 1.00 6.43 131 ALA D N 1
ATOM 10762 C CA . ALA D 1 135 ? 11.897 2.144 54.778 1.00 6.37 131 ALA D CA 1
ATOM 10763 C C . ALA D 1 135 ? 11.678 0.628 54.560 1.00 6.44 131 ALA D C 1
ATOM 10764 O O . ALA D 1 135 ? 11.161 0.195 53.519 1.00 6.29 131 ALA D O 1
ATOM 10766 N N . GLU D 1 136 ? 12.033 -0.170 55.564 1.00 6.52 132 GLU D N 1
ATOM 10767 C CA . GLU D 1 136 ? 11.851 -1.634 55.476 1.00 6.63 132 GLU D CA 1
ATOM 10768 C C . GLU D 1 136 ? 10.366 -1.980 55.416 1.00 6.63 132 GLU D C 1
ATOM 10769 O O . GLU D 1 136 ? 9.987 -2.898 54.679 1.00 6.66 132 GLU D O 1
ATOM 10775 N N . ALA D 1 137 ? 9.538 -1.247 56.171 1.00 6.42 133 ALA D N 1
ATOM 10776 C CA . ALA D 1 137 ? 8.075 -1.437 56.101 1.00 6.47 133 ALA D CA 1
ATOM 10777 C C . ALA D 1 137 ? 7.553 -1.176 54.682 1.00 6.35 133 ALA D C 1
ATOM 10778 O O . ALA D 1 137 ? 6.820 -1.995 54.113 1.00 6.34 133 ALA D O 1
ATOM 10780 N N . VAL D 1 138 ? 7.955 -0.047 54.084 1.00 6.20 134 VAL D N 1
ATOM 10781 C CA . VAL D 1 138 ? 7.537 0.252 52.714 1.00 6.15 134 VAL D CA 1
ATOM 10782 C C . VAL D 1 138 ? 8.060 -0.830 51.766 1.00 6.30 134 VAL D C 1
ATOM 10783 O O . VAL D 1 138 ? 7.306 -1.316 50.909 1.00 6.42 134 VAL D O 1
ATOM 10787 N N . GLU D 1 139 ? 9.336 -1.226 51.897 1.00 6.29 135 GLU D N 1
ATOM 10788 C CA . GLU D 1 139 ? 9.897 -2.286 51.040 1.00 6.55 135 GLU D CA 1
ATOM 10789 C C . GLU D 1 139 ? 9.019 -3.540 51.083 1.00 6.61 135 GLU D C 1
ATOM 10790 O O . GLU D 1 139 ? 8.695 -4.142 50.049 1.00 6.76 135 GLU D O 1
ATOM 10796 N N . ASN D 1 140 ? 8.636 -3.926 52.296 1.00 6.68 136 ASN D N 1
ATOM 10797 C CA . ASN D 1 140 ? 7.851 -5.145 52.466 1.00 6.78 136 ASN D CA 1
ATOM 10798 C C . ASN D 1 140 ? 6.376 -5.031 52.006 1.00 6.72 136 ASN D C 1
ATOM 10799 O O . ASN D 1 140 ? 5.810 -6.000 51.473 1.00 6.59 136 ASN D O 1
ATOM 10804 N N . ALA D 1 141 ? 5.784 -3.844 52.150 1.00 6.65 137 ALA D N 1
ATOM 10805 C CA . ALA D 1 141 ? 4.453 -3.590 51.578 1.00 6.72 137 ALA D CA 1
ATOM 10806 C C . ALA D 1 141 ? 4.473 -3.742 50.059 1.00 6.73 137 ALA D C 1
ATOM 10807 O O . ALA D 1 141 ? 3.553 -4.288 49.494 1.00 6.85 137 ALA D O 1
ATOM 10809 N N . ILE D 1 142 ? 5.530 -3.265 49.414 1.00 6.80 138 ILE D N 1
ATOM 10810 C CA . ILE D 1 142 ? 5.661 -3.381 47.941 1.00 6.88 138 ILE D CA 1
ATOM 10811 C C . ILE D 1 142 ? 5.869 -4.846 47.551 1.00 6.99 138 ILE D C 1
ATOM 10812 O O . ILE D 1 142 ? 5.302 -5.330 46.546 1.00 6.91 138 ILE D O 1
ATOM 10817 N N . LYS D 1 143 ? 6.694 -5.561 48.329 1.00 7.13 139 LYS D N 1
ATOM 10818 C CA . LYS D 1 143 ? 6.903 -7.009 48.111 1.00 7.30 139 LYS D CA 1
ATOM 10819 C C . LYS D 1 143 ? 5.591 -7.791 48.173 1.00 7.36 139 LYS D C 1
ATOM 10820 O O . LYS D 1 143 ? 5.292 -8.611 47.280 1.00 7.26 139 LYS D O 1
ATOM 10826 N N . VAL D 1 144 ? 4.816 -7.541 49.219 1.00 7.42 140 VAL D N 1
ATOM 10827 C CA . VAL D 1 144 ? 3.482 -8.176 49.344 1.00 7.56 140 VAL D CA 1
ATOM 10828 C C . VAL D 1 144 ? 2.595 -7.856 48.128 1.00 7.61 140 VAL D C 1
ATOM 10829 O O . VAL D 1 144 ? 1.975 -8.768 47.534 1.00 7.80 140 VAL D O 1
ATOM 10833 N N . ALA D 1 145 ? 2.496 -6.570 47.765 1.00 7.62 141 ALA D N 1
ATOM 10834 C CA . ALA D 1 145 ? 1.644 -6.151 46.642 1.00 7.51 141 ALA D CA 1
ATOM 10835 C C . ALA D 1 145 ? 2.068 -6.775 45.318 1.00 7.56 141 ALA D C 1
ATOM 10836 O O . ALA D 1 145 ? 1.236 -7.247 44.555 1.00 7.40 141 ALA D O 1
ATOM 10838 N N . ARG D 1 146 ? 3.364 -6.780 45.052 1.00 7.57 142 ARG D N 1
ATOM 10839 C CA . ARG D 1 146 ? 3.889 -7.377 43.799 1.00 7.57 142 ARG D CA 1
ATOM 10840 C C . ARG D 1 146 ? 3.636 -8.892 43.743 1.00 7.72 142 ARG D C 1
ATOM 10841 O O . ARG D 1 146 ? 3.168 -9.408 42.726 1.00 7.80 142 ARG D O 1
ATOM 10849 N N . LEU D 1 147 ? 3.929 -9.600 44.828 1.00 7.76 143 LEU D N 1
ATOM 10850 C CA . LEU D 1 147 ? 3.709 -11.058 44.844 1.00 8.05 143 LEU D CA 1
ATOM 10851 C C . LEU D 1 147 ? 2.213 -11.352 44.733 1.00 8.31 143 LEU D C 1
ATOM 10852 O O . LEU D 1 147 ? 1.781 -12.163 43.892 1.00 8.67 143 LEU D O 1
ATOM 10857 N N . ALA D 1 148 ? 1.409 -10.681 45.552 1.00 8.39 144 ALA D N 1
ATOM 10858 C CA . ALA D 1 148 ? -0.012 -10.996 45.643 1.00 8.66 144 ALA D CA 1
ATOM 10859 C C . ALA D 1 148 ? -0.752 -10.731 44.326 1.00 8.73 144 ALA D C 1
ATOM 10860 O O . ALA D 1 148 ? -1.576 -11.549 43.889 1.00 8.89 144 ALA D O 1
ATOM 10862 N N . THR D 1 149 ? -0.425 -9.626 43.668 1.00 8.65 145 THR D N 1
ATOM 10863 C CA . THR D 1 149 ? -1.083 -9.242 42.418 1.00 8.69 145 THR D CA 1
ATOM 10864 C C . THR D 1 149 ? -0.451 -9.854 41.196 1.00 8.65 145 THR D C 1
ATOM 10865 O O . THR D 1 149 ? -1.114 -10.000 40.146 1.00 8.66 145 THR D O 1
ATOM 10869 N N . GLY D 1 150 ? 0.829 -10.230 41.303 1.00 8.65 146 GLY D N 1
ATOM 10870 C CA . GLY D 1 150 ? 1.556 -10.750 40.145 1.00 8.80 146 GLY D CA 1
ATOM 10871 C C . GLY D 1 150 ? 1.879 -9.664 39.132 1.00 8.75 146 GLY D C 1
ATOM 10872 O O . GLY D 1 150 ? 2.251 -9.982 37.992 1.00 9.32 146 GLY D O 1
ATOM 10873 N N . ARG D 1 151 ? 1.767 -8.393 39.539 1.00 8.57 147 ARG D N 1
ATOM 10874 C CA . ARG D 1 151 ? 1.977 -7.232 38.653 1.00 8.46 147 ARG D CA 1
ATOM 10875 C C . ARG D 1 151 ? 3.253 -6.468 39.036 1.00 8.13 147 ARG D C 1
ATOM 10876 O O . ARG D 1 151 ? 3.597 -6.414 40.202 1.00 7.91 147 ARG D O 1
ATOM 10884 N N . PRO D 1 152 ? 3.929 -5.861 38.057 1.00 7.92 148 PRO D N 1
ATOM 10885 C CA . PRO D 1 152 ? 5.239 -5.256 38.314 1.00 7.72 148 PRO D CA 1
ATOM 10886 C C . PRO D 1 152 ? 5.239 -3.814 38.835 1.00 7.63 148 PRO D C 1
ATOM 10887 O O . PRO D 1 152 ? 6.084 -3.498 39.683 1.00 7.59 148 PRO D O 1
ATOM 10891 N N . ALA D 1 153 ? 4.331 -2.953 38.363 1.00 7.38 149 ALA D N 1
ATOM 10892 C CA . ALA D 1 153 ? 4.540 -1.497 38.530 1.00 7.23 149 ALA D CA 1
ATOM 10893 C C . ALA D 1 153 ? 4.016 -0.977 39.856 1.00 7.19 149 ALA D C 1
ATOM 10894 O O . ALA D 1 153 ? 3.069 -1.517 40.434 1.00 7.35 149 ALA D O 1
ATOM 10896 N N . VAL D 1 154 ? 4.629 0.111 40.309 1.00 7.10 150 VAL D N 1
ATOM 10897 C CA . VAL D 1 154 ? 4.216 0.828 41.507 1.00 7.06 150 VAL D CA 1
ATOM 10898 C C . VAL D 1 154 ? 4.121 2.327 41.153 1.00 6.98 150 VAL D C 1
ATOM 10899 O O . VAL D 1 154 ? 5.001 2.880 40.469 1.00 7.07 150 VAL D O 1
ATOM 10903 N N . VAL D 1 155 ? 3.046 2.965 41.612 1.00 6.80 151 VAL D N 1
ATOM 10904 C CA . VAL D 1 155 ? 2.861 4.408 41.481 1.00 6.73 151 VAL D CA 1
ATOM 10905 C C . VAL D 1 155 ? 3.152 5.079 42.805 1.00 6.67 151 VAL D C 1
ATOM 10906 O O . VAL D 1 155 ? 2.637 4.652 43.845 1.00 6.61 151 VAL D O 1
ATOM 10910 N N . ALA D 1 156 ? 3.998 6.111 42.759 1.00 6.64 152 ALA D N 1
ATOM 10911 C CA . ALA D 1 156 ? 4.194 7.053 43.856 1.00 6.65 152 ALA D CA 1
ATOM 10912 C C . ALA D 1 156 ? 3.958 8.473 43.322 1.00 6.85 152 ALA D C 1
ATOM 10913 O O . ALA D 1 156 ? 3.762 8.682 42.127 1.00 7.09 152 ALA D O 1
ATOM 10915 N N . PHE D 1 157 ? 4.002 9.466 44.199 1.00 6.86 153 PHE D N 1
ATOM 10916 C CA . PHE D 1 157 ? 3.496 10.764 43.843 1.00 7.02 153 PHE D CA 1
ATOM 10917 C C . PHE D 1 157 ? 4.492 11.897 43.987 1.00 7.08 153 PHE D C 1
ATOM 10918 O O . PHE D 1 157 ? 5.487 11.772 44.698 1.00 6.83 153 PHE D O 1
ATOM 10926 N N . ASP D 1 158 ? 4.216 12.988 43.273 1.00 7.17 154 ASP D N 1
ATOM 10927 C CA . ASP D 1 158 ? 4.943 14.233 43.501 1.00 7.44 154 ASP D CA 1
ATOM 10928 C C . ASP D 1 158 ? 4.880 14.553 44.994 1.00 7.31 154 ASP D C 1
ATOM 10929 O O . ASP D 1 158 ? 3.853 14.309 45.653 1.00 6.94 154 ASP D O 1
ATOM 10934 N N . ASN D 1 159 ? 5.989 15.090 45.509 1.00 7.21 155 ASN D N 1
ATOM 10935 C CA . ASN D 1 159 ? 6.118 15.500 46.914 1.00 7.34 155 ASN D CA 1
ATOM 10936 C C . ASN D 1 159 ? 6.183 14.329 47.910 1.00 7.18 155 ASN D C 1
ATOM 10937 O O . ASN D 1 159 ? 6.118 14.546 49.114 1.00 7.33 155 ASN D O 1
ATOM 10942 N N . ALA D 1 160 ? 6.305 13.098 47.425 1.00 6.78 156 ALA D N 1
ATOM 10943 C CA . ALA D 1 160 ? 6.364 11.926 48.310 1.00 6.83 156 ALA D CA 1
ATOM 10944 C C . ALA D 1 160 ? 7.738 11.730 48.924 1.00 6.65 156 ALA D C 1
ATOM 10945 O O . ALA D 1 160 ? 8.762 12.116 48.352 1.00 6.77 156 ALA D O 1
ATOM 10947 N N . TYR D 1 161 ? 7.740 11.116 50.092 1.00 6.70 157 TYR D N 1
ATOM 10948 C CA . TYR D 1 161 ? 8.971 10.642 50.725 1.00 6.74 157 TYR D CA 1
ATOM 10949 C C . TYR D 1 161 ? 8.698 9.311 51.404 1.00 6.57 157 TYR D C 1
ATOM 10950 O O . TYR D 1 161 ? 7.738 9.214 52.213 1.00 6.48 157 TYR D O 1
ATOM 10959 N N . HIS D 1 162 ? 9.518 8.304 51.092 1.00 6.37 158 HIS D N 1
ATOM 10960 C CA . HIS D 1 162 ? 9.335 6.956 51.624 1.00 6.41 158 HIS D CA 1
ATOM 10961 C C . HIS D 1 162 ? 10.568 6.269 52.217 1.00 6.60 158 HIS D C 1
ATOM 10962 O O . HIS D 1 162 ? 10.452 5.177 52.775 1.00 6.58 158 HIS D O 1
ATOM 10969 N N . GLY D 1 163 ? 11.745 6.877 52.125 1.00 6.80 159 GLY D N 1
ATOM 10970 C CA . GLY D 1 163 ? 12.921 6.281 52.754 1.00 7.00 159 GLY D CA 1
ATOM 10971 C C . GLY D 1 163 ? 14.156 6.367 51.909 1.00 7.25 159 GLY D C 1
ATOM 10972 O O . GLY D 1 163 ? 14.134 6.908 50.796 1.00 7.25 159 GLY D O 1
ATOM 10973 N N . ARG D 1 164 ? 15.235 5.794 52.435 1.00 7.60 160 ARG D N 1
ATOM 10974 C CA . ARG D 1 164 ? 16.579 5.968 51.880 1.00 7.86 160 ARG D CA 1
ATOM 10975 C C . ARG D 1 164 ? 17.225 4.686 51.331 1.00 7.40 160 ARG D C 1
ATOM 10976 O O . ARG D 1 164 ? 18.421 4.680 51.003 1.00 7.24 160 ARG D O 1
ATOM 10984 N N . THR D 1 165 ? 16.454 3.606 51.223 1.00 7.02 161 THR D N 1
ATOM 10985 C CA . THR D 1 165 ? 16.937 2.422 50.511 1.00 6.86 161 THR D CA 1
ATOM 10986 C C . THR D 1 165 ? 16.773 2.678 49.000 1.00 6.66 161 THR D C 1
ATOM 10987 O O . THR D 1 165 ? 16.126 3.641 48.594 1.00 6.44 161 THR D O 1
ATOM 10991 N N . ASN D 1 166 ? 17.349 1.816 48.181 1.00 6.51 162 ASN D N 1
ATOM 10992 C CA . ASN D 1 166 ? 17.286 2.042 46.737 1.00 6.41 162 ASN D CA 1
ATOM 10993 C C . ASN D 1 166 ? 15.847 2.165 46.255 1.00 6.34 162 ASN D C 1
ATOM 10994 O O . ASN D 1 166 ? 15.498 3.121 45.556 1.00 6.14 162 ASN D O 1
ATOM 10999 N N . LEU D 1 167 ? 15.012 1.199 46.621 1.00 6.32 163 LEU D N 1
ATOM 11000 C CA . LEU D 1 167 ? 13.597 1.261 46.210 1.00 6.39 163 LEU D CA 1
ATOM 11001 C C . LEU D 1 167 ? 12.842 2.404 46.855 1.00 6.18 163 LEU D C 1
ATOM 11002 O O . LEU D 1 167 ? 12.010 3.050 46.219 1.00 6.03 163 LEU D O 1
ATOM 11007 N N . THR D 1 168 ? 13.069 2.660 48.142 1.00 5.97 164 THR D N 1
ATOM 11008 C CA . THR D 1 168 ? 12.326 3.746 48.751 1.00 5.95 164 THR D CA 1
ATOM 11009 C C . THR D 1 168 ? 12.837 5.114 48.276 1.00 5.92 164 THR D C 1
ATOM 11010 O O . THR D 1 168 ? 12.060 6.073 48.228 1.00 5.81 164 THR D O 1
ATOM 11014 N N . MET D 1 169 ? 14.111 5.190 47.882 1.00 5.91 165 MET D N 1
ATOM 11015 C CA . MET D 1 169 ? 14.639 6.365 47.160 1.00 6.01 165 MET D CA 1
ATOM 11016 C C . MET D 1 169 ? 13.892 6.517 45.821 1.00 6.07 165 MET D C 1
ATOM 11017 O O . MET D 1 169 ? 13.475 7.625 45.446 1.00 6.08 165 MET D O 1
ATOM 11022 N N . ALA D 1 170 ? 13.730 5.409 45.104 1.00 6.10 166 ALA D N 1
ATOM 11023 C CA . ALA D 1 170 ? 12.987 5.429 43.841 1.00 6.13 166 ALA D CA 1
ATOM 11024 C C . ALA D 1 170 ? 11.597 6.034 44.042 1.00 6.15 166 ALA D C 1
ATOM 11025 O O . ALA D 1 170 ? 11.133 6.837 43.224 1.00 6.02 166 ALA D O 1
ATOM 11027 N N . LEU D 1 171 ? 10.937 5.632 45.134 1.00 6.15 167 LEU D N 1
ATOM 11028 C CA . LEU D 1 171 ? 9.563 6.060 45.449 1.00 6.16 167 LEU D CA 1
ATOM 11029 C C . LEU D 1 171 ? 9.492 7.523 45.916 1.00 6.25 167 LEU D C 1
ATOM 11030 O O . LEU D 1 171 ? 8.461 8.178 45.782 1.00 6.37 167 LEU D O 1
ATOM 11035 N N . THR D 1 172 ? 10.596 8.013 46.447 1.00 6.16 168 THR D N 1
ATOM 11036 C CA . THR D 1 172 ? 10.716 9.377 46.959 1.00 6.15 168 THR D CA 1
ATOM 11037 C C . THR D 1 172 ? 10.870 10.349 45.801 1.00 6.29 168 THR D C 1
ATOM 11038 O O . THR D 1 172 ? 11.556 10.049 44.817 1.00 6.36 168 THR D O 1
ATOM 11042 N N . ALA D 1 173 ? 10.223 11.510 45.888 1.00 6.54 169 ALA D N 1
ATOM 11043 C CA . ALA D 1 173 ? 10.210 12.464 44.761 1.00 6.81 169 ALA D CA 1
ATOM 11044 C C . ALA D 1 173 ? 11.467 13.328 44.717 1.00 7.03 169 ALA D C 1
ATOM 11045 O O . ALA D 1 173 ? 12.059 13.507 43.679 1.00 6.84 169 ALA D O 1
ATOM 11047 N N . LYS D 1 174 ? 11.881 13.880 45.854 1.00 7.59 170 LYS D N 1
ATOM 11048 C CA . LYS D 1 174 ? 12.906 14.924 45.826 1.00 8.06 170 LYS D CA 1
ATOM 11049 C C . LYS D 1 174 ? 14.295 14.300 45.765 1.00 8.25 170 LYS D C 1
ATOM 11050 O O . LYS D 1 174 ? 14.588 13.365 46.513 1.00 8.19 170 LYS D O 1
ATOM 11056 N N . SER D 1 175 ? 15.132 14.802 44.859 1.00 8.53 171 SER D N 1
ATOM 11057 C CA . SER D 1 175 ? 16.466 14.234 44.635 1.00 8.85 171 SER D CA 1
ATOM 11058 C C . SER D 1 175 ? 17.496 14.628 45.684 1.00 9.49 171 SER D C 1
ATOM 11059 O O . SER D 1 175 ? 18.312 13.814 46.069 1.00 8.88 171 SER D O 1
ATOM 11062 N N . MET D 1 176 ? 17.494 15.889 46.104 1.00 10.38 172 MET D N 1
ATOM 11063 C CA . MET D 1 176 ? 18.478 16.364 47.067 1.00 11.68 172 MET D CA 1
ATOM 11064 C C . MET D 1 176 ? 17.803 16.530 48.430 1.00 11.21 172 MET D C 1
ATOM 11065 O O . MET D 1 176 ? 16.807 17.258 48.523 1.00 11.40 172 MET D O 1
ATOM 11070 N N . PRO D 1 177 ? 18.353 15.890 49.496 1.00 10.38 173 PRO D N 1
ATOM 11071 C CA . PRO D 1 177 ? 19.553 15.050 49.588 1.00 10.02 173 PRO D CA 1
ATOM 11072 C C . PRO D 1 177 ? 19.261 13.531 49.592 1.00 9.64 173 PRO D C 1
ATOM 11073 O O . PRO D 1 177 ? 20.088 12.737 50.032 1.00 9.40 173 PRO D O 1
ATOM 11077 N N . TYR D 1 178 ? 18.095 13.124 49.128 1.00 9.29 174 TYR D N 1
ATOM 11078 C CA . TYR D 1 178 ? 17.663 11.751 49.335 1.00 9.17 174 TYR D CA 1
ATOM 11079 C C . TYR D 1 178 ? 18.187 10.782 48.298 1.00 8.73 174 TYR D C 1
ATOM 11080 O O . TYR D 1 178 ? 18.385 9.634 48.624 1.00 8.76 174 TYR D O 1
ATOM 11089 N N . LYS D 1 179 ? 18.357 11.225 47.057 1.00 8.08 175 LYS D N 1
ATOM 11090 C CA . LYS D 1 179 ? 18.601 10.304 45.943 1.00 7.87 175 LYS D CA 1
ATOM 11091 C C . LYS D 1 179 ? 19.836 10.621 45.116 1.00 7.87 175 LYS D C 1
ATOM 11092 O O . LYS D 1 179 ? 20.401 9.746 44.495 1.00 7.48 175 LYS D O 1
ATOM 11098 N N . SER D 1 180 ? 20.219 11.896 45.041 1.00 8.05 176 SER D N 1
ATOM 11099 C CA . SER D 1 180 ? 21.187 12.324 44.056 1.00 8.16 176 SER D CA 1
ATOM 11100 C C . SER D 1 180 ? 22.488 11.534 44.149 1.00 8.20 176 SER D C 1
ATOM 11101 O O . SER D 1 180 ? 23.089 11.474 45.216 1.00 8.18 176 SER D O 1
ATOM 11104 N N . GLN D 1 181 ? 22.878 10.926 43.028 1.00 8.44 177 GLN D N 1
ATOM 11105 C CA . GLN D 1 181 ? 24.134 10.170 42.849 1.00 8.72 177 GLN D CA 1
ATOM 11106 C C . GLN D 1 181 ? 24.114 8.753 43.459 1.00 8.39 177 GLN D C 1
ATOM 11107 O O . GLN D 1 181 ? 25.140 8.076 43.459 1.00 8.13 177 GLN D O 1
ATOM 11113 N N . PHE D 1 182 ? 22.938 8.306 43.907 1.00 7.80 178 PHE D N 1
ATOM 11114 C CA . PHE D 1 182 ? 22.772 7.000 44.542 1.00 7.68 178 PHE D CA 1
ATOM 11115 C C . PHE D 1 182 ? 22.103 5.931 43.673 1.00 7.42 178 PHE D C 1
ATOM 11116 O O . PHE D 1 182 ? 21.859 4.833 44.146 1.00 7.57 178 PHE D O 1
ATOM 11124 N N . GLY D 1 183 ? 21.813 6.247 42.418 1.00 7.35 179 GLY D N 1
ATOM 11125 C CA . GLY D 1 183 ? 21.159 5.325 41.519 1.00 7.33 179 GLY D CA 1
ATOM 11126 C C . GLY D 1 183 ? 22.153 4.471 40.770 1.00 7.31 179 GLY D C 1
ATOM 11127 O O . GLY D 1 183 ? 23.336 4.463 41.080 1.00 7.41 179 GLY D O 1
ATOM 11128 N N . PRO D 1 184 ? 21.684 3.734 39.758 1.00 7.41 180 PRO D N 1
ATOM 11129 C CA . PRO D 1 184 ? 20.318 3.700 39.241 1.00 7.49 180 PRO D CA 1
ATOM 11130 C C . PRO D 1 184 ? 19.315 3.060 40.206 1.00 7.53 180 PRO D C 1
ATOM 11131 O O . PRO D 1 184 ? 19.687 2.286 41.074 1.00 7.59 180 PRO D O 1
ATOM 11135 N N . PHE D 1 185 ? 18.035 3.376 40.015 1.00 7.85 181 PHE D N 1
ATOM 11136 C CA . PHE D 1 185 ? 16.994 3.070 40.975 1.00 8.01 181 PHE D CA 1
ATOM 11137 C C . PHE D 1 185 ? 16.121 1.903 40.551 1.00 8.14 181 PHE D C 1
ATOM 11138 O O . PHE D 1 185 ? 15.976 1.619 39.364 1.00 8.43 181 PHE D O 1
ATOM 11146 N N . ALA D 1 186 ? 15.531 1.262 41.556 1.00 8.45 182 ALA D N 1
ATOM 11147 C CA . ALA D 1 186 ? 14.615 0.138 41.387 1.00 8.34 182 ALA D CA 1
ATOM 11148 C C . ALA D 1 186 ? 13.624 0.414 40.253 1.00 8.40 182 ALA D C 1
ATOM 11149 O O . ALA D 1 186 ? 13.014 1.491 40.217 1.00 8.74 182 ALA D O 1
ATOM 11151 N N . PRO D 1 187 ? 13.457 -0.539 39.328 1.00 8.53 183 PRO D N 1
ATOM 11152 C CA . PRO D 1 187 ? 12.645 -0.270 38.129 1.00 8.59 183 PRO D CA 1
ATOM 11153 C C . PRO D 1 187 ? 11.123 -0.367 38.329 1.00 8.30 183 PRO D C 1
ATOM 11154 O O . PRO D 1 187 ? 10.637 -0.931 39.318 1.00 7.85 183 PRO D O 1
ATOM 11158 N N . GLU D 1 188 ? 10.411 0.158 37.334 1.00 8.08 184 GLU D N 1
ATOM 11159 C CA . GLU D 1 188 ? 8.946 0.107 37.263 1.00 8.13 184 GLU D CA 1
ATOM 11160 C C . GLU D 1 188 ? 8.262 0.859 38.399 1.00 7.80 184 GLU D C 1
ATOM 11161 O O . GLU D 1 188 ? 7.215 0.464 38.872 1.00 7.58 184 GLU D O 1
ATOM 11167 N N . VAL D 1 189 ? 8.878 1.970 38.780 1.00 7.75 185 VAL D N 1
ATOM 11168 C CA . VAL D 1 189 ? 8.290 2.968 39.652 1.00 7.90 185 VAL D CA 1
ATOM 11169 C C . VAL D 1 189 ? 7.911 4.150 38.768 1.00 8.10 185 VAL D C 1
ATOM 11170 O O . VAL D 1 189 ? 8.728 4.635 37.965 1.00 8.28 185 VAL D O 1
ATOM 11174 N N . TYR D 1 190 ? 6.652 4.575 38.876 1.00 8.08 186 TYR D N 1
ATOM 11175 C CA . TYR D 1 190 ? 6.111 5.656 38.047 1.00 8.29 186 TYR D CA 1
ATOM 11176 C C . TYR D 1 190 ? 5.639 6.764 38.973 1.00 8.50 186 TYR D C 1
ATOM 11177 O O . TYR D 1 190 ? 4.997 6.490 39.970 1.00 9.25 186 TYR D O 1
ATOM 11186 N N . ARG D 1 191 ? 5.991 8.002 38.685 1.00 8.66 187 ARG D N 1
ATOM 11187 C CA . ARG D 1 191 ? 5.504 9.112 39.496 1.00 8.75 187 ARG D CA 1
ATOM 11188 C C . ARG D 1 191 ? 4.295 9.777 38.848 1.00 8.84 187 ARG D C 1
ATOM 11189 O O . ARG D 1 191 ? 4.274 10.009 37.635 1.00 8.93 187 ARG D O 1
ATOM 11197 N N . MET D 1 192 ? 3.317 10.110 39.683 1.00 8.91 188 MET D N 1
ATOM 11198 C CA . MET D 1 192 ? 2.092 10.787 39.268 1.00 9.21 188 MET D CA 1
ATOM 11199 C C . MET D 1 192 ? 1.859 12.052 40.094 1.00 9.22 188 MET D C 1
ATOM 11200 O O . MET D 1 192 ? 2.329 12.139 41.243 1.00 8.62 188 MET D O 1
ATOM 11205 N N . PRO D 1 193 ? 1.107 13.032 39.538 1.00 9.33 189 PRO D N 1
ATOM 11206 C CA . PRO D 1 193 ? 0.648 14.150 40.360 1.00 9.50 189 PRO D CA 1
ATOM 11207 C C . PRO D 1 193 ? -0.402 13.692 41.402 1.00 9.53 189 PRO D C 1
ATOM 11208 O O . PRO D 1 193 ? -1.229 12.812 41.111 1.00 9.62 189 PRO D O 1
ATOM 11212 N N . ALA D 1 194 ? -0.332 14.250 42.608 1.00 9.42 190 ALA D N 1
ATOM 11213 C CA . ALA D 1 194 ? -1.344 14.033 43.636 1.00 9.61 190 ALA D CA 1
ATOM 11214 C C . ALA D 1 194 ? -2.091 15.352 43.842 1.00 9.78 190 ALA D C 1
ATOM 11215 O O . ALA D 1 194 ? -2.448 16.013 42.875 1.00 10.15 190 ALA D O 1
ATOM 11217 N N . SER D 1 195 ? -2.331 15.732 45.088 1.00 9.92 191 SER D N 1
ATOM 11218 C CA . SER D 1 195 ? -3.057 16.963 45.380 1.00 10.09 191 SER D CA 1
ATOM 11219 C C . SER D 1 195 ? -2.186 17.832 46.281 1.00 9.95 191 SER D C 1
ATOM 11220 O O . SER D 1 195 ? -1.721 17.371 47.323 1.00 10.11 191 SER D O 1
ATOM 11223 N N . TYR D 1 196 ? -1.995 19.077 45.869 1.00 9.82 192 TYR D N 1
ATOM 11224 C CA . TYR D 1 196 ? -1.261 20.088 46.617 1.00 9.81 192 TYR D CA 1
ATOM 11225 C C . TYR D 1 196 ? -2.078 21.397 46.469 1.00 10.04 192 TYR D C 1
ATOM 11226 O O . TYR D 1 196 ? -1.823 22.216 45.570 1.00 10.36 192 TYR D O 1
ATOM 11235 N N . PRO D 1 197 ? -3.105 21.570 47.320 1.00 10.30 193 PRO D N 1
ATOM 11236 C CA . PRO D 1 197 ? -4.067 22.663 47.147 1.00 10.65 193 PRO D CA 1
ATOM 11237 C C . PRO D 1 197 ? -3.454 24.042 46.896 1.00 10.98 193 PRO D C 1
ATOM 11238 O O . PRO D 1 197 ? -3.886 24.739 45.989 1.00 10.80 193 PRO D O 1
ATOM 11242 N N . LEU D 1 198 ? -2.431 24.416 47.662 1.00 11.32 194 LEU D N 1
ATOM 11243 C CA . LEU D 1 198 ? -1.819 25.744 47.547 1.00 11.60 194 LEU D CA 1
ATOM 11244 C C . LEU D 1 198 ? -1.268 26.024 46.156 1.00 12.22 194 LEU D C 1
ATOM 11245 O O . LEU D 1 198 ? -1.373 27.150 45.664 1.00 12.52 194 LEU D O 1
ATOM 11250 N N . ARG D 1 199 ? -0.690 25.006 45.527 1.00 12.41 195 ARG D N 1
ATOM 11251 C CA . ARG D 1 199 ? 0.053 25.201 44.289 1.00 12.90 195 ARG D CA 1
ATOM 11252 C C . ARG D 1 199 ? -0.663 24.622 43.062 1.00 13.80 195 ARG D C 1
ATOM 11253 O O . ARG D 1 199 ? -0.259 24.881 41.922 1.00 14.57 195 ARG D O 1
ATOM 11261 N N . ASP D 1 200 ? -1.727 23.857 43.286 1.00 14.01 196 ASP D N 1
ATOM 11262 C CA . ASP D 1 200 ? -2.543 23.356 42.189 1.00 14.44 196 ASP D CA 1
ATOM 11263 C C . ASP D 1 200 ? -3.439 24.475 41.634 1.00 15.69 196 ASP D C 1
ATOM 11264 O O . ASP D 1 200 ? -3.612 25.520 42.254 1.00 15.31 196 ASP D O 1
ATOM 11269 N N . GLU D 1 201 ? -4.021 24.254 40.464 1.00 17.69 197 GLU D N 1
ATOM 11270 C CA . GLU D 1 201 ? -5.049 25.175 39.964 1.00 20.14 197 GLU D CA 1
ATOM 11271 C C . GLU D 1 201 ? -6.046 25.595 41.034 1.00 20.07 197 GLU D C 1
ATOM 11272 O O . GLU D 1 201 ? -6.625 24.746 41.710 1.00 19.35 197 GLU D O 1
ATOM 11278 N N . PRO D 1 202 ? -6.283 26.911 41.182 1.00 21.37 198 PRO D N 1
ATOM 11279 C CA . PRO D 1 202 ? -7.306 27.386 42.100 1.00 21.70 198 PRO D CA 1
ATOM 11280 C C . PRO D 1 202 ? -8.641 26.702 41.869 1.00 20.55 198 PRO D C 1
ATOM 11281 O O . PRO D 1 202 ? -9.091 26.610 40.726 1.00 20.94 198 PRO D O 1
ATOM 11285 N N . GLY D 1 203 ? -9.242 26.207 42.945 1.00 20.04 199 GLY D N 1
ATOM 11286 C CA . GLY D 1 203 ? -10.565 25.607 42.900 1.00 19.54 199 GLY D CA 1
ATOM 11287 C C . GLY D 1 203 ? -10.594 24.144 42.494 1.00 19.46 199 GLY D C 1
ATOM 11288 O O . GLY D 1 203 ? -11.673 23.533 42.463 1.00 19.42 199 GLY D O 1
ATOM 11289 N N . LEU D 1 204 ? -9.434 23.570 42.158 1.00 17.19 200 LEU D N 1
ATOM 11290 C CA . LEU D 1 204 ? -9.384 22.161 41.756 1.00 15.70 200 LEU D CA 1
ATOM 11291 C C . LEU D 1 204 ? -9.952 21.313 42.893 1.00 15.44 200 LEU D C 1
ATOM 11292 O O . LEU D 1 204 ? -9.543 21.461 44.064 1.00 15.35 200 LEU D O 1
ATOM 11297 N N . THR D 1 205 ? -10.911 20.445 42.576 1.00 14.87 201 THR D N 1
ATOM 11298 C CA . THR D 1 205 ? -11.452 19.546 43.587 1.00 14.16 201 THR D CA 1
ATOM 11299 C C . THR D 1 205 ? -10.524 18.347 43.758 1.00 13.67 201 THR D C 1
ATOM 11300 O O . THR D 1 205 ? -9.738 18.006 42.849 1.00 12.69 201 THR D O 1
ATOM 11304 N N . GLY D 1 206 ? -10.603 17.715 44.928 1.00 13.21 202 GLY D N 1
ATOM 11305 C CA . GLY D 1 206 ? -9.876 16.453 45.160 1.00 13.38 202 GLY D CA 1
ATOM 11306 C C . GLY D 1 206 ? -10.275 15.359 44.188 1.00 13.61 202 GLY D C 1
ATOM 11307 O O . GLY D 1 206 ? -9.451 14.576 43.725 1.00 12.95 202 GLY D O 1
ATOM 11308 N N . GLU D 1 207 ? -11.559 15.291 43.873 1.00 14.50 203 GLU D N 1
ATOM 11309 C CA . GLU D 1 207 ? -12.039 14.313 42.915 1.00 15.30 203 GLU D CA 1
ATOM 11310 C C . GLU D 1 207 ? -11.386 14.531 41.552 1.00 14.73 203 GLU D C 1
ATOM 11311 O O . GLU D 1 207 ? -10.942 13.575 40.908 1.00 14.25 203 GLU D O 1
ATOM 11317 N N . GLU D 1 208 ? -11.298 15.782 41.118 1.00 14.52 204 GLU D N 1
ATOM 11318 C CA . GLU D 1 208 ? -10.719 16.074 39.824 1.00 14.85 204 GLU D CA 1
ATOM 11319 C C . GLU D 1 208 ? -9.205 15.806 39.825 1.00 13.11 204 GLU D C 1
ATOM 11320 O O . GLU D 1 208 ? -8.656 15.269 38.871 1.00 12.31 204 GLU D O 1
ATOM 11326 N N . ALA D 1 209 ? -8.533 16.184 40.903 1.00 11.90 205 ALA D N 1
ATOM 11327 C CA . ALA D 1 209 ? -7.103 15.854 41.055 1.00 11.21 205 ALA D CA 1
ATOM 11328 C C . ALA D 1 209 ? -6.859 14.341 40.971 1.00 10.96 205 ALA D C 1
ATOM 11329 O O . ALA D 1 209 ? -5.935 13.903 40.284 1.00 11.03 205 ALA D O 1
ATOM 11331 N N . ALA D 1 210 ? -7.717 13.547 41.607 1.00 10.94 206 ALA D N 1
ATOM 11332 C CA . ALA D 1 210 ? -7.623 12.086 41.520 1.00 11.18 206 ALA D CA 1
ATOM 11333 C C . ALA D 1 210 ? -7.933 11.590 40.105 1.00 11.72 206 ALA D C 1
ATOM 11334 O O . ALA D 1 210 ? -7.268 10.691 39.607 1.00 11.38 206 ALA D O 1
ATOM 11336 N N . ARG D 1 211 ? -8.936 12.178 39.458 1.00 12.79 207 ARG D N 1
ATOM 11337 C CA . ARG D 1 211 ? -9.286 11.772 38.084 1.00 13.81 207 ARG D CA 1
ATOM 11338 C C . ARG D 1 211 ? -8.130 12.034 37.113 1.00 13.10 207 ARG D C 1
ATOM 11339 O O . ARG D 1 211 ? -7.902 11.268 36.177 1.00 12.54 207 ARG D O 1
ATOM 11347 N N . ARG D 1 212 ? -7.397 13.111 37.341 1.00 12.75 208 ARG D N 1
ATOM 11348 C CA . ARG D 1 212 ? -6.232 13.422 36.520 1.00 12.91 208 ARG D CA 1
ATOM 11349 C C . ARG D 1 212 ? -5.123 12.383 36.712 1.00 11.51 208 ARG D C 1
ATOM 11350 O O . ARG D 1 212 ? -4.492 11.962 35.758 1.00 11.06 208 ARG D O 1
ATOM 11358 N N . ALA D 1 213 ? -4.875 11.975 37.954 1.00 10.26 209 ALA D N 1
ATOM 11359 C CA . ALA D 1 213 ? -3.866 10.940 38.224 1.00 9.57 209 ALA D CA 1
ATOM 11360 C C . ALA D 1 213 ? -4.306 9.600 37.639 1.00 9.33 209 ALA D C 1
ATOM 11361 O O . ALA D 1 213 ? -3.517 8.886 37.011 1.00 8.94 209 ALA D O 1
ATOM 11363 N N . ILE D 1 214 ? -5.582 9.259 37.833 1.00 9.10 210 ILE D N 1
ATOM 11364 C CA . ILE D 1 214 ? -6.137 8.006 37.324 1.00 8.83 210 ILE D CA 1
ATOM 11365 C C . ILE D 1 214 ? -6.024 7.947 35.796 1.00 8.72 210 ILE D C 1
ATOM 11366 O O . ILE D 1 214 ? -5.668 6.913 35.232 1.00 8.73 210 ILE D O 1
ATOM 11371 N N . SER D 1 215 ? -6.340 9.052 35.126 1.00 8.88 211 SER D N 1
ATOM 11372 C CA . SER D 1 215 ? -6.230 9.124 33.664 1.00 8.88 211 SER D CA 1
ATOM 11373 C C . SER D 1 215 ? -4.805 8.849 33.207 1.00 8.73 211 SER D C 1
ATOM 11374 O O . SER D 1 215 ? -4.554 8.048 32.297 1.00 8.55 211 SER D O 1
ATOM 11377 N N . ARG D 1 216 ? -3.862 9.508 33.849 1.00 8.52 212 ARG D N 1
ATOM 11378 C CA A ARG D 1 216 ? -2.449 9.321 33.528 0.50 8.65 212 ARG D CA 1
ATOM 11379 C CA B ARG D 1 216 ? -2.464 9.325 33.500 0.50 8.23 212 ARG D CA 1
ATOM 11380 C C . ARG D 1 216 ? -1.973 7.891 33.759 1.00 8.27 212 ARG D C 1
ATOM 11381 O O . ARG D 1 216 ? -1.190 7.340 32.964 1.00 8.21 212 ARG D O 1
ATOM 11396 N N . ILE D 1 217 ? -2.429 7.292 34.853 1.00 8.06 213 ILE D N 1
ATOM 11397 C CA . ILE D 1 217 ? -2.124 5.906 35.202 1.00 8.10 213 ILE D CA 1
ATOM 11398 C C . ILE D 1 217 ? -2.660 4.940 34.143 1.00 8.28 213 ILE D C 1
ATOM 11399 O O . ILE D 1 217 ? -1.949 4.036 33.672 1.00 7.68 213 ILE D O 1
ATOM 11404 N N . GLU D 1 218 ? -3.927 5.136 33.765 1.00 8.68 214 GLU D N 1
ATOM 11405 C CA . GLU D 1 218 ? -4.554 4.267 32.762 1.00 9.23 214 GLU D CA 1
ATOM 11406 C C . GLU D 1 218 ? -3.846 4.424 31.410 1.00 9.06 214 GLU D C 1
ATOM 11407 O O . GLU D 1 218 ? -3.581 3.429 30.714 1.00 8.70 214 GLU D O 1
ATOM 11413 N N . THR D 1 219 ? -3.529 5.670 31.048 1.00 8.82 215 THR D N 1
ATOM 11414 C CA . THR D 1 219 ? -2.823 5.940 29.793 1.00 8.99 215 THR D CA 1
ATOM 11415 C C . THR D 1 219 ? -1.418 5.349 29.766 1.00 8.72 215 THR D C 1
ATOM 11416 O O . THR D 1 219 ? -1.039 4.677 28.797 1.00 8.62 215 THR D O 1
ATOM 11420 N N . GLN D 1 220 ? -0.657 5.600 30.828 1.00 8.64 216 GLN D N 1
ATOM 11421 C CA . GLN D 1 220 ? 0.787 5.365 30.804 1.00 8.50 216 GLN D CA 1
ATOM 11422 C C . GLN D 1 220 ? 1.242 4.027 31.384 1.00 8.34 216 GLN D C 1
ATOM 11423 O O . GLN D 1 220 ? 2.362 3.618 31.138 1.00 8.47 216 GLN D O 1
ATOM 11429 N N . ILE D 1 221 ? 0.404 3.374 32.192 1.00 8.23 217 ILE D N 1
ATOM 11430 C CA . ILE D 1 221 ? 0.799 2.139 32.849 1.00 8.05 217 ILE D CA 1
ATOM 11431 C C . ILE D 1 221 ? -0.191 1.046 32.504 1.00 8.15 217 ILE D C 1
ATOM 11432 O O . ILE D 1 221 ? 0.213 -0.040 32.060 1.00 8.68 217 ILE D O 1
ATOM 11437 N N . GLY D 1 222 ? -1.474 1.325 32.733 1.00 8.43 218 GLY D N 1
ATOM 11438 C CA . GLY D 1 222 ? -2.529 0.324 32.583 1.00 8.56 218 GLY D CA 1
ATOM 11439 C C . GLY D 1 222 ? -2.696 -0.446 33.866 1.00 8.69 218 GLY D C 1
ATOM 11440 O O . GLY D 1 222 ? -1.731 -0.950 34.424 1.00 8.35 218 GLY D O 1
ATOM 11441 N N . ALA D 1 223 ? -3.940 -0.546 34.337 1.00 9.26 219 ALA D N 1
ATOM 11442 C CA . ALA D 1 223 ? -4.224 -1.206 35.603 1.00 9.48 219 ALA D CA 1
ATOM 11443 C C . ALA D 1 223 ? -3.653 -2.631 35.637 1.00 9.75 219 ALA D C 1
ATOM 11444 O O . ALA D 1 223 ? -3.203 -3.093 36.676 1.00 9.85 219 ALA D O 1
ATOM 11446 N N . GLN D 1 224 ? -3.618 -3.318 34.508 1.00 10.35 220 GLN D N 1
ATOM 11447 C CA . GLN D 1 224 ? -3.215 -4.727 34.500 1.00 11.31 220 GLN D CA 1
ATOM 11448 C C . GLN D 1 224 ? -1.726 -4.915 34.808 1.00 10.48 220 GLN D C 1
ATOM 11449 O O . GLN D 1 224 ? -1.303 -6.018 35.148 1.00 10.85 220 GLN D O 1
ATOM 11455 N N . SER D 1 225 ? -0.953 -3.829 34.739 1.00 9.36 221 SER D N 1
ATOM 11456 C CA . SER D 1 225 ? 0.471 -3.880 35.075 1.00 8.74 221 SER D CA 1
ATOM 11457 C C . SER D 1 225 ? 0.780 -3.261 36.420 1.00 8.14 221 SER D C 1
ATOM 11458 O O . SER D 1 225 ? 1.935 -3.259 36.840 1.00 7.90 221 SER D O 1
ATOM 11461 N N . LEU D 1 226 ? -0.234 -2.735 37.102 1.00 7.88 222 LEU D N 1
ATOM 11462 C CA . LEU D 1 226 ? -0.013 -1.943 38.318 1.00 7.45 222 LEU D CA 1
ATOM 11463 C C . LEU D 1 226 ? -0.301 -2.726 39.599 1.00 7.36 222 LEU D C 1
ATOM 11464 O O . LEU D 1 226 ? -1.445 -3.050 39.894 1.00 7.75 222 LEU D O 1
ATOM 11469 N N . ALA D 1 227 ? 0.742 -2.993 40.377 1.00 7.06 223 ALA D N 1
ATOM 11470 C CA . ALA D 1 227 ? 0.588 -3.752 41.609 1.00 6.95 223 ALA D CA 1
ATOM 11471 C C . ALA D 1 227 ? 0.050 -2.871 42.700 1.00 6.89 223 ALA D C 1
ATOM 11472 O O . ALA D 1 227 ? -0.714 -3.334 43.541 1.00 6.80 223 ALA D O 1
ATOM 11474 N N . ALA D 1 228 ? 0.497 -1.624 42.746 1.00 6.76 224 ALA D N 1
ATOM 11475 C CA . ALA D 1 228 ? 0.259 -0.825 43.932 1.00 6.75 224 ALA D CA 1
ATOM 11476 C C . ALA D 1 228 ? 0.329 0.663 43.682 1.00 6.68 224 ALA D C 1
ATOM 11477 O O . ALA D 1 228 ? 1.074 1.125 42.818 1.00 6.73 224 ALA D O 1
ATOM 11479 N N . ILE D 1 229 ? -0.477 1.392 44.444 1.00 6.70 225 ILE D N 1
ATOM 11480 C CA . ILE D 1 229 ? -0.396 2.833 44.579 1.00 6.73 225 ILE D CA 1
ATOM 11481 C C . ILE D 1 229 ? 0.021 3.062 46.030 1.00 6.88 225 ILE D C 1
ATOM 11482 O O . ILE D 1 229 ? -0.638 2.514 46.941 1.00 7.37 225 ILE D O 1
ATOM 11487 N N . ILE D 1 230 ? 1.068 3.857 46.255 1.00 6.69 226 ILE D N 1
ATOM 11488 C CA . ILE D 1 230 ? 1.496 4.179 47.616 1.00 6.63 226 ILE D CA 1
ATOM 11489 C C . ILE D 1 230 ? 1.446 5.675 47.798 1.00 6.75 226 ILE D C 1
ATOM 11490 O O . ILE D 1 230 ? 1.941 6.436 46.959 1.00 6.71 226 ILE D O 1
ATOM 11495 N N . ILE D 1 231 ? 0.844 6.115 48.894 1.00 6.90 227 ILE D N 1
ATOM 11496 C CA . ILE D 1 231 ? 0.773 7.556 49.179 1.00 6.95 227 ILE D CA 1
ATOM 11497 C C . ILE D 1 231 ? 0.705 7.790 50.685 1.00 7.14 227 ILE D C 1
ATOM 11498 O O . ILE D 1 231 ? 0.195 6.955 51.412 1.00 7.24 227 ILE D O 1
ATOM 11503 N N . GLU D 1 232 ? 1.248 8.916 51.145 1.00 7.24 228 GLU D N 1
ATOM 11504 C CA . GLU D 1 232 ? 1.142 9.318 52.543 1.00 7.37 228 GLU D CA 1
ATOM 11505 C C . GLU D 1 232 ? -0.158 10.098 52.679 1.00 7.81 228 GLU D C 1
ATOM 11506 O O . GLU D 1 232 ? -0.399 10.987 51.874 1.00 7.97 228 GLU D O 1
ATOM 11512 N N . PRO D 1 233 ? -0.993 9.796 53.694 1.00 8.02 229 PRO D N 1
ATOM 11513 C CA . PRO D 1 233 ? -2.254 10.553 53.769 1.00 8.40 229 PRO D CA 1
ATOM 11514 C C . PRO D 1 233 ? -2.056 12.057 53.965 1.00 8.54 229 PRO D C 1
ATOM 11515 O O . PRO D 1 233 ? -2.876 12.844 53.517 1.00 9.10 229 PRO D O 1
ATOM 11519 N N . ILE D 1 234 ? -0.999 12.434 54.672 1.00 8.48 230 ILE D N 1
ATOM 11520 C CA . ILE D 1 234 ? -0.493 13.798 54.670 1.00 8.35 230 ILE D CA 1
ATOM 11521 C C . ILE D 1 234 ? 0.996 13.643 54.323 1.00 8.29 230 ILE D C 1
ATOM 11522 O O . ILE D 1 234 ? 1.704 12.901 54.995 1.00 8.37 230 ILE D O 1
ATOM 11527 N N . GLN D 1 235 ? 1.466 14.292 53.266 1.00 8.15 231 GLN D N 1
ATOM 11528 C CA . GLN D 1 235 ? 2.849 14.108 52.853 1.00 7.95 231 GLN D CA 1
ATOM 11529 C C . GLN D 1 235 ? 3.742 14.867 53.823 1.00 7.79 231 GLN D C 1
ATOM 11530 O O . GLN D 1 235 ? 3.542 16.062 54.050 1.00 7.63 231 GLN D O 1
ATOM 11536 N N . GLY D 1 236 ? 4.685 14.147 54.432 1.00 7.54 232 GLY D N 1
ATOM 11537 C CA . GLY D 1 236 ? 5.497 14.698 55.547 1.00 7.41 232 GLY D CA 1
ATOM 11538 C C . GLY D 1 236 ? 6.666 15.553 55.079 1.00 7.32 232 GLY D C 1
ATOM 11539 O O . GLY D 1 236 ? 6.587 16.786 55.057 1.00 7.04 232 GLY D O 1
ATOM 11540 N N . GLU D 1 237 ? 7.752 14.903 54.682 1.00 7.39 233 GLU D N 1
ATOM 11541 C CA . GLU D 1 237 ? 8.956 15.630 54.239 1.00 7.60 233 GLU D CA 1
ATOM 11542 C C . GLU D 1 237 ? 8.679 16.558 53.037 1.00 7.68 233 GLU D C 1
ATOM 11543 O O . GLU D 1 237 ? 9.358 17.594 52.861 1.00 7.91 233 GLU D O 1
ATOM 11549 N N . GLY D 1 238 ? 7.687 16.199 52.226 1.00 7.39 234 GLY D N 1
ATOM 11550 C CA . GLY D 1 238 ? 7.265 17.021 51.106 1.00 7.38 234 GLY D CA 1
ATOM 11551 C C . GLY D 1 238 ? 6.618 18.346 51.497 1.00 7.39 234 GLY D C 1
ATOM 11552 O O . GLY D 1 238 ? 6.443 19.188 50.646 1.00 7.68 234 GLY D O 1
ATOM 11553 N N . GLY D 1 239 ? 6.255 18.529 52.776 1.00 7.23 235 GLY D N 1
ATOM 11554 C CA . GLY D 1 239 ? 5.778 19.831 53.273 1.00 7.34 235 GLY D CA 1
ATOM 11555 C C . GLY D 1 239 ? 4.466 19.851 54.062 1.00 7.45 235 GLY D C 1
ATOM 11556 O O . GLY D 1 239 ? 3.798 20.919 54.118 1.00 7.41 235 GLY D O 1
ATOM 11557 N N . PHE D 1 240 ? 4.099 18.698 54.658 1.00 7.15 236 PHE D N 1
ATOM 11558 C CA . PHE D 1 240 ? 2.852 18.559 55.417 1.00 7.35 236 PHE D CA 1
ATOM 11559 C C . PHE D 1 240 ? 1.697 18.962 54.511 1.00 7.56 236 PHE D C 1
ATOM 11560 O O . PHE D 1 240 ? 0.880 19.854 54.835 1.00 7.79 236 PHE D O 1
ATOM 11568 N N . ILE D 1 241 ? 1.653 18.319 53.344 1.00 7.60 237 ILE D N 1
ATOM 11569 C CA . ILE D 1 241 ? 0.624 18.613 52.362 1.00 7.83 237 ILE D CA 1
ATOM 11570 C C . ILE D 1 241 ? -0.575 17.718 52.627 1.00 8.02 237 ILE D C 1
ATOM 11571 O O . ILE D 1 241 ? -0.481 16.488 52.534 1.00 8.16 237 ILE D O 1
ATOM 11576 N N . VAL D 1 242 ? -1.700 18.345 52.945 1.00 8.39 238 VAL D N 1
ATOM 11577 C CA . VAL D 1 242 ? -2.973 17.673 53.119 1.00 8.64 238 VAL D CA 1
ATOM 11578 C C . VAL D 1 242 ? -3.711 17.680 51.796 1.00 8.90 238 VAL D C 1
ATOM 11579 O O . VAL D 1 242 ? -3.886 18.736 51.180 1.00 8.86 238 VAL D O 1
ATOM 11583 N N . PRO D 1 243 ? -4.117 16.502 51.323 1.00 9.25 239 PRO D N 1
ATOM 11584 C CA . PRO D 1 243 ? -4.798 16.502 50.033 1.00 9.49 239 PRO D CA 1
ATOM 11585 C C . PRO D 1 243 ? -6.158 17.172 50.119 1.00 9.97 239 PRO D C 1
ATOM 11586 O O . PRO D 1 243 ? -6.780 17.217 51.206 1.00 10.24 239 PRO D O 1
ATOM 11590 N N . ALA D 1 244 ? -6.611 17.691 48.972 1.00 10.40 240 ALA D N 1
ATOM 11591 C CA . ALA D 1 244 ? -7.964 18.231 48.846 1.00 10.73 240 ALA D CA 1
ATOM 11592 C C . ALA D 1 244 ? -8.971 17.122 49.207 1.00 11.11 240 ALA D C 1
ATOM 11593 O O . ALA D 1 244 ? -8.777 15.953 48.856 1.00 11.05 240 ALA D O 1
ATOM 11595 N N . PRO D 1 245 ? -10.059 17.480 49.897 1.00 11.64 241 PRO D N 1
ATOM 11596 C CA . PRO D 1 245 ? -11.086 16.484 50.228 1.00 11.69 241 PRO D CA 1
ATOM 11597 C C . PRO D 1 245 ? -11.550 15.700 49.000 1.00 11.47 241 PRO D C 1
ATOM 11598 O O . PRO D 1 245 ? -11.721 16.274 47.931 1.00 11.05 241 PRO D O 1
ATOM 11602 N N . GLY D 1 246 ? -11.717 14.393 49.164 1.00 11.20 242 GLY D N 1
ATOM 11603 C CA . GLY D 1 246 ? -12.207 13.529 48.100 1.00 11.22 242 GLY D CA 1
ATOM 11604 C C . GLY D 1 246 ? -11.120 12.874 47.266 1.00 11.02 242 GLY D C 1
ATOM 11605 O O . GLY D 1 246 ? -11.380 11.900 46.535 1.00 11.33 242 GLY D O 1
ATOM 11606 N N . PHE D 1 247 ? -9.906 13.418 47.328 1.00 10.78 243 PHE D N 1
ATOM 11607 C CA . PHE D 1 247 ? -8.806 12.893 46.514 1.00 10.27 243 PHE D CA 1
ATOM 11608 C C . PHE D 1 247 ? -8.502 11.425 46.835 1.00 10.17 243 PHE D C 1
ATOM 11609 O O . PHE D 1 247 ? -8.496 10.573 45.953 1.00 9.99 243 PHE D O 1
ATOM 11617 N N . LEU D 1 248 ? -8.234 11.136 48.103 1.00 9.97 244 LEU D N 1
ATOM 11618 C CA . LEU D 1 248 ? -7.808 9.803 48.499 1.00 10.10 244 LEU D CA 1
ATOM 11619 C C . LEU D 1 248 ? -8.921 8.771 48.311 1.00 10.21 244 LEU D C 1
ATOM 11620 O O . LEU D 1 248 ? -8.650 7.668 47.865 1.00 10.33 244 LEU D O 1
ATOM 11625 N N . ALA D 1 249 ? -10.173 9.139 48.604 1.00 10.35 245 ALA D N 1
ATOM 11626 C CA . ALA D 1 249 ? -11.283 8.210 48.447 1.00 10.56 245 ALA D CA 1
ATOM 11627 C C . ALA D 1 249 ? -11.505 7.866 46.976 1.00 10.62 245 ALA D C 1
ATOM 11628 O O . ALA D 1 249 ? -11.872 6.739 46.641 1.00 10.67 245 ALA D O 1
ATOM 11630 N N . THR D 1 250 ? -11.288 8.844 46.101 1.00 10.63 246 THR D N 1
ATOM 11631 C CA . THR D 1 250 ? -11.436 8.628 44.675 1.00 10.68 246 THR D CA 1
ATOM 11632 C C . THR D 1 250 ? -10.390 7.628 44.187 1.00 10.52 246 THR D C 1
ATOM 11633 O O . THR D 1 250 ? -10.676 6.718 43.378 1.00 10.08 246 THR D O 1
ATOM 11637 N N . LEU D 1 251 ? -9.165 7.787 44.688 1.00 10.59 247 LEU D N 1
ATOM 11638 C CA . LEU D 1 251 ? -8.097 6.849 44.343 1.00 10.57 247 LEU D CA 1
ATOM 11639 C C . LEU D 1 251 ? -8.362 5.451 44.883 1.00 10.61 247 LEU D C 1
ATOM 11640 O O . LEU D 1 251 ? -8.102 4.477 44.194 1.00 10.48 247 LEU D O 1
ATOM 11645 N N . THR D 1 252 ? -8.814 5.335 46.137 1.00 10.81 248 THR D N 1
ATOM 11646 C CA . THR D 1 252 ? -9.013 4.013 46.721 1.00 11.04 248 THR D CA 1
ATOM 11647 C C . THR D 1 252 ? -10.151 3.284 45.986 1.00 11.19 248 THR D C 1
ATOM 11648 O O . THR D 1 252 ? -10.092 2.060 45.800 1.00 11.42 248 THR D O 1
ATOM 11652 N N . ALA D 1 253 ? -11.166 4.030 45.549 1.00 11.10 249 ALA D N 1
ATOM 11653 C CA . ALA D 1 253 ? -12.273 3.435 44.807 1.00 11.11 249 ALA D CA 1
ATOM 11654 C C . ALA D 1 253 ? -11.738 2.846 43.503 1.00 10.74 249 ALA D C 1
ATOM 11655 O O . ALA D 1 253 ? -12.028 1.700 43.136 1.00 10.49 249 ALA D O 1
ATOM 11657 N N . TRP D 1 254 ? -10.926 3.629 42.802 1.00 10.46 250 TRP D N 1
ATOM 11658 C CA . TRP D 1 254 ? -10.369 3.154 41.529 1.00 10.08 250 TRP D CA 1
ATOM 11659 C C . TRP D 1 254 ? -9.477 1.936 41.744 1.00 10.07 250 TRP D C 1
ATOM 11660 O O . TRP D 1 254 ? -9.557 0.945 40.995 1.00 9.67 250 TRP D O 1
ATOM 11671 N N . ALA D 1 255 ? -8.636 1.981 42.785 1.00 10.02 251 ALA D 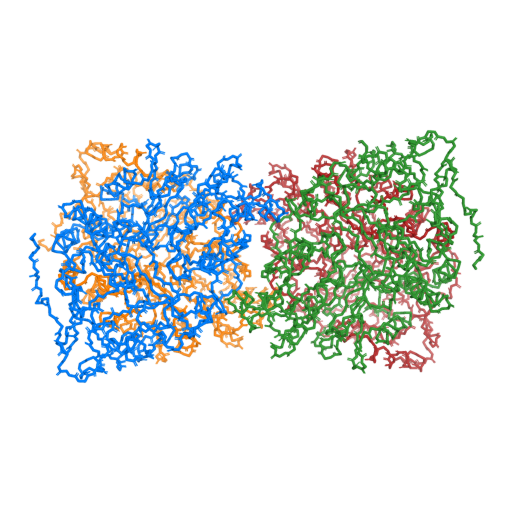N 1
ATOM 11672 C CA . ALA D 1 255 ? -7.731 0.869 43.066 1.00 10.26 251 ALA D CA 1
ATOM 11673 C C . ALA D 1 255 ? -8.521 -0.413 43.320 1.00 10.68 251 ALA D C 1
ATOM 11674 O O . ALA D 1 255 ? -8.194 -1.463 42.779 1.00 10.38 251 ALA D O 1
ATOM 11676 N N . SER D 1 256 ? -9.587 -0.308 44.105 1.00 11.72 252 SER D N 1
ATOM 11677 C CA . SER D 1 256 ? -10.417 -1.449 44.427 1.00 13.16 252 SER D CA 1
ATOM 11678 C C . SER D 1 256 ? -11.023 -2.086 43.179 1.00 13.77 252 SER D C 1
ATOM 11679 O O . SER D 1 256 ? -10.979 -3.314 43.006 1.00 14.79 252 SER D O 1
ATOM 11682 N N . GLU D 1 257 ? -11.558 -1.241 42.309 1.00 14.24 253 GLU D N 1
ATOM 11683 C CA . GLU D 1 257 ? -12.188 -1.670 41.047 1.00 14.78 253 GLU D CA 1
ATOM 11684 C C . GLU D 1 257 ? -11.231 -2.331 40.073 1.00 13.28 253 GLU D C 1
ATOM 11685 O O . GLU D 1 257 ? -11.661 -3.051 39.181 1.00 13.40 253 GLU D O 1
ATOM 11691 N N . ASN D 1 258 ? -9.943 -2.047 40.222 1.00 11.93 254 ASN D N 1
ATOM 11692 C CA . ASN D 1 258 ? -8.917 -2.467 39.272 1.00 11.31 254 ASN D CA 1
ATOM 11693 C C . ASN D 1 258 ? -7.911 -3.456 39.831 1.00 10.84 254 ASN D C 1
ATOM 11694 O O . ASN D 1 258 ? -6.938 -3.796 39.152 1.00 10.19 254 ASN D O 1
ATOM 11699 N N . GLY D 1 259 ? -8.147 -3.921 41.065 1.00 10.44 255 GLY D N 1
ATOM 11700 C CA . GLY D 1 259 ? -7.309 -4.973 41.660 1.00 10.38 255 GLY D CA 1
ATOM 11701 C C . GLY D 1 259 ? -5.925 -4.468 42.064 1.00 9.78 255 GLY D C 1
ATOM 11702 O O . GLY D 1 259 ? -5.030 -5.263 42.251 1.00 10.20 255 GLY D O 1
ATOM 11703 N N . VAL D 1 260 ? -5.788 -3.151 42.242 1.00 9.18 256 VAL D N 1
ATOM 11704 C CA . VAL D 1 260 ? -4.510 -2.518 42.565 1.00 8.57 256 VAL D CA 1
ATOM 11705 C C . VAL D 1 260 ? -4.446 -2.361 44.083 1.00 8.34 256 VAL D C 1
ATOM 11706 O O . VAL D 1 260 ? -5.378 -1.843 44.691 1.00 8.23 256 VAL D O 1
ATOM 11710 N N . VAL D 1 261 ? -3.335 -2.791 44.688 1.00 7.97 257 VAL D N 1
ATOM 11711 C CA . VAL D 1 261 ? -3.171 -2.663 46.146 1.00 7.99 257 VAL D CA 1
ATOM 11712 C C . VAL D 1 261 ? -2.932 -1.195 46.497 1.00 8.07 257 VAL D C 1
ATOM 11713 O O . VAL D 1 261 ? -2.045 -0.556 45.911 1.00 8.01 257 VAL D O 1
ATOM 11717 N N . PHE D 1 262 ? -3.724 -0.657 47.429 1.00 8.06 258 PHE D N 1
ATOM 11718 C CA . PHE D 1 262 ? -3.540 0.709 47.867 1.00 8.08 258 PHE D CA 1
ATOM 11719 C C . PHE D 1 262 ? -2.835 0.686 49.215 1.00 7.81 258 PHE D C 1
ATOM 11720 O O . PHE D 1 262 ? -3.349 0.111 50.185 1.00 7.88 258 PHE D O 1
ATOM 11728 N N . ILE D 1 263 ? -1.688 1.346 49.272 1.00 7.42 259 ILE D N 1
ATOM 11729 C CA . ILE D 1 263 ? -0.840 1.354 50.455 1.00 7.27 259 ILE D CA 1
ATOM 11730 C C . ILE D 1 263 ? -0.828 2.773 51.005 1.00 7.24 259 ILE D C 1
ATOM 11731 O O . ILE D 1 263 ? -0.355 3.694 50.341 1.00 7.09 259 ILE D O 1
ATOM 11736 N N . ALA D 1 264 ? -1.331 2.938 52.227 1.00 7.25 260 ALA D N 1
ATOM 11737 C CA . ALA D 1 264 ? -1.235 4.184 52.941 1.00 7.22 260 ALA D CA 1
ATOM 11738 C C . ALA D 1 264 ? 0.065 4.152 53.749 1.00 7.23 260 ALA D C 1
ATOM 11739 O O . ALA D 1 264 ? 0.221 3.315 54.645 1.00 7.23 260 ALA D O 1
ATOM 11741 N N . ASP D 1 265 ? 0.975 5.065 53.444 1.00 7.17 261 ASP D N 1
ATOM 11742 C CA . ASP D 1 265 ? 2.217 5.156 54.183 1.00 7.14 261 ASP D CA 1
ATOM 11743 C C . ASP D 1 265 ? 1.963 6.084 55.353 1.00 7.13 261 ASP D C 1
ATOM 11744 O O . ASP D 1 265 ? 1.987 7.323 55.208 1.00 7.19 261 ASP D O 1
ATOM 11749 N N . GLU D 1 266 ? 1.700 5.475 56.505 1.00 7.19 262 GLU D N 1
ATOM 11750 C CA . GLU D 1 266 ? 1.456 6.195 57.742 1.00 7.42 262 GLU D CA 1
ATOM 11751 C C . GLU D 1 266 ? 2.656 6.189 58.672 1.00 7.38 262 GLU D C 1
ATOM 11752 O O . GLU D 1 266 ? 2.508 6.334 59.882 1.00 7.51 262 GLU D O 1
ATOM 11758 N N . VAL D 1 267 ? 3.867 6.097 58.104 1.00 7.35 263 VAL D N 1
ATOM 11759 C CA . VAL D 1 267 ? 5.064 6.102 58.923 1.00 7.40 263 VAL D CA 1
ATOM 11760 C C . VAL D 1 267 ? 5.131 7.357 59.788 1.00 7.36 263 VAL D C 1
ATOM 11761 O O . VAL D 1 267 ? 5.437 7.276 60.995 1.00 7.58 263 VAL D O 1
ATOM 11765 N N . GLN D 1 268 ? 4.799 8.497 59.204 1.00 7.33 264 GLN D N 1
ATOM 11766 C CA . GLN D 1 268 ? 4.840 9.774 59.931 1.00 7.32 264 GLN D CA 1
ATOM 11767 C C . GLN D 1 268 ? 3.490 10.156 60.564 1.00 7.52 264 GLN D C 1
ATOM 11768 O O . GLN D 1 268 ? 3.446 10.642 61.717 1.00 7.54 264 GLN D O 1
ATOM 11774 N N . THR D 1 269 ? 2.399 9.932 59.832 1.00 7.62 265 THR D N 1
ATOM 11775 C CA . THR D 1 269 ? 1.063 10.298 60.302 1.00 7.72 265 THR D CA 1
ATOM 11776 C C . THR D 1 269 ? 0.507 9.357 61.387 1.00 7.80 265 THR D C 1
ATOM 11777 O O . THR D 1 269 ? -0.416 9.726 62.124 1.00 8.02 265 THR D O 1
ATOM 11781 N N . GLY D 1 270 ? 1.043 8.150 61.490 1.00 7.79 266 GLY D N 1
ATOM 11782 C CA . GLY D 1 270 ? 0.467 7.127 62.325 1.00 8.13 266 GLY D CA 1
ATOM 11783 C C . GLY D 1 270 ? 0.610 7.362 63.812 1.00 8.44 266 GLY D C 1
ATOM 11784 O O . GLY D 1 270 ? 1.566 7.971 64.263 1.00 8.41 266 GLY D O 1
ATOM 11785 N N . PHE D 1 271 ? -0.372 6.876 64.566 1.00 8.75 267 PHE D N 1
ATOM 11786 C CA . PHE D 1 271 ? -0.331 6.813 66.047 1.00 8.82 267 PHE D CA 1
ATOM 11787 C C . PHE D 1 271 ? -0.545 8.152 66.755 1.00 8.98 267 PHE D C 1
ATOM 11788 O O . PHE D 1 271 ? 0.390 8.744 67.300 1.00 9.05 267 PHE D O 1
ATOM 11796 N N . ALA D 1 272 ? -1.796 8.609 66.729 1.00 9.06 268 ALA D N 1
ATOM 11797 C CA . ALA D 1 272 ? -2.272 9.772 67.480 1.00 9.11 268 ALA D CA 1
ATOM 11798 C C . ALA D 1 272 ? -1.885 11.113 66.853 1.00 8.97 268 ALA D C 1
ATOM 11799 O O . ALA D 1 272 ? -2.549 12.115 67.085 1.00 9.21 268 ALA D O 1
ATOM 11801 N N . ARG D 1 273 ? -0.808 11.119 66.063 1.00 8.99 269 ARG D N 1
ATOM 11802 C CA . ARG D 1 273 ? -0.189 12.335 65.541 1.00 8.93 269 ARG D CA 1
ATOM 11803 C C . ARG D 1 273 ? -1.148 13.335 64.905 1.00 8.98 269 ARG D C 1
ATOM 11804 O O . ARG D 1 273 ? -0.993 14.542 65.108 1.00 8.89 269 ARG D O 1
ATOM 11812 N N . THR D 1 274 ? -2.094 12.845 64.105 1.00 9.29 270 THR D N 1
ATOM 11813 C CA . THR D 1 274 ? -2.985 13.721 63.350 1.00 9.44 270 THR D CA 1
ATOM 11814 C C . THR D 1 274 ? -4.373 13.891 64.005 1.00 10.04 270 THR D C 1
ATOM 11815 O O . THR D 1 274 ? -5.292 14.418 63.374 1.00 10.29 270 THR D O 1
ATOM 11819 N N . GLY D 1 275 ? -4.532 13.459 65.256 1.00 10.38 271 GLY D N 1
ATOM 11820 C CA . GLY D 1 275 ? -5.813 13.602 65.955 1.00 11.05 271 GLY D CA 1
ATOM 11821 C C . GLY D 1 275 ? -6.700 12.373 65.862 1.00 11.50 271 GLY D C 1
ATOM 11822 O O . GLY D 1 275 ? -7.902 12.424 66.194 1.00 12.68 271 GLY D O 1
ATOM 11823 N N . ALA D 1 276 ? -6.125 11.281 65.370 1.00 11.52 272 ALA D N 1
ATOM 11824 C CA . ALA D 1 276 ? -6.799 9.981 65.219 1.00 11.46 272 ALA D CA 1
ATOM 11825 C C . ALA D 1 276 ? -5.707 8.942 65.314 1.00 11.17 272 ALA D C 1
ATOM 11826 O O . ALA D 1 276 ? -4.518 9.278 65.251 1.00 10.54 272 ALA D O 1
ATOM 11828 N N . TRP D 1 277 ? -6.077 7.680 65.465 1.00 11.62 273 TRP D N 1
ATOM 11829 C CA . TRP D 1 277 ? -5.062 6.617 65.492 1.00 11.81 273 TRP D CA 1
ATOM 11830 C C . TRP D 1 277 ? -4.277 6.628 64.211 1.00 11.16 273 TRP D C 1
ATOM 11831 O O . TRP D 1 277 ? -3.049 6.563 64.217 1.00 10.65 273 TRP D O 1
ATOM 11842 N N . PHE D 1 278 ? -4.998 6.767 63.105 1.00 10.83 274 PHE D N 1
ATOM 11843 C CA . PHE D 1 278 ? -4.409 6.862 61.766 1.00 10.52 274 PHE D CA 1
ATOM 11844 C C . PHE D 1 278 ? -5.064 7.975 60.953 1.00 10.35 274 PHE D C 1
ATOM 11845 O O . PHE D 1 278 ? -6.278 8.202 61.062 1.00 10.12 274 PHE D O 1
ATOM 11853 N N . ALA D 1 279 ? -4.261 8.683 60.159 1.00 10.15 275 ALA D N 1
ATOM 11854 C CA . ALA D 1 279 ? -4.754 9.816 59.381 1.00 10.27 275 ALA D CA 1
ATOM 11855 C C . ALA D 1 279 ? -5.759 9.369 58.309 1.00 10.66 275 ALA D C 1
ATOM 11856 O O . ALA D 1 279 ? -6.611 10.158 57.906 1.00 10.82 275 ALA D O 1
ATOM 11858 N N . SER D 1 280 ? -5.691 8.098 57.889 1.00 10.90 276 SER D N 1
ATOM 11859 C CA . SER D 1 280 ? -6.660 7.523 56.953 1.00 11.24 276 SER D CA 1
ATOM 11860 C C . SER D 1 280 ? -8.094 7.674 57.453 1.00 12.09 276 SER D C 1
ATOM 11861 O O . SER D 1 280 ? -9.016 7.804 56.653 1.00 12.13 276 SER D O 1
ATOM 11864 N N . GLU D 1 281 ? -8.281 7.681 58.770 1.00 13.02 277 GLU D N 1
ATOM 11865 C CA . GLU D 1 281 ? -9.633 7.800 59.331 1.00 14.25 277 GLU D CA 1
ATOM 11866 C C . GLU D 1 281 ? -10.335 9.092 58.926 1.00 14.81 277 GLU D C 1
ATOM 11867 O O . GLU D 1 281 ? -11.565 9.105 58.719 1.00 14.90 277 GLU D O 1
ATOM 11873 N N . HIS D 1 282 ? -9.567 10.169 58.800 1.00 15.20 278 HIS D N 1
ATOM 11874 C CA . HIS D 1 282 ? -10.116 11.495 58.486 1.00 16.61 278 HIS D CA 1
ATOM 11875 C C . HIS D 1 282 ? -10.670 11.531 57.078 1.00 17.50 278 HIS D C 1
ATOM 11876 O O . HIS D 1 282 ? -11.555 12.337 56.760 1.00 17.93 278 HIS D O 1
ATOM 11883 N N . GLU D 1 283 ? -10.118 10.665 56.230 1.00 17.97 279 GLU D N 1
ATOM 11884 C CA . GLU D 1 283 ? -10.449 10.608 54.811 1.00 18.87 279 GLU D CA 1
ATOM 11885 C C . GLU D 1 283 ? -11.536 9.566 54.547 1.00 19.20 279 GLU D C 1
ATOM 11886 O O . GLU D 1 283 ? -11.981 9.410 53.415 1.00 21.39 279 GLU D O 1
ATOM 11892 N N . GLY D 1 284 ? -11.956 8.859 55.590 1.00 18.71 280 GLY D N 1
ATOM 11893 C CA . GLY D 1 284 ? -12.857 7.724 55.456 1.00 18.76 280 GLY D CA 1
ATOM 11894 C C . GLY D 1 284 ? -12.339 6.545 54.626 1.00 17.93 280 GLY D C 1
ATOM 11895 O O . GLY D 1 284 ? -13.135 5.716 54.181 1.00 19.57 280 GLY D O 1
ATOM 11896 N N . ILE D 1 285 ? -11.030 6.437 54.401 1.00 15.59 281 ILE D N 1
ATOM 11897 C CA . ILE D 1 285 ? -10.519 5.333 53.580 1.00 14.33 281 ILE D CA 1
ATOM 11898 C C . ILE D 1 285 ? -10.068 4.156 54.448 1.00 13.25 281 ILE D C 1
ATOM 11899 O O . ILE D 1 285 ? -9.763 4.303 55.634 1.00 13.16 281 ILE D O 1
ATOM 11904 N N . VAL D 1 286 ? -10.090 2.976 53.837 1.00 12.53 282 VAL D N 1
ATOM 11905 C CA . VAL D 1 286 ? -9.628 1.749 54.447 1.00 11.95 282 VAL D CA 1
ATOM 11906 C C . VAL D 1 286 ? -8.510 1.178 53.568 1.00 11.19 282 VAL D C 1
ATOM 11907 O O . VAL D 1 286 ? -8.765 0.476 52.590 1.00 11.14 282 VAL D O 1
ATOM 11911 N N . PRO D 1 287 ? -7.250 1.500 53.893 1.00 10.45 283 PRO D N 1
ATOM 11912 C CA . PRO D 1 287 ? -6.171 1.059 53.004 1.00 9.98 283 PRO D CA 1
ATOM 11913 C C . PRO D 1 287 ? -5.995 -0.443 53.014 1.00 9.75 283 PRO D C 1
ATOM 11914 O O . PRO D 1 287 ? -6.145 -1.064 54.035 1.00 9.75 283 PRO D O 1
ATOM 11918 N N . ASP D 1 288 ? -5.656 -1.020 51.875 1.00 9.60 284 ASP D N 1
ATOM 11919 C CA . ASP D 1 288 ? -5.356 -2.450 51.804 1.00 9.68 284 ASP D CA 1
ATOM 11920 C C . ASP D 1 288 ? -4.143 -2.831 52.654 1.00 9.37 284 ASP D C 1
ATOM 11921 O O . ASP D 1 288 ? -4.137 -3.890 53.286 1.00 10.06 284 ASP D O 1
ATOM 11926 N N . ILE D 1 289 ? -3.110 -1.994 52.609 1.00 8.94 285 ILE D N 1
ATOM 11927 C CA . ILE D 1 289 ? -1.918 -2.131 53.457 1.00 8.59 285 ILE D CA 1
ATOM 11928 C C . ILE D 1 289 ? -1.598 -0.769 54.089 1.00 8.40 285 ILE D C 1
ATOM 11929 O O . ILE D 1 289 ? -1.687 0.269 53.416 1.00 8.26 285 ILE D O 1
ATOM 11934 N N . VAL D 1 290 ? -1.226 -0.799 55.371 1.00 8.09 286 VAL D N 1
ATOM 11935 C CA . VAL D 1 290 ? -0.667 0.364 56.084 1.00 8.09 286 VAL D CA 1
ATOM 11936 C C . VAL D 1 290 ? 0.781 0.086 56.492 1.00 7.89 286 VAL D C 1
ATOM 11937 O O . VAL D 1 290 ? 1.101 -1.003 57.000 1.00 7.85 286 VAL D O 1
ATOM 11941 N N . THR D 1 291 ? 1.656 1.070 56.266 1.00 7.66 287 THR D N 1
ATOM 11942 C CA . THR D 1 291 ? 3.023 1.006 56.755 1.00 7.44 287 THR D CA 1
ATOM 11943 C C . THR D 1 291 ? 3.171 1.971 57.927 1.00 7.62 287 THR D C 1
ATOM 11944 O O . THR D 1 291 ? 2.607 3.076 57.912 1.00 7.47 287 THR D O 1
ATOM 11948 N N . MET D 1 292 ? 3.980 1.546 58.898 1.00 7.65 288 MET D N 1
ATOM 11949 C CA . MET D 1 292 ? 4.122 2.202 60.208 1.00 7.79 288 MET D CA 1
ATOM 11950 C C . MET D 1 292 ? 5.564 2.147 60.698 1.00 7.68 288 MET D C 1
ATOM 11951 O O . MET D 1 292 ? 6.264 1.179 60.471 1.00 7.49 288 MET D O 1
ATOM 11956 N N . ALA D 1 293 ? 5.959 3.164 61.457 1.00 7.82 289 ALA D N 1
ATOM 11957 C CA . ALA D 1 293 ? 7.210 3.151 62.186 1.00 7.76 289 ALA D CA 1
ATOM 11958 C C . ALA D 1 293 ? 7.107 4.345 63.134 1.00 7.89 289 ALA D C 1
ATOM 11959 O O . ALA D 1 293 ? 6.078 4.512 63.750 1.00 8.22 289 ALA D O 1
ATOM 11991 N N . GLY D 1 295 ? 6.337 6.690 65.570 1.00 8.14 291 GLY D N 1
ATOM 11992 C CA . GLY D 1 295 ? 5.703 6.730 66.894 1.00 8.20 291 GLY D CA 1
ATOM 11993 C C . GLY D 1 295 ? 5.382 5.404 67.568 1.00 8.49 291 GLY D C 1
ATOM 11994 O O . GLY D 1 295 ? 5.116 5.361 68.765 1.00 8.34 291 GLY D O 1
ATOM 11995 N N . ILE D 1 296 ? 5.425 4.322 66.786 1.00 8.49 292 ILE D N 1
ATOM 11996 C CA . ILE D 1 296 ? 4.974 2.986 67.218 1.00 8.69 292 ILE D CA 1
ATOM 11997 C C . ILE D 1 296 ? 5.582 2.490 68.527 1.00 8.77 292 ILE D C 1
ATOM 11998 O O . ILE D 1 296 ? 4.879 1.889 69.339 1.00 9.05 292 ILE D O 1
ATOM 12003 N N . ALA D 1 297 ? 6.875 2.754 68.757 1.00 8.56 293 ALA D N 1
ATOM 12004 C CA . ALA D 1 297 ? 7.606 2.104 69.849 1.00 8.71 293 ALA D CA 1
ATOM 12005 C C . ALA D 1 297 ? 8.334 3.101 70.749 1.00 8.64 293 ALA D C 1
ATOM 12006 O O . ALA D 1 297 ? 9.391 2.791 71.336 1.00 8.52 293 ALA D O 1
ATOM 12008 N N . GLY D 1 298 ? 7.775 4.303 70.845 1.00 8.50 294 GLY D N 1
ATOM 12009 C CA . GLY D 1 298 ? 8.266 5.293 71.812 1.00 8.42 294 GLY D CA 1
ATOM 12010 C C . GLY D 1 298 ? 9.739 5.643 71.677 1.00 8.25 294 GLY D C 1
ATOM 12011 O O . GLY D 1 298 ? 10.371 6.061 72.679 1.00 8.38 294 GLY D O 1
ATOM 12012 N N . GLY D 1 299 ? 10.271 5.471 70.460 1.00 7.96 295 GLY D N 1
ATOM 12013 C CA . GLY D 1 299 ? 11.654 5.828 70.112 1.00 7.96 295 GLY D CA 1
ATOM 12014 C C . GLY D 1 299 ? 12.506 4.637 69.700 1.00 7.82 295 GLY D C 1
ATOM 12015 O O . GLY D 1 299 ? 13.595 4.807 69.180 1.00 7.68 295 GLY D O 1
ATOM 12016 N N . MET D 1 300 ? 12.020 3.426 69.951 1.00 7.68 296 MET D N 1
ATOM 12017 C CA . MET D 1 300 ? 12.814 2.225 69.663 1.00 7.69 296 MET D CA 1
ATOM 12018 C C . MET D 1 300 ? 12.610 1.773 68.215 1.00 7.46 296 MET D C 1
ATOM 12019 O O . MET D 1 300 ? 11.570 2.053 67.619 1.00 7.37 296 MET D O 1
ATOM 12024 N N . PRO D 1 301 ? 13.613 1.086 67.635 1.00 7.56 297 PRO D N 1
ATOM 12025 C CA . PRO D 1 301 ? 13.534 0.777 66.176 1.00 7.43 297 PRO D CA 1
ATOM 12026 C C . PRO D 1 301 ? 12.623 -0.400 65.838 1.00 7.61 297 PRO D C 1
ATOM 12027 O O . PRO D 1 301 ? 13.038 -1.578 65.858 1.00 8.10 297 PRO D O 1
ATOM 12031 N N . LEU D 1 302 ? 11.362 -0.065 65.579 1.00 7.60 298 LEU D N 1
ATOM 12032 C CA . LEU D 1 302 ? 10.352 -1.021 65.140 1.00 7.50 298 LEU D CA 1
ATOM 12033 C C . LEU D 1 302 ? 9.541 -0.403 64.008 1.00 7.18 298 LEU D C 1
ATOM 12034 O O . LEU D 1 302 ? 9.281 0.806 63.963 1.00 6.87 298 LEU D O 1
ATOM 12039 N N . SER D 1 303 ? 9.166 -1.246 63.063 1.00 7.12 299 SER D N 1
ATOM 12040 C CA . SER D 1 303 ? 8.281 -0.844 61.999 1.00 7.17 299 SER D CA 1
ATOM 12041 C C . SER D 1 303 ? 7.310 -1.983 61.725 1.00 7.32 299 SER D C 1
ATOM 12042 O O . SER D 1 303 ? 7.515 -3.130 62.175 1.00 7.88 299 SER D O 1
ATOM 12045 N N . ALA D 1 304 ? 6.250 -1.680 60.999 1.00 7.27 300 ALA D N 1
ATOM 12046 C CA . ALA D 1 304 ? 5.200 -2.665 60.791 1.00 7.33 300 ALA D CA 1
ATOM 12047 C C . ALA D 1 304 ? 4.520 -2.517 59.438 1.00 7.17 300 ALA D C 1
ATOM 12048 O O . ALA D 1 304 ? 4.395 -1.400 58.899 1.00 6.91 300 ALA D O 1
ATOM 12050 N N . VAL D 1 305 ? 4.052 -3.653 58.911 1.00 7.28 301 VAL D N 1
ATOM 12051 C CA . VAL D 1 305 ? 3.207 -3.691 57.725 1.00 7.37 301 VAL D CA 1
ATOM 12052 C C . VAL D 1 305 ? 1.937 -4.451 58.157 1.00 7.73 301 VAL D C 1
ATOM 12053 O O . VAL D 1 305 ? 2.025 -5.612 58.594 1.00 7.88 301 VAL D O 1
ATOM 12057 N N . THR D 1 306 ? 0.789 -3.790 58.090 1.00 7.92 302 THR D N 1
ATOM 12058 C CA . THR D 1 306 ? -0.502 -4.393 58.459 1.00 8.48 302 THR D CA 1
ATOM 12059 C C . THR D 1 306 ? -1.404 -4.312 57.253 1.00 8.98 302 THR D C 1
ATOM 12060 O O . THR D 1 306 ? -1.633 -3.222 56.714 1.00 9.08 302 THR D O 1
ATOM 12064 N N . GLY D 1 307 ? -1.888 -5.465 56.797 1.00 9.42 303 GLY D N 1
ATOM 12065 C CA . GLY D 1 307 ? -2.669 -5.507 55.567 1.00 9.87 303 GLY D CA 1
ATOM 12066 C C . GLY D 1 307 ? -3.720 -6.590 55.564 1.00 10.63 303 GLY D C 1
ATOM 12067 O O . GLY D 1 307 ? -3.775 -7.421 56.469 1.00 10.30 303 GLY D O 1
ATOM 12068 N N . ARG D 1 308 ? -4.569 -6.555 54.534 1.00 11.37 304 ARG D N 1
ATOM 12069 C CA . ARG D 1 308 ? -5.603 -7.551 54.351 1.00 12.13 304 ARG D CA 1
ATOM 12070 C C . ARG D 1 308 ? -4.950 -8.925 54.431 1.00 11.73 304 ARG D C 1
ATOM 12071 O O . ARG D 1 308 ? -3.871 -9.152 53.864 1.00 10.99 304 ARG D O 1
ATOM 12079 N N . ALA D 1 309 ? -5.595 -9.838 55.145 1.00 11.64 305 ALA D N 1
ATOM 12080 C CA . ALA D 1 309 ? -5.016 -11.169 55.379 1.00 11.76 305 ALA D CA 1
ATOM 12081 C C . ALA D 1 309 ? -4.687 -11.896 54.069 1.00 11.89 305 ALA D C 1
ATOM 12082 O O . ALA D 1 309 ? -3.632 -12.487 53.941 1.00 11.59 305 ALA D O 1
ATOM 12084 N N . GLU D 1 310 ? -5.577 -11.790 53.090 1.00 12.14 306 GLU D N 1
ATOM 12085 C CA A GLU D 1 310 ? -5.428 -12.461 51.803 0.50 12.18 306 GLU D CA 1
ATOM 12086 C CA B GLU D 1 310 ? -5.385 -12.505 51.818 0.50 12.09 306 GLU D CA 1
ATOM 12087 C C . GLU D 1 310 ? -4.168 -11.996 51.048 1.00 11.82 306 GLU D C 1
ATOM 12088 O O . GLU D 1 310 ? -3.578 -12.752 50.281 1.00 11.53 306 GLU D O 1
ATOM 12099 N N . LEU D 1 311 ? -3.789 -10.728 51.260 1.00 11.01 307 LEU D N 1
ATOM 12100 C CA . LEU D 1 311 ? -2.583 -10.144 50.668 1.00 10.40 307 LEU D CA 1
ATOM 12101 C C . LEU D 1 311 ? -1.347 -10.572 51.472 1.00 9.99 307 LEU D C 1
ATOM 12102 O O . LEU D 1 311 ? -0.437 -11.145 50.921 1.00 9.65 307 LEU D O 1
ATOM 12107 N N . MET D 1 312 ? -1.371 -10.347 52.788 1.00 9.71 308 MET D N 1
ATOM 12108 C CA . MET D 1 312 ? -0.254 -10.668 53.678 1.00 9.72 308 MET D CA 1
ATOM 12109 C C . MET D 1 312 ? 0.089 -12.170 53.718 1.00 10.18 308 MET D C 1
ATOM 12110 O O . MET D 1 312 ? 1.258 -12.538 53.837 1.00 10.40 308 MET D O 1
ATOM 12115 N N . ASP D 1 313 ? -0.917 -13.027 53.597 1.00 10.60 309 ASP D N 1
ATOM 12116 C CA . ASP D 1 313 ? -0.697 -14.486 53.638 1.00 11.20 309 ASP D CA 1
ATOM 12117 C C . ASP D 1 313 ? -0.454 -15.100 52.256 1.00 11.06 309 ASP D C 1
ATOM 12118 O O . ASP D 1 313 ? -0.236 -16.302 52.154 1.00 11.48 309 ASP D O 1
ATOM 12123 N N . ALA D 1 314 ? -0.512 -14.301 51.196 1.00 10.94 310 ALA D N 1
ATOM 12124 C CA . ALA D 1 314 ? -0.173 -14.779 49.846 1.00 10.91 310 ALA D CA 1
ATOM 12125 C C . ALA D 1 314 ? 1.311 -15.116 49.703 1.00 10.72 310 ALA D C 1
ATOM 12126 O O . ALA D 1 314 ? 1.674 -15.929 48.865 1.00 10.58 310 ALA D O 1
ATOM 12128 N N . VAL D 1 315 ? 2.150 -14.487 50.520 1.00 10.27 311 VAL D N 1
ATOM 12129 C CA . VAL D 1 315 ? 3.599 -14.681 50.479 1.00 10.34 311 VAL D CA 1
ATOM 12130 C C . VAL D 1 315 ? 3.969 -16.032 51.098 1.00 10.66 311 VAL D C 1
ATOM 12131 O O . VAL D 1 315 ? 3.514 -16.372 52.198 1.00 11.22 311 VAL D O 1
ATOM 12135 N N . TYR D 1 316 ? 4.794 -16.780 50.381 1.00 10.79 312 TYR D N 1
ATOM 12136 C CA . TYR D 1 316 ? 5.288 -18.072 50.846 1.00 11.10 312 TYR D CA 1
ATOM 12137 C C . TYR D 1 316 ? 6.083 -17.882 52.159 1.00 11.43 312 TYR D C 1
ATOM 12138 O O . TYR D 1 316 ? 6.671 -16.823 52.400 1.00 10.92 312 TYR D O 1
ATOM 12147 N N . ALA D 1 317 ? 6.087 -18.918 52.989 1.00 11.89 313 ALA D N 1
ATOM 12148 C CA . ALA D 1 317 ? 6.827 -18.880 54.241 1.00 12.10 313 ALA D CA 1
ATOM 12149 C C . ALA D 1 317 ? 8.306 -18.582 53.986 1.00 12.05 313 ALA D C 1
ATOM 12150 O O . ALA D 1 317 ? 8.954 -19.207 53.135 1.00 12.05 313 ALA D O 1
ATOM 12152 N N . GLY D 1 318 ? 8.814 -17.613 54.736 1.00 11.85 314 GLY D N 1
ATOM 12153 C CA . GLY D 1 318 ? 10.220 -17.204 54.673 1.00 11.97 314 GLY D CA 1
ATOM 12154 C C . GLY D 1 318 ? 10.439 -16.044 53.713 1.00 11.83 314 GLY D C 1
ATOM 12155 O O . GLY D 1 318 ? 11.545 -15.506 53.642 1.00 12.38 314 GLY D O 1
ATOM 12156 N N . GLY D 1 319 ? 9.394 -15.641 52.994 1.00 11.38 315 GLY D N 1
ATOM 12157 C CA . GLY D 1 319 ? 9.506 -14.589 51.983 1.00 11.67 315 GLY D CA 1
ATOM 12158 C C . GLY D 1 319 ? 9.583 -13.203 52.585 1.00 11.62 315 GLY D C 1
ATOM 12159 O O . GLY D 1 319 ? 10.121 -12.305 51.972 1.00 11.27 315 GLY D O 1
ATOM 12160 N N . LEU D 1 320 ? 9.016 -13.027 53.784 1.00 12.19 316 LEU D N 1
ATOM 12161 C CA . LEU D 1 320 ? 9.172 -11.781 54.535 1.00 13.03 316 LEU D CA 1
ATOM 12162 C C . LEU D 1 320 ? 10.102 -12.106 55.696 1.00 14.87 316 LEU D C 1
ATOM 12163 O O . LEU D 1 320 ? 9.892 -13.052 56.432 1.00 15.33 316 LEU D O 1
ATOM 12168 N N . GLY D 1 321 ? 11.152 -11.332 55.855 1.00 16.86 317 GLY D N 1
ATOM 12169 C CA . GLY D 1 321 ? 12.182 -11.722 56.804 1.00 17.71 317 GLY D CA 1
ATOM 12170 C C . GLY D 1 321 ? 13.109 -10.611 57.197 1.00 17.96 317 GLY D C 1
ATOM 12171 O O . GLY D 1 321 ? 12.837 -9.426 56.980 1.00 18.20 317 GLY D O 1
ATOM 12172 N N . GLY D 1 322 ? 14.222 -11.022 57.789 1.00 17.18 318 GLY D N 1
ATOM 12173 C CA . GLY D 1 322 ? 15.130 -10.099 58.388 1.00 16.75 318 GLY D CA 1
ATOM 12174 C C . GLY D 1 322 ? 15.496 -10.683 59.741 1.00 15.76 318 GLY D C 1
ATOM 12175 O O . GLY D 1 322 ? 14.761 -11.512 60.320 1.00 17.45 318 GLY D O 1
ATOM 12176 N N . THR D 1 323 ? 16.664 -10.318 60.208 1.00 13.05 319 THR D N 1
ATOM 12177 C CA . THR D 1 323 ? 17.180 -10.913 61.416 1.00 12.12 319 THR D CA 1
ATOM 12178 C C . THR D 1 323 ? 16.596 -10.237 62.634 1.00 10.86 319 THR D C 1
ATOM 12179 O O . THR D 1 323 ? 16.101 -10.891 63.545 1.00 9.95 319 THR D O 1
ATOM 12183 N N . TYR D 1 324 ? 16.672 -8.911 62.653 1.00 9.80 320 TYR D N 1
ATOM 12184 C CA . TYR D 1 324 ? 16.289 -8.178 63.846 1.00 9.46 320 TYR D CA 1
ATOM 12185 C C . TYR D 1 324 ? 14.788 -7.929 63.993 1.00 9.38 320 TYR D C 1
ATOM 12186 O O . TYR D 1 324 ? 14.327 -7.658 65.076 1.00 9.35 320 TYR D O 1
ATOM 12195 N N . GLY D 1 325 ? 14.043 -7.974 62.895 1.00 9.13 321 GLY D N 1
ATOM 12196 C CA . GLY D 1 325 ? 12.704 -7.410 62.840 1.00 9.11 321 GLY D CA 1
ATOM 12197 C C . GLY D 1 325 ? 11.752 -7.862 63.930 1.00 9.07 321 GLY D C 1
ATOM 12198 O O . GLY D 1 325 ? 11.712 -9.036 64.269 1.00 9.03 321 GLY D O 1
ATOM 12199 N N . GLY D 1 326 ? 10.965 -6.922 64.448 1.00 8.87 322 GLY D N 1
ATOM 12200 C CA . GLY D 1 326 ? 10.082 -7.175 65.595 1.00 8.70 322 GLY D CA 1
ATOM 12201 C C . GLY D 1 326 ? 10.874 -7.596 66.808 1.00 8.68 322 GLY D C 1
ATOM 12202 O O . GLY D 1 326 ? 10.497 -8.519 67.542 1.00 8.61 322 GLY D O 1
ATOM 12203 N N . ASN D 1 327 ? 11.988 -6.893 67.026 1.00 8.54 323 ASN D N 1
ATOM 12204 C CA . ASN D 1 327 ? 12.839 -7.133 68.155 1.00 8.57 323 ASN D CA 1
ATOM 12205 C C . ASN D 1 327 ? 12.020 -7.100 69.440 1.00 8.61 323 ASN D C 1
ATOM 12206 O O . ASN D 1 327 ? 11.212 -6.210 69.621 1.00 8.69 323 ASN D O 1
ATOM 12211 N N . PRO D 1 328 ? 12.256 -8.059 70.348 1.00 8.87 324 PRO D N 1
ATOM 12212 C CA . PRO D 1 328 ? 11.390 -8.197 71.529 1.00 8.98 324 PRO D CA 1
ATOM 12213 C C . PRO D 1 328 ? 11.446 -7.022 72.488 1.00 8.91 324 PRO D C 1
ATOM 12214 O O . PRO D 1 328 ? 10.430 -6.649 73.075 1.00 9.07 324 PRO D O 1
ATOM 12218 N N . VAL D 1 329 ? 12.613 -6.413 72.635 1.00 8.68 325 VAL D N 1
ATOM 12219 C CA . VAL D 1 329 ? 12.726 -5.189 73.452 1.00 8.54 325 VAL D CA 1
ATOM 12220 C C . VAL D 1 329 ? 11.961 -4.029 72.812 1.00 8.38 325 VAL D C 1
ATOM 12221 O O . VAL D 1 329 ? 11.236 -3.326 73.493 1.00 8.57 325 VAL D O 1
ATOM 12225 N N . THR D 1 330 ? 12.066 -3.878 71.490 1.00 8.18 326 THR D N 1
ATOM 12226 C CA . THR D 1 330 ? 11.290 -2.850 70.770 1.00 7.93 326 THR D CA 1
ATOM 12227 C C . THR D 1 330 ? 9.787 -3.155 70.804 1.00 8.11 326 THR D C 1
ATOM 12228 O O . THR D 1 330 ? 8.967 -2.243 70.902 1.00 7.78 326 THR D O 1
ATOM 12232 N N . CYS D 1 331 ? 9.427 -4.441 70.806 1.00 8.46 327 CYS D N 1
ATOM 12233 C CA . CYS D 1 331 ? 8.017 -4.825 70.933 1.00 8.86 327 CYS D CA 1
ATOM 12234 C C . CYS D 1 331 ? 7.480 -4.461 72.300 1.00 8.98 327 CYS D C 1
ATOM 12235 O O . CYS D 1 331 ? 6.352 -3.956 72.393 1.00 9.23 327 CYS D O 1
ATOM 12238 N N . ALA D 1 332 ? 8.261 -4.730 73.351 1.00 9.02 328 ALA D N 1
ATOM 12239 C CA . ALA D 1 332 ? 7.857 -4.363 74.710 1.00 9.14 328 ALA D CA 1
ATOM 12240 C C . ALA D 1 332 ? 7.645 -2.851 74.819 1.00 9.08 328 ALA D C 1
ATOM 12241 O O . ALA D 1 332 ? 6.687 -2.414 75.421 1.00 9.10 328 ALA D O 1
ATOM 12243 N N . ALA D 1 333 ? 8.536 -2.070 74.213 1.00 8.98 329 ALA D N 1
ATOM 12244 C CA . ALA D 1 333 ? 8.389 -0.608 74.146 1.00 8.91 329 ALA D CA 1
ATOM 12245 C C . ALA D 1 333 ? 7.080 -0.194 73.450 1.00 8.95 329 ALA D C 1
ATOM 12246 O O . ALA D 1 333 ? 6.395 0.738 73.886 1.00 8.83 329 ALA D O 1
ATOM 12248 N N . ALA D 1 334 ? 6.751 -0.876 72.359 1.00 8.88 330 ALA D N 1
ATOM 12249 C CA . ALA D 1 334 ? 5.545 -0.573 71.578 1.00 8.98 330 ALA D CA 1
ATOM 12250 C C . ALA D 1 334 ? 4.256 -0.875 72.347 1.00 9.14 330 ALA D C 1
ATOM 12251 O O . ALA D 1 334 ? 3.343 -0.054 72.363 1.00 9.09 330 ALA D O 1
ATOM 12253 N N . VAL D 1 335 ? 4.182 -2.039 72.980 1.00 9.47 331 VAL D N 1
ATOM 12254 C CA . VAL D 1 335 ? 2.996 -2.385 73.803 1.00 9.74 331 VAL D CA 1
ATOM 12255 C C . VAL D 1 335 ? 2.807 -1.278 74.866 1.00 9.83 331 VAL D C 1
ATOM 12256 O O . VAL D 1 335 ? 1.702 -0.750 75.075 1.00 9.98 331 VAL D O 1
ATOM 12260 N N . ALA D 1 336 ? 3.898 -0.886 75.506 1.00 9.90 332 ALA D N 1
ATOM 12261 C CA . ALA D 1 336 ? 3.835 0.187 76.506 1.00 10.07 332 ALA D CA 1
ATOM 12262 C C . ALA D 1 336 ? 3.453 1.558 75.921 1.00 10.31 332 ALA D C 1
ATOM 12263 O O . ALA D 1 336 ? 2.643 2.285 76.517 1.00 10.51 332 ALA D O 1
ATOM 12265 N N . ALA D 1 337 ? 4.022 1.912 74.766 1.00 10.22 333 ALA D N 1
ATOM 12266 C CA . ALA D 1 337 ? 3.772 3.216 74.141 1.00 10.33 333 ALA D CA 1
ATOM 12267 C C . ALA D 1 337 ? 2.336 3.321 73.655 1.00 10.70 333 ALA D C 1
ATOM 12268 O O . ALA D 1 337 ? 1.672 4.336 73.857 1.00 10.87 333 ALA D O 1
ATOM 12270 N N . LEU D 1 338 ? 1.849 2.270 73.012 1.00 11.32 334 LEU D N 1
ATOM 12271 C CA . LEU D 1 338 ? 0.466 2.261 72.533 1.00 11.77 334 LEU D CA 1
ATOM 12272 C C . LEU D 1 338 ? -0.500 2.330 73.717 1.00 12.34 334 LEU D C 1
ATOM 12273 O O . LEU D 1 338 ? -1.576 2.932 73.623 1.00 12.40 334 LEU D O 1
ATOM 12278 N N . GLY D 1 339 ? -0.093 1.732 74.838 1.00 12.50 335 GLY D N 1
ATOM 12279 C CA . GLY D 1 339 ? -0.847 1.797 76.077 1.00 13.18 335 GLY D CA 1
ATOM 12280 C C . GLY D 1 339 ? -0.955 3.208 76.598 1.00 13.05 335 GLY D C 1
ATOM 12281 O O . GLY D 1 339 ? -2.030 3.645 77.023 1.00 13.83 335 GLY D O 1
ATOM 12282 N N . VAL D 1 340 ? 0.161 3.925 76.569 1.00 12.76 336 VAL D N 1
ATOM 12283 C CA . VAL D 1 340 ? 0.184 5.329 77.002 1.00 12.93 336 VAL D CA 1
ATOM 12284 C C . VAL D 1 340 ? -0.711 6.186 76.099 1.00 12.91 336 VAL D C 1
ATOM 12285 O O . VAL D 1 340 ? -1.456 7.044 76.568 1.00 13.07 336 VAL D O 1
ATOM 12289 N N . MET D 1 341 ? -0.635 5.969 74.788 1.00 12.96 337 MET D N 1
ATOM 12290 C CA . MET D 1 341 ? -1.458 6.728 73.863 1.00 13.09 337 MET D CA 1
ATOM 12291 C C . MET D 1 341 ? -2.952 6.554 74.173 1.00 14.46 337 MET D C 1
ATOM 12292 O O . MET D 1 341 ? -3.725 7.506 74.079 1.00 13.80 337 MET D O 1
ATOM 12297 N N . ARG D 1 342 ? -3.330 5.333 74.542 1.00 15.43 338 ARG D N 1
ATOM 12298 C CA A ARG D 1 342 ? -4.713 4.990 74.884 0.60 16.93 338 ARG D CA 1
ATOM 12299 C CA B ARG D 1 342 ? -4.722 5.042 74.860 0.40 16.39 338 ARG D CA 1
ATOM 12300 C C . ARG D 1 342 ? -5.091 5.619 76.224 1.00 17.28 338 ARG D C 1
ATOM 12301 O O . ARG D 1 342 ? -6.109 6.316 76.337 1.00 17.91 338 ARG D O 1
ATOM 12316 N N . GLU D 1 343 ? -4.256 5.364 77.231 1.00 17.28 339 GLU D N 1
ATOM 12317 C CA . GLU D 1 343 ? -4.506 5.813 78.611 1.00 18.54 339 GLU D CA 1
ATOM 12318 C C . GLU D 1 343 ? -4.642 7.319 78.725 1.00 17.72 339 GLU D C 1
ATOM 12319 O O . GLU D 1 343 ? -5.536 7.814 79.424 1.00 17.46 339 GLU D O 1
ATOM 12325 N N . LEU D 1 344 ? -3.772 8.053 78.039 1.00 16.86 340 LEU D N 1
ATOM 12326 C CA . LEU D 1 344 ? -3.818 9.526 78.068 1.00 16.53 340 LEU D CA 1
ATOM 12327 C C . LEU D 1 344 ? -4.695 10.142 76.963 1.00 16.39 340 LEU D C 1
ATOM 12328 O O . LEU D 1 344 ? -4.772 11.366 76.866 1.00 16.93 340 LEU D O 1
ATOM 12333 N N . ASP D 1 345 ? -5.364 9.306 76.168 1.00 15.76 341 ASP D N 1
ATOM 12334 C CA . ASP D 1 345 ? -6.113 9.733 74.969 1.00 15.78 341 ASP D CA 1
ATOM 12335 C C . ASP D 1 345 ? -5.294 10.749 74.169 1.00 14.77 341 ASP D C 1
ATOM 12336 O O . ASP D 1 345 ? -5.727 11.876 73.933 1.00 14.25 341 ASP D O 1
ATOM 12341 N N . LEU D 1 346 ? -4.094 10.340 73.761 1.00 13.70 342 LEU D N 1
ATOM 12342 C CA . LEU D 1 346 ? -3.252 11.237 72.966 1.00 13.20 342 LEU D CA 1
ATOM 12343 C C . LEU D 1 346 ? -3.883 11.662 71.615 1.00 12.62 342 LEU D C 1
ATOM 12344 O O . LEU D 1 346 ? -3.645 12.759 71.169 1.00 12.53 342 LEU D O 1
ATOM 12349 N N . PRO D 1 347 ? -4.741 10.837 70.997 1.00 12.64 343 PRO D N 1
ATOM 12350 C CA . PRO D 1 347 ? -5.427 11.403 69.824 1.00 12.73 343 PRO D CA 1
ATOM 12351 C C . PRO D 1 347 ? -6.253 12.668 70.142 1.00 13.01 343 PRO D C 1
ATOM 12352 O O . PRO D 1 347 ? -6.209 13.638 69.381 1.00 12.36 343 PRO D O 1
ATOM 12356 N N . ALA D 1 348 ? -6.983 12.658 71.263 1.00 13.25 344 ALA D N 1
ATOM 12357 C CA . ALA D 1 348 ? -7.745 13.829 71.717 1.00 13.74 344 ALA D CA 1
ATOM 12358 C C . ALA D 1 348 ? -6.821 15.022 71.991 1.00 13.81 344 ALA D C 1
ATOM 12359 O O . ALA D 1 348 ? -7.149 16.165 71.673 1.00 13.83 344 ALA D O 1
ATOM 12361 N N . ARG D 1 349 ? -5.662 14.746 72.576 1.00 13.97 345 ARG D N 1
ATOM 12362 C CA . ARG D 1 349 ? -4.680 15.775 72.862 1.00 14.56 345 ARG D CA 1
ATOM 12363 C C . ARG D 1 349 ? -4.204 16.415 71.552 1.00 13.58 345 ARG D C 1
ATOM 12364 O O . ARG D 1 349 ? -4.077 17.631 71.464 1.00 12.78 345 ARG D O 1
ATOM 12372 N N . ALA D 1 350 ? -3.961 15.590 70.536 1.00 12.86 346 ALA D N 1
ATOM 12373 C CA . ALA D 1 350 ? -3.573 16.106 69.235 1.00 12.57 346 ALA D CA 1
ATOM 12374 C C . ALA D 1 350 ? -4.657 17.015 68.620 1.00 12.49 346 ALA D C 1
ATOM 12375 O O . ALA D 1 350 ? -4.344 18.027 68.001 1.00 11.90 346 ALA D O 1
ATOM 12377 N N . ARG D 1 351 ? -5.930 16.648 68.777 1.00 13.13 347 ARG D N 1
ATOM 12378 C CA . ARG D 1 351 ? -7.040 17.497 68.287 1.00 13.70 347 ARG D CA 1
ATOM 12379 C C . ARG D 1 351 ? -7.085 18.845 69.002 1.00 14.18 347 ARG D C 1
ATOM 12380 O O . ARG D 1 351 ? -7.345 19.874 68.363 1.00 14.59 347 ARG D O 1
ATOM 12388 N N . ALA D 1 352 ? -6.777 18.848 70.300 1.00 14.53 348 ALA D N 1
ATOM 12389 C CA . ALA D 1 352 ? -6.737 20.088 71.091 1.00 14.75 348 ALA D CA 1
ATOM 12390 C C . ALA D 1 352 ? -5.609 20.989 70.610 1.00 14.72 348 ALA D C 1
ATOM 12391 O O . ALA D 1 352 ? -5.789 22.202 70.455 1.00 14.99 348 ALA D O 1
ATOM 12393 N N . ILE D 1 353 ? -4.451 20.385 70.369 1.00 14.37 349 ILE D N 1
ATOM 12394 C CA . ILE D 1 353 ? -3.292 21.087 69.821 1.00 14.29 349 ILE D CA 1
ATOM 12395 C C . ILE D 1 353 ? -3.618 21.705 68.463 1.00 14.56 349 ILE D C 1
ATOM 12396 O O . ILE D 1 353 ? -3.299 22.868 68.213 1.00 14.74 349 ILE D O 1
ATOM 12401 N N . GLU D 1 354 ? -4.284 20.951 67.598 1.00 15.28 350 GLU D N 1
ATOM 12402 C CA . GLU D 1 354 ? -4.702 21.486 66.306 1.00 16.42 350 GLU D CA 1
ATOM 12403 C C . GLU D 1 354 ? -5.530 22.757 66.481 1.00 16.96 350 GLU D C 1
ATOM 12404 O O . GLU D 1 354 ? -5.297 23.757 65.824 1.00 16.07 350 GLU D O 1
ATOM 12410 N N . ALA D 1 355 ? -6.512 22.697 67.370 1.00 18.06 351 ALA D N 1
ATOM 12411 C CA . ALA D 1 355 ? -7.462 23.809 67.522 1.00 18.96 351 ALA D CA 1
ATOM 12412 C C . ALA D 1 355 ? -6.724 25.069 67.953 1.00 19.94 351 ALA D C 1
ATOM 12413 O O . ALA D 1 355 ? -6.851 26.122 67.320 1.00 20.94 351 ALA D O 1
ATOM 12415 N N . SER D 1 356 ? -5.955 24.949 69.027 1.00 20.31 352 SER D N 1
ATOM 12416 C CA . SER D 1 356 ? -5.284 26.091 69.624 1.00 20.85 352 SER D CA 1
ATOM 12417 C C . SER D 1 356 ? -4.129 26.615 68.778 1.00 19.96 352 SER D C 1
ATOM 12418 O O . SER D 1 356 ? -3.994 27.822 68.598 1.00 20.25 352 SER D O 1
ATOM 12421 N N . VAL D 1 357 ? -3.296 25.721 68.250 1.00 18.39 353 VAL D N 1
ATOM 12422 C CA . VAL D 1 357 ? -2.151 26.162 67.449 1.00 17.36 353 VAL D CA 1
ATOM 12423 C C . VAL D 1 357 ? -2.569 26.721 66.084 1.00 17.83 353 VAL D C 1
ATOM 12424 O O . VAL D 1 357 ? -2.055 27.768 65.675 1.00 18.16 353 VAL D O 1
ATOM 12428 N N . THR D 1 358 ? -3.509 26.068 65.390 1.00 18.60 354 THR D N 1
ATOM 12429 C CA . THR D 1 358 ? -3.955 26.549 64.067 1.00 19.37 354 THR D CA 1
ATOM 12430 C C . THR D 1 358 ? -4.560 27.950 64.185 1.00 19.93 354 THR D C 1
ATOM 12431 O O . THR D 1 358 ? -4.323 28.801 63.340 1.00 19.43 354 THR D O 1
ATOM 12435 N N . SER D 1 359 ? -5.308 28.210 65.247 1.00 21.30 355 SER D N 1
ATOM 12436 C CA . SER D 1 359 ? -5.919 29.541 65.388 1.00 22.61 355 SER D CA 1
ATOM 12437 C C . SER D 1 359 ? -4.847 30.626 65.606 1.00 21.82 355 SER D C 1
ATOM 12438 O O . SER D 1 359 ? -4.942 31.723 65.047 1.00 21.81 355 SER D O 1
ATOM 12441 N N . ARG D 1 360 ? -3.836 30.319 66.409 1.00 20.52 356 ARG D N 1
ATOM 12442 C CA . ARG D 1 360 ? -2.737 31.245 66.626 1.00 20.24 356 ARG D CA 1
ATOM 12443 C C . ARG D 1 360 ? -1.962 31.497 65.339 1.00 18.80 356 ARG D C 1
ATOM 12444 O O . ARG D 1 360 ? -1.629 32.638 65.017 1.00 18.72 356 ARG D O 1
ATOM 12452 N N . LEU D 1 361 ? -1.659 30.427 64.610 1.00 17.53 357 LEU D N 1
ATOM 12453 C CA . LEU D 1 361 ? -0.862 30.558 63.386 1.00 17.57 357 LEU D CA 1
ATOM 12454 C C . LEU D 1 361 ? -1.643 31.272 62.275 1.00 16.66 357 LEU D C 1
ATOM 12455 O O . LEU D 1 361 ? -1.071 32.049 61.509 1.00 16.14 357 LEU D O 1
ATOM 12460 N N . SER D 1 362 ? -2.942 31.020 62.191 1.00 16.72 358 SER D N 1
ATOM 12461 C CA . SER D 1 362 ? -3.775 31.741 61.224 1.00 17.41 358 SER D CA 1
ATOM 12462 C C . SER D 1 362 ? -3.847 33.261 61.501 1.00 16.90 358 SER D C 1
ATOM 12463 O O . SER D 1 362 ? -3.786 34.063 60.567 1.00 16.76 358 SER D O 1
ATOM 12466 N N . ALA D 1 363 ? -3.935 33.634 62.777 1.00 16.78 359 ALA D N 1
ATOM 12467 C CA . ALA D 1 363 ? -3.916 35.044 63.182 1.00 16.80 359 ALA D CA 1
ATOM 12468 C C . ALA D 1 363 ? -2.570 35.668 62.828 1.00 16.67 359 ALA D C 1
ATOM 12469 O O . ALA D 1 363 ? -2.514 36.780 62.305 1.00 17.44 359 ALA D O 1
ATOM 12471 N N . LEU D 1 364 ? -1.490 34.942 63.085 1.00 16.24 360 LEU D N 1
ATOM 12472 C CA . LEU D 1 364 ? -0.154 35.393 62.712 1.00 16.10 360 LEU D CA 1
ATOM 12473 C C . LEU D 1 364 ? -0.048 35.606 61.195 1.00 16.74 360 LEU D C 1
ATOM 12474 O O . LEU D 1 364 ? 0.509 36.613 60.743 1.00 16.31 360 LEU D O 1
ATOM 12479 N N . ALA D 1 365 ? -0.583 34.664 60.416 1.00 16.83 361 ALA D N 1
ATOM 12480 C CA . ALA D 1 365 ? -0.568 34.790 58.959 1.00 17.99 361 ALA D CA 1
ATOM 12481 C C . ALA D 1 365 ? -1.280 36.063 58.464 1.00 19.65 361 ALA D C 1
ATOM 12482 O O . ALA D 1 365 ? -0.872 36.646 57.454 1.00 20.16 361 ALA D O 1
ATOM 12484 N N . GLU D 1 366 ? -2.340 36.473 59.157 1.00 21.98 362 GLU D N 1
ATOM 12485 C CA . GLU D 1 366 ? -3.058 37.734 58.827 1.00 24.16 362 GLU D CA 1
ATOM 12486 C C . GLU D 1 366 ? -2.230 38.982 59.116 1.00 24.40 362 GLU D C 1
ATOM 12487 O O . GLU D 1 366 ? -2.402 40.013 58.468 1.00 24.73 362 GLU D O 1
ATOM 12493 N N . GLU D 1 367 ? -1.323 38.862 60.075 1.00 24.10 363 GLU D N 1
ATOM 12494 C CA . GLU D 1 367 ? -0.535 39.960 60.604 1.00 25.02 363 GLU D CA 1
ATOM 12495 C C . GLU D 1 367 ? 0.792 40.151 59.833 1.00 23.65 363 GLU D C 1
ATOM 12496 O O . GLU D 1 367 ? 1.312 41.263 59.756 1.00 24.08 363 GLU D O 1
ATOM 12502 N N . VAL D 1 368 ? 1.330 39.076 59.256 1.00 20.96 364 VAL D N 1
ATOM 12503 C CA . VAL D 1 368 ? 2.542 39.169 58.447 1.00 19.17 364 VAL D CA 1
ATOM 12504 C C . VAL D 1 368 ? 2.187 38.898 56.990 1.00 18.69 364 VAL D C 1
ATOM 12505 O O . VAL D 1 368 ? 1.034 38.641 56.672 1.00 18.19 364 VAL D O 1
ATOM 12509 N N . ASP D 1 369 ? 3.182 38.979 56.115 1.00 18.17 365 ASP D N 1
ATOM 12510 C CA . ASP D 1 369 ? 2.984 38.781 54.680 1.00 19.08 365 ASP D CA 1
ATOM 12511 C C . ASP D 1 369 ? 3.869 37.671 54.114 1.00 17.31 365 ASP D C 1
ATOM 12512 O O . ASP D 1 369 ? 3.928 37.509 52.903 1.00 17.07 365 ASP D O 1
ATOM 12517 N N . ILE D 1 370 ? 4.535 36.909 54.983 1.00 15.83 366 ILE D N 1
ATOM 12518 C CA . ILE D 1 370 ? 5.463 35.839 54.544 1.00 14.70 366 ILE D CA 1
ATOM 12519 C C . ILE D 1 370 ? 4.912 34.420 54.744 1.00 13.97 366 ILE D C 1
ATOM 12520 O O . ILE D 1 370 ? 5.591 33.457 54.412 1.00 13.40 366 ILE D O 1
ATOM 12525 N N . ILE D 1 371 ? 3.682 34.287 55.264 1.00 13.38 367 ILE D N 1
ATOM 12526 C CA . ILE D 1 371 ? 3.056 32.964 55.422 1.00 12.89 367 ILE D CA 1
ATOM 12527 C C . ILE D 1 371 ? 2.055 32.739 54.298 1.00 12.89 367 ILE D C 1
ATOM 12528 O O . ILE D 1 371 ? 1.025 33.413 54.214 1.00 13.17 367 ILE D O 1
ATOM 12533 N N . GLY D 1 372 ? 2.385 31.828 53.399 1.00 12.44 368 GLY D N 1
ATOM 12534 C CA . GLY D 1 372 ? 1.513 31.510 52.290 1.00 12.55 368 GLY D CA 1
ATOM 12535 C C . GLY D 1 372 ? 0.352 30.600 52.658 1.00 12.40 368 GLY D C 1
ATOM 12536 O O . GLY D 1 372 ? -0.711 30.621 51.994 1.00 12.95 368 GLY D O 1
ATOM 12537 N N . GLU D 1 373 ? 0.527 29.791 53.698 1.00 11.95 369 GLU D N 1
ATOM 12538 C CA . GLU D 1 373 ? -0.536 28.888 54.155 1.00 11.96 369 GLU D CA 1
ATOM 12539 C C . GLU D 1 373 ? -0.196 28.278 55.506 1.00 11.56 369 GLU D C 1
ATOM 12540 O O . GLU D 1 373 ? 0.997 28.032 55.825 1.00 11.10 369 GLU D O 1
ATOM 12546 N N . VAL D 1 374 ? -1.255 28.082 56.288 1.00 11.38 370 VAL D N 1
ATOM 12547 C CA . VAL D 1 374 ? -1.237 27.319 57.520 1.00 11.20 370 VAL D CA 1
ATOM 12548 C C . VAL D 1 374 ? -2.011 26.047 57.224 1.00 11.09 370 VAL D C 1
ATOM 12549 O O . VAL D 1 374 ? -3.163 26.106 56.744 1.00 11.67 370 VAL D O 1
ATOM 12553 N N . ARG D 1 375 ? -1.410 24.898 57.496 1.00 10.49 371 ARG D N 1
ATOM 12554 C CA . ARG D 1 375 ? -2.054 23.634 57.170 1.00 10.39 371 ARG D CA 1
ATOM 12555 C C . ARG D 1 375 ? -1.622 22.473 58.064 1.00 10.51 371 ARG D C 1
ATOM 12556 O O . ARG D 1 375 ? -0.700 22.611 58.867 1.00 10.43 371 ARG D O 1
ATOM 12564 N N . GLY D 1 376 ? -2.308 21.334 57.921 1.00 10.92 372 GLY D N 1
ATOM 12565 C CA . GLY D 1 376 ? -1.972 20.128 58.677 1.00 11.52 372 GLY D CA 1
ATOM 12566 C C . GLY D 1 376 ? -3.116 19.726 59.587 1.00 12.33 372 GLY D C 1
ATOM 12567 O O . GLY D 1 376 ? -4.164 20.370 59.577 1.00 13.41 372 GLY D O 1
ATOM 12568 N N . ARG D 1 377 ? -2.935 18.656 60.344 1.00 12.92 373 ARG D N 1
ATOM 12569 C CA . ARG D 1 377 ? -3.985 18.130 61.210 1.00 13.81 373 ARG D CA 1
ATOM 12570 C C . ARG D 1 377 ? -3.385 17.649 62.500 1.00 12.65 373 ARG D C 1
ATOM 12571 O O . ARG D 1 377 ? -2.253 17.155 62.516 1.00 11.47 373 ARG D O 1
ATOM 12579 N N . GLY D 1 378 ? -4.137 17.784 63.584 1.00 11.67 374 GLY D N 1
ATOM 12580 C CA . GLY D 1 378 ? -3.664 17.315 64.881 1.00 11.35 374 GLY D CA 1
ATOM 12581 C C . GLY D 1 378 ? -2.411 18.045 65.321 1.00 10.75 374 GLY D C 1
ATOM 12582 O O . GLY D 1 378 ? -2.385 19.264 65.346 1.00 10.94 374 GLY D O 1
ATOM 12583 N N . ALA D 1 379 ? -1.364 17.278 65.647 1.00 10.09 375 ALA D N 1
ATOM 12584 C CA . ALA D 1 379 ? -0.069 17.810 66.018 1.00 9.56 375 ALA D CA 1
ATOM 12585 C C . ALA D 1 379 ? 0.934 17.589 64.884 1.00 9.09 375 ALA D C 1
ATOM 12586 O O . ALA D 1 379 ? 2.112 17.358 65.109 1.00 9.02 375 ALA D O 1
ATOM 12588 N N . MET D 1 380 ? 0.422 17.630 63.654 1.00 8.85 376 MET D N 1
ATOM 12589 C CA . MET D 1 380 ? 1.242 17.602 62.464 1.00 8.63 376 MET D CA 1
ATOM 12590 C C . MET D 1 380 ? 0.872 18.841 61.656 1.00 8.70 376 MET D C 1
ATOM 12591 O O . MET D 1 380 ? 0.054 18.791 60.741 1.00 8.81 376 MET D O 1
ATOM 12596 N N . LEU D 1 381 ? 1.454 19.973 62.046 1.00 8.71 377 LEU D N 1
ATOM 12597 C CA . LEU D 1 381 ? 1.031 21.292 61.551 1.00 8.82 377 LEU D CA 1
ATOM 12598 C C . LEU D 1 381 ? 2.207 22.024 60.897 1.00 8.86 377 LEU D C 1
ATOM 12599 O O . LEU D 1 381 ? 3.349 21.810 61.286 1.00 8.93 377 LEU D O 1
ATOM 12604 N N . ALA D 1 382 ? 1.916 22.918 59.957 1.00 8.91 378 ALA D N 1
ATOM 12605 C CA . ALA D 1 382 ? 2.939 23.598 59.175 1.00 9.14 378 ALA D CA 1
ATOM 12606 C C . ALA D 1 382 ? 2.524 24.983 58.702 1.00 9.35 378 ALA D C 1
ATOM 12607 O O . ALA D 1 382 ? 1.340 25.272 58.517 1.00 9.47 378 ALA D O 1
ATOM 12609 N N . ILE D 1 383 ? 3.533 25.817 58.500 1.00 9.88 379 ILE D N 1
ATOM 12610 C CA . ILE D 1 383 ? 3.386 27.077 57.780 1.00 10.43 379 ILE D CA 1
ATOM 12611 C C . ILE D 1 383 ? 4.372 27.112 56.609 1.00 10.28 379 ILE D C 1
ATOM 12612 O O . ILE D 1 383 ? 5.574 26.847 56.761 1.00 10.26 379 ILE D O 1
ATOM 12617 N N . GLU D 1 384 ? 3.841 27.405 55.432 1.00 10.16 380 GLU D N 1
ATOM 12618 C CA . GLU D 1 384 ? 4.656 27.536 54.256 1.00 10.11 380 GLU D CA 1
ATOM 12619 C C . GLU D 1 384 ? 5.034 29.005 54.094 1.00 10.20 380 GLU D C 1
ATOM 12620 O O . GLU D 1 384 ? 4.179 29.902 54.128 1.00 10.37 380 GLU D O 1
ATOM 12626 N N . ILE D 1 385 ? 6.331 29.231 53.940 1.00 10.36 381 ILE D N 1
ATOM 12627 C CA . ILE D 1 385 ? 6.905 30.560 53.953 1.00 10.74 381 ILE D CA 1
ATOM 12628 C C . ILE D 1 385 ? 7.184 30.999 52.507 1.00 11.38 381 ILE D C 1
ATOM 12629 O O . ILE D 1 385 ? 7.797 30.264 51.715 1.00 11.32 381 ILE D O 1
ATOM 12634 N N . VAL D 1 386 ? 6.745 32.204 52.160 1.00 12.05 382 VAL D N 1
ATOM 12635 C CA . VAL D 1 386 ? 6.818 32.674 50.776 1.00 12.75 382 VAL D CA 1
ATOM 12636 C C . VAL D 1 386 ? 7.305 34.130 50.732 1.00 14.00 382 VAL D C 1
ATOM 12637 O O . VAL D 1 386 ? 7.329 34.814 51.768 1.00 14.01 382 VAL D O 1
ATOM 12641 N N . LYS D 1 387 ? 7.689 34.575 49.538 1.00 15.44 383 LYS D N 1
ATOM 12642 C CA . LYS D 1 387 ? 8.013 35.976 49.280 1.00 17.70 383 LYS D CA 1
ATOM 12643 C C . LYS D 1 387 ? 6.694 36.760 49.296 1.00 18.69 383 LYS D C 1
ATOM 12644 O O . LYS D 1 387 ? 5.702 36.306 48.726 1.00 19.97 383 LYS D O 1
ATOM 12650 N N . PRO D 1 388 ? 6.679 37.943 49.922 1.00 20.00 384 PRO D N 1
ATOM 12651 C CA . PRO D 1 388 ? 5.418 38.702 50.087 1.00 21.16 384 PRO D CA 1
ATOM 12652 C C . PRO D 1 388 ? 4.644 38.982 48.794 1.00 22.13 384 PRO D C 1
ATOM 12653 O O . PRO D 1 388 ? 5.239 39.350 47.787 1.00 21.70 384 PRO D O 1
ATOM 12657 N N . GLY D 1 389 ? 3.331 38.754 48.826 1.00 23.61 385 GLY D N 1
ATOM 12658 C CA . GLY D 1 389 ? 2.452 38.958 47.660 1.00 24.11 385 GLY D CA 1
ATOM 12659 C C . GLY D 1 389 ? 2.500 37.880 46.594 1.00 24.92 385 GLY D C 1
ATOM 12660 O O . GLY D 1 389 ? 1.915 38.037 45.505 1.00 26.09 385 GLY D O 1
ATOM 12661 N N . THR D 1 390 ? 3.187 36.776 46.895 1.00 23.64 386 THR D N 1
ATOM 12662 C CA . THR D 1 390 ? 3.425 35.724 45.927 1.00 22.86 386 THR D CA 1
ATOM 12663 C C . THR D 1 390 ? 3.320 34.364 46.625 1.00 21.68 386 THR D C 1
ATOM 12664 O O . THR D 1 390 ? 3.112 34.301 47.829 1.00 21.29 386 THR D O 1
ATOM 12668 N N . LEU D 1 391 ? 3.481 33.300 45.854 1.00 21.90 387 LEU D N 1
ATOM 12669 C CA . LEU D 1 391 ? 3.692 31.950 46.378 1.00 21.54 387 LEU D CA 1
ATOM 12670 C C . LEU D 1 391 ? 5.118 31.483 46.080 1.00 20.23 387 LEU D C 1
ATOM 12671 O O . LEU D 1 391 ? 5.414 30.278 46.135 1.00 19.82 387 LEU D O 1
ATOM 12676 N N . GLU D 1 392 ? 6.004 32.422 45.754 1.00 18.82 388 GLU D N 1
ATOM 12677 C CA . GLU D 1 392 ? 7.410 32.081 45.514 1.00 17.84 388 GLU D CA 1
ATOM 12678 C C . GLU D 1 392 ? 8.012 31.587 46.815 1.00 15.69 388 GLU D C 1
ATOM 12679 O O . GLU D 1 392 ? 7.946 32.291 47.816 1.00 14.62 388 GLU D O 1
ATOM 12685 N N . PRO D 1 393 ? 8.596 30.375 46.813 1.00 14.15 389 PRO D N 1
ATOM 12686 C CA . PRO D 1 393 ? 9.137 29.865 48.072 1.00 13.20 389 PRO D CA 1
ATOM 12687 C C . PRO D 1 393 ? 10.264 30.729 48.608 1.00 12.62 389 PRO D C 1
ATOM 12688 O O . PRO D 1 393 ? 11.009 31.307 47.830 1.00 12.59 389 PRO D O 1
ATOM 12692 N N . ASP D 1 394 ? 10.382 30.806 49.931 1.00 12.12 390 ASP D N 1
ATOM 12693 C CA . ASP D 1 394 ? 11.555 31.400 50.559 1.00 11.87 390 ASP D CA 1
ATOM 12694 C C . ASP D 1 394 ? 12.243 30.451 51.563 1.00 11.11 390 ASP D C 1
ATOM 12695 O O . ASP D 1 394 ? 12.043 30.523 52.797 1.00 11.12 390 ASP D O 1
ATOM 12700 N N . ALA D 1 395 ? 13.068 29.572 51.009 1.00 11.21 391 ALA D N 1
ATOM 12701 C CA . ALA D 1 395 ? 13.817 28.560 51.769 1.00 10.97 391 ALA D CA 1
ATOM 12702 C C . ALA D 1 395 ? 14.830 29.202 52.699 1.00 10.96 391 ALA D C 1
ATOM 12703 O O . ALA D 1 395 ? 14.975 28.786 53.848 1.00 10.67 391 ALA D O 1
ATOM 12705 N N . ALA D 1 396 ? 15.515 30.241 52.209 1.00 11.36 392 ALA D N 1
ATOM 12706 C CA . ALA D 1 396 ? 16.533 30.925 53.008 1.00 11.32 392 ALA D CA 1
ATOM 12707 C C . ALA D 1 396 ? 15.927 31.529 54.272 1.00 11.39 392 ALA D C 1
ATOM 12708 O O . ALA D 1 396 ? 16.493 31.413 55.354 1.00 11.56 392 ALA D O 1
ATOM 12710 N N . LEU D 1 397 ? 14.771 32.170 54.137 1.00 11.56 393 LEU D N 1
ATOM 12711 C CA . LEU D 1 397 ? 14.096 32.763 55.303 1.00 11.40 393 LEU D CA 1
ATOM 12712 C C . LEU D 1 397 ? 13.607 31.687 56.253 1.00 10.96 393 LEU D C 1
ATOM 12713 O O . LEU D 1 397 ? 13.717 31.824 57.463 1.00 10.60 393 LEU D O 1
ATOM 12718 N N . THR D 1 398 ? 13.057 30.607 55.692 1.00 10.72 394 THR D N 1
ATOM 12719 C CA . THR D 1 398 ? 12.633 29.457 56.475 1.00 10.31 394 THR D CA 1
ATOM 12720 C C . THR D 1 398 ? 13.807 28.958 57.355 1.00 10.39 394 THR D C 1
ATOM 12721 O O . THR D 1 398 ? 13.659 28.728 58.567 1.00 9.88 394 THR D O 1
ATOM 12725 N N . LYS D 1 399 ? 14.976 28.775 56.738 1.00 10.86 395 LYS D N 1
ATOM 12726 C CA . LYS D 1 399 ? 16.142 28.285 57.480 1.00 11.28 395 LYS D CA 1
ATOM 12727 C C . LYS D 1 399 ? 16.550 29.272 58.571 1.00 11.71 395 LYS D C 1
ATOM 12728 O O . LYS D 1 399 ? 16.919 28.884 59.694 1.00 11.37 395 LYS D O 1
ATOM 12730 N N . SER D 1 400 ? 16.445 30.557 58.261 1.00 11.98 396 SER D N 1
ATOM 12731 C CA . SER D 1 400 ? 16.873 31.567 59.215 1.00 12.36 396 SER D CA 1
ATOM 12732 C C . SER D 1 400 ? 15.912 31.632 60.429 1.00 11.80 396 SER D C 1
ATOM 12733 O O . SER D 1 400 ? 16.349 31.755 61.569 1.00 11.47 396 SER D O 1
ATOM 12736 N N . ILE D 1 401 ? 14.621 31.484 60.189 1.00 11.40 397 ILE D N 1
ATOM 12737 C CA . ILE D 1 401 ? 13.651 31.407 61.271 1.00 11.02 397 ILE D CA 1
ATOM 12738 C C . ILE D 1 401 ? 13.941 30.229 62.194 1.00 10.97 397 ILE D C 1
ATOM 12739 O O . ILE D 1 401 ? 14.002 30.399 63.427 1.00 10.66 397 ILE D O 1
ATOM 12744 N N . ALA D 1 402 ? 14.138 29.036 61.620 1.00 10.53 398 ALA D N 1
ATOM 12745 C CA . ALA D 1 402 ? 14.416 27.837 62.436 1.00 10.90 398 ALA D CA 1
ATOM 12746 C C . ALA D 1 402 ? 15.712 28.000 63.239 1.00 11.00 398 ALA D C 1
ATOM 12747 O O . ALA D 1 402 ? 15.772 27.640 64.410 1.00 11.14 398 ALA D O 1
ATOM 12749 N N . ALA D 1 403 ? 16.731 28.593 62.621 1.00 11.57 399 ALA D N 1
ATOM 12750 C CA . ALA D 1 403 ? 18.036 28.784 63.285 1.00 12.00 399 ALA D CA 1
ATOM 12751 C C . ALA D 1 403 ? 17.932 29.775 64.451 1.00 12.75 399 ALA D C 1
ATOM 12752 O O . ALA D 1 403 ? 18.506 29.580 65.533 1.00 12.31 399 ALA D O 1
ATOM 12754 N N . GLU D 1 404 ? 17.186 30.840 64.231 1.00 13.72 400 GLU D N 1
ATOM 12755 C CA . GLU D 1 404 ? 16.980 31.829 65.274 1.00 14.43 400 GLU D CA 1
ATOM 12756 C C . GLU D 1 404 ? 16.146 31.232 66.406 1.00 13.38 400 GLU D C 1
ATOM 12757 O O . GLU D 1 404 ? 16.399 31.525 67.573 1.00 12.67 400 GLU D O 1
ATOM 12763 N N . ALA D 1 405 ? 15.159 30.392 66.081 1.00 12.01 401 ALA D N 1
ATOM 12764 C CA . ALA D 1 405 ? 14.391 29.724 67.135 1.00 11.69 401 ALA D CA 1
ATOM 12765 C C . ALA D 1 405 ? 15.308 28.857 68.004 1.00 11.23 401 ALA D C 1
ATOM 12766 O O . ALA D 1 405 ? 15.214 28.876 69.233 1.00 10.47 401 ALA D O 1
ATOM 12768 N N . LEU D 1 406 ? 16.212 28.115 67.370 1.00 11.38 402 LEU D N 1
ATOM 12769 C CA . LEU D 1 406 ? 17.158 27.288 68.123 1.00 11.98 402 LEU D CA 1
ATOM 12770 C C . LEU D 1 406 ? 17.987 28.138 69.085 1.00 11.85 402 LEU D C 1
ATOM 12771 O O . LEU D 1 406 ? 18.166 27.756 70.241 1.00 12.07 402 LEU D O 1
ATOM 12776 N N . SER D 1 407 ? 18.446 29.312 68.639 1.00 12.01 403 SER D N 1
ATOM 12777 C CA A SER D 1 407 ? 19.245 30.193 69.504 0.60 11.84 403 SER D CA 1
ATOM 12778 C CA B SER D 1 407 ? 19.249 30.184 69.503 0.40 12.20 403 SER D CA 1
ATOM 12779 C C . SER D 1 407 ? 18.460 30.679 70.707 1.00 11.85 403 SER D C 1
ATOM 12780 O O . SER D 1 407 ? 19.047 30.991 71.741 1.00 12.18 403 SER D O 1
ATOM 12785 N N . GLN D 1 408 ? 17.132 30.743 70.568 1.00 11.14 404 GLN D N 1
ATOM 12786 C CA . GLN D 1 408 ? 16.231 31.141 71.638 1.00 11.25 404 GLN D CA 1
ATOM 12787 C C . GLN D 1 408 ? 15.775 29.952 72.491 1.00 10.86 404 GLN D C 1
ATOM 12788 O O . GLN D 1 408 ? 14.941 30.115 73.354 1.00 11.46 404 GLN D O 1
ATOM 12794 N N . GLY D 1 409 ? 16.280 28.752 72.216 1.00 10.53 405 GLY D N 1
ATOM 12795 C CA . GLY D 1 409 ? 15.911 27.574 73.016 1.00 10.15 405 GLY D CA 1
ATOM 12796 C C . GLY D 1 409 ? 14.692 26.792 72.528 1.00 9.67 405 GLY D C 1
ATOM 12797 O O . GLY D 1 409 ? 14.029 26.125 73.318 1.00 9.71 405 GLY D O 1
ATOM 12798 N N . VAL D 1 410 ? 14.392 26.865 71.236 1.00 9.15 406 VAL D N 1
ATOM 12799 C CA . VAL D 1 410 ? 13.216 26.161 70.694 1.00 9.06 406 VAL D CA 1
ATOM 12800 C C . VAL D 1 410 ? 13.666 25.399 69.474 1.00 8.87 406 VAL D C 1
ATOM 12801 O O . VAL D 1 410 ? 14.178 25.995 68.518 1.00 8.93 406 VAL D O 1
ATOM 12805 N N . LEU D 1 411 ? 13.501 24.078 69.523 1.00 8.71 407 LEU D N 1
ATOM 12806 C CA . LEU D 1 411 ? 13.922 23.218 68.419 1.00 8.70 407 LEU D CA 1
ATOM 12807 C C . LEU D 1 411 ? 12.735 23.011 67.505 1.00 8.53 407 LEU D C 1
ATOM 12808 O O . LEU D 1 411 ? 11.758 22.348 67.890 1.00 8.61 407 LEU D O 1
ATOM 12813 N N . ILE D 1 412 ? 12.812 23.565 66.295 1.00 8.51 408 ILE D N 1
ATOM 12814 C CA A ILE D 1 412 ? 11.745 23.496 65.304 0.60 8.44 408 ILE D CA 1
ATOM 12815 C CA B ILE D 1 412 ? 11.740 23.386 65.340 0.40 8.51 408 ILE D CA 1
ATOM 12816 C C . ILE D 1 412 ? 12.338 23.008 63.987 1.00 8.45 408 ILE D C 1
ATOM 12817 O O . ILE D 1 412 ? 13.350 23.577 63.525 1.00 8.51 408 ILE D O 1
ATOM 12826 N N . LEU D 1 413 ? 11.722 22.002 63.386 1.00 8.27 409 LEU D N 1
ATOM 12827 C CA . LEU D 1 413 ? 12.218 21.453 62.137 1.00 8.28 409 LEU D CA 1
ATOM 12828 C C . LEU D 1 413 ? 11.605 22.153 60.918 1.00 8.32 409 LEU D C 1
ATOM 12829 O O . LEU D 1 413 ? 10.561 22.817 61.005 1.00 8.34 409 LEU D O 1
ATOM 12834 N N . THR D 1 414 ? 12.263 21.982 59.780 1.00 8.40 410 THR D N 1
ATOM 12835 C CA . THR D 1 414 ? 11.712 22.416 58.512 1.00 8.65 410 THR D CA 1
ATOM 12836 C C . THR D 1 414 ? 11.567 21.200 57.597 1.00 8.51 410 THR D C 1
ATOM 12837 O O . THR D 1 414 ? 12.000 20.067 57.947 1.00 8.67 410 THR D O 1
ATOM 12841 N N . CYS D 1 415 ? 10.983 21.458 56.428 1.00 8.41 411 CYS D N 1
ATOM 12842 C CA . CYS D 1 415 ? 10.780 20.466 55.412 1.00 8.38 411 CYS D CA 1
ATOM 12843 C C . CYS D 1 415 ? 10.285 21.158 54.135 1.00 8.24 411 CYS D C 1
ATOM 12844 O O . CYS D 1 415 ? 10.334 22.403 54.023 1.00 8.24 411 CYS D O 1
ATOM 12847 N N . GLY D 1 416 ? 9.854 20.349 53.166 1.00 8.15 412 GLY D N 1
ATOM 12848 C CA . GLY D 1 416 ? 9.206 20.832 51.961 1.00 8.12 412 GLY D CA 1
ATOM 12849 C C . GLY D 1 416 ? 9.962 20.535 50.678 1.00 8.08 412 GLY D C 1
ATOM 12850 O O . GLY D 1 416 ? 11.179 20.609 50.615 1.00 7.98 412 GLY D O 1
ATOM 12851 N N . THR D 1 417 ? 9.207 20.226 49.638 1.00 8.18 413 THR D N 1
ATOM 12852 C CA . THR D 1 417 ? 9.755 20.113 48.303 1.00 8.09 413 THR D CA 1
ATOM 12853 C C . THR D 1 417 ? 10.656 21.290 47.936 1.00 8.19 413 THR D C 1
ATOM 12854 O O . THR D 1 417 ? 11.709 21.098 47.301 1.00 8.26 413 THR D O 1
ATOM 12858 N N . PHE D 1 418 ? 10.269 22.494 48.355 1.00 8.33 414 PHE D N 1
ATOM 12859 C CA . PHE D 1 418 ? 11.018 23.702 48.076 1.00 8.69 414 PHE D CA 1
ATOM 12860 C C . PHE D 1 418 ? 11.769 24.280 49.274 1.00 8.68 414 PHE D C 1
ATOM 12861 O O . PHE D 1 418 ? 12.294 25.389 49.183 1.00 8.98 414 PHE D O 1
ATOM 12869 N N . GLY D 1 419 ? 11.862 23.504 50.358 1.00 8.52 415 GLY D N 1
ATOM 12870 C CA . GLY D 1 419 ? 12.660 23.855 51.521 1.00 8.50 415 GLY D CA 1
ATOM 12871 C C . GLY D 1 419 ? 12.111 25.029 52.311 1.00 8.62 415 GLY D C 1
ATOM 12872 O O . GLY D 1 419 ? 12.841 25.599 53.095 1.00 8.90 415 GLY D O 1
ATOM 12873 N N . ASN D 1 420 ? 10.823 25.354 52.138 1.00 8.48 416 ASN D N 1
ATOM 12874 C CA . ASN D 1 420 ? 10.231 26.567 52.709 1.00 8.36 416 ASN D CA 1
ATOM 12875 C C . ASN D 1 420 ? 9.038 26.273 53.623 1.00 8.15 416 ASN D C 1
ATOM 12876 O O . ASN D 1 420 ? 8.114 27.068 53.691 1.00 8.11 416 ASN D O 1
ATOM 12881 N N . VAL D 1 421 ? 9.053 25.138 54.320 1.00 7.95 417 VAL D N 1
ATOM 12882 C CA . VAL D 1 421 ? 7.983 24.823 55.266 1.00 7.81 417 VAL D CA 1
ATOM 12883 C C . VAL D 1 421 ? 8.546 24.679 56.674 1.00 7.82 417 VAL D C 1
ATOM 12884 O O . VAL D 1 421 ? 9.498 23.957 56.880 1.00 7.78 417 VAL D O 1
ATOM 12888 N N . ILE D 1 422 ? 7.997 25.452 57.614 1.00 7.96 418 ILE D N 1
ATOM 12889 C CA . ILE D 1 422 ? 8.263 25.265 59.032 1.00 8.02 418 ILE D CA 1
ATOM 12890 C C . ILE D 1 422 ? 7.238 24.291 59.578 1.00 8.19 418 ILE D C 1
ATOM 12891 O O . ILE D 1 422 ? 6.031 24.522 59.438 1.00 8.13 418 ILE D O 1
ATOM 12896 N N . ARG D 1 423 ? 7.695 23.194 60.192 1.00 8.18 419 ARG D N 1
ATOM 12897 C CA . ARG D 1 423 ? 6.765 22.192 60.697 1.00 8.25 419 ARG D CA 1
ATOM 12898 C C . ARG D 1 423 ? 6.766 22.123 62.209 1.00 8.38 419 ARG D C 1
ATOM 12899 O O . ARG D 1 423 ? 7.753 22.456 62.874 1.00 8.67 419 ARG D O 1
ATOM 12907 N N . LEU D 1 424 ? 5.632 21.690 62.737 1.00 8.59 420 LEU D N 1
ATOM 12908 C CA . LEU D 1 424 ? 5.471 21.477 64.157 1.00 8.67 420 LEU D CA 1
ATOM 12909 C C . LEU D 1 424 ? 5.067 20.025 64.433 1.00 8.48 420 LEU D C 1
ATOM 12910 O O . LEU D 1 424 ? 4.048 19.544 63.922 1.00 8.45 420 LEU D O 1
ATOM 12915 N N . LEU D 1 425 ? 5.903 19.344 65.215 1.00 8.32 421 LEU D N 1
ATOM 12916 C CA . LEU D 1 425 ? 5.780 17.927 65.554 1.00 8.06 421 LEU D CA 1
ATOM 12917 C C . LEU D 1 425 ? 6.100 17.741 67.027 1.00 8.27 421 LEU D C 1
ATOM 12918 O O . LEU D 1 425 ? 7.026 17.002 67.399 1.00 8.43 421 LEU D O 1
ATOM 12923 N N . PRO D 1 426 ? 5.351 18.411 67.900 1.00 8.33 422 PRO D N 1
ATOM 12924 C CA . PRO D 1 426 ? 5.679 18.228 69.307 1.00 8.38 422 PRO D CA 1
ATOM 12925 C C . PRO D 1 426 ? 5.375 16.821 69.832 1.00 8.58 422 PRO D C 1
ATOM 12926 O O . PRO D 1 426 ? 4.485 16.129 69.290 1.00 8.62 422 PRO D O 1
ATOM 12930 N N . PRO D 1 427 ? 6.058 16.409 70.917 1.00 8.77 423 PRO D N 1
ATOM 12931 C CA . PRO D 1 427 ? 5.559 15.253 71.649 1.00 9.07 423 PRO D CA 1
ATOM 12932 C C . PRO D 1 427 ? 4.187 15.608 72.236 1.00 9.59 423 PRO D C 1
ATOM 12933 O O . PRO D 1 427 ? 3.965 16.747 72.629 1.00 9.95 423 PRO D O 1
ATOM 12937 N N . LEU D 1 428 ? 3.264 14.649 72.260 1.00 9.86 424 LEU D N 1
ATOM 12938 C CA . LEU D 1 428 ? 1.901 14.940 72.675 1.00 10.45 424 LEU D CA 1
ATOM 12939 C C . LEU D 1 428 ? 1.778 15.077 74.193 1.00 10.96 424 LEU D C 1
ATOM 12940 O O . LEU D 1 428 ? 0.728 15.483 74.674 1.00 12.17 424 LEU D O 1
ATOM 12945 N N . VAL D 1 429 ? 2.844 14.764 74.921 1.00 10.68 425 VAL D N 1
ATOM 12946 C CA . VAL D 1 429 ? 2.901 14.941 76.375 1.00 10.93 425 VAL D CA 1
ATOM 12947 C C . VAL D 1 429 ? 3.440 16.322 76.786 1.00 10.75 425 VAL D C 1
ATOM 12948 O O . VAL D 1 429 ? 3.541 16.630 77.983 1.00 11.09 425 VAL D O 1
ATOM 12952 N N . ILE D 1 430 ? 3.735 17.185 75.815 1.00 10.57 426 ILE D N 1
ATOM 12953 C CA . ILE D 1 430 ? 4.157 18.562 76.131 1.00 10.42 426 ILE D CA 1
ATOM 12954 C C . ILE D 1 430 ? 3.023 19.256 76.847 1.00 10.82 426 ILE D C 1
ATOM 12955 O O . ILE D 1 430 ? 1.856 19.036 76.526 1.00 10.49 426 ILE D O 1
ATOM 12960 N N . GLY D 1 431 ? 3.368 20.043 77.864 1.00 11.48 427 GLY D N 1
ATOM 12961 C CA . GLY D 1 431 ? 2.371 20.844 78.580 1.00 12.06 427 GLY D CA 1
ATOM 12962 C C . GLY D 1 431 ? 1.855 22.014 77.764 1.00 12.56 427 GLY D C 1
ATOM 12963 O O . GLY D 1 431 ? 2.522 22.499 76.837 1.00 11.86 427 GLY D O 1
ATOM 12964 N N . ASP D 1 432 ? 0.652 22.468 78.104 1.00 14.08 428 ASP D N 1
ATOM 12965 C CA . ASP D 1 432 ? 0.044 23.595 77.403 1.00 15.73 428 ASP D CA 1
ATOM 12966 C C . ASP D 1 432 ? 0.939 24.836 77.496 1.00 15.22 428 ASP D C 1
ATOM 12967 O O . ASP D 1 432 ? 1.175 25.505 76.500 1.00 15.06 428 ASP D O 1
ATOM 12972 N N . ASP D 1 433 ? 1.421 25.162 78.694 1.00 15.58 429 ASP D N 1
ATOM 12973 C CA . ASP D 1 433 ? 2.191 26.402 78.872 1.00 16.18 429 ASP D CA 1
ATOM 12974 C C . ASP D 1 433 ? 3.509 26.390 78.068 1.00 14.44 429 ASP D C 1
ATOM 12975 O O . ASP D 1 433 ? 3.898 27.408 77.472 1.00 13.87 429 ASP D O 1
ATOM 12980 N N . LEU D 1 434 ? 4.181 25.241 78.040 1.00 12.86 430 LEU D N 1
ATOM 12981 C CA . LEU D 1 434 ? 5.455 25.144 77.326 1.00 12.03 430 LEU D CA 1
ATOM 12982 C C . LEU D 1 434 ? 5.221 25.174 75.814 1.00 11.80 430 LEU D C 1
ATOM 12983 O O . LEU D 1 434 ? 5.950 25.823 75.086 1.00 11.70 430 LEU D O 1
ATOM 12988 N N . LEU D 1 435 ? 4.190 24.495 75.338 1.00 11.79 431 LEU D N 1
ATOM 12989 C CA . LEU D 1 435 ? 3.861 24.550 73.914 1.00 12.02 431 LEU D CA 1
ATOM 12990 C C . LEU D 1 435 ? 3.553 26.001 73.507 1.00 12.58 431 LEU D C 1
ATOM 12991 O O . LEU D 1 435 ? 4.058 26.500 72.501 1.00 12.49 431 LEU D O 1
ATOM 12996 N N . ASP D 1 436 ? 2.753 26.678 74.316 1.00 13.41 432 ASP D N 1
ATOM 12997 C CA A ASP D 1 436 ? 2.415 28.085 74.079 0.70 14.37 432 ASP D CA 1
ATOM 12998 C CA B ASP D 1 436 ? 2.431 28.064 74.019 0.30 13.63 432 ASP D CA 1
ATOM 12999 C C . ASP D 1 436 ? 3.672 28.947 74.023 1.00 13.63 432 ASP D C 1
ATOM 13000 O O . ASP D 1 436 ? 3.784 29.846 73.180 1.00 13.51 432 ASP D O 1
ATOM 13009 N N . GLU D 1 437 ? 4.601 28.687 74.944 1.00 13.40 433 GLU D N 1
ATOM 13010 C CA . GLU D 1 437 ? 5.848 29.444 74.999 1.00 13.71 433 GLU D CA 1
ATOM 13011 C C . GLU D 1 437 ? 6.654 29.249 73.737 1.00 13.05 433 GLU D C 1
ATOM 13012 O O . GLU D 1 437 ? 7.216 30.209 73.189 1.00 13.03 433 GLU D O 1
ATOM 13018 N N . GLY D 1 438 ? 6.687 28.011 73.260 1.00 12.34 434 GLY D N 1
ATOM 13019 C CA . GLY D 1 438 ? 7.355 27.703 72.009 1.00 11.90 434 GLY D CA 1
ATOM 13020 C C . GLY D 1 438 ? 6.742 28.421 70.813 1.00 11.82 434 GLY D C 1
ATOM 13021 O O . GLY D 1 438 ? 7.456 28.982 69.967 1.00 11.75 434 GLY D O 1
ATOM 13022 N N . ILE D 1 439 ? 5.419 28.410 70.740 1.00 11.92 435 ILE D N 1
ATOM 13023 C CA . ILE D 1 439 ? 4.713 29.003 69.612 1.00 11.92 435 ILE D CA 1
ATOM 13024 C C . ILE D 1 439 ? 4.865 30.525 69.641 1.00 12.02 435 ILE D C 1
ATOM 13025 O O . ILE D 1 439 ? 4.988 31.155 68.610 1.00 11.69 435 ILE D O 1
ATOM 13030 N N . THR D 1 440 ? 4.854 31.102 70.829 1.00 12.46 436 THR D N 1
ATOM 13031 C CA . THR D 1 440 ? 5.086 32.537 70.997 1.00 12.80 436 THR D CA 1
ATOM 13032 C C . THR D 1 440 ? 6.478 32.944 70.574 1.00 12.59 436 THR D C 1
ATOM 13033 O O . THR D 1 440 ? 6.627 33.950 69.902 1.00 12.60 436 THR D O 1
ATOM 13037 N N . ALA D 1 441 ? 7.503 32.171 70.941 1.00 12.63 437 ALA D N 1
ATOM 13038 C CA . ALA D 1 441 ? 8.872 32.466 70.503 1.00 12.90 437 ALA D CA 1
ATOM 13039 C C . ALA D 1 441 ? 9.000 32.412 68.986 1.00 13.19 437 ALA D C 1
ATOM 13040 O O . ALA D 1 441 ? 9.635 33.275 68.376 1.00 13.68 437 ALA D O 1
ATOM 13042 N N . LEU D 1 442 ? 8.392 31.404 68.371 1.00 13.09 438 LEU D N 1
ATOM 13043 C CA . LEU D 1 442 ? 8.375 31.289 66.911 1.00 12.99 438 LEU D CA 1
ATOM 13044 C C . LEU D 1 442 ? 7.682 32.506 66.253 1.00 13.10 438 LEU D C 1
ATOM 13045 O O . LEU D 1 442 ? 8.185 33.086 65.283 1.00 12.76 438 LEU D O 1
ATOM 13050 N N . SER D 1 443 ? 6.513 32.847 66.783 1.00 13.10 439 SER D N 1
ATOM 13051 C CA . SER D 1 443 ? 5.702 33.961 66.289 1.00 13.76 439 SER D CA 1
ATOM 13052 C C . SER D 1 443 ? 6.464 35.282 66.326 1.00 13.94 439 SER D C 1
ATOM 13053 O O . SER D 1 443 ? 6.428 36.053 65.365 1.00 14.04 439 SER D O 1
ATOM 13056 N N . ASP D 1 444 ? 7.166 35.520 67.427 1.00 14.45 440 ASP D N 1
ATOM 13057 C CA . ASP D 1 444 ? 7.967 36.725 67.608 1.00 15.15 440 ASP D CA 1
ATOM 13058 C C . ASP D 1 444 ? 9.075 36.791 66.560 1.00 14.41 440 ASP D C 1
ATOM 13059 O O . ASP D 1 444 ? 9.331 37.847 65.968 1.00 14.09 440 ASP D O 1
ATOM 13064 N N . ILE D 1 445 ? 9.716 35.645 66.300 1.00 13.84 441 ILE D N 1
ATOM 13065 C CA . ILE D 1 445 ? 10.758 35.587 65.284 1.00 13.49 441 ILE D CA 1
ATOM 13066 C C . ILE D 1 445 ? 10.161 35.868 63.897 1.00 13.64 441 ILE D C 1
ATOM 13067 O O . ILE D 1 445 ? 10.712 36.638 63.125 1.00 13.79 441 ILE D O 1
ATOM 13072 N N . ILE D 1 446 ? 9.022 35.249 63.586 1.00 13.99 442 ILE D N 1
ATOM 13073 C CA . ILE D 1 446 ? 8.365 35.464 62.288 1.00 14.27 442 ILE D CA 1
ATOM 13074 C C . ILE D 1 446 ? 7.941 36.936 62.105 1.00 15.60 442 ILE D C 1
ATOM 13075 O O . ILE D 1 446 ? 8.135 37.538 61.028 1.00 15.27 442 ILE D O 1
ATOM 13080 N N . ARG D 1 447 ? 7.397 37.521 63.162 1.00 16.05 443 ARG D N 1
ATOM 13081 C CA . ARG D 1 447 ? 7.086 38.950 63.141 1.00 17.84 443 ARG D CA 1
ATOM 13082 C C . ARG D 1 447 ? 8.316 39.816 62.868 1.00 18.12 443 ARG D C 1
ATOM 13083 O O . ARG D 1 447 ? 8.242 40.744 62.073 1.00 18.93 443 ARG D O 1
ATOM 13091 N N . ALA D 1 448 ? 9.430 39.507 63.519 1.00 18.45 444 ALA D N 1
ATOM 13092 C CA . ALA D 1 448 ? 10.686 40.244 63.328 1.00 19.81 444 ALA D CA 1
ATOM 13093 C C . ALA D 1 448 ? 11.162 40.161 61.880 1.00 21.35 444 ALA D C 1
ATOM 13094 O O . ALA D 1 448 ? 11.658 41.127 61.337 1.00 21.75 444 ALA D O 1
ATOM 13096 N N . LYS D 1 449 ? 10.996 39.000 61.263 1.00 23.33 445 LYS D N 1
ATOM 13097 C CA . LYS D 1 449 ? 11.355 38.802 59.852 1.00 26.00 445 LYS D CA 1
ATOM 13098 C C . LYS D 1 449 ? 10.418 39.448 58.840 1.00 28.41 445 LYS D C 1
ATOM 13099 O O . LYS D 1 449 ? 10.822 39.684 57.702 1.00 30.45 445 LYS D O 1
ATOM 13105 N N . ALA D 1 450 ? 9.171 39.708 59.221 1.00 29.79 446 ALA D N 1
ATOM 13106 C CA . ALA D 1 450 ? 8.210 40.305 58.309 1.00 30.81 446 ALA D CA 1
ATOM 13107 C C . ALA D 1 450 ? 8.206 41.828 58.467 1.00 33.77 446 ALA D C 1
ATOM 13108 O O . ALA D 1 450 ? 7.631 42.531 57.639 1.00 36.71 446 ALA D O 1
#

Radius of gyration: 35.78 Å; Cα contacts (8 Å, |Δi|>4): 4723; chains: 4; bounding box: 79×87×104 Å

Foldseek 3Di:
DDDKPDDLDFFDDAPFVHDVLVVVVVVCVVPPDPLPDDPGSFAFDDWIQQWTAGPVGGIFGHQQCVPQQQLVTQCPPQLVVLLVVLVVVPFADFCLRPNDVLLVVLQVVCLVAADDPAAKTKDKFFAQLLLVVVVQVLLCLLLVADAEEAEPLAARDQDQARLLRHHFCPPRNPPPDDGDPRYHYFYAAAQLPPPDPQALLNRLVRRVVCCCVPPNLSRASEYEYECQHAQQFRGHGHQPNVVNNQVVCVVSVHAYEHECQNQACLQQLGNHSVVVNVDRGQKYKYANQQSPGGMIMIMGRCSSVVSDDPPSRGDGCTSGSSSSSSRVSSSVSCVVVVSSNLLQVCCVPLQVVVVVLCVVDFQFSDWDGGRQWIKTFGADGPDNHGDLVLQSVLQVVLVSSRYHWDFHHSRNGMTIGNGRSSHDPVSVVVSSVSSSVSRVVVD/DPKPDDLDFFDDAAFVHDVLVVVVVVCVVPPDPLPDDPGSFAFDDWFQQWTAGPVGGIFGHQQCVPQQQLVIQCPPLLVVLLVVVVVVPQADFCLVPNDVLLVVLQVVCLVAADDPAAKTKFKFFAQLLLVVVVQVLLCLLLVADAEEAEALAARDQDQARLLNHHFCPPRNPPPDDGDPRYDYFYAAAQLPDDDPDALLNRQVRRVVCCCVPPNLSRAREYEYECQHAQAFRGHGHQPNVVNNVVVCVVSVHAYEHECQNQACLQQLGRHSVVVNVDRGQWYKYANQQSPGGMIMIMGRCSSVVSDDPPRSGDGCTSGSSSSSSRVSSSVSCVVVVSSNLLQVCQVVLQVVVVVLCVVDFQFSDWDHGRQWIKTFGADGPDRHGDQVLQSVLQVVLVSSRYHWDFHHSRNGMTIGNGRSSHDPVSVVVSSVSSSVSVNVVD/DDKPDDLDFFDDAPFVHDVLVVVVVVCVVPPDPLPDDPGSFAFDDWIQQWTAGPVGGIFGHQQCVPQQQQLIQCPPLLVVLLVVVVVVPFADFCLVPNDVLLVVLQVVVLVAADDPAAKTKDKFFAQLLLVVVVQVLLCLLLVADAEEAEPLAARDQDQARLVNHHFCPPRNPPPDDGDPRYHYFYAAQQLPPPPPQALLNRLVRRVVCCCVPPNLSRAREYEYACQHAQQFRGHGHQPNVVNNLVVCVVSVHAYEHECQNQACLQQLGRHSVVVNVDRGQKYKYANQQSPGGMIMIMGRCSSVVSDDPPRRGDGCTSGSSSSSSRVSSSVSCVVVVSSNLLQVCCVVLQVVVVVLCVVFFQWSDWDGGRQWIKTFGADGPDNHGDQVVQSVLQVVLVSSRYHWDFHHSRNGMTTGNGRSSHDPVSVVVSSVSSSVSVNVVRD/DDKDDDQDFFDDAPFVHDVLVVVVVVCVVPPDPLPDDPGSFAFDDWMQQWTAGPVGGIFGEQQCVPQQQLVIQCPPQLVVLLVVVVVVPFADFCLVPNDVLLVVLQVVCLVAADDPAAKTKFKFFAQLLLVVVVVVLLCLLLVADAEEAEPLAARDQDQARLLNHHFCPPRNPPPDDGDPRYHYFYAAAQLPDPPPQALLNRLVRRVVCCCVPPNLSRAREYEYECQHAQAFRGHGHQPNVVNNLVVCVVSVHAYEHECQNQACLQQLGRHPVVVNVDRGQKYKYANQQSPGGMIMIMGRCSSVVSDDPPRRGDGCTPGSSSSSSRVSSSVSCVVVVSSNLLQVCCVVLQVVVVVLCVVDFQFSDWDGGRQWIKTFGADGPDNHGDLVLQSVLQVVLVSVRYHWDFHHSRNGMTTGNGRSSHDPVSVVVSSVSSSVSVVVVD

Organism: Mycobacteroides abscessus (strain ATCC 19977 / DSM 44196 / CCUG 20993 / CIP 104536 / JCM 13569 / NCTC 13031 / TMC 1543 / L948) (NCBI:txid561007)

InterPro domains:
  IPR004632 4-aminobutyrate aminotransferase, bacterial [TIGR00700] (29-443)
  IPR005814 Aminotransferase class-III [PF00202] (43-442)
  IPR005814 Aminotransferase class-III [PIRSF000521] (11-443)
  IPR005814 Aminotransferase class-III [cd00610] (26-442)
  IPR015421 Pyridoxal phosphate-dependent transferase, major domain [G3DSA:3.40.640.10] (78-340)
  IPR015422 Pyridoxal phosphate-dependent transferase, small domain [G3DSA:3.90.1150.10] (26-438)
  IPR015424 Pyridoxal phosphate-dependent transferase [SSF53383] (41-442)
  IPR049704 Aminotransferases class-III pyridoxal-phosphate attachment site [PS00600] (258-295)
  IPR050103 Class-III Pyridoxal-phosphate-dependent Aminotransferase [PTHR11986] (30-444)

B-factor: mean 12.63, std 6.72, range [2.34, 45.9]

Solvent-accessible surface area: 49250 Å² total

CATH classification: 3.90.1150.10 (+1 more: 3.40.640.10)

Nearest PDB structures (foldseek):
  4ffc-assembly1_D  TM=1.001E+00  e=6.160E-93  Mycobacteroides abscessus ATCC 19977
  4atp-assembly2_E  TM=9.938E-01  e=5.812E-74  Paenarthrobacter aurescens TC1
  4atp-assembly2_H  TM=9.927E-01  e=4.735E-73  Paenarthrobacter aurescens TC1
  4atq-assembly3_I  TM=9.913E-01  e=2.173E-73  Paenarthrobacter aurescens TC1
  3q8n-assembly2_B  TM=9.896E-01  e=6.917E-69  Mycolicibacterium smegmatis MC2 155